Protein 6QS0 (pdb70)

Nearest PDB structures (foldseek):
  6qs0-assembly1_A  TM=9.811E-01  e=1.314E-14  Borreliella burgdorferi B31
  6qs0-assembly1_A  TM=9.758E-01  e=7.975E-15  Borreliella burgdorferi B31
  7dgw-assembly1_A  TM=3.700E-01  e=9.547E+00  Escherichia coli 'BL21-Gold(DE3)pLysS AG'
  6qs0-assembly1_A  TM=9.822E-01  e=1.998E-14  Borreliella burgdorferi B31
  7dgw-assembly1_A  TM=3.605E-01  e=8.571E+00  Escherichia coli 'BL21-Gold(DE3)pLysS AG'

Foldseek 3Di:
DDDDQPLVVVVVVLVDDPLLVVLVVLLLVLLVVQLLDCVQLVLCVVQPNDSVLSSVLVSVLVVQDDSVLSCVLSVLSSVQCVVQVVDPVSNNQLSSQLNSLSSVVSVVDHSVSSSVSNSVRD

Secondary structure (DSSP, 8-state):
-----THHHHHHHH---HHHHHHHHHHHHHHHHHTTSTTT-HHHHHHT--HHHHHHHHHHHHHTS-HHHHHHHHHHHHHHHHHHTTSHHHHHHHHHHHHHHHGGGGGT--HHHHHHHHHT--

Organism: Borreliella burgdorferi (strain ATCC 35210 / DSM 4680 / CIP 102532 / B31) (NCBI:txid224326)

Structure (mmCIF, N/CA/C/O backbone):
data_6QS0
#
_entry.id   6QS0
#
_cell.length_a   1.000
_cell.length_b   1.000
_cell.length_c   1.000
_cell.angle_alpha   90.00
_cell.angle_beta   90.00
_cell.angle_gamma   90.00
#
_symmetry.space_group_name_H-M   'P 1'
#
loop_
_atom_site.group_PDB
_atom_site.id
_atom_site.type_symbol
_atom_site.label_atom_id
_atom_site.label_alt_id
_atom_site.label_comp_id
_atom_site.label_asym_id
_atom_site.label_entity_id
_atom_site.label_seq_id
_atom_site.pdbx_PDB_ins_code
_atom_site.Cartn_x
_atom_site.Cartn_y
_atom_site.Cartn_z
_atom_site.occupancy
_atom_site.B_iso_or_equiv
_atom_site.auth_seq_id
_atom_site.auth_comp_id
_atom_site.auth_asym_id
_atom_site.auth_atom_id
_atom_site.pdbx_PDB_model_num
ATOM 1 N N . GLY A 1 1 ? 0.560 -2.237 5.087 1.00 0.00 1 GLY A N 1
ATOM 2 C CA . GLY A 1 1 ? 0.794 -3.504 4.356 1.00 0.00 1 GLY A CA 1
ATOM 3 C C . GLY A 1 1 ? 0.960 -3.279 2.872 1.00 0.00 1 GLY A C 1
ATOM 4 O O . GLY A 1 1 ? 0.591 -2.226 2.351 1.00 0.00 1 GLY A O 1
ATOM 7 N N . ALA A 1 2 ? 1.520 -4.265 2.192 1.00 0.00 2 ALA A N 1
ATOM 8 C CA . ALA A 1 2 ? 1.738 -4.181 0.760 1.00 0.00 2 ALA A CA 1
ATOM 9 C C . ALA A 1 2 ? 0.562 -4.791 0.015 1.00 0.00 2 ALA A C 1
ATOM 10 O O . ALA A 1 2 ? 0.199 -5.947 0.251 1.00 0.00 2 ALA A O 1
ATOM 17 N N . MET A 1 3 ? -0.026 -4.016 -0.884 1.00 0.00 3 MET A N 1
ATOM 18 C CA . MET A 1 3 ? -1.196 -4.453 -1.633 1.00 0.00 3 MET A CA 1
ATOM 19 C C . MET A 1 3 ? -1.564 -3.420 -2.688 1.00 0.00 3 MET A C 1
ATOM 20 O O . MET A 1 3 ? -1.487 -2.215 -2.442 1.00 0.00 3 MET A O 1
ATOM 34 N N . GLY A 1 4 ? -1.968 -3.899 -3.859 1.00 0.00 4 GLY A N 1
ATOM 35 C CA . GLY A 1 4 ? -2.370 -3.009 -4.933 1.00 0.00 4 GLY A CA 1
ATOM 36 C C . GLY A 1 4 ? -3.669 -3.453 -5.574 1.00 0.00 4 GLY A C 1
ATOM 37 O O . GLY A 1 4 ? -3.843 -3.318 -6.785 1.00 0.00 4 GLY A O 1
ATOM 41 N N . THR A 1 5 ? -4.569 -3.985 -4.741 1.00 0.00 5 THR A N 1
ATOM 42 C CA . THR A 1 5 ? -5.871 -4.505 -5.178 1.00 0.00 5 THR A CA 1
ATOM 43 C C . THR A 1 5 ? -5.774 -5.340 -6.461 1.00 0.00 5 THR A C 1
ATOM 44 O O . THR A 1 5 ? -6.105 -4.875 -7.554 1.00 0.00 5 THR A O 1
ATOM 55 N N . PRO A 1 6 ? -5.334 -6.603 -6.339 1.00 0.00 6 PRO A N 1
ATOM 56 C CA . PRO A 1 6 ? -5.108 -7.478 -7.488 1.00 0.00 6 PRO A CA 1
ATOM 57 C C . PRO A 1 6 ? -6.409 -8.018 -8.069 1.00 0.00 6 PRO A C 1
ATOM 58 O O . PRO A 1 6 ? -6.439 -8.524 -9.191 1.00 0.00 6 PRO A O 1
ATOM 69 N N . LEU A 1 7 ? -7.483 -7.899 -7.300 1.00 0.00 7 LEU A N 1
ATOM 70 C CA . LEU A 1 7 ? -8.783 -8.403 -7.721 1.00 0.00 7 LEU A CA 1
ATOM 71 C C . LEU A 1 7 ? -9.295 -7.637 -8.939 1.00 0.00 7 LEU A C 1
ATOM 72 O O . LEU A 1 7 ? -10.032 -8.181 -9.752 1.00 0.00 7 LEU A O 1
ATOM 88 N N . GLU A 1 8 ? -8.864 -6.390 -9.087 1.00 0.00 8 GLU A N 1
ATOM 89 C CA . GLU A 1 8 ? -9.346 -5.537 -10.169 1.00 0.00 8 GLU A CA 1
ATOM 90 C C . GLU A 1 8 ? -8.917 -6.071 -11.540 1.00 0.00 8 GLU A C 1
ATOM 91 O O . GLU A 1 8 ? -9.489 -5.702 -12.566 1.00 0.00 8 GLU A O 1
ATOM 103 N N . LYS A 1 9 ? -7.934 -6.968 -11.554 1.00 0.00 9 LYS A N 1
ATOM 104 C CA . LYS A 1 9 ? -7.441 -7.530 -12.803 1.00 0.00 9 LYS A CA 1
ATOM 105 C C . LYS A 1 9 ? -8.397 -8.599 -13.312 1.00 0.00 9 LYS A C 1
ATOM 106 O O . LYS A 1 9 ? -8.591 -8.757 -14.516 1.00 0.00 9 LYS A O 1
ATOM 125 N N . LEU A 1 10 ? -9.002 -9.326 -12.384 1.00 0.00 10 LEU A N 1
ATOM 126 C CA . LEU A 1 10 ? -9.960 -10.358 -12.736 1.00 0.00 10 LEU A CA 1
ATOM 127 C C . LEU A 1 10 ? -11.363 -9.788 -12.794 1.00 0.00 10 LEU A C 1
ATOM 128 O O . LEU A 1 10 ? -12.223 -10.291 -13.506 1.00 0.00 10 LEU A O 1
ATOM 144 N N . VAL A 1 11 ? -11.585 -8.730 -12.042 1.00 0.00 11 VAL A N 1
ATOM 145 C CA . VAL A 1 11 ? -12.848 -8.009 -12.104 1.00 0.00 11 VAL A CA 1
ATOM 146 C C . VAL A 1 11 ? -13.112 -7.524 -13.532 1.00 0.00 11 VAL A C 1
ATOM 147 O O . VAL A 1 11 ? -14.252 -7.514 -14.004 1.00 0.00 11 VAL A O 1
ATOM 160 N N . SER A 1 12 ? -12.035 -7.174 -14.229 1.00 0.00 12 SER A N 1
ATOM 161 C CA . SER A 1 12 ? -12.128 -6.663 -15.588 1.00 0.00 12 SER A CA 1
ATOM 162 C C . SER A 1 12 ? -12.634 -7.739 -16.549 1.00 0.00 12 SER A C 1
ATOM 163 O O . SER A 1 12 ? -13.392 -7.447 -17.472 1.00 0.00 12 SER A O 1
ATOM 171 N N . ARG A 1 13 ? -12.247 -8.988 -16.306 1.00 0.00 13 ARG A N 1
ATOM 172 C CA . ARG A 1 13 ? -12.636 -10.087 -17.185 1.00 0.00 13 ARG A CA 1
ATOM 173 C C . ARG A 1 13 ? -14.055 -10.556 -16.875 1.00 0.00 13 ARG A C 1
ATOM 174 O O . ARG A 1 13 ? -14.661 -11.306 -17.642 1.00 0.00 13 ARG A O 1
ATOM 195 N N . LEU A 1 14 ? -14.575 -10.114 -15.738 1.00 0.00 14 LEU A N 1
ATOM 196 C CA . LEU A 1 14 ? -15.934 -10.443 -15.335 1.00 0.00 14 LEU A CA 1
ATOM 197 C C . LEU A 1 14 ? -16.917 -9.500 -16.012 1.00 0.00 14 LEU A C 1
ATOM 198 O O . LEU A 1 14 ? -18.123 -9.756 -16.044 1.00 0.00 14 LEU A O 1
ATOM 214 N N . ASN A 1 15 ? -16.370 -8.402 -16.532 1.00 0.00 15 ASN A N 1
ATOM 215 C CA . ASN A 1 15 ? -17.136 -7.384 -17.249 1.00 0.00 15 ASN A CA 1
ATOM 216 C C . ASN A 1 15 ? -18.269 -6.848 -16.388 1.00 0.00 15 ASN A C 1
ATOM 217 O O . ASN A 1 15 ? -19.430 -7.214 -16.568 1.00 0.00 15 ASN A O 1
ATOM 228 N N . LEU A 1 16 ? -17.924 -6.010 -15.426 1.00 0.00 16 LEU A N 1
ATOM 229 C CA . LEU A 1 16 ? -18.912 -5.423 -14.545 1.00 0.00 16 LEU A CA 1
ATOM 230 C C . LEU A 1 16 ? -19.202 -3.987 -14.938 1.00 0.00 16 LEU A C 1
ATOM 231 O O . LEU A 1 16 ? -18.297 -3.244 -15.310 1.00 0.00 16 LEU A O 1
ATOM 247 N N . ASN A 1 17 ? -20.456 -3.595 -14.830 1.00 0.00 17 ASN A N 1
ATOM 248 C CA . ASN A 1 17 ? -20.861 -2.245 -15.200 1.00 0.00 17 ASN A CA 1
ATOM 249 C C . ASN A 1 17 ? -20.952 -1.372 -13.958 1.00 0.00 17 ASN A C 1
ATOM 250 O O . ASN A 1 17 ? -20.667 -1.834 -12.852 1.00 0.00 17 ASN A O 1
ATOM 261 N N . ASN A 1 18 ? -21.331 -0.112 -14.147 1.00 0.00 18 ASN A N 1
ATOM 262 C CA . ASN A 1 18 ? -21.410 0.855 -13.051 1.00 0.00 18 ASN A CA 1
ATOM 263 C C . ASN A 1 18 ? -22.296 0.348 -11.924 1.00 0.00 18 ASN A C 1
ATOM 264 O O . ASN A 1 18 ? -22.025 0.596 -10.751 1.00 0.00 18 ASN A O 1
ATOM 275 N N . THR A 1 19 ? -23.326 -0.392 -12.287 1.00 0.00 19 THR A N 1
ATOM 276 C CA . THR A 1 19 ? -24.278 -0.908 -11.316 1.00 0.00 19 THR A CA 1
ATOM 277 C C . THR A 1 19 ? -23.630 -1.999 -10.462 1.00 0.00 19 THR A C 1
ATOM 278 O O . THR A 1 19 ? -23.856 -2.082 -9.254 1.00 0.00 19 THR A O 1
ATOM 289 N N . GLU A 1 20 ? -22.791 -2.805 -11.096 1.00 0.00 20 GLU A N 1
ATOM 290 C CA . GLU A 1 20 ? -22.121 -3.903 -10.416 1.00 0.00 20 GLU A CA 1
ATOM 291 C C . GLU A 1 20 ? -20.933 -3.389 -9.609 1.00 0.00 20 GLU A C 1
ATOM 292 O O . GLU A 1 20 ? -20.753 -3.750 -8.444 1.00 0.00 20 GLU A O 1
ATOM 304 N N . LYS A 1 21 ? -20.126 -2.537 -10.236 1.00 0.00 21 LYS A N 1
ATOM 305 C CA . LYS A 1 21 ? -18.912 -2.030 -9.606 1.00 0.00 21 LYS A CA 1
ATOM 306 C C . LYS A 1 21 ? -19.219 -1.240 -8.341 1.00 0.00 21 LYS A C 1
ATOM 307 O O . LYS A 1 21 ? -18.509 -1.367 -7.345 1.00 0.00 21 LYS A O 1
ATOM 326 N N . GLU A 1 22 ? -20.272 -0.431 -8.379 1.00 0.00 22 GLU A N 1
ATOM 327 C CA . GLU A 1 22 ? -20.657 0.368 -7.221 1.00 0.00 22 GLU A CA 1
ATOM 328 C C . GLU A 1 22 ? -21.019 -0.525 -6.043 1.00 0.00 22 GLU A C 1
ATOM 329 O O . GLU A 1 22 ? -20.636 -0.252 -4.906 1.00 0.00 22 GLU A O 1
ATOM 341 N N . THR A 1 23 ? -21.739 -1.602 -6.323 1.00 0.00 23 THR A N 1
ATOM 342 C CA . THR A 1 23 ? -22.102 -2.562 -5.297 1.00 0.00 23 THR A CA 1
ATOM 343 C C . THR A 1 23 ? -20.862 -3.273 -4.753 1.00 0.00 23 THR A C 1
ATOM 344 O O . THR A 1 23 ? -20.735 -3.482 -3.547 1.00 0.00 23 THR A O 1
ATOM 355 N N . LEU A 1 24 ? -19.942 -3.624 -5.645 1.00 0.00 24 LEU A N 1
ATOM 356 C CA . LEU A 1 24 ? -18.707 -4.288 -5.246 1.00 0.00 24 LEU A CA 1
ATOM 357 C C . LEU A 1 24 ? -17.850 -3.343 -4.402 1.00 0.00 24 LEU A C 1
ATOM 358 O O . LEU A 1 24 ? -17.254 -3.750 -3.402 1.00 0.00 24 LEU A O 1
ATOM 374 N N . THR A 1 25 ? -17.804 -2.078 -4.802 1.00 0.00 25 THR A N 1
ATOM 375 C CA . THR A 1 25 ? -17.080 -1.066 -4.047 1.00 0.00 25 THR A CA 1
ATOM 376 C C . THR A 1 25 ? -17.714 -0.897 -2.669 1.00 0.00 25 THR A C 1
ATOM 377 O O . THR A 1 25 ? -17.022 -0.884 -1.650 1.00 0.00 25 THR A O 1
ATOM 388 N N . PHE A 1 26 ? -19.039 -0.791 -2.660 1.00 0.00 26 PHE A N 1
ATOM 389 C CA . PHE A 1 26 ? -19.814 -0.704 -1.431 1.00 0.00 26 PHE A CA 1
ATOM 390 C C . PHE A 1 26 ? -19.494 -1.877 -0.503 1.00 0.00 26 PHE A C 1
ATOM 391 O O . PHE A 1 26 ? -19.222 -1.687 0.683 1.00 0.00 26 PHE A O 1
ATOM 408 N N . LEU A 1 27 ? -19.521 -3.082 -1.065 1.00 0.00 27 LEU A N 1
ATOM 409 C CA . LEU A 1 27 ? -19.225 -4.300 -0.321 1.00 0.00 27 LEU A CA 1
ATOM 410 C C . LEU A 1 27 ? -17.847 -4.203 0.333 1.00 0.00 27 LEU A C 1
ATOM 411 O O . LEU A 1 27 ? -17.716 -4.284 1.552 1.00 0.00 27 LEU A O 1
ATOM 427 N N . THR A 1 28 ? -16.829 -4.001 -0.492 1.00 0.00 28 THR A N 1
ATOM 428 C CA . THR A 1 28 ? -15.456 -3.953 -0.033 1.00 0.00 28 THR A CA 1
ATOM 429 C C . THR A 1 28 ? -15.233 -2.843 1.001 1.00 0.00 28 THR A C 1
ATOM 430 O O . THR A 1 28 ? -14.486 -3.021 1.965 1.00 0.00 28 THR A O 1
ATOM 441 N N . ASN A 1 29 ? -15.895 -1.708 0.810 1.00 0.00 29 ASN A N 1
ATOM 442 C CA . ASN A 1 29 ? -15.708 -0.561 1.691 1.00 0.00 29 ASN A CA 1
ATOM 443 C C . ASN A 1 29 ? -16.413 -0.753 3.028 1.00 0.00 29 ASN A C 1
ATOM 444 O O . ASN A 1 29 ? -15.947 -0.252 4.052 1.00 0.00 29 ASN A O 1
ATOM 455 N N . LEU A 1 30 ? -17.528 -1.480 3.033 1.00 0.00 30 LEU A N 1
ATOM 456 C CA . LEU A 1 30 ? -18.242 -1.736 4.279 1.00 0.00 30 LEU A CA 1
ATOM 457 C C . LEU A 1 30 ? -17.476 -2.766 5.109 1.00 0.00 30 LEU A C 1
ATOM 458 O O . LEU A 1 30 ? -17.455 -2.700 6.335 1.00 0.00 30 LEU A O 1
ATOM 474 N N . LEU A 1 31 ? -16.858 -3.727 4.431 1.00 0.00 31 LEU A N 1
ATOM 475 C CA . LEU A 1 31 ? -15.946 -4.656 5.059 1.00 0.00 31 LEU A CA 1
ATOM 476 C C . LEU A 1 31 ? -14.814 -3.931 5.788 1.00 0.00 31 LEU A C 1
ATOM 477 O O . LEU A 1 31 ? -14.557 -4.203 6.958 1.00 0.00 31 LEU A O 1
ATOM 493 N N . LYS A 1 32 ? -14.165 -2.983 5.114 1.00 0.00 32 LYS A N 1
ATOM 494 C CA . LYS A 1 32 ? -13.087 -2.205 5.738 1.00 0.00 32 LYS A CA 1
ATOM 495 C C . LYS A 1 32 ? -13.640 -1.244 6.794 1.00 0.00 32 LYS A C 1
ATOM 496 O O . LYS A 1 32 ? -12.888 -0.523 7.452 1.00 0.00 32 LYS A O 1
ATOM 515 N N . GLU A 1 33 ? -14.956 -1.245 6.946 1.00 0.00 33 GLU A N 1
ATOM 516 C CA . GLU A 1 33 ? -15.636 -0.372 7.886 1.00 0.00 33 GLU A CA 1
ATOM 517 C C . GLU A 1 33 ? -16.055 -1.144 9.135 1.00 0.00 33 GLU A C 1
ATOM 518 O O . GLU A 1 33 ? -15.842 -0.696 10.259 1.00 0.00 33 GLU A O 1
ATOM 530 N N . LYS A 1 34 ? -16.653 -2.309 8.924 1.00 0.00 34 LYS A N 1
ATOM 531 C CA . LYS A 1 34 ? -17.229 -3.083 10.007 1.00 0.00 34 LYS A CA 1
ATOM 532 C C . LYS A 1 34 ? -16.323 -4.218 10.491 1.00 0.00 34 LYS A C 1
ATOM 533 O O . LYS A 1 34 ? -16.351 -4.563 11.669 1.00 0.00 34 LYS A O 1
ATOM 552 N N . LEU A 1 35 ? -15.512 -4.793 9.603 1.00 0.00 35 LEU A N 1
ATOM 553 C CA . LEU A 1 35 ? -14.689 -5.949 9.979 1.00 0.00 35 LEU A CA 1
ATOM 554 C C . LEU A 1 35 ? -13.590 -5.566 10.964 1.00 0.00 35 LEU A C 1
ATOM 555 O O . LEU A 1 35 ? -12.973 -6.431 11.580 1.00 0.00 35 LEU A O 1
ATOM 571 N N . VAL A 1 36 ? -13.352 -4.269 11.120 1.00 0.00 36 VAL A N 1
ATOM 572 C CA . VAL A 1 36 ? -12.357 -3.790 12.072 1.00 0.00 36 VAL A CA 1
ATOM 573 C C . VAL A 1 36 ? -12.881 -3.915 13.501 1.00 0.00 36 VAL A C 1
ATOM 574 O O . VAL A 1 36 ? -12.147 -3.706 14.469 1.00 0.00 36 VAL A O 1
ATOM 587 N N . ASP A 1 37 ? -14.159 -4.253 13.613 1.00 0.00 37 ASP A N 1
ATOM 588 C CA . ASP A 1 37 ? -14.781 -4.510 14.900 1.00 0.00 37 ASP A CA 1
ATOM 589 C C . ASP A 1 37 ? -14.728 -6.003 15.187 1.00 0.00 37 ASP A C 1
ATOM 590 O O . ASP A 1 37 ? -15.194 -6.802 14.380 1.00 0.00 37 ASP A O 1
ATOM 599 N N . PRO A 1 38 ? -14.167 -6.403 16.333 1.00 0.00 38 PRO A N 1
ATOM 600 C CA . PRO A 1 38 ? -14.029 -7.822 16.698 1.00 0.00 38 PRO A CA 1
ATOM 601 C C . PRO A 1 38 ? -15.371 -8.551 16.832 1.00 0.00 38 PRO A C 1
ATOM 602 O O . PRO A 1 38 ? -15.408 -9.780 16.909 1.00 0.00 38 PRO A O 1
ATOM 613 N N . ASN A 1 39 ? -16.470 -7.801 16.865 1.00 0.00 39 ASN A N 1
ATOM 614 C CA . ASN A 1 39 ? -17.797 -8.403 16.942 1.00 0.00 39 ASN A CA 1
ATOM 615 C C . ASN A 1 39 ? -18.275 -8.776 15.551 1.00 0.00 39 ASN A C 1
ATOM 616 O O . ASN A 1 39 ? -19.137 -9.639 15.381 1.00 0.00 39 ASN A O 1
ATOM 627 N N . ILE A 1 40 ? -17.707 -8.110 14.562 1.00 0.00 40 ILE A N 1
ATOM 628 C CA . ILE A 1 40 ? -18.124 -8.274 13.183 1.00 0.00 40 ILE A CA 1
ATOM 629 C C . ILE A 1 40 ? -17.073 -9.051 12.399 1.00 0.00 40 ILE A C 1
ATOM 630 O O . ILE A 1 40 ? -17.399 -9.947 11.623 1.00 0.00 40 ILE A O 1
ATOM 646 N N . GLY A 1 41 ? -15.813 -8.709 12.630 1.00 0.00 41 GLY A N 1
ATOM 647 C CA . GLY A 1 41 ? -14.713 -9.407 12.002 1.00 0.00 41 GLY A CA 1
ATOM 648 C C . GLY A 1 41 ? -14.005 -10.310 12.986 1.00 0.00 41 GLY A C 1
ATOM 649 O O . GLY A 1 41 ? -12.806 -10.161 13.236 1.00 0.00 41 GLY A O 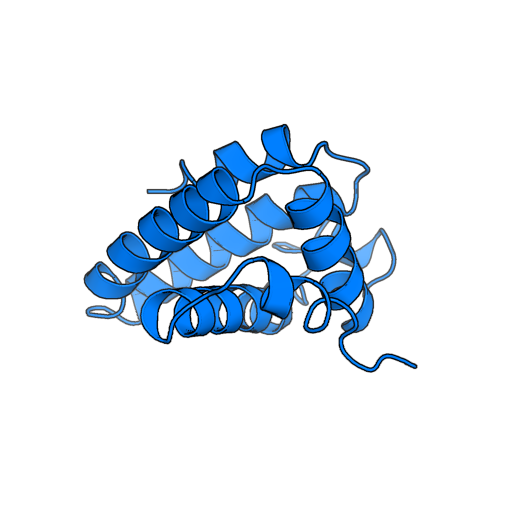1
ATOM 653 N N . LEU A 1 42 ? -14.758 -11.245 13.552 1.00 0.00 42 LEU A N 1
ATOM 654 C CA . LEU A 1 42 ? -14.233 -12.167 14.543 1.00 0.00 42 LEU A CA 1
ATOM 655 C C . LEU A 1 42 ? -13.181 -13.060 13.908 1.00 0.00 42 LEU A C 1
ATOM 656 O O . LEU A 1 42 ? -12.115 -13.296 14.483 1.00 0.00 42 LEU A O 1
ATOM 672 N N . HIS A 1 43 ? -13.467 -13.532 12.710 1.00 0.00 43 HIS A N 1
ATOM 673 C CA . HIS A 1 43 ? -12.527 -14.378 11.999 1.00 0.00 43 HIS A CA 1
ATOM 674 C C . HIS A 1 43 ? -11.441 -13.513 11.386 1.00 0.00 43 HIS A C 1
ATOM 675 O O . HIS A 1 43 ? -10.275 -13.886 11.380 1.00 0.00 43 HIS A O 1
ATOM 689 N N . PHE A 1 44 ? -11.843 -12.349 10.891 1.00 0.00 44 PHE A N 1
ATOM 690 C CA . PHE A 1 44 ? -10.926 -11.381 10.297 1.00 0.00 44 PHE A CA 1
ATOM 691 C C . PHE A 1 44 ? -9.784 -11.036 11.247 1.00 0.00 44 PHE A C 1
ATOM 692 O O . PHE A 1 44 ? -8.610 -11.211 10.907 1.00 0.00 44 PHE A O 1
ATOM 709 N N . LYS A 1 45 ? -10.132 -10.556 12.436 1.00 0.00 45 LYS A N 1
ATOM 710 C CA . LYS A 1 45 ? -9.138 -10.142 13.418 1.00 0.00 45 LYS A CA 1
ATOM 711 C C . LYS A 1 45 ? -8.224 -11.295 13.801 1.00 0.00 45 LYS A C 1
ATOM 712 O O . LYS A 1 45 ? -7.011 -11.127 13.916 1.00 0.00 45 LYS A O 1
ATOM 731 N N . ASN A 1 46 ? -8.801 -12.471 13.962 1.00 0.00 46 ASN A N 1
ATOM 732 C CA . ASN A 1 46 ? -8.048 -13.612 14.453 1.00 0.00 46 ASN A CA 1
ATOM 733 C C . ASN A 1 46 ? -7.343 -14.361 13.325 1.00 0.00 46 ASN A C 1
ATOM 734 O O . ASN A 1 46 ? -6.561 -15.279 13.574 1.00 0.00 46 ASN A O 1
ATOM 745 N N . SER A 1 47 ? -7.614 -13.969 12.088 1.00 0.00 47 SER A N 1
ATOM 746 C CA . SER A 1 47 ? -6.949 -14.566 10.937 1.00 0.00 47 SER A CA 1
ATOM 747 C C . SER A 1 47 ? -5.795 -13.673 10.486 1.00 0.00 47 SER A C 1
ATOM 748 O O . SER A 1 47 ? -4.900 -14.105 9.758 1.00 0.00 47 SER A O 1
ATOM 756 N N . GLY A 1 48 ? -5.822 -12.423 10.931 1.00 0.00 48 GLY A N 1
ATOM 757 C CA . GLY A 1 48 ? -4.777 -11.486 10.575 1.00 0.00 48 GLY A CA 1
ATOM 758 C C . GLY A 1 48 ? -5.079 -10.084 11.061 1.00 0.00 48 GLY A C 1
ATOM 759 O O . GLY A 1 48 ? -4.278 -9.483 11.775 1.00 0.00 48 GLY A O 1
ATOM 763 N N . GLY A 1 49 ? -6.248 -9.574 10.692 1.00 0.00 49 GLY A N 1
ATOM 764 C CA . GLY A 1 49 ? -6.631 -8.232 11.087 1.00 0.00 49 GLY A CA 1
ATOM 765 C C . GLY A 1 49 ? -5.962 -7.163 10.246 1.00 0.00 49 GLY A C 1
ATOM 766 O O . GLY A 1 49 ? -5.611 -6.097 10.753 1.00 0.00 49 GLY A O 1
ATOM 770 N N . ASP A 1 50 ? -5.798 -7.441 8.956 1.00 0.00 50 ASP A N 1
ATOM 771 C CA . ASP A 1 50 ? -5.165 -6.491 8.045 1.00 0.00 50 ASP A CA 1
ATOM 772 C C . ASP A 1 50 ? -6.161 -6.082 6.976 1.00 0.00 50 ASP A C 1
ATOM 773 O O . ASP A 1 50 ? -6.923 -6.919 6.492 1.00 0.00 50 ASP A O 1
ATOM 782 N N . GLU A 1 51 ? -6.150 -4.812 6.595 1.00 0.00 51 GLU A N 1
ATOM 783 C CA . GLU A 1 51 ? -7.040 -4.317 5.546 1.00 0.00 51 GLU A CA 1
ATOM 784 C C . GLU A 1 51 ? -6.862 -5.111 4.252 1.00 0.00 51 GLU A C 1
ATOM 785 O O . GLU A 1 51 ? -7.829 -5.376 3.537 1.00 0.00 51 GLU A O 1
ATOM 797 N N . SER A 1 52 ? -5.630 -5.513 3.975 1.00 0.00 52 SER A N 1
ATOM 798 C CA . SER A 1 52 ? -5.320 -6.243 2.754 1.00 0.00 52 SER A CA 1
ATOM 799 C C . SER A 1 52 ? -5.821 -7.688 2.815 1.00 0.00 52 SER A C 1
ATOM 800 O O . SER A 1 52 ? -5.957 -8.344 1.784 1.00 0.00 52 SER A O 1
ATOM 808 N N . LYS A 1 53 ? -6.125 -8.177 4.017 1.00 0.00 53 LYS A N 1
ATOM 809 C CA . LYS A 1 53 ? -6.703 -9.506 4.167 1.00 0.00 53 LYS A CA 1
ATOM 810 C C . LYS A 1 53 ? -8.089 -9.537 3.542 1.00 0.00 53 LYS A C 1
ATOM 811 O O . LYS A 1 53 ? -8.543 -10.569 3.045 1.00 0.00 53 LYS A O 1
ATOM 830 N N . ILE A 1 54 ? -8.746 -8.387 3.557 1.00 0.00 54 ILE A N 1
ATOM 831 C CA . ILE A 1 54 ? -10.047 -8.229 2.928 1.00 0.00 54 ILE A CA 1
ATOM 832 C C . ILE A 1 54 ? -9.884 -8.210 1.414 1.00 0.00 54 ILE A C 1
ATOM 833 O O . ILE A 1 54 ? -10.654 -8.822 0.677 1.00 0.00 54 ILE A O 1
ATOM 849 N N . GLU A 1 55 ? -8.843 -7.524 0.970 1.00 0.00 55 GLU A N 1
ATOM 850 C CA . GLU A 1 55 ? -8.561 -7.372 -0.449 1.00 0.00 55 GLU A CA 1
ATOM 851 C C . GLU A 1 55 ? -8.128 -8.706 -1.064 1.00 0.00 55 GLU A C 1
ATOM 852 O O . GLU A 1 55 ? -8.273 -8.923 -2.269 1.00 0.00 55 GLU A O 1
ATOM 864 N N . GLU A 1 56 ? -7.603 -9.596 -0.229 1.00 0.00 56 GLU A N 1
ATOM 865 C CA . GLU A 1 56 ? -7.265 -10.953 -0.656 1.00 0.00 56 GLU A CA 1
ATOM 866 C C . GLU A 1 56 ? -8.499 -11.851 -0.632 1.00 0.00 56 GLU A C 1
ATOM 867 O O . GLU A 1 56 ? -8.729 -12.634 -1.555 1.00 0.00 56 GLU A O 1
ATOM 879 N N . SER A 1 57 ? -9.285 -11.739 0.433 1.00 0.00 57 SER A N 1
ATOM 880 C CA . SER A 1 57 ? -10.412 -12.636 0.653 1.00 0.00 57 SER A CA 1
ATOM 881 C C . SER A 1 57 ? -11.492 -12.457 -0.409 1.00 0.00 57 SER A C 1
ATOM 882 O O . SER A 1 57 ? -11.941 -13.437 -0.993 1.00 0.00 57 SER A O 1
ATOM 890 N N . VAL A 1 58 ? -11.892 -11.211 -0.665 1.00 0.00 58 VAL A N 1
ATOM 891 C CA . VAL A 1 58 ? -12.885 -10.919 -1.704 1.00 0.00 58 VAL A CA 1
ATOM 892 C C . VAL A 1 58 ? -12.453 -11.520 -3.041 1.00 0.00 58 VAL A C 1
ATOM 893 O O . VAL A 1 58 ? -13.265 -12.082 -3.777 1.00 0.00 58 VAL A O 1
ATOM 906 N N . GLN A 1 59 ? -11.161 -11.428 -3.321 1.00 0.00 59 GLN A N 1
ATOM 907 C CA . GLN A 1 59 ? -10.602 -11.951 -4.556 1.00 0.00 59 GLN A CA 1
ATOM 908 C C . GLN A 1 59 ? -10.744 -13.473 -4.620 1.00 0.00 59 GLN A C 1
ATOM 909 O O . GLN A 1 59 ? -11.296 -14.011 -5.579 1.00 0.00 59 GLN A O 1
ATOM 923 N N . LYS A 1 60 ? -10.254 -14.157 -3.588 1.00 0.00 60 LYS A N 1
ATOM 924 C CA . LYS A 1 60 ? -10.283 -15.618 -3.544 1.00 0.00 60 LYS A CA 1
ATOM 925 C C . LYS A 1 60 ? -11.719 -16.129 -3.463 1.00 0.00 60 LYS A C 1
ATOM 926 O O . LYS A 1 60 ? -12.046 -17.194 -3.991 1.00 0.00 60 LYS A O 1
ATOM 945 N N . PHE A 1 61 ? -12.566 -15.349 -2.810 1.00 0.00 61 PHE A N 1
ATOM 946 C CA . PHE A 1 61 ? -13.983 -15.655 -2.686 1.00 0.00 61 PHE A CA 1
ATOM 947 C C . PHE A 1 61 ? -14.630 -15.735 -4.064 1.00 0.00 61 PHE A C 1
ATOM 948 O O . PHE A 1 61 ? -15.169 -16.771 -4.452 1.00 0.00 61 PHE A O 1
ATOM 965 N N . LEU A 1 62 ? -14.550 -14.636 -4.799 1.00 0.00 62 LEU A N 1
ATOM 966 C CA . LEU A 1 62 ? -15.223 -14.516 -6.087 1.00 0.00 62 LEU A CA 1
ATOM 967 C C . LEU A 1 62 ? -14.571 -15.396 -7.148 1.00 0.00 62 LEU A C 1
ATOM 968 O O . LEU A 1 62 ? -15.225 -15.820 -8.099 1.00 0.00 62 LEU A O 1
ATOM 984 N N . SER A 1 63 ? -13.285 -15.679 -6.967 1.00 0.00 63 SER A N 1
ATOM 985 C CA . SER A 1 63 ? -12.523 -16.475 -7.924 1.00 0.00 63 SER A CA 1
ATOM 986 C C . SER A 1 63 ? -13.077 -17.899 -8.030 1.00 0.00 63 SER A C 1
ATOM 987 O O . SER A 1 63 ? -13.054 -18.505 -9.103 1.00 0.00 63 SER A O 1
ATOM 995 N N . GLU A 1 64 ? -13.585 -18.429 -6.921 1.00 0.00 64 GLU A N 1
ATOM 996 C CA . GLU A 1 64 ? -14.108 -19.784 -6.893 1.00 0.00 64 GLU A CA 1
ATOM 997 C C . GLU A 1 64 ? -15.591 -19.834 -7.252 1.00 0.00 64 GLU A C 1
ATOM 998 O O . GLU A 1 64 ? -16.229 -20.884 -7.141 1.00 0.00 64 GLU A O 1
ATOM 1010 N N . LEU A 1 65 ? -16.134 -18.710 -7.687 1.00 0.00 65 LEU A N 1
ATOM 1011 C CA . LEU A 1 65 ? -17.545 -18.633 -8.034 1.00 0.00 65 LEU A CA 1
ATOM 1012 C C . LEU A 1 65 ? -17.732 -18.599 -9.542 1.00 0.00 65 LEU A C 1
ATOM 1013 O O . LEU A 1 65 ? -16.770 -18.682 -10.307 1.00 0.00 65 LEU A O 1
ATOM 1029 N N . LYS A 1 66 ? -18.982 -18.478 -9.958 1.00 0.00 66 LYS A N 1
ATOM 1030 C CA . LYS A 1 66 ? -19.308 -18.276 -11.356 1.00 0.00 66 LYS A CA 1
ATOM 1031 C C . LYS A 1 66 ? -19.458 -16.793 -11.631 1.00 0.00 66 LYS A C 1
ATOM 1032 O O . LYS A 1 66 ? -19.851 -16.032 -10.747 1.00 0.00 66 LYS A O 1
ATOM 1051 N N . GLU A 1 67 ? -19.160 -16.395 -12.856 1.00 0.00 67 GLU A N 1
ATOM 1052 C CA . GLU A 1 67 ? -19.255 -14.995 -13.249 1.00 0.00 67 GLU A CA 1
ATOM 1053 C C . GLU A 1 67 ? -20.690 -14.498 -13.074 1.00 0.00 67 GLU A C 1
ATOM 1054 O O . GLU A 1 67 ? -20.927 -13.389 -12.586 1.00 0.00 67 GLU A O 1
ATOM 1066 N N . ASP A 1 68 ? -21.642 -15.353 -13.431 1.00 0.00 68 ASP A N 1
ATOM 1067 C CA . ASP A 1 68 ? -23.055 -15.036 -13.322 1.00 0.00 68 ASP A CA 1
ATOM 1068 C C . ASP A 1 68 ? -23.524 -15.071 -11.868 1.00 0.00 68 ASP A C 1
ATOM 1069 O O . ASP A 1 68 ? -24.531 -14.456 -11.526 1.00 0.00 68 ASP A O 1
ATOM 1078 N N . GLU A 1 69 ? -22.797 -15.785 -11.012 1.00 0.00 69 GLU A N 1
ATOM 1079 C CA . GLU A 1 69 ? -23.117 -15.802 -9.590 1.00 0.00 69 GLU A CA 1
ATOM 1080 C C . GLU A 1 69 ? -22.613 -14.537 -8.916 1.00 0.00 69 GLU A C 1
ATOM 1081 O O . GLU A 1 69 ? -23.182 -14.079 -7.928 1.00 0.00 69 GLU A O 1
ATOM 1093 N N . ILE A 1 70 ? -21.535 -13.982 -9.451 1.00 0.00 70 ILE A N 1
ATOM 1094 C CA . ILE A 1 70 ? -21.040 -12.695 -8.995 1.00 0.00 70 ILE A CA 1
ATOM 1095 C C . ILE A 1 70 ? -22.069 -11.613 -9.312 1.00 0.00 70 ILE A C 1
ATOM 1096 O O . ILE A 1 70 ? -22.405 -10.793 -8.454 1.00 0.00 70 ILE A O 1
ATOM 1112 N N . LYS A 1 71 ? -22.571 -11.623 -10.549 1.00 0.00 71 LYS A N 1
ATOM 1113 C CA . LYS A 1 71 ? -23.700 -10.782 -10.930 1.00 0.00 71 LYS A CA 1
ATOM 1114 C C . LYS A 1 71 ? -24.883 -10.998 -9.987 1.00 0.00 71 LYS A C 1
ATOM 1115 O O . LYS A 1 71 ? -25.477 -10.041 -9.490 1.00 0.00 71 LYS A O 1
ATOM 1134 N N . ASP A 1 72 ? -25.219 -12.264 -9.765 1.00 0.00 72 ASP A N 1
ATOM 1135 C CA . ASP A 1 72 ? -26.326 -12.647 -8.889 1.00 0.00 72 ASP A CA 1
ATOM 1136 C C . ASP A 1 72 ? -26.166 -12.035 -7.500 1.00 0.00 72 ASP A C 1
ATOM 1137 O O . ASP A 1 72 ? -27.093 -11.417 -6.971 1.00 0.00 72 ASP A O 1
ATOM 1146 N N . LEU A 1 73 ? -24.977 -12.190 -6.932 1.00 0.00 73 LEU A N 1
ATOM 1147 C CA . LEU A 1 73 ? -24.668 -11.646 -5.622 1.00 0.00 73 LEU A CA 1
ATOM 1148 C C . LEU A 1 73 ? -24.847 -10.133 -5.594 1.00 0.00 73 LEU A C 1
ATOM 1149 O O . LEU A 1 73 ? -25.622 -9.604 -4.797 1.00 0.00 73 LEU A O 1
ATOM 1165 N N . LEU A 1 74 ? -24.125 -9.447 -6.470 1.00 0.00 74 LEU A N 1
ATOM 1166 C CA . LEU A 1 74 ? -24.131 -7.991 -6.504 1.00 0.00 74 LEU A CA 1
ATOM 1167 C C . LEU A 1 74 ? -25.536 -7.438 -6.723 1.00 0.00 74 LEU A C 1
ATOM 1168 O O . LEU A 1 74 ? -25.919 -6.459 -6.092 1.00 0.00 74 LEU A O 1
ATOM 1184 N N . ALA A 1 75 ? -26.305 -8.076 -7.599 1.00 0.00 75 ALA A N 1
ATOM 1185 C CA . ALA A 1 75 ? -27.675 -7.647 -7.868 1.00 0.00 75 ALA A CA 1
ATOM 1186 C C . ALA A 1 75 ? -28.522 -7.726 -6.603 1.00 0.00 75 ALA A C 1
ATOM 1187 O O . ALA A 1 75 ? -29.313 -6.826 -6.309 1.00 0.00 75 ALA A O 1
ATOM 1194 N N . LYS A 1 76 ? -28.337 -8.805 -5.856 1.00 0.00 76 LYS A N 1
ATOM 1195 C CA . LYS A 1 76 ? -29.041 -9.007 -4.598 1.00 0.00 76 LYS A CA 1
ATOM 1196 C C . LYS A 1 76 ? -28.656 -7.923 -3.590 1.00 0.00 76 LYS A C 1
ATOM 1197 O O . LYS A 1 76 ? -29.519 -7.243 -3.032 1.00 0.00 76 LYS A O 1
ATOM 1216 N N . ILE A 1 77 ? -27.349 -7.760 -3.379 1.00 0.00 77 ILE A N 1
ATOM 1217 C CA . ILE A 1 77 ? -26.833 -6.758 -2.447 1.00 0.00 77 ILE A CA 1
ATOM 1218 C C . ILE A 1 77 ? -27.301 -5.369 -2.848 1.00 0.00 77 ILE A C 1
ATOM 1219 O O . ILE A 1 77 ? -27.725 -4.577 -2.010 1.00 0.00 77 ILE A O 1
ATOM 1235 N N . LYS A 1 78 ? -27.227 -5.104 -4.145 1.00 0.00 78 LYS A N 1
ATOM 1236 C CA . LYS A 1 78 ? -27.587 -3.812 -4.713 1.00 0.00 78 LYS A CA 1
ATOM 1237 C C . LYS A 1 78 ? -29.001 -3.421 -4.323 1.00 0.00 78 LYS A C 1
ATOM 1238 O O . LYS A 1 78 ? -29.215 -2.402 -3.678 1.00 0.00 78 LYS A O 1
ATOM 1257 N N . GLU A 1 79 ? -29.957 -4.250 -4.716 1.00 0.00 79 GLU A N 1
ATOM 1258 C CA . GLU A 1 79 ? -31.369 -3.951 -4.501 1.00 0.00 79 GLU A CA 1
ATOM 1259 C C . GLU A 1 79 ? -31.678 -3.767 -3.017 1.00 0.00 79 GLU A C 1
ATOM 1260 O O . GLU A 1 79 ? -32.434 -2.869 -2.638 1.00 0.00 79 GLU A O 1
ATOM 1272 N N . ASN A 1 80 ? -31.082 -4.609 -2.181 1.00 0.00 80 ASN A N 1
ATOM 1273 C CA . ASN A 1 80 ? -31.238 -4.492 -0.734 1.00 0.00 80 ASN A CA 1
ATOM 1274 C C . ASN A 1 80 ? -30.645 -3.185 -0.238 1.00 0.00 80 ASN A C 1
ATOM 1275 O O . ASN A 1 80 ? -31.265 -2.458 0.533 1.00 0.00 80 ASN A O 1
ATOM 1286 N N . LYS A 1 81 ? -29.431 -2.908 -0.684 1.00 0.00 81 LYS A N 1
ATOM 1287 C CA . LYS A 1 81 ? -28.748 -1.661 -0.377 1.00 0.00 81 LYS A CA 1
ATOM 1288 C C . LYS A 1 81 ? -29.605 -0.467 -0.771 1.00 0.00 81 LYS A C 1
ATOM 1289 O O . LYS A 1 81 ? -29.909 0.390 0.051 1.00 0.00 81 LYS A O 1
ATOM 1308 N N . ASP A 1 82 ? -30.012 -0.452 -2.028 1.00 0.00 82 ASP A N 1
ATOM 1309 C CA . ASP A 1 82 ? -30.741 0.671 -2.607 1.00 0.00 82 ASP A CA 1
ATOM 1310 C C . ASP A 1 82 ? -32.068 0.934 -1.906 1.00 0.00 82 ASP A C 1
ATOM 1311 O O . ASP A 1 82 ? -32.553 2.064 -1.897 1.00 0.00 82 ASP A O 1
ATOM 1320 N N . LYS A 1 83 ? -32.665 -0.096 -1.327 1.00 0.00 83 LYS A N 1
ATOM 1321 C CA . LYS A 1 83 ? -33.934 0.082 -0.637 1.00 0.00 83 LYS A CA 1
ATOM 1322 C C . LYS A 1 83 ? -33.715 0.424 0.834 1.00 0.00 83 LYS A C 1
ATOM 1323 O O . LYS A 1 83 ? -34.600 0.973 1.490 1.00 0.00 83 LYS A O 1
ATOM 1342 N N . LYS A 1 84 ? -32.530 0.114 1.350 1.00 0.00 84 LYS A N 1
ATOM 1343 C CA . LYS A 1 84 ? -32.233 0.357 2.751 1.00 0.00 84 LYS A CA 1
ATOM 1344 C C . LYS A 1 84 ? -31.413 1.620 2.949 1.00 0.00 84 LYS A C 1
ATOM 1345 O O . LYS A 1 84 ? -31.397 2.179 4.036 1.00 0.00 84 LYS A O 1
ATOM 1364 N N . GLU A 1 85 ? -30.746 2.079 1.898 1.00 0.00 85 GLU A N 1
ATOM 1365 C CA . GLU A 1 85 ? -29.964 3.309 1.972 1.00 0.00 85 GLU A CA 1
ATOM 1366 C C . GLU A 1 85 ? -30.889 4.511 2.108 1.00 0.00 85 GLU A C 1
ATOM 1367 O O . GLU A 1 85 ? -30.448 5.627 2.387 1.00 0.00 85 GLU A O 1
ATOM 1379 N N . LYS A 1 86 ? -32.178 4.260 1.900 1.00 0.00 86 LYS A N 1
ATOM 1380 C CA . LYS A 1 86 ? -33.220 5.245 2.147 1.00 0.00 86 LYS A CA 1
ATOM 1381 C C . LYS A 1 86 ? -33.264 5.578 3.639 1.00 0.00 86 LYS A C 1
ATOM 1382 O O . LYS A 1 86 ? -33.679 6.665 4.043 1.00 0.00 86 LYS A O 1
ATOM 1401 N N . ASP A 1 87 ? -32.823 4.621 4.447 1.00 0.00 87 ASP A N 1
ATOM 1402 C CA . ASP A 1 87 ? -32.744 4.782 5.886 1.00 0.00 87 ASP A CA 1
ATOM 1403 C C . ASP A 1 87 ? -31.339 4.434 6.369 1.00 0.00 87 ASP A C 1
ATOM 1404 O O . ASP A 1 87 ? -30.984 3.259 6.465 1.00 0.00 87 ASP A O 1
ATOM 1413 N N . PRO A 1 88 ? -30.524 5.454 6.679 1.00 0.00 88 PRO A N 1
ATOM 1414 C CA . PRO A 1 88 ? -29.105 5.282 7.022 1.00 0.00 88 PRO A CA 1
ATOM 1415 C C . PRO A 1 88 ? -28.863 4.229 8.104 1.00 0.00 88 PRO A C 1
ATOM 1416 O O . PRO A 1 88 ? -27.909 3.456 8.024 1.00 0.00 88 PRO A O 1
ATOM 1427 N N . GLU A 1 89 ? -29.736 4.188 9.100 1.00 0.00 89 GLU A N 1
ATOM 1428 C CA . GLU A 1 89 ? -29.577 3.263 10.215 1.00 0.00 89 GLU A CA 1
ATOM 1429 C C . GLU A 1 89 ? -29.896 1.834 9.786 1.00 0.00 89 GLU A C 1
ATOM 1430 O O . GLU A 1 89 ? -29.220 0.889 10.191 1.00 0.00 89 GLU A O 1
ATOM 1442 N N . GLU A 1 90 ? -30.916 1.690 8.950 1.00 0.00 90 GLU A N 1
ATOM 1443 C CA . GLU A 1 90 ? -31.322 0.397 8.444 1.00 0.00 90 GLU A CA 1
ATOM 1444 C C . GLU A 1 90 ? -30.233 -0.171 7.538 1.00 0.00 90 GLU A C 1
ATOM 1445 O O . GLU A 1 90 ? -29.880 -1.350 7.628 1.00 0.00 90 GLU A O 1
ATOM 1457 N N . LEU A 1 91 ? -29.681 0.686 6.686 1.00 0.00 91 LEU A N 1
ATOM 1458 C CA . LEU A 1 91 ? -28.570 0.303 5.825 1.00 0.00 91 LEU A CA 1
ATOM 1459 C C . LEU A 1 91 ? -27.354 -0.084 6.663 1.00 0.00 91 LEU A C 1
ATOM 1460 O O . LEU A 1 91 ? -26.637 -1.025 6.332 1.00 0.00 91 LEU A O 1
ATOM 1476 N N . ASN A 1 92 ? -27.139 0.645 7.753 1.00 0.00 92 ASN A N 1
ATOM 1477 C CA . ASN A 1 92 ? -26.010 0.395 8.647 1.00 0.00 92 ASN A CA 1
ATOM 1478 C C . ASN A 1 92 ? -26.056 -1.028 9.195 1.00 0.00 92 ASN A C 1
ATOM 1479 O O . ASN A 1 92 ? -25.045 -1.733 9.205 1.00 0.00 92 ASN A O 1
ATOM 1490 N N . THR A 1 93 ? -27.237 -1.450 9.636 1.00 0.00 93 THR A N 1
ATOM 1491 C CA . THR A 1 93 ? -27.425 -2.801 10.131 1.00 0.00 93 THR A CA 1
ATOM 1492 C C . THR A 1 93 ? -27.155 -3.817 9.024 1.00 0.00 93 THR A C 1
ATOM 1493 O O . THR A 1 93 ? -26.493 -4.830 9.247 1.00 0.00 93 THR A O 1
ATOM 1504 N N . TYR A 1 94 ? -27.640 -3.515 7.824 1.00 0.00 94 TYR A N 1
ATOM 1505 C CA . TYR A 1 94 ? -27.443 -4.383 6.668 1.00 0.00 94 TYR A CA 1
ATOM 1506 C C . TYR A 1 94 ? -25.956 -4.564 6.372 1.00 0.00 94 TYR A C 1
ATOM 1507 O O . TYR A 1 94 ? -25.478 -5.689 6.217 1.00 0.00 94 TYR A O 1
ATOM 1525 N N . LYS A 1 95 ? -25.237 -3.448 6.294 1.00 0.00 95 LYS A N 1
ATOM 1526 C CA . LYS A 1 95 ? -23.789 -3.465 6.088 1.00 0.00 95 LYS A CA 1
ATOM 1527 C C . LYS A 1 95 ? -23.101 -4.307 7.157 1.00 0.00 95 LYS A C 1
ATOM 1528 O O . LYS A 1 95 ? -22.169 -5.058 6.873 1.00 0.00 95 LYS A O 1
ATOM 1547 N N . SER A 1 96 ? -23.583 -4.185 8.384 1.00 0.00 96 SER A N 1
ATOM 1548 C CA . SER A 1 96 ? -23.017 -4.920 9.506 1.00 0.00 96 SER A CA 1
ATOM 1549 C C . SER A 1 96 ? -23.188 -6.426 9.295 1.00 0.00 96 SER A C 1
ATOM 1550 O O . SER A 1 96 ? -22.239 -7.201 9.441 1.00 0.00 96 SER A O 1
ATOM 1558 N N . ILE A 1 97 ? -24.398 -6.825 8.923 1.00 0.00 97 ILE A N 1
ATOM 1559 C CA . ILE A 1 97 ? -24.712 -8.229 8.691 1.00 0.00 97 ILE A CA 1
ATOM 1560 C C . ILE A 1 97 ? -23.881 -8.790 7.540 1.00 0.00 97 ILE A C 1
ATOM 1561 O O . ILE A 1 97 ? -23.328 -9.889 7.642 1.00 0.00 97 ILE A O 1
ATOM 1577 N N . LEU A 1 98 ? -23.790 -8.025 6.453 1.00 0.00 98 LEU A N 1
ATOM 1578 C CA . LEU A 1 98 ? -22.992 -8.417 5.295 1.00 0.00 98 LEU A CA 1
ATOM 1579 C C . LEU A 1 98 ? -21.561 -8.749 5.699 1.00 0.00 98 LEU A C 1
ATOM 1580 O O . LEU A 1 98 ? -21.042 -9.817 5.373 1.00 0.00 98 LEU A O 1
ATOM 1596 N N . ALA A 1 99 ? -20.930 -7.841 6.428 1.00 0.00 99 ALA A N 1
ATOM 1597 C CA . ALA A 1 99 ? -19.545 -8.027 6.829 1.00 0.00 99 ALA A CA 1
ATOM 1598 C C . ALA A 1 99 ? -19.394 -9.208 7.776 1.00 0.00 99 ALA A C 1
ATOM 1599 O O . ALA A 1 99 ? -18.480 -10.014 7.617 1.00 0.00 99 ALA A O 1
ATOM 1606 N N . SER A 1 100 ? -20.305 -9.332 8.736 1.00 0.00 100 SER A N 1
ATOM 1607 C CA . SER A 1 100 ? -20.241 -10.423 9.695 1.00 0.00 100 SER A CA 1
ATOM 1608 C C . SER A 1 100 ? -20.433 -11.771 9.000 1.00 0.00 100 SER A C 1
ATOM 1609 O O . SER A 1 100 ? -20.021 -12.812 9.516 1.00 0.00 100 SER A O 1
ATOM 1617 N N . GLY A 1 101 ? -21.054 -11.744 7.823 1.00 0.00 101 GLY A N 1
ATOM 1618 C CA . GLY A 1 101 ? -21.236 -12.959 7.058 1.00 0.00 101 GLY A CA 1
ATOM 1619 C C . GLY A 1 101 ? -20.044 -13.252 6.177 1.00 0.00 101 GLY A C 1
ATOM 1620 O O . GLY A 1 101 ? -19.651 -14.408 6.034 1.00 0.00 101 GLY A O 1
ATOM 1624 N N . PHE A 1 102 ? -19.452 -12.207 5.589 1.00 0.00 102 PHE A N 1
ATOM 1625 C CA . PHE A 1 102 ? -18.270 -12.389 4.760 1.00 0.00 102 PHE A CA 1
ATOM 1626 C C . PHE A 1 102 ? -17.091 -12.816 5.626 1.00 0.00 102 PHE A C 1
ATOM 1627 O O . PHE A 1 102 ? -16.220 -13.556 5.180 1.00 0.00 102 PHE A O 1
ATOM 1644 N N . ASP A 1 103 ? -17.101 -12.355 6.872 1.00 0.00 103 ASP A N 1
ATOM 1645 C CA . ASP A 1 103 ? -16.051 -12.654 7.852 1.00 0.00 103 ASP A CA 1
ATOM 1646 C C . ASP A 1 103 ? -15.734 -14.150 7.930 1.00 0.00 103 ASP A C 1
ATOM 1647 O O . ASP A 1 103 ? -14.612 -14.543 8.258 1.00 0.00 103 ASP A O 1
ATOM 1656 N N . GLY A 1 104 ? -16.717 -14.983 7.600 1.00 0.00 104 GLY A N 1
ATOM 1657 C CA . GLY A 1 104 ? -16.524 -16.421 7.634 1.00 0.00 104 GLY A CA 1
ATOM 1658 C C . GLY A 1 104 ? -15.372 -16.890 6.753 1.00 0.00 104 GLY A C 1
ATOM 1659 O O . GLY A 1 104 ? -14.702 -17.872 7.075 1.00 0.00 104 GLY A O 1
ATOM 1663 N N . ILE A 1 105 ? -15.121 -16.166 5.661 1.00 0.00 105 ILE A N 1
ATOM 1664 C CA . ILE A 1 105 ? -14.086 -16.543 4.690 1.00 0.00 105 ILE A CA 1
ATOM 1665 C C . ILE A 1 105 ? -12.704 -16.624 5.353 1.00 0.00 105 ILE A C 1
ATOM 1666 O O . ILE A 1 105 ? -11.855 -17.422 4.952 1.00 0.00 105 ILE A O 1
ATOM 1682 N N . PHE A 1 106 ? -12.498 -15.818 6.393 1.00 0.00 106 PHE A N 1
ATOM 1683 C CA . PHE A 1 106 ? -11.211 -15.758 7.080 1.00 0.00 106 PHE A CA 1
ATOM 1684 C C . PHE A 1 106 ? -11.020 -16.970 7.986 1.00 0.00 106 PHE A C 1
ATOM 1685 O O . PHE A 1 106 ? -9.971 -17.140 8.606 1.00 0.00 106 PHE A O 1
ATOM 1702 N N . ASN A 1 107 ? -12.043 -17.812 8.047 1.00 0.00 107 ASN A N 1
ATOM 1703 C CA . ASN A 1 107 ? -12.016 -19.003 8.879 1.00 0.00 107 ASN A CA 1
ATOM 1704 C C . ASN A 1 107 ? -12.108 -20.238 7.998 1.00 0.00 107 ASN A C 1
ATOM 1705 O O . ASN A 1 107 ? -12.685 -21.258 8.383 1.00 0.00 107 ASN A O 1
ATOM 1716 N N . GLN A 1 108 ? -11.527 -20.127 6.808 1.00 0.00 108 GLN A N 1
ATOM 1717 C CA . GLN A 1 108 ? -11.432 -21.242 5.875 1.00 0.00 108 GLN A CA 1
ATOM 1718 C C . GLN A 1 108 ? -12.814 -21.731 5.486 1.00 0.00 108 GLN A C 1
ATOM 1719 O O . GLN A 1 108 ? -13.068 -22.929 5.368 1.00 0.00 108 GLN A O 1
ATOM 1733 N N . ALA A 1 109 ? -13.703 -20.778 5.286 1.00 0.00 109 ALA A N 1
ATOM 1734 C CA . ALA A 1 109 ? -15.053 -21.077 4.846 1.00 0.00 109 ALA A CA 1
ATOM 1735 C C . ALA A 1 109 ? -15.132 -21.050 3.327 1.00 0.00 109 ALA A C 1
ATOM 1736 O O . ALA A 1 109 ? -14.454 -20.256 2.673 1.00 0.00 109 ALA A O 1
ATOM 1743 N N . ASP A 1 110 ? -15.959 -21.924 2.777 1.00 0.00 110 ASP A N 1
ATOM 1744 C CA . ASP A 1 110 ? -16.122 -22.029 1.333 1.00 0.00 110 ASP A CA 1
ATOM 1745 C C . ASP A 1 110 ? -16.768 -20.775 0.769 1.00 0.00 110 ASP A C 1
ATOM 1746 O O . ASP A 1 110 ? -17.585 -20.129 1.429 1.00 0.00 110 ASP A O 1
ATOM 1755 N N . SER A 1 111 ? -16.410 -20.455 -0.458 1.00 0.00 111 SER A N 1
ATOM 1756 C CA . SER A 1 111 ? -16.835 -19.215 -1.085 1.00 0.00 111 SER A CA 1
ATOM 1757 C C . SER A 1 111 ? -18.334 -19.225 -1.357 1.00 0.00 111 SER A C 1
ATOM 1758 O O . SER A 1 111 ? -19.000 -18.211 -1.197 1.00 0.00 111 SER A O 1
ATOM 1766 N N . LYS A 1 112 ? -18.870 -20.379 -1.732 1.00 0.00 112 LYS A N 1
ATOM 1767 C CA . LYS A 1 112 ? -20.294 -20.495 -2.010 1.00 0.00 112 LYS A CA 1
ATOM 1768 C C . LYS A 1 112 ? -21.073 -20.542 -0.701 1.00 0.00 112 LYS A C 1
ATOM 1769 O O . LYS A 1 112 ? -22.145 -19.948 -0.577 1.00 0.00 112 LYS A O 1
ATOM 1788 N N . THR A 1 113 ? -20.502 -21.220 0.286 1.00 0.00 113 THR A N 1
ATOM 1789 C CA . THR A 1 113 ? -21.105 -21.311 1.611 1.00 0.00 113 THR A CA 1
ATOM 1790 C C . THR A 1 113 ? -21.175 -19.935 2.280 1.00 0.00 113 THR A C 1
ATOM 1791 O O . THR A 1 113 ? -22.057 -19.664 3.099 1.00 0.00 113 THR A O 1
ATOM 1802 N N . THR A 1 114 ? -20.238 -19.069 1.929 1.00 0.00 114 THR A N 1
ATOM 1803 C CA . THR A 1 114 ? -20.223 -17.712 2.446 1.00 0.00 114 THR A CA 1
ATOM 1804 C C . THR A 1 114 ? -21.035 -16.789 1.530 1.00 0.00 114 THR A C 1
ATOM 1805 O O . THR A 1 114 ? -21.607 -15.791 1.973 1.00 0.00 114 THR A O 1
ATOM 1816 N N . LEU A 1 115 ? -21.107 -17.157 0.255 1.00 0.00 115 LEU A N 1
ATOM 1817 C CA . LEU A 1 115 ? -21.855 -16.400 -0.731 1.00 0.00 115 LEU A CA 1
ATOM 1818 C C . LEU A 1 115 ? -23.335 -16.424 -0.423 1.00 0.00 115 LEU A C 1
ATOM 1819 O O . LEU A 1 115 ? -24.006 -15.393 -0.464 1.00 0.00 115 LEU A O 1
ATOM 1835 N N . ASN A 1 116 ? -23.837 -17.609 -0.126 1.00 0.00 116 ASN A N 1
ATOM 1836 C CA . ASN A 1 116 ? -25.250 -17.784 0.175 1.00 0.00 116 ASN A CA 1
ATOM 1837 C C . ASN A 1 116 ? -25.666 -16.904 1.343 1.00 0.00 116 ASN A C 1
ATOM 1838 O O . ASN A 1 116 ? -26.787 -16.429 1.385 1.00 0.00 116 ASN A O 1
ATOM 1849 N N . LYS A 1 117 ? -24.754 -16.673 2.276 1.00 0.00 117 LYS A N 1
ATOM 1850 C CA . LYS A 1 117 ? -25.026 -15.790 3.404 1.00 0.00 117 LYS A CA 1
ATOM 1851 C C . LYS A 1 117 ? -25.297 -14.372 2.920 1.00 0.00 117 LYS A C 1
ATOM 1852 O O . LYS A 1 117 ? -26.264 -13.732 3.339 1.00 0.00 117 LYS A O 1
ATOM 1871 N N . LEU A 1 118 ? -24.433 -13.896 2.035 1.00 0.00 118 LEU A N 1
ATOM 1872 C CA . LEU A 1 118 ? -24.528 -12.541 1.509 1.00 0.00 118 LEU A CA 1
ATOM 1873 C C . LEU A 1 118 ? -25.728 -12.401 0.580 1.00 0.00 118 LEU A C 1
ATOM 1874 O O . LEU A 1 118 ? -26.438 -11.395 0.610 1.00 0.00 118 LEU A O 1
ATOM 1890 N N . LYS A 1 119 ? -25.965 -13.420 -0.233 1.00 0.00 119 LYS A N 1
ATOM 1891 C CA . LYS A 1 119 ? -27.053 -13.377 -1.196 1.00 0.00 119 LYS A CA 1
ATOM 1892 C C . LYS A 1 119 ? -28.383 -13.675 -0.517 1.00 0.00 119 LYS A C 1
ATOM 1893 O O . LYS A 1 119 ? -29.446 -13.437 -1.080 1.00 0.00 119 LYS A O 1
ATOM 1912 N N . ASP A 1 120 ? -28.312 -14.201 0.693 1.00 0.00 120 ASP A N 1
ATOM 1913 C CA . ASP A 1 120 ? -29.520 -14.507 1.462 1.00 0.00 120 ASP A CA 1
ATOM 1914 C C . ASP A 1 120 ? -29.589 -13.674 2.737 1.00 0.00 120 ASP A C 1
ATOM 1915 O O . ASP A 1 120 ? -30.193 -14.091 3.727 1.00 0.00 120 ASP A O 1
ATOM 1924 N N . THR A 1 121 ? -28.967 -12.501 2.727 1.00 0.00 121 THR A N 1
ATOM 1925 C CA . THR A 1 121 ? -29.039 -11.617 3.876 1.00 0.00 121 THR A CA 1
ATOM 1926 C C . THR A 1 121 ? -30.460 -11.080 4.015 1.00 0.00 121 THR A C 1
ATOM 1927 O O . THR A 1 121 ? -31.173 -11.421 4.960 1.00 0.00 121 THR A O 1
ATOM 1938 N N . ILE A 1 122 ? -30.870 -10.243 3.072 1.00 0.00 122 ILE A N 1
ATOM 1939 C CA . ILE A 1 122 ? -32.247 -9.812 2.995 1.00 0.00 122 ILE A CA 1
ATOM 1940 C C . ILE A 1 122 ? -32.927 -10.448 1.791 1.00 0.00 122 ILE A C 1
ATOM 1941 O O . ILE A 1 122 ? -33.599 -11.487 1.962 1.00 0.00 122 ILE A O 1
ATOM 1957 N N . GLY A 1 1 ? -2.723 -7.291 -0.501 1.00 0.00 1 GLY A N 2
ATOM 1958 C CA . GLY A 1 1 ? -2.042 -5.988 -0.694 1.00 0.00 1 GLY A CA 2
ATOM 1959 C C . GLY A 1 1 ? -0.739 -6.134 -1.451 1.00 0.00 1 GLY A C 2
ATOM 1960 O O . GLY A 1 1 ? -0.698 -5.949 -2.672 1.00 0.00 1 GLY A O 2
ATOM 1963 N N . ALA A 1 2 ? 0.330 -6.468 -0.726 1.00 0.00 2 ALA A N 2
ATOM 1964 C CA . ALA A 1 2 ? 1.637 -6.693 -1.332 1.00 0.00 2 ALA A CA 2
ATOM 1965 C C . ALA A 1 2 ? 1.586 -7.904 -2.257 1.00 0.00 2 ALA A C 2
ATOM 1966 O O . ALA A 1 2 ? 1.648 -9.049 -1.806 1.00 0.00 2 ALA A O 2
ATOM 1973 N N . MET A 1 3 ? 1.466 -7.627 -3.548 1.00 0.00 3 MET A N 2
ATOM 1974 C CA . MET A 1 3 ? 1.229 -8.654 -4.559 1.00 0.00 3 MET A CA 2
ATOM 1975 C C . MET A 1 3 ? 1.033 -7.989 -5.913 1.00 0.00 3 MET A C 2
ATOM 1976 O O . MET A 1 3 ? 1.411 -8.527 -6.954 1.00 0.00 3 MET A O 2
ATOM 1990 N N . GLY A 1 4 ? 0.455 -6.798 -5.883 1.00 0.00 4 GLY A N 2
ATOM 1991 C CA . GLY A 1 4 ? 0.164 -6.082 -7.107 1.00 0.00 4 GLY A CA 2
ATOM 1992 C C . GLY A 1 4 ? -1.325 -5.996 -7.352 1.00 0.00 4 GLY A C 2
ATOM 1993 O O . GLY A 1 4 ? -1.764 -5.739 -8.473 1.00 0.00 4 GLY A O 2
ATOM 1997 N N . THR A 1 5 ? -2.090 -6.206 -6.279 1.00 0.00 5 THR A N 2
ATOM 1998 C CA . THR A 1 5 ? -3.546 -6.195 -6.319 1.00 0.00 5 THR A CA 2
ATOM 1999 C C . THR A 1 5 ? -4.087 -7.114 -7.414 1.00 0.00 5 THR A C 2
ATOM 2000 O O . THR A 1 5 ? -4.455 -6.666 -8.501 1.00 0.00 5 THR A O 2
ATOM 2011 N N . PRO A 1 6 ? -4.148 -8.424 -7.132 1.00 0.00 6 PRO A N 2
ATOM 2012 C CA . PRO A 1 6 ? -4.566 -9.422 -8.116 1.00 0.00 6 PRO A CA 2
ATOM 2013 C C . PRO A 1 6 ? -6.075 -9.407 -8.356 1.00 0.00 6 PRO A C 2
ATOM 2014 O O . PRO A 1 6 ? -6.595 -10.184 -9.156 1.00 0.00 6 PRO A O 2
ATOM 2025 N N . LEU A 1 7 ? -6.769 -8.513 -7.663 1.00 0.00 7 LEU A N 2
ATOM 2026 C CA . LEU A 1 7 ? -8.213 -8.374 -7.806 1.00 0.00 7 LEU A CA 2
ATOM 2027 C C . LEU A 1 7 ? -8.573 -7.995 -9.237 1.00 0.00 7 LEU A C 2
ATOM 2028 O O . LEU A 1 7 ? -9.462 -8.585 -9.845 1.00 0.00 7 LEU A O 2
ATOM 2044 N N . GLU A 1 8 ? -7.847 -7.029 -9.785 1.00 0.00 8 GLU A N 2
ATOM 2045 C CA . GLU A 1 8 ? -8.140 -6.507 -11.116 1.00 0.00 8 GLU A CA 2
ATOM 2046 C C . GLU A 1 8 ? -7.910 -7.560 -12.198 1.00 0.00 8 GLU A C 2
ATOM 2047 O O . GLU A 1 8 ? -8.408 -7.429 -13.315 1.00 0.00 8 GLU A O 2
ATOM 2059 N N . LYS A 1 9 ? -7.182 -8.615 -11.857 1.00 0.00 9 LYS A N 2
ATOM 2060 C CA . LYS A 1 9 ? -6.789 -9.613 -12.839 1.00 0.00 9 LYS A CA 2
ATOM 2061 C C . LYS A 1 9 ? -7.958 -10.530 -13.162 1.00 0.00 9 LYS A C 2
ATOM 2062 O O . LYS A 1 9 ? -7.974 -11.202 -14.191 1.00 0.00 9 LYS A O 2
ATOM 2081 N N . LEU A 1 10 ? -8.934 -10.563 -12.270 1.00 0.00 10 LEU A N 2
ATOM 2082 C CA . LEU A 1 10 ? -10.143 -11.317 -12.507 1.00 0.00 10 LEU A CA 2
ATOM 2083 C C . LEU A 1 10 ? -11.310 -10.399 -12.827 1.00 0.00 10 LEU A C 2
ATOM 2084 O O . LEU A 1 10 ? -12.206 -10.763 -13.579 1.00 0.00 10 LEU A O 2
ATOM 2100 N N . VAL A 1 11 ? -11.286 -9.204 -12.271 1.00 0.00 11 VAL A N 2
ATOM 2101 C CA . VAL A 1 11 ? -12.314 -8.212 -12.568 1.00 0.00 11 VAL A CA 2
ATOM 2102 C C . VAL A 1 11 ? -12.361 -7.916 -14.069 1.00 0.00 11 VAL A C 2
ATOM 2103 O O . VAL A 1 11 ? -13.434 -7.770 -14.657 1.00 0.00 11 VAL A O 2
ATOM 2116 N N . SER A 1 12 ? -11.187 -7.873 -14.685 1.00 0.00 12 SER A N 2
ATOM 2117 C CA . SER A 1 12 ? -11.070 -7.582 -16.107 1.00 0.00 12 SER A CA 2
ATOM 2118 C C . SER A 1 12 ? -11.647 -8.710 -16.967 1.00 0.00 12 SER A C 2
ATOM 2119 O O . SER A 1 12 ? -12.154 -8.468 -18.062 1.00 0.00 12 SER A O 2
ATOM 2127 N N . ARG A 1 13 ? -11.583 -9.938 -16.463 1.00 0.00 13 ARG A N 2
ATOM 2128 C CA . ARG A 1 13 ? -12.084 -11.089 -17.209 1.00 0.00 13 ARG A CA 2
ATOM 2129 C C . ARG A 1 13 ? -13.588 -11.251 -16.988 1.00 0.00 13 ARG A C 2
ATOM 2130 O O . ARG A 1 13 ? -14.270 -11.939 -17.746 1.00 0.00 13 ARG A O 2
ATOM 2151 N N . LEU A 1 14 ? -14.094 -10.604 -15.944 1.00 0.00 14 LEU A N 2
ATOM 2152 C CA . LEU A 1 14 ? -15.521 -10.615 -15.647 1.00 0.00 14 LEU A CA 2
ATOM 2153 C C . LEU A 1 14 ? -16.233 -9.541 -16.456 1.00 0.00 14 LEU A C 2
ATOM 2154 O O . LEU A 1 14 ? -17.395 -9.702 -16.831 1.00 0.00 14 LEU A O 2
ATOM 2170 N N . ASN A 1 15 ? -15.511 -8.448 -16.723 1.00 0.00 15 ASN A N 2
ATOM 2171 C CA . ASN A 1 15 ? -16.054 -7.303 -17.456 1.00 0.00 15 ASN A CA 2
ATOM 2172 C C . ASN A 1 15 ? -17.256 -6.732 -16.726 1.00 0.00 15 ASN A C 2
ATOM 2173 O O . ASN A 1 15 ? -18.391 -6.842 -17.186 1.00 0.00 15 ASN A O 2
ATOM 2184 N N . LEU A 1 16 ? -16.998 -6.135 -15.576 1.00 0.00 16 LEU A N 2
ATOM 2185 C CA . LEU A 1 16 ? -18.059 -5.648 -14.716 1.00 0.00 16 LEU A CA 2
ATOM 2186 C C . LEU A 1 16 ? -18.574 -4.293 -15.175 1.00 0.00 16 LEU A C 2
ATOM 2187 O O . LEU A 1 16 ? -17.815 -3.446 -15.642 1.00 0.00 16 LEU A O 2
ATOM 2203 N N . ASN A 1 17 ? -19.868 -4.098 -15.010 1.00 0.00 17 ASN A N 2
ATOM 2204 C CA . ASN A 1 17 ? -20.536 -2.880 -15.450 1.00 0.00 17 ASN A CA 2
ATOM 2205 C C . ASN A 1 17 ? -20.958 -2.045 -14.250 1.00 0.00 17 ASN A C 2
ATOM 2206 O O . ASN A 1 17 ? -20.794 -2.478 -13.109 1.00 0.00 17 ASN A O 2
ATOM 2217 N N . ASN A 1 18 ? -21.470 -0.843 -14.515 1.00 0.00 18 ASN A N 2
ATOM 2218 C CA . ASN A 1 18 ? -21.799 0.134 -13.466 1.00 0.00 18 ASN A CA 2
ATOM 2219 C C . ASN A 1 18 ? -22.606 -0.483 -12.331 1.00 0.00 18 ASN A C 2
ATOM 2220 O O . ASN A 1 18 ? -22.393 -0.166 -11.162 1.00 0.00 18 ASN A O 2
ATOM 2231 N N . THR A 1 19 ? -23.500 -1.388 -12.678 1.00 0.00 19 THR A N 2
ATOM 2232 C CA . THR A 1 19 ? -24.415 -1.960 -11.698 1.00 0.00 19 THR A CA 2
ATOM 2233 C C . THR A 1 19 ? -23.692 -2.951 -10.784 1.00 0.00 19 THR A C 2
ATOM 2234 O O . THR A 1 19 ? -24.074 -3.144 -9.629 1.00 0.00 19 THR A O 2
ATOM 2245 N N . GLU A 1 20 ? -22.623 -3.536 -11.297 1.00 0.00 20 GLU A N 2
ATOM 2246 C CA . GLU A 1 20 ? -21.869 -4.537 -10.555 1.00 0.00 20 GLU A CA 2
ATOM 2247 C C . GLU A 1 20 ? -20.784 -3.859 -9.724 1.00 0.00 20 GLU A C 2
ATOM 2248 O O . GLU A 1 20 ? -20.598 -4.154 -8.542 1.00 0.00 20 GLU A O 2
ATOM 2260 N N . LYS A 1 21 ? -20.088 -2.927 -10.359 1.00 0.00 21 LYS A N 2
ATOM 2261 C CA . LYS A 1 21 ? -18.926 -2.281 -9.762 1.00 0.00 21 LYS A CA 2
ATOM 2262 C C . LYS A 1 21 ? -19.294 -1.427 -8.554 1.00 0.00 21 LYS A C 2
ATOM 2263 O O . LYS A 1 21 ? -18.617 -1.479 -7.528 1.00 0.00 21 LYS A O 2
ATOM 2282 N N . GLU A 1 22 ? -20.358 -0.647 -8.670 1.00 0.00 22 GLU A N 2
ATOM 2283 C CA . GLU A 1 22 ? -20.758 0.252 -7.590 1.00 0.00 22 GLU A CA 2
ATOM 2284 C C . GLU A 1 22 ? -21.182 -0.532 -6.353 1.00 0.00 22 GLU A C 2
ATOM 2285 O O . GLU A 1 22 ? -20.907 -0.130 -5.219 1.00 0.00 22 GLU A O 2
ATOM 2297 N N . THR A 1 23 ? -21.836 -1.659 -6.578 1.00 0.00 23 THR A N 2
ATOM 2298 C CA . THR A 1 23 ? -22.219 -2.547 -5.496 1.00 0.00 23 THR A CA 2
ATOM 2299 C C . THR A 1 23 ? -20.983 -3.177 -4.859 1.00 0.00 23 THR A C 2
ATOM 2300 O O . THR A 1 23 ? -20.864 -3.239 -3.634 1.00 0.00 23 THR A O 2
ATOM 2311 N N . LEU A 1 24 ? -20.058 -3.628 -5.699 1.00 0.00 24 LEU A N 2
ATOM 2312 C CA . LEU A 1 24 ? -18.817 -4.230 -5.224 1.00 0.00 24 LEU A CA 2
ATOM 2313 C C . LEU A 1 24 ? -18.023 -3.206 -4.411 1.00 0.00 24 LEU A C 2
ATOM 2314 O O . LEU A 1 24 ? -17.430 -3.532 -3.381 1.00 0.00 24 LEU A O 2
ATOM 2330 N N . THR A 1 25 ? -18.035 -1.962 -4.879 1.00 0.00 25 THR A N 2
ATOM 2331 C CA . THR A 1 25 ? -17.398 -0.864 -4.165 1.00 0.00 25 THR A CA 2
ATOM 2332 C C . THR A 1 25 ? -18.010 -0.716 -2.773 1.00 0.00 25 THR A C 2
ATOM 2333 O O . THR A 1 25 ? -17.295 -0.602 -1.777 1.00 0.00 25 THR A O 2
ATOM 2344 N N . PHE A 1 26 ? -19.337 -0.742 -2.721 1.00 0.00 26 PHE A N 2
ATOM 2345 C CA . PHE A 1 26 ? -20.072 -0.620 -1.472 1.00 0.00 26 PHE A CA 2
ATOM 2346 C C . PHE A 1 26 ? -19.680 -1.728 -0.492 1.00 0.00 26 PHE A C 2
ATOM 2347 O O . PHE A 1 26 ? -19.389 -1.459 0.675 1.00 0.00 26 PHE A O 2
ATOM 2364 N N . LEU A 1 27 ? -19.654 -2.965 -0.981 1.00 0.00 27 LEU A N 2
ATOM 2365 C CA . LEU A 1 27 ? -19.339 -4.122 -0.153 1.00 0.00 27 LEU A CA 2
ATOM 2366 C C . LEU A 1 27 ? -17.934 -3.995 0.437 1.00 0.00 27 LEU A C 2
ATOM 2367 O O . LEU A 1 27 ? -17.756 -4.047 1.652 1.00 0.00 27 LEU A O 2
ATOM 2383 N N . THR A 1 28 ? -16.948 -3.808 -0.429 1.00 0.00 28 THR A N 2
ATOM 2384 C CA . THR A 1 28 ? -15.561 -3.733 -0.008 1.00 0.00 28 THR A CA 2
ATOM 2385 C C . THR A 1 28 ? -15.339 -2.603 1.005 1.00 0.00 28 THR A C 2
ATOM 2386 O O . THR A 1 28 ? -14.525 -2.731 1.923 1.00 0.00 28 THR A O 2
ATOM 2397 N N . ASN A 1 29 ? -16.078 -1.507 0.849 1.00 0.00 29 ASN A N 2
ATOM 2398 C CA . ASN A 1 29 ? -15.947 -0.367 1.754 1.00 0.00 29 ASN A CA 2
ATOM 2399 C C . ASN A 1 29 ? -16.528 -0.678 3.127 1.00 0.00 29 ASN A C 2
ATOM 2400 O O . ASN A 1 29 ? -15.923 -0.351 4.146 1.00 0.00 29 ASN A O 2
ATOM 2411 N N . LEU A 1 30 ? -17.689 -1.331 3.160 1.00 0.00 30 LEU A N 2
ATOM 2412 C CA . LEU A 1 30 ? -18.339 -1.645 4.429 1.00 0.00 30 LEU A CA 2
ATOM 2413 C C . LEU A 1 30 ? -17.554 -2.712 5.187 1.00 0.00 30 LEU A C 2
ATOM 2414 O O . LEU A 1 30 ? -17.656 -2.824 6.409 1.00 0.00 30 LEU A O 2
ATOM 2430 N N . LEU A 1 31 ? -16.762 -3.490 4.461 1.00 0.00 31 LEU A N 2
ATOM 2431 C CA . LEU A 1 31 ? -15.921 -4.500 5.082 1.00 0.00 31 LEU A CA 2
ATOM 2432 C C . LEU A 1 31 ? -14.804 -3.837 5.885 1.00 0.00 31 LEU A C 2
ATOM 2433 O O . LEU A 1 31 ? -14.543 -4.219 7.022 1.00 0.00 31 LEU A O 2
ATOM 2449 N N . LYS A 1 32 ? -14.176 -2.816 5.311 1.00 0.00 32 LYS A N 2
ATOM 2450 C CA . LYS A 1 32 ? -13.147 -2.055 6.024 1.00 0.00 32 LYS A CA 2
ATOM 2451 C C . LYS A 1 32 ? -13.783 -1.118 7.052 1.00 0.00 32 LYS A C 2
ATOM 2452 O O . LYS A 1 32 ? -13.089 -0.407 7.778 1.00 0.00 32 LYS A O 2
ATOM 2471 N N . GLU A 1 33 ? -15.104 -1.138 7.105 1.00 0.00 33 GLU A N 2
ATOM 2472 C CA . GLU A 1 33 ? -15.863 -0.281 7.996 1.00 0.00 33 GLU A CA 2
ATOM 2473 C C . GLU A 1 33 ? -16.281 -1.054 9.245 1.00 0.00 33 GLU A C 2
ATOM 2474 O O . GLU A 1 33 ? -16.106 -0.589 10.372 1.00 0.00 33 GLU A O 2
ATOM 2486 N N . LYS A 1 34 ? -16.831 -2.242 9.032 1.00 0.00 34 LYS A N 2
ATOM 2487 C CA . LYS A 1 34 ? -17.380 -3.040 10.110 1.00 0.00 34 LYS A CA 2
ATOM 2488 C C . LYS A 1 34 ? -16.400 -4.080 10.658 1.00 0.00 34 LYS A C 2
ATOM 2489 O O . LYS A 1 34 ? -16.387 -4.339 11.858 1.00 0.00 34 LYS A O 2
ATOM 2508 N N . LEU A 1 35 ? -15.568 -4.668 9.798 1.00 0.00 35 LEU A N 2
ATOM 2509 C CA . LEU A 1 35 ? -14.697 -5.769 10.226 1.00 0.00 35 LEU A CA 2
ATOM 2510 C C . LEU A 1 35 ? -13.623 -5.306 11.210 1.00 0.00 35 LEU A C 2
ATOM 2511 O O . LEU A 1 35 ? -12.983 -6.123 11.870 1.00 0.00 35 LEU A O 2
ATOM 2527 N N . VAL A 1 36 ? -13.439 -3.997 11.327 1.00 0.00 36 VAL A N 2
ATOM 2528 C CA . VAL A 1 36 ? -12.470 -3.450 12.273 1.00 0.00 36 VAL A CA 2
ATOM 2529 C C . VAL A 1 36 ? -12.964 -3.604 13.711 1.00 0.00 36 VAL A C 2
ATOM 2530 O O . VAL A 1 36 ? -12.254 -3.279 14.665 1.00 0.00 36 VAL A O 2
ATOM 2543 N N . ASP A 1 37 ? -14.187 -4.098 13.858 1.00 0.00 37 ASP A N 2
ATOM 2544 C CA . ASP A 1 37 ? -14.738 -4.419 15.167 1.00 0.00 37 ASP A CA 2
ATOM 2545 C C . ASP A 1 37 ? -14.514 -5.899 15.457 1.00 0.00 37 ASP A C 2
ATOM 2546 O O . ASP A 1 37 ? -14.826 -6.746 14.623 1.00 0.00 37 ASP A O 2
ATOM 2555 N N . PRO A 1 38 ? -13.980 -6.232 16.639 1.00 0.00 38 PRO A N 2
ATOM 2556 C CA . PRO A 1 38 ? -13.647 -7.618 17.002 1.00 0.00 38 PRO A CA 2
ATOM 2557 C C . PRO A 1 38 ? -14.871 -8.530 17.107 1.00 0.00 38 PRO A C 2
ATOM 2558 O O . PRO A 1 38 ? -14.732 -9.752 17.162 1.00 0.00 38 PRO A O 2
ATOM 2569 N N . ASN A 1 39 ? -16.063 -7.943 17.139 1.00 0.00 39 ASN A N 2
ATOM 2570 C CA . ASN A 1 39 ? -17.289 -8.721 17.248 1.00 0.00 39 ASN A CA 2
ATOM 2571 C C . ASN A 1 39 ? -17.863 -8.995 15.868 1.00 0.00 39 ASN A C 2
ATOM 2572 O O . ASN A 1 39 ? -18.626 -9.943 15.672 1.00 0.00 39 ASN A O 2
ATOM 2583 N N . ILE A 1 40 ? -17.484 -8.161 14.914 1.00 0.00 40 ILE A N 2
ATOM 2584 C CA . ILE A 1 40 ? -17.955 -8.302 13.550 1.00 0.00 40 ILE A CA 2
ATOM 2585 C C . ILE A 1 40 ? -16.925 -9.057 12.727 1.00 0.00 40 ILE A C 2
ATOM 2586 O O . ILE A 1 40 ? -17.259 -9.980 11.991 1.00 0.00 40 ILE A O 2
ATOM 2602 N N . GLY A 1 41 ? -15.668 -8.668 12.883 1.00 0.00 41 GLY A N 2
ATOM 2603 C CA . GLY A 1 41 ? -14.586 -9.372 12.240 1.00 0.00 41 GLY A CA 2
ATOM 2604 C C . GLY A 1 41 ? -13.979 -10.387 13.175 1.00 0.00 41 GLY A C 2
ATOM 2605 O O . GLY A 1 41 ? -12.803 -10.297 13.533 1.00 0.00 41 GLY A O 2
ATOM 2609 N N . LEU A 1 42 ? -14.795 -11.348 13.586 1.00 0.00 42 LEU A N 2
ATOM 2610 C CA . LEU A 1 42 ? -14.367 -12.374 14.523 1.00 0.00 42 LEU A CA 2
ATOM 2611 C C . LEU A 1 42 ? -13.276 -13.214 13.881 1.00 0.00 42 LEU A C 2
ATOM 2612 O O . LEU A 1 42 ? -12.256 -13.515 14.498 1.00 0.00 42 LEU A O 2
ATOM 2628 N N . HIS A 1 43 ? -13.479 -13.549 12.622 1.00 0.00 43 HIS A N 2
ATOM 2629 C CA . HIS A 1 43 ? -12.533 -14.383 11.905 1.00 0.00 43 HIS A CA 2
ATOM 2630 C C . HIS A 1 43 ? -11.490 -13.505 11.231 1.00 0.00 43 HIS A C 2
ATOM 2631 O O . HIS A 1 43 ? -10.334 -13.894 11.100 1.00 0.00 43 HIS A O 2
ATOM 2645 N N . PHE A 1 44 ? -11.915 -12.318 10.817 1.00 0.00 44 PHE A N 2
ATOM 2646 C CA . PHE A 1 44 ? -11.027 -11.326 10.224 1.00 0.00 44 PHE A CA 2
ATOM 2647 C C . PHE A 1 44 ? -9.869 -10.998 11.159 1.00 0.00 44 PHE A C 2
ATOM 2648 O O . PHE A 1 44 ? -8.699 -11.098 10.776 1.00 0.00 44 PHE A O 2
ATOM 2665 N N . LYS A 1 45 ? -10.198 -10.617 12.385 1.00 0.00 45 LYS A N 2
ATOM 2666 C CA . LYS A 1 45 ? -9.189 -10.275 13.375 1.00 0.00 45 LYS A CA 2
ATOM 2667 C C . LYS A 1 45 ? -8.340 -11.488 13.724 1.00 0.00 45 LYS A C 2
ATOM 2668 O O . LYS A 1 45 ? -7.148 -11.363 14.011 1.00 0.00 45 LYS A O 2
ATOM 2687 N N . ASN A 1 46 ? -8.939 -12.662 13.654 1.00 0.00 46 ASN A N 2
ATOM 2688 C CA . ASN A 1 46 ? -8.229 -13.888 13.976 1.00 0.00 46 ASN A CA 2
ATOM 2689 C C . ASN A 1 46 ? -7.542 -14.464 12.741 1.00 0.00 46 ASN A C 2
ATOM 2690 O O . ASN A 1 46 ? -7.027 -15.580 12.766 1.00 0.00 46 ASN A O 2
ATOM 2701 N N . SER A 1 47 ? -7.541 -13.692 11.664 1.00 0.00 47 SER A N 2
ATOM 2702 C CA . SER A 1 47 ? -6.841 -14.074 10.449 1.00 0.00 47 SER A CA 2
ATOM 2703 C C . SER A 1 47 ? -5.762 -13.039 10.136 1.00 0.00 47 SER A C 2
ATOM 2704 O O . SER A 1 47 ? -5.154 -13.051 9.068 1.00 0.00 47 SER A O 2
ATOM 2712 N N . GLY A 1 48 ? -5.540 -12.132 11.077 1.00 0.00 48 GLY A N 2
ATOM 2713 C CA . GLY A 1 48 ? -4.526 -11.116 10.906 1.00 0.00 48 GLY A CA 2
ATOM 2714 C C . GLY A 1 48 ? -5.029 -9.749 11.303 1.00 0.00 48 GLY A C 2
ATOM 2715 O O . GLY A 1 48 ? -4.264 -8.913 11.784 1.00 0.00 48 GLY A O 2
ATOM 2719 N N . GLY A 1 49 ? -6.328 -9.528 11.114 1.00 0.00 49 GLY A N 2
ATOM 2720 C CA . GLY A 1 49 ? -6.926 -8.252 11.450 1.00 0.00 49 GLY A CA 2
ATOM 2721 C C . GLY A 1 49 ? -6.302 -7.111 10.681 1.00 0.00 49 GLY A C 2
ATOM 2722 O O . GLY A 1 49 ? -5.962 -6.080 11.260 1.00 0.00 49 GLY A O 2
ATOM 2726 N N . ASP A 1 50 ? -6.138 -7.298 9.378 1.00 0.00 50 ASP A N 2
ATOM 2727 C CA . ASP A 1 50 ? -5.526 -6.282 8.529 1.00 0.00 50 ASP A CA 2
ATOM 2728 C C . ASP A 1 50 ? -6.354 -6.081 7.271 1.00 0.00 50 ASP A C 2
ATOM 2729 O O . ASP A 1 50 ? -6.917 -7.033 6.729 1.00 0.00 50 ASP A O 2
ATOM 2738 N N . GLU A 1 51 ? -6.401 -4.843 6.801 1.00 0.00 51 GLU A N 2
ATOM 2739 C CA . GLU A 1 51 ? -7.220 -4.477 5.648 1.00 0.00 51 GLU A CA 2
ATOM 2740 C C . GLU A 1 51 ? -6.758 -5.195 4.384 1.00 0.00 51 GLU A C 2
ATOM 2741 O O . GLU A 1 51 ? -7.555 -5.449 3.477 1.00 0.00 51 GLU A O 2
ATOM 2753 N N . SER A 1 52 ? -5.477 -5.533 4.335 1.00 0.00 52 SER A N 2
ATOM 2754 C CA . SER A 1 52 ? -4.909 -6.223 3.190 1.00 0.00 52 SER A CA 2
ATOM 2755 C C . SER A 1 52 ? -5.567 -7.591 3.022 1.00 0.00 52 SER A C 2
ATOM 2756 O O . SER A 1 52 ? -5.791 -8.055 1.904 1.00 0.00 52 SER A O 2
ATOM 2764 N N . LYS A 1 53 ? -5.909 -8.212 4.149 1.00 0.00 53 LYS A N 2
ATOM 2765 C CA . LYS A 1 53 ? -6.530 -9.525 4.152 1.00 0.00 53 LYS A CA 2
ATOM 2766 C C . LYS A 1 53 ? -7.945 -9.465 3.590 1.00 0.00 53 LYS A C 2
ATOM 2767 O O . LYS A 1 53 ? -8.467 -10.457 3.091 1.00 0.00 53 LYS A O 2
ATOM 2786 N N . ILE A 1 54 ? -8.548 -8.290 3.658 1.00 0.00 54 ILE A N 2
ATOM 2787 C CA . ILE A 1 54 ? -9.916 -8.100 3.196 1.00 0.00 54 ILE A CA 2
ATOM 2788 C C . ILE A 1 54 ? -9.995 -8.208 1.680 1.00 0.00 54 ILE A C 2
ATOM 2789 O O . ILE A 1 54 ? -10.706 -9.057 1.144 1.00 0.00 54 ILE A O 2
ATOM 2805 N N . GLU A 1 55 ? -9.236 -7.358 0.999 1.00 0.00 55 GLU A N 2
ATOM 2806 C CA . GLU A 1 55 ? -9.265 -7.296 -0.458 1.00 0.00 55 GLU A CA 2
ATOM 2807 C C . GLU A 1 55 ? -8.806 -8.611 -1.082 1.00 0.00 55 GLU A C 2
ATOM 2808 O O . GLU A 1 55 ? -9.328 -9.032 -2.115 1.00 0.00 55 GLU A O 2
ATOM 2820 N N . GLU A 1 56 ? -7.856 -9.276 -0.437 1.00 0.00 56 GLU A N 2
ATOM 2821 C CA . GLU A 1 56 ? -7.352 -10.548 -0.947 1.00 0.00 56 GLU A CA 2
ATOM 2822 C C . GLU A 1 56 ? -8.389 -11.655 -0.756 1.00 0.00 56 GLU A C 2
ATOM 2823 O O . GLU A 1 56 ? -8.461 -12.594 -1.554 1.00 0.00 56 GLU A O 2
ATOM 2835 N N . SER A 1 57 ? -9.204 -11.537 0.289 1.00 0.00 57 SER A N 2
ATOM 2836 C CA . SER A 1 57 ? -10.264 -12.506 0.532 1.00 0.00 57 SER A CA 2
ATOM 2837 C C . SER A 1 57 ? -11.417 -12.294 -0.442 1.00 0.00 57 SER A C 2
ATOM 2838 O O . SER A 1 57 ? -11.977 -13.259 -0.961 1.00 0.00 57 SER A O 2
ATOM 2846 N N . VAL A 1 58 ? -11.757 -11.031 -0.700 1.00 0.00 58 VAL A N 2
ATOM 2847 C CA . VAL A 1 58 ? -12.751 -10.697 -1.719 1.00 0.00 58 VAL A CA 2
ATOM 2848 C C . VAL A 1 58 ? -12.317 -11.270 -3.062 1.00 0.00 58 VAL A C 2
ATOM 2849 O O . VAL A 1 58 ? -13.133 -11.767 -3.839 1.00 0.00 58 VAL A O 2
ATOM 2862 N N . GLN A 1 59 ? -11.015 -11.223 -3.306 1.00 0.00 59 GLN A N 2
ATOM 2863 C CA . GLN A 1 59 ? -10.445 -11.758 -4.528 1.00 0.00 59 GLN A CA 2
ATOM 2864 C C . GLN A 1 59 ? -10.673 -13.268 -4.606 1.00 0.00 59 GLN A C 2
ATOM 2865 O O . GLN A 1 59 ? -11.246 -13.756 -5.577 1.00 0.00 59 GLN A O 2
ATOM 2879 N N . LYS A 1 60 ? -10.242 -13.998 -3.573 1.00 0.00 60 LYS A N 2
ATOM 2880 C CA . LYS A 1 60 ? -10.421 -15.454 -3.522 1.00 0.00 60 LYS A CA 2
ATOM 2881 C C . LYS A 1 60 ? -11.902 -15.803 -3.638 1.00 0.00 60 LYS A C 2
ATOM 2882 O O . LYS A 1 60 ? -12.279 -16.762 -4.315 1.00 0.00 60 LYS A O 2
ATOM 2901 N N . PHE A 1 61 ? -12.724 -15.003 -2.974 1.00 0.00 61 PHE A N 2
ATOM 2902 C CA . PHE A 1 61 ? -14.172 -15.173 -2.982 1.00 0.00 61 PHE A CA 2
ATOM 2903 C C . PHE A 1 61 ? -14.698 -15.187 -4.412 1.00 0.00 61 PHE A C 2
ATOM 2904 O O . PHE A 1 61 ? -15.312 -16.156 -4.849 1.00 0.00 61 PHE A O 2
ATOM 2921 N N . LEU A 1 62 ? -14.422 -14.115 -5.136 1.00 0.00 62 LEU A N 2
ATOM 2922 C CA . LEU A 1 62 ? -14.954 -13.933 -6.480 1.00 0.00 62 LEU A CA 2
ATOM 2923 C C . LEU A 1 62 ? -14.236 -14.824 -7.492 1.00 0.00 62 LEU A C 2
ATOM 2924 O O . LEU A 1 62 ? -14.811 -15.208 -8.509 1.00 0.00 62 LEU A O 2
ATOM 2940 N N . SER A 1 63 ? -12.986 -15.157 -7.199 1.00 0.00 63 SER A N 2
ATOM 2941 C CA . SER A 1 63 ? -12.159 -15.932 -8.116 1.00 0.00 63 SER A CA 2
ATOM 2942 C C . SER A 1 63 ? -12.706 -17.340 -8.321 1.00 0.00 63 SER A C 2
ATOM 2943 O O . SER A 1 63 ? -12.722 -17.846 -9.442 1.00 0.00 63 SER A O 2
ATOM 2951 N N . GLU A 1 64 ? -13.150 -17.978 -7.248 1.00 0.00 64 GLU A N 2
ATOM 2952 C CA . GLU A 1 64 ? -13.573 -19.360 -7.324 1.00 0.00 64 GLU A CA 2
ATOM 2953 C C . GLU A 1 64 ? -15.046 -19.471 -7.713 1.00 0.00 64 GLU A C 2
ATOM 2954 O O . GLU A 1 64 ? -15.580 -20.569 -7.904 1.00 0.00 64 GLU A O 2
ATOM 2966 N N . LEU A 1 65 ? -15.685 -18.324 -7.851 1.00 0.00 65 LEU A N 2
ATOM 2967 C CA . LEU A 1 65 ? -17.071 -18.258 -8.298 1.00 0.00 65 LEU A CA 2
ATOM 2968 C C . LEU A 1 65 ? -17.146 -18.226 -9.822 1.00 0.00 65 LEU A C 2
ATOM 2969 O O . LEU A 1 65 ? -16.151 -18.449 -10.513 1.00 0.00 65 LEU A O 2
ATOM 2985 N N . LYS A 1 66 ? -18.338 -17.961 -10.333 1.00 0.00 66 LYS A N 2
ATOM 2986 C CA . LYS A 1 66 ? -18.542 -17.761 -11.758 1.00 0.00 66 LYS A CA 2
ATOM 2987 C C . LYS A 1 66 ? -18.965 -16.331 -12.021 1.00 0.00 66 LYS A C 2
ATOM 2988 O O . LYS A 1 66 ? -19.426 -15.637 -11.114 1.00 0.00 66 LYS A O 2
ATOM 3007 N N . GLU A 1 67 ? -18.822 -15.911 -13.266 1.00 0.00 67 GLU A N 2
ATOM 3008 C CA . GLU A 1 67 ? -19.220 -14.572 -13.682 1.00 0.00 67 GLU A CA 2
ATOM 3009 C C . GLU A 1 67 ? -20.694 -14.348 -13.364 1.00 0.00 67 GLU A C 2
ATOM 3010 O O . GLU A 1 67 ? -21.074 -13.315 -12.812 1.00 0.00 67 GLU A O 2
ATOM 3022 N N . ASP A 1 68 ? -21.509 -15.354 -13.656 1.00 0.00 68 ASP A N 2
ATOM 3023 C CA . ASP A 1 68 ? -22.946 -15.261 -13.472 1.00 0.00 68 ASP A CA 2
ATOM 3024 C C . ASP A 1 68 ? -23.321 -15.333 -11.989 1.00 0.00 68 ASP A C 2
ATOM 3025 O O . ASP A 1 68 ? -24.367 -14.825 -11.580 1.00 0.00 68 ASP A O 2
ATOM 3034 N N . GLU A 1 69 ? -22.459 -15.954 -11.189 1.00 0.00 69 GLU A N 2
ATOM 3035 C CA . GLU A 1 69 ? -22.681 -16.062 -9.751 1.00 0.00 69 GLU A CA 2
ATOM 3036 C C . GLU A 1 69 ? -22.489 -14.709 -9.081 1.00 0.00 69 GLU A C 2
ATOM 3037 O O . GLU A 1 69 ? -23.280 -14.296 -8.232 1.00 0.00 69 GLU A O 2
ATOM 3049 N N . ILE A 1 70 ? -21.423 -14.033 -9.478 1.00 0.00 70 ILE A N 2
ATOM 3050 C CA . ILE A 1 70 ? -21.069 -12.739 -8.919 1.00 0.00 70 ILE A CA 2
ATOM 3051 C C . ILE A 1 70 ? -22.159 -11.705 -9.201 1.00 0.00 70 ILE A C 2
ATOM 3052 O O . ILE A 1 70 ? -22.492 -10.888 -8.343 1.00 0.00 70 ILE A O 2
ATOM 3068 N N . LYS A 1 71 ? -22.720 -11.761 -10.403 1.00 0.00 71 LYS A N 2
ATOM 3069 C CA . LYS A 1 71 ? -23.793 -10.848 -10.791 1.00 0.00 71 LYS A CA 2
ATOM 3070 C C . LYS A 1 71 ? -25.039 -11.075 -9.945 1.00 0.00 71 LYS A C 2
ATOM 3071 O O . LYS A 1 71 ? -25.661 -10.122 -9.476 1.00 0.00 71 LYS A O 2
ATOM 3090 N N . ASP A 1 72 ? -25.392 -12.343 -9.759 1.00 0.00 72 ASP A N 2
ATOM 3091 C CA . ASP A 1 72 ? -26.536 -12.720 -8.929 1.00 0.00 72 ASP A CA 2
ATOM 3092 C C . ASP A 1 72 ? -26.367 -12.149 -7.525 1.00 0.00 72 ASP A C 2
ATOM 3093 O O . ASP A 1 72 ? -27.302 -11.605 -6.934 1.00 0.00 72 ASP A O 2
ATOM 3102 N N . LEU A 1 73 ? -25.145 -12.259 -7.021 1.00 0.00 73 LEU A N 2
ATOM 3103 C CA . LEU A 1 73 ? -24.783 -11.747 -5.712 1.00 0.00 73 LEU A CA 2
ATOM 3104 C C . LEU A 1 73 ? -24.945 -10.228 -5.641 1.00 0.00 73 LEU A C 2
ATOM 3105 O O . LEU A 1 73 ? -25.724 -9.713 -4.836 1.00 0.00 73 LEU A O 2
ATOM 3121 N N . LEU A 1 74 ? -24.211 -9.523 -6.492 1.00 0.00 74 LEU A N 2
ATOM 3122 C CA . LEU A 1 74 ? -24.162 -8.065 -6.453 1.00 0.00 74 LEU A CA 2
ATOM 3123 C C . LEU A 1 74 ? -25.535 -7.437 -6.685 1.00 0.00 74 LEU A C 2
ATOM 3124 O O . LEU A 1 74 ? -25.888 -6.457 -6.030 1.00 0.00 74 LEU A O 2
ATOM 3140 N N . ALA A 1 75 ? -26.312 -8.007 -7.599 1.00 0.00 75 ALA A N 2
ATOM 3141 C CA . ALA A 1 75 ? -27.635 -7.474 -7.903 1.00 0.00 75 ALA A CA 2
ATOM 3142 C C . ALA A 1 75 ? -28.552 -7.571 -6.688 1.00 0.00 75 ALA A C 2
ATOM 3143 O O . ALA A 1 75 ? -29.390 -6.696 -6.454 1.00 0.00 75 ALA A O 2
ATOM 3150 N N . LYS A 1 76 ? -28.377 -8.633 -5.907 1.00 0.00 76 LYS A N 2
ATOM 3151 C CA . LYS A 1 76 ? -29.165 -8.830 -4.703 1.00 0.00 76 LYS A CA 2
ATOM 3152 C C . LYS A 1 76 ? -28.739 -7.839 -3.628 1.00 0.00 76 LYS A C 2
ATOM 3153 O O . LYS A 1 76 ? -29.577 -7.191 -2.999 1.00 0.00 76 LYS A O 2
ATOM 3172 N N . ILE A 1 77 ? -27.430 -7.721 -3.433 1.00 0.00 77 ILE A N 2
ATOM 3173 C CA . ILE A 1 77 ? -26.880 -6.798 -2.448 1.00 0.00 77 ILE A CA 2
ATOM 3174 C C . ILE A 1 77 ? -27.316 -5.372 -2.751 1.00 0.00 77 ILE A C 2
ATOM 3175 O O . ILE A 1 77 ? -27.709 -4.630 -1.853 1.00 0.00 77 ILE A O 2
ATOM 3191 N N . LYS A 1 78 ? -27.253 -5.003 -4.026 1.00 0.00 78 LYS A N 2
ATOM 3192 C CA . LYS A 1 78 ? -27.627 -3.663 -4.455 1.00 0.00 78 LYS A CA 2
ATOM 3193 C C . LYS A 1 78 ? -29.087 -3.381 -4.136 1.00 0.00 78 LYS A C 2
ATOM 3194 O O . LYS A 1 78 ? -29.407 -2.378 -3.506 1.00 0.00 78 LYS A O 2
ATOM 3213 N N . GLU A 1 79 ? -29.960 -4.277 -4.580 1.00 0.00 79 GLU A N 2
ATOM 3214 C CA . GLU A 1 79 ? -31.397 -4.126 -4.374 1.00 0.00 79 GLU A CA 2
ATOM 3215 C C . GLU A 1 79 ? -31.721 -3.965 -2.892 1.00 0.00 79 GLU A C 2
ATOM 3216 O O . GLU A 1 79 ? -32.506 -3.097 -2.509 1.00 0.00 79 GLU A O 2
ATOM 3228 N N . ASN A 1 80 ? -31.098 -4.799 -2.070 1.00 0.00 80 ASN A N 2
ATOM 3229 C CA . ASN A 1 80 ? -31.287 -4.748 -0.624 1.00 0.00 80 ASN A CA 2
ATOM 3230 C C . ASN A 1 80 ? -30.743 -3.446 -0.054 1.00 0.00 80 ASN A C 2
ATOM 3231 O O . ASN A 1 80 ? -31.364 -2.827 0.810 1.00 0.00 80 ASN A O 2
ATOM 3242 N N . LYS A 1 81 ? -29.577 -3.041 -0.541 1.00 0.00 81 LYS A N 2
ATOM 3243 C CA . LYS A 1 81 ? -28.987 -1.758 -0.181 1.00 0.00 81 LYS A CA 2
ATOM 3244 C C . LYS A 1 81 ? -29.952 -0.626 -0.489 1.00 0.00 81 LYS A C 2
ATOM 3245 O O . LYS A 1 81 ? -30.273 0.186 0.374 1.00 0.00 81 LYS A O 2
ATOM 3264 N N . ASP A 1 82 ? -30.416 -0.604 -1.728 1.00 0.00 82 ASP A N 2
ATOM 3265 C CA . ASP A 1 82 ? -31.334 0.425 -2.205 1.00 0.00 82 ASP A CA 2
ATOM 3266 C C . ASP A 1 82 ? -32.640 0.430 -1.413 1.00 0.00 82 ASP A C 2
ATOM 3267 O O . ASP A 1 82 ? -33.340 1.441 -1.369 1.00 0.00 82 ASP A O 2
ATOM 3276 N N . LYS A 1 83 ? -32.962 -0.699 -0.791 1.00 0.00 83 LYS A N 2
ATOM 3277 C CA . LYS A 1 83 ? -34.142 -0.799 0.064 1.00 0.00 83 LYS A CA 2
ATOM 3278 C C . LYS A 1 83 ? -33.870 -0.205 1.443 1.00 0.00 83 LYS A C 2
ATOM 3279 O O . LYS A 1 83 ? -34.675 0.562 1.973 1.00 0.00 83 LYS A O 2
ATOM 3298 N N . LYS A 1 84 ? -32.724 -0.554 2.011 1.00 0.00 84 LYS A N 2
ATOM 3299 C CA . LYS A 1 84 ? -32.432 -0.228 3.400 1.00 0.00 84 LYS A CA 2
ATOM 3300 C C . LYS A 1 84 ? -31.803 1.149 3.545 1.00 0.00 84 LYS A C 2
ATOM 3301 O O . LYS A 1 84 ? -31.766 1.698 4.642 1.00 0.00 84 LYS A O 2
ATOM 3320 N N . GLU A 1 85 ? -31.322 1.718 2.446 1.00 0.00 85 GLU A N 2
ATOM 3321 C CA . GLU A 1 85 ? -30.661 3.018 2.504 1.00 0.00 85 GLU A CA 2
ATOM 3322 C C . GLU A 1 85 ? -31.676 4.138 2.728 1.00 0.00 85 GLU A C 2
ATOM 3323 O O . GLU A 1 85 ? -31.310 5.309 2.864 1.00 0.00 85 GLU A O 2
ATOM 3335 N N . LYS A 1 86 ? -32.952 3.769 2.761 1.00 0.00 86 LYS A N 2
ATOM 3336 C CA . LYS A 1 86 ? -34.007 4.691 3.153 1.00 0.00 86 LYS A CA 2
ATOM 3337 C C . LYS A 1 86 ? -33.785 5.137 4.595 1.00 0.00 86 LYS A C 2
ATOM 3338 O O . LYS A 1 86 ? -33.871 6.323 4.922 1.00 0.00 86 LYS A O 2
ATOM 3357 N N . ASP A 1 87 ? -33.488 4.165 5.446 1.00 0.00 87 ASP A N 2
ATOM 3358 C CA . ASP A 1 87 ? -33.221 4.407 6.845 1.00 0.00 87 ASP A CA 2
ATOM 3359 C C . ASP A 1 87 ? -31.744 4.163 7.138 1.00 0.00 87 ASP A C 2
ATOM 3360 O O . ASP A 1 87 ? -31.262 3.039 7.023 1.00 0.00 87 ASP A O 2
ATOM 3369 N N . PRO A 1 88 ? -31.008 5.217 7.514 1.00 0.00 88 PRO A N 2
ATOM 3370 C CA . PRO A 1 88 ? -29.558 5.142 7.747 1.00 0.00 88 PRO A CA 2
ATOM 3371 C C . PRO A 1 88 ? -29.154 3.982 8.660 1.00 0.00 88 PRO A C 2
ATOM 3372 O O . PRO A 1 88 ? -28.199 3.263 8.373 1.00 0.00 88 PRO A O 2
ATOM 3383 N N . GLU A 1 89 ? -29.898 3.796 9.745 1.00 0.00 89 GLU A N 2
ATOM 3384 C CA . GLU A 1 89 ? -29.597 2.741 10.711 1.00 0.00 89 GLU A CA 2
ATOM 3385 C C . GLU A 1 89 ? -29.887 1.353 10.135 1.00 0.00 89 GLU A C 2
ATOM 3386 O O . GLU A 1 89 ? -29.229 0.377 10.496 1.00 0.00 89 GLU A O 2
ATOM 3398 N N . GLU A 1 90 ? -30.853 1.277 9.227 1.00 0.00 90 GLU A N 2
ATOM 3399 C CA . GLU A 1 90 ? -31.182 0.022 8.556 1.00 0.00 90 GLU A CA 2
ATOM 3400 C C . GLU A 1 90 ? -30.024 -0.401 7.657 1.00 0.00 90 GLU A C 2
ATOM 3401 O O . GLU A 1 90 ? -29.543 -1.533 7.733 1.00 0.00 90 GLU A O 2
ATOM 3413 N N . LEU A 1 91 ? -29.562 0.530 6.829 1.00 0.00 91 LEU A N 2
ATOM 3414 C CA . LEU A 1 91 ? -28.433 0.278 5.942 1.00 0.00 91 LEU A CA 2
ATOM 3415 C C . LEU A 1 91 ? -27.159 0.021 6.747 1.00 0.00 91 LEU A C 2
ATOM 3416 O O . LEU A 1 91 ? -26.335 -0.818 6.377 1.00 0.00 91 LEU A O 2
ATOM 3432 N N . ASN A 1 92 ? -27.015 0.745 7.854 1.00 0.00 92 ASN A N 2
ATOM 3433 C CA . ASN A 1 92 ? -25.857 0.600 8.732 1.00 0.00 92 ASN A CA 2
ATOM 3434 C C . ASN A 1 92 ? -25.791 -0.814 9.299 1.00 0.00 92 ASN A C 2
ATOM 3435 O O . ASN A 1 92 ? -24.720 -1.423 9.361 1.00 0.00 92 ASN A O 2
ATOM 3446 N N . THR A 1 93 ? -26.944 -1.340 9.693 1.00 0.00 93 THR A N 2
ATOM 3447 C CA . THR A 1 93 ? -27.025 -2.688 10.225 1.00 0.00 93 THR A CA 2
ATOM 3448 C C . THR A 1 93 ? -26.790 -3.714 9.118 1.00 0.00 93 THR A C 2
ATOM 3449 O O . THR A 1 93 ? -26.121 -4.725 9.329 1.00 0.00 93 THR A O 2
ATOM 3460 N N . TYR A 1 94 ? -27.325 -3.430 7.932 1.00 0.00 94 TYR A N 2
ATOM 3461 C CA . TYR A 1 94 ? -27.149 -4.301 6.774 1.00 0.00 94 TYR A CA 2
ATOM 3462 C C . TYR A 1 94 ? -25.669 -4.530 6.499 1.00 0.00 94 TYR A C 2
ATOM 3463 O O . TYR A 1 94 ? -25.222 -5.670 6.378 1.00 0.00 94 TYR A O 2
ATOM 3481 N N . LYS A 1 95 ? -24.925 -3.432 6.399 1.00 0.00 95 LYS A N 2
ATOM 3482 C CA . LYS A 1 95 ? -23.465 -3.476 6.285 1.00 0.00 95 LYS A CA 2
ATOM 3483 C C . LYS A 1 95 ? -22.854 -4.421 7.315 1.00 0.00 95 LYS A C 2
ATOM 3484 O O . LYS A 1 95 ? -21.972 -5.219 7.000 1.00 0.00 95 LYS A O 2
ATOM 3503 N N . SER A 1 96 ? -23.332 -4.320 8.547 1.00 0.00 96 SER A N 2
ATOM 3504 C CA . SER A 1 96 ? -22.777 -5.088 9.650 1.00 0.00 96 SER A CA 2
ATOM 3505 C C . SER A 1 96 ? -23.047 -6.575 9.460 1.00 0.00 96 SER A C 2
ATOM 3506 O O . SER A 1 96 ? -22.164 -7.406 9.680 1.00 0.00 96 SER A O 2
ATOM 3514 N N . ILE A 1 97 ? -24.265 -6.901 9.047 1.00 0.00 97 ILE A N 2
ATOM 3515 C CA . ILE A 1 97 ? -24.646 -8.285 8.811 1.00 0.00 97 ILE A CA 2
ATOM 3516 C C . ILE A 1 97 ? -23.864 -8.851 7.631 1.00 0.00 97 ILE A C 2
ATOM 3517 O O . ILE A 1 97 ? -23.368 -9.977 7.685 1.00 0.00 97 ILE A O 2
ATOM 3533 N N . LEU A 1 98 ? -23.751 -8.053 6.572 1.00 0.00 98 LEU A N 2
ATOM 3534 C CA . LEU A 1 98 ? -22.975 -8.433 5.398 1.00 0.00 98 LEU A CA 2
ATOM 3535 C C . LEU A 1 98 ? -21.541 -8.762 5.783 1.00 0.00 98 LEU A C 2
ATOM 3536 O O . LEU A 1 98 ? -21.019 -9.821 5.432 1.00 0.00 98 LEU A O 2
ATOM 3552 N N . ALA A 1 99 ? -20.908 -7.855 6.513 1.00 0.00 99 ALA A N 2
ATOM 3553 C CA . ALA A 1 99 ? -19.526 -8.041 6.918 1.00 0.00 99 ALA A CA 2
ATOM 3554 C C . ALA A 1 99 ? -19.378 -9.244 7.834 1.00 0.00 99 ALA A C 2
ATOM 3555 O O . ALA A 1 99 ? -18.426 -10.005 7.704 1.00 0.00 99 ALA A O 2
ATOM 3562 N N . SER A 1 100 ? -20.330 -9.431 8.738 1.00 0.00 100 SER A N 2
ATOM 3563 C CA . SER A 1 100 ? -20.305 -10.576 9.636 1.00 0.00 100 SER A CA 2
ATOM 3564 C C . SER A 1 100 ? -20.498 -11.872 8.851 1.00 0.00 100 SER A C 2
ATOM 3565 O O . SER A 1 100 ? -20.035 -12.936 9.260 1.00 0.00 100 SER A O 2
ATOM 3573 N N . GLY A 1 101 ? -21.185 -11.774 7.720 1.00 0.00 101 GLY A N 2
ATOM 3574 C CA . GLY A 1 101 ? -21.368 -12.926 6.867 1.00 0.00 101 GLY A CA 2
ATOM 3575 C C . GLY A 1 101 ? -20.133 -13.212 6.044 1.00 0.00 101 GLY A C 2
ATOM 3576 O O . GLY A 1 101 ? -19.747 -14.371 5.878 1.00 0.00 101 GLY A O 2
ATOM 3580 N N . PHE A 1 102 ? -19.508 -12.154 5.538 1.00 0.00 102 PHE A N 2
ATOM 3581 C CA . PHE A 1 102 ? -18.298 -12.289 4.743 1.00 0.00 102 PHE A CA 2
ATOM 3582 C C . PHE A 1 102 ? -17.140 -12.747 5.620 1.00 0.00 102 PHE A C 2
ATOM 3583 O O . PHE A 1 102 ? -16.345 -13.586 5.214 1.00 0.00 102 PHE A O 2
ATOM 3600 N N . ASP A 1 103 ? -17.082 -12.190 6.825 1.00 0.00 103 ASP A N 2
ATOM 3601 C CA . ASP A 1 103 ? -16.050 -12.507 7.823 1.00 0.00 103 ASP A CA 2
ATOM 3602 C C . ASP A 1 103 ? -15.793 -14.009 7.947 1.00 0.00 103 ASP A C 2
ATOM 3603 O O . ASP A 1 103 ? -14.667 -14.435 8.218 1.00 0.00 103 ASP A O 2
ATOM 3612 N N . GLY A 1 104 ? -16.831 -14.809 7.728 1.00 0.00 104 GLY A N 2
ATOM 3613 C CA . GLY A 1 104 ? -16.694 -16.253 7.799 1.00 0.00 104 GLY A CA 2
ATOM 3614 C C . GLY A 1 104 ? -15.613 -16.790 6.874 1.00 0.00 104 GLY A C 2
ATOM 3615 O O . GLY A 1 104 ? -14.978 -17.800 7.179 1.00 0.00 104 GLY A O 2
ATOM 3619 N N . ILE A 1 105 ? -15.380 -16.098 5.760 1.00 0.00 105 ILE A N 2
ATOM 3620 C CA . ILE A 1 105 ? -14.404 -16.530 4.766 1.00 0.00 105 ILE A CA 2
ATOM 3621 C C . ILE A 1 105 ? -12.990 -16.571 5.349 1.00 0.00 105 ILE A C 2
ATOM 3622 O O . ILE A 1 105 ? -12.153 -17.366 4.917 1.00 0.00 105 ILE A O 2
ATOM 3638 N N . PHE A 1 106 ? -12.740 -15.737 6.357 1.00 0.00 106 PHE A N 2
ATOM 3639 C CA . PHE A 1 106 ? -11.428 -15.667 6.988 1.00 0.00 106 PHE A CA 2
ATOM 3640 C C . PHE A 1 106 ? -11.177 -16.904 7.841 1.00 0.00 106 PHE A C 2
ATOM 3641 O O . PHE A 1 106 ? -10.050 -17.168 8.256 1.00 0.00 106 PHE A O 2
ATOM 3658 N N . ASN A 1 107 ? -12.238 -17.668 8.081 1.00 0.00 107 ASN A N 2
ATOM 3659 C CA . ASN A 1 107 ? -12.136 -18.901 8.850 1.00 0.00 107 ASN A CA 2
ATOM 3660 C C . ASN A 1 107 ? -12.048 -20.094 7.902 1.00 0.00 107 ASN A C 2
ATOM 3661 O O . ASN A 1 107 ? -12.367 -21.223 8.273 1.00 0.00 107 ASN A O 2
ATOM 3672 N N . GLN A 1 108 ? -11.611 -19.812 6.668 1.00 0.00 108 GLN A N 2
ATOM 3673 C CA . GLN A 1 108 ? -11.412 -20.830 5.628 1.00 0.00 108 GLN A CA 2
ATOM 3674 C C . GLN A 1 108 ? -12.746 -21.319 5.072 1.00 0.00 108 GLN A C 2
ATOM 3675 O O . GLN A 1 108 ? -12.872 -22.465 4.641 1.00 0.00 108 GLN A O 2
ATOM 3689 N N . ALA A 1 109 ? -13.729 -20.431 5.051 1.00 0.00 109 ALA A N 2
ATOM 3690 C CA . ALA A 1 109 ? -15.050 -20.777 4.544 1.00 0.00 109 ALA A CA 2
ATOM 3691 C C . ALA A 1 109 ? -15.111 -20.703 3.025 1.00 0.00 109 ALA A C 2
ATOM 3692 O O . ALA A 1 109 ? -14.382 -19.934 2.386 1.00 0.00 109 ALA A O 2
ATOM 3699 N N . ASP A 1 110 ? -15.998 -21.512 2.469 1.00 0.00 110 ASP A N 2
ATOM 3700 C CA . ASP A 1 110 ? -16.272 -21.525 1.040 1.00 0.00 110 ASP A CA 2
ATOM 3701 C C . ASP A 1 110 ? -16.901 -20.206 0.592 1.00 0.00 110 ASP A C 2
ATOM 3702 O O . ASP A 1 110 ? -17.541 -19.507 1.380 1.00 0.00 110 ASP A O 2
ATOM 3711 N N . SER A 1 111 ? -16.726 -19.875 -0.674 1.00 0.00 111 SER A N 2
ATOM 3712 C CA . SER A 1 111 ? -17.190 -18.594 -1.195 1.00 0.00 111 SER A CA 2
ATOM 3713 C C . SER A 1 111 ? -18.620 -18.698 -1.721 1.00 0.00 111 SER A C 2
ATOM 3714 O O . SER A 1 111 ? -19.348 -17.710 -1.757 1.00 0.00 111 SER A O 2
ATOM 3722 N N . LYS A 1 112 ? -19.025 -19.905 -2.101 1.00 0.00 112 LYS A N 2
ATOM 3723 C CA . LYS A 1 112 ? -20.364 -20.139 -2.630 1.00 0.00 112 LYS A CA 2
ATOM 3724 C C . LYS A 1 112 ? -21.391 -20.010 -1.503 1.00 0.00 112 LYS A C 2
ATOM 3725 O O . LYS A 1 112 ? -22.464 -19.428 -1.683 1.00 0.00 112 LYS A O 2
ATOM 3744 N N . THR A 1 113 ? -21.049 -20.545 -0.336 1.00 0.00 113 THR A N 2
ATOM 3745 C CA . THR A 1 113 ? -21.933 -20.477 0.816 1.00 0.00 113 THR A CA 2
ATOM 3746 C C . THR A 1 113 ? -21.999 -19.050 1.362 1.00 0.00 113 THR A C 2
ATOM 3747 O O . THR A 1 113 ? -23.061 -18.578 1.773 1.00 0.00 113 THR A O 2
ATOM 3758 N N . THR A 1 114 ? -20.867 -18.353 1.340 1.00 0.00 114 THR A N 2
ATOM 3759 C CA . THR A 1 114 ? -20.819 -16.972 1.792 1.00 0.00 114 THR A CA 2
ATOM 3760 C C . THR A 1 114 ? -21.541 -16.061 0.795 1.00 0.00 114 THR A C 2
ATOM 3761 O O . THR A 1 114 ? -22.115 -15.038 1.174 1.00 0.00 114 THR A O 2
ATOM 3772 N N . LEU A 1 115 ? -21.522 -16.460 -0.478 1.00 0.00 115 LEU A N 2
ATOM 3773 C CA . LEU A 1 115 ? -22.276 -15.777 -1.522 1.00 0.00 115 LEU A CA 2
ATOM 3774 C C . LEU A 1 115 ? -23.750 -15.729 -1.128 1.00 0.00 115 LEU A C 2
ATOM 3775 O O . LEU A 1 115 ? -24.393 -14.680 -1.180 1.00 0.00 115 LEU A O 2
ATOM 3791 N N . ASN A 1 116 ? -24.267 -16.876 -0.705 1.00 0.00 116 ASN A N 2
ATOM 3792 C CA . ASN A 1 116 ? -25.663 -16.991 -0.305 1.00 0.00 116 ASN A CA 2
ATOM 3793 C C . ASN A 1 116 ? -25.965 -16.123 0.904 1.00 0.00 116 ASN A C 2
ATOM 3794 O O . ASN A 1 116 ? -27.019 -15.505 0.971 1.00 0.00 116 ASN A O 2
ATOM 3805 N N . LYS A 1 117 ? -25.037 -16.061 1.851 1.00 0.00 117 LYS A N 2
ATOM 3806 C CA . LYS A 1 117 ? -25.218 -15.229 3.038 1.00 0.00 117 LYS A CA 2
ATOM 3807 C C . LYS A 1 117 ? -25.509 -13.783 2.655 1.00 0.00 117 LYS A C 2
ATOM 3808 O O . LYS A 1 117 ? -26.482 -13.189 3.123 1.00 0.00 117 LYS A O 2
ATOM 3827 N N . LEU A 1 118 ? -24.672 -13.237 1.783 1.00 0.00 118 LEU A N 2
ATOM 3828 C CA . LEU A 1 118 ? -24.768 -11.837 1.391 1.00 0.00 118 LEU A CA 2
ATOM 3829 C C . LEU A 1 118 ? -26.034 -11.567 0.577 1.00 0.00 118 LEU A C 2
ATOM 3830 O O . LEU A 1 118 ? -26.572 -10.460 0.593 1.00 0.00 118 LEU A O 2
ATOM 3846 N N . LYS A 1 119 ? -26.514 -12.584 -0.128 1.00 0.00 119 LYS A N 2
ATOM 3847 C CA . LYS A 1 119 ? -27.695 -12.429 -0.966 1.00 0.00 119 LYS A CA 2
ATOM 3848 C C . LYS A 1 119 ? -28.968 -12.658 -0.151 1.00 0.00 119 LYS A C 2
ATOM 3849 O O . LYS A 1 119 ? -30.022 -12.089 -0.438 1.00 0.00 119 LYS A O 2
ATOM 3868 N N . ASP A 1 120 ? -28.860 -13.485 0.874 1.00 0.00 120 ASP A N 2
ATOM 3869 C CA . ASP A 1 120 ? -30.028 -13.949 1.608 1.00 0.00 120 ASP A CA 2
ATOM 3870 C C . ASP A 1 120 ? -30.124 -13.278 2.973 1.00 0.00 120 ASP A C 2
ATOM 3871 O O . ASP A 1 120 ? -30.820 -13.760 3.866 1.00 0.00 120 ASP A O 2
ATOM 3880 N N . THR A 1 121 ? -29.424 -12.163 3.123 1.00 0.00 121 THR A N 2
ATOM 3881 C CA . THR A 1 121 ? -29.448 -11.409 4.367 1.00 0.00 121 THR A CA 2
ATOM 3882 C C . THR A 1 121 ? -30.855 -10.882 4.662 1.00 0.00 121 THR A C 2
ATOM 3883 O O . THR A 1 121 ? -31.482 -11.301 5.636 1.00 0.00 121 THR A O 2
ATOM 3894 N N . ILE A 1 122 ? -31.343 -10.000 3.773 1.00 0.00 122 ILE A N 2
ATOM 3895 C CA . ILE A 1 122 ? -32.639 -9.325 3.907 1.00 0.00 122 ILE A CA 2
ATOM 3896 C C . ILE A 1 122 ? -33.035 -9.067 5.365 1.00 0.00 122 ILE A C 2
ATOM 3897 O O . ILE A 1 122 ? -32.349 -8.262 6.031 1.00 0.00 122 ILE A O 2
ATOM 3913 N N . GLY A 1 1 ? -1.247 2.922 -2.572 1.00 0.00 1 GLY A N 3
ATOM 3914 C CA . GLY A 1 1 ? 0.209 3.004 -2.298 1.00 0.00 1 GLY A CA 3
ATOM 3915 C C . GLY A 1 1 ? 1.002 2.053 -3.170 1.00 0.00 1 GLY A C 3
ATOM 3916 O O . GLY A 1 1 ? 0.692 1.887 -4.352 1.00 0.00 1 GLY A O 3
ATOM 3919 N N . ALA A 1 2 ? 2.013 1.410 -2.595 1.00 0.00 2 ALA A N 3
ATOM 3920 C CA . ALA A 1 2 ? 2.865 0.492 -3.345 1.00 0.00 2 ALA A CA 3
ATOM 3921 C C . ALA A 1 2 ? 2.207 -0.878 -3.498 1.00 0.00 2 ALA A C 3
ATOM 3922 O O . ALA A 1 2 ? 2.770 -1.903 -3.110 1.00 0.00 2 ALA A O 3
ATOM 3929 N N . MET A 1 3 ? 1.016 -0.893 -4.077 1.00 0.00 3 MET A N 3
ATOM 3930 C CA . MET A 1 3 ? 0.275 -2.127 -4.270 1.00 0.00 3 MET A CA 3
ATOM 3931 C C . MET A 1 3 ? -0.466 -2.078 -5.601 1.00 0.00 3 MET A C 3
ATOM 3932 O O . MET A 1 3 ? -1.514 -1.444 -5.713 1.00 0.00 3 MET A O 3
ATOM 3946 N N . GLY A 1 4 ? 0.109 -2.706 -6.615 1.00 0.00 4 GLY A N 3
ATOM 3947 C CA . GLY A 1 4 ? -0.577 -2.844 -7.882 1.00 0.00 4 GLY A CA 3
ATOM 3948 C C . GLY A 1 4 ? -1.671 -3.886 -7.799 1.00 0.00 4 GLY A C 3
ATOM 3949 O O . GLY A 1 4 ? -1.402 -5.080 -7.939 1.00 0.00 4 GLY A O 3
ATOM 3953 N N . THR A 1 5 ? -2.895 -3.428 -7.557 1.00 0.00 5 THR A N 3
ATOM 3954 C CA . THR A 1 5 ? -4.031 -4.305 -7.308 1.00 0.00 5 THR A CA 3
ATOM 3955 C C . THR A 1 5 ? -4.236 -5.343 -8.415 1.00 0.00 5 THR A C 3
ATOM 3956 O O . THR A 1 5 ? -4.634 -5.014 -9.535 1.00 0.00 5 THR A O 3
ATOM 3967 N N . PRO A 1 6 ? -3.970 -6.622 -8.100 1.00 0.00 6 PRO A N 3
ATOM 3968 C CA . PRO A 1 6 ? -4.130 -7.723 -9.047 1.00 0.00 6 PRO A CA 3
ATOM 3969 C C . PRO A 1 6 ? -5.576 -8.200 -9.140 1.00 0.00 6 PRO A C 3
ATOM 3970 O O . PRO A 1 6 ? -5.915 -9.037 -9.974 1.00 0.00 6 PRO A O 3
ATOM 3981 N N . LEU A 1 7 ? -6.426 -7.660 -8.272 1.00 0.00 7 LEU A N 3
ATOM 3982 C CA . LEU A 1 7 ? -7.840 -8.015 -8.257 1.00 0.00 7 LEU A CA 3
ATOM 3983 C C . LEU A 1 7 ? -8.494 -7.622 -9.576 1.00 0.00 7 LEU A C 3
ATOM 3984 O O . LEU A 1 7 ? -9.290 -8.369 -10.139 1.00 0.00 7 LEU A O 3
ATOM 4000 N N . GLU A 1 8 ? -8.108 -6.458 -10.084 1.00 0.00 8 GLU A N 3
ATOM 4001 C CA . GLU A 1 8 ? -8.702 -5.900 -11.295 1.00 0.00 8 GLU A CA 3
ATOM 4002 C C . GLU A 1 8 ? -8.376 -6.748 -12.526 1.00 0.00 8 GLU A C 3
ATOM 4003 O O . GLU A 1 8 ? -9.004 -6.601 -13.576 1.00 0.00 8 GLU A O 3
ATOM 4015 N N . LYS A 1 9 ? -7.417 -7.656 -12.384 1.00 0.00 9 LYS A N 3
ATOM 4016 C CA . LYS A 1 9 ? -6.987 -8.491 -13.496 1.00 0.00 9 LYS A CA 3
ATOM 4017 C C . LYS A 1 9 ? -8.014 -9.578 -13.763 1.00 0.00 9 LYS A C 3
ATOM 4018 O O . LYS A 1 9 ? -8.218 -9.999 -14.900 1.00 0.00 9 LYS A O 3
ATOM 4037 N N . LEU A 1 10 ? -8.669 -10.019 -12.701 1.00 0.00 10 LEU A N 3
ATOM 4038 C CA . LEU A 1 10 ? -9.695 -11.035 -12.815 1.00 0.00 10 LEU A CA 3
ATOM 4039 C C . LEU A 1 10 ? -11.065 -10.397 -12.925 1.00 0.00 10 LEU A C 3
ATOM 4040 O O . LEU A 1 10 ? -11.972 -10.951 -13.530 1.00 0.00 10 LEU A O 3
ATOM 4056 N N . VAL A 1 11 ? -11.214 -9.222 -12.349 1.00 0.00 11 VAL A N 3
ATOM 4057 C CA . VAL A 1 11 ? -12.452 -8.465 -12.504 1.00 0.00 11 VAL A CA 3
ATOM 4058 C C . VAL A 1 11 ? -12.740 -8.243 -13.995 1.00 0.00 11 VAL A C 3
ATOM 4059 O O . VAL A 1 11 ? -13.896 -8.203 -14.428 1.00 0.00 11 VAL A O 3
ATOM 4072 N N . SER A 1 12 ? -11.671 -8.160 -14.778 1.00 0.00 12 SER A N 3
ATOM 4073 C CA . SER A 1 12 ? -11.773 -7.916 -16.208 1.00 0.00 12 SER A CA 3
ATOM 4074 C C . SER A 1 12 ? -12.106 -9.194 -16.995 1.00 0.00 12 SER A C 3
ATOM 4075 O O . SER A 1 12 ? -12.428 -9.125 -18.178 1.00 0.00 12 SER A O 3
ATOM 4083 N N . ARG A 1 13 ? -12.030 -10.359 -16.351 1.00 0.00 13 ARG A N 3
ATOM 4084 C CA . ARG A 1 13 ? -12.414 -11.605 -17.019 1.00 0.00 13 ARG A CA 3
ATOM 4085 C C . ARG A 1 13 ? -13.866 -11.942 -16.690 1.00 0.00 13 ARG A C 3
ATOM 4086 O O . ARG A 1 13 ? -14.540 -12.647 -17.442 1.00 0.00 13 ARG A O 3
ATOM 4107 N N . LEU A 1 14 ? -14.347 -11.426 -15.563 1.00 0.00 14 LEU A N 3
ATOM 4108 C CA . LEU A 1 14 ? -15.760 -11.529 -15.217 1.00 0.00 14 LEU A CA 3
ATOM 4109 C C . LEU A 1 14 ? -16.548 -10.469 -15.979 1.00 0.00 14 LEU A C 3
ATOM 4110 O O . LEU A 1 14 ? -17.697 -10.682 -16.363 1.00 0.00 14 LEU A O 3
ATOM 4126 N N . ASN A 1 15 ? -15.893 -9.333 -16.210 1.00 0.00 15 ASN A N 3
ATOM 4127 C CA . ASN A 1 15 ? -16.477 -8.216 -16.952 1.00 0.00 15 ASN A CA 3
ATOM 4128 C C . ASN A 1 15 ? -17.669 -7.621 -16.220 1.00 0.00 15 ASN A C 3
ATOM 4129 O O . ASN A 1 15 ? -18.820 -7.787 -16.625 1.00 0.00 15 ASN A O 3
ATOM 4140 N N . LEU A 1 16 ? -17.379 -6.936 -15.131 1.00 0.00 16 LEU A N 3
ATOM 4141 C CA . LEU A 1 16 ? -18.409 -6.271 -14.355 1.00 0.00 16 LEU A CA 3
ATOM 4142 C C . LEU A 1 16 ? -18.646 -4.869 -14.897 1.00 0.00 16 LEU A C 3
ATOM 4143 O O . LEU A 1 16 ? -17.755 -4.274 -15.504 1.00 0.00 16 LEU A O 3
ATOM 4159 N N . ASN A 1 17 ? -19.837 -4.344 -14.679 1.00 0.00 17 ASN A N 3
ATOM 4160 C CA . ASN A 1 17 ? -20.147 -2.985 -15.118 1.00 0.00 17 ASN A CA 3
ATOM 4161 C C . ASN A 1 17 ? -20.372 -2.108 -13.901 1.00 0.00 17 ASN A C 3
ATOM 4162 O O . ASN A 1 17 ? -20.232 -2.585 -12.773 1.00 0.00 17 ASN A O 3
ATOM 4173 N N . ASN A 1 18 ? -20.698 -0.835 -14.117 1.00 0.00 18 ASN A N 3
ATOM 4174 C CA . ASN A 1 18 ? -20.891 0.110 -13.013 1.00 0.00 18 ASN A CA 3
ATOM 4175 C C . ASN A 1 18 ? -21.874 -0.441 -11.985 1.00 0.00 18 ASN A C 3
ATOM 4176 O O . ASN A 1 18 ? -21.740 -0.192 -10.791 1.00 0.00 18 ASN A O 3
ATOM 4187 N N . THR A 1 19 ? -22.830 -1.222 -12.455 1.00 0.00 19 THR A N 3
ATOM 4188 C CA . THR A 1 19 ? -23.840 -1.811 -11.582 1.00 0.00 19 THR A CA 3
ATOM 4189 C C . THR A 1 19 ? -23.196 -2.751 -10.560 1.00 0.00 19 THR A C 3
ATOM 4190 O O . THR A 1 19 ? -23.542 -2.742 -9.378 1.00 0.00 19 THR A O 3
ATOM 4201 N N . GLU A 1 20 ? -22.241 -3.545 -11.022 1.00 0.00 20 GLU A N 3
ATOM 4202 C CA . GLU A 1 20 ? -21.539 -4.480 -10.157 1.00 0.00 20 GLU A CA 3
ATOM 4203 C C . GLU A 1 20 ? -20.422 -3.783 -9.387 1.00 0.00 20 GLU A C 3
ATOM 4204 O O . GLU A 1 20 ? -20.260 -3.984 -8.185 1.00 0.00 20 GLU A O 3
ATOM 4216 N N . LYS A 1 21 ? -19.662 -2.955 -10.091 1.00 0.00 21 LYS A N 3
ATOM 4217 C CA . LYS A 1 21 ? -18.469 -2.333 -9.527 1.00 0.00 21 LYS A CA 3
ATOM 4218 C C . LYS A 1 21 ? -18.803 -1.387 -8.374 1.00 0.00 21 LYS A C 3
ATOM 4219 O O . LYS A 1 21 ? -18.084 -1.351 -7.374 1.00 0.00 21 LYS A O 3
ATOM 4238 N N . GLU A 1 22 ? -19.889 -0.630 -8.502 1.00 0.00 22 GLU A N 3
ATOM 4239 C CA . GLU A 1 22 ? -20.306 0.275 -7.435 1.00 0.00 22 GLU A CA 3
ATOM 4240 C C . GLU A 1 22 ? -20.671 -0.513 -6.186 1.00 0.00 22 GLU A C 3
ATOM 4241 O O . GLU A 1 22 ? -20.322 -0.129 -5.067 1.00 0.00 22 GLU A O 3
ATOM 4253 N N . THR A 1 23 ? -21.355 -1.627 -6.391 1.00 0.00 23 THR A N 3
ATOM 4254 C CA . THR A 1 23 ? -21.733 -2.504 -5.301 1.00 0.00 23 THR A CA 3
ATOM 4255 C C . THR A 1 23 ? -20.502 -3.167 -4.686 1.00 0.00 23 THR A C 3
ATOM 4256 O O . THR A 1 23 ? -20.398 -3.293 -3.467 1.00 0.00 23 THR A O 3
ATOM 4267 N N . LEU A 1 24 ? -19.567 -3.577 -5.538 1.00 0.00 24 LEU A N 3
ATOM 4268 C CA . LEU A 1 24 ? -18.314 -4.161 -5.077 1.00 0.00 24 LEU A CA 3
ATOM 4269 C C . LEU A 1 24 ? -17.544 -3.144 -4.241 1.00 0.00 24 LEU A C 3
ATOM 4270 O O . LEU A 1 24 ? -16.956 -3.485 -3.212 1.00 0.00 24 LEU A O 3
ATOM 4286 N N . THR A 1 25 ? -17.570 -1.893 -4.686 1.00 0.00 25 THR A N 3
ATOM 4287 C CA . THR A 1 25 ? -16.960 -0.801 -3.947 1.00 0.00 25 THR A CA 3
ATOM 4288 C C . THR A 1 25 ? -17.608 -0.672 -2.571 1.00 0.00 25 THR A C 3
ATOM 4289 O O . THR A 1 25 ? -16.918 -0.603 -1.552 1.00 0.00 25 THR A O 3
ATOM 4300 N N . PHE A 1 26 ? -18.937 -0.667 -2.552 1.00 0.00 26 PHE A N 3
ATOM 4301 C CA . PHE A 1 26 ? -19.698 -0.584 -1.312 1.00 0.00 26 PHE A CA 3
ATOM 4302 C C . PHE A 1 26 ? -19.360 -1.746 -0.382 1.00 0.00 26 PHE A C 3
ATOM 4303 O O . PHE A 1 26 ? -19.090 -1.549 0.801 1.00 0.00 26 PHE A O 3
ATOM 4320 N N . LEU A 1 27 ? -19.370 -2.951 -0.936 1.00 0.00 27 LEU A N 3
ATOM 4321 C CA . LEU A 1 27 ? -19.087 -4.161 -0.175 1.00 0.00 27 LEU A CA 3
ATOM 4322 C C . LEU A 1 27 ? -17.707 -4.096 0.473 1.00 0.00 27 LEU A C 3
ATOM 4323 O O . LEU A 1 27 ? -17.582 -4.206 1.691 1.00 0.00 27 LEU A O 3
ATOM 4339 N N . THR A 1 28 ? -16.683 -3.886 -0.341 1.00 0.00 28 THR A N 3
ATOM 4340 C CA . THR A 1 28 ? -15.316 -3.836 0.138 1.00 0.00 28 THR A CA 3
ATOM 4341 C C . THR A 1 28 ? -15.140 -2.762 1.218 1.00 0.00 28 THR A C 3
ATOM 4342 O O . THR A 1 28 ? -14.406 -2.956 2.189 1.00 0.00 28 THR A O 3
ATOM 4353 N N . ASN A 1 29 ? -15.840 -1.642 1.062 1.00 0.00 29 ASN A N 3
ATOM 4354 C CA . ASN A 1 29 ? -15.733 -0.543 2.014 1.00 0.00 29 ASN A CA 3
ATOM 4355 C C . ASN A 1 29 ? -16.523 -0.818 3.290 1.00 0.00 29 ASN A C 3
ATOM 4356 O O . ASN A 1 29 ? -16.118 -0.390 4.368 1.00 0.00 29 ASN A O 3
ATOM 4367 N N . LEU A 1 30 ? -17.642 -1.532 3.181 1.00 0.00 30 LEU A N 3
ATOM 4368 C CA . LEU A 1 30 ? -18.437 -1.854 4.362 1.00 0.00 30 LEU A CA 3
ATOM 4369 C C . LEU A 1 30 ? -17.704 -2.899 5.198 1.00 0.00 30 LEU A C 3
ATOM 4370 O O . LEU A 1 30 ? -17.731 -2.857 6.427 1.00 0.00 30 LEU A O 3
ATOM 4386 N N . LEU A 1 31 ? -17.056 -3.844 4.522 1.00 0.00 31 LEU A N 3
ATOM 4387 C CA . LEU A 1 31 ? -16.148 -4.769 5.161 1.00 0.00 31 LEU A CA 3
ATOM 4388 C C . LEU A 1 31 ? -15.082 -4.024 5.962 1.00 0.00 31 LEU A C 3
ATOM 4389 O O . LEU A 1 31 ? -14.867 -4.315 7.135 1.00 0.00 31 LEU A O 3
ATOM 4405 N N . LYS A 1 32 ? -14.444 -3.038 5.340 1.00 0.00 32 LYS A N 3
ATOM 4406 C CA . LYS A 1 32 ? -13.432 -2.234 6.024 1.00 0.00 32 LYS A CA 3
ATOM 4407 C C . LYS A 1 32 ? -14.061 -1.278 7.041 1.00 0.00 32 LYS A C 3
ATOM 4408 O O . LYS A 1 32 ? -13.354 -0.561 7.749 1.00 0.00 32 LYS A O 3
ATOM 4427 N N . GLU A 1 33 ? -15.385 -1.271 7.114 1.00 0.00 33 GLU A N 3
ATOM 4428 C CA . GLU A 1 33 ? -16.097 -0.421 8.054 1.00 0.00 33 GLU A CA 3
ATOM 4429 C C . GLU A 1 33 ? -16.488 -1.219 9.292 1.00 0.00 33 GLU A C 3
ATOM 4430 O O . GLU A 1 33 ? -16.394 -0.734 10.417 1.00 0.00 33 GLU A O 3
ATOM 4442 N N . LYS A 1 34 ? -16.921 -2.455 9.075 1.00 0.00 34 LYS A N 3
ATOM 4443 C CA . LYS A 1 34 ? -17.442 -3.275 10.158 1.00 0.00 34 LYS A CA 3
ATOM 4444 C C . LYS A 1 34 ? -16.395 -4.233 10.716 1.00 0.00 34 LYS A C 3
ATOM 4445 O O . LYS A 1 34 ? -16.297 -4.408 11.927 1.00 0.00 34 LYS A O 3
ATOM 4464 N N . LEU A 1 35 ? -15.607 -4.849 9.840 1.00 0.00 35 LEU A N 3
ATOM 4465 C CA . LEU A 1 35 ? -14.691 -5.911 10.260 1.00 0.00 35 LEU A CA 3
ATOM 4466 C C . LEU A 1 35 ? -13.560 -5.376 11.132 1.00 0.00 35 LEU A C 3
ATOM 4467 O O . LEU A 1 35 ? -12.874 -6.144 11.804 1.00 0.00 35 LEU A O 3
ATOM 4483 N N . VAL A 1 36 ? -13.375 -4.062 11.132 1.00 0.00 36 VAL A N 3
ATOM 4484 C CA . VAL A 1 36 ? -12.366 -3.436 11.979 1.00 0.00 36 VAL A CA 3
ATOM 4485 C C . VAL A 1 36 ? -12.820 -3.434 13.438 1.00 0.00 36 VAL A C 3
ATOM 4486 O O . VAL A 1 36 ? -12.092 -2.993 14.330 1.00 0.00 36 VAL A O 3
ATOM 4499 N N . ASP A 1 37 ? -14.029 -3.928 13.666 1.00 0.00 37 ASP A N 3
ATOM 4500 C CA . ASP A 1 37 ? -14.560 -4.088 15.006 1.00 0.00 37 ASP A CA 3
ATOM 4501 C C . ASP A 1 37 ? -14.368 -5.533 15.455 1.00 0.00 37 ASP A C 3
ATOM 4502 O O . ASP A 1 37 ? -14.738 -6.458 14.731 1.00 0.00 37 ASP A O 3
ATOM 4511 N N . PRO A 1 38 ? -13.807 -5.751 16.652 1.00 0.00 38 PRO A N 3
ATOM 4512 C CA . PRO A 1 38 ? -13.511 -7.099 17.160 1.00 0.00 38 PRO A CA 3
ATOM 4513 C C . PRO A 1 38 ? -14.762 -7.947 17.404 1.00 0.00 38 PRO A C 3
ATOM 4514 O O . PRO A 1 38 ? -14.664 -9.159 17.604 1.00 0.00 38 PRO A O 3
ATOM 4525 N N . ASN A 1 39 ? -15.930 -7.316 17.386 1.00 0.00 39 ASN A N 3
ATOM 4526 C CA . ASN A 1 39 ? -17.178 -8.025 17.632 1.00 0.00 39 ASN A CA 3
ATOM 4527 C C . ASN A 1 39 ? -17.778 -8.486 16.316 1.00 0.00 39 ASN A C 3
ATOM 4528 O O . ASN A 1 39 ? -18.602 -9.399 16.277 1.00 0.00 39 ASN A O 3
ATOM 4539 N N . ILE A 1 40 ? -17.358 -7.836 15.239 1.00 0.00 40 ILE A N 3
ATOM 4540 C CA . ILE A 1 40 ? -17.867 -8.143 13.914 1.00 0.00 40 ILE A CA 3
ATOM 4541 C C . ILE A 1 40 ? -16.853 -8.971 13.140 1.00 0.00 40 ILE A C 3
ATOM 4542 O O . ILE A 1 40 ? -17.185 -10.018 12.582 1.00 0.00 40 ILE A O 3
ATOM 4558 N N . GLY A 1 41 ? -15.612 -8.506 13.132 1.00 0.00 41 GLY A N 3
ATOM 4559 C CA . GLY A 1 41 ? -14.552 -9.214 12.452 1.00 0.00 41 GLY A CA 3
ATOM 4560 C C . GLY A 1 41 ? -13.892 -10.220 13.368 1.00 0.00 41 GLY A C 3
ATOM 4561 O O . GLY A 1 41 ? -12.690 -10.152 13.621 1.00 0.00 41 GLY A O 3
ATOM 4565 N N . LEU A 1 42 ? -14.692 -11.150 13.868 1.00 0.00 42 LEU A N 3
ATOM 4566 C CA . LEU A 1 42 ? -14.229 -12.150 14.819 1.00 0.00 42 LEU A CA 3
ATOM 4567 C C . LEU A 1 42 ? -13.181 -13.036 14.166 1.00 0.00 42 LEU A C 3
ATOM 4568 O O . LEU A 1 42 ? -12.195 -13.422 14.791 1.00 0.00 42 LEU A O 3
ATOM 4584 N N . HIS A 1 43 ? -13.382 -13.339 12.900 1.00 0.00 43 HIS A N 3
ATOM 4585 C CA . HIS A 1 43 ? -12.428 -14.156 12.179 1.00 0.00 43 HIS A CA 3
ATOM 4586 C C . HIS A 1 43 ? -11.393 -13.261 11.524 1.00 0.00 43 HIS A C 3
ATOM 4587 O O . HIS A 1 43 ? -10.216 -13.601 11.465 1.00 0.00 43 HIS A O 3
ATOM 4601 N N . PHE A 1 44 ? -11.841 -12.108 11.051 1.00 0.00 44 PHE A N 3
ATOM 4602 C CA . PHE A 1 44 ? -10.961 -11.146 10.404 1.00 0.00 44 PHE A CA 3
ATOM 4603 C C . PHE A 1 44 ? -9.812 -10.735 11.315 1.00 0.00 44 PHE A C 3
ATOM 4604 O O . PHE A 1 44 ? -8.645 -10.862 10.943 1.00 0.00 44 PHE A O 3
ATOM 4621 N N . LYS A 1 45 ? -10.144 -10.266 12.513 1.00 0.00 45 LYS A N 3
ATOM 4622 C CA . LYS A 1 45 ? -9.149 -9.725 13.428 1.00 0.00 45 LYS A CA 3
ATOM 4623 C C . LYS A 1 45 ? -8.145 -10.785 13.844 1.00 0.00 45 LYS A C 3
ATOM 4624 O O . LYS A 1 45 ? -6.958 -10.509 14.015 1.00 0.00 45 LYS A O 3
ATOM 4643 N N . ASN A 1 46 ? -8.623 -12.002 13.970 1.00 0.00 46 ASN A N 3
ATOM 4644 C CA . ASN A 1 46 ? -7.832 -13.055 14.573 1.00 0.00 46 ASN A CA 3
ATOM 4645 C C . ASN A 1 46 ? -7.157 -13.935 13.524 1.00 0.00 46 ASN A C 3
ATOM 4646 O O . ASN A 1 46 ? -6.388 -14.834 13.861 1.00 0.00 46 ASN A O 3
ATOM 4657 N N . SER A 1 47 ? -7.432 -13.667 12.254 1.00 0.00 47 SER A N 3
ATOM 4658 C CA . SER A 1 47 ? -6.829 -14.432 11.167 1.00 0.00 47 SER A CA 3
ATOM 4659 C C . SER A 1 47 ? -6.005 -13.517 10.254 1.00 0.00 47 SER A C 3
ATOM 4660 O O . SER A 1 47 ? -5.417 -13.964 9.267 1.00 0.00 47 SER A O 3
ATOM 4668 N N . GLY A 1 48 ? -5.955 -12.233 10.593 1.00 0.00 48 GLY A N 3
ATOM 4669 C CA . GLY A 1 48 ? -5.197 -11.285 9.797 1.00 0.00 48 GLY A CA 3
ATOM 4670 C C . GLY A 1 48 ? -5.239 -9.889 10.382 1.00 0.00 48 GLY A C 3
ATOM 4671 O O . GLY A 1 48 ? -4.204 -9.313 10.708 1.00 0.00 48 GLY A O 3
ATOM 4675 N N . GLY A 1 49 ? -6.444 -9.352 10.522 1.00 0.00 49 GLY A N 3
ATOM 4676 C CA . GLY A 1 49 ? -6.619 -8.031 11.098 1.00 0.00 49 GLY A CA 3
ATOM 4677 C C . GLY A 1 49 ? -5.986 -6.932 10.266 1.00 0.00 49 GLY A C 3
ATOM 4678 O O . GLY A 1 49 ? -5.504 -5.937 10.812 1.00 0.00 49 GLY A O 3
ATOM 4682 N N . ASP A 1 50 ? -5.994 -7.101 8.951 1.00 0.00 50 ASP A N 3
ATOM 4683 C CA . ASP A 1 50 ? -5.405 -6.110 8.054 1.00 0.00 50 ASP A CA 3
ATOM 4684 C C . ASP A 1 50 ? -6.289 -5.912 6.837 1.00 0.00 50 ASP A C 3
ATOM 4685 O O . ASP A 1 50 ? -6.945 -6.850 6.381 1.00 0.00 50 ASP A O 3
ATOM 4694 N N . GLU A 1 51 ? -6.288 -4.698 6.310 1.00 0.00 51 GLU A N 3
ATOM 4695 C CA . GLU A 1 51 ? -7.101 -4.354 5.145 1.00 0.00 51 GLU A CA 3
ATOM 4696 C C . GLU A 1 51 ? -6.833 -5.291 3.975 1.00 0.00 51 GLU A C 3
ATOM 4697 O O . GLU A 1 51 ? -7.764 -5.741 3.303 1.00 0.00 51 GLU A O 3
ATOM 4709 N N . SER A 1 52 ? -5.559 -5.589 3.746 1.00 0.00 52 SER A N 3
ATOM 4710 C CA . SER A 1 52 ? -5.155 -6.413 2.615 1.00 0.00 52 SER A CA 3
ATOM 4711 C C . SER A 1 52 ? -5.760 -7.807 2.714 1.00 0.00 52 SER A C 3
ATOM 4712 O O . SER A 1 52 ? -6.031 -8.448 1.704 1.00 0.00 52 SER A O 3
ATOM 4720 N N . LYS A 1 53 ? -6.006 -8.256 3.938 1.00 0.00 53 LYS A N 3
ATOM 4721 C CA . LYS A 1 53 ? -6.580 -9.569 4.162 1.00 0.00 53 LYS A CA 3
ATOM 4722 C C . LYS A 1 53 ? -8.037 -9.604 3.729 1.00 0.00 53 LYS A C 3
ATOM 4723 O O . LYS A 1 53 ? -8.549 -10.648 3.331 1.00 0.00 53 LYS A O 3
ATOM 4742 N N . ILE A 1 54 ? -8.687 -8.451 3.767 1.00 0.00 54 ILE A N 3
ATOM 4743 C CA . ILE A 1 54 ? -10.047 -8.329 3.266 1.00 0.00 54 ILE A CA 3
ATOM 4744 C C . ILE A 1 54 ? -10.021 -8.402 1.751 1.00 0.00 54 ILE A C 3
ATOM 4745 O O . ILE A 1 54 ? -10.771 -9.155 1.134 1.00 0.00 54 ILE A O 3
ATOM 4761 N N . GLU A 1 55 ? -9.115 -7.632 1.171 1.00 0.00 55 GLU A N 3
ATOM 4762 C CA . GLU A 1 55 ? -8.991 -7.523 -0.271 1.00 0.00 55 GLU A CA 3
ATOM 4763 C C . GLU A 1 55 ? -8.508 -8.837 -0.891 1.00 0.00 55 GLU A C 3
ATOM 4764 O O . GLU A 1 55 ? -8.898 -9.178 -2.006 1.00 0.00 55 GLU A O 3
ATOM 4776 N N . GLU A 1 56 ? -7.686 -9.589 -0.156 1.00 0.00 56 GLU A N 3
ATOM 4777 C CA . GLU A 1 56 ? -7.294 -10.927 -0.601 1.00 0.00 56 GLU A CA 3
ATOM 4778 C C . GLU A 1 56 ? -8.499 -11.859 -0.571 1.00 0.00 56 GLU A C 3
ATOM 4779 O O . GLU A 1 56 ? -8.702 -12.661 -1.481 1.00 0.00 56 GLU A O 3
ATOM 4791 N N . SER A 1 57 ? -9.303 -11.735 0.479 1.00 0.00 57 SER A N 3
ATOM 4792 C CA . SER A 1 57 ? -10.476 -12.578 0.644 1.00 0.00 57 SER A CA 3
ATOM 4793 C C . SER A 1 57 ? -11.523 -12.288 -0.429 1.00 0.00 57 SER A C 3
ATOM 4794 O O . SER A 1 57 ? -12.089 -13.212 -1.002 1.00 0.00 57 SER A O 3
ATOM 4802 N N . VAL A 1 58 ? -11.766 -11.009 -0.706 1.00 0.00 58 VAL A N 3
ATOM 4803 C CA . VAL A 1 58 ? -12.698 -10.618 -1.764 1.00 0.00 58 VAL A CA 3
ATOM 4804 C C . VAL A 1 58 ? -12.260 -11.216 -3.099 1.00 0.00 58 VAL A C 3
ATOM 4805 O O . VAL A 1 58 ? -13.074 -11.746 -3.859 1.00 0.00 58 VAL A O 3
ATOM 4818 N N . GLN A 1 59 ? -10.960 -11.151 -3.354 1.00 0.00 59 GLN A N 3
ATOM 4819 C CA . GLN A 1 59 ? -10.383 -11.688 -4.576 1.00 0.00 59 GLN A CA 3
ATOM 4820 C C . GLN A 1 59 ? -10.564 -13.207 -4.634 1.00 0.00 59 GLN A C 3
ATOM 4821 O O . GLN A 1 59 ? -10.989 -13.754 -5.651 1.00 0.00 59 GLN A O 3
ATOM 4835 N N . LYS A 1 60 ? -10.252 -13.870 -3.525 1.00 0.00 60 LYS A N 3
ATOM 4836 C CA . LYS A 1 60 ? -10.354 -15.323 -3.419 1.00 0.00 60 LYS A CA 3
ATOM 4837 C C . LYS A 1 60 ? -11.808 -15.774 -3.551 1.00 0.00 60 LYS A C 3
ATOM 4838 O O . LYS A 1 60 ? -12.113 -16.735 -4.255 1.00 0.00 60 LYS A O 3
ATOM 4857 N N . PHE A 1 61 ? -12.689 -15.045 -2.885 1.00 0.00 61 PHE A N 3
ATOM 4858 C CA . PHE A 1 61 ? -14.110 -15.356 -2.838 1.00 0.00 61 PHE A CA 3
ATOM 4859 C C . PHE A 1 61 ? -14.719 -15.343 -4.235 1.00 0.00 61 PHE A C 3
ATOM 4860 O O . PHE A 1 61 ? -15.259 -16.347 -4.703 1.00 0.00 61 PHE A O 3
ATOM 4877 N N . LEU A 1 62 ? -14.609 -14.202 -4.900 1.00 0.00 62 LEU A N 3
ATOM 4878 C CA . LEU A 1 62 ? -15.271 -13.991 -6.181 1.00 0.00 62 LEU A CA 3
ATOM 4879 C C . LEU A 1 62 ? -14.621 -14.796 -7.301 1.00 0.00 62 LEU A C 3
ATOM 4880 O O . LEU A 1 62 ? -15.263 -15.106 -8.305 1.00 0.00 62 LEU A O 3
ATOM 4896 N N . SER A 1 63 ? -13.355 -15.151 -7.126 1.00 0.00 63 SER A N 3
ATOM 4897 C CA . SER A 1 63 ? -12.633 -15.880 -8.158 1.00 0.00 63 SER A CA 3
ATOM 4898 C C . SER A 1 63 ? -13.185 -17.299 -8.307 1.00 0.00 63 SER A C 3
ATOM 4899 O O . SER A 1 63 ? -13.190 -17.863 -9.403 1.00 0.00 63 SER A O 3
ATOM 4907 N N . GLU A 1 64 ? -13.678 -17.861 -7.210 1.00 0.00 64 GLU A N 3
ATOM 4908 C CA . GLU A 1 64 ? -14.148 -19.233 -7.199 1.00 0.00 64 GLU A CA 3
ATOM 4909 C C . GLU A 1 64 ? -15.650 -19.324 -7.453 1.00 0.00 64 GLU A C 3
ATOM 4910 O O . GLU A 1 64 ? -16.254 -20.388 -7.294 1.00 0.00 64 GLU A O 3
ATOM 4922 N N . LEU A 1 65 ? -16.251 -18.215 -7.851 1.00 0.00 65 LEU A N 3
ATOM 4923 C CA . LEU A 1 65 ? -17.678 -18.189 -8.148 1.00 0.00 65 LEU A CA 3
ATOM 4924 C C . LEU A 1 65 ? -17.924 -18.074 -9.643 1.00 0.00 65 LEU A C 3
ATOM 4925 O O . LEU A 1 65 ? -16.989 -17.870 -10.423 1.00 0.00 65 LEU A O 3
ATOM 4941 N N . LYS A 1 66 ? -19.183 -18.205 -10.036 1.00 0.00 66 LYS A N 3
ATOM 4942 C CA . LYS A 1 66 ? -19.564 -18.029 -11.425 1.00 0.00 66 LYS A CA 3
ATOM 4943 C C . LYS A 1 66 ? -19.939 -16.588 -11.697 1.00 0.00 66 LYS A C 3
ATOM 4944 O O . LYS A 1 66 ? -20.325 -15.853 -10.787 1.00 0.00 66 LYS A O 3
ATOM 4963 N N . GLU A 1 67 ? -19.836 -16.206 -12.955 1.00 0.00 67 GLU A N 3
ATOM 4964 C CA . GLU A 1 67 ? -20.154 -14.849 -13.381 1.00 0.00 67 GLU A CA 3
ATOM 4965 C C . GLU A 1 67 ? -21.604 -14.526 -13.032 1.00 0.00 67 GLU A C 3
ATOM 4966 O O . GLU A 1 67 ? -21.911 -13.458 -12.502 1.00 0.00 67 GLU A O 3
ATOM 4978 N N . ASP A 1 68 ? -22.481 -15.486 -13.300 1.00 0.00 68 ASP A N 3
ATOM 4979 C CA . ASP A 1 68 ? -23.911 -15.334 -13.025 1.00 0.00 68 ASP A CA 3
ATOM 4980 C C . ASP A 1 68 ? -24.168 -15.124 -11.535 1.00 0.00 68 ASP A C 3
ATOM 4981 O O . ASP A 1 68 ? -25.026 -14.330 -11.141 1.00 0.00 68 ASP A O 3
ATOM 4990 N N . GLU A 1 69 ? -23.394 -15.819 -10.714 1.00 0.00 69 GLU A N 3
ATOM 4991 C CA . GLU A 1 69 ? -23.559 -15.768 -9.271 1.00 0.00 69 GLU A CA 3
ATOM 4992 C C . GLU A 1 69 ? -23.103 -14.421 -8.726 1.00 0.00 69 GLU A C 3
ATOM 4993 O O . GLU A 1 69 ? -23.708 -13.876 -7.802 1.00 0.00 69 GLU A O 3
ATOM 5005 N N . ILE A 1 70 ? -22.038 -13.888 -9.309 1.00 0.00 70 ILE A N 3
ATOM 5006 C CA . ILE A 1 70 ? -21.548 -12.571 -8.938 1.00 0.00 70 ILE A CA 3
ATOM 5007 C C . ILE A 1 70 ? -22.579 -11.506 -9.309 1.00 0.00 70 ILE A C 3
ATOM 5008 O O . ILE A 1 70 ? -22.855 -10.597 -8.522 1.00 0.00 70 ILE A O 3
ATOM 5024 N N . LYS A 1 71 ? -23.152 -11.634 -10.509 1.00 0.00 71 LYS A N 3
ATOM 5025 C CA . LYS A 1 71 ? -24.227 -10.759 -10.949 1.00 0.00 71 LYS A CA 3
ATOM 5026 C C . LYS A 1 71 ? -25.365 -10.712 -9.934 1.00 0.00 71 LYS A C 3
ATOM 5027 O O . LYS A 1 71 ? -25.705 -9.638 -9.442 1.00 0.00 71 LYS A O 3
ATOM 5046 N N . ASP A 1 72 ? -25.937 -11.873 -9.615 1.00 0.00 72 ASP A N 3
ATOM 5047 C CA . ASP A 1 72 ? -27.078 -11.938 -8.694 1.00 0.00 72 ASP A CA 3
ATOM 5048 C C . ASP A 1 72 ? -26.708 -11.349 -7.342 1.00 0.00 72 ASP A C 3
ATOM 5049 O O . ASP A 1 72 ? -27.473 -10.576 -6.760 1.00 0.00 72 ASP A O 3
ATOM 5058 N N . LEU A 1 73 ? -25.523 -11.708 -6.863 1.00 0.00 73 LEU A N 3
ATOM 5059 C CA . LEU A 1 73 ? -25.016 -11.222 -5.593 1.00 0.00 73 LEU A CA 3
ATOM 5060 C C . LEU A 1 73 ? -25.012 -9.697 -5.552 1.00 0.00 73 LEU A C 3
ATOM 5061 O O . LEU A 1 73 ? -25.743 -9.082 -4.775 1.00 0.00 73 LEU A O 3
ATOM 5077 N N . LEU A 1 74 ? -24.208 -9.093 -6.418 1.00 0.00 74 LEU A N 3
ATOM 5078 C CA . LEU A 1 74 ? -24.001 -7.653 -6.394 1.00 0.00 74 LEU A CA 3
ATOM 5079 C C . LEU A 1 74 ? -25.258 -6.894 -6.805 1.00 0.00 74 LEU A C 3
ATOM 5080 O O . LEU A 1 74 ? -25.468 -5.762 -6.375 1.00 0.00 74 LEU A O 3
ATOM 5096 N N . ALA A 1 75 ? -26.098 -7.516 -7.624 1.00 0.00 75 ALA A N 3
ATOM 5097 C CA . ALA A 1 75 ? -27.350 -6.893 -8.030 1.00 0.00 75 ALA A CA 3
ATOM 5098 C C . ALA A 1 75 ? -28.271 -6.752 -6.831 1.00 0.00 75 ALA A C 3
ATOM 5099 O O . ALA A 1 75 ? -28.887 -5.707 -6.617 1.00 0.00 75 ALA A O 3
ATOM 5106 N N . LYS A 1 76 ? -28.341 -7.813 -6.043 1.00 0.00 76 LYS A N 3
ATOM 5107 C CA . LYS A 1 76 ? -29.175 -7.826 -4.861 1.00 0.00 76 LYS A CA 3
ATOM 5108 C C . LYS A 1 76 ? -28.615 -6.928 -3.777 1.00 0.00 76 LYS A C 3
ATOM 5109 O O . LYS A 1 76 ? -29.365 -6.202 -3.136 1.00 0.00 76 LYS A O 3
ATOM 5128 N N . ILE A 1 77 ? -27.305 -6.967 -3.576 1.00 0.00 77 ILE A N 3
ATOM 5129 C CA . ILE A 1 77 ? -26.670 -6.097 -2.592 1.00 0.00 77 ILE A CA 3
ATOM 5130 C C . ILE A 1 77 ? -26.944 -4.639 -2.935 1.00 0.00 77 ILE A C 3
ATOM 5131 O O . ILE A 1 77 ? -27.296 -3.846 -2.067 1.00 0.00 77 ILE A O 3
ATOM 5147 N N . LYS A 1 78 ? -26.808 -4.306 -4.213 1.00 0.00 78 LYS A N 3
ATOM 5148 C CA . LYS A 1 78 ? -27.126 -2.973 -4.703 1.00 0.00 78 LYS A CA 3
ATOM 5149 C C . LYS A 1 78 ? -28.573 -2.604 -4.391 1.00 0.00 78 LYS A C 3
ATOM 5150 O O . LYS A 1 78 ? -28.852 -1.580 -3.763 1.00 0.00 78 LYS A O 3
ATOM 5169 N N . GLU A 1 79 ? -29.487 -3.450 -4.838 1.00 0.00 79 GLU A N 3
ATOM 5170 C CA . GLU A 1 79 ? -30.906 -3.155 -4.760 1.00 0.00 79 GLU A CA 3
ATOM 5171 C C . GLU A 1 79 ? -31.398 -3.151 -3.315 1.00 0.00 79 GLU A C 3
ATOM 5172 O O . GLU A 1 79 ? -32.194 -2.294 -2.932 1.00 0.00 79 GLU A O 3
ATOM 5184 N N . ASN A 1 80 ? -30.910 -4.089 -2.510 1.00 0.00 80 ASN A N 3
ATOM 5185 C CA . ASN A 1 80 ? -31.290 -4.146 -1.101 1.00 0.00 80 ASN A CA 3
ATOM 5186 C C . ASN A 1 80 ? -30.700 -2.958 -0.351 1.00 0.00 80 ASN A C 3
ATOM 5187 O O . ASN A 1 80 ? -31.333 -2.406 0.545 1.00 0.00 80 ASN A O 3
ATOM 5198 N N . LYS A 1 81 ? -29.486 -2.567 -0.732 1.00 0.00 81 LYS A N 3
ATOM 5199 C CA . LYS A 1 81 ? -28.857 -1.356 -0.204 1.00 0.00 81 LYS A CA 3
ATOM 5200 C C . LYS A 1 81 ? -29.759 -0.151 -0.425 1.00 0.00 81 LYS A C 3
ATOM 5201 O O . LYS A 1 81 ? -30.092 0.571 0.510 1.00 0.00 81 LYS A O 3
ATOM 5220 N N . ASP A 1 82 ? -30.154 0.037 -1.674 1.00 0.00 82 ASP A N 3
ATOM 5221 C CA . ASP A 1 82 ? -31.000 1.165 -2.068 1.00 0.00 82 ASP A CA 3
ATOM 5222 C C . ASP A 1 82 ? -32.324 1.159 -1.306 1.00 0.00 82 ASP A C 3
ATOM 5223 O O . ASP A 1 82 ? -32.886 2.209 -0.998 1.00 0.00 82 ASP A O 3
ATOM 5232 N N . LYS A 1 83 ? -32.819 -0.033 -1.010 1.00 0.00 83 LYS A N 3
ATOM 5233 C CA . LYS A 1 83 ? -34.061 -0.178 -0.257 1.00 0.00 83 LYS A CA 3
ATOM 5234 C C . LYS A 1 83 ? -33.856 0.152 1.222 1.00 0.00 83 LYS A C 3
ATOM 5235 O O . LYS A 1 83 ? -34.740 0.712 1.870 1.00 0.00 83 LYS A O 3
ATOM 5254 N N . LYS A 1 84 ? -32.684 -0.178 1.749 1.00 0.00 84 LYS A N 3
ATOM 5255 C CA . LYS A 1 84 ? -32.431 -0.036 3.174 1.00 0.00 84 LYS A CA 3
ATOM 5256 C C . LYS A 1 84 ? -31.846 1.321 3.512 1.00 0.00 84 LYS A C 3
ATOM 5257 O O . LYS A 1 84 ? -31.949 1.771 4.644 1.00 0.00 84 LYS A O 3
ATOM 5276 N N . GLU A 1 85 ? -31.249 1.982 2.527 1.00 0.00 85 GLU A N 3
ATOM 5277 C CA . GLU A 1 85 ? -30.667 3.302 2.744 1.00 0.00 85 GLU A CA 3
ATOM 5278 C C . GLU A 1 85 ? -31.766 4.351 2.898 1.00 0.00 85 GLU A C 3
ATOM 5279 O O . GLU A 1 85 ? -31.500 5.529 3.143 1.00 0.00 85 GLU A O 3
ATOM 5291 N N . LYS A 1 86 ? -33.002 3.900 2.744 1.00 0.00 86 LYS A N 3
ATOM 5292 C CA . LYS A 1 86 ? -34.175 4.699 3.062 1.00 0.00 86 LYS A CA 3
ATOM 5293 C C . LYS A 1 86 ? -34.268 4.869 4.580 1.00 0.00 86 LYS A C 3
ATOM 5294 O O . LYS A 1 86 ? -34.959 5.753 5.090 1.00 0.00 86 LYS A O 3
ATOM 5313 N N . ASP A 1 87 ? -33.540 4.014 5.288 1.00 0.00 87 ASP A N 3
ATOM 5314 C CA . ASP A 1 87 ? -33.459 4.057 6.737 1.00 0.00 87 ASP A CA 3
ATOM 5315 C C . ASP A 1 87 ? -31.993 4.101 7.156 1.00 0.00 87 ASP A C 3
ATOM 5316 O O . ASP A 1 87 ? -31.150 3.437 6.558 1.00 0.00 87 ASP A O 3
ATOM 5325 N N . PRO A 1 88 ? -31.665 4.907 8.160 1.00 0.00 88 PRO A N 3
ATOM 5326 C CA . PRO A 1 88 ? -30.300 5.010 8.672 1.00 0.00 88 PRO A CA 3
ATOM 5327 C C . PRO A 1 88 ? -29.745 3.680 9.173 1.00 0.00 88 PRO A C 3
ATOM 5328 O O . PRO A 1 88 ? -28.760 3.166 8.635 1.00 0.00 88 PRO A O 3
ATOM 5339 N N . GLU A 1 89 ? -30.388 3.105 10.181 1.00 0.00 89 GLU A N 3
ATOM 5340 C CA . GLU A 1 89 ? -29.825 1.948 10.851 1.00 0.00 89 GLU A CA 3
ATOM 5341 C C . GLU A 1 89 ? -30.259 0.641 10.202 1.00 0.00 89 GLU A C 3
ATOM 5342 O O . GLU A 1 89 ? -29.662 -0.402 10.462 1.00 0.00 89 GLU A O 3
ATOM 5354 N N . GLU A 1 90 ? -31.284 0.677 9.360 1.00 0.00 90 GLU A N 3
ATOM 5355 C CA . GLU A 1 90 ? -31.632 -0.501 8.578 1.00 0.00 90 GLU A CA 3
ATOM 5356 C C . GLU A 1 90 ? -30.546 -0.742 7.533 1.00 0.00 90 GLU A C 3
ATOM 5357 O O . GLU A 1 90 ? -30.208 -1.882 7.219 1.00 0.00 90 GLU A O 3
ATOM 5369 N N . LEU A 1 91 ? -29.970 0.347 7.028 1.00 0.00 91 LEU A N 3
ATOM 5370 C CA . LEU A 1 91 ? -28.817 0.254 6.143 1.00 0.00 91 LEU A CA 3
ATOM 5371 C C . LEU A 1 91 ? -27.571 -0.105 6.948 1.00 0.00 91 LEU A C 3
ATOM 5372 O O . LEU A 1 91 ? -26.719 -0.875 6.498 1.00 0.00 91 LEU A O 3
ATOM 5388 N N . ASN A 1 92 ? -27.487 0.452 8.149 1.00 0.00 92 ASN A N 3
ATOM 5389 C CA . ASN A 1 92 ? -26.342 0.234 9.026 1.00 0.00 92 ASN A CA 3
ATOM 5390 C C . ASN A 1 92 ? -26.241 -1.238 9.427 1.00 0.00 92 ASN A C 3
ATOM 5391 O O . ASN A 1 92 ? -25.157 -1.822 9.417 1.00 0.00 92 ASN A O 3
ATOM 5402 N N . THR A 1 93 ? -27.384 -1.838 9.750 1.00 0.00 93 THR A N 3
ATOM 5403 C CA . THR A 1 93 ? -27.441 -3.247 10.113 1.00 0.00 93 THR A CA 3
ATOM 5404 C C . THR A 1 93 ? -27.100 -4.122 8.907 1.00 0.00 93 THR A C 3
ATOM 5405 O O . THR A 1 93 ? -26.451 -5.157 9.039 1.00 0.00 93 THR A O 3
ATOM 5416 N N . TYR A 1 94 ? -27.520 -3.674 7.728 1.00 0.00 94 TYR A N 3
ATOM 5417 C CA . TYR A 1 94 ? -27.290 -4.408 6.488 1.00 0.00 94 TYR A CA 3
ATOM 5418 C C . TYR A 1 94 ? -25.804 -4.677 6.278 1.00 0.00 94 TYR A C 3
ATOM 5419 O O . TYR A 1 94 ? -25.398 -5.823 6.077 1.00 0.00 94 TYR A O 3
ATOM 5437 N N . LYS A 1 95 ? -25.000 -3.618 6.338 1.00 0.00 95 LYS A N 3
ATOM 5438 C CA . LYS A 1 95 ? -23.547 -3.742 6.239 1.00 0.00 95 LYS A CA 3
ATOM 5439 C C . LYS A 1 95 ? -23.022 -4.755 7.248 1.00 0.00 95 LYS A C 3
ATOM 5440 O O . LYS A 1 95 ? -22.175 -5.586 6.930 1.00 0.00 95 LYS A O 3
ATOM 5459 N N . SER A 1 96 ? -23.544 -4.679 8.461 1.00 0.00 96 SER A N 3
ATOM 5460 C CA . SER A 1 96 ? -23.072 -5.512 9.557 1.00 0.00 96 SER A CA 3
ATOM 5461 C C . SER A 1 96 ? -23.323 -6.987 9.257 1.00 0.00 96 SER A C 3
ATOM 5462 O O . SER A 1 96 ? -22.456 -7.833 9.487 1.00 0.00 96 SER A O 3
ATOM 5470 N N . ILE A 1 97 ? -24.501 -7.284 8.717 1.00 0.00 97 ILE A N 3
ATOM 5471 C CA . ILE A 1 97 ? -24.856 -8.649 8.359 1.00 0.00 97 ILE A CA 3
ATOM 5472 C C . ILE A 1 97 ? -23.904 -9.187 7.296 1.00 0.00 97 ILE A C 3
ATOM 5473 O O . ILE A 1 97 ? -23.280 -10.229 7.484 1.00 0.00 97 ILE A O 3
ATOM 5489 N N . LEU A 1 98 ? -23.797 -8.474 6.179 1.00 0.00 98 LEU A N 3
ATOM 5490 C CA . LEU A 1 98 ? -22.869 -8.833 5.122 1.00 0.00 98 LEU A CA 3
ATOM 5491 C C . LEU A 1 98 ? -21.434 -8.964 5.621 1.00 0.00 98 LEU A C 3
ATOM 5492 O O . LEU A 1 98 ? -20.710 -9.866 5.205 1.00 0.00 98 LEU A O 3
ATOM 5508 N N . ALA A 1 99 ? -21.020 -8.079 6.508 1.00 0.00 99 ALA A N 3
ATOM 5509 C CA . ALA A 1 99 ? -19.669 -8.130 7.032 1.00 0.00 99 ALA A CA 3
ATOM 5510 C C . ALA A 1 99 ? -19.468 -9.349 7.913 1.00 0.00 99 ALA A C 3
ATOM 5511 O O . ALA A 1 99 ? -18.459 -10.035 7.792 1.00 0.00 99 ALA A O 3
ATOM 5518 N N . SER A 1 100 ? -20.431 -9.636 8.784 1.00 0.00 100 SER A N 3
ATOM 5519 C CA . SER A 1 100 ? -20.346 -10.820 9.626 1.00 0.00 100 SER A CA 3
ATOM 5520 C C . SER A 1 100 ? -20.467 -12.069 8.761 1.00 0.00 100 SER A C 3
ATOM 5521 O O . SER A 1 100 ? -19.946 -13.134 9.099 1.00 0.00 100 SER A O 3
ATOM 5529 N N . GLY A 1 101 ? -21.140 -11.919 7.629 1.00 0.00 101 GLY A N 3
ATOM 5530 C CA . GLY A 1 101 ? -21.282 -13.011 6.703 1.00 0.00 101 GLY A CA 3
ATOM 5531 C C . GLY A 1 101 ? -19.992 -13.268 5.968 1.00 0.00 101 GLY A C 3
ATOM 5532 O O . GLY A 1 101 ? -19.572 -14.417 5.828 1.00 0.00 101 GLY A O 3
ATOM 5536 N N . PHE A 1 102 ? -19.347 -12.195 5.516 1.00 0.00 102 PHE A N 3
ATOM 5537 C CA . PHE A 1 102 ? -18.103 -12.312 4.787 1.00 0.00 102 PHE A CA 3
ATOM 5538 C C . PHE A 1 102 ? -16.971 -12.729 5.716 1.00 0.00 102 PHE A C 3
ATOM 5539 O O . PHE A 1 102 ? -16.097 -13.486 5.323 1.00 0.00 102 PHE A O 3
ATOM 5556 N N . ASP A 1 103 ? -17.018 -12.237 6.953 1.00 0.00 103 ASP A N 3
ATOM 5557 C CA . ASP A 1 103 ? -15.998 -12.520 7.975 1.00 0.00 103 ASP A CA 3
ATOM 5558 C C . ASP A 1 103 ? -15.679 -14.017 8.078 1.00 0.00 103 ASP A C 3
ATOM 5559 O O . ASP A 1 103 ? -14.566 -14.402 8.439 1.00 0.00 103 ASP A O 3
ATOM 5568 N N . GLY A 1 104 ? -16.650 -14.854 7.729 1.00 0.00 104 GLY A N 3
ATOM 5569 C CA . GLY A 1 104 ? -16.448 -16.292 7.756 1.00 0.00 104 GLY A CA 3
ATOM 5570 C C . GLY A 1 104 ? -15.320 -16.757 6.845 1.00 0.00 104 GLY A C 3
ATOM 5571 O O . GLY A 1 104 ? -14.654 -17.753 7.139 1.00 0.00 104 GLY A O 3
ATOM 5575 N N . ILE A 1 105 ? -15.084 -16.023 5.756 1.00 0.00 105 ILE A N 3
ATOM 5576 C CA . ILE A 1 105 ? -14.062 -16.387 4.769 1.00 0.00 105 ILE A CA 3
ATOM 5577 C C . ILE A 1 105 ? -12.679 -16.486 5.424 1.00 0.00 105 ILE A C 3
ATOM 5578 O O . ILE A 1 105 ? -11.845 -17.306 5.030 1.00 0.00 105 ILE A O 3
ATOM 5594 N N . PHE A 1 106 ? -12.463 -15.678 6.459 1.00 0.00 106 PHE A N 3
ATOM 5595 C CA . PHE A 1 106 ? -11.174 -15.619 7.138 1.00 0.00 106 PHE A CA 3
ATOM 5596 C C . PHE A 1 106 ? -10.946 -16.868 7.983 1.00 0.00 106 PHE A C 3
ATOM 5597 O O . PHE A 1 106 ? -9.828 -17.140 8.422 1.00 0.00 106 PHE A O 3
ATOM 5614 N N . ASN A 1 107 ? -12.010 -17.631 8.196 1.00 0.00 107 ASN A N 3
ATOM 5615 C CA . ASN A 1 107 ? -11.922 -18.864 8.963 1.00 0.00 107 ASN A CA 3
ATOM 5616 C C . ASN A 1 107 ? -11.988 -20.065 8.020 1.00 0.00 107 ASN A C 3
ATOM 5617 O O . ASN A 1 107 ? -12.389 -21.161 8.417 1.00 0.00 107 ASN A O 3
ATOM 5628 N N . GLN A 1 108 ? -11.605 -19.829 6.762 1.00 0.00 108 GLN A N 3
ATOM 5629 C CA . GLN A 1 108 ? -11.531 -20.878 5.737 1.00 0.00 108 GLN A CA 3
ATOM 5630 C C . GLN A 1 108 ? -12.915 -21.344 5.305 1.00 0.00 108 GLN A C 3
ATOM 5631 O O . GLN A 1 108 ? -13.093 -22.495 4.903 1.00 0.00 108 GLN A O 3
ATOM 5645 N N . ALA A 1 109 ? -13.890 -20.451 5.376 1.00 0.00 109 ALA A N 3
ATOM 5646 C CA . ALA A 1 109 ? -15.227 -20.757 4.885 1.00 0.00 109 ALA A CA 3
ATOM 5647 C C . ALA A 1 109 ? -15.237 -20.760 3.364 1.00 0.00 109 ALA A C 3
ATOM 5648 O O . ALA A 1 109 ? -14.496 -20.013 2.726 1.00 0.00 109 ALA A O 3
ATOM 5655 N N . ASP A 1 110 ? -16.071 -21.610 2.794 1.00 0.00 110 ASP A N 3
ATOM 5656 C CA . ASP A 1 110 ? -16.181 -21.728 1.349 1.00 0.00 110 ASP A CA 3
ATOM 5657 C C . ASP A 1 110 ? -16.846 -20.499 0.750 1.00 0.00 110 ASP A C 3
ATOM 5658 O O . ASP A 1 110 ? -17.711 -19.874 1.372 1.00 0.00 110 ASP A O 3
ATOM 5667 N N . SER A 1 111 ? -16.453 -20.180 -0.468 1.00 0.00 111 SER A N 3
ATOM 5668 C CA . SER A 1 111 ? -16.902 -18.963 -1.129 1.00 0.00 111 SER A CA 3
ATOM 5669 C C . SER A 1 111 ? -18.349 -19.104 -1.588 1.00 0.00 111 SER A C 3
ATOM 5670 O O . SER A 1 111 ? -19.105 -18.137 -1.577 1.00 0.00 111 SER A O 3
ATOM 5678 N N . LYS A 1 112 ? -18.740 -20.320 -1.956 1.00 0.00 112 LYS A N 3
ATOM 5679 C CA . LYS A 1 112 ? -20.116 -20.592 -2.363 1.00 0.00 112 LYS A CA 3
ATOM 5680 C C . LYS A 1 112 ? -21.019 -20.547 -1.137 1.00 0.00 112 LYS A C 3
ATOM 5681 O O . LYS A 1 112 ? -22.088 -19.941 -1.152 1.00 0.00 112 LYS A O 3
ATOM 5700 N N . THR A 1 113 ? -20.553 -21.189 -0.076 1.00 0.00 113 THR A N 3
ATOM 5701 C CA . THR A 1 113 ? -21.258 -21.235 1.192 1.00 0.00 113 THR A CA 3
ATOM 5702 C C . THR A 1 113 ? -21.457 -19.831 1.764 1.00 0.00 113 THR A C 3
ATOM 5703 O O . THR A 1 113 ? -22.550 -19.476 2.207 1.00 0.00 113 THR A O 3
ATOM 5714 N N . THR A 1 114 ? -20.400 -19.030 1.731 1.00 0.00 114 THR A N 3
ATOM 5715 C CA . THR A 1 114 ? -20.464 -17.669 2.231 1.00 0.00 114 THR A CA 3
ATOM 5716 C C . THR A 1 114 ? -21.317 -16.795 1.308 1.00 0.00 114 THR A C 3
ATOM 5717 O O . THR A 1 114 ? -22.024 -15.895 1.767 1.00 0.00 114 THR A O 3
ATOM 5728 N N . LEU A 1 115 ? -21.271 -17.092 0.011 1.00 0.00 115 LEU A N 3
ATOM 5729 C CA . LEU A 1 115 ? -22.049 -16.367 -0.979 1.00 0.00 115 LEU A CA 3
ATOM 5730 C C . LEU A 1 115 ? -23.533 -16.454 -0.677 1.00 0.00 115 LEU A C 3
ATOM 5731 O O . LEU A 1 115 ? -24.236 -15.451 -0.690 1.00 0.00 115 LEU A O 3
ATOM 5747 N N . ASN A 1 116 ? -23.990 -17.667 -0.411 1.00 0.00 116 ASN A N 3
ATOM 5748 C CA . ASN A 1 116 ? -25.402 -17.930 -0.150 1.00 0.00 116 ASN A CA 3
ATOM 5749 C C . ASN A 1 116 ? -25.950 -17.034 0.953 1.00 0.00 116 ASN A C 3
ATOM 5750 O O . ASN A 1 116 ? -27.106 -16.629 0.911 1.00 0.00 116 ASN A O 3
ATOM 5761 N N . LYS A 1 117 ? -25.118 -16.711 1.933 1.00 0.00 117 LYS A N 3
ATOM 5762 C CA . LYS A 1 117 ? -25.532 -15.835 3.017 1.00 0.00 117 LYS A CA 3
ATOM 5763 C C . LYS A 1 117 ? -25.625 -14.378 2.557 1.00 0.00 117 LYS A C 3
ATOM 5764 O O . LYS A 1 117 ? -26.563 -13.666 2.913 1.00 0.00 117 LYS A O 3
ATOM 5783 N N . LEU A 1 118 ? -24.660 -13.952 1.750 1.00 0.00 118 LEU A N 3
ATOM 5784 C CA . LEU A 1 118 ? -24.582 -12.564 1.295 1.00 0.00 118 LEU A CA 3
ATOM 5785 C C . LEU A 1 118 ? -25.590 -12.286 0.183 1.00 0.00 118 LEU A C 3
ATOM 5786 O O . LEU A 1 118 ? -26.195 -11.217 0.122 1.00 0.00 118 LEU A O 3
ATOM 5802 N N . LYS A 1 119 ? -25.769 -13.265 -0.692 1.00 0.00 119 LYS A N 3
ATOM 5803 C CA . LYS A 1 119 ? -26.630 -13.128 -1.845 1.00 0.00 119 LYS A CA 3
ATOM 5804 C C . LYS A 1 119 ? -28.095 -13.204 -1.428 1.00 0.00 119 LYS A C 3
ATOM 5805 O O . LYS A 1 119 ? -28.979 -12.640 -2.080 1.00 0.00 119 LYS A O 3
ATOM 5824 N N . ASP A 1 120 ? -28.340 -13.896 -0.329 1.00 0.00 120 ASP A N 3
ATOM 5825 C CA . ASP A 1 120 ? -29.691 -14.126 0.144 1.00 0.00 120 ASP A CA 3
ATOM 5826 C C . ASP A 1 120 ? -29.928 -13.400 1.461 1.00 0.00 120 ASP A C 3
ATOM 5827 O O . ASP A 1 120 ? -30.741 -13.826 2.281 1.00 0.00 120 ASP A O 3
ATOM 5836 N N . THR A 1 121 ? -29.220 -12.289 1.655 1.00 0.00 121 THR A N 3
ATOM 5837 C CA . THR A 1 121 ? -29.349 -11.514 2.882 1.00 0.00 121 THR A CA 3
ATOM 5838 C C . THR A 1 121 ? -30.722 -10.859 2.953 1.00 0.00 121 THR A C 3
ATOM 5839 O O . THR A 1 121 ? -31.437 -11.013 3.946 1.00 0.00 121 THR A O 3
ATOM 5850 N N . ILE A 1 122 ? -31.083 -10.156 1.882 1.00 0.00 122 ILE A N 3
ATOM 5851 C CA . ILE A 1 122 ? -32.360 -9.458 1.797 1.00 0.00 122 ILE A CA 3
ATOM 5852 C C . ILE A 1 122 ? -32.486 -8.455 2.943 1.00 0.00 122 ILE A C 3
ATOM 5853 O O . ILE A 1 122 ? -33.223 -8.730 3.918 1.00 0.00 122 ILE A O 3
ATOM 5869 N N . GLY A 1 1 ? -2.654 -0.469 -6.303 1.00 0.00 1 GLY A N 4
ATOM 5870 C CA . GLY A 1 1 ? -1.475 0.408 -6.504 1.00 0.00 1 GLY A CA 4
ATOM 5871 C C . GLY A 1 1 ? -0.244 -0.109 -5.785 1.00 0.00 1 GLY A C 4
ATOM 5872 O O . GLY A 1 1 ? 0.455 -0.990 -6.289 1.00 0.00 1 GLY A O 4
ATOM 5875 N N . ALA A 1 2 ? 0.005 0.428 -4.592 1.00 0.00 2 ALA A N 4
ATOM 5876 C CA . ALA A 1 2 ? 1.171 0.061 -3.793 1.00 0.00 2 ALA A CA 4
ATOM 5877 C C . ALA A 1 2 ? 1.202 -1.432 -3.495 1.00 0.00 2 ALA A C 4
ATOM 5878 O O . ALA A 1 2 ? 2.247 -2.071 -3.595 1.00 0.00 2 ALA A O 4
ATOM 5885 N N . MET A 1 3 ? 0.050 -1.985 -3.138 1.00 0.00 3 MET A N 4
ATOM 5886 C CA . MET A 1 3 ? -0.039 -3.396 -2.782 1.00 0.00 3 MET A CA 4
ATOM 5887 C C . MET A 1 3 ? -0.336 -4.238 -4.021 1.00 0.00 3 MET A C 4
ATOM 5888 O O . MET A 1 3 ? -0.634 -5.428 -3.926 1.00 0.00 3 MET A O 4
ATOM 5902 N N . GLY A 1 4 ? -0.264 -3.608 -5.188 1.00 0.00 4 GLY A N 4
ATOM 5903 C CA . GLY A 1 4 ? -0.545 -4.302 -6.432 1.00 0.00 4 GLY A CA 4
ATOM 5904 C C . GLY A 1 4 ? -2.032 -4.424 -6.706 1.00 0.00 4 GLY A C 4
ATOM 5905 O O . GLY A 1 4 ? -2.465 -4.275 -7.848 1.00 0.00 4 GLY A O 4
ATOM 5909 N N . THR A 1 5 ? -2.797 -4.687 -5.644 1.00 0.00 5 THR A N 4
ATOM 5910 C CA . THR A 1 5 ? -4.246 -4.879 -5.712 1.00 0.00 5 THR A CA 4
ATOM 5911 C C . THR A 1 5 ? -4.653 -5.762 -6.892 1.00 0.00 5 THR A C 4
ATOM 5912 O O . THR A 1 5 ? -5.158 -5.280 -7.911 1.00 0.00 5 THR A O 4
ATOM 5923 N N . PRO A 1 6 ? -4.427 -7.081 -6.763 1.00 0.00 6 PRO A N 4
ATOM 5924 C CA . PRO A 1 6 ? -4.698 -8.037 -7.838 1.00 0.00 6 PRO A CA 4
ATOM 5925 C C . PRO A 1 6 ? -6.192 -8.255 -8.059 1.00 0.00 6 PRO A C 4
ATOM 5926 O O . PRO A 1 6 ? -6.611 -8.708 -9.124 1.00 0.00 6 PRO A O 4
ATOM 5937 N N . LEU A 1 7 ? -6.994 -7.919 -7.053 1.00 0.00 7 LEU A N 4
ATOM 5938 C CA . LEU A 1 7 ? -8.441 -8.037 -7.161 1.00 0.00 7 LEU A CA 4
ATOM 5939 C C . LEU A 1 7 ? -8.962 -7.141 -8.285 1.00 0.00 7 LEU A C 4
ATOM 5940 O O . LEU A 1 7 ? -9.748 -7.579 -9.120 1.00 0.00 7 LEU A O 4
ATOM 5956 N N . GLU A 1 8 ? -8.470 -5.905 -8.334 1.00 0.00 8 GLU A N 4
ATOM 5957 C CA . GLU A 1 8 ? -8.916 -4.934 -9.334 1.00 0.00 8 GLU A CA 4
ATOM 5958 C C . GLU A 1 8 ? -8.502 -5.363 -10.738 1.00 0.00 8 GLU A C 4
ATOM 5959 O O . GLU A 1 8 ? -9.049 -4.888 -11.731 1.00 0.00 8 GLU A O 4
ATOM 5971 N N . LYS A 1 9 ? -7.535 -6.266 -10.809 1.00 0.00 9 LYS A N 4
ATOM 5972 C CA . LYS A 1 9 ? -6.955 -6.663 -12.078 1.00 0.00 9 LYS A CA 4
ATOM 5973 C C . LYS A 1 9 ? -7.789 -7.759 -12.734 1.00 0.00 9 LYS A C 4
ATOM 5974 O O . LYS A 1 9 ? -7.750 -7.945 -13.949 1.00 0.00 9 LYS A O 4
ATOM 5993 N N . LEU A 1 10 ? -8.550 -8.484 -11.925 1.00 0.00 10 LEU A N 4
ATOM 5994 C CA . LEU A 1 10 ? -9.401 -9.539 -12.441 1.00 0.00 10 LEU A CA 4
ATOM 5995 C C . LEU A 1 10 ? -10.853 -9.105 -12.504 1.00 0.00 10 LEU A C 4
ATOM 5996 O O . LEU A 1 10 ? -11.618 -9.594 -13.327 1.00 0.00 10 LEU A O 4
ATOM 6012 N N . VAL A 1 11 ? -11.226 -8.192 -11.635 1.00 0.00 11 VAL A N 4
ATOM 6013 C CA . VAL A 1 11 ? -12.580 -7.644 -11.642 1.00 0.00 11 VAL A CA 4
ATOM 6014 C C . VAL A 1 11 ? -12.929 -7.083 -13.020 1.00 0.00 11 VAL A C 4
ATOM 6015 O O . VAL A 1 11 ? -14.057 -7.229 -13.499 1.00 0.00 11 VAL A O 4
ATOM 6028 N N . SER A 1 12 ? -11.949 -6.477 -13.670 1.00 0.00 12 SER A N 4
ATOM 6029 C CA . SER A 1 12 ? -12.151 -5.919 -14.992 1.00 0.00 12 SER A CA 4
ATOM 6030 C C . SER A 1 12 ? -12.354 -7.023 -16.030 1.00 0.00 12 SER A C 4
ATOM 6031 O O . SER A 1 12 ? -13.100 -6.844 -16.989 1.00 0.00 12 SER A O 4
ATOM 6039 N N . ARG A 1 13 ? -11.721 -8.177 -15.810 1.00 0.00 13 ARG A N 4
ATOM 6040 C CA . ARG A 1 13 ? -11.770 -9.271 -16.781 1.00 0.00 13 ARG A CA 4
ATOM 6041 C C . ARG A 1 13 ? -13.076 -10.057 -16.663 1.00 0.00 13 ARG A C 4
ATOM 6042 O O . ARG A 1 13 ? -13.454 -10.788 -17.578 1.00 0.00 13 ARG A O 4
ATOM 6063 N N . LEU A 1 14 ? -13.763 -9.908 -15.534 1.00 0.00 14 LEU A N 4
ATOM 6064 C CA . LEU A 1 14 ? -15.093 -10.490 -15.369 1.00 0.00 14 LEU A CA 4
ATOM 6065 C C . LEU A 1 14 ? -16.106 -9.693 -16.181 1.00 0.00 14 LEU A C 4
ATOM 6066 O O . LEU A 1 14 ? -17.204 -10.169 -16.470 1.00 0.00 14 LEU A O 4
ATOM 6082 N N . ASN A 1 15 ? -15.702 -8.478 -16.550 1.00 0.00 15 ASN A N 4
ATOM 6083 C CA . ASN A 1 15 ? -16.513 -7.580 -17.366 1.00 0.00 15 ASN A CA 4
ATOM 6084 C C . ASN A 1 15 ? -17.833 -7.269 -16.677 1.00 0.00 15 ASN A C 4
ATOM 6085 O O . ASN A 1 15 ? -18.900 -7.715 -17.101 1.00 0.00 15 ASN A O 4
ATOM 6096 N N . LEU A 1 16 ? -17.746 -6.517 -15.594 1.00 0.00 16 LEU A N 4
ATOM 6097 C CA . LEU A 1 16 ? -18.918 -6.162 -14.815 1.00 0.00 16 LEU A CA 4
ATOM 6098 C C . LEU A 1 16 ? -19.468 -4.819 -15.266 1.00 0.00 16 LEU A C 4
ATOM 6099 O O . LEU A 1 16 ? -18.741 -3.995 -15.819 1.00 0.00 16 LEU A O 4
ATOM 6115 N N . ASN A 1 17 ? -20.745 -4.599 -15.014 1.00 0.00 17 ASN A N 4
ATOM 6116 C CA . ASN A 1 17 ? -21.385 -3.343 -15.377 1.00 0.00 17 ASN A CA 4
ATOM 6117 C C . ASN A 1 17 ? -21.514 -2.452 -14.155 1.00 0.00 17 ASN A C 4
ATOM 6118 O O . ASN A 1 17 ? -21.231 -2.882 -13.035 1.00 0.00 17 ASN A O 4
ATOM 6129 N N . ASN A 1 18 ? -21.924 -1.212 -14.381 1.00 0.00 18 ASN A N 4
ATOM 6130 C CA . ASN A 1 18 ? -21.993 -0.205 -13.321 1.00 0.00 18 ASN A CA 4
ATOM 6131 C C . ASN A 1 18 ? -22.831 -0.680 -12.140 1.00 0.00 18 ASN A C 4
ATOM 6132 O O . ASN A 1 18 ? -22.547 -0.342 -10.993 1.00 0.00 18 ASN A O 4
ATOM 6143 N N . THR A 1 19 ? -23.842 -1.477 -12.431 1.00 0.00 19 THR A N 4
ATOM 6144 C CA . THR A 1 19 ? -24.723 -2.007 -11.394 1.00 0.00 19 THR A CA 4
ATOM 6145 C C . THR A 1 19 ? -23.960 -2.969 -10.480 1.00 0.00 19 THR A C 4
ATOM 6146 O O . THR A 1 19 ? -24.126 -2.955 -9.258 1.00 0.00 19 THR A O 4
ATOM 6157 N N . GLU A 1 20 ? -23.096 -3.779 -11.082 1.00 0.00 20 GLU A N 4
ATOM 6158 C CA . GLU A 1 20 ? -22.334 -4.782 -10.351 1.00 0.00 20 GLU A CA 4
ATOM 6159 C C . GLU A 1 20 ? -21.228 -4.108 -9.545 1.00 0.00 20 GLU A C 4
ATOM 6160 O O . GLU A 1 20 ? -21.014 -4.412 -8.369 1.00 0.00 20 GLU A O 4
ATOM 6172 N N . LYS A 1 21 ? -20.541 -3.171 -10.190 1.00 0.00 21 LYS A N 4
ATOM 6173 C CA . LYS A 1 21 ? -19.409 -2.481 -9.583 1.00 0.00 21 LYS A CA 4
ATOM 6174 C C . LYS A 1 21 ? -19.864 -1.532 -8.475 1.00 0.00 21 LYS A C 4
ATOM 6175 O O . LYS A 1 21 ? -19.105 -1.247 -7.542 1.00 0.00 21 LYS A O 4
ATOM 6194 N N . GLU A 1 22 ? -21.098 -1.041 -8.587 1.00 0.00 22 GLU A N 4
ATOM 6195 C CA . GLU A 1 22 ? -21.733 -0.271 -7.528 1.00 0.00 22 GLU A CA 4
ATOM 6196 C C . GLU A 1 22 ? -21.657 -1.044 -6.218 1.00 0.00 22 GLU A C 4
ATOM 6197 O O . GLU A 1 22 ? -21.211 -0.528 -5.190 1.00 0.00 22 GLU A O 4
ATOM 6209 N N . THR A 1 23 ? -22.060 -2.299 -6.285 1.00 0.00 23 THR A N 4
ATOM 6210 C CA . THR A 1 23 ? -22.102 -3.156 -5.121 1.00 0.00 23 THR A CA 4
ATOM 6211 C C . THR A 1 23 ? -20.705 -3.556 -4.661 1.00 0.00 23 THR A C 4
ATOM 6212 O O . THR A 1 23 ? -20.427 -3.587 -3.463 1.00 0.00 23 THR A O 4
ATOM 6223 N N . LEU A 1 24 ? -19.829 -3.857 -5.612 1.00 0.00 24 LEU A N 4
ATOM 6224 C CA . LEU A 1 24 ? -18.464 -4.260 -5.292 1.00 0.00 24 LEU A CA 4
ATOM 6225 C C . LEU A 1 24 ? -17.766 -3.149 -4.507 1.00 0.00 24 LEU A C 4
ATOM 6226 O O . LEU A 1 24 ? -17.035 -3.410 -3.549 1.00 0.00 24 LEU A O 4
ATOM 6242 N N . THR A 1 25 ? -18.022 -1.911 -4.910 1.00 0.00 25 THR A N 4
ATOM 6243 C CA . THR A 1 25 ? -17.512 -0.750 -4.196 1.00 0.00 25 THR A CA 4
ATOM 6244 C C . THR A 1 25 ? -18.027 -0.742 -2.757 1.00 0.00 25 THR A C 4
ATOM 6245 O O . THR A 1 25 ? -17.250 -0.637 -1.805 1.00 0.00 25 THR A O 4
ATOM 6256 N N . PHE A 1 26 ? -19.337 -0.888 -2.614 1.00 0.00 26 PHE A N 4
ATOM 6257 C CA . PHE A 1 26 ? -19.986 -0.870 -1.313 1.00 0.00 26 PHE A CA 4
ATOM 6258 C C . PHE A 1 26 ? -19.471 -1.995 -0.421 1.00 0.00 26 PHE A C 4
ATOM 6259 O O . PHE A 1 26 ? -19.079 -1.759 0.723 1.00 0.00 26 PHE A O 4
ATOM 6276 N N . LEU A 1 27 ? -19.468 -3.209 -0.962 1.00 0.00 27 LEU A N 4
ATOM 6277 C CA . LEU A 1 27 ? -19.045 -4.397 -0.227 1.00 0.00 27 LEU A CA 4
ATOM 6278 C C . LEU A 1 27 ? -17.653 -4.216 0.375 1.00 0.00 27 LEU A C 4
ATOM 6279 O O . LEU A 1 27 ? -17.469 -4.340 1.586 1.00 0.00 27 LEU A O 4
ATOM 6295 N N . THR A 1 28 ? -16.683 -3.897 -0.472 1.00 0.00 28 THR A N 4
ATOM 6296 C CA . THR A 1 28 ? -15.302 -3.766 -0.050 1.00 0.00 28 THR A CA 4
ATOM 6297 C C . THR A 1 28 ? -15.131 -2.685 1.024 1.00 0.00 28 THR A C 4
ATOM 6298 O O . THR A 1 28 ? -14.374 -2.860 1.982 1.00 0.00 28 THR A O 4
ATOM 6309 N N . ASN A 1 29 ? -15.857 -1.582 0.879 1.00 0.00 29 ASN A N 4
ATOM 6310 C CA . ASN A 1 29 ? -15.731 -0.468 1.808 1.00 0.00 29 ASN A CA 4
ATOM 6311 C C . ASN A 1 29 ? -16.433 -0.758 3.132 1.00 0.00 29 ASN A C 4
ATOM 6312 O O . ASN A 1 29 ? -15.962 -0.341 4.190 1.00 0.00 29 ASN A O 4
ATOM 6323 N N . LEU A 1 30 ? -17.550 -1.485 3.083 1.00 0.00 30 LEU A N 4
ATOM 6324 C CA . LEU A 1 30 ? -18.302 -1.781 4.298 1.00 0.00 30 LEU A CA 4
ATOM 6325 C C . LEU A 1 30 ? -17.537 -2.787 5.155 1.00 0.00 30 LEU A C 4
ATOM 6326 O O . LEU A 1 30 ? -17.554 -2.708 6.381 1.00 0.00 30 LEU A O 4
ATOM 6342 N N . LEU A 1 31 ? -16.880 -3.744 4.507 1.00 0.00 31 LEU A N 4
ATOM 6343 C CA . LEU A 1 31 ? -15.996 -4.661 5.183 1.00 0.00 31 LEU A CA 4
ATOM 6344 C C . LEU A 1 31 ? -14.901 -3.928 5.954 1.00 0.00 31 LEU A C 4
ATOM 6345 O O . LEU A 1 31 ? -14.673 -4.212 7.126 1.00 0.00 31 LEU A O 4
ATOM 6361 N N . LYS A 1 32 ? -14.243 -2.965 5.313 1.00 0.00 32 LYS A N 4
ATOM 6362 C CA . LYS A 1 32 ? -13.205 -2.182 5.983 1.00 0.00 32 LYS A CA 4
ATOM 6363 C C . LYS A 1 32 ? -13.801 -1.270 7.054 1.00 0.00 32 LYS A C 4
ATOM 6364 O O . LYS A 1 32 ? -13.076 -0.638 7.821 1.00 0.00 32 LYS A O 4
ATOM 6383 N N . GLU A 1 33 ? -15.122 -1.214 7.100 1.00 0.00 33 GLU A N 4
ATOM 6384 C CA . GLU A 1 33 ? -15.820 -0.379 8.057 1.00 0.00 33 GLU A CA 4
ATOM 6385 C C . GLU A 1 33 ? -16.270 -1.208 9.259 1.00 0.00 33 GLU A C 4
ATOM 6386 O O . GLU A 1 33 ? -16.191 -0.760 10.401 1.00 0.00 33 GLU A O 4
ATOM 6398 N N . LYS A 1 34 ? -16.733 -2.429 8.997 1.00 0.00 34 LYS A N 4
ATOM 6399 C CA . LYS A 1 34 ? -17.333 -3.245 10.044 1.00 0.00 34 LYS A CA 4
ATOM 6400 C C . LYS A 1 34 ? -16.403 -4.349 10.545 1.00 0.00 34 LYS A C 4
ATOM 6401 O O . LYS A 1 34 ? -16.456 -4.711 11.716 1.00 0.00 34 LYS A O 4
ATOM 6420 N N . LEU A 1 35 ? -15.550 -4.883 9.678 1.00 0.00 35 LEU A N 4
ATOM 6421 C CA . LEU A 1 35 ? -14.710 -6.022 10.059 1.00 0.00 35 LEU A CA 4
ATOM 6422 C C . LEU A 1 35 ? -13.630 -5.619 11.059 1.00 0.00 35 LEU A C 4
ATOM 6423 O O . LEU A 1 35 ? -13.028 -6.472 11.705 1.00 0.00 35 LEU A O 4
ATOM 6439 N N . VAL A 1 36 ? -13.395 -4.318 11.192 1.00 0.00 36 VAL A N 4
ATOM 6440 C CA . VAL A 1 36 ? -12.446 -3.818 12.179 1.00 0.00 36 VAL A CA 4
ATOM 6441 C C . VAL A 1 36 ? -13.053 -3.884 13.582 1.00 0.00 36 VAL A C 4
ATOM 6442 O O . VAL A 1 36 ? -12.407 -3.556 14.578 1.00 0.00 36 VAL A O 4
ATOM 6455 N N . ASP A 1 37 ? -14.308 -4.308 13.641 1.00 0.00 37 ASP A N 4
ATOM 6456 C CA . ASP A 1 37 ? -14.984 -4.568 14.902 1.00 0.00 37 ASP A CA 4
ATOM 6457 C C . ASP A 1 37 ? -14.775 -6.027 15.283 1.00 0.00 37 ASP A C 4
ATOM 6458 O O . ASP A 1 37 ? -15.052 -6.922 14.484 1.00 0.00 37 ASP A O 4
ATOM 6467 N N . PRO A 1 38 ? -14.299 -6.292 16.507 1.00 0.00 38 PRO A N 4
ATOM 6468 C CA . PRO A 1 38 ? -13.950 -7.649 16.952 1.00 0.00 38 PRO A CA 4
ATOM 6469 C C . PRO A 1 38 ? -15.160 -8.571 17.092 1.00 0.00 38 PRO A C 4
ATOM 6470 O O . PRO A 1 38 ? -15.013 -9.767 17.340 1.00 0.00 38 PRO A O 4
ATOM 6481 N N . ASN A 1 39 ? -16.351 -8.014 16.951 1.00 0.00 39 ASN A N 4
ATOM 6482 C CA . ASN A 1 39 ? -17.571 -8.801 17.033 1.00 0.00 39 ASN A CA 4
ATOM 6483 C C . ASN A 1 39 ? -18.082 -9.122 15.639 1.00 0.00 39 ASN A C 4
ATOM 6484 O O . ASN A 1 39 ? -18.802 -10.099 15.441 1.00 0.00 39 ASN A O 4
ATOM 6495 N N . ILE A 1 40 ? -17.705 -8.292 14.676 1.00 0.00 40 ILE A N 4
ATOM 6496 C CA . ILE A 1 40 ? -18.149 -8.475 13.303 1.00 0.00 40 ILE A CA 4
ATOM 6497 C C . ILE A 1 40 ? -17.099 -9.233 12.509 1.00 0.00 40 ILE A C 4
ATOM 6498 O O . ILE A 1 40 ? -17.415 -10.185 11.797 1.00 0.00 40 ILE A O 4
ATOM 6514 N N . GLY A 1 41 ? -15.850 -8.814 12.651 1.00 0.00 41 GLY A N 4
ATOM 6515 C CA . GLY A 1 41 ? -14.760 -9.475 11.974 1.00 0.00 41 GLY A CA 4
ATOM 6516 C C . GLY A 1 41 ? -14.007 -10.387 12.911 1.00 0.00 41 GLY A C 4
ATOM 6517 O O . GLY A 1 41 ? -12.805 -10.227 13.116 1.00 0.00 41 GLY A O 4
ATOM 6521 N N . LEU A 1 42 ? -14.725 -11.340 13.490 1.00 0.00 42 LEU A N 4
ATOM 6522 C CA . LEU A 1 42 ? -14.144 -12.269 14.447 1.00 0.00 42 LEU A CA 4
ATOM 6523 C C . LEU A 1 42 ? -13.102 -13.131 13.753 1.00 0.00 42 LEU A C 4
ATOM 6524 O O . LEU A 1 42 ? -12.006 -13.345 14.276 1.00 0.00 42 LEU A O 4
ATOM 6540 N N . HIS A 1 43 ? -13.435 -13.600 12.563 1.00 0.00 43 HIS A N 4
ATOM 6541 C CA . HIS A 1 43 ? -12.511 -14.419 11.802 1.00 0.00 43 HIS A CA 4
ATOM 6542 C C . HIS A 1 43 ? -11.437 -13.528 11.204 1.00 0.00 43 HIS A C 4
ATOM 6543 O O . HIS A 1 43 ? -10.264 -13.887 11.174 1.00 0.00 43 HIS A O 4
ATOM 6557 N N . PHE A 1 44 ? -11.858 -12.353 10.751 1.00 0.00 44 PHE A N 4
ATOM 6558 C CA . PHE A 1 44 ? -10.958 -11.362 10.169 1.00 0.00 44 PHE A CA 4
ATOM 6559 C C . PHE A 1 44 ? -9.840 -10.986 11.137 1.00 0.00 44 PHE A C 4
ATOM 6560 O O . PHE A 1 44 ? -8.654 -11.097 10.805 1.00 0.00 44 PHE A O 4
ATOM 6577 N N . LYS A 1 45 ? -10.225 -10.547 12.329 1.00 0.00 45 LYS A N 4
ATOM 6578 C CA . LYS A 1 45 ? -9.272 -10.125 13.349 1.00 0.00 45 LYS A CA 4
ATOM 6579 C C . LYS A 1 45 ? -8.310 -11.245 13.700 1.00 0.00 45 LYS A C 4
ATOM 6580 O O . LYS A 1 45 ? -7.101 -11.033 13.794 1.00 0.00 45 LYS A O 4
ATOM 6599 N N . ASN A 1 46 ? -8.845 -12.442 13.856 1.00 0.00 46 ASN A N 4
ATOM 6600 C CA . ASN A 1 46 ? -8.038 -13.568 14.293 1.00 0.00 46 ASN A CA 4
ATOM 6601 C C . ASN A 1 46 ? -7.271 -14.189 13.128 1.00 0.00 46 ASN A C 4
ATOM 6602 O O . ASN A 1 46 ? -6.412 -15.048 13.328 1.00 0.00 46 ASN A O 4
ATOM 6613 N N . SER A 1 47 ? -7.582 -13.762 11.913 1.00 0.00 47 SER A N 4
ATOM 6614 C CA . SER A 1 47 ? -6.824 -14.188 10.748 1.00 0.00 47 SER A CA 4
ATOM 6615 C C . SER A 1 47 ? -5.643 -13.250 10.529 1.00 0.00 47 SER A C 4
ATOM 6616 O O . SER A 1 47 ? -4.555 -13.683 10.144 1.00 0.00 47 SER A O 4
ATOM 6624 N N . GLY A 1 48 ? -5.853 -11.970 10.803 1.00 0.00 48 GLY A N 4
ATOM 6625 C CA . GLY A 1 48 ? -4.799 -10.993 10.627 1.00 0.00 48 GLY A CA 4
ATOM 6626 C C . GLY A 1 48 ? -5.239 -9.597 11.003 1.00 0.00 48 GLY A C 4
ATOM 6627 O O . GLY A 1 48 ? -4.470 -8.830 11.576 1.00 0.00 48 GLY A O 4
ATOM 6631 N N . GLY A 1 49 ? -6.486 -9.270 10.693 1.00 0.00 49 GLY A N 4
ATOM 6632 C CA . GLY A 1 49 ? -6.999 -7.948 10.994 1.00 0.00 49 GLY A CA 4
ATOM 6633 C C . GLY A 1 49 ? -6.387 -6.878 10.111 1.00 0.00 49 GLY A C 4
ATOM 6634 O O . GLY A 1 49 ? -6.190 -5.742 10.541 1.00 0.00 49 GLY A O 4
ATOM 6638 N N . ASP A 1 50 ? -6.105 -7.235 8.864 1.00 0.00 50 ASP A N 4
ATOM 6639 C CA . ASP A 1 50 ? -5.449 -6.315 7.945 1.00 0.00 50 ASP A CA 4
ATOM 6640 C C . ASP A 1 50 ? -6.326 -6.066 6.734 1.00 0.00 50 ASP A C 4
ATOM 6641 O O . ASP A 1 50 ? -7.035 -6.964 6.276 1.00 0.00 50 ASP A O 4
ATOM 6650 N N . GLU A 1 51 ? -6.266 -4.850 6.222 1.00 0.00 51 GLU A N 4
ATOM 6651 C CA . GLU A 1 51 ? -7.029 -4.465 5.038 1.00 0.00 51 GLU A CA 4
ATOM 6652 C C . GLU A 1 51 ? -6.721 -5.379 3.863 1.00 0.00 51 GLU A C 4
ATOM 6653 O O . GLU A 1 51 ? -7.611 -5.718 3.080 1.00 0.00 51 GLU A O 4
ATOM 6665 N N . SER A 1 52 ? -5.458 -5.778 3.750 1.00 0.00 52 SER A N 4
ATOM 6666 C CA . SER A 1 52 ? -5.018 -6.647 2.669 1.00 0.00 52 SER A CA 4
ATOM 6667 C C . SER A 1 52 ? -5.778 -7.967 2.709 1.00 0.00 52 SER A C 4
ATOM 6668 O O . SER A 1 52 ? -6.030 -8.572 1.676 1.00 0.00 52 SER A O 4
ATOM 6676 N N . LYS A 1 53 ? -6.173 -8.384 3.906 1.00 0.00 53 LYS A N 4
ATOM 6677 C CA . LYS A 1 53 ? -6.915 -9.624 4.081 1.00 0.00 53 LYS A CA 4
ATOM 6678 C C . LYS A 1 53 ? -8.333 -9.493 3.536 1.00 0.00 53 LYS A C 4
ATOM 6679 O O . LYS A 1 53 ? -8.918 -10.469 3.067 1.00 0.00 53 LYS A O 4
ATOM 6698 N N . ILE A 1 54 ? -8.873 -8.283 3.574 1.00 0.00 54 ILE A N 4
ATOM 6699 C CA . ILE A 1 54 ? -10.187 -8.015 3.003 1.00 0.00 54 ILE A CA 4
ATOM 6700 C C . ILE A 1 54 ? -10.099 -7.999 1.482 1.00 0.00 54 ILE A C 4
ATOM 6701 O O . ILE A 1 54 ? -10.938 -8.572 0.788 1.00 0.00 54 ILE A O 4
ATOM 6717 N N . GLU A 1 55 ? -9.062 -7.360 0.972 1.00 0.00 55 GLU A N 4
ATOM 6718 C CA . GLU A 1 55 ? -8.849 -7.281 -0.462 1.00 0.00 55 GLU A CA 4
ATOM 6719 C C . GLU A 1 55 ? -8.421 -8.642 -1.020 1.00 0.00 55 GLU A C 4
ATOM 6720 O O . GLU A 1 55 ? -8.597 -8.923 -2.206 1.00 0.00 55 GLU A O 4
ATOM 6732 N N . GLU A 1 56 ? -7.864 -9.484 -0.151 1.00 0.00 56 GLU A N 4
ATOM 6733 C CA . GLU A 1 56 ? -7.589 -10.876 -0.494 1.00 0.00 56 GLU A CA 4
ATOM 6734 C C . GLU A 1 56 ? -8.879 -11.684 -0.553 1.00 0.00 56 GLU A C 4
ATOM 6735 O O . GLU A 1 56 ? -9.133 -12.407 -1.517 1.00 0.00 56 GLU A O 4
ATOM 6747 N N . SER A 1 57 ? -9.679 -11.563 0.498 1.00 0.00 57 SER A N 4
ATOM 6748 C CA . SER A 1 57 ? -10.862 -12.390 0.663 1.00 0.00 57 SER A CA 4
ATOM 6749 C C . SER A 1 57 ? -11.880 -12.155 -0.447 1.00 0.00 57 SER A C 4
ATOM 6750 O O . SER A 1 57 ? -12.343 -13.110 -1.061 1.00 0.00 57 SER A O 4
ATOM 6758 N N . VAL A 1 58 ? -12.213 -10.893 -0.713 1.00 0.00 58 VAL A N 4
ATOM 6759 C CA . VAL A 1 58 ? -13.148 -10.557 -1.790 1.00 0.00 58 VAL A CA 4
ATOM 6760 C C . VAL A 1 58 ? -12.668 -11.145 -3.116 1.00 0.00 58 VAL A C 4
ATOM 6761 O O . VAL A 1 58 ? -13.455 -11.694 -3.888 1.00 0.00 58 VAL A O 4
ATOM 6774 N N . GLN A 1 59 ? -11.365 -11.055 -3.347 1.00 0.00 59 GLN A N 4
ATOM 6775 C CA . GLN A 1 59 ? -10.758 -11.588 -4.558 1.00 0.00 59 GLN A CA 4
ATOM 6776 C C . GLN A 1 59 ? -10.926 -13.105 -4.632 1.00 0.00 59 GLN A C 4
ATOM 6777 O O . GLN A 1 59 ? -11.487 -13.634 -5.593 1.00 0.00 59 GLN A O 4
ATOM 6791 N N . LYS A 1 60 ? -10.447 -13.795 -3.603 1.00 0.00 60 LYS A N 4
ATOM 6792 C CA . LYS A 1 60 ? -10.445 -15.254 -3.583 1.00 0.00 60 LYS A CA 4
ATOM 6793 C C . LYS A 1 60 ? -11.860 -15.820 -3.509 1.00 0.00 60 LYS A C 4
ATOM 6794 O O . LYS A 1 60 ? -12.122 -16.916 -4.006 1.00 0.00 60 LYS A O 4
ATOM 6813 N N . PHE A 1 61 ? -12.759 -15.063 -2.896 1.00 0.00 61 PHE A N 4
ATOM 6814 C CA . PHE A 1 61 ? -14.164 -15.431 -2.806 1.00 0.00 61 PHE A CA 4
ATOM 6815 C C . PHE A 1 61 ? -14.776 -15.529 -4.200 1.00 0.00 61 PHE A C 4
ATOM 6816 O O . PHE A 1 61 ? -15.267 -16.580 -4.607 1.00 0.00 61 PHE A O 4
ATOM 6833 N N . LEU A 1 62 ? -14.717 -14.426 -4.931 1.00 0.00 62 LEU A N 4
ATOM 6834 C CA . LEU A 1 62 ? -15.367 -14.329 -6.230 1.00 0.00 62 LEU A CA 4
ATOM 6835 C C . LEU A 1 62 ? -14.629 -15.148 -7.283 1.00 0.00 62 LEU A C 4
ATOM 6836 O O . LEU A 1 62 ? -15.220 -15.578 -8.272 1.00 0.00 62 LEU A O 4
ATOM 6852 N N . SER A 1 63 ? -13.344 -15.382 -7.052 1.00 0.00 63 SER A N 4
ATOM 6853 C CA . SER A 1 63 ? -12.512 -16.109 -8.002 1.00 0.00 63 SER A CA 4
ATOM 6854 C C . SER A 1 63 ? -12.975 -17.560 -8.164 1.00 0.00 63 SER A C 4
ATOM 6855 O O . SER A 1 63 ? -12.758 -18.170 -9.211 1.00 0.00 63 SER A O 4
ATOM 6863 N N . GLU A 1 64 ? -13.615 -18.110 -7.135 1.00 0.00 64 GLU A N 4
ATOM 6864 C CA . GLU A 1 64 ? -14.063 -19.491 -7.170 1.00 0.00 64 GLU A CA 4
ATOM 6865 C C . GLU A 1 64 ? -15.501 -19.603 -7.660 1.00 0.00 64 GLU A C 4
ATOM 6866 O O . GLU A 1 64 ? -16.019 -20.704 -7.835 1.00 0.00 64 GLU A O 4
ATOM 6878 N N . LEU A 1 65 ? -16.140 -18.468 -7.881 1.00 0.00 65 LEU A N 4
ATOM 6879 C CA . LEU A 1 65 ? -17.548 -18.451 -8.251 1.00 0.00 65 LEU A CA 4
ATOM 6880 C C . LEU A 1 65 ? -17.715 -18.381 -9.758 1.00 0.00 65 LEU A C 4
ATOM 6881 O O . LEU A 1 65 ? -16.760 -18.104 -10.491 1.00 0.00 65 LEU A O 4
ATOM 6897 N N . LYS A 1 66 ? -18.931 -18.635 -10.219 1.00 0.00 66 LYS A N 4
ATOM 6898 C CA . LYS A 1 66 ? -19.259 -18.453 -11.621 1.00 0.00 66 LYS A CA 4
ATOM 6899 C C . LYS A 1 66 ? -19.547 -16.992 -11.896 1.00 0.00 66 LYS A C 4
ATOM 6900 O O . LYS A 1 66 ? -20.009 -16.272 -11.009 1.00 0.00 66 LYS A O 4
ATOM 6919 N N . GLU A 1 67 ? -19.263 -16.562 -13.119 1.00 0.00 67 GLU A N 4
ATOM 6920 C CA . GLU A 1 67 ? -19.503 -15.186 -13.527 1.00 0.00 67 GLU A CA 4
ATOM 6921 C C . GLU A 1 67 ? -20.937 -14.797 -13.191 1.00 0.00 67 GLU A C 4
ATOM 6922 O O . GLU A 1 67 ? -21.179 -13.763 -12.577 1.00 0.00 67 GLU A O 4
ATOM 6934 N N . ASP A 1 68 ? -21.869 -15.674 -13.543 1.00 0.00 68 ASP A N 4
ATOM 6935 C CA . ASP A 1 68 ? -23.293 -15.435 -13.314 1.00 0.00 68 ASP A CA 4
ATOM 6936 C C . ASP A 1 68 ? -23.612 -15.302 -11.828 1.00 0.00 68 ASP A C 4
ATOM 6937 O O . ASP A 1 68 ? -24.403 -14.448 -11.426 1.00 0.00 68 ASP A O 4
ATOM 6946 N N . GLU A 1 69 ? -22.976 -16.137 -11.019 1.00 0.00 69 GLU A N 4
ATOM 6947 C CA . GLU A 1 69 ? -23.240 -16.176 -9.589 1.00 0.00 69 GLU A CA 4
ATOM 6948 C C . GLU A 1 69 ? -22.736 -14.907 -8.915 1.00 0.00 69 GLU A C 4
ATOM 6949 O O . GLU A 1 69 ? -23.343 -14.418 -7.961 1.00 0.00 69 GLU A O 4
ATOM 6961 N N . ILE A 1 70 ? -21.630 -14.382 -9.422 1.00 0.00 70 ILE A N 4
ATOM 6962 C CA . ILE A 1 70 ? -21.090 -13.119 -8.942 1.00 0.00 70 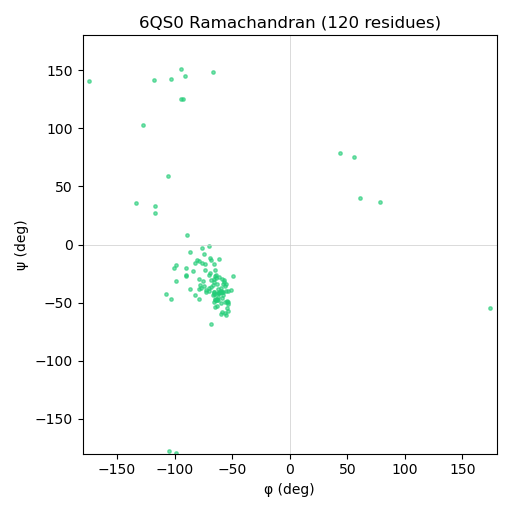ILE A CA 4
ATOM 6963 C C . ILE A 1 70 ? -22.069 -11.985 -9.236 1.00 0.00 70 ILE A C 4
ATOM 6964 O O . ILE A 1 70 ? -22.311 -11.122 -8.391 1.00 0.00 70 ILE A O 4
ATOM 6980 N N . LYS A 1 71 ? -22.640 -12.017 -10.437 1.00 0.00 71 LYS A N 4
ATOM 6981 C CA . LYS A 1 71 ? -23.610 -11.015 -10.866 1.00 0.00 71 LYS A CA 4
ATOM 6982 C C . LYS A 1 71 ? -24.814 -10.994 -9.930 1.00 0.00 71 LYS A C 4
ATOM 6983 O O . LYS A 1 71 ? -25.183 -9.945 -9.404 1.00 0.00 71 LYS A O 4
ATOM 7002 N N . ASP A 1 72 ? -25.421 -12.161 -9.728 1.00 0.00 72 ASP A N 4
ATOM 7003 C CA . ASP A 1 72 ? -26.608 -12.274 -8.881 1.00 0.00 72 ASP A CA 4
ATOM 7004 C C . ASP A 1 72 ? -26.310 -11.813 -7.464 1.00 0.00 72 ASP A C 4
ATOM 7005 O O . ASP A 1 72 ? -27.102 -11.090 -6.857 1.00 0.00 72 ASP A O 4
ATOM 7014 N N . LEU A 1 73 ? -25.158 -12.238 -6.957 1.00 0.00 73 LEU A N 4
ATOM 7015 C CA . LEU A 1 73 ? -24.721 -11.889 -5.614 1.00 0.00 73 LEU A CA 4
ATOM 7016 C C . LEU A 1 73 ? -24.754 -10.374 -5.434 1.00 0.00 73 LEU A C 4
ATOM 7017 O O . LEU A 1 73 ? -25.499 -9.850 -4.605 1.00 0.00 73 LEU A O 4
ATOM 7033 N N . LEU A 1 74 ? -23.964 -9.684 -6.244 1.00 0.00 74 LEU A N 4
ATOM 7034 C CA . LEU A 1 74 ? -23.846 -8.238 -6.162 1.00 0.00 74 LEU A CA 4
ATOM 7035 C C . LEU A 1 74 ? -25.179 -7.550 -6.439 1.00 0.00 74 LEU A C 4
ATOM 7036 O O . LEU A 1 74 ? -25.554 -6.621 -5.732 1.00 0.00 74 LEU A O 4
ATOM 7052 N N . ALA A 1 75 ? -25.902 -8.013 -7.455 1.00 0.00 75 ALA A N 4
ATOM 7053 C CA . ALA A 1 75 ? -27.178 -7.408 -7.820 1.00 0.00 75 ALA A CA 4
ATOM 7054 C C . ALA A 1 75 ? -28.160 -7.470 -6.656 1.00 0.00 75 ALA A C 4
ATOM 7055 O O . ALA A 1 75 ? -28.861 -6.504 -6.372 1.00 0.00 75 ALA A O 4
ATOM 7062 N N . LYS A 1 76 ? -28.182 -8.608 -5.974 1.00 0.00 76 LYS A N 4
ATOM 7063 C CA . LYS A 1 76 ? -29.064 -8.804 -4.838 1.00 0.00 76 LYS A CA 4
ATOM 7064 C C . LYS A 1 76 ? -28.688 -7.866 -3.695 1.00 0.00 76 LYS A C 4
ATOM 7065 O O . LYS A 1 76 ? -29.554 -7.241 -3.083 1.00 0.00 76 LYS A O 4
ATOM 7084 N N . ILE A 1 77 ? -27.393 -7.761 -3.420 1.00 0.00 77 ILE A N 4
ATOM 7085 C CA . ILE A 1 77 ? -26.899 -6.848 -2.393 1.00 0.00 77 ILE A CA 4
ATOM 7086 C C . ILE A 1 77 ? -27.221 -5.410 -2.777 1.00 0.00 77 ILE A C 4
ATOM 7087 O O . ILE A 1 77 ? -27.574 -4.589 -1.931 1.00 0.00 77 ILE A O 4
ATOM 7103 N N . LYS A 1 78 ? -27.102 -5.128 -4.065 1.00 0.00 78 LYS A N 4
ATOM 7104 C CA . LYS A 1 78 ? -27.354 -3.800 -4.609 1.00 0.00 78 LYS A CA 4
ATOM 7105 C C . LYS A 1 78 ? -28.788 -3.380 -4.337 1.00 0.00 78 LYS A C 4
ATOM 7106 O O . LYS A 1 78 ? -29.037 -2.284 -3.836 1.00 0.00 78 LYS A O 4
ATOM 7125 N N . GLU A 1 79 ? -29.717 -4.254 -4.691 1.00 0.00 79 GLU A N 4
ATOM 7126 C CA . GLU A 1 79 ? -31.137 -4.018 -4.455 1.00 0.00 79 GLU A CA 4
ATOM 7127 C C . GLU A 1 79 ? -31.391 -3.658 -2.997 1.00 0.00 79 GLU A C 4
ATOM 7128 O O . GLU A 1 79 ? -31.973 -2.618 -2.698 1.00 0.00 79 GLU A O 4
ATOM 7140 N N . ASN A 1 80 ? -30.926 -4.516 -2.100 1.00 0.00 80 ASN A N 4
ATOM 7141 C CA . ASN A 1 80 ? -31.109 -4.312 -0.668 1.00 0.00 80 ASN A CA 4
ATOM 7142 C C . ASN A 1 80 ? -30.436 -3.023 -0.215 1.00 0.00 80 ASN A C 4
ATOM 7143 O O . ASN A 1 80 ? -31.006 -2.250 0.556 1.00 0.00 80 ASN A O 4
ATOM 7154 N N . LYS A 1 81 ? -29.224 -2.804 -0.703 1.00 0.00 81 LYS A N 4
ATOM 7155 C CA . LYS A 1 81 ? -28.472 -1.588 -0.417 1.00 0.00 81 LYS A CA 4
ATOM 7156 C C . LYS A 1 81 ? -29.269 -0.354 -0.811 1.00 0.00 81 LYS A C 4
ATOM 7157 O O . LYS A 1 81 ? -29.524 0.525 0.009 1.00 0.00 81 LYS A O 4
ATOM 7176 N N . ASP A 1 82 ? -29.682 -0.326 -2.067 1.00 0.00 82 ASP A N 4
ATOM 7177 C CA . ASP A 1 82 ? -30.345 0.839 -2.650 1.00 0.00 82 ASP A CA 4
ATOM 7178 C C . ASP A 1 82 ? -31.679 1.120 -1.963 1.00 0.00 82 ASP A C 4
ATOM 7179 O O . ASP A 1 82 ? -32.192 2.239 -2.005 1.00 0.00 82 ASP A O 4
ATOM 7188 N N . LYS A 1 83 ? -32.242 0.098 -1.338 1.00 0.00 83 LYS A N 4
ATOM 7189 C CA . LYS A 1 83 ? -33.488 0.248 -0.598 1.00 0.00 83 LYS A CA 4
ATOM 7190 C C . LYS A 1 83 ? -33.229 0.730 0.828 1.00 0.00 83 LYS A C 4
ATOM 7191 O O . LYS A 1 83 ? -33.997 1.523 1.372 1.00 0.00 83 LYS A O 4
ATOM 7210 N N . LYS A 1 84 ? -32.135 0.270 1.426 1.00 0.00 84 LYS A N 4
ATOM 7211 C CA . LYS A 1 84 ? -31.867 0.554 2.829 1.00 0.00 84 LYS A CA 4
ATOM 7212 C C . LYS A 1 84 ? -31.071 1.835 3.007 1.00 0.00 84 LYS A C 4
ATOM 7213 O O . LYS A 1 84 ? -31.089 2.428 4.078 1.00 0.00 84 LYS A O 4
ATOM 7232 N N . GLU A 1 85 ? -30.385 2.267 1.954 1.00 0.00 85 GLU A N 4
ATOM 7233 C CA . GLU A 1 85 ? -29.605 3.502 1.999 1.00 0.00 85 GLU A CA 4
ATOM 7234 C C . GLU A 1 85 ? -30.511 4.732 2.088 1.00 0.00 85 GLU A C 4
ATOM 7235 O O . GLU A 1 85 ? -30.035 5.866 2.150 1.00 0.00 85 GLU A O 4
ATOM 7247 N N . LYS A 1 86 ? -31.816 4.490 2.065 1.00 0.00 86 LYS A N 4
ATOM 7248 C CA . LYS A 1 86 ? -32.805 5.515 2.365 1.00 0.00 86 LYS A CA 4
ATOM 7249 C C . LYS A 1 86 ? -32.642 5.972 3.810 1.00 0.00 86 LYS A C 4
ATOM 7250 O O . LYS A 1 86 ? -32.562 7.167 4.100 1.00 0.00 86 LYS A O 4
ATOM 7269 N N . ASP A 1 87 ? -32.586 4.995 4.704 1.00 0.00 87 ASP A N 4
ATOM 7270 C CA . ASP A 1 87 ? -32.382 5.244 6.116 1.00 0.00 87 ASP A CA 4
ATOM 7271 C C . ASP A 1 87 ? -30.952 4.886 6.494 1.00 0.00 87 ASP A C 4
ATOM 7272 O O . ASP A 1 87 ? -30.554 3.725 6.397 1.00 0.00 87 ASP A O 4
ATOM 7281 N N . PRO A 1 88 ? -30.163 5.878 6.934 1.00 0.00 88 PRO A N 4
ATOM 7282 C CA . PRO A 1 88 ? -28.738 5.699 7.233 1.00 0.00 88 PRO A CA 4
ATOM 7283 C C . PRO A 1 88 ? -28.461 4.505 8.144 1.00 0.00 88 PRO A C 4
ATOM 7284 O O . PRO A 1 88 ? -27.553 3.717 7.880 1.00 0.00 88 PRO A O 4
ATOM 7295 N N . GLU A 1 89 ? -29.258 4.355 9.197 1.00 0.00 89 GLU A N 4
ATOM 7296 C CA . GLU A 1 89 ? -29.034 3.293 10.165 1.00 0.00 89 GLU A CA 4
ATOM 7297 C C . GLU A 1 89 ? -29.492 1.941 9.623 1.00 0.00 89 GLU A C 4
ATOM 7298 O O . GLU A 1 89 ? -28.925 0.909 9.970 1.00 0.00 89 GLU A O 4
ATOM 7310 N N . GLU A 1 90 ? -30.506 1.948 8.763 1.00 0.00 90 GLU A N 4
ATOM 7311 C CA . GLU A 1 90 ? -30.948 0.721 8.098 1.00 0.00 90 GLU A CA 4
ATOM 7312 C C . GLU A 1 90 ? -29.842 0.183 7.203 1.00 0.00 90 GLU A C 4
ATOM 7313 O O . GLU A 1 90 ? -29.512 -1.004 7.238 1.00 0.00 90 GLU A O 4
ATOM 7325 N N . LEU A 1 91 ? -29.277 1.076 6.412 1.00 0.00 91 LEU A N 4
ATOM 7326 C CA . LEU A 1 91 ? -28.167 0.749 5.531 1.00 0.00 91 LEU A CA 4
ATOM 7327 C C . LEU A 1 91 ? -26.964 0.304 6.361 1.00 0.00 91 LEU A C 4
ATOM 7328 O O . LEU A 1 91 ? -26.311 -0.700 6.056 1.00 0.00 91 LEU A O 4
ATOM 7344 N N . ASN A 1 92 ? -26.689 1.068 7.408 1.00 0.00 92 ASN A N 4
ATOM 7345 C CA . ASN A 1 92 ? -25.646 0.738 8.383 1.00 0.00 92 ASN A CA 4
ATOM 7346 C C . ASN A 1 92 ? -25.820 -0.680 8.937 1.00 0.00 92 ASN A C 4
ATOM 7347 O O . ASN A 1 92 ? -24.855 -1.447 9.027 1.00 0.00 92 ASN A O 4
ATOM 7358 N N . THR A 1 93 ? -27.052 -1.033 9.297 1.00 0.00 93 THR A N 4
ATOM 7359 C CA . THR A 1 93 ? -27.341 -2.360 9.826 1.00 0.00 93 THR A CA 4
ATOM 7360 C C . THR A 1 93 ? -27.017 -3.423 8.779 1.00 0.00 93 THR A C 4
ATOM 7361 O O . THR A 1 93 ? -26.418 -4.454 9.087 1.00 0.00 93 THR A O 4
ATOM 7372 N N . TYR A 1 94 ? -27.386 -3.135 7.537 1.00 0.00 94 TYR A N 4
ATOM 7373 C CA . TYR A 1 94 ? -27.171 -4.052 6.429 1.00 0.00 94 TYR A CA 4
ATOM 7374 C C . TYR A 1 94 ? -25.690 -4.396 6.280 1.00 0.00 94 TYR A C 4
ATOM 7375 O O . TYR A 1 94 ? -25.329 -5.573 6.216 1.00 0.00 94 TYR A O 4
ATOM 7393 N N . LYS A 1 95 ? -24.850 -3.362 6.219 1.00 0.00 95 LYS A N 4
ATOM 7394 C CA . LYS A 1 95 ? -23.391 -3.530 6.212 1.00 0.00 95 LYS A CA 4
ATOM 7395 C C . LYS A 1 95 ? -22.944 -4.533 7.269 1.00 0.00 95 LYS A C 4
ATOM 7396 O O . LYS A 1 95 ? -22.176 -5.453 6.994 1.00 0.00 95 LYS A O 4
ATOM 7415 N N . SER A 1 96 ? -23.446 -4.337 8.477 1.00 0.00 96 SER A N 4
ATOM 7416 C CA . SER A 1 96 ? -22.991 -5.094 9.635 1.00 0.00 96 SER A CA 4
ATOM 7417 C C . SER A 1 96 ? -23.337 -6.573 9.486 1.00 0.00 96 SER A C 4
ATOM 7418 O O . SER A 1 96 ? -22.574 -7.449 9.901 1.00 0.00 96 SER A O 4
ATOM 7426 N N . ILE A 1 97 ? -24.475 -6.838 8.866 1.00 0.00 97 ILE A N 4
ATOM 7427 C CA . ILE A 1 97 ? -24.906 -8.204 8.613 1.00 0.00 97 ILE A CA 4
ATOM 7428 C C . ILE A 1 97 ? -24.072 -8.821 7.495 1.00 0.00 97 ILE A C 4
ATOM 7429 O O . ILE A 1 97 ? -23.592 -9.948 7.614 1.00 0.00 97 ILE A O 4
ATOM 7445 N N . LEU A 1 98 ? -23.886 -8.057 6.425 1.00 0.00 98 LEU A N 4
ATOM 7446 C CA . LEU A 1 98 ? -23.070 -8.487 5.292 1.00 0.00 98 LEU A CA 4
ATOM 7447 C C . LEU A 1 98 ? -21.665 -8.869 5.739 1.00 0.00 98 LEU A C 4
ATOM 7448 O O . LEU A 1 98 ? -21.171 -9.951 5.424 1.00 0.00 98 LEU A O 4
ATOM 7464 N N . ALA A 1 99 ? -21.036 -7.979 6.488 1.00 0.00 99 ALA A N 4
ATOM 7465 C CA . ALA A 1 99 ? -19.663 -8.182 6.917 1.00 0.00 99 ALA A CA 4
ATOM 7466 C C . ALA A 1 99 ? -19.543 -9.361 7.868 1.00 0.00 99 ALA A C 4
ATOM 7467 O O . ALA A 1 99 ? -18.584 -10.121 7.790 1.00 0.00 99 ALA A O 4
ATOM 7474 N N . SER A 1 100 ? -20.525 -9.533 8.748 1.00 0.00 100 SER A N 4
ATOM 7475 C CA . SER A 1 100 ? -20.496 -10.643 9.690 1.00 0.00 100 SER A CA 4
ATOM 7476 C C . SER A 1 100 ? -20.676 -11.969 8.951 1.00 0.00 100 SER A C 4
ATOM 7477 O O . SER A 1 100 ? -20.265 -13.025 9.437 1.00 0.00 100 SER A O 4
ATOM 7485 N N . GLY A 1 101 ? -21.278 -11.905 7.768 1.00 0.00 101 GLY A N 4
ATOM 7486 C CA . GLY A 1 101 ? -21.445 -13.092 6.961 1.00 0.00 101 GLY A CA 4
ATOM 7487 C C . GLY A 1 101 ? -20.235 -13.354 6.094 1.00 0.00 101 GLY A C 4
ATOM 7488 O O . GLY A 1 101 ? -19.809 -14.500 5.953 1.00 0.00 101 GLY A O 4
ATOM 7492 N N . PHE A 1 102 ? -19.658 -12.295 5.522 1.00 0.00 102 PHE A N 4
ATOM 7493 C CA . PHE A 1 102 ? -18.488 -12.452 4.676 1.00 0.00 102 PHE A CA 4
ATOM 7494 C C . PHE A 1 102 ? -17.281 -12.861 5.518 1.00 0.00 102 PHE A C 4
ATOM 7495 O O . PHE A 1 102 ? -16.388 -13.551 5.041 1.00 0.00 102 PHE A O 4
ATOM 7512 N N . ASP A 1 103 ? -17.291 -12.447 6.783 1.00 0.00 103 ASP A N 4
ATOM 7513 C CA . ASP A 1 103 ? -16.200 -12.721 7.724 1.00 0.00 103 ASP A CA 4
ATOM 7514 C C . ASP A 1 103 ? -15.856 -14.214 7.791 1.00 0.00 103 ASP A C 4
ATOM 7515 O O . ASP A 1 103 ? -14.730 -14.588 8.116 1.00 0.00 103 ASP A O 4
ATOM 7524 N N . GLY A 1 104 ? -16.823 -15.061 7.457 1.00 0.00 104 GLY A N 4
ATOM 7525 C CA . GLY A 1 104 ? -16.603 -16.498 7.463 1.00 0.00 104 GLY A CA 4
ATOM 7526 C C . GLY A 1 104 ? -15.465 -16.930 6.551 1.00 0.00 104 GLY A C 4
ATOM 7527 O O . GLY A 1 104 ? -14.789 -17.921 6.826 1.00 0.00 104 GLY A O 4
ATOM 7531 N N . ILE A 1 105 ? -15.238 -16.172 5.481 1.00 0.00 105 ILE A N 4
ATOM 7532 C CA . ILE A 1 105 ? -14.211 -16.507 4.488 1.00 0.00 105 ILE A CA 4
ATOM 7533 C C . ILE A 1 105 ? -12.817 -16.576 5.129 1.00 0.00 105 ILE A C 4
ATOM 7534 O O . ILE A 1 105 ? -11.959 -17.346 4.695 1.00 0.00 105 ILE A O 4
ATOM 7550 N N . PHE A 1 106 ? -12.614 -15.788 6.187 1.00 0.00 106 PHE A N 4
ATOM 7551 C CA . PHE A 1 106 ? -11.320 -15.718 6.865 1.00 0.00 106 PHE A CA 4
ATOM 7552 C C . PHE A 1 106 ? -11.106 -16.949 7.734 1.00 0.00 106 PHE A C 4
ATOM 7553 O O . PHE A 1 106 ? -10.041 -17.140 8.317 1.00 0.00 106 PHE A O 4
ATOM 7570 N N . ASN A 1 107 ? -12.133 -17.777 7.813 1.00 0.00 107 ASN A N 4
ATOM 7571 C CA . ASN A 1 107 ? -12.075 -19.002 8.590 1.00 0.00 107 ASN A CA 4
ATOM 7572 C C . ASN A 1 107 ? -12.026 -20.189 7.641 1.00 0.00 107 ASN A C 4
ATOM 7573 O O . ASN A 1 107 ? -12.496 -21.281 7.956 1.00 0.00 107 ASN A O 4
ATOM 7584 N N . GLN A 1 108 ? -11.453 -19.937 6.462 1.00 0.00 108 GLN A N 4
ATOM 7585 C CA . GLN A 1 108 ? -11.197 -20.976 5.467 1.00 0.00 108 GLN A CA 4
ATOM 7586 C C . GLN A 1 108 ? -12.496 -21.596 4.976 1.00 0.00 108 GLN A C 4
ATOM 7587 O O . GLN A 1 108 ? -12.531 -22.736 4.509 1.00 0.00 108 GLN A O 4
ATOM 7601 N N . ALA A 1 109 ? -13.549 -20.802 5.055 1.00 0.00 109 ALA A N 4
ATOM 7602 C CA . ALA A 1 109 ? -14.872 -21.215 4.614 1.00 0.00 109 ALA A CA 4
ATOM 7603 C C . ALA A 1 109 ? -14.970 -21.178 3.096 1.00 0.00 109 ALA A C 4
ATOM 7604 O O . ALA A 1 109 ? -14.178 -20.510 2.427 1.00 0.00 109 ALA A O 4
ATOM 7611 N N . ASP A 1 110 ? -15.946 -21.888 2.558 1.00 0.00 110 ASP A N 4
ATOM 7612 C CA . ASP A 1 110 ? -16.144 -21.941 1.119 1.00 0.00 110 ASP A CA 4
ATOM 7613 C C . ASP A 1 110 ? -16.816 -20.672 0.617 1.00 0.00 110 ASP A C 4
ATOM 7614 O O . ASP A 1 110 ? -17.607 -20.042 1.324 1.00 0.00 110 ASP A O 4
ATOM 7623 N N . SER A 1 111 ? -16.505 -20.319 -0.612 1.00 0.00 111 SER A N 4
ATOM 7624 C CA . SER A 1 111 ? -16.977 -19.081 -1.206 1.00 0.00 111 SER A CA 4
ATOM 7625 C C . SER A 1 111 ? -18.462 -19.161 -1.556 1.00 0.00 111 SER A C 4
ATOM 7626 O O . SER A 1 111 ? -19.191 -18.183 -1.413 1.00 0.00 111 SER A O 4
ATOM 7634 N N . LYS A 1 112 ? -18.919 -20.333 -1.978 1.00 0.00 112 LYS A N 4
ATOM 7635 C CA . LYS A 1 112 ? -20.321 -20.518 -2.327 1.00 0.00 112 LYS A CA 4
ATOM 7636 C C . LYS A 1 112 ? -21.161 -20.616 -1.059 1.00 0.00 112 LYS A C 4
ATOM 7637 O O . LYS A 1 112 ? -22.264 -20.074 -0.992 1.00 0.00 112 LYS A O 4
ATOM 7656 N N . THR A 1 113 ? -20.620 -21.288 -0.049 1.00 0.00 113 THR A N 4
ATOM 7657 C CA . THR A 1 113 ? -21.263 -21.354 1.256 1.00 0.00 113 THR A CA 4
ATOM 7658 C C . THR A 1 113 ? -21.495 -19.948 1.805 1.00 0.00 113 THR A C 4
ATOM 7659 O O . THR A 1 113 ? -22.546 -19.646 2.368 1.00 0.00 113 THR A O 4
ATOM 7670 N N . THR A 1 114 ? -20.504 -19.090 1.622 1.00 0.00 114 THR A N 4
ATOM 7671 C CA . THR A 1 114 ? -20.581 -17.724 2.106 1.00 0.00 114 THR A CA 4
ATOM 7672 C C . THR A 1 114 ? -21.418 -16.854 1.158 1.00 0.00 114 THR A C 4
ATOM 7673 O O . THR A 1 114 ? -22.040 -15.880 1.584 1.00 0.00 114 THR A O 4
ATOM 7684 N N . LEU A 1 115 ? -21.439 -17.223 -0.123 1.00 0.00 115 LEU A N 4
ATOM 7685 C CA . LEU A 1 115 ? -22.298 -16.571 -1.106 1.00 0.00 115 LEU A CA 4
ATOM 7686 C C . LEU A 1 115 ? -23.746 -16.651 -0.646 1.00 0.00 115 LEU A C 4
ATOM 7687 O O . LEU A 1 115 ? -24.465 -15.651 -0.627 1.00 0.00 115 LEU A O 4
ATOM 7703 N N . ASN A 1 116 ? -24.154 -17.854 -0.264 1.00 0.00 116 ASN A N 4
ATOM 7704 C CA . ASN A 1 116 ? -25.520 -18.110 0.168 1.00 0.00 116 ASN A CA 4
ATOM 7705 C C . ASN A 1 116 ? -25.866 -17.290 1.406 1.00 0.00 116 ASN A C 4
ATOM 7706 O O . ASN A 1 116 ? -27.021 -16.922 1.610 1.00 0.00 116 ASN A O 4
ATOM 7717 N N . LYS A 1 117 ? -24.859 -16.994 2.224 1.00 0.00 117 LYS A N 4
ATOM 7718 C CA . LYS A 1 117 ? -25.048 -16.128 3.384 1.00 0.00 117 LYS A CA 4
ATOM 7719 C C . LYS A 1 117 ? -25.430 -14.722 2.938 1.00 0.00 117 LYS A C 4
ATOM 7720 O O . LYS A 1 117 ? -26.424 -14.159 3.396 1.00 0.00 117 LYS A O 4
ATOM 7739 N N . LEU A 1 118 ? -24.629 -14.167 2.036 1.00 0.00 118 LEU A N 4
ATOM 7740 C CA . LEU A 1 118 ? -24.828 -12.806 1.559 1.00 0.00 118 LEU A CA 4
ATOM 7741 C C . LEU A 1 118 ? -26.133 -12.686 0.781 1.00 0.00 118 LEU A C 4
ATOM 7742 O O . LEU A 1 118 ? -26.848 -11.688 0.896 1.00 0.00 118 LEU A O 4
ATOM 7758 N N . LYS A 1 119 ? -26.441 -13.712 -0.003 1.00 0.00 119 LYS A N 4
ATOM 7759 C CA . LYS A 1 119 ? -27.662 -13.779 -0.749 1.00 0.00 119 LYS A CA 4
ATOM 7760 C C . LYS A 1 119 ? -28.868 -13.762 0.186 1.00 0.00 119 LYS A C 4
ATOM 7761 O O . LYS A 1 119 ? -29.855 -13.074 -0.067 1.00 0.00 119 LYS A O 4
ATOM 7780 N N . ASP A 1 120 ? -28.760 -14.503 1.283 1.00 0.00 120 ASP A N 4
ATOM 7781 C CA . ASP A 1 120 ? -29.877 -14.682 2.201 1.00 0.00 120 ASP A CA 4
ATOM 7782 C C . ASP A 1 120 ? -29.787 -13.706 3.372 1.00 0.00 120 ASP A C 4
ATOM 7783 O O . ASP A 1 120 ? -30.268 -13.992 4.468 1.00 0.00 120 ASP A O 4
ATOM 7792 N N . THR A 1 121 ? -29.169 -12.555 3.144 1.00 0.00 121 THR A N 4
ATOM 7793 C CA . THR A 1 121 ? -29.097 -11.524 4.169 1.00 0.00 121 THR A CA 4
ATOM 7794 C C . THR A 1 121 ? -30.495 -11.000 4.493 1.00 0.00 121 THR A C 4
ATOM 7795 O O . THR A 1 121 ? -30.820 -10.713 5.648 1.00 0.00 121 THR A O 4
ATOM 7806 N N . ILE A 1 122 ? -31.307 -10.880 3.456 1.00 0.00 122 ILE A N 4
ATOM 7807 C CA . ILE A 1 122 ? -32.705 -10.494 3.595 1.00 0.00 122 ILE A CA 4
ATOM 7808 C C . ILE A 1 122 ? -33.447 -11.421 4.558 1.00 0.00 122 ILE A C 4
ATOM 7809 O O . ILE A 1 122 ? -33.852 -10.949 5.640 1.00 0.00 122 ILE A O 4
ATOM 7825 N N . GLY A 1 1 ? 2.118 2.105 -2.249 1.00 0.00 1 GLY A N 5
ATOM 7826 C CA . GLY A 1 1 ? 1.208 0.993 -2.617 1.00 0.00 1 GLY A CA 5
ATOM 7827 C C . GLY A 1 1 ? 1.947 -0.169 -3.242 1.00 0.00 1 GLY A C 5
ATOM 7828 O O . GLY A 1 1 ? 1.909 -0.359 -4.459 1.00 0.00 1 GLY A O 5
ATOM 7831 N N . ALA A 1 2 ? 2.627 -0.945 -2.409 1.00 0.00 2 ALA A N 5
ATOM 7832 C CA . ALA A 1 2 ? 3.363 -2.112 -2.872 1.00 0.00 2 ALA A CA 5
ATOM 7833 C C . ALA A 1 2 ? 2.414 -3.281 -3.101 1.00 0.00 2 ALA A C 5
ATOM 7834 O O . ALA A 1 2 ? 2.720 -4.215 -3.842 1.00 0.00 2 ALA A O 5
ATOM 7841 N N . MET A 1 3 ? 1.257 -3.219 -2.458 1.00 0.00 3 MET A N 5
ATOM 7842 C CA . MET A 1 3 ? 0.237 -4.236 -2.631 1.00 0.00 3 MET A CA 5
ATOM 7843 C C . MET A 1 3 ? -0.529 -4.020 -3.926 1.00 0.00 3 MET A C 5
ATOM 7844 O O . MET A 1 3 ? -1.354 -3.107 -4.034 1.00 0.00 3 MET A O 5
ATOM 7858 N N . GLY A 1 4 ? -0.231 -4.848 -4.913 1.00 0.00 4 GLY A N 5
ATOM 7859 C CA . GLY A 1 4 ? -1.020 -4.859 -6.117 1.00 0.00 4 GLY A CA 5
ATOM 7860 C C . GLY A 1 4 ? -2.289 -5.647 -5.905 1.00 0.00 4 GLY A C 5
ATOM 7861 O O . GLY A 1 4 ? -2.327 -6.848 -6.183 1.00 0.00 4 GLY A O 5
ATOM 7865 N N . THR A 1 5 ? -3.298 -4.964 -5.369 1.00 0.00 5 THR A N 5
ATOM 7866 C CA . THR A 1 5 ? -4.587 -5.554 -5.020 1.00 0.00 5 THR A CA 5
ATOM 7867 C C . THR A 1 5 ? -5.058 -6.577 -6.063 1.00 0.00 5 THR A C 5
ATOM 7868 O O . THR A 1 5 ? -5.463 -6.220 -7.171 1.00 0.00 5 THR A O 5
ATOM 7879 N N . PRO A 1 6 ? -5.015 -7.870 -5.692 1.00 0.00 6 PRO A N 5
ATOM 7880 C CA . PRO A 1 6 ? -5.219 -8.992 -6.622 1.00 0.00 6 PRO A CA 5
ATOM 7881 C C . PRO A 1 6 ? -6.586 -8.994 -7.302 1.00 0.00 6 PRO A C 5
ATOM 7882 O O . PRO A 1 6 ? -6.704 -9.390 -8.463 1.00 0.00 6 PRO A O 5
ATOM 7893 N N . LEU A 1 7 ? -7.617 -8.560 -6.586 1.00 0.00 7 LEU A N 5
ATOM 7894 C CA . LEU A 1 7 ? -8.972 -8.582 -7.129 1.00 0.00 7 LEU A CA 5
ATOM 7895 C C . LEU A 1 7 ? -9.089 -7.665 -8.343 1.00 0.00 7 LEU A C 5
ATOM 7896 O O . LEU A 1 7 ? -9.760 -8.001 -9.315 1.00 0.00 7 LEU A O 5
ATOM 7912 N N . GLU A 1 8 ? -8.383 -6.539 -8.304 1.00 0.00 8 GLU A N 5
ATOM 7913 C CA . GLU A 1 8 ? -8.454 -5.540 -9.369 1.00 0.00 8 GLU A CA 5
ATOM 7914 C C . GLU A 1 8 ? -7.912 -6.084 -10.687 1.00 0.00 8 GLU A C 5
ATOM 7915 O O . GLU A 1 8 ? -8.121 -5.494 -11.747 1.00 0.00 8 GLU A O 5
ATOM 7927 N N . LYS A 1 9 ? -7.222 -7.213 -10.620 1.00 0.00 9 LYS A N 5
ATOM 7928 C CA . LYS A 1 9 ? -6.636 -7.818 -11.803 1.00 0.00 9 LYS A CA 5
ATOM 7929 C C . LYS A 1 9 ? -7.659 -8.676 -12.538 1.00 0.00 9 LYS A C 5
ATOM 7930 O O . LYS A 1 9 ? -7.567 -8.869 -13.748 1.00 0.00 9 LYS A O 5
ATOM 7949 N N . LEU A 1 10 ? -8.635 -9.191 -11.802 1.00 0.00 10 LEU A N 5
ATOM 7950 C CA . LEU A 1 10 ? -9.595 -10.119 -12.365 1.00 0.00 10 LEU A CA 5
ATOM 7951 C C . LEU A 1 10 ? -11.011 -9.563 -12.388 1.00 0.00 10 LEU A C 5
ATOM 7952 O O . LEU A 1 10 ? -11.827 -9.981 -13.197 1.00 0.00 10 LEU A O 5
ATOM 7968 N N . VAL A 1 11 ? -11.300 -8.638 -11.493 1.00 0.00 11 VAL A N 5
ATOM 7969 C CA . VAL A 1 11 ? -12.610 -7.977 -11.460 1.00 0.00 11 VAL A CA 5
ATOM 7970 C C . VAL A 1 11 ? -13.001 -7.451 -12.848 1.00 0.00 11 VAL A C 5
ATOM 7971 O O . VAL A 1 11 ? -14.174 -7.457 -13.224 1.00 0.00 11 VAL A O 5
ATOM 7984 N N . SER A 1 12 ? -11.996 -7.054 -13.620 1.00 0.00 12 SER A N 5
ATOM 7985 C CA . SER A 1 12 ? -12.202 -6.522 -14.958 1.00 0.00 12 SER A CA 5
ATOM 7986 C C . SER A 1 12 ? -12.748 -7.583 -15.923 1.00 0.00 12 SER A C 5
ATOM 7987 O O . SER A 1 12 ? -13.563 -7.276 -16.795 1.00 0.00 12 SER A O 5
ATOM 7995 N N . ARG A 1 13 ? -12.326 -8.835 -15.746 1.00 0.00 13 ARG A N 5
ATOM 7996 C CA . ARG A 1 13 ? -12.705 -9.905 -16.670 1.00 0.00 13 ARG A CA 5
ATOM 7997 C C . ARG A 1 13 ? -14.134 -10.373 -16.407 1.00 0.00 13 ARG A C 5
ATOM 7998 O O . ARG A 1 13 ? -14.744 -11.033 -17.244 1.00 0.00 13 ARG A O 5
ATOM 8019 N N . LEU A 1 14 ? -14.663 -10.017 -15.243 1.00 0.00 14 LEU A N 5
ATOM 8020 C CA . LEU A 1 14 ? -16.043 -10.349 -14.897 1.00 0.00 14 LEU A CA 5
ATOM 8021 C C . LEU A 1 14 ? -17.009 -9.352 -15.525 1.00 0.00 14 LEU A C 5
ATOM 8022 O O . LEU A 1 14 ? -18.225 -9.487 -15.376 1.00 0.00 14 LEU A O 5
ATOM 8038 N N . ASN A 1 15 ? -16.438 -8.364 -16.231 1.00 0.00 15 ASN A N 5
ATOM 8039 C CA . ASN A 1 15 ? -17.192 -7.349 -16.986 1.00 0.00 15 ASN A CA 5
ATOM 8040 C C . ASN A 1 15 ? -18.417 -6.852 -16.220 1.00 0.00 15 ASN A C 5
ATOM 8041 O O . ASN A 1 15 ? -19.547 -7.283 -16.445 1.00 0.00 15 ASN A O 5
ATOM 8052 N N . LEU A 1 16 ? -18.165 -5.950 -15.290 1.00 0.00 16 LEU A N 5
ATOM 8053 C CA . LEU A 1 16 ? -19.197 -5.447 -14.405 1.00 0.00 16 LEU A CA 5
ATOM 8054 C C . LEU A 1 16 ? -19.843 -4.181 -14.958 1.00 0.00 16 LEU A C 5
ATOM 8055 O O . LEU A 1 16 ? -19.202 -3.398 -15.656 1.00 0.00 16 LEU A O 5
ATOM 8071 N N . ASN A 1 17 ? -21.115 -3.985 -14.629 1.00 0.00 17 ASN A N 5
ATOM 8072 C CA . ASN A 1 17 ? -21.848 -2.801 -15.066 1.00 0.00 17 ASN A CA 5
ATOM 8073 C C . ASN A 1 17 ? -22.078 -1.859 -13.895 1.00 0.00 17 ASN A C 5
ATOM 8074 O O . ASN A 1 17 ? -21.600 -2.115 -12.789 1.00 0.00 17 ASN A O 5
ATOM 8085 N N . ASN A 1 18 ? -22.800 -0.772 -14.148 1.00 0.00 18 ASN A N 5
ATOM 8086 C CA . ASN A 1 18 ? -23.094 0.241 -13.128 1.00 0.00 18 ASN A CA 5
ATOM 8087 C C . ASN A 1 18 ? -23.695 -0.382 -11.872 1.00 0.00 18 ASN A C 5
ATOM 8088 O O . ASN A 1 18 ? -23.424 0.056 -10.756 1.00 0.00 18 ASN A O 5
ATOM 8099 N N . THR A 1 19 ? -24.478 -1.424 -12.069 1.00 0.00 19 THR A N 5
ATOM 8100 C CA . THR A 1 19 ? -25.179 -2.086 -10.977 1.00 0.00 19 THR A CA 5
ATOM 8101 C C . THR A 1 19 ? -24.216 -2.934 -10.150 1.00 0.00 19 THR A C 5
ATOM 8102 O O . THR A 1 19 ? -24.382 -3.097 -8.939 1.00 0.00 19 THR A O 5
ATOM 8113 N N . GLU A 1 20 ? -23.181 -3.429 -10.804 1.00 0.00 20 GLU A N 5
ATOM 8114 C CA . GLU A 1 20 ? -22.238 -4.336 -10.171 1.00 0.00 20 GLU A CA 5
ATOM 8115 C C . GLU A 1 20 ? -21.098 -3.557 -9.516 1.00 0.00 20 GLU A C 5
ATOM 8116 O O . GLU A 1 20 ? -20.725 -3.827 -8.374 1.00 0.00 20 GLU A O 5
ATOM 8128 N N . LYS A 1 21 ? -20.551 -2.586 -10.249 1.00 0.00 21 LYS A N 5
ATOM 8129 C CA . LYS A 1 21 ? -19.406 -1.810 -9.774 1.00 0.00 21 LYS A CA 5
ATOM 8130 C C . LYS A 1 21 ? -19.722 -1.068 -8.483 1.00 0.00 21 LYS A C 5
ATOM 8131 O O . LYS A 1 21 ? -19.000 -1.202 -7.494 1.00 0.00 21 LYS A O 5
ATOM 8150 N N . GLU A 1 22 ? -20.805 -0.298 -8.499 1.00 0.00 22 GLU A N 5
ATOM 8151 C CA . GLU A 1 22 ? -21.208 0.491 -7.337 1.00 0.00 22 GLU A CA 5
ATOM 8152 C C . GLU A 1 22 ? -21.383 -0.396 -6.110 1.00 0.00 22 GLU A C 5
ATOM 8153 O O . GLU A 1 22 ? -21.048 -0.004 -4.988 1.00 0.00 22 GLU A O 5
ATOM 8165 N N . THR A 1 23 ? -21.887 -1.596 -6.342 1.00 0.00 23 THR A N 5
ATOM 8166 C CA . THR A 1 23 ? -22.126 -2.555 -5.283 1.00 0.00 23 THR A CA 5
ATOM 8167 C C . THR A 1 23 ? -20.825 -3.158 -4.759 1.00 0.00 23 THR A C 5
ATOM 8168 O O . THR A 1 23 ? -20.602 -3.209 -3.549 1.00 0.00 23 THR A O 5
ATOM 8179 N N . LEU A 1 24 ? -19.964 -3.610 -5.668 1.00 0.00 24 LEU A N 5
ATOM 8180 C CA . LEU A 1 24 ? -18.708 -4.239 -5.279 1.00 0.00 24 LEU A CA 5
ATOM 8181 C C . LEU A 1 24 ? -17.845 -3.255 -4.490 1.00 0.00 24 LEU A C 5
ATOM 8182 O O . LEU A 1 24 ? -17.267 -3.609 -3.458 1.00 0.00 24 LEU A O 5
ATOM 8198 N N . THR A 1 25 ? -17.772 -2.020 -4.968 1.00 0.00 25 THR A N 5
ATOM 8199 C CA . THR A 1 25 ? -17.033 -0.982 -4.270 1.00 0.00 25 THR A CA 5
ATOM 8200 C C . THR A 1 25 ? -17.626 -0.757 -2.878 1.00 0.00 25 THR A C 5
ATOM 8201 O O . THR A 1 25 ? -16.902 -0.663 -1.887 1.00 0.00 25 THR A O 5
ATOM 8212 N N . PHE A 1 26 ? -18.951 -0.711 -2.815 1.00 0.00 26 PHE A N 5
ATOM 8213 C CA . PHE A 1 26 ? -19.668 -0.520 -1.561 1.00 0.00 26 PHE A CA 5
ATOM 8214 C C . PHE A 1 26 ? -19.369 -1.649 -0.576 1.00 0.00 26 PHE A C 5
ATOM 8215 O O . PHE A 1 26 ? -19.097 -1.400 0.600 1.00 0.00 26 PHE A O 5
ATOM 8232 N N . LEU A 1 27 ? -19.411 -2.882 -1.068 1.00 0.00 27 LEU A N 5
ATOM 8233 C CA . LEU A 1 27 ? -19.170 -4.056 -0.243 1.00 0.00 27 LEU A CA 5
ATOM 8234 C C . LEU A 1 27 ? -17.780 -3.986 0.380 1.00 0.00 27 LEU A C 5
ATOM 8235 O O . LEU A 1 27 ? -17.633 -4.036 1.600 1.00 0.00 27 LEU A O 5
ATOM 8251 N N . THR A 1 28 ? -16.770 -3.851 -0.467 1.00 0.00 28 THR A N 5
ATOM 8252 C CA . THR A 1 28 ? -15.391 -3.806 -0.021 1.00 0.00 28 THR A CA 5
ATOM 8253 C C . THR A 1 28 ? -15.168 -2.678 0.992 1.00 0.00 28 THR A C 5
ATOM 8254 O O . THR A 1 28 ? -14.431 -2.840 1.968 1.00 0.00 28 THR A O 5
ATOM 8265 N N . ASN A 1 29 ? -15.833 -1.548 0.778 1.00 0.00 29 ASN A N 5
ATOM 8266 C CA . ASN A 1 29 ? -15.689 -0.401 1.668 1.00 0.00 29 ASN A CA 5
ATOM 8267 C C . ASN A 1 29 ? -16.351 -0.647 3.019 1.00 0.00 29 ASN A C 5
ATOM 8268 O O . ASN A 1 29 ? -15.803 -0.269 4.056 1.00 0.00 29 ASN A O 5
ATOM 8279 N N . LEU A 1 30 ? -17.517 -1.287 3.021 1.00 0.00 30 LEU A N 5
ATOM 8280 C CA . LEU A 1 30 ? -18.217 -1.557 4.270 1.00 0.00 30 LEU A CA 5
ATOM 8281 C C . LEU A 1 30 ? -17.481 -2.628 5.068 1.00 0.00 30 LEU A C 5
ATOM 8282 O O . LEU A 1 30 ? -17.563 -2.670 6.296 1.00 0.00 30 LEU A O 5
ATOM 8298 N N . LEU A 1 31 ? -16.746 -3.486 4.367 1.00 0.00 31 LEU A N 5
ATOM 8299 C CA . LEU A 1 31 ? -15.960 -4.518 5.025 1.00 0.00 31 LEU A CA 5
ATOM 8300 C C . LEU A 1 31 ? -14.815 -3.883 5.806 1.00 0.00 31 LEU A C 5
ATOM 8301 O O . LEU A 1 31 ? -14.535 -4.276 6.934 1.00 0.00 31 LEU A O 5
ATOM 8317 N N . LYS A 1 32 ? -14.183 -2.871 5.219 1.00 0.00 32 LYS A N 5
ATOM 8318 C CA . LYS A 1 32 ? -13.115 -2.142 5.899 1.00 0.00 32 LYS A CA 5
ATOM 8319 C C . LYS A 1 32 ? -13.680 -1.215 6.972 1.00 0.00 32 LYS A C 5
ATOM 8320 O O . LYS A 1 32 ? -12.936 -0.570 7.708 1.00 0.00 32 LYS A O 5
ATOM 8339 N N . GLU A 1 33 ? -14.998 -1.143 7.046 1.00 0.00 33 GLU A N 5
ATOM 8340 C CA . GLU A 1 33 ? -15.664 -0.315 8.033 1.00 0.00 33 GLU A CA 5
ATOM 8341 C C . GLU A 1 33 ? -16.081 -1.162 9.227 1.00 0.00 33 GLU A C 5
ATOM 8342 O O . GLU A 1 33 ? -15.966 -0.737 10.373 1.00 0.00 33 GLU A O 5
ATOM 8354 N N . LYS A 1 34 ? -16.546 -2.370 8.946 1.00 0.00 34 LYS A N 5
ATOM 8355 C CA . LYS A 1 34 ? -17.115 -3.224 9.973 1.00 0.00 34 LYS A CA 5
ATOM 8356 C C . LYS A 1 34 ? -16.135 -4.290 10.473 1.00 0.00 34 LYS A C 5
ATOM 8357 O O . LYS A 1 34 ? -16.044 -4.530 11.674 1.00 0.00 34 LYS A O 5
ATOM 8376 N N . LEU A 1 35 ? -15.391 -4.916 9.562 1.00 0.00 35 LEU A N 5
ATOM 8377 C CA . LEU A 1 35 ? -14.548 -6.065 9.921 1.00 0.00 35 LEU A CA 5
ATOM 8378 C C . LEU A 1 35 ? -13.396 -5.673 10.842 1.00 0.00 35 LEU A C 5
ATOM 8379 O O . LEU A 1 35 ? -12.807 -6.524 11.504 1.00 0.00 35 LEU A O 5
ATOM 8395 N N . VAL A 1 36 ? -13.086 -4.384 10.896 1.00 0.00 36 VAL A N 5
ATOM 8396 C CA . VAL A 1 36 ? -12.025 -3.894 11.771 1.00 0.00 36 VAL A CA 5
ATOM 8397 C C . VAL A 1 36 ? -12.448 -3.988 13.237 1.00 0.00 36 VAL A C 5
ATOM 8398 O O . VAL A 1 36 ? -11.642 -3.785 14.147 1.00 0.00 36 VAL A O 5
ATOM 8411 N N . ASP A 1 37 ? -13.719 -4.295 13.448 1.00 0.00 37 ASP A N 5
ATOM 8412 C CA . ASP A 1 37 ? -14.251 -4.527 14.778 1.00 0.00 37 ASP A CA 5
ATOM 8413 C C . ASP A 1 37 ? -14.195 -6.019 15.083 1.00 0.00 37 ASP A C 5
ATOM 8414 O O . ASP A 1 37 ? -14.704 -6.825 14.312 1.00 0.00 37 ASP A O 5
ATOM 8423 N N . PRO A 1 38 ? -13.586 -6.412 16.211 1.00 0.00 38 PRO A N 5
ATOM 8424 C CA . PRO A 1 38 ? -13.408 -7.829 16.566 1.00 0.00 38 PRO A CA 5
ATOM 8425 C C . PRO A 1 38 ? -14.728 -8.545 16.863 1.00 0.00 38 PRO A C 5
ATOM 8426 O O . PRO A 1 38 ? -14.755 -9.764 17.052 1.00 0.00 38 PRO A O 5
ATOM 8437 N N . ASN A 1 39 ? -15.815 -7.786 16.918 1.00 0.00 39 ASN A N 5
ATOM 8438 C CA . ASN A 1 39 ? -17.131 -8.357 17.153 1.00 0.00 39 ASN A CA 5
ATOM 8439 C C . ASN A 1 39 ? -17.849 -8.568 15.830 1.00 0.00 39 ASN A C 5
ATOM 8440 O O . ASN A 1 39 ? -18.924 -9.163 15.780 1.00 0.00 39 ASN A O 5
ATOM 8451 N N . ILE A 1 40 ? -17.254 -8.053 14.763 1.00 0.00 40 ILE A N 5
ATOM 8452 C CA . ILE A 1 40 ? -17.804 -8.217 13.426 1.00 0.00 40 ILE A CA 5
ATOM 8453 C C . ILE A 1 40 ? -16.850 -9.042 12.576 1.00 0.00 40 ILE A C 5
ATOM 8454 O O . ILE A 1 40 ? -17.258 -9.983 11.899 1.00 0.00 40 ILE A O 5
ATOM 8470 N N . GLY A 1 41 ? -15.579 -8.679 12.633 1.00 0.00 41 GLY A N 5
ATOM 8471 C CA . GLY A 1 41 ? -14.552 -9.427 11.953 1.00 0.00 41 GLY A CA 5
ATOM 8472 C C . GLY A 1 41 ? -13.821 -10.321 12.924 1.00 0.00 41 GLY A C 5
ATOM 8473 O O . GLY A 1 41 ? -12.616 -10.172 13.145 1.00 0.00 41 GLY A O 5
ATOM 8477 N N . LEU A 1 42 ? -14.566 -11.241 13.522 1.00 0.00 42 LEU A N 5
ATOM 8478 C CA . LEU A 1 42 ? -14.030 -12.133 14.529 1.00 0.00 42 LEU A CA 5
ATOM 8479 C C . LEU A 1 42 ? -12.989 -13.040 13.900 1.00 0.00 42 LEU A C 5
ATOM 8480 O O . LEU A 1 42 ? -11.914 -13.252 14.456 1.00 0.00 42 LEU A O 5
ATOM 8496 N N . HIS A 1 43 ? -13.301 -13.546 12.725 1.00 0.00 43 HIS A N 5
ATOM 8497 C CA . HIS A 1 43 ? -12.384 -14.429 12.024 1.00 0.00 43 HIS A CA 5
ATOM 8498 C C . HIS A 1 43 ? -11.307 -13.601 11.344 1.00 0.00 43 HIS A C 5
ATOM 8499 O O . HIS A 1 43 ? -10.145 -13.999 11.280 1.00 0.00 43 HIS A O 5
ATOM 8513 N N . PHE A 1 44 ? -11.710 -12.437 10.856 1.00 0.00 44 PHE A N 5
ATOM 8514 C CA . PHE A 1 44 ? -10.806 -11.502 10.202 1.00 0.00 44 PHE A CA 5
ATOM 8515 C C . PHE A 1 44 ? -9.651 -11.097 11.115 1.00 0.00 44 PHE A C 5
ATOM 8516 O O . PHE A 1 44 ? -8.480 -11.236 10.748 1.00 0.00 44 PHE A O 5
ATOM 8533 N N . LYS A 1 45 ? -9.976 -10.595 12.302 1.00 0.00 45 LYS A N 5
ATOM 8534 C CA . LYS A 1 45 ? -8.947 -10.138 13.228 1.00 0.00 45 LYS A CA 5
ATOM 8535 C C . LYS A 1 45 ? -8.108 -11.298 13.725 1.00 0.00 45 LYS A C 5
ATOM 8536 O O . LYS A 1 45 ? -6.907 -11.153 13.947 1.00 0.00 45 LYS A O 5
ATOM 8555 N N . ASN A 1 46 ? -8.722 -12.460 13.866 1.00 0.00 46 ASN A N 5
ATOM 8556 C CA . ASN A 1 46 ? -7.992 -13.625 14.339 1.00 0.00 46 ASN A CA 5
ATOM 8557 C C . ASN A 1 46 ? -7.181 -14.263 13.212 1.00 0.00 46 ASN A C 5
ATOM 8558 O O . ASN A 1 46 ? -6.441 -15.222 13.432 1.00 0.00 46 ASN A O 5
ATOM 8569 N N . SER A 1 47 ? -7.330 -13.726 12.006 1.00 0.00 47 SER A N 5
ATOM 8570 C CA . SER A 1 47 ? -6.515 -14.140 10.872 1.00 0.00 47 SER A CA 5
ATOM 8571 C C . SER A 1 47 ? -5.359 -13.159 10.677 1.00 0.00 47 SER A C 5
ATOM 8572 O O . SER A 1 47 ? -4.381 -13.458 9.992 1.00 0.00 47 SER A O 5
ATOM 8580 N N . GLY A 1 48 ? -5.481 -11.987 11.286 1.00 0.00 48 GLY A N 5
ATOM 8581 C CA . GLY A 1 48 ? -4.452 -10.975 11.158 1.00 0.00 48 GLY A CA 5
ATOM 8582 C C . GLY A 1 48 ? -4.991 -9.582 11.389 1.00 0.00 48 GLY A C 5
ATOM 8583 O O . GLY A 1 48 ? -4.350 -8.763 12.043 1.00 0.00 48 GLY A O 5
ATOM 8587 N N . GLY A 1 49 ? -6.181 -9.320 10.865 1.00 0.00 49 GLY A N 5
ATOM 8588 C CA . GLY A 1 49 ? -6.800 -8.023 11.043 1.00 0.00 49 GLY A CA 5
ATOM 8589 C C . GLY A 1 49 ? -6.136 -6.940 10.216 1.00 0.00 49 GLY A C 5
ATOM 8590 O O . GLY A 1 49 ? -5.864 -5.851 10.717 1.00 0.00 49 GLY A O 5
ATOM 8594 N N . ASP A 1 50 ? -5.886 -7.232 8.945 1.00 0.00 50 ASP A N 5
ATOM 8595 C CA . ASP A 1 50 ? -5.262 -6.265 8.043 1.00 0.00 50 ASP A CA 5
ATOM 8596 C C . ASP A 1 50 ? -6.095 -6.098 6.780 1.00 0.00 50 ASP A C 5
ATOM 8597 O O . ASP A 1 50 ? -6.743 -7.041 6.327 1.00 0.00 50 ASP A O 5
ATOM 8606 N N . GLU A 1 51 ? -6.054 -4.903 6.207 1.00 0.00 51 GLU A N 5
ATOM 8607 C CA . GLU A 1 51 ? -6.853 -4.572 5.027 1.00 0.00 51 GLU A CA 5
ATOM 8608 C C . GLU A 1 51 ? -6.544 -5.498 3.856 1.00 0.00 51 GLU A C 5
ATOM 8609 O O . GLU A 1 51 ? -7.444 -5.873 3.100 1.00 0.00 51 GLU A O 5
ATOM 8621 N N . SER A 1 52 ? -5.278 -5.883 3.717 1.00 0.00 52 SER A N 5
ATOM 8622 C CA . SER A 1 52 ? -4.861 -6.744 2.617 1.00 0.00 52 SER A CA 5
ATOM 8623 C C . SER A 1 52 ? -5.525 -8.112 2.725 1.00 0.00 52 SER A C 5
ATOM 8624 O O . SER A 1 52 ? -5.725 -8.792 1.722 1.00 0.00 52 SER A O 5
ATOM 8632 N N . LYS A 1 53 ? -5.890 -8.497 3.942 1.00 0.00 53 LYS A N 5
ATOM 8633 C CA . LYS A 1 53 ? -6.575 -9.763 4.168 1.00 0.00 53 LYS A CA 5
ATOM 8634 C C . LYS A 1 53 ? -8.004 -9.704 3.648 1.00 0.00 53 LYS A C 5
ATOM 8635 O O . LYS A 1 53 ? -8.548 -10.708 3.197 1.00 0.00 53 LYS A O 5
ATOM 8654 N N . ILE A 1 54 ? -8.597 -8.520 3.692 1.00 0.00 54 ILE A N 5
ATOM 8655 C CA . ILE A 1 54 ? -9.963 -8.330 3.213 1.00 0.00 54 ILE A CA 5
ATOM 8656 C C . ILE A 1 54 ? -10.005 -8.441 1.700 1.00 0.00 54 ILE A C 5
ATOM 8657 O O . ILE A 1 54 ? -10.676 -9.308 1.145 1.00 0.00 54 ILE A O 5
ATOM 8673 N N . GLU A 1 55 ? -9.247 -7.574 1.046 1.00 0.00 55 GLU A N 5
ATOM 8674 C CA . GLU A 1 55 ? -9.282 -7.445 -0.402 1.00 0.00 55 GLU A CA 5
ATOM 8675 C C . GLU A 1 55 ? -8.731 -8.695 -1.094 1.00 0.00 55 GLU A C 5
ATOM 8676 O O . GLU A 1 55 ? -9.083 -8.986 -2.237 1.00 0.00 55 GLU A O 5
ATOM 8688 N N . GLU A 1 56 ? -7.884 -9.442 -0.396 1.00 0.00 56 GLU A N 5
ATOM 8689 C CA . GLU A 1 56 ? -7.377 -10.692 -0.911 1.00 0.00 56 GLU A CA 5
ATOM 8690 C C . GLU A 1 56 ? -8.427 -11.796 -0.764 1.00 0.00 56 GLU A C 5
ATOM 8691 O O . GLU A 1 56 ? -8.559 -12.659 -1.633 1.00 0.00 56 GLU A O 5
ATOM 8703 N N . SER A 1 57 ? -9.187 -11.754 0.326 1.00 0.00 57 SER A N 5
ATOM 8704 C CA . SER A 1 57 ? -10.255 -12.719 0.534 1.00 0.00 57 SER A CA 5
ATOM 8705 C C . SER A 1 57 ? -11.413 -12.449 -0.422 1.00 0.00 57 SER A C 5
ATOM 8706 O O . SER A 1 57 ? -12.032 -13.382 -0.924 1.00 0.00 57 SER A O 5
ATOM 8714 N N . VAL A 1 58 ? -11.693 -11.172 -0.678 1.00 0.00 58 VAL A N 5
ATOM 8715 C CA . VAL A 1 58 ? -12.671 -10.789 -1.695 1.00 0.00 58 VAL A CA 5
ATOM 8716 C C . VAL A 1 58 ? -12.245 -11.352 -3.045 1.00 0.00 58 VAL A C 5
ATOM 8717 O O . VAL A 1 58 ? -13.068 -11.844 -3.818 1.00 0.00 58 VAL A O 5
ATOM 8730 N N . GLN A 1 59 ? -10.943 -11.295 -3.301 1.00 0.00 59 GLN A N 5
ATOM 8731 C CA . GLN A 1 59 ? -10.376 -11.848 -4.517 1.00 0.00 59 GLN A CA 5
ATOM 8732 C C . GLN A 1 59 ? -10.657 -13.343 -4.589 1.00 0.00 59 GLN A C 5
ATOM 8733 O O . GLN A 1 59 ? -11.262 -13.815 -5.548 1.00 0.00 59 GLN A O 5
ATOM 8747 N N . LYS A 1 60 ? -10.232 -14.077 -3.562 1.00 0.00 60 LYS A N 5
ATOM 8748 C CA . LYS A 1 60 ? -10.444 -15.522 -3.503 1.00 0.00 60 LYS A CA 5
ATOM 8749 C C . LYS A 1 60 ? -11.923 -15.860 -3.594 1.00 0.00 60 LYS A C 5
ATOM 8750 O O . LYS A 1 60 ? -12.315 -16.812 -4.263 1.00 0.00 60 LYS A O 5
ATOM 8769 N N . PHE A 1 61 ? -12.728 -15.055 -2.931 1.00 0.00 61 PHE A N 5
ATOM 8770 C CA . PHE A 1 61 ? -14.162 -15.251 -2.892 1.00 0.00 61 PHE A CA 5
ATOM 8771 C C . PHE A 1 61 ? -14.726 -15.236 -4.306 1.00 0.00 61 PHE A C 5
ATOM 8772 O O . PHE A 1 61 ? -15.310 -16.214 -4.761 1.00 0.00 61 PHE A O 5
ATOM 8789 N N . LEU A 1 62 ? -14.497 -14.137 -5.006 1.00 0.00 62 LEU A N 5
ATOM 8790 C CA . LEU A 1 62 ? -15.093 -13.919 -6.313 1.00 0.00 62 LEU A CA 5
ATOM 8791 C C . LEU A 1 62 ? -14.401 -14.734 -7.404 1.00 0.00 62 LEU A C 5
ATOM 8792 O O . LEU A 1 62 ? -15.036 -15.133 -8.380 1.00 0.00 62 LEU A O 5
ATOM 8808 N N . SER A 1 63 ? -13.110 -14.999 -7.239 1.00 0.00 63 SER A N 5
ATOM 8809 C CA . SER A 1 63 ? -12.355 -15.721 -8.264 1.00 0.00 63 SER A CA 5
ATOM 8810 C C . SER A 1 63 ? -12.738 -17.197 -8.290 1.00 0.00 63 SER A C 5
ATOM 8811 O O . SER A 1 63 ? -12.618 -17.864 -9.319 1.00 0.00 63 SER A O 5
ATOM 8819 N N . GLU A 1 64 ? -13.204 -17.702 -7.156 1.00 0.00 64 GLU A N 5
ATOM 8820 C CA . GLU A 1 64 ? -13.601 -19.090 -7.037 1.00 0.00 64 GLU A CA 5
ATOM 8821 C C . GLU A 1 64 ? -15.098 -19.262 -7.282 1.00 0.00 64 GLU A C 5
ATOM 8822 O O . GLU A 1 64 ? -15.654 -20.336 -7.062 1.00 0.00 64 GLU A O 5
ATOM 8834 N N . LEU A 1 65 ? -15.738 -18.201 -7.751 1.00 0.00 65 LEU A N 5
ATOM 8835 C CA . LEU A 1 65 ? -17.162 -18.244 -8.063 1.00 0.00 65 LEU A CA 5
ATOM 8836 C C . LEU A 1 65 ? -17.384 -18.285 -9.563 1.00 0.00 65 LEU A C 5
ATOM 8837 O O . LEU A 1 65 ? -16.443 -18.142 -10.346 1.00 0.00 65 LEU A O 5
ATOM 8853 N N . LYS A 1 66 ? -18.633 -18.468 -9.960 1.00 0.00 66 LYS A N 5
ATOM 8854 C CA . LYS A 1 66 ? -18.994 -18.444 -11.365 1.00 0.00 66 LYS A CA 5
ATOM 8855 C C . LYS A 1 66 ? -19.446 -17.044 -11.737 1.00 0.00 66 LYS A C 5
ATOM 8856 O O . LYS A 1 66 ? -19.880 -16.280 -10.873 1.00 0.00 66 LYS A O 5
ATOM 8875 N N . GLU A 1 67 ? -19.364 -16.715 -13.016 1.00 0.00 67 GLU A N 5
ATOM 8876 C CA . GLU A 1 67 ? -19.826 -15.422 -13.497 1.00 0.00 67 GLU A CA 5
ATOM 8877 C C . GLU A 1 67 ? -21.317 -15.286 -13.197 1.00 0.00 67 GLU A C 5
ATOM 8878 O O . GLU A 1 67 ? -21.788 -14.229 -12.780 1.00 0.00 67 GLU A O 5
ATOM 8890 N N . ASP A 1 68 ? -22.031 -16.400 -13.344 1.00 0.00 68 ASP A N 5
ATOM 8891 C CA . ASP A 1 68 ? -23.474 -16.446 -13.119 1.00 0.00 68 ASP A CA 5
ATOM 8892 C C . ASP A 1 68 ? -23.825 -16.125 -11.664 1.00 0.00 68 ASP A C 5
ATOM 8893 O O . ASP A 1 68 ? -24.868 -15.536 -11.381 1.00 0.00 68 ASP A O 5
ATOM 8902 N N . GLU A 1 69 ? -22.943 -16.505 -10.746 1.00 0.00 69 GLU A N 5
ATOM 8903 C CA . GLU A 1 69 ? -23.168 -16.272 -9.326 1.00 0.00 69 GLU A CA 5
ATOM 8904 C C . GLU A 1 69 ? -22.815 -14.838 -8.931 1.00 0.00 69 GLU A C 5
ATOM 8905 O O . GLU A 1 69 ? -23.525 -14.211 -8.150 1.00 0.00 69 GLU A O 5
ATOM 8917 N N . ILE A 1 70 ? -21.719 -14.323 -9.478 1.00 0.00 70 ILE A N 5
ATOM 8918 C CA . ILE A 1 70 ? -21.234 -12.993 -9.118 1.00 0.00 70 ILE A CA 5
ATOM 8919 C C . ILE A 1 70 ? -22.220 -11.905 -9.544 1.00 0.00 70 ILE A C 5
ATOM 8920 O O . ILE A 1 70 ? -22.553 -11.014 -8.759 1.00 0.00 70 ILE A O 5
ATOM 8936 N N . LYS A 1 71 ? -22.698 -12.001 -10.782 1.00 0.00 71 LYS A N 5
ATOM 8937 C CA . LYS A 1 71 ? -23.608 -11.004 -11.340 1.00 0.00 71 LYS A CA 5
ATOM 8938 C C . LYS A 1 71 ? -24.993 -11.090 -10.694 1.00 0.00 71 LYS A C 5
ATOM 8939 O O . LYS A 1 71 ? -25.862 -10.254 -10.942 1.00 0.00 71 LYS A O 5
ATOM 8958 N N . ASP A 1 72 ? -25.196 -12.118 -9.881 1.00 0.00 72 ASP A N 5
ATOM 8959 C CA . ASP A 1 72 ? -26.423 -12.256 -9.106 1.00 0.00 72 ASP A CA 5
ATOM 8960 C C . ASP A 1 72 ? -26.209 -11.686 -7.710 1.00 0.00 72 ASP A C 5
ATOM 8961 O O . ASP A 1 72 ? -27.075 -11.009 -7.160 1.00 0.00 72 ASP A O 5
ATOM 8970 N N . LEU A 1 73 ? -25.028 -11.961 -7.162 1.00 0.00 73 LEU A N 5
ATOM 8971 C CA . LEU A 1 73 ? -24.658 -11.518 -5.824 1.00 0.00 73 LEU A CA 5
ATOM 8972 C C . LEU A 1 73 ? -24.719 -9.995 -5.724 1.00 0.00 73 LEU A C 5
ATOM 8973 O O . LEU A 1 73 ? -25.442 -9.446 -4.893 1.00 0.00 73 LEU A O 5
ATOM 8989 N N . LEU A 1 74 ? -23.960 -9.324 -6.581 1.00 0.00 74 LEU A N 5
ATOM 8990 C CA . LEU A 1 74 ? -23.857 -7.870 -6.547 1.00 0.00 74 LEU A CA 5
ATOM 8991 C C . LEU A 1 74 ? -25.208 -7.213 -6.808 1.00 0.00 74 LEU A C 5
ATOM 8992 O O . LEU A 1 74 ? -25.603 -6.293 -6.093 1.00 0.00 74 LEU A O 5
ATOM 9008 N N . ALA A 1 75 ? -25.922 -7.699 -7.813 1.00 0.00 75 ALA A N 5
ATOM 9009 C CA . ALA A 1 75 ? -27.243 -7.171 -8.133 1.00 0.00 75 ALA A CA 5
ATOM 9010 C C . ALA A 1 75 ? -28.186 -7.317 -6.940 1.00 0.00 75 ALA A C 5
ATOM 9011 O O . ALA A 1 75 ? -29.024 -6.450 -6.689 1.00 0.00 75 ALA A O 5
ATOM 9018 N N . LYS A 1 76 ? -28.030 -8.412 -6.200 1.00 0.00 76 LYS A N 5
ATOM 9019 C CA . LYS A 1 76 ? -28.824 -8.654 -5.004 1.00 0.00 76 LYS A CA 5
ATOM 9020 C C . LYS A 1 76 ? -28.526 -7.592 -3.955 1.00 0.00 76 LYS A C 5
ATOM 9021 O O . LYS A 1 76 ? -29.434 -6.960 -3.419 1.00 0.00 76 LYS A O 5
ATOM 9040 N N . ILE A 1 77 ? -27.240 -7.401 -3.682 1.00 0.00 77 ILE A N 5
ATOM 9041 C CA . ILE A 1 77 ? -26.796 -6.412 -2.709 1.00 0.00 77 ILE A CA 5
ATOM 9042 C C . ILE A 1 77 ? -27.261 -5.024 -3.124 1.00 0.00 77 ILE A C 5
ATOM 9043 O O . ILE A 1 77 ? -27.677 -4.224 -2.292 1.00 0.00 77 ILE A O 5
ATOM 9059 N N . LYS A 1 78 ? -27.194 -4.758 -4.423 1.00 0.00 78 LYS A N 5
ATOM 9060 C CA . LYS A 1 78 ? -27.628 -3.487 -4.981 1.00 0.00 78 LYS A CA 5
ATOM 9061 C C . LYS A 1 78 ? -29.090 -3.234 -4.632 1.00 0.00 78 LYS A C 5
ATOM 9062 O O . LYS A 1 78 ? -29.419 -2.234 -4.001 1.00 0.00 78 LYS A O 5
ATOM 9081 N N . GLU A 1 79 ? -29.955 -4.149 -5.048 1.00 0.00 79 GLU A N 5
ATOM 9082 C CA . GLU A 1 79 ? -31.393 -4.028 -4.800 1.00 0.00 79 GLU A CA 5
ATOM 9083 C C . GLU A 1 79 ? -31.697 -3.940 -3.304 1.00 0.00 79 GLU A C 5
ATOM 9084 O O . GLU A 1 79 ? -32.622 -3.237 -2.892 1.00 0.00 79 GLU A O 5
ATOM 9096 N N . ASN A 1 80 ? -30.921 -4.646 -2.495 1.00 0.00 80 ASN A N 5
ATOM 9097 C CA . ASN A 1 80 ? -31.083 -4.596 -1.047 1.00 0.00 80 ASN A CA 5
ATOM 9098 C C . ASN A 1 80 ? -30.642 -3.241 -0.502 1.00 0.00 80 ASN A C 5
ATOM 9099 O O . ASN A 1 80 ? -31.355 -2.616 0.278 1.00 0.00 80 ASN A O 5
ATOM 9110 N N . LYS A 1 81 ? -29.473 -2.786 -0.930 1.00 0.00 81 LYS A N 5
ATOM 9111 C CA . LYS A 1 81 ? -28.955 -1.473 -0.549 1.00 0.00 81 LYS A CA 5
ATOM 9112 C C . LYS A 1 81 ? -29.921 -0.376 -0.968 1.00 0.00 81 LYS A C 5
ATOM 9113 O O . LYS A 1 81 ? -30.211 0.548 -0.209 1.00 0.00 81 LYS A O 5
ATOM 9132 N N . ASP A 1 82 ? -30.416 -0.519 -2.181 1.00 0.00 82 ASP A N 5
ATOM 9133 C CA . ASP A 1 82 ? -31.278 0.472 -2.822 1.00 0.00 82 ASP A CA 5
ATOM 9134 C C . ASP A 1 82 ? -32.517 0.784 -1.986 1.00 0.00 82 ASP A C 5
ATOM 9135 O O . ASP A 1 82 ? -32.978 1.925 -1.956 1.00 0.00 82 ASP A O 5
ATOM 9144 N N . LYS A 1 83 ? -33.054 -0.221 -1.305 1.00 0.00 83 LYS A N 5
ATOM 9145 C CA . LYS A 1 83 ? -34.237 -0.014 -0.469 1.00 0.00 83 LYS A CA 5
ATOM 9146 C C . LYS A 1 83 ? -33.864 0.290 0.985 1.00 0.00 83 LYS A C 5
ATOM 9147 O O . LYS A 1 83 ? -34.739 0.477 1.833 1.00 0.00 83 LYS A O 5
ATOM 9166 N N . LYS A 1 84 ? -32.571 0.345 1.275 1.00 0.00 84 LYS A N 5
ATOM 9167 C CA . LYS A 1 84 ? -32.121 0.593 2.636 1.00 0.00 84 LYS A CA 5
ATOM 9168 C C . LYS A 1 84 ? -31.467 1.953 2.800 1.00 0.00 84 LYS A C 5
ATOM 9169 O O . LYS A 1 84 ? -31.630 2.590 3.830 1.00 0.00 84 LYS A O 5
ATOM 9188 N N . GLU A 1 85 ? -30.748 2.396 1.782 1.00 0.00 85 GLU A N 5
ATOM 9189 C CA . GLU A 1 85 ? -29.876 3.563 1.912 1.00 0.00 85 GLU A CA 5
ATOM 9190 C C . GLU A 1 85 ? -30.640 4.856 2.215 1.00 0.00 85 GLU A C 5
ATOM 9191 O O . GLU A 1 85 ? -30.038 5.848 2.624 1.00 0.00 85 GLU A O 5
ATOM 9203 N N . LYS A 1 86 ? -31.950 4.853 2.009 1.00 0.00 86 LYS A N 5
ATOM 9204 C CA . LYS A 1 86 ? -32.787 5.985 2.403 1.00 0.00 86 LYS A CA 5
ATOM 9205 C C . LYS A 1 86 ? -32.812 6.122 3.927 1.00 0.00 86 LYS A C 5
ATOM 9206 O O . LYS A 1 86 ? -32.919 7.225 4.467 1.00 0.00 86 LYS A O 5
ATOM 9225 N N . ASP A 1 87 ? -32.673 4.994 4.610 1.00 0.00 87 ASP A N 5
ATOM 9226 C CA . ASP A 1 87 ? -32.696 4.959 6.060 1.00 0.00 87 ASP A CA 5
ATOM 9227 C C . ASP A 1 87 ? -31.319 4.570 6.588 1.00 0.00 87 ASP A C 5
ATOM 9228 O O . ASP A 1 87 ? -30.772 3.531 6.217 1.00 0.00 87 ASP A O 5
ATOM 9237 N N . PRO A 1 88 ? -30.753 5.401 7.470 1.00 0.00 88 PRO A N 5
ATOM 9238 C CA . PRO A 1 88 ? -29.377 5.246 7.956 1.00 0.00 88 PRO A CA 5
ATOM 9239 C C . PRO A 1 88 ? -29.072 3.854 8.506 1.00 0.00 88 PRO A C 5
ATOM 9240 O O . PRO A 1 88 ? -28.164 3.175 8.025 1.00 0.00 88 PRO A O 5
ATOM 9251 N N . GLU A 1 89 ? -29.838 3.417 9.498 1.00 0.00 89 GLU A N 5
ATOM 9252 C CA . GLU A 1 89 ? -29.523 2.176 10.192 1.00 0.00 89 GLU A CA 5
ATOM 9253 C C . GLU A 1 89 ? -30.116 0.952 9.492 1.00 0.00 89 GLU A C 5
ATOM 9254 O O . GLU A 1 89 ? -29.730 -0.178 9.791 1.00 0.00 89 GLU A O 5
ATOM 9266 N N . GLU A 1 90 ? -31.034 1.168 8.550 1.00 0.00 90 GLU A N 5
ATOM 9267 C CA . GLU A 1 90 ? -31.498 0.079 7.691 1.00 0.00 90 GLU A CA 5
ATOM 9268 C C . GLU A 1 90 ? -30.333 -0.384 6.826 1.00 0.00 90 GLU A C 5
ATOM 9269 O O . GLU A 1 90 ? -30.112 -1.579 6.629 1.00 0.00 90 GLU A O 5
ATOM 9281 N N . LEU A 1 91 ? -29.582 0.587 6.327 1.00 0.00 91 LEU A N 5
ATOM 9282 C CA . LEU A 1 91 ? -28.388 0.314 5.547 1.00 0.00 91 LEU A CA 5
ATOM 9283 C C . LEU A 1 91 ? -27.246 -0.135 6.457 1.00 0.00 91 LEU A C 5
ATOM 9284 O O . LEU A 1 91 ? -26.516 -1.074 6.138 1.00 0.00 91 LEU A O 5
ATOM 9300 N N . ASN A 1 92 ? -27.108 0.544 7.594 1.00 0.00 92 ASN A N 5
ATOM 9301 C CA . ASN A 1 92 ? -26.030 0.271 8.544 1.00 0.00 92 ASN A CA 5
ATOM 9302 C C . ASN A 1 92 ? -26.054 -1.181 9.012 1.00 0.00 92 ASN A C 5
ATOM 9303 O O . ASN A 1 92 ? -25.036 -1.873 8.971 1.00 0.00 92 ASN A O 5
ATOM 9314 N N . THR A 1 93 ? -27.223 -1.635 9.450 1.00 0.00 93 THR A N 5
ATOM 9315 C CA . THR A 1 93 ? -27.377 -2.995 9.941 1.00 0.00 93 THR A CA 5
ATOM 9316 C C . THR A 1 93 ? -27.074 -3.998 8.831 1.00 0.00 93 THR A C 5
ATOM 9317 O O . THR A 1 93 ? -26.420 -5.012 9.060 1.00 0.00 93 THR A O 5
ATOM 9328 N N . TYR A 1 94 ? -27.529 -3.686 7.624 1.00 0.00 94 TYR A N 5
ATOM 9329 C CA . TYR A 1 94 ? -27.277 -4.526 6.460 1.00 0.00 94 TYR A CA 5
ATOM 9330 C C . TYR A 1 94 ? -25.778 -4.700 6.236 1.00 0.00 94 TYR A C 5
ATOM 9331 O O . TYR A 1 94 ? -25.286 -5.818 6.090 1.00 0.00 94 TYR A O 5
ATOM 9349 N N . LYS A 1 95 ? -25.065 -3.580 6.218 1.00 0.00 95 LYS A N 5
ATOM 9350 C CA . LYS A 1 95 ? -23.611 -3.577 6.084 1.00 0.00 95 LYS A CA 5
ATOM 9351 C C . LYS A 1 95 ? -22.960 -4.443 7.159 1.00 0.00 95 LYS A C 5
ATOM 9352 O O . LYS A 1 95 ? -21.999 -5.164 6.895 1.00 0.00 95 LYS A O 5
ATOM 9371 N N . SER A 1 96 ? -23.502 -4.371 8.366 1.00 0.00 96 SER A N 5
ATOM 9372 C CA . SER A 1 96 ? -22.993 -5.150 9.489 1.00 0.00 96 SER A CA 5
ATOM 9373 C C . SER A 1 96 ? -23.195 -6.643 9.233 1.00 0.00 96 SER A C 5
ATOM 9374 O O . SER A 1 96 ? -22.275 -7.446 9.413 1.00 0.00 96 SER A O 5
ATOM 9382 N N . ILE A 1 97 ? -24.396 -7.001 8.794 1.00 0.00 97 ILE A N 5
ATOM 9383 C CA . ILE A 1 97 ? -24.732 -8.392 8.509 1.00 0.00 97 ILE A CA 5
ATOM 9384 C C . ILE A 1 97 ? -23.870 -8.934 7.372 1.00 0.00 97 ILE A C 5
ATOM 9385 O O . ILE A 1 97 ? -23.386 -10.063 7.435 1.00 0.00 97 ILE A O 5
ATOM 9401 N N . LEU A 1 98 ? -23.672 -8.115 6.342 1.00 0.00 98 LEU A N 5
ATOM 9402 C CA . LEU A 1 98 ? -22.831 -8.494 5.212 1.00 0.00 98 LEU A CA 5
ATOM 9403 C C . LEU A 1 98 ? -21.422 -8.830 5.677 1.00 0.00 98 LEU A C 5
ATOM 9404 O O . LEU A 1 98 ? -20.869 -9.873 5.323 1.00 0.00 98 LEU A O 5
ATOM 9420 N N . ALA A 1 99 ? -20.850 -7.951 6.486 1.00 0.00 99 ALA A N 5
ATOM 9421 C CA . ALA A 1 99 ? -19.498 -8.147 6.980 1.00 0.00 99 ALA A CA 5
ATOM 9422 C C . ALA A 1 99 ? -19.421 -9.366 7.887 1.00 0.00 99 ALA A C 5
ATOM 9423 O O . ALA A 1 99 ? -18.494 -10.163 7.781 1.00 0.00 99 ALA A O 5
ATOM 9430 N N . SER A 1 100 ? -20.414 -9.522 8.758 1.00 0.00 100 SER A N 5
ATOM 9431 C CA . SER A 1 100 ? -20.472 -10.674 9.646 1.00 0.00 100 SER A CA 5
ATOM 9432 C C . SER A 1 100 ? -20.676 -11.962 8.842 1.00 0.00 100 SER A C 5
ATOM 9433 O O . SER A 1 100 ? -20.346 -13.055 9.301 1.00 0.00 100 SER A O 5
ATOM 9441 N N . GLY A 1 101 ? -21.223 -11.823 7.641 1.00 0.00 101 GLY A N 5
ATOM 9442 C CA . GLY A 1 101 ? -21.400 -12.963 6.769 1.00 0.00 101 GLY A CA 5
ATOM 9443 C C . GLY A 1 101 ? -20.132 -13.289 6.012 1.00 0.00 101 GLY A C 5
ATOM 9444 O O . GLY A 1 101 ? -19.792 -14.458 5.835 1.00 0.00 101 GLY A O 5
ATOM 9448 N N . PHE A 1 102 ? -19.425 -12.251 5.572 1.00 0.00 102 PHE A N 5
ATOM 9449 C CA . PHE A 1 102 ? -18.185 -12.430 4.830 1.00 0.00 102 PHE A CA 5
ATOM 9450 C C . PHE A 1 102 ? -17.076 -12.937 5.741 1.00 0.00 102 PHE A C 5
ATOM 9451 O O . PHE A 1 102 ? -16.302 -13.807 5.354 1.00 0.00 102 PHE A O 5
ATOM 9468 N N . ASP A 1 103 ? -17.025 -12.391 6.953 1.00 0.00 103 ASP A N 5
ATOM 9469 C CA . ASP A 1 103 ? -15.998 -12.725 7.951 1.00 0.00 103 ASP A CA 5
ATOM 9470 C C . ASP A 1 103 ? -15.770 -14.233 8.087 1.00 0.00 103 ASP A C 5
ATOM 9471 O O . ASP A 1 103 ? -14.658 -14.677 8.373 1.00 0.00 103 ASP A O 5
ATOM 9480 N N . GLY A 1 104 ? -16.818 -15.017 7.854 1.00 0.00 104 GLY A N 5
ATOM 9481 C CA . GLY A 1 104 ? -16.709 -16.460 7.964 1.00 0.00 104 GLY A CA 5
ATOM 9482 C C . GLY A 1 104 ? -15.648 -17.050 7.046 1.00 0.00 104 GLY A C 5
ATOM 9483 O O . GLY A 1 104 ? -15.120 -18.126 7.317 1.00 0.00 104 GLY A O 5
ATOM 9487 N N . ILE A 1 105 ? -15.322 -16.339 5.971 1.00 0.00 105 ILE A N 5
ATOM 9488 C CA . ILE A 1 105 ? -14.345 -16.816 4.998 1.00 0.00 105 ILE A CA 5
ATOM 9489 C C . ILE A 1 105 ? -12.954 -16.937 5.625 1.00 0.00 105 ILE A C 5
ATOM 9490 O O . ILE A 1 105 ? -12.122 -17.723 5.171 1.00 0.00 105 ILE A O 5
ATOM 9506 N N . PHE A 1 106 ? -12.725 -16.185 6.696 1.00 0.00 106 PHE A N 5
ATOM 9507 C CA . PHE A 1 106 ? -11.450 -16.228 7.408 1.00 0.00 106 PHE A CA 5
ATOM 9508 C C . PHE A 1 106 ? -11.421 -17.402 8.388 1.00 0.00 106 PHE A C 5
ATOM 9509 O O . PHE A 1 106 ? -10.518 -17.522 9.213 1.00 0.00 106 PHE A O 5
ATOM 9526 N N . ASN A 1 107 ? -12.421 -18.263 8.290 1.00 0.00 107 ASN A N 5
ATOM 9527 C CA . ASN A 1 107 ? -12.500 -19.456 9.115 1.00 0.00 107 ASN A CA 5
ATOM 9528 C C . ASN A 1 107 ? -12.391 -20.685 8.219 1.00 0.00 107 ASN A C 5
ATOM 9529 O O . ASN A 1 107 ? -13.038 -21.708 8.450 1.00 0.00 107 ASN A O 5
ATOM 9540 N N . GLN A 1 108 ? -11.559 -20.560 7.183 1.00 0.00 108 GLN A N 5
ATOM 9541 C CA . GLN A 1 108 ? -11.301 -21.641 6.226 1.00 0.00 108 GLN A CA 5
ATOM 9542 C C . GLN A 1 108 ? -12.586 -22.051 5.510 1.00 0.00 108 GLN A C 5
ATOM 9543 O O . GLN A 1 108 ? -12.704 -23.167 5.001 1.00 0.00 108 GLN A O 5
ATOM 9557 N N . ALA A 1 109 ? -13.533 -21.124 5.454 1.00 0.00 109 ALA A N 5
ATOM 9558 C CA . ALA A 1 109 ? -14.823 -21.374 4.824 1.00 0.00 109 ALA A CA 5
ATOM 9559 C C . ALA A 1 109 ? -14.733 -21.242 3.311 1.00 0.00 109 ALA A C 5
ATOM 9560 O O . ALA A 1 109 ? -13.799 -20.638 2.781 1.00 0.00 109 ALA A O 5
ATOM 9567 N N . ASP A 1 110 ? -15.717 -21.801 2.623 1.00 0.00 110 ASP A N 5
ATOM 9568 C CA . ASP A 1 110 ? -15.766 -21.748 1.168 1.00 0.00 110 ASP A CA 5
ATOM 9569 C C . ASP A 1 110 ? -16.474 -20.479 0.703 1.00 0.00 110 ASP A C 5
ATOM 9570 O O . ASP A 1 110 ? -17.275 -19.895 1.439 1.00 0.00 110 ASP A O 5
ATOM 9579 N N . SER A 1 111 ? -16.188 -20.066 -0.520 1.00 0.00 111 SER A N 5
ATOM 9580 C CA . SER A 1 111 ? -16.727 -18.825 -1.057 1.00 0.00 111 SER A CA 5
ATOM 9581 C C . SER A 1 111 ? -18.217 -18.958 -1.374 1.00 0.00 111 SER A C 5
ATOM 9582 O O . SER A 1 111 ? -18.978 -18.010 -1.198 1.00 0.00 111 SER A O 5
ATOM 9590 N N . LYS A 1 112 ? -18.637 -20.146 -1.805 1.00 0.00 112 LYS A N 5
ATOM 9591 C CA . LYS A 1 112 ? -20.019 -20.364 -2.226 1.00 0.00 112 LYS A CA 5
ATOM 9592 C C . LYS A 1 112 ? -20.981 -20.298 -1.042 1.00 0.00 112 LYS A C 5
ATOM 9593 O O . LYS A 1 112 ? -22.024 -19.652 -1.128 1.00 0.00 112 LYS A O 5
ATOM 9612 N N . THR A 1 113 ? -20.633 -20.941 0.066 1.00 0.00 113 THR A N 5
ATOM 9613 C CA . THR A 1 113 ? -21.499 -20.919 1.238 1.00 0.00 113 THR A CA 5
ATOM 9614 C C . THR A 1 113 ? -21.590 -19.502 1.807 1.00 0.00 113 THR A C 5
ATOM 9615 O O . THR A 1 113 ? -22.635 -19.087 2.311 1.00 0.00 113 THR A O 5
ATOM 9626 N N . THR A 1 114 ? -20.501 -18.749 1.686 1.00 0.00 114 THR A N 5
ATOM 9627 C CA . THR A 1 114 ? -20.477 -17.373 2.143 1.00 0.00 114 THR A CA 5
ATOM 9628 C C . THR A 1 114 ? -21.308 -16.496 1.207 1.00 0.00 114 THR A C 5
ATOM 9629 O O . THR A 1 114 ? -21.994 -15.572 1.646 1.00 0.00 114 THR A O 5
ATOM 9640 N N . LEU A 1 115 ? -21.249 -16.820 -0.085 1.00 0.00 115 LEU A N 5
ATOM 9641 C CA . LEU A 1 115 ? -22.040 -16.145 -1.107 1.00 0.00 115 LEU A CA 5
ATOM 9642 C C . LEU A 1 115 ? -23.517 -16.205 -0.743 1.00 0.00 115 LEU A C 5
ATOM 9643 O O . LEU A 1 115 ? -24.217 -15.193 -0.760 1.00 0.00 115 LEU A O 5
ATOM 9659 N N . ASN A 1 116 ? -23.976 -17.403 -0.408 1.00 0.00 116 ASN A N 5
ATOM 9660 C CA . ASN A 1 116 ? -25.386 -17.636 -0.124 1.00 0.00 116 ASN A CA 5
ATOM 9661 C C . ASN A 1 116 ? -25.855 -16.767 1.028 1.00 0.00 116 ASN A C 5
ATOM 9662 O O . ASN A 1 116 ? -26.940 -16.200 0.978 1.00 0.00 116 ASN A O 5
ATOM 9673 N N . LYS A 1 117 ? -25.033 -16.656 2.061 1.00 0.00 117 LYS A N 5
ATOM 9674 C CA . LYS A 1 117 ? -25.370 -15.837 3.214 1.00 0.00 117 LYS A CA 5
ATOM 9675 C C . LYS A 1 117 ? -25.552 -14.377 2.812 1.00 0.00 117 LYS A C 5
ATOM 9676 O O . LYS A 1 117 ? -26.448 -13.694 3.310 1.00 0.00 117 LYS A O 5
ATOM 9695 N N . LEU A 1 118 ? -24.713 -13.919 1.891 1.00 0.00 118 LEU A N 5
ATOM 9696 C CA . LEU A 1 118 ? -24.773 -12.544 1.409 1.00 0.00 118 LEU A CA 5
ATOM 9697 C C . LEU A 1 118 ? -25.992 -12.334 0.512 1.00 0.00 118 LEU A C 5
ATOM 9698 O O . LEU A 1 118 ? -26.692 -11.329 0.622 1.00 0.00 118 LEU A O 5
ATOM 9714 N N . LYS A 1 119 ? -26.254 -13.296 -0.369 1.00 0.00 119 LYS A N 5
ATOM 9715 C CA . LYS A 1 119 ? -27.364 -13.176 -1.309 1.00 0.00 119 LYS A CA 5
ATOM 9716 C C . LYS A 1 119 ? -28.701 -13.311 -0.582 1.00 0.00 119 LYS A C 5
ATOM 9717 O O . LYS A 1 119 ? -29.710 -12.740 -0.996 1.00 0.00 119 LYS A O 5
ATOM 9736 N N . ASP A 1 120 ? -28.690 -14.057 0.515 1.00 0.00 120 ASP A N 5
ATOM 9737 C CA . ASP A 1 120 ? -29.911 -14.363 1.252 1.00 0.00 120 ASP A CA 5
ATOM 9738 C C . ASP A 1 120 ? -30.084 -13.433 2.452 1.00 0.00 120 ASP A C 5
ATOM 9739 O O . ASP A 1 120 ? -30.944 -13.654 3.304 1.00 0.00 120 ASP A O 5
ATOM 9748 N N . THR A 1 121 ? -29.264 -12.389 2.522 1.00 0.00 121 THR A N 5
ATOM 9749 C CA . THR A 1 121 ? -29.387 -11.415 3.597 1.00 0.00 121 THR A CA 5
ATOM 9750 C C . THR A 1 121 ? -30.725 -10.681 3.489 1.00 0.00 121 THR A C 5
ATOM 9751 O O . THR A 1 121 ? -31.603 -10.861 4.333 1.00 0.00 121 THR A O 5
ATOM 9762 N N . ILE A 1 122 ? -30.866 -9.879 2.434 1.00 0.00 122 ILE A N 5
ATOM 9763 C CA . ILE A 1 122 ? -32.111 -9.167 2.137 1.00 0.00 122 ILE A CA 5
ATOM 9764 C C . ILE A 1 122 ? -32.495 -8.201 3.261 1.00 0.00 122 ILE A C 5
ATOM 9765 O O . ILE A 1 122 ? -33.193 -8.615 4.209 1.00 0.00 122 ILE A O 5
ATOM 9781 N N . GLY A 1 1 ? -0.273 -5.201 5.111 1.00 0.00 1 GLY A N 6
ATOM 9782 C CA . GLY A 1 1 ? -0.726 -4.046 4.297 1.00 0.00 1 GLY A CA 6
ATOM 9783 C C . GLY A 1 1 ? 0.023 -3.944 2.983 1.00 0.00 1 GLY A C 6
ATOM 9784 O O . GLY A 1 1 ? 0.422 -4.966 2.422 1.00 0.00 1 GLY A O 6
ATOM 9787 N N . ALA A 1 2 ? 0.227 -2.714 2.504 1.00 0.00 2 ALA A N 6
ATOM 9788 C CA . ALA A 1 2 ? 0.872 -2.470 1.209 1.00 0.00 2 ALA A CA 6
ATOM 9789 C C . ALA A 1 2 ? 0.138 -3.218 0.105 1.00 0.00 2 ALA A C 6
ATOM 9790 O O . ALA A 1 2 ? 0.750 -3.917 -0.706 1.00 0.00 2 ALA A O 6
ATOM 9797 N N . MET A 1 3 ? -1.177 -3.052 0.079 1.00 0.00 3 MET A N 6
ATOM 9798 C CA . MET A 1 3 ? -2.037 -3.843 -0.787 1.00 0.00 3 MET A CA 6
ATOM 9799 C C . MET A 1 3 ? -1.768 -3.573 -2.264 1.00 0.00 3 MET A C 6
ATOM 9800 O O . MET A 1 3 ? -2.120 -2.517 -2.794 1.00 0.00 3 MET A O 6
ATOM 9814 N N . GLY A 1 4 ? -1.116 -4.528 -2.908 1.00 0.00 4 GLY A N 6
ATOM 9815 C CA . GLY A 1 4 ? -1.002 -4.505 -4.347 1.00 0.00 4 GLY A CA 6
ATOM 9816 C C . GLY A 1 4 ? -2.137 -5.288 -4.963 1.00 0.00 4 GLY A C 6
ATOM 9817 O O . GLY A 1 4 ? -2.001 -6.489 -5.194 1.00 0.00 4 GLY A O 6
ATOM 9821 N N . THR A 1 5 ? -3.253 -4.596 -5.203 1.00 0.00 5 THR A N 6
ATOM 9822 C CA . THR A 1 5 ? -4.522 -5.217 -5.583 1.00 0.00 5 THR A CA 6
ATOM 9823 C C . THR A 1 5 ? -4.372 -6.328 -6.622 1.00 0.00 5 THR A C 6
ATOM 9824 O O . THR A 1 5 ? -4.180 -6.073 -7.806 1.00 0.00 5 THR A O 6
ATOM 9835 N N . PRO A 1 6 ? -4.467 -7.585 -6.177 1.00 0.00 6 PRO A N 6
ATOM 9836 C CA . PRO A 1 6 ? -4.338 -8.741 -7.053 1.00 0.00 6 PRO A CA 6
ATOM 9837 C C . PRO A 1 6 ? -5.664 -9.118 -7.704 1.00 0.00 6 PRO A C 6
ATOM 9838 O O . PRO A 1 6 ? -5.703 -9.804 -8.726 1.00 0.00 6 PRO A O 6
ATOM 9849 N N . LEU A 1 7 ? -6.754 -8.645 -7.114 1.00 0.00 7 LEU A N 6
ATOM 9850 C CA . LEU A 1 7 ? -8.086 -8.965 -7.596 1.00 0.00 7 LEU A CA 6
ATOM 9851 C C . LEU A 1 7 ? -8.433 -8.159 -8.844 1.00 0.00 7 LEU A C 6
ATOM 9852 O O . LEU A 1 7 ? -9.210 -8.612 -9.676 1.00 0.00 7 LEU A O 6
ATOM 9868 N N . GLU A 1 8 ? -7.815 -6.989 -8.988 1.00 0.00 8 GLU A N 6
ATOM 9869 C CA . GLU A 1 8 ? -8.195 -6.032 -10.029 1.00 0.00 8 GLU A CA 6
ATOM 9870 C C . GLU A 1 8 ? -8.076 -6.632 -11.432 1.00 0.00 8 GLU A C 6
ATOM 9871 O O . GLU A 1 8 ? -8.825 -6.266 -12.339 1.00 0.00 8 GLU A O 6
ATOM 9883 N N . LYS A 1 9 ? -7.157 -7.570 -11.598 1.00 0.00 9 LYS A N 6
ATOM 9884 C CA . LYS A 1 9 ? -6.871 -8.122 -12.911 1.00 0.00 9 LYS A CA 6
ATOM 9885 C C . LYS A 1 9 ? -7.887 -9.190 -13.282 1.00 0.00 9 LYS A C 6
ATOM 9886 O O . LYS A 1 9 ? -8.327 -9.277 -14.427 1.00 0.00 9 LYS A O 6
ATOM 9905 N N . LEU A 1 10 ? -8.285 -9.980 -12.301 1.00 0.00 10 LEU A N 6
ATOM 9906 C CA . LEU A 1 10 ? -9.258 -11.029 -12.537 1.00 0.00 10 LEU A CA 6
ATOM 9907 C C . LEU A 1 10 ? -10.673 -10.472 -12.500 1.00 0.00 10 LEU A C 6
ATOM 9908 O O . LEU A 1 10 ? -11.530 -10.890 -13.265 1.00 0.00 10 LEU A O 6
ATOM 9924 N N . VAL A 1 11 ? -10.906 -9.507 -11.630 1.00 0.00 11 VAL A N 6
ATOM 9925 C CA . VAL A 1 11 ? -12.213 -8.866 -11.550 1.00 0.00 11 VAL A CA 6
ATOM 9926 C C . VAL A 1 11 ? -12.540 -8.168 -12.872 1.00 0.00 11 VAL A C 6
ATOM 9927 O O . VAL A 1 11 ? -13.697 -8.104 -13.288 1.00 0.00 11 VAL A O 6
ATOM 9940 N N . SER A 1 12 ? -11.504 -7.686 -13.549 1.00 0.00 12 SER A N 6
ATOM 9941 C CA . SER A 1 12 ? -11.672 -7.020 -14.832 1.00 0.00 12 SER A CA 6
ATOM 9942 C C . SER A 1 12 ? -12.095 -8.019 -15.907 1.00 0.00 12 SER A C 6
ATOM 9943 O O . SER A 1 12 ? -12.893 -7.695 -16.786 1.00 0.00 12 SER A O 6
ATOM 9951 N N . ARG A 1 13 ? -11.577 -9.242 -15.820 1.00 0.00 13 ARG A N 6
ATOM 9952 C CA . ARG A 1 13 ? -11.848 -10.261 -16.833 1.00 0.00 13 ARG A CA 6
ATOM 9953 C C . ARG A 1 13 ? -13.175 -10.969 -16.561 1.00 0.00 13 ARG A C 6
ATOM 9954 O O . ARG A 1 13 ? -13.649 -11.749 -17.383 1.00 0.00 13 ARG A O 6
ATOM 9975 N N . LEU A 1 14 ? -13.768 -10.696 -15.402 1.00 0.00 14 LEU A N 6
ATOM 9976 C CA . LEU A 1 14 ? -15.103 -11.196 -15.092 1.00 0.00 14 LEU A CA 6
ATOM 9977 C C . LEU A 1 14 ? -16.152 -10.330 -15.782 1.00 0.00 14 LEU A C 6
ATOM 9978 O O . LEU A 1 14 ? -17.290 -10.756 -15.979 1.00 0.00 14 LEU A O 6
ATOM 9994 N N . ASN A 1 15 ? -15.739 -9.112 -16.142 1.00 0.00 15 ASN A N 6
ATOM 9995 C CA . ASN A 1 15 ? -16.578 -8.163 -16.877 1.00 0.00 15 ASN A CA 6
ATOM 9996 C C . ASN A 1 15 ? -17.804 -7.754 -16.070 1.00 0.00 15 ASN A C 6
ATOM 9997 O O . ASN A 1 15 ? -18.827 -8.442 -16.057 1.00 0.00 15 ASN A O 6
ATOM 10008 N N . LEU A 1 16 ? -17.680 -6.637 -15.372 1.00 0.00 16 LEU A N 6
ATOM 10009 C CA . LEU A 1 16 ? -18.770 -6.107 -14.579 1.00 0.00 16 LEU A CA 6
ATOM 10010 C C . LEU A 1 16 ? -19.332 -4.841 -15.209 1.00 0.00 16 LEU A C 6
ATOM 10011 O O . LEU A 1 16 ? -18.669 -4.195 -16.021 1.00 0.00 16 LEU A O 6
ATOM 10027 N N . ASN A 1 17 ? -20.553 -4.494 -14.826 1.00 0.00 17 ASN A N 6
ATOM 10028 C CA . ASN A 1 17 ? -21.188 -3.262 -15.289 1.00 0.00 17 ASN A CA 6
ATOM 10029 C C . ASN A 1 17 ? -21.470 -2.359 -14.098 1.00 0.00 17 ASN A C 6
ATOM 10030 O O . ASN A 1 17 ? -21.115 -2.705 -12.971 1.00 0.00 17 ASN A O 6
ATOM 10041 N N . ASN A 1 18 ? -22.103 -1.216 -14.343 1.00 0.00 18 ASN A N 6
ATOM 10042 C CA . ASN A 1 18 ? -22.363 -0.233 -13.287 1.00 0.00 18 ASN A CA 6
ATOM 10043 C C . ASN A 1 18 ? -23.121 -0.853 -12.119 1.00 0.00 18 ASN A C 6
ATOM 10044 O O . ASN A 1 18 ? -22.917 -0.481 -10.964 1.00 0.00 18 ASN A O 6
ATOM 10055 N N . THR A 1 19 ? -23.971 -1.814 -12.432 1.00 0.00 19 THR A N 6
ATOM 10056 C CA . THR A 1 19 ? -24.817 -2.451 -11.428 1.00 0.00 19 THR A CA 6
ATOM 10057 C C . THR A 1 19 ? -23.980 -3.306 -10.487 1.00 0.00 19 THR A C 6
ATOM 10058 O O . THR A 1 19 ? -24.259 -3.402 -9.292 1.00 0.00 19 THR A O 6
ATOM 10069 N N . GLU A 1 20 ? -22.934 -3.901 -11.034 1.00 0.00 20 GLU A N 6
ATOM 10070 C CA . GLU A 1 20 ? -22.059 -4.765 -10.264 1.00 0.00 20 GLU A CA 6
ATOM 10071 C C . GLU A 1 20 ? -20.971 -3.936 -9.590 1.00 0.00 20 GLU A C 6
ATOM 10072 O O . GLU A 1 20 ? -20.644 -4.138 -8.420 1.00 0.00 20 GLU A O 6
ATOM 10084 N N . LYS A 1 21 ? -20.426 -2.992 -10.353 1.00 0.00 21 LYS A N 6
ATOM 10085 C CA . LYS A 1 21 ? -19.303 -2.174 -9.914 1.00 0.00 21 LYS A CA 6
ATOM 10086 C C . LYS A 1 21 ? -19.643 -1.341 -8.686 1.00 0.00 21 LYS A C 6
ATOM 10087 O O . LYS A 1 21 ? -18.903 -1.351 -7.703 1.00 0.00 21 LYS A O 6
ATOM 10106 N N . GLU A 1 22 ? -20.756 -0.623 -8.746 1.00 0.00 22 GLU A N 6
ATOM 10107 C CA . GLU A 1 22 ? -21.167 0.231 -7.639 1.00 0.00 22 GLU A CA 6
ATOM 10108 C C . GLU A 1 22 ? -21.386 -0.591 -6.375 1.00 0.00 22 GLU A C 6
ATOM 10109 O O . GLU A 1 22 ? -21.040 -0.166 -5.272 1.00 0.00 22 GLU A O 6
ATOM 10121 N N . THR A 1 23 ? -21.944 -1.776 -6.551 1.00 0.00 23 THR A N 6
ATOM 10122 C CA . THR A 1 23 ? -22.210 -2.672 -5.442 1.00 0.00 23 THR A CA 6
ATOM 10123 C C . THR A 1 23 ? -20.916 -3.221 -4.838 1.00 0.00 23 THR A C 6
ATOM 10124 O O . THR A 1 23 ? -20.752 -3.244 -3.617 1.00 0.00 23 THR A O 6
ATOM 10135 N N . LEU A 1 24 ? -19.997 -3.651 -5.696 1.00 0.00 24 LEU A N 6
ATOM 10136 C CA . LEU A 1 24 ? -18.736 -4.229 -5.244 1.00 0.00 24 LEU A CA 6
ATOM 10137 C C . LEU A 1 24 ? -17.935 -3.203 -4.442 1.00 0.00 24 LEU A C 6
ATOM 10138 O O . LEU A 1 24 ? -17.393 -3.515 -3.379 1.00 0.00 24 LEU A O 6
ATOM 10154 N N . THR A 1 25 ? -17.872 -1.979 -4.953 1.00 0.00 25 THR A N 6
ATOM 10155 C CA . THR A 1 25 ? -17.185 -0.896 -4.262 1.00 0.00 25 THR A CA 6
ATOM 10156 C C . THR A 1 25 ? -17.819 -0.636 -2.893 1.00 0.00 25 THR A C 6
ATOM 10157 O O . THR A 1 25 ? -17.117 -0.396 -1.905 1.00 0.00 25 THR A O 6
ATOM 10168 N N . PHE A 1 26 ? -19.145 -0.715 -2.839 1.00 0.00 26 PHE A N 6
ATOM 10169 C CA . PHE A 1 26 ? -19.883 -0.537 -1.597 1.00 0.00 26 PHE A CA 6
ATOM 10170 C C . PHE A 1 26 ? -19.529 -1.632 -0.592 1.00 0.00 26 PHE A C 6
ATOM 10171 O O . PHE A 1 26 ? -19.226 -1.348 0.569 1.00 0.00 26 PHE A O 6
ATOM 10188 N N . LEU A 1 27 ? -19.553 -2.878 -1.054 1.00 0.00 27 LEU A N 6
ATOM 10189 C CA . LEU A 1 27 ? -19.275 -4.023 -0.202 1.00 0.00 27 LEU A CA 6
ATOM 10190 C C . LEU A 1 27 ? -17.874 -3.916 0.400 1.00 0.00 27 LEU A C 6
ATOM 10191 O O . LEU A 1 27 ? -17.707 -3.969 1.617 1.00 0.00 27 LEU A O 6
ATOM 10207 N N . THR A 1 28 ? -16.876 -3.739 -0.458 1.00 0.00 28 THR A N 6
ATOM 10208 C CA . THR A 1 28 ? -15.492 -3.655 -0.025 1.00 0.00 28 THR A CA 6
ATOM 10209 C C . THR A 1 28 ? -15.287 -2.511 0.976 1.00 0.00 28 THR A C 6
ATOM 10210 O O . THR A 1 28 ? -14.475 -2.614 1.897 1.00 0.00 28 THR A O 6
ATOM 10221 N N . ASN A 1 29 ? -16.043 -1.430 0.805 1.00 0.00 29 ASN A N 6
ATOM 10222 C CA . ASN A 1 29 ? -15.948 -0.280 1.700 1.00 0.00 29 ASN A CA 6
ATOM 10223 C C . ASN A 1 29 ? -16.509 -0.601 3.079 1.00 0.00 29 ASN A C 6
ATOM 10224 O O . ASN A 1 29 ? -15.897 -0.271 4.093 1.00 0.00 29 ASN A O 6
ATOM 10235 N N . LEU A 1 30 ? -17.666 -1.258 3.122 1.00 0.00 30 LEU A N 6
ATOM 10236 C CA . LEU A 1 30 ? -18.309 -1.564 4.394 1.00 0.00 30 LEU A CA 6
ATOM 10237 C C . LEU A 1 30 ? -17.532 -2.636 5.154 1.00 0.00 30 LEU A C 6
ATOM 10238 O O . LEU A 1 30 ? -17.630 -2.741 6.378 1.00 0.00 30 LEU A O 6
ATOM 10254 N N . LEU A 1 31 ? -16.755 -3.425 4.426 1.00 0.00 31 LEU A N 6
ATOM 10255 C CA . LEU A 1 31 ? -15.916 -4.433 5.048 1.00 0.00 31 LEU A CA 6
ATOM 10256 C C . LEU A 1 31 ? -14.793 -3.766 5.829 1.00 0.00 31 LEU A C 6
ATOM 10257 O O . LEU A 1 31 ? -14.467 -4.178 6.938 1.00 0.00 31 LEU A O 6
ATOM 10273 N N . LYS A 1 32 ? -14.237 -2.695 5.270 1.00 0.00 32 LYS A N 6
ATOM 10274 C CA . LYS A 1 32 ? -13.212 -1.919 5.962 1.00 0.00 32 LYS A CA 6
ATOM 10275 C C . LYS A 1 32 ? -13.855 -0.957 6.957 1.00 0.00 32 LYS A C 6
ATOM 10276 O O . LYS A 1 32 ? -13.186 -0.113 7.553 1.00 0.00 32 LYS A O 6
ATOM 10295 N N . GLU A 1 33 ? -15.159 -1.090 7.117 1.00 0.00 33 GLU A N 6
ATOM 10296 C CA . GLU A 1 33 ? -15.913 -0.275 8.049 1.00 0.00 33 GLU A CA 6
ATOM 10297 C C . GLU A 1 33 ? -16.270 -1.092 9.289 1.00 0.00 33 GLU A C 6
ATOM 10298 O O . GLU A 1 33 ? -16.106 -0.634 10.419 1.00 0.00 33 GLU A O 6
ATOM 10310 N N . LYS A 1 34 ? -16.746 -2.311 9.070 1.00 0.00 34 LYS A N 6
ATOM 10311 C CA . LYS A 1 34 ? -17.273 -3.124 10.155 1.00 0.00 34 LYS A CA 6
ATOM 10312 C C . LYS A 1 34 ? -16.299 -4.205 10.625 1.00 0.00 34 LYS A C 6
ATOM 10313 O O . LYS A 1 34 ? -16.270 -4.530 11.808 1.00 0.00 34 LYS A O 6
ATOM 10332 N N . LEU A 1 35 ? -15.496 -4.754 9.718 1.00 0.00 35 LEU A N 6
ATOM 10333 C CA . LEU A 1 35 ? -14.635 -5.890 10.064 1.00 0.00 35 LEU A CA 6
ATOM 10334 C C . LEU A 1 35 ? -13.530 -5.497 11.039 1.00 0.00 35 LEU A C 6
ATOM 10335 O O . LEU A 1 35 ? -12.906 -6.358 11.656 1.00 0.00 35 LEU A O 6
ATOM 10351 N N . VAL A 1 36 ? -13.298 -4.200 11.195 1.00 0.00 36 VAL A N 6
ATOM 10352 C CA . VAL A 1 36 ? -12.294 -3.722 12.136 1.00 0.00 36 VAL A CA 6
ATOM 10353 C C . VAL A 1 36 ? -12.808 -3.813 13.573 1.00 0.00 36 VAL A C 6
ATOM 10354 O O . VAL A 1 36 ? -12.098 -3.483 14.525 1.00 0.00 36 VAL A O 6
ATOM 10367 N N . ASP A 1 37 ? -14.051 -4.260 13.714 1.00 0.00 37 ASP A N 6
ATOM 10368 C CA . ASP A 1 37 ? -14.648 -4.507 15.020 1.00 0.00 37 ASP A CA 6
ATOM 10369 C C . ASP A 1 37 ? -14.496 -5.983 15.370 1.00 0.00 37 ASP A C 6
ATOM 10370 O O . ASP A 1 37 ? -14.833 -6.845 14.561 1.00 0.00 37 ASP A O 6
ATOM 10379 N N . PRO A 1 38 ? -14.003 -6.296 16.577 1.00 0.00 38 PRO A N 6
ATOM 10380 C CA . PRO A 1 38 ? -13.712 -7.680 16.988 1.00 0.00 38 PRO A CA 6
ATOM 10381 C C . PRO A 1 38 ? -14.953 -8.571 17.070 1.00 0.00 38 PRO A C 6
ATOM 10382 O O . PRO A 1 38 ? -14.838 -9.793 17.173 1.00 0.00 38 PRO A O 6
ATOM 10393 N N . ASN A 1 39 ? -16.135 -7.967 17.025 1.00 0.00 39 ASN A N 6
ATOM 10394 C CA . ASN A 1 39 ? -17.374 -8.722 17.110 1.00 0.00 39 ASN A CA 6
ATOM 10395 C C . ASN A 1 39 ? -17.895 -9.019 15.715 1.00 0.00 39 ASN A C 6
ATOM 10396 O O . ASN A 1 39 ? -18.653 -9.966 15.507 1.00 0.00 39 ASN A O 6
ATOM 10407 N N . ILE A 1 40 ? -17.477 -8.200 14.758 1.00 0.00 40 ILE A N 6
ATOM 10408 C CA . ILE A 1 40 ? -17.929 -8.342 13.387 1.00 0.00 40 ILE A CA 6
ATOM 10409 C C . ILE A 1 40 ? -16.890 -9.093 12.571 1.00 0.00 40 ILE A C 6
ATOM 10410 O O . ILE A 1 40 ? -17.207 -10.070 11.896 1.00 0.00 40 ILE A O 6
ATOM 10426 N N . GLY A 1 41 ? -15.648 -8.643 12.668 1.00 0.00 41 GLY A N 6
ATOM 10427 C CA . GLY A 1 41 ? -14.560 -9.296 11.980 1.00 0.00 41 GLY A CA 6
ATOM 10428 C C . GLY A 1 41 ? -13.848 -10.251 12.904 1.00 0.00 41 GLY A C 6
ATOM 10429 O O . GLY A 1 41 ? -12.634 -10.166 13.093 1.00 0.00 41 GLY A O 6
ATOM 10433 N N . LEU A 1 42 ? -14.624 -11.153 13.489 1.00 0.00 42 LEU A N 6
ATOM 10434 C CA . LEU A 1 42 ? -14.123 -12.100 14.465 1.00 0.00 42 LEU A CA 6
ATOM 10435 C C . LEU A 1 42 ? -13.038 -12.964 13.844 1.00 0.00 42 LEU A C 6
ATOM 10436 O O . LEU A 1 42 ? -11.979 -13.178 14.435 1.00 0.00 42 LEU A O 6
ATOM 10452 N N . HIS A 1 43 ? -13.293 -13.436 12.638 1.00 0.00 43 HIS A N 6
ATOM 10453 C CA . HIS A 1 43 ? -12.339 -14.291 11.956 1.00 0.00 43 HIS A CA 6
ATOM 10454 C C . HIS A 1 43 ? -11.277 -13.432 11.295 1.00 0.00 43 HIS A C 6
ATOM 10455 O O . HIS A 1 43 ? -10.111 -13.811 11.232 1.00 0.00 43 HIS A O 6
ATOM 10469 N N . PHE A 1 44 ? -11.698 -12.269 10.813 1.00 0.00 44 PHE A N 6
ATOM 10470 C CA . PHE A 1 44 ? -10.797 -11.310 10.189 1.00 0.00 44 PHE A CA 6
ATOM 10471 C C . PHE A 1 44 ? -9.663 -10.915 11.127 1.00 0.00 44 PHE A C 6
ATOM 10472 O O . PHE A 1 44 ? -8.484 -11.051 10.789 1.00 0.00 44 PHE A O 6
ATOM 10489 N N . LYS A 1 45 ? -10.021 -10.437 12.308 1.00 0.00 45 LYS A N 6
ATOM 10490 C CA . LYS A 1 45 ? -9.042 -9.946 13.258 1.00 0.00 45 LYS A CA 6
ATOM 10491 C C . LYS A 1 45 ? -8.172 -11.078 13.782 1.00 0.00 45 LYS A C 6
ATOM 10492 O O . LYS A 1 45 ? -7.005 -10.875 14.104 1.00 0.00 45 LYS A O 6
ATOM 10511 N N . ASN A 1 46 ? -8.726 -12.278 13.827 1.00 0.00 46 ASN A N 6
ATOM 10512 C CA . ASN A 1 46 ? -7.977 -13.427 14.319 1.00 0.00 46 ASN A CA 6
ATOM 10513 C C . ASN A 1 46 ? -7.168 -14.082 13.203 1.00 0.00 46 ASN A C 6
ATOM 10514 O O . ASN A 1 46 ? -6.428 -15.039 13.439 1.00 0.00 46 ASN A O 6
ATOM 10525 N N . SER A 1 47 ? -7.316 -13.567 11.989 1.00 0.00 47 SER A N 6
ATOM 10526 C CA . SER A 1 47 ? -6.559 -14.064 10.849 1.00 0.00 47 SER A CA 6
ATOM 10527 C C . SER A 1 47 ? -5.526 -13.031 10.401 1.00 0.00 47 SER A C 6
ATOM 10528 O O . SER A 1 47 ? -4.841 -13.211 9.392 1.00 0.00 47 SER A O 6
ATOM 10536 N N . GLY A 1 48 ? -5.421 -11.943 11.148 1.00 0.00 48 GLY A N 6
ATOM 10537 C CA . GLY A 1 48 ? -4.454 -10.917 10.832 1.00 0.00 48 GLY A CA 6
ATOM 10538 C C . GLY A 1 48 ? -4.986 -9.536 11.129 1.00 0.00 48 GLY A C 6
ATOM 10539 O O . GLY A 1 48 ? -4.266 -8.682 11.639 1.00 0.00 48 GLY A O 6
ATOM 10543 N N . GLY A 1 49 ? -6.260 -9.327 10.820 1.00 0.00 49 GLY A N 6
ATOM 10544 C CA . GLY A 1 49 ? -6.881 -8.039 11.051 1.00 0.00 49 GLY A CA 6
ATOM 10545 C C . GLY A 1 49 ? -6.237 -6.935 10.236 1.00 0.00 49 GLY A C 6
ATOM 10546 O O . GLY A 1 49 ? -6.039 -5.827 10.730 1.00 0.00 49 GLY A O 6
ATOM 10550 N N . ASP A 1 50 ? -5.922 -7.232 8.984 1.00 0.00 50 ASP A N 6
ATOM 10551 C CA . ASP A 1 50 ? -5.232 -6.272 8.128 1.00 0.00 50 ASP A CA 6
ATOM 10552 C C . ASP A 1 50 ? -6.057 -5.967 6.890 1.00 0.00 50 ASP A C 6
ATOM 10553 O O . ASP A 1 50 ? -6.746 -6.845 6.367 1.00 0.00 50 ASP A O 6
ATOM 10562 N N . GLU A 1 51 ? -5.973 -4.729 6.426 1.00 0.00 51 GLU A N 6
ATOM 10563 C CA . GLU A 1 51 ? -6.703 -4.284 5.240 1.00 0.00 51 GLU A CA 6
ATOM 10564 C C . GLU A 1 51 ? -6.456 -5.198 4.048 1.00 0.00 51 GLU A C 6
ATOM 10565 O O . GLU A 1 51 ? -7.382 -5.525 3.302 1.00 0.00 51 GLU A O 6
ATOM 10577 N N . SER A 1 52 ? -5.203 -5.606 3.879 1.00 0.00 52 SER A N 6
ATOM 10578 C CA . SER A 1 52 ? -4.820 -6.449 2.758 1.00 0.00 52 SER A CA 6
ATOM 10579 C C . SER A 1 52 ? -5.615 -7.745 2.784 1.00 0.00 52 SER A C 6
ATOM 10580 O O . SER A 1 52 ? -6.068 -8.231 1.750 1.00 0.00 52 SER A O 6
ATOM 10588 N N . LYS A 1 53 ? -5.838 -8.255 3.985 1.00 0.00 53 LYS A N 6
ATOM 10589 C CA . LYS A 1 53 ? -6.493 -9.534 4.168 1.00 0.00 53 LYS A CA 6
ATOM 10590 C C . LYS A 1 53 ? -7.970 -9.450 3.807 1.00 0.00 53 LYS A C 6
ATOM 10591 O O . LYS A 1 53 ? -8.595 -10.457 3.483 1.00 0.00 53 LYS A O 6
ATOM 10610 N N . ILE A 1 54 ? -8.513 -8.241 3.835 1.00 0.00 54 ILE A N 6
ATOM 10611 C CA . ILE A 1 54 ? -9.876 -8.008 3.381 1.00 0.00 54 ILE A CA 6
ATOM 10612 C C . ILE A 1 54 ? -9.947 -8.183 1.871 1.00 0.00 54 ILE A C 6
ATOM 10613 O O . ILE A 1 54 ? -10.720 -8.989 1.357 1.00 0.00 54 ILE A O 6
ATOM 10629 N N . GLU A 1 55 ? -9.094 -7.445 1.177 1.00 0.00 55 GLU A N 6
ATOM 10630 C CA . GLU A 1 55 ? -9.083 -7.434 -0.278 1.00 0.00 55 GLU A CA 6
ATOM 10631 C C . GLU A 1 55 ? -8.581 -8.767 -0.836 1.00 0.00 55 GLU A C 6
ATOM 10632 O O . GLU A 1 55 ? -9.003 -9.199 -1.912 1.00 0.00 55 GLU A O 6
ATOM 10644 N N . GLU A 1 56 ? -7.693 -9.430 -0.100 1.00 0.00 56 GLU A N 6
ATOM 10645 C CA . GLU A 1 56 ? -7.245 -10.771 -0.468 1.00 0.00 56 GLU A CA 6
ATOM 10646 C C . GLU A 1 56 ? -8.415 -11.751 -0.433 1.00 0.00 56 GLU A C 6
ATOM 10647 O O . GLU A 1 56 ? -8.556 -12.600 -1.313 1.00 0.00 56 GLU A O 6
ATOM 10659 N N . SER A 1 57 ? -9.267 -11.614 0.577 1.00 0.00 57 SER A N 6
ATOM 10660 C CA . SER A 1 57 ? -10.415 -12.493 0.725 1.00 0.00 57 SER A CA 6
ATOM 10661 C C . SER A 1 57 ? -11.473 -12.193 -0.334 1.00 0.00 57 SER A C 6
ATOM 10662 O O . SER A 1 57 ? -12.152 -13.102 -0.808 1.00 0.00 57 SER A O 6
ATOM 10670 N N . VAL A 1 58 ? -11.603 -10.921 -0.709 1.00 0.00 58 VAL A N 6
ATOM 10671 C CA . VAL A 1 58 ? -12.485 -10.537 -1.808 1.00 0.00 58 VAL A CA 6
ATOM 10672 C C . VAL A 1 58 ? -12.042 -11.238 -3.089 1.00 0.00 58 VAL A C 6
ATOM 10673 O O . VAL A 1 58 ? -12.865 -11.732 -3.863 1.00 0.00 58 VAL A O 6
ATOM 10686 N N . GLN A 1 59 ? -10.728 -11.305 -3.282 1.00 0.00 59 GLN A N 6
ATOM 10687 C CA . GLN A 1 59 ? -10.153 -12.012 -4.418 1.00 0.00 59 GLN A CA 6
ATOM 10688 C C . GLN A 1 59 ? -10.492 -13.501 -4.348 1.00 0.00 59 GLN A C 6
ATOM 10689 O O . GLN A 1 59 ? -11.043 -14.062 -5.291 1.00 0.00 59 GLN A O 6
ATOM 10703 N N . LYS A 1 60 ? -10.156 -14.123 -3.218 1.00 0.00 60 LYS A N 6
ATOM 10704 C CA . LYS A 1 60 ? -10.420 -15.546 -2.986 1.00 0.00 60 LYS A CA 6
ATOM 10705 C C . LYS A 1 60 ? -11.888 -15.884 -3.224 1.00 0.00 60 LYS A C 6
ATOM 10706 O O . LYS A 1 60 ? -12.217 -16.881 -3.869 1.00 0.00 60 LYS A O 6
ATOM 10725 N N . PHE A 1 61 ? -12.755 -15.028 -2.707 1.00 0.00 61 PHE A N 6
ATOM 10726 C CA . PHE A 1 61 ? -14.194 -15.216 -2.786 1.00 0.00 61 PHE A CA 6
ATOM 10727 C C . PHE A 1 61 ? -14.656 -15.293 -4.240 1.00 0.00 61 PHE A C 6
ATOM 10728 O O . PHE A 1 61 ? -15.239 -16.288 -4.668 1.00 0.00 61 PHE A O 6
ATOM 10745 N N . LEU A 1 62 ? -14.360 -14.248 -4.996 1.00 0.00 62 LEU A N 6
ATOM 10746 C CA . LEU A 1 62 ? -14.865 -14.107 -6.355 1.00 0.00 62 LEU A CA 6
ATOM 10747 C C . LEU A 1 62 ? -14.117 -15.011 -7.330 1.00 0.00 62 LEU A C 6
ATOM 10748 O O . LEU A 1 62 ? -14.643 -15.376 -8.380 1.00 0.00 62 LEU A O 6
ATOM 10764 N N . SER A 1 63 ? -12.897 -15.387 -6.968 1.00 0.00 63 SER A N 6
ATOM 10765 C CA . SER A 1 63 ? -12.055 -16.196 -7.838 1.00 0.00 63 SER A CA 6
ATOM 10766 C C . SER A 1 63 ? -12.624 -17.602 -8.028 1.00 0.00 63 SER A C 6
ATOM 10767 O O . SER A 1 63 ? -12.446 -18.211 -9.083 1.00 0.00 63 SER A O 6
ATOM 10775 N N . GLU A 1 64 ? -13.301 -18.118 -7.011 1.00 0.00 64 GLU A N 6
ATOM 10776 C CA . GLU A 1 64 ? -13.819 -19.470 -7.057 1.00 0.00 64 GLU A CA 6
ATOM 10777 C C . GLU A 1 64 ? -15.320 -19.497 -7.332 1.00 0.00 64 GLU A C 6
ATOM 10778 O O . GLU A 1 64 ? -15.990 -20.498 -7.073 1.00 0.00 64 GLU A O 6
ATOM 10790 N N . LEU A 1 65 ? -15.839 -18.408 -7.869 1.00 0.00 65 LEU A N 6
ATOM 10791 C CA . LEU A 1 65 ? -17.256 -18.324 -8.198 1.00 0.00 65 LEU A CA 6
ATOM 10792 C C . LEU A 1 65 ? -17.488 -18.473 -9.698 1.00 0.00 65 LEU A C 6
ATOM 10793 O O . LEU A 1 65 ? -16.566 -18.762 -10.464 1.00 0.00 65 LEU A O 6
ATOM 10809 N N . LYS A 1 66 ? -18.740 -18.293 -10.096 1.00 0.00 66 LYS A N 6
ATOM 10810 C CA . LYS A 1 66 ? -19.108 -18.229 -11.501 1.00 0.00 66 LYS A CA 6
ATOM 10811 C C . LYS A 1 66 ? -19.495 -16.802 -11.852 1.00 0.00 66 LYS A C 6
ATOM 10812 O O . LYS A 1 66 ? -20.005 -16.071 -10.999 1.00 0.00 66 LYS A O 6
ATOM 10831 N N . GLU A 1 67 ? -19.255 -16.416 -13.098 1.00 0.00 67 GLU A N 6
ATOM 10832 C CA . GLU A 1 67 ? -19.556 -15.069 -13.563 1.00 0.00 67 GLU A CA 6
ATOM 10833 C C . GLU A 1 67 ? -21.027 -14.739 -13.317 1.00 0.00 67 GLU A C 6
ATOM 10834 O O . GLU A 1 67 ? -21.357 -13.661 -12.827 1.00 0.00 67 GLU A O 6
ATOM 10846 N N . ASP A 1 68 ? -21.894 -15.702 -13.604 1.00 0.00 68 ASP A N 6
ATOM 10847 C CA . ASP A 1 68 ? -23.336 -15.505 -13.490 1.00 0.00 68 ASP A CA 6
ATOM 10848 C C . ASP A 1 68 ? -23.769 -15.327 -12.031 1.00 0.00 68 ASP A C 6
ATOM 10849 O O . ASP A 1 68 ? -24.679 -14.548 -11.738 1.00 0.00 68 ASP A O 6
ATOM 10858 N N . GLU A 1 69 ? -23.103 -16.030 -11.119 1.00 0.00 69 GLU A N 6
ATOM 10859 C CA . GLU A 1 69 ? -23.428 -15.936 -9.696 1.00 0.00 69 GLU A CA 6
ATOM 10860 C C . GLU A 1 69 ? -23.025 -14.583 -9.136 1.00 0.00 69 GLU A C 6
ATOM 10861 O O . GLU A 1 69 ? -23.742 -14.001 -8.325 1.00 0.00 69 GLU A O 6
ATOM 10873 N N . ILE A 1 70 ? -21.875 -14.089 -9.575 1.00 0.00 70 ILE A N 6
ATOM 10874 C CA . ILE A 1 70 ? -21.378 -12.797 -9.125 1.00 0.00 70 ILE A CA 6
ATOM 10875 C C . ILE A 1 70 ? -22.370 -11.693 -9.480 1.00 0.00 70 ILE A C 6
ATOM 10876 O O . ILE A 1 70 ? -22.706 -10.853 -8.643 1.00 0.00 70 ILE A O 6
ATOM 10892 N N . LYS A 1 71 ? -22.847 -11.722 -10.718 1.00 0.00 71 LYS A N 6
ATOM 10893 C CA . LYS A 1 71 ? -23.802 -10.736 -11.204 1.00 0.00 71 LYS A CA 6
ATOM 10894 C C . LYS A 1 71 ? -25.101 -10.779 -10.399 1.00 0.00 71 LYS A C 6
ATOM 10895 O O . LYS A 1 71 ? -25.656 -9.741 -10.046 1.00 0.00 71 LYS A O 6
ATOM 10914 N N . ASP A 1 72 ? -25.582 -11.982 -10.103 1.00 0.00 72 ASP A N 6
ATOM 10915 C CA . ASP A 1 72 ? -26.821 -12.139 -9.340 1.00 0.00 72 ASP A CA 6
ATOM 10916 C C . ASP A 1 72 ? -26.625 -11.689 -7.899 1.00 0.00 72 ASP A C 6
ATOM 10917 O O . ASP A 1 72 ? -27.511 -11.076 -7.300 1.00 0.00 72 ASP A O 6
ATOM 10926 N N . LEU A 1 73 ? -25.449 -11.984 -7.359 1.00 0.00 73 LEU A N 6
ATOM 10927 C CA . LEU A 1 73 ? -25.098 -11.598 -6.004 1.00 0.00 73 LEU A CA 6
ATOM 10928 C C . LEU A 1 73 ? -25.112 -10.083 -5.854 1.00 0.00 73 LEU A C 6
ATOM 10929 O O . LEU A 1 73 ? -25.802 -9.541 -4.994 1.00 0.00 73 LEU A O 6
ATOM 10945 N N . LEU A 1 74 ? -24.354 -9.407 -6.705 1.00 0.00 74 LEU A N 6
ATOM 10946 C CA . LEU A 1 74 ? -24.234 -7.957 -6.639 1.00 0.00 74 LEU A CA 6
ATOM 10947 C C . LEU A 1 74 ? -25.556 -7.274 -6.991 1.00 0.00 74 LEU A C 6
ATOM 10948 O O . LEU A 1 74 ? -25.884 -6.227 -6.430 1.00 0.00 74 LEU A O 6
ATOM 10964 N N . ALA A 1 75 ? -26.318 -7.865 -7.907 1.00 0.00 75 ALA A N 6
ATOM 10965 C CA . ALA A 1 75 ? -27.654 -7.364 -8.224 1.00 0.00 75 ALA A CA 6
ATOM 10966 C C . ALA A 1 75 ? -28.545 -7.402 -6.988 1.00 0.00 75 ALA A C 6
ATOM 10967 O O . ALA A 1 75 ? -29.328 -6.480 -6.744 1.00 0.00 75 ALA A O 6
ATOM 10974 N N . LYS A 1 76 ? -28.420 -8.482 -6.218 1.00 0.00 76 LYS A N 6
ATOM 10975 C CA . LYS A 1 76 ? -29.118 -8.610 -4.945 1.00 0.00 76 LYS A CA 6
ATOM 10976 C C . LYS A 1 76 ? -28.703 -7.495 -4.010 1.00 0.00 76 LYS A C 6
ATOM 10977 O O . LYS A 1 76 ? -29.533 -6.697 -3.584 1.00 0.00 76 LYS A O 6
ATOM 10996 N N . ILE A 1 77 ? -27.403 -7.436 -3.736 1.00 0.00 77 ILE A N 6
ATOM 10997 C CA . ILE A 1 77 ? -26.846 -6.505 -2.759 1.00 0.00 77 ILE A CA 6
ATOM 10998 C C . ILE A 1 77 ? -27.135 -5.054 -3.139 1.00 0.00 77 ILE A C 6
ATOM 10999 O O . ILE A 1 77 ? -27.141 -4.177 -2.290 1.00 0.00 77 ILE A O 6
ATOM 11015 N N . LYS A 1 78 ? -27.368 -4.799 -4.409 1.00 0.00 78 LYS A N 6
ATOM 11016 C CA . LYS A 1 78 ? -27.788 -3.478 -4.827 1.00 0.00 78 LYS A CA 6
ATOM 11017 C C . LYS A 1 78 ? -29.225 -3.221 -4.382 1.00 0.00 78 LYS A C 6
ATOM 11018 O O . LYS A 1 78 ? -29.513 -2.237 -3.711 1.00 0.00 78 LYS A O 6
ATOM 11037 N N . GLU A 1 79 ? -30.109 -4.133 -4.753 1.00 0.00 79 GLU A N 6
ATOM 11038 C CA . GLU A 1 79 ? -31.538 -3.999 -4.479 1.00 0.00 79 GLU A CA 6
ATOM 11039 C C . GLU A 1 79 ? -31.813 -3.868 -2.974 1.00 0.00 79 GLU A C 6
ATOM 11040 O O . GLU A 1 79 ? -32.513 -2.949 -2.541 1.00 0.00 79 GLU A O 6
ATOM 11052 N N . ASN A 1 80 ? -31.240 -4.769 -2.183 1.00 0.00 80 ASN A N 6
ATOM 11053 C CA . ASN A 1 80 ? -31.484 -4.793 -0.737 1.00 0.00 80 ASN A CA 6
ATOM 11054 C C . ASN A 1 80 ? -30.822 -3.605 -0.043 1.00 0.00 80 ASN A C 6
ATOM 11055 O O . ASN A 1 80 ? -31.384 -3.025 0.888 1.00 0.00 80 ASN A O 6
ATOM 11066 N N . LYS A 1 81 ? -29.632 -3.247 -0.500 1.00 0.00 81 LYS A N 6
ATOM 11067 C CA . LYS A 1 81 ? -28.965 -2.023 -0.053 1.00 0.00 81 LYS A CA 6
ATOM 11068 C C . LYS A 1 81 ? -29.846 -0.814 -0.306 1.00 0.00 81 LYS A C 6
ATOM 11069 O O . LYS A 1 81 ? -30.134 -0.035 0.600 1.00 0.00 81 LYS A O 6
ATOM 11088 N N . ASP A 1 82 ? -30.260 -0.675 -1.553 1.00 0.00 82 ASP A N 6
ATOM 11089 C CA . ASP A 1 82 ? -31.097 0.443 -1.986 1.00 0.00 82 ASP A CA 6
ATOM 11090 C C . ASP A 1 82 ? -32.403 0.520 -1.192 1.00 0.00 82 ASP A C 6
ATOM 11091 O O . ASP A 1 82 ? -32.987 1.596 -1.050 1.00 0.00 82 ASP A O 6
ATOM 11100 N N . LYS A 1 83 ? -32.858 -0.614 -0.665 1.00 0.00 83 LYS A N 6
ATOM 11101 C CA . LYS A 1 83 ? -34.011 -0.631 0.236 1.00 0.00 83 LYS A CA 6
ATOM 11102 C C . LYS A 1 83 ? -33.684 0.054 1.562 1.00 0.00 83 LYS A C 6
ATOM 11103 O O . LYS A 1 83 ? -34.461 0.868 2.071 1.00 0.00 83 LYS A O 6
ATOM 11122 N N . LYS A 1 84 ? -32.522 -0.275 2.109 1.00 0.00 84 LYS A N 6
ATOM 11123 C CA . LYS A 1 84 ? -32.185 0.085 3.482 1.00 0.00 84 LYS A CA 6
ATOM 11124 C C . LYS A 1 84 ? -31.376 1.374 3.571 1.00 0.00 84 LYS A C 6
ATOM 11125 O O . LYS A 1 84 ? -31.269 1.956 4.643 1.00 0.00 84 LYS A O 6
ATOM 11144 N N . GLU A 1 85 ? -30.817 1.820 2.453 1.00 0.00 85 GLU A N 6
ATOM 11145 C CA . GLU A 1 85 ? -29.943 2.994 2.447 1.00 0.00 85 GLU A CA 6
ATOM 11146 C C . GLU A 1 85 ? -30.687 4.260 2.871 1.00 0.00 85 GLU A C 6
ATOM 11147 O O . GLU A 1 85 ? -30.073 5.236 3.299 1.00 0.00 85 GLU A O 6
ATOM 11159 N N . LYS A 1 86 ? -32.005 4.241 2.735 1.00 0.00 86 LYS A N 6
ATOM 11160 C CA . LYS A 1 86 ? -32.837 5.347 3.180 1.00 0.00 86 LYS A CA 6
ATOM 11161 C C . LYS A 1 86 ? -32.730 5.524 4.690 1.00 0.00 86 LYS A C 6
ATOM 11162 O O . LYS A 1 86 ? -32.523 6.633 5.188 1.00 0.00 86 LYS A O 6
ATOM 11181 N N . ASP A 1 87 ? -32.861 4.422 5.405 1.00 0.00 87 ASP A N 6
ATOM 11182 C CA . ASP A 1 87 ? -32.837 4.435 6.848 1.00 0.00 87 ASP A CA 6
ATOM 11183 C C . ASP A 1 87 ? -31.427 4.129 7.345 1.00 0.00 87 ASP A C 6
ATOM 11184 O O . ASP A 1 87 ? -30.891 3.051 7.092 1.00 0.00 87 ASP A O 6
ATOM 11193 N N . PRO A 1 88 ? -30.812 5.079 8.058 1.00 0.00 88 PRO A N 6
ATOM 11194 C CA . PRO A 1 88 ? -29.404 4.994 8.462 1.00 0.00 88 PRO A CA 6
ATOM 11195 C C . PRO A 1 88 ? -29.069 3.707 9.209 1.00 0.00 88 PRO A C 6
ATOM 11196 O O . PRO A 1 88 ? -28.119 3.011 8.855 1.00 0.00 88 PRO A O 6
ATOM 11207 N N . GLU A 1 89 ? -29.861 3.379 10.224 1.00 0.00 89 GLU A N 6
ATOM 11208 C CA . GLU A 1 89 ? -29.591 2.201 11.032 1.00 0.00 89 GLU A CA 6
ATOM 11209 C C . GLU A 1 89 ? -29.936 0.912 10.283 1.00 0.00 89 GLU A C 6
ATOM 11210 O O . GLU A 1 89 ? -29.396 -0.149 10.592 1.00 0.00 89 GLU A O 6
ATOM 11222 N N . GLU A 1 90 ? -30.815 1.008 9.290 1.00 0.00 90 GLU A N 6
ATOM 11223 C CA . GLU A 1 90 ? -31.111 -0.133 8.426 1.00 0.00 90 GLU A CA 6
ATOM 11224 C C . GLU A 1 90 ? -29.905 -0.473 7.564 1.00 0.00 90 GLU A C 6
ATOM 11225 O O . GLU A 1 90 ? -29.457 -1.620 7.532 1.00 0.00 90 GLU A O 6
ATOM 11237 N N . LEU A 1 91 ? -29.373 0.528 6.872 1.00 0.00 91 LEU A N 6
ATOM 11238 C CA . LEU A 1 91 ? -28.187 0.335 6.049 1.00 0.00 91 LEU A CA 6
ATOM 11239 C C . LEU A 1 91 ? -27.000 -0.044 6.924 1.00 0.00 91 LEU A C 6
ATOM 11240 O O . LEU A 1 91 ? -26.159 -0.855 6.535 1.00 0.00 91 LEU A O 6
ATOM 11256 N N . ASN A 1 92 ? -26.953 0.540 8.115 1.00 0.00 92 ASN A N 6
ATOM 11257 C CA . ASN A 1 92 ? -25.917 0.230 9.091 1.00 0.00 92 ASN A CA 6
ATOM 11258 C C . ASN A 1 92 ? -25.980 -1.242 9.484 1.00 0.00 92 ASN A C 6
ATOM 11259 O O . ASN A 1 92 ? -24.962 -1.936 9.504 1.00 0.00 92 ASN A O 6
ATOM 11270 N N . THR A 1 93 ? -27.188 -1.715 9.778 1.00 0.00 93 THR A N 6
ATOM 11271 C CA . THR A 1 93 ? -27.403 -3.114 10.104 1.00 0.00 93 THR A CA 6
ATOM 11272 C C . THR A 1 93 ? -27.043 -3.994 8.913 1.00 0.00 93 THR A C 6
ATOM 11273 O O . THR A 1 93 ? -26.394 -5.026 9.069 1.00 0.00 93 THR A O 6
ATOM 11284 N N . TYR A 1 94 ? -27.442 -3.559 7.722 1.00 0.00 94 TYR A N 6
ATOM 11285 C CA . TYR A 1 94 ? -27.171 -4.304 6.503 1.00 0.00 94 TYR A CA 6
ATOM 11286 C C . TYR A 1 94 ? -25.667 -4.500 6.304 1.00 0.00 94 TYR A C 6
ATOM 11287 O O . TYR A 1 94 ? -25.207 -5.617 6.065 1.00 0.00 94 TYR A O 6
ATOM 11305 N N . LYS A 1 95 ? -24.909 -3.413 6.414 1.00 0.00 95 LYS A N 6
ATOM 11306 C CA . LYS A 1 95 ? -23.451 -3.477 6.333 1.00 0.00 95 LYS A CA 6
ATOM 11307 C C . LYS A 1 95 ? -22.896 -4.450 7.364 1.00 0.00 95 LYS A C 6
ATOM 11308 O O . LYS A 1 95 ? -21.981 -5.224 7.080 1.00 0.00 95 LYS A O 6
ATOM 11327 N N . SER A 1 96 ? -23.464 -4.404 8.559 1.00 0.00 96 SER A N 6
ATOM 11328 C CA . SER A 1 96 ? -23.017 -5.247 9.655 1.00 0.00 96 SER A CA 6
ATOM 11329 C C . SER A 1 96 ? -23.254 -6.719 9.322 1.00 0.00 96 SER A C 6
ATOM 11330 O O . SER A 1 96 ? -22.385 -7.564 9.543 1.00 0.00 96 SER A O 6
ATOM 11338 N N . ILE A 1 97 ? -24.423 -7.012 8.765 1.00 0.00 97 ILE A N 6
ATOM 11339 C CA . ILE A 1 97 ? -24.769 -8.372 8.378 1.00 0.00 97 ILE A CA 6
ATOM 11340 C C . ILE A 1 97 ? -23.861 -8.856 7.252 1.00 0.00 97 ILE A C 6
ATOM 11341 O O . ILE A 1 97 ? -23.350 -9.976 7.299 1.00 0.00 97 ILE A O 6
ATOM 11357 N N . LEU A 1 98 ? -23.656 -8.005 6.251 1.00 0.00 98 LEU A N 6
ATOM 11358 C CA . LEU A 1 98 ? -22.777 -8.338 5.134 1.00 0.00 98 LEU A CA 6
ATOM 11359 C C . LEU A 1 98 ? -21.377 -8.668 5.626 1.00 0.00 98 LEU A C 6
ATOM 11360 O O . LEU A 1 98 ? -20.804 -9.692 5.263 1.00 0.00 98 LEU A O 6
ATOM 11376 N N . ALA A 1 99 ? -20.836 -7.797 6.465 1.00 0.00 99 ALA A N 6
ATOM 11377 C CA . ALA A 1 99 ? -19.485 -7.971 6.967 1.00 0.00 99 ALA A CA 6
ATOM 11378 C C . ALA A 1 99 ? -19.382 -9.189 7.873 1.00 0.00 99 ALA A C 6
ATOM 11379 O O . ALA A 1 99 ? -18.440 -9.964 7.756 1.00 0.00 99 ALA A O 6
ATOM 11386 N N . SER A 1 100 ? -20.359 -9.373 8.753 1.00 0.00 100 SER A N 6
ATOM 11387 C CA . SER A 1 100 ? -20.340 -10.510 9.667 1.00 0.00 100 SER A CA 6
ATOM 11388 C C . SER A 1 100 ? -20.568 -11.809 8.894 1.00 0.00 100 SER A C 6
ATOM 11389 O O . SER A 1 100 ? -20.216 -12.896 9.356 1.00 0.00 100 SER A O 6
ATOM 11397 N N . GLY A 1 101 ? -21.164 -11.689 7.714 1.00 0.00 101 GLY A N 6
ATOM 11398 C CA . GLY A 1 101 ? -21.331 -12.834 6.848 1.00 0.00 101 GLY A CA 6
ATOM 11399 C C . GLY A 1 101 ? -20.085 -13.105 6.037 1.00 0.00 101 GLY A C 6
ATOM 11400 O O . GLY A 1 101 ? -19.681 -14.255 5.875 1.00 0.00 101 GLY A O 6
ATOM 11404 N N . PHE A 1 102 ? -19.464 -12.038 5.539 1.00 0.00 102 PHE A N 6
ATOM 11405 C CA . PHE A 1 102 ? -18.257 -12.161 4.734 1.00 0.00 102 PHE A CA 6
ATOM 11406 C C . PHE A 1 102 ? -17.088 -12.624 5.592 1.00 0.00 102 PHE A C 6
ATOM 11407 O O . PHE A 1 102 ? -16.244 -13.383 5.137 1.00 0.00 102 PHE A O 6
ATOM 11424 N N . ASP A 1 103 ? -17.067 -12.163 6.838 1.00 0.00 103 ASP A N 6
ATOM 11425 C CA . ASP A 1 103 ? -16.035 -12.534 7.819 1.00 0.00 103 ASP A CA 6
ATOM 11426 C C . ASP A 1 103 ? -15.805 -14.048 7.882 1.00 0.00 103 ASP A C 6
ATOM 11427 O O . ASP A 1 103 ? -14.724 -14.506 8.258 1.00 0.00 103 ASP A O 6
ATOM 11436 N N . GLY A 1 104 ? -16.813 -14.823 7.498 1.00 0.00 104 GLY A N 6
ATOM 11437 C CA . GLY A 1 104 ? -16.669 -16.265 7.456 1.00 0.00 104 GLY A CA 6
ATOM 11438 C C . GLY A 1 104 ? -15.521 -16.708 6.559 1.00 0.00 104 GLY A C 6
ATOM 11439 O O . GLY A 1 104 ? -14.855 -17.706 6.841 1.00 0.00 104 GLY A O 6
ATOM 11443 N N . ILE A 1 105 ? -15.267 -15.941 5.499 1.00 0.00 105 ILE A N 6
ATOM 11444 C CA . ILE A 1 105 ? -14.226 -16.271 4.523 1.00 0.00 105 ILE A CA 6
ATOM 11445 C C . ILE A 1 105 ? -12.844 -16.281 5.184 1.00 0.00 105 ILE A C 6
ATOM 11446 O O . ILE A 1 105 ? -11.937 -16.989 4.746 1.00 0.00 105 ILE A O 6
ATOM 11462 N N . PHE A 1 106 ? -12.701 -15.515 6.262 1.00 0.00 106 PHE A N 6
ATOM 11463 C CA . PHE A 1 106 ? -11.430 -15.410 6.965 1.00 0.00 106 PHE A CA 6
ATOM 11464 C C . PHE A 1 106 ? -11.181 -16.651 7.816 1.00 0.00 106 PHE A C 6
ATOM 11465 O O . PHE A 1 106 ? -10.074 -16.880 8.295 1.00 0.00 106 PHE A O 6
ATOM 11482 N N . ASN A 1 107 ? -12.219 -17.460 7.984 1.00 0.00 107 ASN A N 6
ATOM 11483 C CA . ASN A 1 107 ? -12.087 -18.735 8.677 1.00 0.00 107 ASN A CA 6
ATOM 11484 C C . ASN A 1 107 ? -12.024 -19.857 7.641 1.00 0.00 107 ASN A C 6
ATOM 11485 O O . ASN A 1 107 ? -12.279 -21.024 7.943 1.00 0.00 107 ASN A O 6
ATOM 11496 N N . GLN A 1 108 ? -11.690 -19.466 6.407 1.00 0.00 108 GLN A N 6
ATOM 11497 C CA . GLN A 1 108 ? -11.512 -20.397 5.290 1.00 0.00 108 GLN A CA 6
ATOM 11498 C C . GLN A 1 108 ? -12.834 -21.042 4.892 1.00 0.00 108 GLN A C 6
ATOM 11499 O O . GLN A 1 108 ? -12.886 -22.209 4.499 1.00 0.00 108 GLN A O 6
ATOM 11513 N N . ALA A 1 109 ? -13.899 -20.259 4.978 1.00 0.00 109 ALA A N 6
ATOM 11514 C CA . ALA A 1 109 ? -15.210 -20.705 4.534 1.00 0.00 109 ALA A CA 6
ATOM 11515 C C . ALA A 1 109 ? -15.288 -20.683 3.017 1.00 0.00 109 ALA A C 6
ATOM 11516 O O . ALA A 1 109 ? -14.524 -19.980 2.354 1.00 0.00 109 ALA A O 6
ATOM 11523 N N . ASP A 1 110 ? -16.200 -21.467 2.479 1.00 0.00 110 ASP A N 6
ATOM 11524 C CA . ASP A 1 110 ? -16.416 -21.533 1.043 1.00 0.00 110 ASP A CA 6
ATOM 11525 C C . ASP A 1 110 ? -17.033 -20.238 0.529 1.00 0.00 110 ASP A C 6
ATOM 11526 O O . ASP A 1 110 ? -17.752 -19.543 1.249 1.00 0.00 110 ASP A O 6
ATOM 11535 N N . SER A 1 111 ? -16.758 -19.930 -0.720 1.00 0.00 111 SER A N 6
ATOM 11536 C CA . SER A 1 111 ? -17.196 -18.677 -1.312 1.00 0.00 111 SER A CA 6
ATOM 11537 C C . SER A 1 111 ? -18.659 -18.751 -1.736 1.00 0.00 111 SER A C 6
ATOM 11538 O O . SER A 1 111 ? -19.381 -17.760 -1.666 1.00 0.00 111 SER A O 6
ATOM 11546 N N . LYS A 1 112 ? -19.098 -19.933 -2.145 1.00 0.00 112 LYS A N 6
ATOM 11547 C CA . LYS A 1 112 ? -20.475 -20.124 -2.590 1.00 0.00 112 LYS A CA 6
ATOM 11548 C C . LYS A 1 112 ? -21.437 -20.031 -1.410 1.00 0.00 112 LYS A C 6
ATOM 11549 O O . LYS A 1 112 ? -22.477 -19.376 -1.495 1.00 0.00 112 LYS A O 6
ATOM 11568 N N . THR A 1 113 ? -21.085 -20.682 -0.307 1.00 0.00 113 THR A N 6
ATOM 11569 C CA . THR A 1 113 ? -21.927 -20.671 0.882 1.00 0.00 113 THR A CA 6
ATOM 11570 C C . THR A 1 113 ? -21.999 -19.266 1.486 1.00 0.00 113 THR A C 6
ATOM 11571 O O . THR A 1 113 ? -23.031 -18.860 2.023 1.00 0.00 113 THR A O 6
ATOM 11582 N N . THR A 1 114 ? -20.912 -18.514 1.372 1.00 0.00 114 THR A N 6
ATOM 11583 C CA . THR A 1 114 ? -20.890 -17.146 1.857 1.00 0.00 114 THR A CA 6
ATOM 11584 C C . THR A 1 114 ? -21.649 -16.232 0.892 1.00 0.00 114 THR A C 6
ATOM 11585 O O . THR A 1 114 ? -22.331 -15.297 1.315 1.00 0.00 114 THR A O 6
ATOM 11596 N N . LEU A 1 115 ? -21.541 -16.528 -0.406 1.00 0.00 115 LEU A N 6
ATOM 11597 C CA . LEU A 1 115 ? -22.309 -15.834 -1.429 1.00 0.00 115 LEU A CA 6
ATOM 11598 C C . LEU A 1 115 ? -23.789 -15.905 -1.090 1.00 0.00 115 LEU A C 6
ATOM 11599 O O . LEU A 1 115 ? -24.489 -14.892 -1.078 1.00 0.00 115 LEU A O 6
ATOM 11615 N N . ASN A 1 116 ? -24.252 -17.110 -0.794 1.00 0.00 116 ASN A N 6
ATOM 11616 C CA . ASN A 1 116 ? -25.654 -17.335 -0.481 1.00 0.00 116 ASN A CA 6
ATOM 11617 C C . ASN A 1 116 ? -26.081 -16.554 0.750 1.00 0.00 116 ASN A C 6
ATOM 11618 O O . ASN A 1 116 ? -27.174 -16.006 0.780 1.00 0.00 116 ASN A O 6
ATOM 11629 N N . LYS A 1 117 ? -25.217 -16.486 1.758 1.00 0.00 117 LYS A N 6
ATOM 11630 C CA . LYS A 1 117 ? -25.528 -15.728 2.967 1.00 0.00 117 LYS A CA 6
ATOM 11631 C C . LYS A 1 117 ? -25.781 -14.263 2.637 1.00 0.00 117 LYS A C 6
ATOM 11632 O O . LYS A 1 117 ? -26.740 -13.659 3.125 1.00 0.00 117 LYS A O 6
ATOM 11651 N N . LEU A 1 118 ? -24.924 -13.710 1.788 1.00 0.00 118 LEU A N 6
ATOM 11652 C CA . LEU A 1 118 ? -25.021 -12.311 1.392 1.00 0.00 118 LEU A CA 6
ATOM 11653 C C . LEU A 1 118 ? -26.236 -12.078 0.499 1.00 0.00 118 LEU A C 6
ATOM 11654 O O . LEU A 1 118 ? -26.961 -11.097 0.659 1.00 0.00 118 LEU A O 6
ATOM 11670 N N . LYS A 1 119 ? -26.466 -12.997 -0.431 1.00 0.00 119 LYS A N 6
ATOM 11671 C CA . LYS A 1 119 ? -27.552 -12.852 -1.391 1.00 0.00 119 LYS A CA 6
ATOM 11672 C C . LYS A 1 119 ? -28.901 -13.087 -0.718 1.00 0.00 119 LYS A C 6
ATOM 11673 O O . LYS A 1 119 ? -29.933 -12.592 -1.169 1.00 0.00 119 LYS A O 6
ATOM 11692 N N . ASP A 1 120 ? -28.873 -13.835 0.376 1.00 0.00 120 ASP A N 6
ATOM 11693 C CA . ASP A 1 120 ? -30.078 -14.172 1.122 1.00 0.00 120 ASP A CA 6
ATOM 11694 C C . ASP A 1 120 ? -30.364 -13.137 2.210 1.00 0.00 120 ASP A C 6
ATOM 11695 O O . ASP A 1 120 ? -31.409 -13.181 2.857 1.00 0.00 120 ASP A O 6
ATOM 11704 N N . THR A 1 121 ? -29.444 -12.190 2.399 1.00 0.00 121 THR A N 6
ATOM 11705 C CA . THR A 1 121 ? -29.604 -11.187 3.444 1.00 0.00 121 THR A CA 6
ATOM 11706 C C . THR A 1 121 ? -30.891 -10.388 3.229 1.00 0.00 121 THR A C 6
ATOM 11707 O O . THR A 1 121 ? -31.755 -10.362 4.106 1.00 0.00 121 THR A O 6
ATOM 11718 N N . ILE A 1 122 ? -31.002 -9.772 2.050 1.00 0.00 122 ILE A N 6
ATOM 11719 C CA . ILE A 1 122 ? -32.198 -9.029 1.642 1.00 0.00 122 ILE A CA 6
ATOM 11720 C C . ILE A 1 122 ? -32.747 -8.172 2.785 1.00 0.00 122 ILE A C 6
ATOM 11721 O O . ILE A 1 122 ? -33.776 -8.551 3.387 1.00 0.00 122 ILE A O 6
ATOM 11737 N N . GLY A 1 1 ? -6.038 -0.069 1.526 1.00 0.00 1 GLY A N 7
ATOM 11738 C CA . GLY A 1 1 ? -4.756 0.283 2.182 1.00 0.00 1 GLY A CA 7
ATOM 11739 C C . GLY A 1 1 ? -3.577 0.073 1.262 1.00 0.00 1 GLY A C 7
ATOM 11740 O O . GLY A 1 1 ? -3.725 0.123 0.038 1.00 0.00 1 GLY A O 7
ATOM 11743 N N . ALA A 1 2 ? -2.407 -0.158 1.844 1.00 0.00 2 ALA A N 7
ATOM 11744 C CA . ALA A 1 2 ? -1.210 -0.439 1.069 1.00 0.00 2 ALA A CA 7
ATOM 11745 C C . ALA A 1 2 ? -1.290 -1.839 0.474 1.00 0.00 2 ALA A C 7
ATOM 11746 O O . ALA A 1 2 ? -0.909 -2.823 1.111 1.00 0.00 2 ALA A O 7
ATOM 11753 N N . MET A 1 3 ? -1.821 -1.920 -0.737 1.00 0.00 3 MET A N 7
ATOM 11754 C CA . MET A 1 3 ? -2.045 -3.199 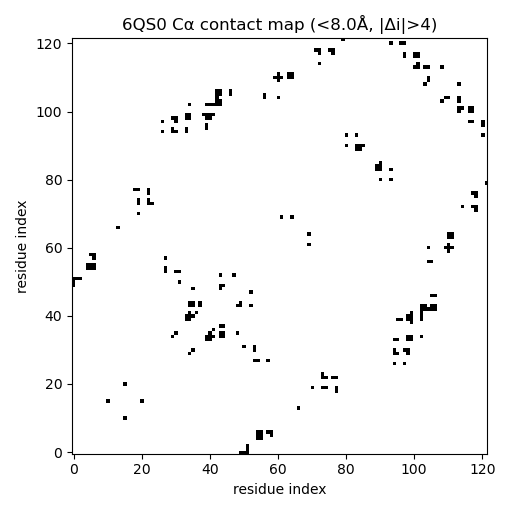-1.389 1.00 0.00 3 MET A CA 7
ATOM 11755 C C . MET A 1 3 ? -2.268 -3.005 -2.880 1.00 0.00 3 MET A C 7
ATOM 11756 O O . MET A 1 3 ? -3.127 -2.223 -3.292 1.00 0.00 3 MET A O 7
ATOM 11770 N N . GLY A 1 4 ? -1.476 -3.698 -3.682 1.00 0.00 4 GLY A N 7
ATOM 11771 C CA . GLY A 1 4 ? -1.701 -3.700 -5.110 1.00 0.00 4 GLY A CA 7
ATOM 11772 C C . GLY A 1 4 ? -2.910 -4.537 -5.457 1.00 0.00 4 GLY A C 7
ATOM 11773 O O . GLY A 1 4 ? -2.828 -5.766 -5.464 1.00 0.00 4 GLY A O 7
ATOM 11777 N N . THR A 1 5 ? -4.025 -3.865 -5.724 1.00 0.00 5 THR A N 7
ATOM 11778 C CA . THR A 1 5 ? -5.318 -4.509 -5.935 1.00 0.00 5 THR A CA 7
ATOM 11779 C C . THR A 1 5 ? -5.251 -5.668 -6.932 1.00 0.00 5 THR A C 7
ATOM 11780 O O . THR A 1 5 ? -5.107 -5.467 -8.136 1.00 0.00 5 THR A O 7
ATOM 11791 N N . PRO A 1 6 ? -5.353 -6.907 -6.427 1.00 0.00 6 PRO A N 7
ATOM 11792 C CA . PRO A 1 6 ? -5.270 -8.104 -7.256 1.00 0.00 6 PRO A CA 7
ATOM 11793 C C . PRO A 1 6 ? -6.618 -8.495 -7.859 1.00 0.00 6 PRO A C 7
ATOM 11794 O O . PRO A 1 6 ? -6.683 -9.133 -8.909 1.00 0.00 6 PRO A O 7
ATOM 11805 N N . LEU A 1 7 ? -7.692 -8.087 -7.198 1.00 0.00 7 LEU A N 7
ATOM 11806 C CA . LEU A 1 7 ? -9.037 -8.471 -7.604 1.00 0.00 7 LEU A CA 7
ATOM 11807 C C . LEU A 1 7 ? -9.439 -7.827 -8.930 1.00 0.00 7 LEU A C 7
ATOM 11808 O O . LEU A 1 7 ? -10.213 -8.399 -9.690 1.00 0.00 7 LEU A O 7
ATOM 11824 N N . GLU A 1 8 ? -8.876 -6.663 -9.230 1.00 0.00 8 GLU A N 7
ATOM 11825 C CA . GLU A 1 8 ? -9.258 -5.924 -10.431 1.00 0.00 8 GLU A CA 7
ATOM 11826 C C . GLU A 1 8 ? -8.819 -6.665 -11.693 1.00 0.00 8 GLU A C 7
ATOM 11827 O O . GLU A 1 8 ? -9.366 -6.450 -12.772 1.00 0.00 8 GLU A O 7
ATOM 11839 N N . LYS A 1 9 ? -7.856 -7.567 -11.542 1.00 0.00 9 LYS A N 7
ATOM 11840 C CA . LYS A 1 9 ? -7.265 -8.242 -12.685 1.00 0.00 9 LYS A CA 7
ATOM 11841 C C . LYS A 1 9 ? -8.235 -9.278 -13.226 1.00 0.00 9 LYS A C 7
ATOM 11842 O O . LYS A 1 9 ? -8.305 -9.522 -14.430 1.00 0.00 9 LYS A O 7
ATOM 11861 N N . LEU A 1 10 ? -9.000 -9.872 -12.322 1.00 0.00 10 LEU A N 7
ATOM 11862 C CA . LEU A 1 10 ? -9.997 -10.850 -12.702 1.00 0.00 10 LEU A CA 7
ATOM 11863 C C . LEU A 1 10 ? -11.348 -10.194 -12.902 1.00 0.00 10 LEU A C 7
ATOM 11864 O O . LEU A 1 10 ? -12.158 -10.649 -13.702 1.00 0.00 10 LEU A O 7
ATOM 11880 N N . VAL A 1 11 ? -11.583 -9.119 -12.175 1.00 0.00 11 VAL A N 7
ATOM 11881 C CA . VAL A 1 11 ? -12.790 -8.330 -12.375 1.00 0.00 11 VAL A CA 7
ATOM 11882 C C . VAL A 1 11 ? -12.843 -7.824 -13.817 1.00 0.00 11 VAL A C 7
ATOM 11883 O O . VAL A 1 11 ? -13.904 -7.804 -14.446 1.00 0.00 11 VAL A O 7
ATOM 11896 N N . SER A 1 12 ? -11.679 -7.464 -14.348 1.00 0.00 12 SER A N 7
ATOM 11897 C CA . SER A 1 12 ? -11.576 -6.963 -15.706 1.00 0.00 12 SER A CA 7
ATOM 11898 C C . SER A 1 12 ? -11.991 -8.037 -16.709 1.00 0.00 12 SER A C 7
ATOM 11899 O O . SER A 1 12 ? -12.721 -7.761 -17.656 1.00 0.00 12 SER A O 7
ATOM 11907 N N . ARG A 1 13 ? -11.551 -9.270 -16.478 1.00 0.00 13 ARG A N 7
ATOM 11908 C CA . ARG A 1 13 ? -11.835 -10.365 -17.400 1.00 0.00 13 ARG A CA 7
ATOM 11909 C C . ARG A 1 13 ? -13.299 -10.789 -17.311 1.00 0.00 13 ARG A C 7
ATOM 11910 O O . ARG A 1 13 ? -13.837 -11.401 -18.235 1.00 0.00 13 ARG A O 7
ATOM 11931 N N . LEU A 1 14 ? -13.937 -10.459 -16.196 1.00 0.00 14 LEU A N 7
ATOM 11932 C CA . LEU A 1 14 ? -15.351 -10.754 -16.009 1.00 0.00 14 LEU A CA 7
ATOM 11933 C C . LEU A 1 14 ? -16.211 -9.727 -16.738 1.00 0.00 14 LEU A C 7
ATOM 11934 O O . LEU A 1 14 ? -17.291 -10.054 -17.232 1.00 0.00 14 LEU A O 7
ATOM 11950 N N . ASN A 1 15 ? -15.708 -8.493 -16.810 1.00 0.00 15 ASN A N 7
ATOM 11951 C CA . ASN A 1 15 ? -16.426 -7.381 -17.436 1.00 0.00 15 ASN A CA 7
ATOM 11952 C C . ASN A 1 15 ? -17.729 -7.090 -16.700 1.00 0.00 15 ASN A C 7
ATOM 11953 O O . ASN A 1 15 ? -18.806 -7.515 -17.119 1.00 0.00 15 ASN A O 7
ATOM 11964 N N . LEU A 1 16 ? -17.619 -6.387 -15.585 1.00 0.00 16 LEU A N 7
ATOM 11965 C CA . LEU A 1 16 ? -18.784 -6.015 -14.799 1.00 0.00 16 LEU A CA 7
ATOM 11966 C C . LEU A 1 16 ? -19.220 -4.601 -15.146 1.00 0.00 16 LEU A C 7
ATOM 11967 O O . LEU A 1 16 ? -18.414 -3.792 -15.611 1.00 0.00 16 LEU A O 7
ATOM 11983 N N . ASN A 1 17 ? -20.486 -4.303 -14.911 1.00 0.00 17 ASN A N 7
ATOM 11984 C CA . ASN A 1 17 ? -21.019 -2.980 -15.205 1.00 0.00 17 ASN A CA 7
ATOM 11985 C C . ASN A 1 17 ? -21.087 -2.157 -13.933 1.00 0.00 17 ASN A C 7
ATOM 11986 O O . ASN A 1 17 ? -20.860 -2.686 -12.841 1.00 0.00 17 ASN A O 7
ATOM 11997 N N . ASN A 1 18 ? -21.366 -0.866 -14.079 1.00 0.00 18 ASN A N 7
ATOM 11998 C CA . ASN A 1 18 ? -21.384 0.067 -12.950 1.00 0.00 18 ASN A CA 7
ATOM 11999 C C . ASN A 1 18 ? -22.229 -0.464 -11.798 1.00 0.00 18 ASN A C 7
ATOM 12000 O O . ASN A 1 18 ? -21.853 -0.348 -10.635 1.00 0.00 18 ASN A O 7
ATOM 12011 N N . THR A 1 19 ? -23.335 -1.095 -12.141 1.00 0.00 19 THR A N 7
ATOM 12012 C CA . THR A 1 19 ? -24.291 -1.570 -11.149 1.00 0.00 19 THR A CA 7
ATOM 12013 C C . THR A 1 19 ? -23.699 -2.706 -10.316 1.00 0.00 19 THR A C 7
ATOM 12014 O O . THR A 1 19 ? -24.050 -2.893 -9.149 1.00 0.00 19 THR A O 7
ATOM 12025 N N . GLU A 1 20 ? -22.785 -3.447 -10.922 1.00 0.00 20 GLU A N 7
ATOM 12026 C CA . GLU A 1 20 ? -22.131 -4.560 -10.258 1.00 0.00 20 GLU A CA 7
ATOM 12027 C C . GLU A 1 20 ? -20.911 -4.059 -9.488 1.00 0.00 20 GLU A C 7
ATOM 12028 O O . GLU A 1 20 ? -20.779 -4.264 -8.280 1.00 0.00 20 GLU A O 7
ATOM 12040 N N . LYS A 1 21 ? -20.032 -3.384 -10.217 1.00 0.00 21 LYS A N 7
ATOM 12041 C CA . LYS A 1 21 ? -18.749 -2.962 -9.734 1.00 0.00 21 LYS A CA 7
ATOM 12042 C C . LYS A 1 21 ? -18.837 -1.989 -8.555 1.00 0.00 21 LYS A C 7
ATOM 12043 O O . LYS A 1 21 ? -18.049 -2.082 -7.611 1.00 0.00 21 LYS A O 7
ATOM 12062 N N . GLU A 1 22 ? -19.790 -1.063 -8.598 1.00 0.00 22 GLU A N 7
ATOM 12063 C CA . GLU A 1 22 ? -19.947 -0.091 -7.517 1.00 0.00 22 GLU A CA 7
ATOM 12064 C C . GLU A 1 22 ? -20.418 -0.781 -6.243 1.00 0.00 22 GLU A C 7
ATOM 12065 O O . GLU A 1 22 ? -19.988 -0.437 -5.141 1.00 0.00 22 GLU A O 7
ATOM 12077 N N . THR A 1 23 ? -21.288 -1.765 -6.406 1.00 0.00 23 THR A N 7
ATOM 12078 C CA . THR A 1 23 ? -21.755 -2.568 -5.289 1.00 0.00 23 THR A CA 7
ATOM 12079 C C . THR A 1 23 ? -20.600 -3.355 -4.676 1.00 0.00 23 THR A C 7
ATOM 12080 O O . THR A 1 23 ? -20.513 -3.506 -3.455 1.00 0.00 23 THR A O 7
ATOM 12091 N N . LEU A 1 24 ? -19.697 -3.830 -5.528 1.00 0.00 24 LEU A N 7
ATOM 12092 C CA . LEU A 1 24 ? -18.503 -4.515 -5.072 1.00 0.00 24 LEU A CA 7
ATOM 12093 C C . LEU A 1 24 ? -17.631 -3.567 -4.257 1.00 0.00 24 LEU A C 7
ATOM 12094 O O . LEU A 1 24 ? -17.012 -3.968 -3.270 1.00 0.00 24 LEU A O 7
ATOM 12110 N N . THR A 1 25 ? -17.602 -2.305 -4.667 1.00 0.00 25 THR A N 7
ATOM 12111 C CA . THR A 1 25 ? -16.882 -1.281 -3.928 1.00 0.00 25 THR A CA 7
ATOM 12112 C C . THR A 1 25 ? -17.523 -1.090 -2.556 1.00 0.00 25 THR A C 7
ATOM 12113 O O . THR A 1 25 ? -16.843 -1.125 -1.530 1.00 0.00 25 THR A O 7
ATOM 12124 N N . PHE A 1 26 ? -18.842 -0.918 -2.557 1.00 0.00 26 PHE A N 7
ATOM 12125 C CA . PHE A 1 26 ? -19.610 -0.729 -1.332 1.00 0.00 26 PHE A CA 7
ATOM 12126 C C . PHE A 1 26 ? -19.364 -1.866 -0.345 1.00 0.00 26 PHE A C 7
ATOM 12127 O O . PHE A 1 26 ? -19.105 -1.630 0.834 1.00 0.00 26 PHE A O 7
ATOM 12144 N N . LEU A 1 27 ? -19.440 -3.096 -0.839 1.00 0.00 27 LEU A N 7
ATOM 12145 C CA . LEU A 1 27 ? -19.241 -4.271 -0.006 1.00 0.00 27 LEU A CA 7
ATOM 12146 C C . LEU A 1 27 ? -17.844 -4.274 0.606 1.00 0.00 27 LEU A C 7
ATOM 12147 O O . LEU A 1 27 ? -17.692 -4.379 1.822 1.00 0.00 27 LEU A O 7
ATOM 12163 N N . THR A 1 28 ? -16.831 -4.129 -0.239 1.00 0.00 28 THR A N 7
ATOM 12164 C CA . THR A 1 28 ? -15.450 -4.111 0.205 1.00 0.00 28 THR A CA 7
ATOM 12165 C C . THR A 1 28 ? -15.201 -3.000 1.233 1.00 0.00 28 THR A C 7
ATOM 12166 O O . THR A 1 28 ? -14.395 -3.157 2.150 1.00 0.00 28 THR A O 7
ATOM 12177 N N . ASN A 1 29 ? -15.907 -1.884 1.083 1.00 0.00 29 ASN A N 7
ATOM 12178 C CA . ASN A 1 29 ? -15.738 -0.751 1.982 1.00 0.00 29 ASN A CA 7
ATOM 12179 C C . ASN A 1 29 ? -16.429 -0.993 3.318 1.00 0.00 29 ASN A C 7
ATOM 12180 O O . ASN A 1 29 ? -15.857 -0.714 4.372 1.00 0.00 29 ASN A O 7
ATOM 12191 N N . LEU A 1 30 ? -17.648 -1.526 3.284 1.00 0.00 30 LEU A N 7
ATOM 12192 C CA . LEU A 1 30 ? -18.393 -1.778 4.515 1.00 0.00 30 LEU A CA 7
ATOM 12193 C C . LEU A 1 30 ? -17.701 -2.852 5.345 1.00 0.00 30 LEU A C 7
ATOM 12194 O O . LEU A 1 30 ? -17.808 -2.874 6.571 1.00 0.00 30 LEU A O 7
ATOM 12210 N N . LEU A 1 31 ? -16.983 -3.739 4.672 1.00 0.00 31 LEU A N 7
ATOM 12211 C CA . LEU A 1 31 ? -16.219 -4.769 5.352 1.00 0.00 31 LEU A CA 7
ATOM 12212 C C . LEU A 1 31 ? -15.082 -4.137 6.146 1.00 0.00 31 LEU A C 7
ATOM 12213 O O . LEU A 1 31 ? -14.774 -4.567 7.252 1.00 0.00 31 LEU A O 7
ATOM 12229 N N . LYS A 1 32 ? -14.494 -3.081 5.592 1.00 0.00 32 LYS A N 7
ATOM 12230 C CA . LYS A 1 32 ? -13.429 -2.353 6.278 1.00 0.00 32 LYS A CA 7
ATOM 12231 C C . LYS A 1 32 ? -14.006 -1.499 7.400 1.00 0.00 32 LYS A C 7
ATOM 12232 O O . LYS A 1 32 ? -13.279 -0.990 8.251 1.00 0.00 32 LYS A O 7
ATOM 12251 N N . GLU A 1 33 ? -15.321 -1.349 7.388 1.00 0.00 33 GLU A N 7
ATOM 12252 C CA . GLU A 1 33 ? -16.009 -0.535 8.370 1.00 0.00 33 GLU A CA 7
ATOM 12253 C C . GLU A 1 33 ? -16.467 -1.397 9.539 1.00 0.00 33 GLU A C 7
ATOM 12254 O O . GLU A 1 33 ? -16.447 -0.964 10.693 1.00 0.00 33 GLU A O 7
ATOM 12266 N N . LYS A 1 34 ? -16.860 -2.629 9.234 1.00 0.00 34 LYS A N 7
ATOM 12267 C CA . LYS A 1 34 ? -17.468 -3.496 10.230 1.00 0.00 34 LYS A CA 7
ATOM 12268 C C . LYS A 1 34 ? -16.523 -4.584 10.734 1.00 0.00 34 LYS A C 7
ATOM 12269 O O . LYS A 1 34 ? -16.475 -4.847 11.930 1.00 0.00 34 LYS A O 7
ATOM 12288 N N . LEU A 1 35 ? -15.760 -5.205 9.837 1.00 0.00 35 LEU A N 7
ATOM 12289 C CA . LEU A 1 35 ? -14.933 -6.355 10.212 1.00 0.00 35 LEU A CA 7
ATOM 12290 C C . LEU A 1 35 ? -13.802 -5.953 11.153 1.00 0.00 35 LEU A C 7
ATOM 12291 O O . LEU A 1 35 ? -13.204 -6.800 11.813 1.00 0.00 35 LEU A O 7
ATOM 12307 N N . VAL A 1 36 ? -13.513 -4.658 11.219 1.00 0.00 36 VAL A N 7
ATOM 12308 C CA . VAL A 1 36 ? -12.490 -4.153 12.126 1.00 0.00 36 VAL A CA 7
ATOM 12309 C C . VAL A 1 36 ? -12.973 -4.219 13.574 1.00 0.00 36 VAL A C 7
ATOM 12310 O O . VAL A 1 36 ? -12.192 -4.061 14.514 1.00 0.00 36 VAL A O 7
ATOM 12323 N N . ASP A 1 37 ? -14.265 -4.463 13.738 1.00 0.00 37 ASP A N 7
ATOM 12324 C CA . ASP A 1 37 ? -14.855 -4.632 15.054 1.00 0.00 37 ASP A CA 7
ATOM 12325 C C . ASP A 1 37 ? -14.766 -6.097 15.458 1.00 0.00 37 ASP A C 7
ATOM 12326 O O . ASP A 1 37 ? -15.148 -6.976 14.686 1.00 0.00 37 ASP A O 7
ATOM 12335 N N . PRO A 1 38 ? -14.273 -6.382 16.671 1.00 0.00 38 PRO A N 7
ATOM 12336 C CA . PRO A 1 38 ? -14.077 -7.756 17.149 1.00 0.00 38 PRO A CA 7
ATOM 12337 C C . PRO A 1 38 ? -15.387 -8.523 17.326 1.00 0.00 38 PRO A C 7
ATOM 12338 O O . PRO A 1 38 ? -15.379 -9.724 17.587 1.00 0.00 38 PRO A O 7
ATOM 12349 N N . ASN A 1 39 ? -16.509 -7.830 17.199 1.00 0.00 39 ASN A N 7
ATOM 12350 C CA . ASN A 1 39 ? -17.814 -8.465 17.319 1.00 0.00 39 ASN A CA 7
ATOM 12351 C C . ASN A 1 39 ? -18.344 -8.851 15.948 1.00 0.00 39 ASN A C 7
ATOM 12352 O O . ASN A 1 39 ? -19.262 -9.664 15.828 1.00 0.00 39 ASN A O 7
ATOM 12363 N N . ILE A 1 40 ? -17.761 -8.262 14.916 1.00 0.00 40 ILE A N 7
ATOM 12364 C CA . ILE A 1 40 ? -18.226 -8.479 13.558 1.00 0.00 40 ILE A CA 7
ATOM 12365 C C . ILE A 1 40 ? -17.195 -9.266 12.757 1.00 0.00 40 ILE A C 7
ATOM 12366 O O . ILE A 1 40 ? -17.534 -10.230 12.074 1.00 0.00 40 ILE A O 7
ATOM 12382 N N . GLY A 1 41 ? -15.939 -8.862 12.867 1.00 0.00 41 GLY A N 7
ATOM 12383 C CA . GLY A 1 41 ? -14.873 -9.543 12.171 1.00 0.00 41 GLY A CA 7
ATOM 12384 C C . GLY A 1 41 ? -14.079 -10.408 13.115 1.00 0.00 41 GLY A C 7
ATOM 12385 O O . GLY A 1 41 ? -12.892 -10.164 13.351 1.00 0.00 41 GLY A O 7
ATOM 12389 N N . LEU A 1 42 ? -14.743 -11.412 13.669 1.00 0.00 42 LEU A N 7
ATOM 12390 C CA . LEU A 1 42 ? -14.126 -12.302 14.637 1.00 0.00 42 LEU A CA 7
ATOM 12391 C C . LEU A 1 42 ? -12.965 -13.036 13.985 1.00 0.00 42 LEU A C 7
ATOM 12392 O O . LEU A 1 42 ? -11.880 -13.155 14.561 1.00 0.00 42 LEU A O 7
ATOM 12408 N N . HIS A 1 43 ? -13.186 -13.501 12.768 1.00 0.00 43 HIS A N 7
ATOM 12409 C CA . HIS A 1 43 ? -12.167 -14.251 12.056 1.00 0.00 43 HIS A CA 7
ATOM 12410 C C . HIS A 1 43 ? -11.172 -13.290 11.429 1.00 0.00 43 HIS A C 7
ATOM 12411 O O . HIS A 1 43 ? -9.969 -13.553 11.408 1.00 0.00 43 HIS A O 7
ATOM 12425 N N . PHE A 1 44 ? -11.686 -12.173 10.930 1.00 0.00 44 PHE A N 7
ATOM 12426 C CA . PHE A 1 44 ? -10.862 -11.154 10.297 1.00 0.00 44 PHE A CA 7
ATOM 12427 C C . PHE A 1 44 ? -9.808 -10.622 11.258 1.00 0.00 44 PHE A C 7
ATOM 12428 O O . PHE A 1 44 ? -8.612 -10.648 10.957 1.00 0.00 44 PHE A O 7
ATOM 12445 N N . LYS A 1 45 ? -10.258 -10.147 12.413 1.00 0.00 45 LYS A N 7
ATOM 12446 C CA . LYS A 1 45 ? -9.372 -9.561 13.401 1.00 0.00 45 LYS A CA 7
ATOM 12447 C C . LYS A 1 45 ? -8.350 -10.567 13.876 1.00 0.00 45 LYS A C 7
ATOM 12448 O O . LYS A 1 45 ? -7.166 -10.256 14.017 1.00 0.00 45 LYS A O 7
ATOM 12467 N N . ASN A 1 46 ? -8.804 -11.786 14.106 1.00 0.00 46 ASN A N 7
ATOM 12468 C CA . ASN A 1 46 ? -7.937 -12.803 14.665 1.00 0.00 46 ASN A CA 7
ATOM 12469 C C . ASN A 1 46 ? -6.975 -13.349 13.610 1.00 0.00 46 ASN A C 7
ATOM 12470 O O . ASN A 1 46 ? -6.082 -14.136 13.918 1.00 0.00 46 ASN A O 7
ATOM 12481 N N . SER A 1 47 ? -7.173 -12.938 12.365 1.00 0.00 47 SER A N 7
ATOM 12482 C CA . SER A 1 47 ? -6.287 -13.338 11.282 1.00 0.00 47 SER A CA 7
ATOM 12483 C C . SER A 1 47 ? -5.441 -12.156 10.815 1.00 0.00 47 SER A C 7
ATOM 12484 O O . SER A 1 47 ? -4.777 -12.227 9.779 1.00 0.00 47 SER A O 7
ATOM 12492 N N . GLY A 1 48 ? -5.484 -11.068 11.574 1.00 0.00 48 GLY A N 7
ATOM 12493 C CA . GLY A 1 48 ? -4.635 -9.931 11.296 1.00 0.00 48 GLY A CA 7
ATOM 12494 C C . GLY A 1 48 ? -5.357 -8.615 11.480 1.00 0.00 48 GLY A C 7
ATOM 12495 O O . GLY A 1 48 ? -4.891 -7.736 12.204 1.00 0.00 48 GLY A O 7
ATOM 12499 N N . GLY A 1 49 ? -6.515 -8.495 10.850 1.00 0.00 49 GLY A N 7
ATOM 12500 C CA . GLY A 1 49 ? -7.241 -7.246 10.882 1.00 0.00 49 GLY A CA 7
ATOM 12501 C C . GLY A 1 49 ? -6.678 -6.247 9.892 1.00 0.00 49 GLY A C 7
ATOM 12502 O O . GLY A 1 49 ? -6.702 -5.041 10.134 1.00 0.00 49 GLY A O 7
ATOM 12506 N N . ASP A 1 50 ? -6.185 -6.752 8.766 1.00 0.00 50 ASP A N 7
ATOM 12507 C CA . ASP A 1 50 ? -5.540 -5.904 7.765 1.00 0.00 50 ASP A CA 7
ATOM 12508 C C . ASP A 1 50 ? -6.492 -5.642 6.610 1.00 0.00 50 ASP A C 7
ATOM 12509 O O . ASP A 1 50 ? -7.251 -6.526 6.223 1.00 0.00 50 ASP A O 7
ATOM 12518 N N . GLU A 1 51 ? -6.441 -4.442 6.045 1.00 0.00 51 GLU A N 7
ATOM 12519 C CA . GLU A 1 51 ? -7.238 -4.126 4.863 1.00 0.00 51 GLU A CA 7
ATOM 12520 C C . GLU A 1 51 ? -6.952 -5.104 3.732 1.00 0.00 51 GLU A C 7
ATOM 12521 O O . GLU A 1 51 ? -7.860 -5.525 3.017 1.00 0.00 51 GLU A O 7
ATOM 12533 N N . SER A 1 52 ? -5.683 -5.467 3.588 1.00 0.00 52 SER A N 7
ATOM 12534 C CA . SER A 1 52 ? -5.251 -6.364 2.528 1.00 0.00 52 SER A CA 7
ATOM 12535 C C . SER A 1 52 ? -5.912 -7.731 2.676 1.00 0.00 52 SER A C 7
ATOM 12536 O O . SER A 1 52 ? -6.162 -8.419 1.692 1.00 0.00 52 SER A O 7
ATOM 12544 N N . LYS A 1 53 ? -6.225 -8.096 3.915 1.00 0.00 53 LYS A N 7
ATOM 12545 C CA . LYS A 1 53 ? -6.882 -9.359 4.202 1.00 0.00 53 LYS A CA 7
ATOM 12546 C C . LYS A 1 53 ? -8.262 -9.379 3.559 1.00 0.00 53 LYS A C 7
ATOM 12547 O O . LYS A 1 53 ? -8.715 -10.406 3.061 1.00 0.00 53 LYS A O 7
ATOM 12566 N N . ILE A 1 54 ? -8.907 -8.221 3.542 1.00 0.00 54 ILE A N 7
ATOM 12567 C CA . ILE A 1 54 ? -10.207 -8.070 2.908 1.00 0.00 54 ILE A CA 7
ATOM 12568 C C . ILE A 1 54 ? -10.042 -8.020 1.398 1.00 0.00 54 ILE A C 7
ATOM 12569 O O . ILE A 1 54 ? -10.698 -8.759 0.662 1.00 0.00 54 ILE A O 7
ATOM 12585 N N . GLU A 1 55 ? -9.131 -7.163 0.954 1.00 0.00 55 GLU A N 7
ATOM 12586 C CA . GLU A 1 55 ? -8.893 -6.940 -0.465 1.00 0.00 55 GLU A CA 7
ATOM 12587 C C . GLU A 1 55 ? -8.462 -8.229 -1.171 1.00 0.00 55 GLU A C 7
ATOM 12588 O O . GLU A 1 55 ? -8.699 -8.401 -2.368 1.00 0.00 55 GLU A O 7
ATOM 12600 N N . GLU A 1 56 ? -7.845 -9.139 -0.427 1.00 0.00 56 GLU A N 7
ATOM 12601 C CA . GLU A 1 56 ? -7.471 -10.440 -0.974 1.00 0.00 56 GLU A CA 7
ATOM 12602 C C . GLU A 1 56 ? -8.621 -11.440 -0.862 1.00 0.00 56 GLU A C 7
ATOM 12603 O O . GLU A 1 56 ? -8.849 -12.226 -1.780 1.00 0.00 56 GLU A O 7
ATOM 12615 N N . SER A 1 57 ? -9.352 -11.411 0.249 1.00 0.00 57 SER A N 7
ATOM 12616 C CA . SER A 1 57 ? -10.429 -12.374 0.473 1.00 0.00 57 SER A CA 7
ATOM 12617 C C . SER A 1 57 ? -11.589 -12.169 -0.497 1.00 0.00 57 SER A C 7
ATOM 12618 O O . SER A 1 57 ? -12.190 -13.140 -0.952 1.00 0.00 57 SER A O 7
ATOM 12626 N N . VAL A 1 58 ? -11.895 -10.916 -0.819 1.00 0.00 58 VAL A N 7
ATOM 12627 C CA . VAL A 1 58 ? -12.906 -10.618 -1.832 1.00 0.00 58 VAL A CA 7
ATOM 12628 C C . VAL A 1 58 ? -12.526 -11.292 -3.148 1.00 0.00 58 VAL A C 7
ATOM 12629 O O . VAL A 1 58 ? -13.374 -11.842 -3.851 1.00 0.00 58 VAL A O 7
ATOM 12642 N N . GLN A 1 59 ? -11.234 -11.277 -3.445 1.00 0.00 59 GLN A N 7
ATOM 12643 C CA . GLN A 1 59 ? -10.717 -11.922 -4.639 1.00 0.00 59 GLN A CA 7
ATOM 12644 C C . GLN A 1 59 ? -10.886 -13.439 -4.547 1.00 0.00 59 GLN A C 7
ATOM 12645 O O . GLN A 1 59 ? -11.423 -14.064 -5.459 1.00 0.00 59 GLN A O 7
ATOM 12659 N N . LYS A 1 60 ? -10.429 -14.022 -3.435 1.00 0.00 60 LYS A N 7
ATOM 12660 C CA . LYS A 1 60 ? -10.532 -15.470 -3.212 1.00 0.00 60 LYS A CA 7
ATOM 12661 C C . LYS A 1 60 ? -11.982 -15.923 -3.327 1.00 0.00 60 LYS A C 7
ATOM 12662 O O . LYS A 1 60 ? -12.278 -17.008 -3.825 1.00 0.00 60 LYS A O 7
ATOM 12681 N N . PHE A 1 61 ? -12.868 -15.065 -2.860 1.00 0.00 61 PHE A N 7
ATOM 12682 C CA . PHE A 1 61 ? -14.296 -15.322 -2.853 1.00 0.00 61 PHE A CA 7
ATOM 12683 C C . PHE A 1 61 ? -14.839 -15.396 -4.279 1.00 0.00 61 PHE A C 7
ATOM 12684 O O . PHE A 1 61 ? -15.404 -16.408 -4.694 1.00 0.00 61 PHE A O 7
ATOM 12701 N N . LEU A 1 62 ? -14.639 -14.323 -5.027 1.00 0.00 62 LEU A N 7
ATOM 12702 C CA . LEU A 1 62 ? -15.247 -14.175 -6.345 1.00 0.00 62 LEU A CA 7
ATOM 12703 C C . LEU A 1 62 ? -14.562 -15.037 -7.406 1.00 0.00 62 LEU A C 7
ATOM 12704 O O . LEU A 1 62 ? -15.178 -15.399 -8.408 1.00 0.00 62 LEU A O 7
ATOM 12720 N N . SER A 1 63 ? -13.298 -15.378 -7.181 1.00 0.00 63 SER A N 7
ATOM 12721 C CA . SER A 1 63 ? -12.511 -16.088 -8.188 1.00 0.00 63 SER A CA 7
ATOM 12722 C C . SER A 1 63 ? -13.007 -17.518 -8.418 1.00 0.00 63 SER A C 7
ATOM 12723 O O . SER A 1 63 ? -12.829 -18.068 -9.506 1.00 0.00 63 SER A O 7
ATOM 12731 N N . GLU A 1 64 ? -13.628 -18.122 -7.411 1.00 0.00 64 GLU A N 7
ATOM 12732 C CA . GLU A 1 64 ? -14.100 -19.488 -7.533 1.00 0.00 64 GLU A CA 7
ATOM 12733 C C . GLU A 1 64 ? -15.590 -19.551 -7.848 1.00 0.00 64 GLU A C 7
ATOM 12734 O O . GLU A 1 64 ? -16.156 -20.637 -7.991 1.00 0.00 64 GLU A O 7
ATOM 12746 N N . LEU A 1 65 ? -16.221 -18.398 -7.971 1.00 0.00 65 LEU A N 7
ATOM 12747 C CA . LEU A 1 65 ? -17.647 -18.349 -8.242 1.00 0.00 65 LEU A CA 7
ATOM 12748 C C . LEU A 1 65 ? -17.916 -18.220 -9.728 1.00 0.00 65 LEU A C 7
ATOM 12749 O O . LEU A 1 65 ? -17.000 -17.989 -10.522 1.00 0.00 65 LEU A O 7
ATOM 12765 N N . LYS A 1 66 ? -19.171 -18.380 -10.101 1.00 0.00 66 LYS A N 7
ATOM 12766 C CA . LYS A 1 66 ? -19.582 -18.170 -11.472 1.00 0.00 66 LYS A CA 7
ATOM 12767 C C . LYS A 1 66 ? -19.927 -16.712 -11.688 1.00 0.00 66 LYS A C 7
ATOM 12768 O O . LYS A 1 66 ? -20.304 -16.011 -10.747 1.00 0.00 66 LYS A O 7
ATOM 12787 N N . GLU A 1 67 ? -19.802 -16.264 -12.924 1.00 0.00 67 GLU A N 7
ATOM 12788 C CA . GLU A 1 67 ? -20.122 -14.888 -13.276 1.00 0.00 67 GLU A CA 7
ATOM 12789 C C . GLU A 1 67 ? -21.591 -14.622 -12.950 1.00 0.00 67 GLU A C 7
ATOM 12790 O O . GLU A 1 67 ? -21.936 -13.593 -12.376 1.00 0.00 67 GLU A O 7
ATOM 12802 N N . ASP A 1 68 ? -22.428 -15.605 -13.269 1.00 0.00 68 ASP A N 7
ATOM 12803 C CA . ASP A 1 68 ? -23.862 -15.558 -12.976 1.00 0.00 68 ASP A CA 7
ATOM 12804 C C . ASP A 1 68 ? -24.121 -15.353 -11.482 1.00 0.00 68 ASP A C 7
ATOM 12805 O O . ASP A 1 68 ? -24.964 -14.542 -11.092 1.00 0.00 68 ASP A O 7
ATOM 12814 N N . GLU A 1 69 ? -23.369 -16.075 -10.656 1.00 0.00 69 GLU A N 7
ATOM 12815 C CA . GLU A 1 69 ? -23.539 -16.026 -9.209 1.00 0.00 69 GLU A CA 7
ATOM 12816 C C . GLU A 1 69 ? -23.166 -14.656 -8.666 1.00 0.00 69 GLU A C 7
ATOM 12817 O O . GLU A 1 69 ? -23.840 -14.118 -7.786 1.00 0.00 69 GLU A O 7
ATOM 12829 N N . ILE A 1 70 ? -22.089 -14.105 -9.198 1.00 0.00 70 ILE A N 7
ATOM 12830 C CA . ILE A 1 70 ? -21.609 -12.798 -8.784 1.00 0.00 70 ILE A CA 7
ATOM 12831 C C . ILE A 1 70 ? -22.659 -11.726 -9.057 1.00 0.00 70 ILE A C 7
ATOM 12832 O O . ILE A 1 70 ? -22.895 -10.849 -8.226 1.00 0.00 70 ILE A O 7
ATOM 12848 N N . LYS A 1 71 ? -23.296 -11.814 -10.220 1.00 0.00 71 LYS A N 7
ATOM 12849 C CA . LYS A 1 71 ? -24.330 -10.862 -10.601 1.00 0.00 71 LYS A CA 7
ATOM 12850 C C . LYS A 1 71 ? -25.522 -10.930 -9.652 1.00 0.00 71 LYS A C 7
ATOM 12851 O O . LYS A 1 71 ? -25.992 -9.898 -9.180 1.00 0.00 71 LYS A O 7
ATOM 12870 N N . ASP A 1 72 ? -26.003 -12.142 -9.370 1.00 0.00 72 ASP A N 7
ATOM 12871 C CA . ASP A 1 72 ? -27.118 -12.325 -8.435 1.00 0.00 72 ASP A CA 7
ATOM 12872 C C . ASP A 1 72 ? -26.761 -11.745 -7.075 1.00 0.00 72 ASP A C 7
ATOM 12873 O O . ASP A 1 72 ? -27.569 -11.065 -6.439 1.00 0.00 72 ASP A O 7
ATOM 12882 N N . LEU A 1 73 ? -25.531 -12.010 -6.654 1.00 0.00 73 LEU A N 7
ATOM 12883 C CA . LEU A 1 73 ? -25.002 -11.494 -5.406 1.00 0.00 73 LEU A CA 7
ATOM 12884 C C . LEU A 1 73 ? -25.048 -9.969 -5.381 1.00 0.00 73 LEU A C 7
ATOM 12885 O O . LEU A 1 73 ? -25.735 -9.370 -4.554 1.00 0.00 73 LEU A O 7
ATOM 12901 N N . LEU A 1 74 ? -24.321 -9.355 -6.302 1.00 0.00 74 LEU A N 7
ATOM 12902 C CA . LEU A 1 74 ? -24.182 -7.909 -6.338 1.00 0.00 74 LEU A CA 7
ATOM 12903 C C . LEU A 1 74 ? -25.520 -7.218 -6.574 1.00 0.00 74 LEU A C 7
ATOM 12904 O O . LEU A 1 74 ? -25.790 -6.182 -5.978 1.00 0.00 74 LEU A O 7
ATOM 12920 N N . ALA A 1 75 ? -26.356 -7.795 -7.432 1.00 0.00 75 ALA A N 7
ATOM 12921 C CA . ALA A 1 75 ? -27.679 -7.237 -7.691 1.00 0.00 75 ALA A CA 7
ATOM 12922 C C . ALA A 1 75 ? -28.514 -7.244 -6.418 1.00 0.00 75 ALA A C 7
ATOM 12923 O O . ALA A 1 75 ? -29.223 -6.282 -6.125 1.00 0.00 75 ALA A O 7
ATOM 12930 N N . LYS A 1 76 ? -28.407 -8.330 -5.658 1.00 0.00 76 LYS A N 7
ATOM 12931 C CA . LYS A 1 76 ? -29.117 -8.455 -4.393 1.00 0.00 76 LYS A CA 7
ATOM 12932 C C . LYS A 1 76 ? -28.656 -7.369 -3.429 1.00 0.00 76 LYS A C 7
ATOM 12933 O O . LYS A 1 76 ? -29.465 -6.611 -2.896 1.00 0.00 76 LYS A O 7
ATOM 12952 N N . ILE A 1 77 ? -27.343 -7.299 -3.229 1.00 0.00 77 ILE A N 7
ATOM 12953 C CA . ILE A 1 77 ? -26.740 -6.315 -2.335 1.00 0.00 77 ILE A CA 7
ATOM 12954 C C . ILE A 1 77 ? -27.086 -4.896 -2.781 1.00 0.00 77 ILE A C 7
ATOM 12955 O O . ILE A 1 77 ? -27.448 -4.054 -1.966 1.00 0.00 77 ILE A O 7
ATOM 12971 N N . LYS A 1 78 ? -26.980 -4.660 -4.081 1.00 0.00 78 LYS A N 7
ATOM 12972 C CA . LYS A 1 78 ? -27.222 -3.343 -4.668 1.00 0.00 78 LYS A CA 7
ATOM 12973 C C . LYS A 1 78 ? -28.642 -2.886 -4.380 1.00 0.00 78 LYS A C 7
ATOM 12974 O O . LYS A 1 78 ? -28.861 -1.830 -3.792 1.00 0.00 78 LYS A O 7
ATOM 12993 N N . GLU A 1 79 ? -29.593 -3.703 -4.795 1.00 0.00 79 GLU A N 7
ATOM 12994 C CA . GLU A 1 79 ? -31.008 -3.391 -4.651 1.00 0.00 79 GLU A CA 7
ATOM 12995 C C . GLU A 1 79 ? -31.367 -3.175 -3.181 1.00 0.00 79 GLU A C 7
ATOM 12996 O O . GLU A 1 79 ? -32.051 -2.214 -2.834 1.00 0.00 79 GLU A O 7
ATOM 13008 N N . ASN A 1 80 ? -30.883 -4.062 -2.321 1.00 0.00 80 ASN A N 7
ATOM 13009 C CA . ASN A 1 80 ? -31.104 -3.941 -0.882 1.00 0.00 80 ASN A CA 7
ATOM 13010 C C . ASN A 1 80 ? -30.493 -2.654 -0.342 1.00 0.00 80 ASN A C 7
ATOM 13011 O O . ASN A 1 80 ? -31.142 -1.906 0.389 1.00 0.00 80 ASN A O 7
ATOM 13022 N N . LYS A 1 81 ? -29.242 -2.416 -0.708 1.00 0.00 81 LYS A N 7
ATOM 13023 C CA . LYS A 1 81 ? -28.515 -1.215 -0.313 1.00 0.00 81 LYS A CA 7
ATOM 13024 C C . LYS A 1 81 ? -29.272 0.038 -0.715 1.00 0.00 81 LYS A C 7
ATOM 13025 O O . LYS A 1 81 ? -29.599 0.877 0.123 1.00 0.00 81 LYS A O 7
ATOM 13044 N N . ASP A 1 82 ? -29.560 0.133 -2.000 1.00 0.00 82 ASP A N 7
ATOM 13045 C CA . ASP A 1 82 ? -30.193 1.316 -2.578 1.00 0.00 82 ASP A CA 7
ATOM 13046 C C . ASP A 1 82 ? -31.557 1.607 -1.952 1.00 0.00 82 ASP A C 7
ATOM 13047 O O . ASP A 1 82 ? -31.979 2.762 -1.885 1.00 0.00 82 ASP A O 7
ATOM 13056 N N . LYS A 1 83 ? -32.239 0.571 -1.483 1.00 0.00 83 LYS A N 7
ATOM 13057 C CA . LYS A 1 83 ? -33.527 0.751 -0.821 1.00 0.00 83 LYS A CA 7
ATOM 13058 C C . LYS A 1 83 ? -33.350 1.130 0.647 1.00 0.00 83 LYS A C 7
ATOM 13059 O O . LYS A 1 83 ? -34.157 1.871 1.206 1.00 0.00 83 LYS A O 7
ATOM 13078 N N . LYS A 1 84 ? -32.287 0.634 1.267 1.00 0.00 84 LYS A N 7
ATOM 13079 C CA . LYS A 1 84 ? -32.109 0.783 2.709 1.00 0.00 84 LYS A CA 7
ATOM 13080 C C . LYS A 1 84 ? -31.279 2.010 3.064 1.00 0.00 84 LYS A C 7
ATOM 13081 O O . LYS A 1 84 ? -31.324 2.478 4.198 1.00 0.00 84 LYS A O 7
ATOM 13100 N N . GLU A 1 85 ? -30.531 2.532 2.099 1.00 0.00 85 GLU A N 7
ATOM 13101 C CA . GLU A 1 85 ? -29.663 3.686 2.335 1.00 0.00 85 GLU A CA 7
ATOM 13102 C C . GLU A 1 85 ? -30.464 4.950 2.652 1.00 0.00 85 GLU A C 7
ATOM 13103 O O . GLU A 1 85 ? -29.894 5.973 3.035 1.00 0.00 85 GLU A O 7
ATOM 13115 N N . LYS A 1 86 ? -31.782 4.877 2.483 1.00 0.00 86 LYS A N 7
ATOM 13116 C CA . LYS A 1 86 ? -32.673 5.942 2.921 1.00 0.00 86 LYS A CA 7
ATOM 13117 C C . LYS A 1 86 ? -32.522 6.154 4.424 1.00 0.00 86 LYS A C 7
ATOM 13118 O O . LYS A 1 86 ? -32.228 7.257 4.888 1.00 0.00 86 LYS A O 7
ATOM 13137 N N . ASP A 1 87 ? -32.718 5.079 5.172 1.00 0.00 87 ASP A N 7
ATOM 13138 C CA . ASP A 1 87 ? -32.569 5.095 6.610 1.00 0.00 87 ASP A CA 7
ATOM 13139 C C . ASP A 1 87 ? -31.163 4.636 6.983 1.00 0.00 87 ASP A C 7
ATOM 13140 O O . ASP A 1 87 ? -30.806 3.477 6.773 1.00 0.00 87 ASP A O 7
ATOM 13149 N N . PRO A 1 88 ? -30.353 5.539 7.553 1.00 0.00 88 PRO A N 7
ATOM 13150 C CA . PRO A 1 88 ? -28.930 5.294 7.818 1.00 0.00 88 PRO A CA 7
ATOM 13151 C C . PRO A 1 88 ? -28.673 3.999 8.585 1.00 0.00 88 PRO A C 7
ATOM 13152 O O . PRO A 1 88 ? -27.869 3.175 8.160 1.00 0.00 88 PRO A O 7
ATOM 13163 N N . GLU A 1 89 ? -29.378 3.808 9.693 1.00 0.00 89 GLU A N 7
ATOM 13164 C CA . GLU A 1 89 ? -29.133 2.661 10.560 1.00 0.00 89 GLU A CA 7
ATOM 13165 C C . GLU A 1 89 ? -29.655 1.362 9.949 1.00 0.00 89 GLU A C 7
ATOM 13166 O O . GLU A 1 89 ? -29.143 0.288 10.246 1.00 0.00 89 GLU A O 7
ATOM 13178 N N . GLU A 1 90 ? -30.658 1.462 9.087 1.00 0.00 90 GLU A N 7
ATOM 13179 C CA . GLU A 1 90 ? -31.179 0.289 8.387 1.00 0.00 90 GLU A CA 7
ATOM 13180 C C . GLU A 1 90 ? -30.134 -0.222 7.405 1.00 0.00 90 GLU A C 7
ATOM 13181 O O . GLU A 1 90 ? -29.879 -1.423 7.301 1.00 0.00 90 GLU A O 7
ATOM 13193 N N . LEU A 1 91 ? -29.524 0.717 6.702 1.00 0.00 91 LEU A N 7
ATOM 13194 C CA . LEU A 1 91 ? -28.441 0.423 5.782 1.00 0.00 91 LEU A CA 7
ATOM 13195 C C . LEU A 1 91 ? -27.207 -0.023 6.568 1.00 0.00 91 LEU A C 7
ATOM 13196 O O . LEU A 1 91 ? -26.540 -0.997 6.215 1.00 0.00 91 LEU A O 7
ATOM 13212 N N . ASN A 1 92 ? -26.922 0.712 7.631 1.00 0.00 92 ASN A N 7
ATOM 13213 C CA . ASN A 1 92 ? -25.821 0.399 8.542 1.00 0.00 92 ASN A CA 7
ATOM 13214 C C . ASN A 1 92 ? -25.915 -1.037 9.072 1.00 0.00 92 ASN A C 7
ATOM 13215 O O . ASN A 1 92 ? -24.924 -1.774 9.079 1.00 0.00 92 ASN A O 7
ATOM 13226 N N . THR A 1 93 ? -27.105 -1.435 9.509 1.00 0.00 93 THR A N 7
ATOM 13227 C CA . THR A 1 93 ? -27.315 -2.780 10.021 1.00 0.00 93 THR A CA 7
ATOM 13228 C C . THR A 1 93 ? -27.142 -3.806 8.902 1.00 0.00 93 THR A C 7
ATOM 13229 O O . THR A 1 93 ? -26.615 -4.895 9.123 1.00 0.00 93 THR A O 7
ATOM 13240 N N . TYR A 1 94 ? -27.553 -3.431 7.694 1.00 0.00 94 TYR A N 7
ATOM 13241 C CA . TYR A 1 94 ? -27.402 -4.292 6.527 1.00 0.00 94 TYR A CA 7
ATOM 13242 C C . TYR A 1 94 ? -25.928 -4.619 6.293 1.00 0.00 94 TYR A C 7
ATOM 13243 O O . TYR A 1 94 ? -25.566 -5.781 6.107 1.00 0.00 94 TYR A O 7
ATOM 13261 N N . LYS A 1 95 ? -25.091 -3.581 6.307 1.00 0.00 95 LYS A N 7
ATOM 13262 C CA . LYS A 1 95 ? -23.634 -3.747 6.255 1.00 0.00 95 LYS A CA 7
ATOM 13263 C C . LYS A 1 95 ? -23.168 -4.780 7.275 1.00 0.00 95 LYS A C 7
ATOM 13264 O O . LYS A 1 95 ? -22.333 -5.634 6.979 1.00 0.00 95 LYS A O 7
ATOM 13283 N N . SER A 1 96 ? -23.722 -4.688 8.473 1.00 0.00 96 SER A N 7
ATOM 13284 C CA . SER A 1 96 ? -23.293 -5.523 9.584 1.00 0.00 96 SER A CA 7
ATOM 13285 C C . SER A 1 96 ? -23.668 -6.982 9.346 1.00 0.00 96 SER A C 7
ATOM 13286 O O . SER A 1 96 ? -22.877 -7.887 9.612 1.00 0.00 96 SER A O 7
ATOM 13294 N N . ILE A 1 97 ? -24.871 -7.201 8.831 1.00 0.00 97 ILE A N 7
ATOM 13295 C CA . ILE A 1 97 ? -25.335 -8.544 8.513 1.00 0.00 97 ILE A CA 7
ATOM 13296 C C . ILE A 1 97 ? -24.470 -9.151 7.410 1.00 0.00 97 ILE A C 7
ATOM 13297 O O . ILE A 1 97 ? -24.080 -10.317 7.476 1.00 0.00 97 ILE A O 7
ATOM 13313 N N . LEU A 1 98 ? -24.153 -8.333 6.411 1.00 0.00 98 LEU A N 7
ATOM 13314 C CA . LEU A 1 98 ? -23.277 -8.742 5.319 1.00 0.00 98 LEU A CA 7
ATOM 13315 C C . LEU A 1 98 ? -21.909 -9.170 5.847 1.00 0.00 98 LEU A C 7
ATOM 13316 O O . LEU A 1 98 ? -21.417 -10.255 5.533 1.00 0.00 98 LEU A O 7
ATOM 13332 N N . ALA A 1 99 ? -21.311 -8.313 6.666 1.00 0.00 99 ALA A N 7
ATOM 13333 C CA . ALA A 1 99 ? -19.983 -8.567 7.202 1.00 0.00 99 ALA A CA 7
ATOM 13334 C C . ALA A 1 99 ? -19.962 -9.810 8.085 1.00 0.00 99 ALA A C 7
ATOM 13335 O O . ALA A 1 99 ? -18.991 -10.563 8.077 1.00 0.00 99 ALA A O 7
ATOM 13342 N N . SER A 1 100 ? -21.046 -10.037 8.826 1.00 0.00 100 SER A N 7
ATOM 13343 C CA . SER A 1 100 ? -21.140 -11.196 9.707 1.00 0.00 100 SER A CA 7
ATOM 13344 C C . SER A 1 100 ? -21.063 -12.497 8.907 1.00 0.00 100 SER A C 7
ATOM 13345 O O . SER A 1 100 ? -20.607 -13.524 9.414 1.00 0.00 100 SER A O 7
ATOM 13353 N N . GLY A 1 101 ? -21.515 -12.450 7.661 1.00 0.00 101 GLY A N 7
ATOM 13354 C CA . GLY A 1 101 ? -21.451 -13.620 6.812 1.00 0.00 101 GLY A CA 7
ATOM 13355 C C . GLY A 1 101 ? -20.125 -13.732 6.092 1.00 0.00 101 GLY A C 7
ATOM 13356 O O . GLY A 1 101 ? -19.587 -14.830 5.948 1.00 0.00 101 GLY A O 7
ATOM 13360 N N . PHE A 1 102 ? -19.582 -12.597 5.658 1.00 0.00 102 PHE A N 7
ATOM 13361 C CA . PHE A 1 102 ? -18.347 -12.596 4.885 1.00 0.00 102 PHE A CA 7
ATOM 13362 C C . PHE A 1 102 ? -17.147 -12.963 5.752 1.00 0.00 102 PHE A C 7
ATOM 13363 O O . PHE A 1 102 ? -16.235 -13.636 5.286 1.00 0.00 102 PHE A O 7
ATOM 13380 N N . ASP A 1 103 ? -17.163 -12.528 7.011 1.00 0.00 103 ASP A N 7
ATOM 13381 C CA . ASP A 1 103 ? -16.065 -12.792 7.957 1.00 0.00 103 ASP A CA 7
ATOM 13382 C C . ASP A 1 103 ? -15.668 -14.272 7.987 1.00 0.00 103 ASP A C 7
ATOM 13383 O O . ASP A 1 103 ? -14.527 -14.616 8.303 1.00 0.00 103 ASP A O 7
ATOM 13392 N N . GLY A 1 104 ? -16.607 -15.144 7.633 1.00 0.00 104 GLY A N 7
ATOM 13393 C CA . GLY A 1 104 ? -16.330 -16.567 7.593 1.00 0.00 104 GLY A CA 7
ATOM 13394 C C . GLY A 1 104 ? -15.186 -16.923 6.656 1.00 0.00 104 GLY A C 7
ATOM 13395 O O . GLY A 1 104 ? -14.464 -17.891 6.898 1.00 0.00 104 GLY A O 7
ATOM 13399 N N . ILE A 1 105 ? -14.998 -16.122 5.606 1.00 0.00 105 ILE A N 7
ATOM 13400 C CA . ILE A 1 105 ? -13.966 -16.387 4.598 1.00 0.00 105 ILE A CA 7
ATOM 13401 C C . ILE A 1 105 ? -12.571 -16.407 5.233 1.00 0.00 105 ILE A C 7
ATOM 13402 O O . ILE A 1 105 ? -11.690 -17.153 4.806 1.00 0.00 105 ILE A O 7
ATOM 13418 N N . PHE A 1 106 ? -12.394 -15.614 6.288 1.00 0.00 106 PHE A N 7
ATOM 13419 C CA . PHE A 1 106 ? -11.103 -15.501 6.959 1.00 0.00 106 PHE A CA 7
ATOM 13420 C C . PHE A 1 106 ? -10.854 -16.709 7.848 1.00 0.00 106 PHE A C 7
ATOM 13421 O O . PHE A 1 106 ? -9.807 -16.828 8.484 1.00 0.00 106 PHE A O 7
ATOM 13438 N N . ASN A 1 107 ? -11.819 -17.607 7.884 1.00 0.00 107 ASN A N 7
ATOM 13439 C CA . ASN A 1 107 ? -11.698 -18.826 8.648 1.00 0.00 107 ASN A CA 7
ATOM 13440 C C . ASN A 1 107 ? -11.768 -20.000 7.690 1.00 0.00 107 ASN A C 7
ATOM 13441 O O . ASN A 1 107 ? -12.586 -20.897 7.853 1.00 0.00 107 ASN A O 7
ATOM 13452 N N . GLN A 1 108 ? -10.928 -19.923 6.649 1.00 0.00 108 GLN A N 7
ATOM 13453 C CA . GLN A 1 108 ? -10.771 -20.965 5.618 1.00 0.00 108 GLN A CA 7
ATOM 13454 C C . GLN A 1 108 ? -12.102 -21.491 5.074 1.00 0.00 108 GLN A C 7
ATOM 13455 O O . GLN A 1 108 ? -12.199 -22.644 4.651 1.00 0.00 108 GLN A O 7
ATOM 13469 N N . ALA A 1 109 ? -13.108 -20.628 5.032 1.00 0.00 109 ALA A N 7
ATOM 13470 C CA . ALA A 1 109 ? -14.421 -21.022 4.551 1.00 0.00 109 ALA A CA 7
ATOM 13471 C C . ALA A 1 109 ? -14.489 -20.956 3.033 1.00 0.00 109 ALA A C 7
ATOM 13472 O O . ALA A 1 109 ? -13.766 -20.191 2.398 1.00 0.00 109 ALA A O 7
ATOM 13479 N N . ASP A 1 110 ? -15.361 -21.769 2.468 1.00 0.00 110 ASP A N 7
ATOM 13480 C CA . ASP A 1 110 ? -15.570 -21.798 1.030 1.00 0.00 110 ASP A CA 7
ATOM 13481 C C . ASP A 1 110 ? -16.387 -20.595 0.576 1.00 0.00 110 ASP A C 7
ATOM 13482 O O . ASP A 1 110 ? -17.218 -20.069 1.321 1.00 0.00 110 ASP A O 7
ATOM 13491 N N . SER A 1 111 ? -16.155 -20.183 -0.653 1.00 0.00 111 SER A N 7
ATOM 13492 C CA . SER A 1 111 ? -16.755 -18.972 -1.189 1.00 0.00 111 SER A CA 7
ATOM 13493 C C . SER A 1 111 ? -18.200 -19.214 -1.599 1.00 0.00 111 SER A C 7
ATOM 13494 O O . SER A 1 111 ? -19.032 -18.315 -1.508 1.00 0.00 111 SER A O 7
ATOM 13502 N N . LYS A 1 112 ? -18.498 -20.436 -2.026 1.00 0.00 112 LYS A N 7
ATOM 13503 C CA . LYS A 1 112 ? -19.859 -20.806 -2.398 1.00 0.00 112 LYS A CA 7
ATOM 13504 C C . LYS A 1 112 ? -20.747 -20.756 -1.162 1.00 0.00 112 LYS A C 7
ATOM 13505 O O . LYS A 1 112 ? -21.852 -20.212 -1.188 1.00 0.00 112 LYS A O 7
ATOM 13524 N N . THR A 1 113 ? -20.230 -21.320 -0.080 1.00 0.00 113 THR A N 7
ATOM 13525 C CA . THR A 1 113 ? -20.899 -21.299 1.209 1.00 0.00 113 THR A CA 7
ATOM 13526 C C . THR A 1 113 ? -21.148 -19.864 1.667 1.00 0.00 113 THR A C 7
ATOM 13527 O O . THR A 1 113 ? -22.281 -19.487 1.963 1.00 0.00 113 THR A O 7
ATOM 13538 N N . THR A 1 114 ? -20.086 -19.066 1.694 1.00 0.00 114 THR A N 7
ATOM 13539 C CA . THR A 1 114 ? -20.171 -17.682 2.145 1.00 0.00 114 THR A CA 7
ATOM 13540 C C . THR A 1 114 ? -21.082 -16.856 1.226 1.00 0.00 114 THR A C 7
ATOM 13541 O O . THR A 1 114 ? -21.778 -15.941 1.678 1.00 0.00 114 THR A O 7
ATOM 13552 N N . LEU A 1 115 ? -21.092 -17.205 -0.057 1.00 0.00 115 LEU A N 7
ATOM 13553 C CA . LEU A 1 115 ? -21.935 -16.546 -1.035 1.00 0.00 115 LEU A CA 7
ATOM 13554 C C . LEU A 1 115 ? -23.396 -16.680 -0.671 1.00 0.00 115 LEU A C 7
ATOM 13555 O O . LEU A 1 115 ? -24.152 -15.716 -0.727 1.00 0.00 115 LEU A O 7
ATOM 13571 N N . ASN A 1 116 ? -23.777 -17.880 -0.283 1.00 0.00 116 ASN A N 7
ATOM 13572 C CA . ASN A 1 116 ? -25.171 -18.191 0.001 1.00 0.00 116 ASN A CA 7
ATOM 13573 C C . ASN A 1 116 ? -25.726 -17.366 1.163 1.00 0.00 116 ASN A C 7
ATOM 13574 O O . ASN A 1 116 ? -26.938 -17.263 1.318 1.00 0.00 116 ASN A O 7
ATOM 13585 N N . LYS A 1 117 ? -24.853 -16.781 1.981 1.00 0.00 117 LYS A N 7
ATOM 13586 C CA . LYS A 1 117 ? -25.303 -15.857 3.017 1.00 0.00 117 LYS A CA 7
ATOM 13587 C C . LYS A 1 117 ? -25.547 -14.477 2.423 1.00 0.00 117 LYS A C 7
ATOM 13588 O O . LYS A 1 117 ? -26.592 -13.866 2.639 1.00 0.00 117 LYS A O 7
ATOM 13607 N N . LEU A 1 118 ? -24.571 -13.998 1.666 1.00 0.00 118 LEU A N 7
ATOM 13608 C CA . LEU A 1 118 ? -24.614 -12.653 1.106 1.00 0.00 118 LEU A CA 7
ATOM 13609 C C . LEU A 1 118 ? -25.647 -12.555 -0.013 1.00 0.00 118 LEU A C 7
ATOM 13610 O O . LEU A 1 118 ? -26.275 -11.515 -0.209 1.00 0.00 118 LEU A O 7
ATOM 13626 N N . LYS A 1 119 ? -25.822 -13.650 -0.736 1.00 0.00 119 LYS A N 7
ATOM 13627 C CA . LYS A 1 119 ? -26.757 -13.697 -1.850 1.00 0.00 119 LYS A CA 7
ATOM 13628 C C . LYS A 1 119 ? -28.184 -13.856 -1.338 1.00 0.00 119 LYS A C 7
ATOM 13629 O O . LYS A 1 119 ? -29.149 -13.643 -2.065 1.00 0.00 119 LYS A O 7
ATOM 13648 N N . ASP A 1 120 ? -28.300 -14.245 -0.080 1.00 0.00 120 ASP A N 7
ATOM 13649 C CA . ASP A 1 120 ? -29.597 -14.534 0.518 1.00 0.00 120 ASP A CA 7
ATOM 13650 C C . ASP A 1 120 ? -29.755 -13.794 1.843 1.00 0.00 120 ASP A C 7
ATOM 13651 O O . ASP A 1 120 ? -30.414 -14.279 2.760 1.00 0.00 120 ASP A O 7
ATOM 13660 N N . THR A 1 121 ? -29.154 -12.613 1.931 1.00 0.00 121 THR A N 7
ATOM 13661 C CA . THR A 1 121 ? -29.157 -11.846 3.170 1.00 0.00 121 THR A CA 7
ATOM 13662 C C . THR A 1 121 ? -30.557 -11.348 3.520 1.00 0.00 121 THR A C 7
ATOM 13663 O O . THR A 1 121 ? -31.049 -11.587 4.621 1.00 0.00 121 THR A O 7
ATOM 13674 N N . ILE A 1 122 ? -31.185 -10.642 2.590 1.00 0.00 122 ILE A N 7
ATOM 13675 C CA . ILE A 1 122 ? -32.521 -10.124 2.811 1.00 0.00 122 ILE A CA 7
ATOM 13676 C C . ILE A 1 122 ? -33.573 -11.055 2.223 1.00 0.00 122 ILE A C 7
ATOM 13677 O O . ILE A 1 122 ? -33.780 -11.019 0.994 1.00 0.00 122 ILE A O 7
ATOM 13693 N N . GLY A 1 1 ? -1.780 -10.594 0.729 1.00 0.00 1 GLY A N 8
ATOM 13694 C CA . GLY A 1 1 ? -1.767 -9.333 -0.055 1.00 0.00 1 GLY A CA 8
ATOM 13695 C C . GLY A 1 1 ? -0.721 -9.349 -1.152 1.00 0.00 1 GLY A C 8
ATOM 13696 O O . GLY A 1 1 ? -1.004 -9.783 -2.268 1.00 0.00 1 GLY A O 8
ATOM 13699 N N . ALA A 1 2 ? 0.480 -8.853 -0.833 1.00 0.00 2 ALA A N 8
ATOM 13700 C CA . ALA A 1 2 ? 1.628 -8.892 -1.751 1.00 0.00 2 ALA A CA 8
ATOM 13701 C C . ALA A 1 2 ? 1.378 -8.059 -3.010 1.00 0.00 2 ALA A C 8
ATOM 13702 O O . ALA A 1 2 ? 1.872 -8.385 -4.091 1.00 0.00 2 ALA A O 8
ATOM 13709 N N . MET A 1 3 ? 0.641 -6.961 -2.856 1.00 0.00 3 MET A N 8
ATOM 13710 C CA . MET A 1 3 ? 0.286 -6.106 -3.988 1.00 0.00 3 MET A CA 8
ATOM 13711 C C . MET A 1 3 ? -0.335 -4.806 -3.504 1.00 0.00 3 MET A C 8
ATOM 13712 O O . MET A 1 3 ? 0.159 -3.715 -3.783 1.00 0.00 3 MET A O 8
ATOM 13726 N N . GLY A 1 4 ? -1.421 -4.944 -2.766 1.00 0.00 4 GLY A N 8
ATOM 13727 C CA . GLY A 1 4 ? -2.202 -3.802 -2.351 1.00 0.00 4 GLY A CA 8
ATOM 13728 C C . GLY A 1 4 ? -3.661 -4.008 -2.689 1.00 0.00 4 GLY A C 8
ATOM 13729 O O . GLY A 1 4 ? -4.485 -4.217 -1.803 1.00 0.00 4 GLY A O 8
ATOM 13733 N N . THR A 1 5 ? -3.970 -3.972 -3.979 1.00 0.00 5 THR A N 8
ATOM 13734 C CA . THR A 1 5 ? -5.310 -4.285 -4.459 1.00 0.00 5 THR A CA 8
ATOM 13735 C C . THR A 1 5 ? -5.230 -5.203 -5.683 1.00 0.00 5 THR A C 8
ATOM 13736 O O . THR A 1 5 ? -5.358 -4.758 -6.823 1.00 0.00 5 THR A O 8
ATOM 13747 N N . PRO A 1 6 ? -4.984 -6.505 -5.462 1.00 0.00 6 PRO A N 8
ATOM 13748 C CA . PRO A 1 6 ? -4.780 -7.464 -6.551 1.00 0.00 6 PRO A CA 8
ATOM 13749 C C . PRO A 1 6 ? -6.086 -7.927 -7.191 1.00 0.00 6 PRO A C 8
ATOM 13750 O O . PRO A 1 6 ? -6.099 -8.388 -8.332 1.00 0.00 6 PRO A O 8
ATOM 13761 N N . LEU A 1 7 ? -7.183 -7.775 -6.460 1.00 0.00 7 LEU A N 8
ATOM 13762 C CA . LEU A 1 7 ? -8.481 -8.294 -6.887 1.00 0.00 7 LEU A CA 8
ATOM 13763 C C . LEU A 1 7 ? -9.027 -7.551 -8.109 1.00 0.00 7 LEU A C 8
ATOM 13764 O O . LEU A 1 7 ? -9.824 -8.100 -8.868 1.00 0.00 7 LEU A O 8
ATOM 13780 N N . GLU A 1 8 ? -8.561 -6.323 -8.319 1.00 0.00 8 GLU A N 8
ATOM 13781 C CA . GLU A 1 8 ? -9.096 -5.460 -9.376 1.00 0.00 8 GLU A CA 8
ATOM 13782 C C . GLU A 1 8 ? -8.851 -6.026 -10.773 1.00 0.00 8 GLU A C 8
ATOM 13783 O O . GLU A 1 8 ? -9.509 -5.622 -11.731 1.00 0.00 8 GLU A O 8
ATOM 13795 N N . LYS A 1 9 ? -7.928 -6.969 -10.888 1.00 0.00 9 LYS A N 8
ATOM 13796 C CA . LYS A 1 9 ? -7.543 -7.480 -12.195 1.00 0.00 9 LYS A CA 8
ATOM 13797 C C . LYS A 1 9 ? -8.512 -8.553 -12.662 1.00 0.00 9 LYS A C 8
ATOM 13798 O O . LYS A 1 9 ? -8.846 -8.635 -13.842 1.00 0.00 9 LYS A O 8
ATOM 13817 N N . LEU A 1 10 ? -8.978 -9.366 -11.728 1.00 0.00 10 LEU A N 8
ATOM 13818 C CA . LEU A 1 10 ? -9.901 -10.431 -12.057 1.00 0.00 10 LEU A CA 8
ATOM 13819 C C . LEU A 1 10 ? -11.331 -9.957 -11.945 1.00 0.00 10 LEU A C 8
ATOM 13820 O O . LEU A 1 10 ? -12.220 -10.490 -12.589 1.00 0.00 10 LEU A O 8
ATOM 13836 N N . VAL A 1 11 ? -11.545 -8.952 -11.129 1.00 0.00 11 VAL A N 8
ATOM 13837 C CA . VAL A 1 11 ? -12.854 -8.315 -11.034 1.00 0.00 11 VAL A CA 8
ATOM 13838 C C . VAL A 1 11 ? -13.384 -7.974 -12.428 1.00 0.00 11 VAL A C 8
ATOM 13839 O O . VAL A 1 11 ? -14.579 -8.102 -12.709 1.00 0.00 11 VAL A O 8
ATOM 13852 N N . SER A 1 12 ? -12.477 -7.593 -13.312 1.00 0.00 12 SER A N 8
ATOM 13853 C CA . SER A 1 12 ? -12.846 -7.254 -14.677 1.00 0.00 12 SER A CA 8
ATOM 13854 C C . SER A 1 12 ? -13.100 -8.501 -15.540 1.00 0.00 12 SER A C 8
ATOM 13855 O O . SER A 1 12 ? -13.850 -8.437 -16.510 1.00 0.00 12 SER A O 8
ATOM 13863 N N . ARG A 1 13 ? -12.508 -9.642 -15.176 1.00 0.00 13 ARG A N 8
ATOM 13864 C CA . ARG A 1 13 ? -12.713 -10.875 -15.945 1.00 0.00 13 ARG A CA 8
ATOM 13865 C C . ARG A 1 13 ? -14.056 -11.510 -15.576 1.00 0.00 13 ARG A C 8
ATOM 13866 O O . ARG A 1 13 ? -14.519 -12.448 -16.229 1.00 0.00 13 ARG A O 8
ATOM 13887 N N . LEU A 1 14 ? -14.669 -10.993 -14.515 1.00 0.00 14 LEU A N 8
ATOM 13888 C CA . LEU A 1 14 ? -16.016 -11.400 -14.134 1.00 0.00 14 LEU A CA 8
ATOM 13889 C C . LEU A 1 14 ? -17.047 -10.554 -14.876 1.00 0.00 14 LEU A C 8
ATOM 13890 O O . LEU A 1 14 ? -18.235 -10.872 -14.878 1.00 0.00 14 LEU A O 8
ATOM 13906 N N . ASN A 1 15 ? -16.565 -9.479 -15.508 1.00 0.00 15 ASN A N 8
ATOM 13907 C CA . ASN A 1 15 ? -17.401 -8.577 -16.307 1.00 0.00 15 ASN A CA 8
ATOM 13908 C C . ASN A 1 15 ? -18.477 -7.898 -15.466 1.00 0.00 15 ASN A C 8
ATOM 13909 O O . ASN A 1 15 ? -19.642 -8.293 -15.478 1.00 0.00 15 ASN A O 8
ATOM 13920 N N . LEU A 1 16 ? -18.074 -6.882 -14.721 1.00 0.00 16 LEU A N 8
ATOM 13921 C CA . LEU A 1 16 ? -19.006 -6.116 -13.914 1.00 0.00 16 LEU A CA 8
ATOM 13922 C C . LEU A 1 16 ? -19.268 -4.755 -14.544 1.00 0.00 16 LEU A C 8
ATOM 13923 O O . LEU A 1 16 ? -18.419 -4.217 -15.260 1.00 0.00 16 LEU A O 8
ATOM 13939 N N . ASN A 1 17 ? -20.439 -4.204 -14.266 1.00 0.00 17 ASN A N 8
ATOM 13940 C CA . ASN A 1 17 ? -20.855 -2.927 -14.841 1.00 0.00 17 ASN A CA 8
ATOM 13941 C C . ASN A 1 17 ? -21.099 -1.903 -13.752 1.00 0.00 17 ASN A C 8
ATOM 13942 O O . ASN A 1 17 ? -21.102 -2.249 -12.573 1.00 0.00 17 ASN A O 8
ATOM 13953 N N . ASN A 1 18 ? -21.297 -0.654 -14.163 1.00 0.00 18 ASN A N 8
ATOM 13954 C CA . ASN A 1 18 ? -21.472 0.486 -13.253 1.00 0.00 18 ASN A CA 8
ATOM 13955 C C . ASN A 1 18 ? -22.367 0.160 -12.059 1.00 0.00 18 ASN A C 8
ATOM 13956 O O . ASN A 1 18 ? -22.084 0.560 -10.932 1.00 0.00 18 ASN A O 8
ATOM 13967 N N . THR A 1 19 ? -23.424 -0.587 -12.310 1.00 0.00 19 THR A N 8
ATOM 13968 C CA . THR A 1 19 ? -24.405 -0.885 -11.277 1.00 0.00 19 THR A CA 8
ATOM 13969 C C . THR A 1 19 ? -23.861 -1.912 -10.288 1.00 0.00 19 THR A C 8
ATOM 13970 O O . THR A 1 19 ? -23.988 -1.752 -9.072 1.00 0.00 19 THR A O 8
ATOM 13981 N N . GLU A 1 20 ? -23.227 -2.947 -10.813 1.00 0.00 20 GLU A N 8
ATOM 13982 C CA . GLU A 1 20 ? -22.680 -4.005 -9.985 1.00 0.00 20 GLU A CA 8
ATOM 13983 C C . GLU A 1 20 ? -21.380 -3.566 -9.315 1.00 0.00 20 GLU A C 8
ATOM 13984 O O . GLU A 1 20 ? -21.053 -4.012 -8.214 1.00 0.00 20 GLU A O 8
ATOM 13996 N N . LYS A 1 21 ? -20.642 -2.680 -9.974 1.00 0.00 21 LYS A N 8
ATOM 13997 C CA . LYS A 1 21 ? -19.394 -2.177 -9.420 1.00 0.00 21 LYS A CA 8
ATOM 13998 C C . LYS A 1 21 ? -19.664 -1.171 -8.308 1.00 0.00 21 LYS A C 8
ATOM 13999 O O . LYS A 1 21 ? -18.844 -1.012 -7.402 1.00 0.00 21 LYS A O 8
ATOM 14018 N N . GLU A 1 22 ? -20.812 -0.494 -8.371 1.00 0.00 22 GLU A N 8
ATOM 14019 C CA . GLU A 1 22 ? -21.261 0.331 -7.278 1.00 0.00 22 GLU A CA 8
ATOM 14020 C C . GLU A 1 22 ? -21.364 -0.519 -6.021 1.00 0.00 22 GLU A C 8
ATOM 14021 O O . GLU A 1 22 ? -20.898 -0.134 -4.950 1.00 0.00 22 GLU A O 8
ATOM 14033 N N . THR A 1 23 ? -21.953 -1.695 -6.187 1.00 0.00 23 THR A N 8
ATOM 14034 C CA . THR A 1 23 ? -22.115 -2.644 -5.103 1.00 0.00 23 THR A CA 8
ATOM 14035 C C . THR A 1 23 ? -20.764 -3.160 -4.613 1.00 0.00 23 THR A C 8
ATOM 14036 O O . THR A 1 23 ? -20.539 -3.281 -3.411 1.00 0.00 23 THR A O 8
ATOM 14047 N N . LEU A 1 24 ? -19.868 -3.463 -5.545 1.00 0.00 24 LEU A N 8
ATOM 14048 C CA . LEU A 1 24 ? -18.541 -3.958 -5.191 1.00 0.00 24 LEU A CA 8
ATOM 14049 C C . LEU A 1 24 ? -17.798 -2.915 -4.360 1.00 0.00 24 LEU A C 8
ATOM 14050 O O . LEU A 1 24 ? -17.224 -3.228 -3.316 1.00 0.00 24 LEU A O 8
ATOM 14066 N N . THR A 1 25 ? -17.826 -1.674 -4.830 1.00 0.00 25 THR A N 8
ATOM 14067 C CA . THR A 1 25 ? -17.198 -0.569 -4.120 1.00 0.00 25 THR A CA 8
ATOM 14068 C C . THR A 1 25 ? -17.849 -0.385 -2.749 1.00 0.00 25 THR A C 8
ATOM 14069 O O . THR A 1 25 ? -17.168 -0.184 -1.741 1.00 0.00 25 THR A O 8
ATOM 14080 N N . PHE A 1 26 ? -19.173 -0.481 -2.737 1.00 0.00 26 PHE A N 8
ATOM 14081 C CA . PHE A 1 26 ? -19.967 -0.382 -1.520 1.00 0.00 26 PHE A CA 8
ATOM 14082 C C . PHE A 1 26 ? -19.567 -1.462 -0.514 1.00 0.00 26 PHE A C 8
ATOM 14083 O O . PHE A 1 26 ? -19.222 -1.164 0.630 1.00 0.00 26 PHE A O 8
ATOM 14100 N N . LEU A 1 27 ? -19.595 -2.712 -0.961 1.00 0.00 27 LEU A N 8
ATOM 14101 C CA . LEU A 1 27 ? -19.328 -3.857 -0.103 1.00 0.00 27 LEU A CA 8
ATOM 14102 C C . LEU A 1 27 ? -17.910 -3.825 0.460 1.00 0.00 27 LEU A C 8
ATOM 14103 O O . LEU A 1 27 ? -17.719 -3.832 1.675 1.00 0.00 27 LEU A O 8
ATOM 14119 N N . THR A 1 28 ? -16.921 -3.775 -0.423 1.00 0.00 28 THR A N 8
ATOM 14120 C CA . THR A 1 28 ? -15.526 -3.843 -0.022 1.00 0.00 28 THR A CA 8
ATOM 14121 C C . THR A 1 28 ? -15.159 -2.723 0.959 1.00 0.00 28 THR A C 8
ATOM 14122 O O . THR A 1 28 ? -14.362 -2.927 1.877 1.00 0.00 28 THR A O 8
ATOM 14133 N N . ASN A 1 29 ? -15.763 -1.553 0.785 1.00 0.00 29 ASN A N 8
ATOM 14134 C CA . ASN A 1 29 ? -15.487 -0.425 1.664 1.00 0.00 29 ASN A CA 8
ATOM 14135 C C . ASN A 1 29 ? -16.138 -0.605 3.028 1.00 0.00 29 ASN A C 8
ATOM 14136 O O . ASN A 1 29 ? -15.527 -0.303 4.055 1.00 0.00 29 ASN A O 8
ATOM 14147 N N . LEU A 1 30 ? -17.366 -1.117 3.051 1.00 0.00 30 LEU A N 8
ATOM 14148 C CA . LEU A 1 30 ? -18.065 -1.317 4.315 1.00 0.00 30 LEU A CA 8
ATOM 14149 C C . LEU A 1 30 ? -17.457 -2.488 5.079 1.00 0.00 30 LEU A C 8
ATOM 14150 O O . LEU A 1 30 ? -17.553 -2.555 6.303 1.00 0.00 30 LEU A O 8
ATOM 14166 N N . LEU A 1 31 ? -16.827 -3.410 4.357 1.00 0.00 31 LEU A N 8
ATOM 14167 C CA . LEU A 1 31 ? -16.115 -4.507 4.994 1.00 0.00 31 LEU A CA 8
ATOM 14168 C C . LEU A 1 31 ? -14.953 -3.961 5.811 1.00 0.00 31 LEU A C 8
ATOM 14169 O O . LEU A 1 31 ? -14.695 -4.411 6.922 1.00 0.00 31 LEU A O 8
ATOM 14185 N N . LYS A 1 32 ? -14.282 -2.954 5.269 1.00 0.00 32 LYS A N 8
ATOM 14186 C CA . LYS A 1 32 ? -13.167 -2.313 5.959 1.00 0.00 32 LYS A CA 8
ATOM 14187 C C . LYS A 1 32 ? -13.675 -1.400 7.072 1.00 0.00 32 LYS A C 8
ATOM 14188 O O . LYS A 1 32 ? -12.897 -0.887 7.874 1.00 0.00 32 LYS A O 8
ATOM 14207 N N . GLU A 1 33 ? -14.985 -1.216 7.115 1.00 0.00 33 GLU A N 8
ATOM 14208 C CA . GLU A 1 33 ? -15.613 -0.358 8.103 1.00 0.00 33 GLU A CA 8
ATOM 14209 C C . GLU A 1 33 ? -16.107 -1.190 9.282 1.00 0.00 33 GLU A C 8
ATOM 14210 O O . GLU A 1 33 ? -16.037 -0.765 10.436 1.00 0.00 33 GLU A O 8
ATOM 14222 N N . LYS A 1 34 ? -16.602 -2.387 8.983 1.00 0.00 34 LYS A N 8
ATOM 14223 C CA . LYS A 1 34 ? -17.221 -3.226 10.000 1.00 0.00 34 LYS A CA 8
ATOM 14224 C C . LYS A 1 34 ? -16.277 -4.322 10.498 1.00 0.00 34 LYS A C 8
ATOM 14225 O O . LYS A 1 34 ? -16.197 -4.571 11.699 1.00 0.00 34 LYS A O 8
ATOM 14244 N N . LEU A 1 35 ? -15.550 -4.963 9.584 1.00 0.00 35 LEU A N 8
ATOM 14245 C CA . LEU A 1 35 ? -14.741 -6.136 9.932 1.00 0.00 35 LEU A CA 8
ATOM 14246 C C . LEU A 1 35 ? -13.593 -5.795 10.875 1.00 0.00 35 LEU A C 8
ATOM 14247 O O . LEU A 1 35 ? -13.028 -6.683 11.509 1.00 0.00 35 LEU A O 8
ATOM 14263 N N . VAL A 1 36 ? -13.248 -4.517 10.970 1.00 0.00 36 VAL A N 8
ATOM 14264 C CA . VAL A 1 36 ? -12.182 -4.088 11.869 1.00 0.00 36 VAL A CA 8
ATOM 14265 C C . VAL A 1 36 ? -12.622 -4.204 13.328 1.00 0.00 36 VAL A C 8
ATOM 14266 O O . VAL A 1 36 ? -11.802 -4.136 14.245 1.00 0.00 36 VAL A O 8
ATOM 14279 N N . ASP A 1 37 ? -13.924 -4.384 13.531 1.00 0.00 37 ASP A N 8
ATOM 14280 C CA . ASP A 1 37 ? -14.465 -4.614 14.863 1.00 0.00 37 ASP A CA 8
ATOM 14281 C C . ASP A 1 37 ? -14.339 -6.092 15.211 1.00 0.00 37 ASP A C 8
ATOM 14282 O O . ASP A 1 37 ? -14.740 -6.952 14.426 1.00 0.00 37 ASP A O 8
ATOM 14291 N N . PRO A 1 38 ? -13.786 -6.410 16.390 1.00 0.00 38 PRO A N 8
ATOM 14292 C CA . PRO A 1 38 ? -13.540 -7.797 16.807 1.00 0.00 38 PRO A CA 8
ATOM 14293 C C . PRO A 1 38 ? -14.815 -8.626 16.944 1.00 0.00 38 PRO A C 8
ATOM 14294 O O . PRO A 1 38 ? -14.755 -9.849 17.048 1.00 0.00 38 PRO A O 8
ATOM 14305 N N . ASN A 1 39 ? -15.965 -7.963 16.940 1.00 0.00 39 ASN A N 8
ATOM 14306 C CA . ASN A 1 39 ? -17.238 -8.651 17.086 1.00 0.00 39 ASN A CA 8
ATOM 14307 C C . ASN A 1 39 ? -17.817 -8.971 15.720 1.00 0.00 39 ASN A C 8
ATOM 14308 O O . ASN A 1 39 ? -18.608 -9.899 15.569 1.00 0.00 39 ASN A O 8
ATOM 14319 N N . ILE A 1 40 ? -17.414 -8.193 14.728 1.00 0.00 40 ILE A N 8
ATOM 14320 C CA . ILE A 1 40 ? -17.923 -8.361 13.375 1.00 0.00 40 ILE A CA 8
ATOM 14321 C C . ILE A 1 40 ? -16.933 -9.159 12.541 1.00 0.00 40 ILE A C 8
ATOM 14322 O O . ILE A 1 40 ? -17.290 -10.131 11.880 1.00 0.00 40 ILE A O 8
ATOM 14338 N N . GLY A 1 41 ? -15.677 -8.757 12.606 1.00 0.00 41 GLY A N 8
ATOM 14339 C CA . GLY A 1 41 ? -14.641 -9.447 11.882 1.00 0.00 41 GLY A CA 8
ATOM 14340 C C . GLY A 1 41 ? -13.885 -10.393 12.778 1.00 0.00 41 GLY A C 8
ATOM 14341 O O . GLY A 1 41 ? -12.659 -10.363 12.827 1.00 0.00 41 GLY A O 8
ATOM 14345 N N . LEU A 1 42 ? -14.622 -11.232 13.493 1.00 0.00 42 LEU A N 8
ATOM 14346 C CA . LEU A 1 42 ? -14.025 -12.195 14.409 1.00 0.00 42 LEU A CA 8
ATOM 14347 C C . LEU A 1 42 ? -13.036 -13.077 13.661 1.00 0.00 42 LEU A C 8
ATOM 14348 O O . LEU A 1 42 ? -11.901 -13.261 14.096 1.00 0.00 42 LEU A O 8
ATOM 14364 N N . HIS A 1 43 ? -13.459 -13.586 12.513 1.00 0.00 43 HIS A N 8
ATOM 14365 C CA . HIS A 1 43 ? -12.594 -14.442 11.712 1.00 0.00 43 HIS A CA 8
ATOM 14366 C C . HIS A 1 43 ? -11.511 -13.600 11.064 1.00 0.00 43 HIS A C 8
ATOM 14367 O O . HIS A 1 43 ? -10.370 -14.027 10.942 1.00 0.00 43 HIS A O 8
ATOM 14381 N N . PHE A 1 44 ? -11.889 -12.396 10.655 1.00 0.00 44 PHE A N 8
ATOM 14382 C CA . PHE A 1 44 ? -10.953 -11.454 10.047 1.00 0.00 44 PHE A CA 8
ATOM 14383 C C . PHE A 1 44 ? -9.785 -11.153 10.983 1.00 0.00 44 PHE A C 8
ATOM 14384 O O . PHE A 1 44 ? -8.619 -11.273 10.596 1.00 0.00 44 PHE A O 8
ATOM 14401 N N . LYS A 1 45 ? -10.109 -10.759 12.208 1.00 0.00 45 LYS A N 8
ATOM 14402 C CA . LYS A 1 45 ? -9.113 -10.469 13.223 1.00 0.00 45 LYS A CA 8
ATOM 14403 C C . LYS A 1 45 ? -8.232 -11.673 13.462 1.00 0.00 45 LYS A C 8
ATOM 14404 O O . LYS A 1 45 ? -7.006 -11.573 13.481 1.00 0.00 45 LYS A O 8
ATOM 14423 N N . ASN A 1 46 ? -8.869 -12.816 13.616 1.00 0.00 46 ASN A N 8
ATOM 14424 C CA . ASN A 1 46 ? -8.157 -14.034 13.942 1.00 0.00 46 ASN A CA 8
ATOM 14425 C C . ASN A 1 46 ? -7.367 -14.558 12.743 1.00 0.00 46 ASN A C 8
ATOM 14426 O O . ASN A 1 46 ? -6.575 -15.491 12.866 1.00 0.00 46 ASN A O 8
ATOM 14437 N N . SER A 1 47 ? -7.586 -13.947 11.586 1.00 0.00 47 SER A N 8
ATOM 14438 C CA . SER A 1 47 ? -6.881 -14.323 10.371 1.00 0.00 47 SER A CA 8
ATOM 14439 C C . SER A 1 47 ? -5.742 -13.339 10.095 1.00 0.00 47 SER A C 8
ATOM 14440 O O . SER A 1 47 ? -5.021 -13.465 9.107 1.00 0.00 47 SER A O 8
ATOM 14448 N N . GLY A 1 48 ? -5.595 -12.343 10.962 1.00 0.00 48 GLY A N 8
ATOM 14449 C CA . GLY A 1 48 ? -4.520 -11.385 10.809 1.00 0.00 48 GLY A CA 8
ATOM 14450 C C . GLY A 1 48 ? -4.954 -9.979 11.156 1.00 0.00 48 GLY A C 8
ATOM 14451 O O . GLY A 1 48 ? -4.177 -9.203 11.712 1.00 0.00 48 GLY A O 8
ATOM 14455 N N . GLY A 1 49 ? -6.202 -9.657 10.842 1.00 0.00 49 GLY A N 8
ATOM 14456 C CA . GLY A 1 49 ? -6.720 -8.331 11.115 1.00 0.00 49 GLY A CA 8
ATOM 14457 C C . GLY A 1 49 ? -6.017 -7.258 10.307 1.00 0.00 49 GLY A C 8
ATOM 14458 O O . GLY A 1 49 ? -5.677 -6.201 10.833 1.00 0.00 49 GLY A O 8
ATOM 14462 N N . ASP A 1 50 ? -5.800 -7.526 9.024 1.00 0.00 50 ASP A N 8
ATOM 14463 C CA . ASP A 1 50 ? -5.113 -6.575 8.157 1.00 0.00 50 ASP A CA 8
ATOM 14464 C C . ASP A 1 50 ? -5.955 -6.273 6.930 1.00 0.00 50 ASP A C 8
ATOM 14465 O O . ASP A 1 50 ? -6.679 -7.137 6.439 1.00 0.00 50 ASP A O 8
ATOM 14474 N N . GLU A 1 51 ? -5.839 -5.050 6.433 1.00 0.00 51 GLU A N 8
ATOM 14475 C CA . GLU A 1 51 ? -6.644 -4.586 5.301 1.00 0.00 51 GLU A CA 8
ATOM 14476 C C . GLU A 1 51 ? -6.440 -5.449 4.061 1.00 0.00 51 GLU A C 8
ATOM 14477 O O . GLU A 1 51 ? -7.396 -5.749 3.345 1.00 0.00 51 GLU A O 8
ATOM 14489 N N . SER A 1 52 ? -5.201 -5.863 3.822 1.00 0.00 52 SER A N 8
ATOM 14490 C CA . SER A 1 52 ? -4.884 -6.647 2.636 1.00 0.00 52 SER A CA 8
ATOM 14491 C C . SER A 1 52 ? -5.597 -7.988 2.690 1.00 0.00 52 SER A C 8
ATOM 14492 O O . SER A 1 52 ? -5.973 -8.545 1.660 1.00 0.00 52 SER A O 8
ATOM 14500 N N . LYS A 1 53 ? -5.826 -8.469 3.910 1.00 0.00 53 LYS A N 8
ATOM 14501 C CA . LYS A 1 53 ? -6.444 -9.766 4.128 1.00 0.00 53 LYS A CA 8
ATOM 14502 C C . LYS A 1 53 ? -7.895 -9.751 3.670 1.00 0.00 53 LYS A C 8
ATOM 14503 O O . LYS A 1 53 ? -8.453 -10.784 3.316 1.00 0.00 53 LYS A O 8
ATOM 14522 N N . ILE A 1 54 ? -8.491 -8.565 3.658 1.00 0.00 54 ILE A N 8
ATOM 14523 C CA . ILE A 1 54 ? -9.868 -8.404 3.217 1.00 0.00 54 ILE A CA 8
ATOM 14524 C C . ILE A 1 54 ? -9.970 -8.605 1.714 1.00 0.00 54 ILE A C 8
ATOM 14525 O O . ILE A 1 54 ? -10.653 -9.512 1.241 1.00 0.00 54 ILE A O 8
ATOM 14541 N N . GLU A 1 55 ? -9.258 -7.768 0.972 1.00 0.00 55 GLU A N 8
ATOM 14542 C CA . GLU A 1 55 ? -9.351 -7.764 -0.480 1.00 0.00 55 GLU A CA 8
ATOM 14543 C C . GLU A 1 55 ? -8.731 -9.016 -1.095 1.00 0.00 55 GLU A C 8
ATOM 14544 O O . GLU A 1 55 ? -9.121 -9.433 -2.185 1.00 0.00 55 GLU A O 8
ATOM 14556 N N . GLU A 1 56 ? -7.778 -9.629 -0.400 1.00 0.00 56 GLU A N 8
ATOM 14557 C CA . GLU A 1 56 ? -7.194 -10.873 -0.888 1.00 0.00 56 GLU A CA 8
ATOM 14558 C C . GLU A 1 56 ? -8.180 -12.026 -0.707 1.00 0.00 56 GLU A C 8
ATOM 14559 O O . GLU A 1 56 ? -8.154 -13.002 -1.462 1.00 0.00 56 GLU A O 8
ATOM 14571 N N . SER A 1 57 ? -9.071 -11.898 0.275 1.00 0.00 57 SER A N 8
ATOM 14572 C CA . SER A 1 57 ? -10.119 -12.884 0.470 1.00 0.00 57 SER A CA 8
ATOM 14573 C C . SER A 1 57 ? -11.227 -12.672 -0.551 1.00 0.00 57 SER A C 8
ATOM 14574 O O . SER A 1 57 ? -11.780 -13.634 -1.075 1.00 0.00 57 SER A O 8
ATOM 14582 N N . VAL A 1 58 ? -11.533 -11.405 -0.841 1.00 0.00 58 VAL A N 8
ATOM 14583 C CA . VAL A 1 58 ? -12.472 -11.069 -1.909 1.00 0.00 58 VAL A CA 8
ATOM 14584 C C . VAL A 1 58 ? -11.978 -11.652 -3.228 1.00 0.00 58 VAL A C 8
ATOM 14585 O O . VAL A 1 58 ? -12.753 -12.195 -4.014 1.00 0.00 58 VAL A O 8
ATOM 14598 N N . GLN A 1 59 ? -10.671 -11.549 -3.444 1.00 0.00 59 GLN A N 8
ATOM 14599 C CA . GLN A 1 59 ? -10.042 -12.078 -4.644 1.00 0.00 59 GLN A CA 8
ATOM 14600 C C . GLN A 1 59 ? -10.277 -13.585 -4.766 1.00 0.00 59 GLN A C 8
ATOM 14601 O O . GLN A 1 59 ? -10.704 -14.070 -5.814 1.00 0.00 59 GLN A O 8
ATOM 14615 N N . LYS A 1 60 ? -10.011 -14.317 -3.685 1.00 0.00 60 LYS A N 8
ATOM 14616 C CA . LYS A 1 60 ? -10.203 -15.765 -3.669 1.00 0.00 60 LYS A CA 8
ATOM 14617 C C . LYS A 1 60 ? -11.686 -16.100 -3.802 1.00 0.00 60 LYS A C 8
ATOM 14618 O O . LYS A 1 60 ? -12.067 -17.005 -4.542 1.00 0.00 60 LYS A O 8
ATOM 14637 N N . PHE A 1 61 ? -12.502 -15.335 -3.089 1.00 0.00 61 PHE A N 8
ATOM 14638 C CA . PHE A 1 61 ? -13.952 -15.492 -3.086 1.00 0.00 61 PHE A CA 8
ATOM 14639 C C . PHE A 1 61 ? -14.506 -15.502 -4.509 1.00 0.00 61 PHE A C 8
ATOM 14640 O O . PHE A 1 61 ? -15.200 -16.434 -4.918 1.00 0.00 61 PHE A O 8
ATOM 14657 N N . LEU A 1 62 ? -14.165 -14.475 -5.263 1.00 0.00 62 LEU A N 8
ATOM 14658 C CA . LEU A 1 62 ? -14.692 -14.296 -6.608 1.00 0.00 62 LEU A CA 8
ATOM 14659 C C . LEU A 1 62 ? -14.050 -15.269 -7.593 1.00 0.00 62 LEU A C 8
ATOM 14660 O O . LEU A 1 62 ? -14.540 -15.465 -8.704 1.00 0.00 62 LEU A O 8
ATOM 14676 N N . SER A 1 63 ? -12.959 -15.884 -7.175 1.00 0.00 63 SER A N 8
ATOM 14677 C CA . SER A 1 63 ? -12.263 -16.844 -8.013 1.00 0.00 63 SER A CA 8
ATOM 14678 C C . SER A 1 63 ? -12.935 -18.212 -7.954 1.00 0.00 63 SER A C 8
ATOM 14679 O O . SER A 1 63 ? -12.810 -19.015 -8.877 1.00 0.00 63 SER A O 8
ATOM 14687 N N . GLU A 1 64 ? -13.668 -18.466 -6.879 1.00 0.00 64 GLU A N 8
ATOM 14688 C CA . GLU A 1 64 ? -14.294 -19.757 -6.668 1.00 0.00 64 GLU A CA 8
ATOM 14689 C C . GLU A 1 64 ? -15.753 -19.757 -7.112 1.00 0.00 64 GLU A C 8
ATOM 14690 O O . GLU A 1 64 ? -16.484 -20.724 -6.883 1.00 0.00 64 GLU A O 8
ATOM 14702 N N . LEU A 1 65 ? -16.174 -18.680 -7.756 1.00 0.00 65 LEU A N 8
ATOM 14703 C CA . LEU A 1 65 ? -17.561 -18.544 -8.178 1.00 0.00 65 LEU A CA 8
ATOM 14704 C C . LEU A 1 65 ? -17.674 -18.401 -9.688 1.00 0.00 65 LEU A C 8
ATOM 14705 O O . LEU A 1 65 ? -16.676 -18.220 -10.384 1.00 0.00 65 LEU A O 8
ATOM 14721 N N . LYS A 1 66 ? -18.901 -18.491 -10.184 1.00 0.00 66 LYS A N 8
ATOM 14722 C CA . LYS A 1 66 ? -19.185 -18.266 -11.594 1.00 0.00 66 LYS A CA 8
ATOM 14723 C C . LYS A 1 66 ? -19.402 -16.781 -11.828 1.00 0.00 66 LYS A C 8
ATOM 14724 O O . LYS A 1 66 ? -19.747 -16.050 -10.900 1.00 0.00 66 LYS A O 8
ATOM 14743 N N . GLU A 1 67 ? -19.228 -16.348 -13.065 1.00 0.00 67 GLU A N 8
ATOM 14744 C CA . GLU A 1 67 ? -19.478 -14.960 -13.431 1.00 0.00 67 GLU A CA 8
ATOM 14745 C C . GLU A 1 67 ? -20.930 -14.613 -13.142 1.00 0.00 67 GLU A C 8
ATOM 14746 O O . GLU A 1 67 ? -21.238 -13.541 -12.626 1.00 0.00 67 GLU A O 8
ATOM 14758 N N . ASP A 1 68 ? -21.806 -15.568 -13.434 1.00 0.00 68 ASP A N 8
ATOM 14759 C CA . ASP A 1 68 ? -23.243 -15.376 -13.290 1.00 0.00 68 ASP A CA 8
ATOM 14760 C C . ASP A 1 68 ? -23.613 -15.198 -11.825 1.00 0.00 68 ASP A C 8
ATOM 14761 O O . ASP A 1 68 ? -24.406 -14.327 -11.471 1.00 0.00 68 ASP A O 8
ATOM 14770 N N . GLU A 1 69 ? -23.001 -16.011 -10.972 1.00 0.00 69 GLU A N 8
ATOM 14771 C CA . GLU A 1 69 ? -23.300 -15.991 -9.549 1.00 0.00 69 GLU A CA 8
ATOM 14772 C C . GLU A 1 69 ? -22.788 -14.722 -8.891 1.00 0.00 69 GLU A C 8
ATOM 14773 O O . GLU A 1 69 ? -23.376 -14.237 -7.928 1.00 0.00 69 GLU A O 8
ATOM 14785 N N . ILE A 1 70 ? -21.701 -14.183 -9.417 1.00 0.00 70 ILE A N 8
ATOM 14786 C CA . ILE A 1 70 ? -21.151 -12.943 -8.897 1.00 0.00 70 ILE A CA 8
ATOM 14787 C C . ILE A 1 70 ? -22.001 -11.759 -9.341 1.00 0.00 70 ILE A C 8
ATOM 14788 O O . ILE A 1 70 ? -22.300 -10.868 -8.541 1.00 0.00 70 ILE A O 8
ATOM 14804 N N . LYS A 1 71 ? -22.395 -11.754 -10.614 1.00 0.00 71 LYS A N 8
ATOM 14805 C CA . LYS A 1 71 ? -23.328 -10.747 -11.112 1.00 0.00 71 LYS A CA 8
ATOM 14806 C C . LYS A 1 71 ? -24.597 -10.732 -10.267 1.00 0.00 71 LYS A C 8
ATOM 14807 O O . LYS A 1 71 ? -24.991 -9.691 -9.746 1.00 0.00 71 LYS A O 8
ATOM 14826 N N . ASP A 1 72 ? -25.217 -11.902 -10.121 1.00 0.00 72 ASP A N 8
ATOM 14827 C CA . ASP A 1 72 ? -26.450 -12.034 -9.348 1.00 0.00 72 ASP A CA 8
ATOM 14828 C C . ASP A 1 72 ? -26.230 -11.624 -7.893 1.00 0.00 72 ASP A C 8
ATOM 14829 O O . ASP A 1 72 ? -27.079 -10.968 -7.289 1.00 0.00 72 ASP A O 8
ATOM 14838 N N . LEU A 1 73 ? -25.082 -12.003 -7.343 1.00 0.00 73 LEU A N 8
ATOM 14839 C CA . LEU A 1 73 ? -24.731 -11.656 -5.970 1.00 0.00 73 LEU A CA 8
ATOM 14840 C C . LEU A 1 73 ? -24.760 -10.138 -5.776 1.00 0.00 73 LEU A C 8
ATOM 14841 O O . LEU A 1 73 ? -25.552 -9.616 -4.990 1.00 0.00 73 LEU A O 8
ATOM 14857 N N . LEU A 1 74 ? -23.904 -9.443 -6.516 1.00 0.00 74 LEU A N 8
ATOM 14858 C CA . LEU A 1 74 ? -23.776 -7.994 -6.396 1.00 0.00 74 LEU A CA 8
ATOM 14859 C C . LEU A 1 74 ? -25.073 -7.280 -6.763 1.00 0.00 74 LEU A C 8
ATOM 14860 O O . LEU A 1 74 ? -25.419 -6.268 -6.159 1.00 0.00 74 LEU A O 8
ATOM 14876 N N . ALA A 1 75 ? -25.789 -7.804 -7.748 1.00 0.00 75 ALA A N 8
ATOM 14877 C CA . ALA A 1 75 ? -27.066 -7.224 -8.145 1.00 0.00 75 ALA A CA 8
ATOM 14878 C C . ALA A 1 75 ? -28.079 -7.331 -7.008 1.00 0.00 75 ALA A C 8
ATOM 14879 O O . ALA A 1 75 ? -28.857 -6.412 -6.767 1.00 0.00 75 ALA A O 8
ATOM 14886 N N . LYS A 1 76 ? -28.047 -8.449 -6.298 1.00 0.00 76 LYS A N 8
ATOM 14887 C CA . LYS A 1 76 ? -28.938 -8.661 -5.168 1.00 0.00 76 LYS A CA 8
ATOM 14888 C C . LYS A 1 76 ? -28.594 -7.704 -4.031 1.00 0.00 76 LYS A C 8
ATOM 14889 O O . LYS A 1 76 ? -29.477 -7.057 -3.463 1.00 0.00 76 LYS A O 8
ATOM 14908 N N . ILE A 1 77 ? -27.304 -7.619 -3.706 1.00 0.00 77 ILE A N 8
ATOM 14909 C CA . ILE A 1 77 ? -26.827 -6.688 -2.686 1.00 0.00 77 ILE A CA 8
ATOM 14910 C C . ILE A 1 77 ? -27.211 -5.264 -3.068 1.00 0.00 77 ILE A C 8
ATOM 14911 O O . ILE A 1 77 ? -27.566 -4.454 -2.216 1.00 0.00 77 ILE A O 8
ATOM 14927 N N . LYS A 1 78 ? -27.147 -4.987 -4.364 1.00 0.00 78 LYS A N 8
ATOM 14928 C CA . LYS A 1 78 ? -27.524 -3.691 -4.911 1.00 0.00 78 LYS A CA 8
ATOM 14929 C C . LYS A 1 78 ? -28.956 -3.350 -4.538 1.00 0.00 78 LYS A C 8
ATOM 14930 O O . LYS A 1 78 ? -29.224 -2.316 -3.932 1.00 0.00 78 LYS A O 8
ATOM 14949 N N . GLU A 1 79 ? -29.859 -4.239 -4.918 1.00 0.00 79 GLU A N 8
ATOM 14950 C CA . GLU A 1 79 ? -31.281 -4.076 -4.640 1.00 0.00 79 GLU A CA 8
ATOM 14951 C C . GLU A 1 79 ? -31.534 -3.854 -3.156 1.00 0.00 79 GLU A C 8
ATOM 14952 O O . GLU A 1 79 ? -32.244 -2.928 -2.773 1.00 0.00 79 GLU A O 8
ATOM 14964 N N . ASN A 1 80 ? -30.941 -4.704 -2.328 1.00 0.00 80 ASN A N 8
ATOM 14965 C CA . ASN A 1 80 ? -31.129 -4.625 -0.881 1.00 0.00 80 ASN A CA 8
ATOM 14966 C C . ASN A 1 80 ? -30.537 -3.329 -0.332 1.00 0.00 80 ASN A C 8
ATOM 14967 O O . ASN A 1 80 ? -31.117 -2.696 0.550 1.00 0.00 80 ASN A O 8
ATOM 14978 N N . LYS A 1 81 ? -29.375 -2.952 -0.852 1.00 0.00 81 LYS A N 8
ATOM 14979 C CA . LYS A 1 81 ? -28.738 -1.687 -0.504 1.00 0.00 81 LYS A CA 8
ATOM 14980 C C . LYS A 1 81 ? -29.664 -0.525 -0.826 1.00 0.00 81 LYS A C 8
ATOM 14981 O O . LYS A 1 81 ? -30.012 0.269 0.043 1.00 0.00 81 LYS A O 8
ATOM 15000 N N . ASP A 1 82 ? -30.061 -0.455 -2.087 1.00 0.00 82 ASP A N 8
ATOM 15001 C CA . ASP A 1 82 ? -30.926 0.610 -2.581 1.00 0.00 82 ASP A CA 8
ATOM 15002 C C . ASP A 1 82 ? -32.256 0.636 -1.839 1.00 0.00 82 ASP A C 8
ATOM 15003 O O . ASP A 1 82 ? -32.857 1.693 -1.653 1.00 0.00 82 ASP A O 8
ATOM 15012 N N . LYS A 1 83 ? -32.714 -0.532 -1.423 1.00 0.00 83 LYS A N 8
ATOM 15013 C CA . LYS A 1 83 ? -33.908 -0.668 -0.657 1.00 0.00 83 LYS A CA 8
ATOM 15014 C C . LYS A 1 83 ? -33.747 -0.074 0.743 1.00 0.00 83 LYS A C 8
ATOM 15015 O O . LYS A 1 83 ? -34.625 0.642 1.228 1.00 0.00 83 LYS A O 8
ATOM 15034 N N . LYS A 1 84 ? -32.611 -0.345 1.373 1.00 0.00 84 LYS A N 8
ATOM 15035 C CA . LYS A 1 84 ? -32.414 0.003 2.776 1.00 0.00 84 LYS A CA 8
ATOM 15036 C C . LYS A 1 84 ? -31.720 1.345 2.951 1.00 0.00 84 LYS A C 8
ATOM 15037 O O . LYS A 1 84 ? -31.690 1.884 4.051 1.00 0.00 84 LYS A O 8
ATOM 15056 N N . GLU A 1 85 ? -31.179 1.896 1.872 1.00 0.00 85 GLU A N 8
ATOM 15057 C CA . GLU A 1 85 ? -30.542 3.210 1.934 1.00 0.00 85 GLU A CA 8
ATOM 15058 C C . GLU A 1 85 ? -31.591 4.300 2.147 1.00 0.00 85 GLU A C 8
ATOM 15059 O O . GLU A 1 85 ? -31.264 5.477 2.306 1.00 0.00 85 GLU A O 8
ATOM 15071 N N . LYS A 1 86 ? -32.853 3.885 2.132 1.00 0.00 86 LYS A N 8
ATOM 15072 C CA . LYS A 1 86 ? -33.968 4.741 2.501 1.00 0.00 86 LYS A CA 8
ATOM 15073 C C . LYS A 1 86 ? -33.781 5.258 3.924 1.00 0.00 86 LYS A C 8
ATOM 15074 O O . LYS A 1 86 ? -33.868 6.459 4.180 1.00 0.00 86 LYS A O 8
ATOM 15093 N N . ASP A 1 87 ? -33.512 4.333 4.835 1.00 0.00 87 ASP A N 8
ATOM 15094 C CA . ASP A 1 87 ? -33.315 4.656 6.231 1.00 0.00 87 ASP A CA 8
ATOM 15095 C C . ASP A 1 87 ? -31.856 4.458 6.618 1.00 0.00 87 ASP A C 8
ATOM 15096 O O . ASP A 1 87 ? -31.253 3.438 6.286 1.00 0.00 87 ASP A O 8
ATOM 15105 N N . PRO A 1 88 ? -31.272 5.424 7.337 1.00 0.00 88 PRO A N 8
ATOM 15106 C CA . PRO A 1 88 ? -29.863 5.374 7.739 1.00 0.00 88 PRO A CA 8
ATOM 15107 C C . PRO A 1 88 ? -29.512 4.092 8.492 1.00 0.00 88 PRO A C 8
ATOM 15108 O O . PRO A 1 88 ? -28.574 3.382 8.126 1.00 0.00 88 PRO A O 8
ATOM 15119 N N . GLU A 1 89 ? -30.289 3.783 9.525 1.00 0.00 89 GLU A N 8
ATOM 15120 C CA . GLU A 1 89 ? -30.017 2.618 10.358 1.00 0.00 89 GLU A CA 8
ATOM 15121 C C . GLU A 1 89 ? -30.326 1.322 9.619 1.00 0.00 89 GLU A C 8
ATOM 15122 O O . GLU A 1 89 ? -29.743 0.280 9.917 1.00 0.00 89 GLU A O 8
ATOM 15134 N N . GLU A 1 90 ? -31.235 1.390 8.650 1.00 0.00 90 GLU A N 8
ATOM 15135 C CA . GLU A 1 90 ? -31.526 0.241 7.797 1.00 0.00 90 GLU A CA 8
ATOM 15136 C C . GLU A 1 90 ? -30.284 -0.150 7.009 1.00 0.00 90 GLU A C 8
ATOM 15137 O O . GLU A 1 90 ? -29.877 -1.312 6.994 1.00 0.00 90 GLU A O 8
ATOM 15149 N N . LEU A 1 91 ? -29.679 0.840 6.368 1.00 0.00 91 LEU A N 8
ATOM 15150 C CA . LEU A 1 91 ? -28.473 0.619 5.591 1.00 0.00 91 LEU A CA 8
ATOM 15151 C C . LEU A 1 91 ? -27.304 0.246 6.498 1.00 0.00 91 LEU A C 8
ATOM 15152 O O . LEU A 1 91 ? -26.564 -0.692 6.208 1.00 0.00 91 LEU A O 8
ATOM 15168 N N . ASN A 1 92 ? -27.153 0.972 7.602 1.00 0.00 92 ASN A N 8
ATOM 15169 C CA . ASN A 1 92 ? -26.045 0.740 8.530 1.00 0.00 92 ASN A CA 8
ATOM 15170 C C . ASN A 1 92 ? -26.065 -0.689 9.065 1.00 0.00 92 ASN A C 8
ATOM 15171 O O . ASN A 1 92 ? -25.033 -1.366 9.100 1.00 0.00 92 ASN A O 8
ATOM 15182 N N . THR A 1 93 ? -27.240 -1.149 9.471 1.00 0.00 93 THR A N 8
ATOM 15183 C CA . THR A 1 93 ? -27.392 -2.509 9.954 1.00 0.00 93 THR A CA 8
ATOM 15184 C C . THR A 1 93 ? -27.083 -3.503 8.838 1.00 0.00 93 THR A C 8
ATOM 15185 O O . THR A 1 93 ? -26.364 -4.477 9.045 1.00 0.00 93 THR A O 8
ATOM 15196 N N . TYR A 1 94 ? -27.593 -3.218 7.646 1.00 0.00 94 TYR A N 8
ATOM 15197 C CA . TYR A 1 94 ? -27.363 -4.065 6.484 1.00 0.00 94 TYR A CA 8
ATOM 15198 C C . TYR A 1 94 ? -25.870 -4.201 6.193 1.00 0.00 94 TYR A C 8
ATOM 15199 O O . TYR A 1 94 ? -25.365 -5.309 6.016 1.00 0.00 94 TYR A O 8
ATOM 15217 N N . LYS A 1 95 ? -25.178 -3.066 6.148 1.00 0.00 95 LYS A N 8
ATOM 15218 C CA . LYS A 1 95 ? -23.726 -3.038 5.962 1.00 0.00 95 LYS A CA 8
ATOM 15219 C C . LYS A 1 95 ? -23.031 -3.935 6.982 1.00 0.00 95 LYS A C 8
ATOM 15220 O O . LYS A 1 95 ? -22.082 -4.650 6.660 1.00 0.00 95 LYS A O 8
ATOM 15239 N N . SER A 1 96 ? -23.522 -3.901 8.209 1.00 0.00 96 SER A N 8
ATOM 15240 C CA . SER A 1 96 ? -22.935 -4.674 9.293 1.00 0.00 96 SER A CA 8
ATOM 15241 C C . SER A 1 96 ? -23.190 -6.168 9.095 1.00 0.00 96 SER A C 8
ATOM 15242 O O . SER A 1 96 ? -22.299 -6.995 9.305 1.00 0.00 96 SER A O 8
ATOM 15250 N N . ILE A 1 97 ? -24.403 -6.506 8.672 1.00 0.00 97 ILE A N 8
ATOM 15251 C CA . ILE A 1 97 ? -24.770 -7.895 8.439 1.00 0.00 97 ILE A CA 8
ATOM 15252 C C . ILE A 1 97 ? -24.026 -8.454 7.227 1.00 0.00 97 ILE A C 8
ATOM 15253 O O . ILE A 1 97 ? -23.623 -9.615 7.221 1.00 0.00 97 ILE A O 8
ATOM 15269 N N . LEU A 1 98 ? -23.849 -7.619 6.206 1.00 0.00 98 LEU A N 8
ATOM 15270 C CA . LEU A 1 98 ? -23.050 -7.981 5.034 1.00 0.00 98 LEU A CA 8
ATOM 15271 C C . LEU A 1 98 ? -21.658 -8.443 5.444 1.00 0.00 98 LEU A C 8
ATOM 15272 O O . LEU A 1 98 ? -21.192 -9.496 5.019 1.00 0.00 98 LEU A O 8
ATOM 15288 N N . ALA A 1 99 ? -20.999 -7.651 6.279 1.00 0.00 99 ALA A N 8
ATOM 15289 C CA . ALA A 1 99 ? -19.670 -8.001 6.762 1.00 0.00 99 ALA A CA 8
ATOM 15290 C C . ALA A 1 99 ? -19.728 -9.253 7.622 1.00 0.00 99 ALA A C 8
ATOM 15291 O O . ALA A 1 99 ? -18.819 -10.079 7.591 1.00 0.00 99 ALA A O 8
ATOM 15298 N N . SER A 1 100 ? -20.825 -9.407 8.353 1.00 0.00 100 SER A N 8
ATOM 15299 C CA . SER A 1 100 ? -21.048 -10.584 9.174 1.00 0.00 100 SER A CA 8
ATOM 15300 C C . SER A 1 100 ? -21.500 -11.765 8.309 1.00 0.00 100 SER A C 8
ATOM 15301 O O . SER A 1 100 ? -21.856 -12.831 8.820 1.00 0.00 100 SER A O 8
ATOM 15309 N N . GLY A 1 101 ? -21.504 -11.558 6.999 1.00 0.00 101 GLY A N 8
ATOM 15310 C CA . GLY A 1 101 ? -21.821 -12.619 6.073 1.00 0.00 101 GLY A CA 8
ATOM 15311 C C . GLY A 1 101 ? -20.639 -12.960 5.186 1.00 0.00 101 GLY A C 8
ATOM 15312 O O . GLY A 1 101 ? -20.606 -14.021 4.573 1.00 0.00 101 GLY A O 8
ATOM 15316 N N . PHE A 1 102 ? -19.671 -12.052 5.117 1.00 0.00 102 PHE A N 8
ATOM 15317 C CA . PHE A 1 102 ? -18.435 -12.290 4.377 1.00 0.00 102 PHE A CA 8
ATOM 15318 C C . PHE A 1 102 ? -17.378 -12.870 5.312 1.00 0.00 102 PHE A C 8
ATOM 15319 O O . PHE A 1 102 ? -16.493 -13.614 4.896 1.00 0.00 102 PHE A O 8
ATOM 15336 N N . ASP A 1 103 ? -17.523 -12.521 6.581 1.00 0.00 103 ASP A N 8
ATOM 15337 C CA . ASP A 1 103 ? -16.611 -12.902 7.667 1.00 0.00 103 ASP A CA 8
ATOM 15338 C C . ASP A 1 103 ? -16.085 -14.329 7.568 1.00 0.00 103 ASP A C 8
ATOM 15339 O O . ASP A 1 103 ? -14.903 -14.579 7.822 1.00 0.00 103 ASP A O 8
ATOM 15348 N N . GLY A 1 104 ? -16.961 -15.258 7.222 1.00 0.00 104 GLY A N 8
ATOM 15349 C CA . GLY A 1 104 ? -16.622 -16.662 7.257 1.00 0.00 104 GLY A CA 8
ATOM 15350 C C . GLY A 1 104 ? -15.435 -17.017 6.386 1.00 0.00 104 GLY A C 8
ATOM 15351 O O . GLY A 1 104 ? -14.700 -17.956 6.692 1.00 0.00 104 GLY A O 8
ATOM 15355 N N . ILE A 1 105 ? -15.224 -16.246 5.327 1.00 0.00 105 ILE A N 8
ATOM 15356 C CA . ILE A 1 105 ? -14.160 -16.528 4.367 1.00 0.00 105 ILE A CA 8
ATOM 15357 C C . ILE A 1 105 ? -12.785 -16.535 5.049 1.00 0.00 105 ILE A C 8
ATOM 15358 O O . ILE A 1 105 ? -11.890 -17.287 4.663 1.00 0.00 105 ILE A O 8
ATOM 15374 N N . PHE A 1 106 ? -12.642 -15.726 6.098 1.00 0.00 106 PHE A N 8
ATOM 15375 C CA . PHE A 1 106 ? -11.368 -15.593 6.799 1.00 0.00 106 PHE A CA 8
ATOM 15376 C C . PHE A 1 106 ? -11.092 -16.810 7.673 1.00 0.00 106 PHE A C 8
ATOM 15377 O O . PHE A 1 106 ? -9.978 -17.002 8.162 1.00 0.00 106 PHE A O 8
ATOM 15394 N N . ASN A 1 107 ? -12.109 -17.637 7.853 1.00 0.00 107 ASN A N 8
ATOM 15395 C CA . ASN A 1 107 ? -11.976 -18.864 8.626 1.00 0.00 107 ASN A CA 8
ATOM 15396 C C . ASN A 1 107 ? -11.732 -20.035 7.675 1.00 0.00 107 ASN A C 8
ATOM 15397 O O . ASN A 1 107 ? -11.957 -21.196 8.015 1.00 0.00 107 ASN A O 8
ATOM 15408 N N . GLN A 1 108 ? -11.264 -19.697 6.470 1.00 0.00 108 GLN A N 8
ATOM 15409 C CA . GLN A 1 108 ? -10.937 -20.680 5.432 1.00 0.00 108 GLN A CA 8
ATOM 15410 C C . GLN A 1 108 ? -12.199 -21.358 4.912 1.00 0.00 108 GLN A C 8
ATOM 15411 O O . GLN A 1 108 ? -12.156 -22.484 4.413 1.00 0.00 108 GLN A O 8
ATOM 15425 N N . ALA A 1 109 ? -13.314 -20.650 5.019 1.00 0.00 109 ALA A N 8
ATOM 15426 C CA . ALA A 1 109 ? -14.594 -21.144 4.531 1.00 0.00 109 ALA A CA 8
ATOM 15427 C C . ALA A 1 109 ? -14.662 -21.068 3.014 1.00 0.00 109 ALA A C 8
ATOM 15428 O O . ALA A 1 109 ? -13.853 -20.390 2.374 1.00 0.00 109 ALA A O 8
ATOM 15435 N N . ASP A 1 110 ? -15.627 -21.772 2.452 1.00 0.00 110 ASP A N 8
ATOM 15436 C CA . ASP A 1 110 ? -15.859 -21.763 1.016 1.00 0.00 110 ASP A CA 8
ATOM 15437 C C . ASP A 1 110 ? -16.567 -20.481 0.595 1.00 0.00 110 ASP A C 8
ATOM 15438 O O . ASP A 1 110 ? -17.348 -19.902 1.356 1.00 0.00 110 ASP A O 8
ATOM 15447 N N . SER A 1 111 ? -16.302 -20.058 -0.623 1.00 0.00 111 SER A N 8
ATOM 15448 C CA . SER A 1 111 ? -16.778 -18.771 -1.112 1.00 0.00 111 SER A CA 8
ATOM 15449 C C . SER A 1 111 ? -18.231 -18.854 -1.558 1.00 0.00 111 SER A C 8
ATOM 15450 O O . SER A 1 111 ? -18.959 -17.867 -1.505 1.00 0.00 111 SER A O 8
ATOM 15458 N N . LYS A 1 112 ? -18.655 -20.036 -1.973 1.00 0.00 112 LYS A N 8
ATOM 15459 C CA . LYS A 1 112 ? -20.028 -20.247 -2.401 1.00 0.00 112 LYS A CA 8
ATOM 15460 C C . LYS A 1 112 ? -20.932 -20.301 -1.171 1.00 0.00 112 LYS A C 8
ATOM 15461 O O . LYS A 1 112 ? -22.043 -19.764 -1.169 1.00 0.00 112 LYS A O 8
ATOM 15480 N N . THR A 1 113 ? -20.429 -20.939 -0.124 1.00 0.00 113 THR A N 8
ATOM 15481 C CA . THR A 1 113 ? -21.086 -20.966 1.174 1.00 0.00 113 THR A CA 8
ATOM 15482 C C . THR A 1 113 ? -21.244 -19.545 1.718 1.00 0.00 113 THR A C 8
ATOM 15483 O O . THR A 1 113 ? -22.302 -19.167 2.229 1.00 0.00 113 THR A O 8
ATOM 15494 N N . THR A 1 114 ? -20.186 -18.760 1.586 1.00 0.00 114 THR A N 8
ATOM 15495 C CA . THR A 1 114 ? -20.192 -17.378 2.034 1.00 0.00 114 THR A CA 8
ATOM 15496 C C . THR A 1 114 ? -21.097 -16.521 1.138 1.00 0.00 114 THR A C 8
ATOM 15497 O O . THR A 1 114 ? -21.778 -15.611 1.615 1.00 0.00 114 THR A O 8
ATOM 15508 N N . LEU A 1 115 ? -21.117 -16.844 -0.157 1.00 0.00 115 LEU A N 8
ATOM 15509 C CA . LEU A 1 115 ? -22.007 -16.211 -1.117 1.00 0.00 115 LEU A CA 8
ATOM 15510 C C . LEU A 1 115 ? -23.447 -16.237 -0.631 1.00 0.00 115 LEU A C 8
ATOM 15511 O O . LEU A 1 115 ? -24.174 -15.250 -0.746 1.00 0.00 115 LEU A O 8
ATOM 15527 N N . ASN A 1 116 ? -23.843 -17.382 -0.100 1.00 0.00 116 ASN A N 8
ATOM 15528 C CA . ASN A 1 116 ? -25.204 -17.581 0.393 1.00 0.00 116 ASN A CA 8
ATOM 15529 C C . ASN A 1 116 ? -25.597 -16.517 1.408 1.00 0.00 116 ASN A C 8
ATOM 15530 O O . ASN A 1 116 ? -26.673 -15.932 1.305 1.00 0.00 116 ASN A O 8
ATOM 15541 N N . LYS A 1 117 ? -24.723 -16.248 2.371 1.00 0.00 117 LYS A N 8
ATOM 15542 C CA . LYS A 1 117 ? -25.027 -15.272 3.409 1.00 0.00 117 LYS A CA 8
ATOM 15543 C C . LYS A 1 117 ? -25.073 -13.854 2.836 1.00 0.00 117 LYS A C 8
ATOM 15544 O O . LYS A 1 117 ? -25.780 -12.989 3.359 1.00 0.00 117 LYS A O 8
ATOM 15563 N N . LEU A 1 118 ? -24.324 -13.622 1.763 1.00 0.00 118 LEU A N 8
ATOM 15564 C CA . LEU A 1 118 ? -24.274 -12.304 1.137 1.00 0.00 118 LEU A CA 8
ATOM 15565 C C . LEU A 1 118 ? -25.507 -12.060 0.270 1.00 0.00 118 LEU A C 8
ATOM 15566 O O . LEU A 1 118 ? -25.983 -10.932 0.154 1.00 0.00 118 LEU A O 8
ATOM 15582 N N . LYS A 1 119 ? -26.019 -13.116 -0.346 1.00 0.00 119 LYS A N 8
ATOM 15583 C CA . LYS A 1 119 ? -27.256 -13.013 -1.107 1.00 0.00 119 LYS A CA 8
ATOM 15584 C C . LYS A 1 119 ? -28.450 -12.965 -0.165 1.00 0.00 119 LYS A C 8
ATOM 15585 O O . LYS A 1 119 ? -29.391 -12.196 -0.369 1.00 0.00 119 LYS A O 8
ATOM 15604 N N . ASP A 1 120 ? -28.406 -13.791 0.871 1.00 0.00 120 ASP A N 8
ATOM 15605 C CA . ASP A 1 120 ? -29.518 -13.903 1.802 1.00 0.00 120 ASP A CA 8
ATOM 15606 C C . ASP A 1 120 ? -29.245 -13.089 3.057 1.00 0.00 120 ASP A C 8
ATOM 15607 O O . ASP A 1 120 ? -29.304 -13.597 4.174 1.00 0.00 120 ASP A O 8
ATOM 15616 N N . THR A 1 121 ? -28.914 -11.828 2.869 1.00 0.00 121 THR A N 8
ATOM 15617 C CA . THR A 1 121 ? -28.712 -10.935 3.996 1.00 0.00 121 THR A CA 8
ATOM 15618 C C . THR A 1 121 ? -30.049 -10.378 4.475 1.00 0.00 121 THR A C 8
ATOM 15619 O O . THR A 1 121 ? -30.486 -10.697 5.579 1.00 0.00 121 THR A O 8
ATOM 15630 N N . ILE A 1 122 ? -30.689 -9.584 3.601 1.00 0.00 122 ILE A N 8
ATOM 15631 C CA . ILE A 1 122 ? -31.994 -8.954 3.845 1.00 0.00 122 ILE A CA 8
ATOM 15632 C C . ILE A 1 122 ? -32.287 -8.690 5.324 1.00 0.00 122 ILE A C 8
ATOM 15633 O O . ILE A 1 122 ? -33.022 -9.483 5.945 1.00 0.00 122 ILE A O 8
ATOM 15649 N N . GLY A 1 1 ? -4.705 0.017 6.396 1.00 0.00 1 GLY A N 9
ATOM 15650 C CA . GLY A 1 1 ? -4.081 -1.021 5.542 1.00 0.00 1 GLY A CA 9
ATOM 15651 C C . GLY A 1 1 ? -4.434 -0.844 4.083 1.00 0.00 1 GLY A C 9
ATOM 15652 O O . GLY A 1 1 ? -5.461 -0.245 3.757 1.00 0.00 1 GLY A O 9
ATOM 15655 N N . ALA A 1 2 ? -3.593 -1.365 3.201 1.00 0.00 2 ALA A N 9
ATOM 15656 C CA . ALA A 1 2 ? -3.821 -1.241 1.770 1.00 0.00 2 ALA A CA 9
ATOM 15657 C C . ALA A 1 2 ? -3.110 -2.343 0.996 1.00 0.00 2 ALA A C 9
ATOM 15658 O O . ALA A 1 2 ? -1.879 -2.362 0.909 1.00 0.00 2 ALA A O 9
ATOM 15665 N N . MET A 1 3 ? -3.885 -3.261 0.436 1.00 0.00 3 MET A N 9
ATOM 15666 C CA . MET A 1 3 ? -3.337 -4.299 -0.420 1.00 0.00 3 MET A CA 9
ATOM 15667 C C . MET A 1 3 ? -3.323 -3.803 -1.853 1.00 0.00 3 MET A C 9
ATOM 15668 O O . MET A 1 3 ? -2.373 -4.039 -2.600 1.00 0.00 3 MET A O 9
ATOM 15682 N N . GLY A 1 4 ? -4.377 -3.101 -2.219 1.00 0.00 4 GLY A N 9
ATOM 15683 C CA . GLY A 1 4 ? -4.464 -2.525 -3.538 1.00 0.00 4 GLY A CA 9
ATOM 15684 C C . GLY A 1 4 ? -5.610 -3.114 -4.316 1.00 0.00 4 GLY A C 9
ATOM 15685 O O . GLY A 1 4 ? -6.702 -3.298 -3.780 1.00 0.00 4 GLY A O 9
ATOM 15689 N N . THR A 1 5 ? -5.378 -3.429 -5.576 1.00 0.00 5 THR A N 9
ATOM 15690 C CA . THR A 1 5 ? -6.413 -4.036 -6.388 1.00 0.00 5 THR A CA 9
ATOM 15691 C C . THR A 1 5 ? -5.894 -5.254 -7.144 1.00 0.00 5 THR A C 9
ATOM 15692 O O . THR A 1 5 ? -5.663 -5.196 -8.353 1.00 0.00 5 THR A O 9
ATOM 15703 N N . PRO A 1 6 ? -5.679 -6.376 -6.441 1.00 0.00 6 PRO A N 9
ATOM 15704 C CA . PRO A 1 6 ? -5.296 -7.633 -7.078 1.00 0.00 6 PRO A CA 9
ATOM 15705 C C . PRO A 1 6 ? -6.489 -8.253 -7.790 1.00 0.00 6 PRO A C 9
ATOM 15706 O O . PRO A 1 6 ? -6.351 -8.943 -8.800 1.00 0.00 6 PRO A O 9
ATOM 15717 N N . LEU A 1 7 ? -7.671 -7.957 -7.265 1.00 0.00 7 LEU A N 9
ATOM 15718 C CA . LEU A 1 7 ? -8.908 -8.510 -7.787 1.00 0.00 7 LEU A CA 9
ATOM 15719 C C . LEU A 1 7 ? -9.239 -7.902 -9.145 1.00 0.00 7 LEU A C 9
ATOM 15720 O O . LEU A 1 7 ? -9.787 -8.574 -10.011 1.00 0.00 7 LEU A O 9
ATOM 15736 N N . GLU A 1 8 ? -8.857 -6.646 -9.340 1.00 0.00 8 GLU A N 9
ATOM 15737 C CA . GLU A 1 8 ? -9.148 -5.924 -10.581 1.00 0.00 8 GLU A CA 9
ATOM 15738 C C . GLU A 1 8 ? -8.538 -6.614 -11.798 1.00 0.00 8 GLU A C 9
ATOM 15739 O O . GLU A 1 8 ? -8.961 -6.386 -12.930 1.00 0.00 8 GLU A O 9
ATOM 15751 N N . LYS A 1 9 ? -7.560 -7.474 -11.559 1.00 0.00 9 LYS A N 9
ATOM 15752 C CA . LYS A 1 9 ? -6.876 -8.157 -12.642 1.00 0.00 9 LYS A CA 9
ATOM 15753 C C . LYS A 1 9 ? -7.720 -9.312 -13.161 1.00 0.00 9 LYS A C 9
ATOM 15754 O O . LYS A 1 9 ? -7.623 -9.693 -14.326 1.00 0.00 9 LYS A O 9
ATOM 15773 N N . LEU A 1 10 ? -8.565 -9.854 -12.294 1.00 0.00 10 LEU A N 9
ATOM 15774 C CA . LEU A 1 10 ? -9.455 -10.934 -12.672 1.00 0.00 10 LEU A CA 9
ATOM 15775 C C . LEU A 1 10 ? -10.880 -10.436 -12.840 1.00 0.00 10 LEU A C 9
ATOM 15776 O O . LEU A 1 10 ? -11.665 -11.007 -13.588 1.00 0.00 10 LEU A O 9
ATOM 15792 N N . VAL A 1 11 ? -11.203 -9.363 -12.146 1.00 0.00 11 VAL A N 9
ATOM 15793 C CA . VAL A 1 11 ? -12.504 -8.719 -12.291 1.00 0.00 11 VAL A CA 9
ATOM 15794 C C . VAL A 1 11 ? -12.738 -8.303 -13.741 1.00 0.00 11 VAL A C 9
ATOM 15795 O O . VAL A 1 11 ? -13.842 -8.441 -14.270 1.00 0.00 11 VAL A O 9
ATOM 15808 N N . SER A 1 12 ? -11.681 -7.834 -14.393 1.00 0.00 12 SER A N 9
ATOM 15809 C CA . SER A 1 12 ? -11.766 -7.422 -15.784 1.00 0.00 12 SER A CA 9
ATOM 15810 C C . SER A 1 12 ? -11.936 -8.637 -16.705 1.00 0.00 12 SER A C 9
ATOM 15811 O O . SER A 1 12 ? -12.270 -8.491 -17.876 1.00 0.00 12 SER A O 9
ATOM 15819 N N . ARG A 1 13 ? -11.720 -9.837 -16.173 1.00 0.00 13 ARG A N 9
ATOM 15820 C CA . ARG A 1 13 ? -11.926 -11.060 -16.943 1.00 0.00 13 ARG A CA 9
ATOM 15821 C C . ARG A 1 13 ? -13.365 -11.539 -16.769 1.00 0.00 13 ARG A C 9
ATOM 15822 O O . ARG A 1 13 ? -13.923 -12.228 -17.623 1.00 0.00 13 ARG A O 9
ATOM 15843 N N . LEU A 1 14 ? -13.962 -11.146 -15.650 1.00 0.00 14 LEU A N 9
ATOM 15844 C CA . LEU A 1 14 ? -15.338 -11.500 -15.337 1.00 0.00 14 LEU A CA 9
ATOM 15845 C C . LEU A 1 14 ? -16.282 -10.561 -16.071 1.00 0.00 14 LEU A C 9
ATOM 15846 O O . LEU A 1 14 ? -17.455 -10.872 -16.290 1.00 0.00 14 LEU A O 9
ATOM 15862 N N . ASN A 1 15 ? -15.735 -9.405 -16.443 1.00 0.00 15 ASN A N 9
ATOM 15863 C CA . ASN A 1 15 ? -16.444 -8.400 -17.228 1.00 0.00 15 ASN A CA 9
ATOM 15864 C C . ASN A 1 15 ? -17.617 -7.829 -16.452 1.00 0.00 15 ASN A C 9
ATOM 15865 O O . ASN A 1 15 ? -18.776 -8.027 -16.811 1.00 0.00 15 ASN A O 9
ATOM 15876 N N . LEU A 1 16 ? -17.304 -7.134 -15.373 1.00 0.00 16 LEU A N 9
ATOM 15877 C CA . LEU A 1 16 ? -18.318 -6.494 -14.561 1.00 0.00 16 LEU A CA 9
ATOM 15878 C C . LEU A 1 16 ? -18.478 -5.046 -14.984 1.00 0.00 16 LEU A C 9
ATOM 15879 O O . LEU A 1 16 ? -17.534 -4.431 -15.478 1.00 0.00 16 LEU A O 9
ATOM 15895 N N . ASN A 1 17 ? -19.667 -4.503 -14.790 1.00 0.00 17 ASN A N 9
ATOM 15896 C CA . ASN A 1 17 ? -19.948 -3.138 -15.211 1.00 0.00 17 ASN A CA 9
ATOM 15897 C C . ASN A 1 17 ? -20.069 -2.220 -14.005 1.00 0.00 17 ASN A C 9
ATOM 15898 O O . ASN A 1 17 ? -19.939 -2.669 -12.864 1.00 0.00 17 ASN A O 9
ATOM 15909 N N . ASN A 1 18 ? -20.308 -0.941 -14.269 1.00 0.00 18 ASN A N 9
ATOM 15910 C CA . ASN A 1 18 ? -20.408 0.080 -13.224 1.00 0.00 18 ASN A CA 9
ATOM 15911 C C . ASN A 1 18 ? -21.439 -0.292 -12.168 1.00 0.00 18 ASN A C 9
ATOM 15912 O O . ASN A 1 18 ? -21.283 0.025 -10.994 1.00 0.00 18 ASN A O 9
ATOM 15923 N N . THR A 1 19 ? -22.479 -0.983 -12.592 1.00 0.00 19 THR A N 9
ATOM 15924 C CA . THR A 1 19 ? -23.549 -1.385 -11.689 1.00 0.00 19 THR A CA 9
ATOM 15925 C C . THR A 1 19 ? -23.056 -2.447 -10.705 1.00 0.00 19 THR A C 9
ATOM 15926 O O . THR A 1 19 ? -23.437 -2.451 -9.533 1.00 0.00 19 THR A O 9
ATOM 15937 N N . GLU A 1 20 ? -22.175 -3.314 -11.185 1.00 0.00 20 GLU A N 9
ATOM 15938 C CA . GLU A 1 20 ? -21.657 -4.415 -10.386 1.00 0.00 20 GLU A CA 9
ATOM 15939 C C . GLU A 1 20 ? -20.514 -3.942 -9.498 1.00 0.00 20 GLU A C 9
ATOM 15940 O O . GLU A 1 20 ? -20.494 -4.195 -8.291 1.00 0.00 20 GLU A O 9
ATOM 15952 N N . LYS A 1 21 ? -19.566 -3.246 -10.110 1.00 0.00 21 LYS A N 9
ATOM 15953 C CA . LYS A 1 21 ? -18.357 -2.831 -9.422 1.00 0.00 21 LYS A CA 9
ATOM 15954 C C . LYS A 1 21 ? -18.646 -1.869 -8.279 1.00 0.00 21 LYS A C 9
ATOM 15955 O O . LYS A 1 21 ? -17.970 -1.909 -7.259 1.00 0.00 21 LYS A O 9
ATOM 15974 N N . GLU A 1 22 ? -19.654 -1.020 -8.434 1.00 0.00 22 GLU A N 9
ATOM 15975 C CA . GLU A 1 22 ? -19.993 -0.068 -7.385 1.00 0.00 22 GLU A CA 9
ATOM 15976 C C . GLU A 1 22 ? -20.608 -0.768 -6.183 1.00 0.00 22 GLU A C 9
ATOM 15977 O O . GLU A 1 22 ? -20.412 -0.348 -5.041 1.00 0.00 22 GLU A O 9
ATOM 15989 N N . THR A 1 23 ? -21.335 -1.846 -6.439 1.00 0.00 23 THR A N 9
ATOM 15990 C CA . THR A 1 23 ? -21.826 -2.695 -5.369 1.00 0.00 23 THR A CA 9
ATOM 15991 C C . THR A 1 23 ? -20.645 -3.308 -4.626 1.00 0.00 23 THR A C 9
ATOM 15992 O O . THR A 1 23 ? -20.635 -3.400 -3.398 1.00 0.00 23 THR A O 9
ATOM 16003 N N . LEU A 1 24 ? -19.643 -3.708 -5.394 1.00 0.00 24 LEU A N 9
ATOM 16004 C CA . LEU A 1 24 ? -18.433 -4.289 -4.854 1.00 0.00 24 LEU A CA 9
ATOM 16005 C C . LEU A 1 24 ? -17.621 -3.243 -4.091 1.00 0.00 24 LEU A C 9
ATOM 16006 O O . LEU A 1 24 ? -17.044 -3.540 -3.044 1.00 0.00 24 LEU A O 9
ATOM 16022 N N . THR A 1 25 ? -17.578 -2.025 -4.624 1.00 0.00 25 THR A N 9
ATOM 16023 C CA . THR A 1 25 ? -16.950 -0.902 -3.940 1.00 0.00 25 THR A CA 9
ATOM 16024 C C . THR A 1 25 ? -17.598 -0.704 -2.572 1.00 0.00 25 THR A C 9
ATOM 16025 O O . THR A 1 25 ? -16.914 -0.596 -1.552 1.00 0.00 25 THR A O 9
ATOM 16036 N N . PHE A 1 26 ? -18.926 -0.682 -2.569 1.00 0.00 26 PHE A N 9
ATOM 16037 C CA . PHE A 1 26 ? -19.707 -0.570 -1.345 1.00 0.00 26 PHE A CA 9
ATOM 16038 C C . PHE A 1 26 ? -19.365 -1.699 -0.376 1.00 0.00 26 PHE A C 9
ATOM 16039 O O . PHE A 1 26 ? -19.098 -1.462 0.803 1.00 0.00 26 PHE A O 9
ATOM 16056 N N . LEU A 1 27 ? -19.366 -2.920 -0.896 1.00 0.00 27 LEU A N 9
ATOM 16057 C CA . LEU A 1 27 ? -19.104 -4.110 -0.100 1.00 0.00 27 LEU A CA 9
ATOM 16058 C C . LEU A 1 27 ? -17.719 -4.036 0.546 1.00 0.00 27 LEU A C 9
ATOM 16059 O O . LEU A 1 27 ? -17.589 -4.109 1.767 1.00 0.00 27 LEU A O 9
ATOM 16075 N N . THR A 1 28 ? -16.695 -3.864 -0.278 1.00 0.00 28 THR A N 9
ATOM 16076 C CA . THR A 1 28 ? -15.320 -3.872 0.183 1.00 0.00 28 THR A CA 9
ATOM 16077 C C . THR A 1 28 ? -15.065 -2.808 1.258 1.00 0.00 28 THR A C 9
ATOM 16078 O O . THR A 1 28 ? -14.297 -3.031 2.196 1.00 0.00 28 THR A O 9
ATOM 16089 N N . ASN A 1 29 ? -15.726 -1.661 1.138 1.00 0.00 29 ASN A N 9
ATOM 16090 C CA . ASN A 1 29 ? -15.499 -0.561 2.067 1.00 0.00 29 ASN A CA 9
ATOM 16091 C C . ASN A 1 29 ? -16.276 -0.737 3.367 1.00 0.00 29 ASN A C 9
ATOM 16092 O O . ASN A 1 29 ? -15.822 -0.297 4.421 1.00 0.00 29 ASN A O 9
ATOM 16103 N N . LEU A 1 30 ? -17.433 -1.389 3.307 1.00 0.00 30 LEU A N 9
ATOM 16104 C CA . LEU A 1 30 ? -18.230 -1.596 4.512 1.00 0.00 30 LEU A CA 9
ATOM 16105 C C . LEU A 1 30 ? -17.529 -2.601 5.424 1.00 0.00 30 LEU A C 9
ATOM 16106 O O . LEU A 1 30 ? -17.566 -2.475 6.648 1.00 0.00 30 LEU A O 9
ATOM 16122 N N . LEU A 1 31 ? -16.898 -3.599 4.815 1.00 0.00 31 LEU A N 9
ATOM 16123 C CA . LEU A 1 31 ? -16.033 -4.514 5.524 1.00 0.00 31 LEU A CA 9
ATOM 16124 C C . LEU A 1 31 ? -14.940 -3.766 6.278 1.00 0.00 31 LEU A C 9
ATOM 16125 O O . LEU A 1 31 ? -14.673 -4.054 7.441 1.00 0.00 31 LEU A O 9
ATOM 16141 N N . LYS A 1 32 ? -14.336 -2.784 5.618 1.00 0.00 32 LYS A N 9
ATOM 16142 C CA . LYS A 1 32 ? -13.260 -2.002 6.222 1.00 0.00 32 LYS A CA 9
ATOM 16143 C C . LYS A 1 32 ? -13.783 -1.135 7.368 1.00 0.00 32 LYS A C 9
ATOM 16144 O O . LYS A 1 32 ? -13.007 -0.570 8.137 1.00 0.00 32 LYS A O 9
ATOM 16163 N N . GLU A 1 33 ? -15.102 -1.048 7.485 1.00 0.00 33 GLU A N 9
ATOM 16164 C CA . GLU A 1 33 ? -15.734 -0.249 8.523 1.00 0.00 33 GLU A CA 9
ATOM 16165 C C . GLU A 1 33 ? -16.181 -1.134 9.685 1.00 0.00 33 GLU A C 9
ATOM 16166 O O . GLU A 1 33 ? -16.033 -0.770 10.851 1.00 0.00 33 GLU A O 9
ATOM 16178 N N . LYS A 1 34 ? -16.718 -2.306 9.360 1.00 0.00 34 LYS A N 9
ATOM 16179 C CA . LYS A 1 34 ? -17.337 -3.162 10.361 1.00 0.00 34 LYS A CA 9
ATOM 16180 C C . LYS A 1 34 ? -16.421 -4.288 10.847 1.00 0.00 34 LYS A C 9
ATOM 16181 O O . LYS A 1 34 ? -16.427 -4.615 12.032 1.00 0.00 34 LYS A O 9
ATOM 16200 N N . LEU A 1 35 ? -15.627 -4.870 9.949 1.00 0.00 35 LEU A N 9
ATOM 16201 C CA . LEU A 1 35 ? -14.815 -6.047 10.293 1.00 0.00 35 LEU A CA 9
ATOM 16202 C C . LEU A 1 35 ? -13.768 -5.733 11.357 1.00 0.00 35 LEU A C 9
ATOM 16203 O O . LEU A 1 35 ? -13.195 -6.640 11.954 1.00 0.00 35 LEU A O 9
ATOM 16219 N N . VAL A 1 36 ? -13.523 -4.452 11.600 1.00 0.00 36 VAL A N 9
ATOM 16220 C CA . VAL A 1 36 ? -12.554 -4.041 12.609 1.00 0.00 36 VAL A CA 9
ATOM 16221 C C . VAL A 1 36 ? -13.072 -4.338 14.020 1.00 0.00 36 VAL A C 9
ATOM 16222 O O . VAL A 1 36 ? -12.342 -4.213 15.003 1.00 0.00 36 VAL A O 9
ATOM 16235 N N . ASP A 1 37 ? -14.340 -4.722 14.108 1.00 0.00 37 ASP A N 9
ATOM 16236 C CA . ASP A 1 37 ? -14.937 -5.126 15.372 1.00 0.00 37 ASP A CA 9
ATOM 16237 C C . ASP A 1 37 ? -14.801 -6.633 15.541 1.00 0.00 37 ASP A C 9
ATOM 16238 O O . ASP A 1 37 ? -15.156 -7.390 14.640 1.00 0.00 37 ASP A O 9
ATOM 16247 N N . PRO A 1 38 ? -14.297 -7.090 16.698 1.00 0.00 38 PRO A N 9
ATOM 16248 C CA . PRO A 1 38 ? -14.074 -8.520 16.968 1.00 0.00 38 PRO A CA 9
ATOM 16249 C C . PRO A 1 38 ? -15.360 -9.351 16.962 1.00 0.00 38 PRO A C 9
ATOM 16250 O O . PRO A 1 38 ? -15.310 -10.581 16.974 1.00 0.00 38 PRO A O 9
ATOM 16261 N N . ASN A 1 39 ? -16.510 -8.687 16.958 1.00 0.00 39 ASN A N 9
ATOM 16262 C CA . ASN A 1 39 ? -17.790 -9.381 16.936 1.00 0.00 39 ASN A CA 9
ATOM 16263 C C . ASN A 1 39 ? -18.274 -9.538 15.507 1.00 0.00 39 ASN A C 9
ATOM 16264 O O . ASN A 1 39 ? -19.105 -10.394 15.206 1.00 0.00 39 ASN A O 9
ATOM 16275 N N . ILE A 1 40 ? -17.747 -8.696 14.636 1.00 0.00 40 ILE A N 9
ATOM 16276 C CA . ILE A 1 40 ? -18.135 -8.698 13.241 1.00 0.00 40 ILE A CA 9
ATOM 16277 C C . ILE A 1 40 ? -17.077 -9.405 12.407 1.00 0.00 40 ILE A C 9
ATOM 16278 O O . ILE A 1 40 ? -17.391 -10.269 11.593 1.00 0.00 40 ILE A O 9
ATOM 16294 N N . GLY A 1 41 ? -15.821 -9.042 12.637 1.00 0.00 41 GLY A N 9
ATOM 16295 C CA . GLY A 1 41 ? -14.723 -9.658 11.928 1.00 0.00 41 GLY A CA 9
ATOM 16296 C C . GLY A 1 41 ? -13.886 -10.522 12.842 1.00 0.00 41 GLY A C 9
ATOM 16297 O O . GLY A 1 41 ? -12.700 -10.264 13.044 1.00 0.00 41 GLY A O 9
ATOM 16301 N N . LEU A 1 42 ? -14.510 -11.547 13.404 1.00 0.00 42 LEU A N 9
ATOM 16302 C CA . LEU A 1 42 ? -13.835 -12.452 14.323 1.00 0.00 42 LEU A CA 9
ATOM 16303 C C . LEU A 1 42 ? -12.735 -13.206 13.591 1.00 0.00 42 LEU A C 9
ATOM 16304 O O . LEU A 1 42 ? -11.612 -13.337 14.086 1.00 0.00 42 LEU A O 9
ATOM 16320 N N . HIS A 1 43 ? -13.053 -13.675 12.397 1.00 0.00 43 HIS A N 9
ATOM 16321 C CA . HIS A 1 43 ? -12.093 -14.428 11.607 1.00 0.00 43 HIS A CA 9
ATOM 16322 C C . HIS A 1 43 ? -11.116 -13.466 10.956 1.00 0.00 43 HIS A C 9
ATOM 16323 O O . HIS A 1 43 ? -9.925 -13.750 10.843 1.00 0.00 43 HIS A O 9
ATOM 16337 N N . PHE A 1 44 ? -11.640 -12.323 10.543 1.00 0.00 44 PHE A N 9
ATOM 16338 C CA . PHE A 1 44 ? -10.845 -11.268 9.932 1.00 0.00 44 PHE A CA 9
ATOM 16339 C C . PHE A 1 44 ? -9.746 -10.797 10.877 1.00 0.00 44 PHE A C 9
ATOM 16340 O O . PHE A 1 44 ? -8.568 -10.755 10.509 1.00 0.00 44 PHE A O 9
ATOM 16357 N N . LYS A 1 45 ? -10.143 -10.456 12.093 1.00 0.00 45 LYS A N 9
ATOM 16358 C CA . LYS A 1 45 ? -9.219 -9.953 13.097 1.00 0.00 45 LYS A CA 9
ATOM 16359 C C . LYS A 1 45 ? -8.168 -10.992 13.447 1.00 0.00 45 LYS A C 9
ATOM 16360 O O . LYS A 1 45 ? -6.993 -10.668 13.622 1.00 0.00 45 LYS A O 9
ATOM 16379 N N . ASN A 1 46 ? -8.580 -12.244 13.509 1.00 0.00 46 ASN A N 9
ATOM 16380 C CA . ASN A 1 46 ? -7.666 -13.304 13.887 1.00 0.00 46 ASN A CA 9
ATOM 16381 C C . ASN A 1 46 ? -6.833 -13.779 12.699 1.00 0.00 46 ASN A C 9
ATOM 16382 O O . ASN A 1 46 ? -5.910 -14.578 12.859 1.00 0.00 46 ASN A O 9
ATOM 16393 N N . SER A 1 47 ? -7.159 -13.286 11.511 1.00 0.00 47 SER A N 9
ATOM 16394 C CA . SER A 1 47 ? -6.402 -13.623 10.314 1.00 0.00 47 SER A CA 9
ATOM 16395 C C . SER A 1 47 ? -5.384 -12.524 10.013 1.00 0.00 47 SER A C 9
ATOM 16396 O O . SER A 1 47 ? -4.576 -12.637 9.092 1.00 0.00 47 SER A O 9
ATOM 16404 N N . GLY A 1 48 ? -5.428 -11.459 10.802 1.00 0.00 48 GLY A N 9
ATOM 16405 C CA . GLY A 1 48 ? -4.504 -10.360 10.624 1.00 0.00 48 GLY A CA 9
ATOM 16406 C C . GLY A 1 48 ? -5.101 -9.047 11.069 1.00 0.00 48 GLY A C 9
ATOM 16407 O O . GLY A 1 48 ? -4.412 -8.211 11.654 1.00 0.00 48 GLY A O 9
ATOM 16411 N N . GLY A 1 49 ? -6.390 -8.871 10.804 1.00 0.00 49 GLY A N 9
ATOM 16412 C CA . GLY A 1 49 ? -7.067 -7.648 11.180 1.00 0.00 49 GLY A CA 9
ATOM 16413 C C . GLY A 1 49 ? -6.556 -6.445 10.418 1.00 0.00 49 GLY A C 9
ATOM 16414 O O . GLY A 1 49 ? -6.260 -5.407 11.010 1.00 0.00 49 GLY A O 9
ATOM 16418 N N . ASP A 1 50 ? -6.442 -6.578 9.103 1.00 0.00 50 ASP A N 9
ATOM 16419 C CA . ASP A 1 50 ? -5.985 -5.471 8.274 1.00 0.00 50 ASP A CA 9
ATOM 16420 C C . ASP A 1 50 ? -6.779 -5.397 6.982 1.00 0.00 50 ASP A C 9
ATOM 16421 O O . ASP A 1 50 ? -7.226 -6.419 6.461 1.00 0.00 50 ASP A O 9
ATOM 16430 N N . GLU A 1 51 ? -6.915 -4.185 6.458 1.00 0.00 51 GLU A N 9
ATOM 16431 C CA . GLU A 1 51 ? -7.725 -3.927 5.270 1.00 0.00 51 GLU A CA 9
ATOM 16432 C C . GLU A 1 51 ? -7.228 -4.712 4.060 1.00 0.00 51 GLU A C 9
ATOM 16433 O O . GLU A 1 51 ? -8.014 -5.050 3.174 1.00 0.00 51 GLU A O 9
ATOM 16445 N N . SER A 1 52 ? -5.930 -5.001 4.030 1.00 0.00 52 SER A N 9
ATOM 16446 C CA . SER A 1 52 ? -5.341 -5.756 2.932 1.00 0.00 52 SER A CA 9
ATOM 16447 C C . SER A 1 52 ? -5.999 -7.127 2.814 1.00 0.00 52 SER A C 9
ATOM 16448 O O . SER A 1 52 ? -6.320 -7.583 1.718 1.00 0.00 52 SER A O 9
ATOM 16456 N N . LYS A 1 53 ? -6.236 -7.749 3.963 1.00 0.00 53 LYS A N 9
ATOM 16457 C CA . LYS A 1 53 ? -6.794 -9.090 4.018 1.00 0.00 53 LYS A CA 9
ATOM 16458 C C . LYS A 1 53 ? -8.220 -9.117 3.478 1.00 0.00 53 LYS A C 9
ATOM 16459 O O . LYS A 1 53 ? -8.696 -10.148 3.001 1.00 0.00 53 LYS A O 9
ATOM 16478 N N . ILE A 1 54 ? -8.887 -7.977 3.539 1.00 0.00 54 ILE A N 9
ATOM 16479 C CA . ILE A 1 54 ? -10.225 -7.840 2.989 1.00 0.00 54 ILE A CA 9
ATOM 16480 C C . ILE A 1 54 ? -10.170 -7.902 1.467 1.00 0.00 54 ILE A C 9
ATOM 16481 O O . ILE A 1 54 ? -10.903 -8.662 0.833 1.00 0.00 54 ILE A O 9
ATOM 16497 N N . GLU A 1 55 ? -9.259 -7.125 0.898 1.00 0.00 55 GLU A N 9
ATOM 16498 C CA . GLU A 1 55 ? -9.122 -7.019 -0.547 1.00 0.00 55 GLU A CA 9
ATOM 16499 C C . GLU A 1 55 ? -8.609 -8.333 -1.151 1.00 0.00 55 GLU A C 9
ATOM 16500 O O . GLU A 1 55 ? -8.879 -8.641 -2.315 1.00 0.00 55 GLU A O 9
ATOM 16512 N N . GLU A 1 56 ? -7.892 -9.111 -0.344 1.00 0.00 56 GLU A N 9
ATOM 16513 C CA . GLU A 1 56 ? -7.430 -10.437 -0.752 1.00 0.00 56 GLU A CA 9
ATOM 16514 C C . GLU A 1 56 ? -8.583 -11.441 -0.724 1.00 0.00 56 GLU A C 9
ATOM 16515 O O . GLU A 1 56 ? -8.726 -12.269 -1.627 1.00 0.00 56 GLU A O 9
ATOM 16527 N N . SER A 1 57 ? -9.415 -11.354 0.307 1.00 0.00 57 SER A N 9
ATOM 16528 C CA . SER A 1 57 ? -10.509 -12.299 0.483 1.00 0.00 57 SER A CA 9
ATOM 16529 C C . SER A 1 57 ? -11.609 -12.084 -0.554 1.00 0.00 57 SER A C 9
ATOM 16530 O O . SER A 1 57 ? -12.185 -13.047 -1.058 1.00 0.00 57 SER A O 9
ATOM 16538 N N . VAL A 1 58 ? -11.893 -10.823 -0.878 1.00 0.00 58 VAL A N 9
ATOM 16539 C CA . VAL A 1 58 ? -12.854 -10.507 -1.933 1.00 0.00 58 VAL A CA 9
ATOM 16540 C C . VAL A 1 58 ? -12.392 -11.110 -3.255 1.00 0.00 58 VAL A C 9
ATOM 16541 O O . VAL A 1 58 ? -13.195 -11.622 -4.037 1.00 0.00 58 VAL A O 9
ATOM 16554 N N . GLN A 1 59 ? -11.085 -11.071 -3.479 1.00 0.00 59 GLN A N 9
ATOM 16555 C CA . GLN A 1 59 ? -10.491 -11.661 -4.664 1.00 0.00 59 GLN A CA 9
ATOM 16556 C C . GLN A 1 59 ? -10.730 -13.169 -4.690 1.00 0.00 59 GLN A C 9
ATOM 16557 O O . GLN A 1 59 ? -11.238 -13.707 -5.673 1.00 0.00 59 GLN A O 9
ATOM 16571 N N . LYS A 1 60 ? -10.365 -13.838 -3.597 1.00 0.00 60 LYS A N 9
ATOM 16572 C CA . LYS A 1 60 ? -10.594 -15.279 -3.453 1.00 0.00 60 LYS A CA 9
ATOM 16573 C C . LYS A 1 60 ? -12.065 -15.620 -3.683 1.00 0.00 60 LYS A C 9
ATOM 16574 O O . LYS A 1 60 ? -12.397 -16.539 -4.435 1.00 0.00 60 LYS A O 9
ATOM 16593 N N . PHE A 1 61 ? -12.925 -14.849 -3.037 1.00 0.00 61 PHE A N 9
ATOM 16594 C CA . PHE A 1 61 ? -14.364 -15.072 -3.049 1.00 0.00 61 PHE A CA 9
ATOM 16595 C C . PHE A 1 61 ? -14.910 -15.084 -4.473 1.00 0.00 61 PHE A C 9
ATOM 16596 O O . PHE A 1 61 ? -15.524 -16.058 -4.909 1.00 0.00 61 PHE A O 9
ATOM 16613 N N . LEU A 1 62 ? -14.668 -14.002 -5.193 1.00 0.00 62 LEU A N 9
ATOM 16614 C CA . LEU A 1 62 ? -15.249 -13.818 -6.514 1.00 0.00 62 LEU A CA 9
ATOM 16615 C C . LEU A 1 62 ? -14.564 -14.690 -7.560 1.00 0.00 62 LEU A C 9
ATOM 16616 O O . LEU A 1 62 ? -15.141 -14.983 -8.608 1.00 0.00 62 LEU A O 9
ATOM 16632 N N . SER A 1 63 ? -13.345 -15.123 -7.272 1.00 0.00 63 SER A N 9
ATOM 16633 C CA . SER A 1 63 ? -12.599 -15.936 -8.222 1.00 0.00 63 SER A CA 9
ATOM 16634 C C . SER A 1 63 ? -13.091 -17.380 -8.214 1.00 0.00 63 SER A C 9
ATOM 16635 O O . SER A 1 63 ? -12.918 -18.106 -9.192 1.00 0.00 63 SER A O 9
ATOM 16643 N N . GLU A 1 64 ? -13.695 -17.800 -7.111 1.00 0.00 64 GLU A N 9
ATOM 16644 C CA . GLU A 1 64 ? -14.199 -19.152 -6.992 1.00 0.00 64 GLU A CA 9
ATOM 16645 C C . GLU A 1 64 ? -15.682 -19.219 -7.339 1.00 0.00 64 GLU A C 9
ATOM 16646 O O . GLU A 1 64 ? -16.328 -20.254 -7.166 1.00 0.00 64 GLU A O 9
ATOM 16658 N N . LEU A 1 65 ? -16.215 -18.117 -7.838 1.00 0.00 65 LEU A N 9
ATOM 16659 C CA . LEU A 1 65 ? -17.609 -18.061 -8.246 1.00 0.00 65 LEU A CA 9
ATOM 16660 C C . LEU A 1 65 ? -17.716 -18.040 -9.761 1.00 0.00 65 LEU A C 9
ATOM 16661 O O . LEU A 1 65 ? -16.723 -17.850 -10.466 1.00 0.00 65 LEU A O 9
ATOM 16677 N N . LYS A 1 66 ? -18.923 -18.252 -10.255 1.00 0.00 66 LYS A N 9
ATOM 16678 C CA . LYS A 1 66 ? -19.203 -18.095 -11.667 1.00 0.00 66 LYS A CA 9
ATOM 16679 C C . LYS A 1 66 ? -19.505 -16.635 -11.931 1.00 0.00 66 LYS A C 9
ATOM 16680 O O . LYS A 1 66 ? -19.872 -15.906 -11.010 1.00 0.00 66 LYS A O 9
ATOM 16699 N N . GLU A 1 67 ? -19.376 -16.214 -13.171 1.00 0.00 67 GLU A N 9
ATOM 16700 C CA . GLU A 1 67 ? -19.728 -14.854 -13.543 1.00 0.00 67 GLU A CA 9
ATOM 16701 C C . GLU A 1 67 ? -21.207 -14.638 -13.254 1.00 0.00 67 GLU A C 9
ATOM 16702 O O . GLU A 1 67 ? -21.616 -13.585 -12.769 1.00 0.00 67 GLU A O 9
ATOM 16714 N N . ASP A 1 68 ? -21.988 -15.684 -13.509 1.00 0.00 68 ASP A N 9
ATOM 16715 C CA . ASP A 1 68 ? -23.428 -15.673 -13.262 1.00 0.00 68 ASP A CA 9
ATOM 16716 C C . ASP A 1 68 ? -23.720 -15.552 -11.766 1.00 0.00 68 ASP A C 9
ATOM 16717 O O . ASP A 1 68 ? -24.655 -14.863 -11.359 1.00 0.00 68 ASP A O 9
ATOM 16726 N N . GLU A 1 69 ? -22.890 -16.200 -10.951 1.00 0.00 69 GLU A N 9
ATOM 16727 C CA . GLU A 1 69 ? -23.034 -16.154 -9.499 1.00 0.00 69 GLU A CA 9
ATOM 16728 C C . GLU A 1 69 ? -22.794 -14.742 -8.990 1.00 0.00 69 GLU A C 9
ATOM 16729 O O . GLU A 1 69 ? -23.505 -14.250 -8.115 1.00 0.00 69 GLU A O 9
ATOM 16741 N N . ILE A 1 70 ? -21.782 -14.101 -9.557 1.00 0.00 70 ILE A N 9
ATOM 16742 C CA . ILE A 1 70 ? -21.413 -12.748 -9.179 1.00 0.00 70 ILE A CA 9
ATOM 16743 C C . ILE A 1 70 ? -22.532 -11.769 -9.519 1.00 0.00 70 ILE A C 9
ATOM 16744 O O . ILE A 1 70 ? -22.921 -10.951 -8.684 1.00 0.00 70 ILE A O 9
ATOM 16760 N N . LYS A 1 71 ? -23.056 -11.870 -10.741 1.00 0.00 71 LYS A N 9
ATOM 16761 C CA . LYS A 1 71 ? -24.182 -11.051 -11.166 1.00 0.00 71 LYS A CA 9
ATOM 16762 C C . LYS A 1 71 ? -25.369 -11.211 -10.221 1.00 0.00 71 LYS A C 9
ATOM 16763 O O . LYS A 1 71 ? -26.029 -10.233 -9.874 1.00 0.00 71 LYS A O 9
ATOM 16782 N N . ASP A 1 72 ? -25.635 -12.446 -9.811 1.00 0.00 72 ASP A N 9
ATOM 16783 C CA . ASP A 1 72 ? -26.765 -12.731 -8.936 1.00 0.00 72 ASP A CA 9
ATOM 16784 C C . ASP A 1 72 ? -26.536 -12.162 -7.540 1.00 0.00 72 ASP A C 9
ATOM 16785 O O . ASP A 1 72 ? -27.415 -11.511 -6.971 1.00 0.00 72 ASP A O 9
ATOM 16794 N N . LEU A 1 73 ? -25.343 -12.392 -7.008 1.00 0.00 73 LEU A N 9
ATOM 16795 C CA . LEU A 1 73 ? -24.990 -11.932 -5.677 1.00 0.00 73 LEU A CA 9
ATOM 16796 C C . LEU A 1 73 ? -25.020 -10.409 -5.592 1.00 0.00 73 LEU A C 9
ATOM 16797 O O . LEU A 1 73 ? -25.705 -9.838 -4.741 1.00 0.00 73 LEU A O 9
ATOM 16813 N N . LEU A 1 74 ? -24.282 -9.760 -6.483 1.00 0.00 74 LEU A N 9
ATOM 16814 C CA . LEU A 1 74 ? -24.169 -8.307 -6.473 1.00 0.00 74 LEU A CA 9
ATOM 16815 C C . LEU A 1 74 ? -25.516 -7.641 -6.726 1.00 0.00 74 LEU A C 9
ATOM 16816 O O . LEU A 1 74 ? -25.773 -6.549 -6.222 1.00 0.00 74 LEU A O 9
ATOM 16832 N N . ALA A 1 75 ? -26.372 -8.299 -7.498 1.00 0.00 75 ALA A N 9
ATOM 16833 C CA . ALA A 1 75 ? -27.720 -7.798 -7.737 1.00 0.00 75 ALA A CA 9
ATOM 16834 C C . ALA A 1 75 ? -28.498 -7.720 -6.431 1.00 0.00 75 ALA A C 9
ATOM 16835 O O . ALA A 1 75 ? -29.129 -6.705 -6.131 1.00 0.00 75 ALA A O 9
ATOM 16842 N N . LYS A 1 76 ? -28.432 -8.795 -5.649 1.00 0.00 76 LYS A N 9
ATOM 16843 C CA . LYS A 1 76 ? -29.072 -8.836 -4.340 1.00 0.00 76 LYS A CA 9
ATOM 16844 C C . LYS A 1 76 ? -28.523 -7.736 -3.443 1.00 0.00 76 LYS A C 9
ATOM 16845 O O . LYS A 1 76 ? -29.281 -6.934 -2.902 1.00 0.00 76 LYS A O 9
ATOM 16864 N N . ILE A 1 77 ? -27.203 -7.695 -3.302 1.00 0.00 77 ILE A N 9
ATOM 16865 C CA . ILE A 1 77 ? -26.555 -6.710 -2.441 1.00 0.00 77 ILE A CA 9
ATOM 16866 C C . ILE A 1 77 ? -26.915 -5.291 -2.872 1.00 0.00 77 ILE A C 9
ATOM 16867 O O . ILE A 1 77 ? -27.227 -4.445 -2.038 1.00 0.00 77 ILE A O 9
ATOM 16883 N N . LYS A 1 78 ? -26.889 -5.046 -4.178 1.00 0.00 78 LYS A N 9
ATOM 16884 C CA . LYS A 1 78 ? -27.229 -3.736 -4.715 1.00 0.00 78 LYS A CA 9
ATOM 16885 C C . LYS A 1 78 ? -28.641 -3.330 -4.324 1.00 0.00 78 LYS A C 9
ATOM 16886 O O . LYS A 1 78 ? -28.842 -2.291 -3.704 1.00 0.00 78 LYS A O 9
ATOM 16905 N N . GLU A 1 79 ? -29.615 -4.145 -4.712 1.00 0.00 79 GLU A N 9
ATOM 16906 C CA . GLU A 1 79 ? -31.015 -3.857 -4.403 1.00 0.00 79 GLU A CA 9
ATOM 16907 C C . GLU A 1 79 ? -31.227 -3.664 -2.907 1.00 0.00 79 GLU A C 9
ATOM 16908 O O . GLU A 1 79 ? -31.849 -2.692 -2.489 1.00 0.00 79 GLU A O 9
ATOM 16920 N N . ASN A 1 80 ? -30.700 -4.580 -2.106 1.00 0.00 80 ASN A N 9
ATOM 16921 C CA . ASN A 1 80 ? -30.828 -4.482 -0.657 1.00 0.00 80 ASN A CA 9
ATOM 16922 C C . ASN A 1 80 ? -30.221 -3.176 -0.155 1.00 0.00 80 ASN A C 9
ATOM 16923 O O . ASN A 1 80 ? -30.802 -2.494 0.686 1.00 0.00 80 ASN A O 9
ATOM 16934 N N . LYS A 1 81 ? -29.057 -2.832 -0.687 1.00 0.00 81 LYS A N 9
ATOM 16935 C CA . LYS A 1 81 ? -28.405 -1.565 -0.384 1.00 0.00 81 LYS A CA 9
ATOM 16936 C C . LYS A 1 81 ? -29.293 -0.391 -0.774 1.00 0.00 81 LYS A C 9
ATOM 16937 O O . LYS A 1 81 ? -29.653 0.437 0.060 1.00 0.00 81 LYS A O 9
ATOM 16956 N N . ASP A 1 82 ? -29.658 -0.358 -2.047 1.00 0.00 82 ASP A N 9
ATOM 16957 C CA . ASP A 1 82 ? -30.382 0.765 -2.633 1.00 0.00 82 ASP A CA 9
ATOM 16958 C C . ASP A 1 82 ? -31.784 0.918 -2.056 1.00 0.00 82 ASP A C 9
ATOM 16959 O O . ASP A 1 82 ? -32.415 1.963 -2.209 1.00 0.00 82 ASP A O 9
ATOM 16968 N N . LYS A 1 83 ? -32.280 -0.120 -1.405 1.00 0.00 83 LYS A N 9
ATOM 16969 C CA . LYS A 1 83 ? -33.574 -0.045 -0.739 1.00 0.00 83 LYS A CA 9
ATOM 16970 C C . LYS A 1 83 ? -33.424 0.371 0.725 1.00 0.00 83 LYS A C 9
ATOM 16971 O O . LYS A 1 83 ? -34.272 1.083 1.264 1.00 0.00 83 LYS A O 9
ATOM 16990 N N . LYS A 1 84 ? -32.339 -0.055 1.365 1.00 0.00 84 LYS A N 9
ATOM 16991 C CA . LYS A 1 84 ? -32.145 0.212 2.784 1.00 0.00 84 LYS A CA 9
ATOM 16992 C C . LYS A 1 84 ? -31.450 1.546 3.008 1.00 0.00 84 LYS A C 9
ATOM 16993 O O . LYS A 1 84 ? -31.467 2.081 4.111 1.00 0.00 84 LYS A O 9
ATOM 17012 N N . GLU A 1 85 ? -30.854 2.085 1.951 1.00 0.00 85 GLU A N 9
ATOM 17013 C CA . GLU A 1 85 ? -30.149 3.364 2.023 1.00 0.00 85 GLU A CA 9
ATOM 17014 C C . GLU A 1 85 ? -31.091 4.504 2.405 1.00 0.00 85 GLU A C 9
ATOM 17015 O O . GLU A 1 85 ? -30.654 5.589 2.796 1.00 0.00 85 GLU A O 9
ATOM 17027 N N . LYS A 1 86 ? -32.387 4.239 2.288 1.00 0.00 86 LYS A N 9
ATOM 17028 C CA . LYS A 1 86 ? -33.418 5.174 2.713 1.00 0.00 86 LYS A CA 9
ATOM 17029 C C . LYS A 1 86 ? -33.380 5.378 4.229 1.00 0.00 86 LYS A C 9
ATOM 17030 O O . LYS A 1 86 ? -33.782 6.427 4.741 1.00 0.00 86 LYS A O 9
ATOM 17049 N N . ASP A 1 87 ? -32.882 4.385 4.948 1.00 0.00 87 ASP A N 9
ATOM 17050 C CA . ASP A 1 87 ? -32.859 4.449 6.399 1.00 0.00 87 ASP A CA 9
ATOM 17051 C C . ASP A 1 87 ? -31.466 4.137 6.921 1.00 0.00 87 ASP A C 9
ATOM 17052 O O . ASP A 1 87 ? -30.898 3.096 6.600 1.00 0.00 87 ASP A O 9
ATOM 17061 N N . PRO A 1 88 ? -30.900 5.035 7.735 1.00 0.00 88 PRO A N 9
ATOM 17062 C CA . PRO A 1 88 ? -29.561 4.861 8.298 1.00 0.00 88 PRO A CA 9
ATOM 17063 C C . PRO A 1 88 ? -29.413 3.543 9.055 1.00 0.00 88 PRO A C 9
ATOM 17064 O O . PRO A 1 88 ? -28.397 2.866 8.933 1.00 0.00 88 PRO A O 9
ATOM 17075 N N . GLU A 1 89 ? -30.439 3.173 9.816 1.00 0.00 89 GLU A N 9
ATOM 17076 C CA . GLU A 1 89 ? -30.396 1.951 10.607 1.00 0.00 89 GLU A CA 9
ATOM 17077 C C . GLU A 1 89 ? -30.500 0.709 9.729 1.00 0.00 89 GLU A C 9
ATOM 17078 O O . GLU A 1 89 ? -29.821 -0.288 9.979 1.00 0.00 89 GLU A O 9
ATOM 17090 N N . GLU A 1 90 ? -31.346 0.768 8.708 1.00 0.00 90 GLU A N 9
ATOM 17091 C CA . GLU A 1 90 ? -31.466 -0.333 7.755 1.00 0.00 90 GLU A CA 9
ATOM 17092 C C . GLU A 1 90 ? -30.142 -0.562 7.046 1.00 0.00 90 GLU A C 9
ATOM 17093 O O . GLU A 1 90 ? -29.628 -1.683 7.009 1.00 0.00 90 GLU A O 9
ATOM 17105 N N . LEU A 1 91 ? -29.589 0.510 6.494 1.00 0.00 91 LEU A N 9
ATOM 17106 C CA . LEU A 1 91 ? -28.303 0.443 5.812 1.00 0.00 91 LEU A CA 9
ATOM 17107 C C . LEU A 1 91 ? -27.206 -0.023 6.766 1.00 0.00 91 LEU A C 9
ATOM 17108 O O . LEU A 1 91 ? -26.426 -0.915 6.433 1.00 0.00 91 LEU A O 9
ATOM 17124 N N . ASN A 1 92 ? -27.162 0.573 7.955 1.00 0.00 92 ASN A N 9
ATOM 17125 C CA . ASN A 1 92 ? -26.133 0.249 8.940 1.00 0.00 92 ASN A CA 9
ATOM 17126 C C . ASN A 1 92 ? -26.178 -1.224 9.319 1.00 0.00 92 ASN A C 9
ATOM 17127 O O . ASN A 1 92 ? -25.158 -1.915 9.282 1.00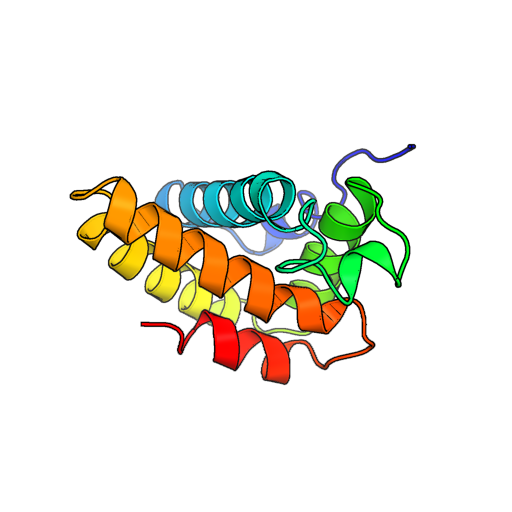 0.00 92 ASN A O 9
ATOM 17138 N N . THR A 1 93 ? -27.361 -1.698 9.681 1.00 0.00 93 THR A N 9
ATOM 17139 C CA . THR A 1 93 ? -27.533 -3.081 10.079 1.00 0.00 93 THR A CA 9
ATOM 17140 C C . THR A 1 93 ? -27.140 -4.011 8.936 1.00 0.00 93 THR A C 9
ATOM 17141 O O . THR A 1 93 ? -26.452 -5.007 9.147 1.00 0.00 93 THR A O 9
ATOM 17152 N N . TYR A 1 94 ? -27.542 -3.649 7.721 1.00 0.00 94 TYR A N 9
ATOM 17153 C CA . TYR A 1 94 ? -27.226 -4.436 6.535 1.00 0.00 94 TYR A CA 9
ATOM 17154 C C . TYR A 1 94 ? -25.719 -4.571 6.354 1.00 0.00 94 TYR A C 9
ATOM 17155 O O . TYR A 1 94 ? -25.201 -5.679 6.223 1.00 0.00 94 TYR A O 9
ATOM 17173 N N . LYS A 1 95 ? -25.026 -3.435 6.350 1.00 0.00 95 LYS A N 9
ATOM 17174 C CA . LYS A 1 95 ? -23.569 -3.415 6.255 1.00 0.00 95 LYS A CA 9
ATOM 17175 C C . LYS A 1 95 ? -22.946 -4.291 7.339 1.00 0.00 95 LYS A C 9
ATOM 17176 O O . LYS A 1 95 ? -21.988 -5.021 7.093 1.00 0.00 95 LYS A O 9
ATOM 17195 N N . SER A 1 96 ? -23.512 -4.222 8.533 1.00 0.00 96 SER A N 9
ATOM 17196 C CA . SER A 1 96 ? -23.012 -4.992 9.663 1.00 0.00 96 SER A CA 9
ATOM 17197 C C . SER A 1 96 ? -23.183 -6.490 9.409 1.00 0.00 96 SER A C 9
ATOM 17198 O O . SER A 1 96 ? -22.278 -7.284 9.675 1.00 0.00 96 SER A O 9
ATOM 17206 N N . ILE A 1 97 ? -24.336 -6.865 8.870 1.00 0.00 97 ILE A N 9
ATOM 17207 C CA . ILE A 1 97 ? -24.627 -8.263 8.570 1.00 0.00 97 ILE A CA 9
ATOM 17208 C C . ILE A 1 97 ? -23.744 -8.763 7.431 1.00 0.00 97 ILE A C 9
ATOM 17209 O O . ILE A 1 97 ? -23.212 -9.870 7.494 1.00 0.00 97 ILE A O 9
ATOM 17225 N N . LEU A 1 98 ? -23.583 -7.938 6.400 1.00 0.00 98 LEU A N 9
ATOM 17226 C CA . LEU A 1 98 ? -22.749 -8.292 5.253 1.00 0.00 98 LEU A CA 9
ATOM 17227 C C . LEU A 1 98 ? -21.334 -8.632 5.691 1.00 0.00 98 LEU A C 9
ATOM 17228 O O . LEU A 1 98 ? -20.789 -9.666 5.311 1.00 0.00 98 LEU A O 9
ATOM 17244 N N . ALA A 1 99 ? -20.745 -7.766 6.499 1.00 0.00 99 ALA A N 9
ATOM 17245 C CA . ALA A 1 99 ? -19.387 -7.977 6.967 1.00 0.00 99 ALA A CA 9
ATOM 17246 C C . ALA A 1 99 ? -19.311 -9.197 7.872 1.00 0.00 99 ALA A C 9
ATOM 17247 O O . ALA A 1 99 ? -18.415 -10.022 7.727 1.00 0.00 99 ALA A O 9
ATOM 17254 N N . SER A 1 100 ? -20.269 -9.326 8.781 1.00 0.00 100 SER A N 9
ATOM 17255 C CA . SER A 1 100 ? -20.309 -10.468 9.685 1.00 0.00 100 SER A CA 9
ATOM 17256 C C . SER A 1 100 ? -20.554 -11.758 8.902 1.00 0.00 100 SER A C 9
ATOM 17257 O O . SER A 1 100 ? -20.232 -12.852 9.364 1.00 0.00 100 SER A O 9
ATOM 17265 N N . GLY A 1 101 ? -21.128 -11.618 7.716 1.00 0.00 101 GLY A N 9
ATOM 17266 C CA . GLY A 1 101 ? -21.340 -12.754 6.852 1.00 0.00 101 GLY A CA 9
ATOM 17267 C C . GLY A 1 101 ? -20.102 -13.085 6.047 1.00 0.00 101 GLY A C 9
ATOM 17268 O O . GLY A 1 101 ? -19.728 -14.255 5.934 1.00 0.00 101 GLY A O 9
ATOM 17272 N N . PHE A 1 102 ? -19.452 -12.056 5.507 1.00 0.00 102 PHE A N 9
ATOM 17273 C CA . PHE A 1 102 ? -18.274 -12.247 4.674 1.00 0.00 102 PHE A CA 9
ATOM 17274 C C . PHE A 1 102 ? -17.091 -12.723 5.514 1.00 0.00 102 PHE A C 9
ATOM 17275 O O . PHE A 1 102 ? -16.231 -13.442 5.024 1.00 0.00 102 PHE A O 9
ATOM 17292 N N . ASP A 1 103 ? -17.084 -12.337 6.789 1.00 0.00 103 ASP A N 9
ATOM 17293 C CA . ASP A 1 103 ? -16.001 -12.680 7.725 1.00 0.00 103 ASP A CA 9
ATOM 17294 C C . ASP A 1 103 ? -15.681 -14.178 7.725 1.00 0.00 103 ASP A C 9
ATOM 17295 O O . ASP A 1 103 ? -14.553 -14.584 8.009 1.00 0.00 103 ASP A O 9
ATOM 17304 N N . GLY A 1 104 ? -16.669 -14.994 7.385 1.00 0.00 104 GLY A N 9
ATOM 17305 C CA . GLY A 1 104 ? -16.467 -16.431 7.334 1.00 0.00 104 GLY A CA 9
ATOM 17306 C C . GLY A 1 104 ? -15.367 -16.839 6.366 1.00 0.00 104 GLY A C 9
ATOM 17307 O O . GLY A 1 104 ? -14.682 -17.837 6.588 1.00 0.00 104 GLY A O 9
ATOM 17311 N N . ILE A 1 105 ? -15.175 -16.046 5.313 1.00 0.00 105 ILE A N 9
ATOM 17312 C CA . ILE A 1 105 ? -14.201 -16.361 4.265 1.00 0.00 105 ILE A CA 9
ATOM 17313 C C . ILE A 1 105 ? -12.783 -16.480 4.839 1.00 0.00 105 ILE A C 9
ATOM 17314 O O . ILE A 1 105 ? -11.971 -17.272 4.355 1.00 0.00 105 ILE A O 9
ATOM 17330 N N . PHE A 1 106 ? -12.504 -15.717 5.898 1.00 0.00 106 PHE A N 9
ATOM 17331 C CA . PHE A 1 106 ? -11.181 -15.701 6.517 1.00 0.00 106 PHE A CA 9
ATOM 17332 C C . PHE A 1 106 ? -10.930 -16.994 7.285 1.00 0.00 106 PHE A C 9
ATOM 17333 O O . PHE A 1 106 ? -9.814 -17.267 7.723 1.00 0.00 106 PHE A O 9
ATOM 17350 N N . ASN A 1 107 ? -11.976 -17.792 7.433 1.00 0.00 107 ASN A N 9
ATOM 17351 C CA . ASN A 1 107 ? -11.888 -19.051 8.151 1.00 0.00 107 ASN A CA 9
ATOM 17352 C C . ASN A 1 107 ? -11.962 -20.207 7.163 1.00 0.00 107 ASN A C 9
ATOM 17353 O O . ASN A 1 107 ? -12.413 -21.307 7.494 1.00 0.00 107 ASN A O 9
ATOM 17364 N N . GLN A 1 108 ? -11.503 -19.931 5.941 1.00 0.00 108 GLN A N 9
ATOM 17365 C CA . GLN A 1 108 ? -11.426 -20.925 4.870 1.00 0.00 108 GLN A CA 9
ATOM 17366 C C . GLN A 1 108 ? -12.807 -21.436 4.509 1.00 0.00 108 GLN A C 9
ATOM 17367 O O . GLN A 1 108 ? -12.978 -22.576 4.079 1.00 0.00 108 GLN A O 9
ATOM 17381 N N . ALA A 1 109 ? -13.788 -20.568 4.678 1.00 0.00 109 ALA A N 9
ATOM 17382 C CA . ALA A 1 109 ? -15.151 -20.873 4.282 1.00 0.00 109 ALA A CA 9
ATOM 17383 C C . ALA A 1 109 ? -15.302 -20.751 2.775 1.00 0.00 109 ALA A C 9
ATOM 17384 O O . ALA A 1 109 ? -14.616 -19.952 2.134 1.00 0.00 109 ALA A O 9
ATOM 17391 N N . ASP A 1 110 ? -16.198 -21.549 2.220 1.00 0.00 110 ASP A N 9
ATOM 17392 C CA . ASP A 1 110 ? -16.444 -21.551 0.786 1.00 0.00 110 ASP A CA 9
ATOM 17393 C C . ASP A 1 110 ? -17.160 -20.277 0.347 1.00 0.00 110 ASP A C 9
ATOM 17394 O O . ASP A 1 110 ? -17.928 -19.679 1.108 1.00 0.00 110 ASP A O 9
ATOM 17403 N N . SER A 1 111 ? -16.910 -19.889 -0.887 1.00 0.00 111 SER A N 9
ATOM 17404 C CA . SER A 1 111 ? -17.411 -18.633 -1.424 1.00 0.00 111 SER A CA 9
ATOM 17405 C C . SER A 1 111 ? -18.895 -18.730 -1.768 1.00 0.00 111 SER A C 9
ATOM 17406 O O . SER A 1 111 ? -19.632 -17.765 -1.609 1.00 0.00 111 SER A O 9
ATOM 17414 N N . LYS A 1 112 ? -19.339 -19.905 -2.209 1.00 0.00 112 LYS A N 9
ATOM 17415 C CA . LYS A 1 112 ? -20.751 -20.117 -2.521 1.00 0.00 112 LYS A CA 9
ATOM 17416 C C . LYS A 1 112 ? -21.551 -20.169 -1.221 1.00 0.00 112 LYS A C 9
ATOM 17417 O O . LYS A 1 112 ? -22.674 -19.663 -1.136 1.00 0.00 112 LYS A O 9
ATOM 17436 N N . THR A 1 113 ? -20.948 -20.779 -0.213 1.00 0.00 113 THR A N 9
ATOM 17437 C CA . THR A 1 113 ? -21.508 -20.811 1.126 1.00 0.00 113 THR A CA 9
ATOM 17438 C C . THR A 1 113 ? -21.705 -19.394 1.660 1.00 0.00 113 THR A C 9
ATOM 17439 O O . THR A 1 113 ? -22.791 -19.028 2.114 1.00 0.00 113 THR A O 9
ATOM 17450 N N . THR A 1 114 ? -20.653 -18.596 1.571 1.00 0.00 114 THR A N 9
ATOM 17451 C CA . THR A 1 114 ? -20.685 -17.227 2.050 1.00 0.00 114 THR A CA 9
ATOM 17452 C C . THR A 1 114 ? -21.565 -16.349 1.152 1.00 0.00 114 THR A C 9
ATOM 17453 O O . THR A 1 114 ? -22.172 -15.386 1.618 1.00 0.00 114 THR A O 9
ATOM 17464 N N . LEU A 1 115 ? -21.640 -16.702 -0.133 1.00 0.00 115 LEU A N 9
ATOM 17465 C CA . LEU A 1 115 ? -22.525 -16.032 -1.077 1.00 0.00 115 LEU A CA 9
ATOM 17466 C C . LEU A 1 115 ? -23.953 -16.042 -0.542 1.00 0.00 115 LEU A C 9
ATOM 17467 O O . LEU A 1 115 ? -24.637 -15.019 -0.528 1.00 0.00 115 LEU A O 9
ATOM 17483 N N . ASN A 1 116 ? -24.387 -17.211 -0.087 1.00 0.00 116 ASN A N 9
ATOM 17484 C CA . ASN A 1 116 ? -25.726 -17.372 0.466 1.00 0.00 116 ASN A CA 9
ATOM 17485 C C . ASN A 1 116 ? -25.920 -16.492 1.688 1.00 0.00 116 ASN A C 9
ATOM 17486 O O . ASN A 1 116 ? -26.968 -15.885 1.851 1.00 0.00 116 ASN A O 9
ATOM 17497 N N . LYS A 1 117 ? -24.898 -16.412 2.529 1.00 0.00 117 LYS A N 9
ATOM 17498 C CA . LYS A 1 117 ? -24.965 -15.607 3.744 1.00 0.00 117 LYS A CA 9
ATOM 17499 C C . LYS A 1 117 ? -25.256 -14.146 3.417 1.00 0.00 117 LYS A C 9
ATOM 17500 O O . LYS A 1 117 ? -26.005 -13.473 4.127 1.00 0.00 117 LYS A O 9
ATOM 17519 N N . LEU A 1 118 ? -24.676 -13.673 2.324 1.00 0.00 118 LEU A N 9
ATOM 17520 C CA . LEU A 1 118 ? -24.833 -12.287 1.904 1.00 0.00 118 LEU A CA 9
ATOM 17521 C C . LEU A 1 118 ? -26.183 -12.063 1.226 1.00 0.00 118 LEU A C 9
ATOM 17522 O O . LEU A 1 118 ? -26.766 -10.983 1.317 1.00 0.00 118 LEU A O 9
ATOM 17538 N N . LYS A 1 119 ? -26.679 -13.089 0.550 1.00 0.00 119 LYS A N 9
ATOM 17539 C CA . LYS A 1 119 ? -27.909 -12.962 -0.220 1.00 0.00 119 LYS A CA 9
ATOM 17540 C C . LYS A 1 119 ? -29.130 -13.243 0.653 1.00 0.00 119 LYS A C 9
ATOM 17541 O O . LYS A 1 119 ? -30.228 -12.766 0.373 1.00 0.00 119 LYS A O 9
ATOM 17560 N N . ASP A 1 120 ? -28.920 -13.997 1.722 1.00 0.00 120 ASP A N 9
ATOM 17561 C CA . ASP A 1 120 ? -30.006 -14.417 2.607 1.00 0.00 120 ASP A CA 9
ATOM 17562 C C . ASP A 1 120 ? -30.251 -13.376 3.698 1.00 0.00 120 ASP A C 9
ATOM 17563 O O . ASP A 1 120 ? -30.941 -13.637 4.683 1.00 0.00 120 ASP A O 9
ATOM 17572 N N . THR A 1 121 ? -29.693 -12.189 3.518 1.00 0.00 121 THR A N 9
ATOM 17573 C CA . THR A 1 121 ? -29.849 -11.135 4.503 1.00 0.00 121 THR A CA 9
ATOM 17574 C C . THR A 1 121 ? -31.242 -10.509 4.401 1.00 0.00 121 THR A C 9
ATOM 17575 O O . THR A 1 121 ? -32.148 -10.898 5.133 1.00 0.00 121 THR A O 9
ATOM 17586 N N . ILE A 1 122 ? -31.395 -9.571 3.463 1.00 0.00 122 ILE A N 9
ATOM 17587 C CA . ILE A 1 122 ? -32.662 -8.876 3.216 1.00 0.00 122 ILE A CA 9
ATOM 17588 C C . ILE A 1 122 ? -33.302 -8.381 4.519 1.00 0.00 122 ILE A C 9
ATOM 17589 O O . ILE A 1 122 ? -34.305 -8.975 4.971 1.00 0.00 122 ILE A O 9
ATOM 17605 N N . GLY A 1 1 ? -4.266 -4.674 -1.099 1.00 0.00 1 GLY A N 10
ATOM 17606 C CA . GLY A 1 1 ? -3.896 -5.985 -0.517 1.00 0.00 1 GLY A CA 10
ATOM 17607 C C . GLY A 1 1 ? -2.427 -6.029 -0.175 1.00 0.00 1 GLY A C 10
ATOM 17608 O O . GLY A 1 1 ? -1.795 -4.978 -0.032 1.00 0.00 1 GLY A O 10
ATOM 17611 N N . ALA A 1 2 ? -1.879 -7.230 -0.031 1.00 0.00 2 ALA A N 10
ATOM 17612 C CA . ALA A 1 2 ? -0.442 -7.400 0.163 1.00 0.00 2 ALA A CA 10
ATOM 17613 C C . ALA A 1 2 ? 0.320 -6.839 -1.035 1.00 0.00 2 ALA A C 10
ATOM 17614 O O . ALA A 1 2 ? 1.450 -6.366 -0.910 1.00 0.00 2 ALA A O 10
ATOM 17621 N N . MET A 1 3 ? -0.320 -6.900 -2.194 1.00 0.00 3 MET A N 10
ATOM 17622 C CA . MET A 1 3 ? 0.206 -6.299 -3.409 1.00 0.00 3 MET A CA 10
ATOM 17623 C C . MET A 1 3 ? -0.773 -5.245 -3.908 1.00 0.00 3 MET A C 10
ATOM 17624 O O . MET A 1 3 ? -1.776 -4.964 -3.241 1.00 0.00 3 MET A O 10
ATOM 17638 N N . GLY A 1 4 ? -0.480 -4.648 -5.057 1.00 0.00 4 GLY A N 10
ATOM 17639 C CA . GLY A 1 4 ? -1.436 -3.760 -5.691 1.00 0.00 4 GLY A CA 10
ATOM 17640 C C . GLY A 1 4 ? -2.742 -4.479 -5.937 1.00 0.00 4 GLY A C 10
ATOM 17641 O O . GLY A 1 4 ? -2.722 -5.673 -6.227 1.00 0.00 4 GLY A O 10
ATOM 17645 N N . THR A 1 5 ? -3.857 -3.759 -5.809 1.00 0.00 5 THR A N 10
ATOM 17646 C CA . THR A 1 5 ? -5.200 -4.345 -5.866 1.00 0.00 5 THR A CA 10
ATOM 17647 C C . THR A 1 5 ? -5.333 -5.413 -6.955 1.00 0.00 5 THR A C 10
ATOM 17648 O O . THR A 1 5 ? -5.498 -5.106 -8.133 1.00 0.00 5 THR A O 10
ATOM 17659 N N . PRO A 1 6 ? -5.265 -6.694 -6.557 1.00 0.00 6 PRO A N 10
ATOM 17660 C CA . PRO A 1 6 ? -5.231 -7.813 -7.497 1.00 0.00 6 PRO A CA 10
ATOM 17661 C C . PRO A 1 6 ? -6.612 -8.198 -8.010 1.00 0.00 6 PRO A C 10
ATOM 17662 O O . PRO A 1 6 ? -6.742 -8.932 -8.994 1.00 0.00 6 PRO A O 10
ATOM 17673 N N . LEU A 1 7 ? -7.637 -7.684 -7.351 1.00 0.00 7 LEU A N 10
ATOM 17674 C CA . LEU A 1 7 ? -9.013 -8.022 -7.679 1.00 0.00 7 LEU A CA 10
ATOM 17675 C C . LEU A 1 7 ? -9.375 -7.516 -9.070 1.00 0.00 7 LEU A C 10
ATOM 17676 O O . LEU A 1 7 ? -10.012 -8.216 -9.851 1.00 0.00 7 LEU A O 10
ATOM 17692 N N . GLU A 1 8 ? -8.922 -6.311 -9.385 1.00 0.00 8 GLU A N 10
ATOM 17693 C CA . GLU A 1 8 ? -9.327 -5.621 -10.608 1.00 0.00 8 GLU A CA 10
ATOM 17694 C C . GLU A 1 8 ? -8.886 -6.358 -11.873 1.00 0.00 8 GLU A C 10
ATOM 17695 O O . GLU A 1 8 ? -9.450 -6.144 -12.946 1.00 0.00 8 GLU A O 10
ATOM 17707 N N . LYS A 1 9 ? -7.908 -7.248 -11.746 1.00 0.00 9 LYS A N 10
ATOM 17708 C CA . LYS A 1 9 ? -7.367 -7.940 -12.907 1.00 0.00 9 LYS A CA 10
ATOM 17709 C C . LYS A 1 9 ? -8.361 -8.977 -13.398 1.00 0.00 9 LYS A C 10
ATOM 17710 O O . LYS A 1 9 ? -8.595 -9.128 -14.598 1.00 0.00 9 LYS A O 10
ATOM 17729 N N . LEU A 1 10 ? -8.969 -9.673 -12.454 1.00 0.00 10 LEU A N 10
ATOM 17730 C CA . LEU A 1 10 ? -9.961 -10.678 -12.776 1.00 0.00 10 LEU A CA 10
ATOM 17731 C C . LEU A 1 10 ? -11.324 -10.031 -12.946 1.00 0.00 10 LEU A C 10
ATOM 17732 O O . LEU A 1 10 ? -12.156 -10.502 -13.708 1.00 0.00 10 LEU A O 10
ATOM 17748 N N . VAL A 1 11 ? -11.533 -8.932 -12.246 1.00 0.00 11 VAL A N 10
ATOM 17749 C CA . VAL A 1 11 ? -12.745 -8.138 -12.415 1.00 0.00 11 VAL A CA 10
ATOM 17750 C C . VAL A 1 11 ? -12.897 -7.708 -13.877 1.00 0.00 11 VAL A C 10
ATOM 17751 O O . VAL A 1 11 ? -14.010 -7.588 -14.389 1.00 0.00 11 VAL A O 10
ATOM 17764 N N . SER A 1 12 ? -11.767 -7.529 -14.557 1.00 0.00 12 SER A N 10
ATOM 17765 C CA . SER A 1 12 ? -11.770 -7.128 -15.957 1.00 0.00 12 SER A CA 10
ATOM 17766 C C . SER A 1 12 ? -12.390 -8.217 -16.837 1.00 0.00 12 SER A C 10
ATOM 17767 O O . SER A 1 12 ? -13.054 -7.924 -17.829 1.00 0.00 12 SER A O 10
ATOM 17775 N N . ARG A 1 13 ? -12.195 -9.476 -16.452 1.00 0.00 13 ARG A N 10
ATOM 17776 C CA . ARG A 1 13 ? -12.727 -10.594 -17.224 1.00 0.00 13 ARG A CA 10
ATOM 17777 C C . ARG A 1 13 ? -14.177 -10.859 -16.844 1.00 0.00 13 ARG A C 10
ATOM 17778 O O . ARG A 1 13 ? -14.910 -11.520 -17.577 1.00 0.00 13 ARG A O 10
ATOM 17799 N N . LEU A 1 14 ? -14.579 -10.332 -15.693 1.00 0.00 14 LEU A N 10
ATOM 17800 C CA . LEU A 1 14 ? -15.946 -10.478 -15.205 1.00 0.00 14 LEU A CA 10
ATOM 17801 C C . LEU A 1 14 ? -16.914 -9.684 -16.069 1.00 0.00 14 LEU A C 10
ATOM 17802 O O . LEU A 1 14 ? -18.087 -10.043 -16.188 1.00 0.00 14 L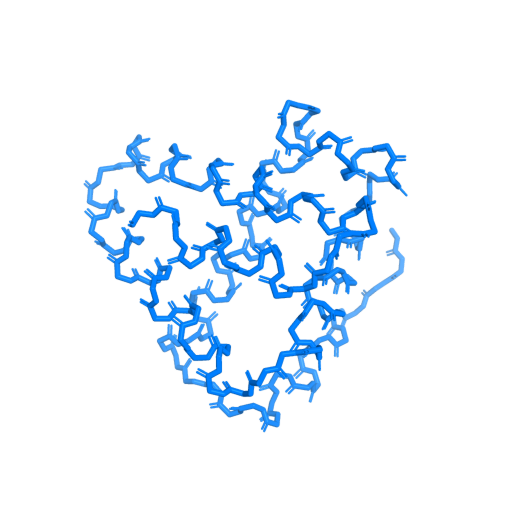EU A O 10
ATOM 17818 N N . ASN A 1 15 ? -16.404 -8.606 -16.665 1.00 0.00 15 ASN A N 10
ATOM 17819 C CA . ASN A 1 15 ? -17.212 -7.704 -17.486 1.00 0.00 15 ASN A CA 10
ATOM 17820 C C . ASN A 1 15 ? -18.397 -7.192 -16.688 1.00 0.00 15 ASN A C 10
ATOM 17821 O O . ASN A 1 15 ? -19.532 -7.651 -16.854 1.00 0.00 15 ASN A O 10
ATOM 17832 N N . LEU A 1 16 ? -18.122 -6.266 -15.787 1.00 0.00 16 LEU A N 10
ATOM 17833 C CA . LEU A 1 16 ? -19.140 -5.763 -14.893 1.00 0.00 16 LEU A CA 10
ATOM 17834 C C . LEU A 1 16 ? -19.869 -4.574 -15.493 1.00 0.00 16 LEU A C 10
ATOM 17835 O O . LEU A 1 16 ? -19.468 -4.019 -16.516 1.00 0.00 16 LEU A O 10
ATOM 17851 N N . ASN A 1 17 ? -20.946 -4.202 -14.834 1.00 0.00 17 ASN A N 10
ATOM 17852 C CA . ASN A 1 17 ? -21.756 -3.062 -15.219 1.00 0.00 17 ASN A CA 10
ATOM 17853 C C . ASN A 1 17 ? -21.893 -2.128 -14.025 1.00 0.00 17 ASN A C 10
ATOM 17854 O O . ASN A 1 17 ? -21.397 -2.445 -12.942 1.00 0.00 17 ASN A O 10
ATOM 17865 N N . ASN A 1 18 ? -22.545 -0.981 -14.213 1.00 0.00 18 ASN A N 10
ATOM 17866 C CA . ASN A 1 18 ? -22.635 0.028 -13.154 1.00 0.00 18 ASN A CA 10
ATOM 17867 C C . ASN A 1 18 ? -23.319 -0.549 -11.923 1.00 0.00 18 ASN A C 10
ATOM 17868 O O . ASN A 1 18 ? -23.040 -0.146 -10.796 1.00 0.00 18 ASN A O 10
ATOM 17879 N N . THR A 1 19 ? -24.188 -1.518 -12.150 1.00 0.00 19 THR A N 10
ATOM 17880 C CA . THR A 1 19 ? -24.905 -2.179 -11.069 1.00 0.00 19 THR A CA 10
ATOM 17881 C C . THR A 1 19 ? -23.943 -2.975 -10.184 1.00 0.00 19 THR A C 10
ATOM 17882 O O . THR A 1 19 ? -24.130 -3.078 -8.971 1.00 0.00 19 THR A O 10
ATOM 17893 N N . GLU A 1 20 ? -22.895 -3.506 -10.797 1.00 0.00 20 GLU A N 10
ATOM 17894 C CA . GLU A 1 20 ? -21.949 -4.360 -10.092 1.00 0.00 20 GLU A CA 10
ATOM 17895 C C . GLU A 1 20 ? -20.881 -3.528 -9.399 1.00 0.00 20 GLU A C 10
ATOM 17896 O O . GLU A 1 20 ? -20.602 -3.713 -8.217 1.00 0.00 20 GLU A O 10
ATOM 17908 N N . LYS A 1 21 ? -20.289 -2.606 -10.147 1.00 0.00 21 LYS A N 10
ATOM 17909 C CA . LYS A 1 21 ? -19.137 -1.850 -9.667 1.00 0.00 21 LYS A CA 10
ATOM 17910 C C . LYS A 1 21 ? -19.514 -0.888 -8.545 1.00 0.00 21 LYS A C 10
ATOM 17911 O O . LYS A 1 21 ? -18.700 -0.607 -7.663 1.00 0.00 21 LYS A O 10
ATOM 17930 N N . GLU A 1 22 ? -20.747 -0.396 -8.568 1.00 0.00 22 GLU A N 10
ATOM 17931 C CA . GLU A 1 22 ? -21.264 0.390 -7.454 1.00 0.00 22 GLU A CA 10
ATOM 17932 C C . GLU A 1 22 ? -21.347 -0.476 -6.201 1.00 0.00 22 GLU A C 10
ATOM 17933 O O . GLU A 1 22 ? -20.949 -0.062 -5.110 1.00 0.00 22 GLU A O 10
ATOM 17945 N N . THR A 1 23 ? -21.847 -1.691 -6.378 1.00 0.00 23 THR A N 10
ATOM 17946 C CA . THR A 1 23 ? -21.982 -2.635 -5.283 1.00 0.00 23 THR A CA 10
ATOM 17947 C C . THR A 1 23 ? -20.617 -3.090 -4.770 1.00 0.00 23 THR A C 10
ATOM 17948 O O . THR A 1 23 ? -20.410 -3.208 -3.565 1.00 0.00 23 THR A O 10
ATOM 17959 N N . LEU A 1 24 ? -19.686 -3.334 -5.686 1.00 0.00 24 LEU A N 10
ATOM 17960 C CA . LEU A 1 24 ? -18.335 -3.729 -5.322 1.00 0.00 24 LEU A CA 10
ATOM 17961 C C . LEU A 1 24 ? -17.671 -2.656 -4.468 1.00 0.00 24 LEU A C 10
ATOM 17962 O O . LEU A 1 24 ? -16.947 -2.960 -3.518 1.00 0.00 24 LEU A O 10
ATOM 17978 N N . THR A 1 25 ? -17.929 -1.402 -4.807 1.00 0.00 25 THR A N 10
ATOM 17979 C CA . THR A 1 25 ? -17.412 -0.285 -4.038 1.00 0.00 25 THR A CA 10
ATOM 17980 C C . THR A 1 25 ? -18.025 -0.286 -2.638 1.00 0.00 25 THR A C 10
ATOM 17981 O O . THR A 1 25 ? -17.322 -0.123 -1.640 1.00 0.00 25 THR A O 10
ATOM 17992 N N . PHE A 1 26 ? -19.332 -0.508 -2.579 1.00 0.00 26 PHE A N 10
ATOM 17993 C CA . PHE A 1 26 ? -20.058 -0.559 -1.319 1.00 0.00 26 PHE A CA 10
ATOM 17994 C C . PHE A 1 26 ? -19.570 -1.720 -0.451 1.00 0.00 26 PHE A C 10
ATOM 17995 O O . PHE A 1 26 ? -19.257 -1.540 0.724 1.00 0.00 26 PHE A O 10
ATOM 18012 N N . LEU A 1 27 ? -19.506 -2.902 -1.055 1.00 0.00 27 LEU A N 10
ATOM 18013 C CA . LEU A 1 27 ? -19.138 -4.129 -0.354 1.00 0.00 27 LEU A CA 10
ATOM 18014 C C . LEU A 1 27 ? -17.764 -4.008 0.306 1.00 0.00 27 LEU A C 10
ATOM 18015 O O . LEU A 1 27 ? -17.639 -4.128 1.526 1.00 0.00 27 LEU A O 10
ATOM 18031 N N . THR A 1 28 ? -16.742 -3.761 -0.503 1.00 0.00 28 THR A N 10
ATOM 18032 C CA . THR A 1 28 ? -15.374 -3.710 -0.024 1.00 0.00 28 THR A CA 10
ATOM 18033 C C . THR A 1 28 ? -15.188 -2.635 1.050 1.00 0.00 28 THR A C 10
ATOM 18034 O O . THR A 1 28 ? -14.404 -2.809 1.984 1.00 0.00 28 THR A O 10
ATOM 18045 N N . ASN A 1 29 ? -15.927 -1.536 0.929 1.00 0.00 29 ASN A N 10
ATOM 18046 C CA . ASN A 1 29 ? -15.807 -0.436 1.879 1.00 0.00 29 ASN A CA 10
ATOM 18047 C C . ASN A 1 29 ? -16.473 -0.766 3.207 1.00 0.00 29 ASN A C 10
ATOM 18048 O O . ASN A 1 29 ? -15.966 -0.391 4.258 1.00 0.00 29 ASN A O 10
ATOM 18059 N N . LEU A 1 30 ? -17.599 -1.477 3.169 1.00 0.00 30 LEU A N 10
ATOM 18060 C CA . LEU A 1 30 ? -18.304 -1.824 4.400 1.00 0.00 30 LEU A CA 10
ATOM 18061 C C . LEU A 1 30 ? -17.507 -2.866 5.183 1.00 0.00 30 LEU A C 10
ATOM 18062 O O . LEU A 1 30 ? -17.486 -2.853 6.411 1.00 0.00 30 LEU A O 10
ATOM 18078 N N . LEU A 1 31 ? -16.862 -3.780 4.465 1.00 0.00 31 LEU A N 10
ATOM 18079 C CA . LEU A 1 31 ? -15.919 -4.698 5.057 1.00 0.00 31 LEU A CA 10
ATOM 18080 C C . LEU A 1 31 ? -14.800 -3.951 5.783 1.00 0.00 31 LEU A C 10
ATOM 18081 O O . LEU A 1 31 ? -14.442 -4.297 6.904 1.00 0.00 31 LEU A O 10
ATOM 18097 N N . LYS A 1 32 ? -14.276 -2.906 5.158 1.00 0.00 32 LYS A N 10
ATOM 18098 C CA . LYS A 1 32 ? -13.216 -2.109 5.770 1.00 0.00 32 LYS A CA 10
ATOM 18099 C C . LYS A 1 32 ? -13.785 -1.137 6.804 1.00 0.00 32 LYS A C 10
ATOM 18100 O O . LYS A 1 32 ? -13.054 -0.354 7.409 1.00 0.00 32 LYS A O 10
ATOM 18119 N N . GLU A 1 33 ? -15.090 -1.204 6.998 1.00 0.00 33 GLU A N 10
ATOM 18120 C CA . GLU A 1 33 ? -15.787 -0.332 7.927 1.00 0.00 33 GLU A CA 10
ATOM 18121 C C . GLU A 1 33 ? -16.196 -1.112 9.176 1.00 0.00 33 GLU A C 10
ATOM 18122 O O . GLU A 1 33 ? -15.963 -0.681 10.302 1.00 0.00 33 GLU A O 10
ATOM 18134 N N . LYS A 1 34 ? -16.803 -2.271 8.960 1.00 0.00 34 LYS A N 10
ATOM 18135 C CA . LYS A 1 34 ? -17.341 -3.076 10.039 1.00 0.00 34 LYS A CA 10
ATOM 18136 C C . LYS A 1 34 ? -16.359 -4.135 10.546 1.00 0.00 34 LYS A C 10
ATOM 18137 O O . LYS A 1 34 ? -16.281 -4.379 11.748 1.00 0.00 34 LYS A O 10
ATOM 18156 N N . LEU A 1 35 ? -15.600 -4.759 9.644 1.00 0.00 35 LEU A N 10
ATOM 18157 C CA . LEU A 1 35 ? -14.735 -5.884 10.025 1.00 0.00 35 LEU A CA 10
ATOM 18158 C C . LEU A 1 35 ? -13.562 -5.448 10.898 1.00 0.00 35 LEU A C 10
ATOM 18159 O O . LEU A 1 35 ? -12.858 -6.286 11.457 1.00 0.00 35 LEU A O 10
ATOM 18175 N N . VAL A 1 36 ? -13.353 -4.143 11.023 1.00 0.00 36 VAL A N 10
ATOM 18176 C CA . VAL A 1 36 ? -12.282 -3.627 11.867 1.00 0.00 36 VAL A CA 10
ATOM 18177 C C . VAL A 1 36 ? -12.644 -3.782 13.343 1.00 0.00 36 VAL A C 10
ATOM 18178 O O . VAL A 1 36 ? -11.811 -3.574 14.230 1.00 0.00 36 VAL A O 10
ATOM 18191 N N . ASP A 1 37 ? -13.894 -4.151 13.592 1.00 0.00 37 ASP A N 10
ATOM 18192 C CA . ASP A 1 37 ? -14.380 -4.381 14.943 1.00 0.00 37 ASP A CA 10
ATOM 18193 C C . ASP A 1 37 ? -14.243 -5.855 15.298 1.00 0.00 37 ASP A C 10
ATOM 18194 O O . ASP A 1 37 ? -14.650 -6.718 14.524 1.00 0.00 37 ASP A O 10
ATOM 18203 N N . PRO A 1 38 ? -13.678 -6.167 16.475 1.00 0.00 38 PRO A N 10
ATOM 18204 C CA . PRO A 1 38 ? -13.436 -7.552 16.902 1.00 0.00 38 PRO A CA 10
ATOM 18205 C C . PRO A 1 38 ? -14.714 -8.380 17.064 1.00 0.00 38 PRO A C 10
ATOM 18206 O O . PRO A 1 38 ? -14.656 -9.607 17.140 1.00 0.00 38 PRO A O 10
ATOM 18217 N N . ASN A 1 39 ? -15.864 -7.716 17.116 1.00 0.00 39 ASN A N 10
ATOM 18218 C CA . ASN A 1 39 ? -17.131 -8.410 17.291 1.00 0.00 39 ASN A CA 10
ATOM 18219 C C . ASN A 1 39 ? -17.741 -8.735 15.938 1.00 0.00 39 ASN A C 10
ATOM 18220 O O . ASN A 1 39 ? -18.568 -9.642 15.813 1.00 0.00 39 ASN A O 10
ATOM 18231 N N . ILE A 1 40 ? -17.327 -7.987 14.926 1.00 0.00 40 ILE A N 10
ATOM 18232 C CA . ILE A 1 40 ? -17.858 -8.154 13.586 1.00 0.00 40 ILE A CA 10
ATOM 18233 C C . ILE A 1 40 ? -16.881 -8.943 12.724 1.00 0.00 40 ILE A C 10
ATOM 18234 O O . ILE A 1 40 ? -17.270 -9.869 12.017 1.00 0.00 40 ILE A O 10
ATOM 18250 N N . GLY A 1 41 ? -15.611 -8.579 12.814 1.00 0.00 41 GLY A N 10
ATOM 18251 C CA . GLY A 1 41 ? -14.573 -9.301 12.119 1.00 0.00 41 GLY A CA 10
ATOM 18252 C C . GLY A 1 41 ? -13.873 -10.245 13.060 1.00 0.00 41 GLY A C 10
ATOM 18253 O O . GLY A 1 41 ? -12.669 -10.133 13.298 1.00 0.00 41 GLY A O 10
ATOM 18257 N N . LEU A 1 42 ? -14.646 -11.168 13.609 1.00 0.00 42 LEU A N 10
ATOM 18258 C CA . LEU A 1 42 ? -14.158 -12.092 14.613 1.00 0.00 42 LEU A CA 10
ATOM 18259 C C . LEU A 1 42 ? -13.102 -13.005 14.011 1.00 0.00 42 LEU A C 10
ATOM 18260 O O . LEU A 1 42 ? -12.062 -13.261 14.621 1.00 0.00 42 LEU A O 10
ATOM 18276 N N . HIS A 1 43 ? -13.362 -13.476 12.803 1.00 0.00 43 HIS A N 10
ATOM 18277 C CA . HIS A 1 43 ? -12.407 -14.321 12.107 1.00 0.00 43 HIS A CA 10
ATOM 18278 C C . HIS A 1 43 ? -11.342 -13.447 11.472 1.00 0.00 43 HIS A C 10
ATOM 18279 O O . HIS A 1 43 ? -10.163 -13.791 11.470 1.00 0.00 43 HIS A O 10
ATOM 18293 N N . PHE A 1 44 ? -11.769 -12.303 10.950 1.00 0.00 44 PHE A N 10
ATOM 18294 C CA . PHE A 1 44 ? -10.860 -11.361 10.314 1.00 0.00 44 PHE A CA 10
ATOM 18295 C C . PHE A 1 44 ? -9.714 -10.980 11.240 1.00 0.00 44 PHE A C 10
ATOM 18296 O O . PHE A 1 44 ? -8.547 -11.149 10.895 1.00 0.00 44 PHE A O 10
ATOM 18313 N N . LYS A 1 45 ? -10.059 -10.473 12.413 1.00 0.00 45 LYS A N 10
ATOM 18314 C CA . LYS A 1 45 ? -9.073 -9.929 13.332 1.00 0.00 45 LYS A CA 10
ATOM 18315 C C . LYS A 1 45 ? -8.163 -11.010 13.882 1.00 0.00 45 LYS A C 10
ATOM 18316 O O . LYS A 1 45 ? -6.983 -10.771 14.126 1.00 0.00 45 LYS A O 10
ATOM 18335 N N . ASN A 1 46 ? -8.695 -12.203 14.051 1.00 0.00 46 ASN A N 10
ATOM 18336 C CA . ASN A 1 46 ? -7.925 -13.265 14.665 1.00 0.00 46 ASN A CA 10
ATOM 18337 C C . ASN A 1 46 ? -7.049 -13.998 13.651 1.00 0.00 46 ASN A C 10
ATOM 18338 O O . ASN A 1 46 ? -5.931 -14.401 13.968 1.00 0.00 46 ASN A O 10
ATOM 18349 N N . SER A 1 47 ? -7.543 -14.156 12.433 1.00 0.00 47 SER A N 10
ATOM 18350 C CA . SER A 1 47 ? -6.829 -14.934 11.427 1.00 0.00 47 SER A CA 10
ATOM 18351 C C . SER A 1 47 ? -5.976 -14.037 10.528 1.00 0.00 47 SER A C 10
ATOM 18352 O O . SER A 1 47 ? -4.842 -14.382 10.187 1.00 0.00 47 SER A O 10
ATOM 18360 N N . GLY A 1 48 ? -6.513 -12.881 10.160 1.00 0.00 48 GLY A N 10
ATOM 18361 C CA . GLY A 1 48 ? -5.787 -11.970 9.296 1.00 0.00 48 GLY A CA 10
ATOM 18362 C C . GLY A 1 48 ? -5.252 -10.777 10.056 1.00 0.00 48 GLY A C 10
ATOM 18363 O O . GLY A 1 48 ? -4.056 -10.688 10.322 1.00 0.00 48 GLY A O 10
ATOM 18367 N N . GLY A 1 49 ? -6.148 -9.872 10.424 1.00 0.00 49 GLY A N 10
ATOM 18368 C CA . GLY A 1 49 ? -5.763 -8.714 11.207 1.00 0.00 49 GLY A CA 10
ATOM 18369 C C . GLY A 1 49 ? -5.271 -7.542 10.372 1.00 0.00 49 GLY A C 10
ATOM 18370 O O . GLY A 1 49 ? -4.742 -6.576 10.920 1.00 0.00 49 GLY A O 10
ATOM 18374 N N . ASP A 1 50 ? -5.462 -7.597 9.057 1.00 0.00 50 ASP A N 10
ATOM 18375 C CA . ASP A 1 50 ? -4.984 -6.517 8.184 1.00 0.00 50 ASP A CA 10
ATOM 18376 C C . ASP A 1 50 ? -6.027 -6.196 7.133 1.00 0.00 50 ASP A C 10
ATOM 18377 O O . ASP A 1 50 ? -6.704 -7.094 6.641 1.00 0.00 50 ASP A O 10
ATOM 18386 N N . GLU A 1 51 ? -6.138 -4.923 6.773 1.00 0.00 51 GLU A N 10
ATOM 18387 C CA . GLU A 1 51 ? -7.044 -4.483 5.749 1.00 0.00 51 GLU A CA 10
ATOM 18388 C C . GLU A 1 51 ? -6.742 -5.177 4.424 1.00 0.00 51 GLU A C 10
ATOM 18389 O O . GLU A 1 51 ? -7.641 -5.439 3.621 1.00 0.00 51 GLU A O 10
ATOM 18401 N N . SER A 1 52 ? -5.468 -5.478 4.212 1.00 0.00 52 SER A N 10
ATOM 18402 C CA . SER A 1 52 ? -5.023 -6.188 3.024 1.00 0.00 52 SER A CA 10
ATOM 18403 C C . SER A 1 52 ? -5.643 -7.582 2.957 1.00 0.00 52 SER A C 10
ATOM 18404 O O . SER A 1 52 ? -5.989 -8.076 1.884 1.00 0.00 52 SER A O 10
ATOM 18412 N N . LYS A 1 53 ? -5.828 -8.183 4.126 1.00 0.00 53 LYS A N 10
ATOM 18413 C CA . LYS A 1 53 ? -6.354 -9.534 4.235 1.00 0.00 53 LYS A CA 10
ATOM 18414 C C . LYS A 1 53 ? -7.820 -9.572 3.819 1.00 0.00 53 LYS A C 10
ATOM 18415 O O . LYS A 1 53 ? -8.371 -10.635 3.542 1.00 0.00 53 LYS A O 10
ATOM 18434 N N . ILE A 1 54 ? -8.436 -8.399 3.755 1.00 0.00 54 ILE A N 10
ATOM 18435 C CA . ILE A 1 54 ? -9.816 -8.276 3.318 1.00 0.00 54 ILE A CA 10
ATOM 18436 C C . ILE A 1 54 ? -9.883 -8.422 1.808 1.00 0.00 54 ILE A C 10
ATOM 18437 O O . ILE A 1 54 ? -10.631 -9.245 1.284 1.00 0.00 54 ILE A O 10
ATOM 18453 N N . GLU A 1 55 ? -9.063 -7.634 1.125 1.00 0.00 55 GLU A N 10
ATOM 18454 C CA . GLU A 1 55 ? -9.036 -7.615 -0.331 1.00 0.00 55 GLU A CA 10
ATOM 18455 C C . GLU A 1 55 ? -8.663 -8.981 -0.897 1.00 0.00 55 GLU A C 10
ATOM 18456 O O . GLU A 1 55 ? -9.261 -9.437 -1.873 1.00 0.00 55 GLU A O 10
ATOM 18468 N N . GLU A 1 56 ? -7.686 -9.635 -0.276 1.00 0.00 56 GLU A N 10
ATOM 18469 C CA . GLU A 1 56 ? -7.292 -10.977 -0.692 1.00 0.00 56 GLU A CA 10
ATOM 18470 C C . GLU A 1 56 ? -8.454 -11.951 -0.549 1.00 0.00 56 GLU A C 10
ATOM 18471 O O . GLU A 1 56 ? -8.671 -12.810 -1.408 1.00 0.00 56 GLU A O 10
ATOM 18483 N N . SER A 1 57 ? -9.205 -11.804 0.534 1.00 0.00 57 SER A N 10
ATOM 18484 C CA . SER A 1 57 ? -10.357 -12.656 0.790 1.00 0.00 57 SER A CA 10
ATOM 18485 C C . SER A 1 57 ? -11.490 -12.368 -0.192 1.00 0.00 57 SER A C 10
ATOM 18486 O O . SER A 1 57 ? -12.126 -13.294 -0.686 1.00 0.00 57 SER A O 10
ATOM 18494 N N . VAL A 1 58 ? -11.737 -11.088 -0.479 1.00 0.00 58 VAL A N 10
ATOM 18495 C CA . VAL A 1 58 ? -12.737 -10.713 -1.478 1.00 0.00 58 VAL A CA 10
ATOM 18496 C C . VAL A 1 58 ? -12.365 -11.304 -2.829 1.00 0.00 58 VAL A C 10
ATOM 18497 O O . VAL A 1 58 ? -13.221 -11.796 -3.562 1.00 0.00 58 VAL A O 10
ATOM 18510 N N . GLN A 1 59 ? -11.077 -11.286 -3.139 1.00 0.00 59 GLN A N 10
ATOM 18511 C CA . GLN A 1 59 ? -10.591 -11.858 -4.381 1.00 0.00 59 GLN A CA 10
ATOM 18512 C C . GLN A 1 59 ? -10.781 -13.374 -4.387 1.00 0.00 59 GLN A C 10
ATOM 18513 O O . GLN A 1 59 ? -11.272 -13.937 -5.362 1.00 0.00 59 GLN A O 10
ATOM 18527 N N . LYS A 1 60 ? -10.393 -14.027 -3.290 1.00 0.00 60 LYS A N 10
ATOM 18528 C CA . LYS A 1 60 ? -10.563 -15.472 -3.145 1.00 0.00 60 LYS A CA 10
ATOM 18529 C C . LYS A 1 60 ? -12.031 -15.841 -3.289 1.00 0.00 60 LYS A C 10
ATOM 18530 O O . LYS A 1 60 ? -12.385 -16.795 -3.982 1.00 0.00 60 LYS A O 10
ATOM 18549 N N . PHE A 1 61 ? -12.868 -15.050 -2.638 1.00 0.00 61 PHE A N 10
ATOM 18550 C CA . PHE A 1 61 ? -14.308 -15.226 -2.669 1.00 0.00 61 PHE A CA 10
ATOM 18551 C C . PHE A 1 61 ? -14.808 -15.284 -4.107 1.00 0.00 61 PHE A C 10
ATOM 18552 O O . PHE A 1 61 ? -15.429 -16.258 -4.526 1.00 0.00 61 PHE A O 10
ATOM 18569 N N . LEU A 1 62 ? -14.498 -14.246 -4.861 1.00 0.00 62 LEU A N 10
ATOM 18570 C CA . LEU A 1 62 ? -14.990 -14.110 -6.222 1.00 0.00 62 LEU A CA 10
ATOM 18571 C C . LEU A 1 62 ? -14.285 -15.078 -7.169 1.00 0.00 62 LEU A C 10
ATOM 18572 O O . LEU A 1 62 ? -14.837 -15.466 -8.196 1.00 0.00 62 LEU A O 10
ATOM 18588 N N . SER A 1 63 ? -13.075 -15.484 -6.810 1.00 0.00 63 SER A N 10
ATOM 18589 C CA . SER A 1 63 ? -12.283 -16.359 -7.664 1.00 0.00 63 SER A CA 10
ATOM 18590 C C . SER A 1 63 ? -12.792 -17.799 -7.607 1.00 0.00 63 SER A C 10
ATOM 18591 O O . SER A 1 63 ? -12.601 -18.570 -8.551 1.00 0.00 63 SER A O 10
ATOM 18599 N N . GLU A 1 64 ? -13.434 -18.164 -6.504 1.00 0.00 64 GLU A N 10
ATOM 18600 C CA . GLU A 1 64 ? -13.945 -19.512 -6.333 1.00 0.00 64 GLU A CA 10
ATOM 18601 C C . GLU A 1 64 ? -15.362 -19.645 -6.881 1.00 0.00 64 GLU A C 10
ATOM 18602 O O . GLU A 1 64 ? -15.940 -20.731 -6.873 1.00 0.00 64 GLU A O 10
ATOM 18614 N N . LEU A 1 65 ? -15.911 -18.542 -7.364 1.00 0.00 65 LEU A N 10
ATOM 18615 C CA . LEU A 1 65 ? -17.264 -18.532 -7.902 1.00 0.00 65 LEU A CA 10
ATOM 18616 C C . LEU A 1 65 ? -17.236 -18.577 -9.421 1.00 0.00 65 LEU A C 10
ATOM 18617 O O . LEU A 1 65 ? -16.171 -18.482 -10.033 1.00 0.00 65 LEU A O 10
ATOM 18633 N N . LYS A 1 66 ? -18.403 -18.733 -10.023 1.00 0.00 66 LYS A N 10
ATOM 18634 C CA . LYS A 1 66 ? -18.533 -18.577 -11.459 1.00 0.00 66 LYS A CA 10
ATOM 18635 C C . LYS A 1 66 ? -18.838 -17.121 -11.774 1.00 0.00 66 LYS A C 10
ATOM 18636 O O . LYS A 1 66 ? -19.423 -16.413 -10.950 1.00 0.00 66 LYS A O 10
ATOM 18655 N N . GLU A 1 67 ? -18.445 -16.685 -12.960 1.00 0.00 67 GLU A N 10
ATOM 18656 C CA . GLU A 1 67 ? -18.623 -15.301 -13.379 1.00 0.00 67 GLU A CA 10
ATOM 18657 C C . GLU A 1 67 ? -20.083 -14.882 -13.245 1.00 0.00 67 GLU A C 10
ATOM 18658 O O . GLU A 1 67 ? -20.391 -13.778 -12.795 1.00 0.00 67 GLU A O 10
ATOM 18670 N N . ASP A 1 68 ? -20.976 -15.789 -13.614 1.00 0.00 68 ASP A N 10
ATOM 18671 C CA . ASP A 1 68 ? -22.411 -15.530 -13.560 1.00 0.00 68 ASP A CA 10
ATOM 18672 C C . ASP A 1 68 ? -22.880 -15.351 -12.119 1.00 0.00 68 ASP A C 10
ATOM 18673 O O . ASP A 1 68 ? -23.713 -14.494 -11.821 1.00 0.00 68 ASP A O 10
ATOM 18682 N N . GLU A 1 69 ? -22.313 -16.150 -11.229 1.00 0.00 69 GLU A N 10
ATOM 18683 C CA . GLU A 1 69 ? -22.708 -16.157 -9.832 1.00 0.00 69 GLU A CA 10
ATOM 18684 C C . GLU A 1 69 ? -22.282 -14.862 -9.153 1.00 0.00 69 GLU A C 10
ATOM 18685 O O . GLU A 1 69 ? -22.969 -14.354 -8.267 1.00 0.00 69 GLU A O 10
ATOM 18697 N N . ILE A 1 70 ? -21.150 -14.327 -9.589 1.00 0.00 70 ILE A N 10
ATOM 18698 C CA . ILE A 1 70 ? -20.659 -13.053 -9.087 1.00 0.00 70 ILE A CA 10
ATOM 18699 C C . ILE A 1 70 ? -21.623 -11.930 -9.460 1.00 0.00 70 ILE A C 10
ATOM 18700 O O . ILE A 1 70 ? -21.945 -11.071 -8.637 1.00 0.00 70 ILE A O 10
ATOM 18716 N N . LYS A 1 71 ? -22.092 -11.963 -10.706 1.00 0.00 71 LYS A N 10
ATOM 18717 C CA . LYS A 1 71 ? -23.030 -10.964 -11.206 1.00 0.00 71 LYS A CA 10
ATOM 18718 C C . LYS A 1 71 ? -24.333 -10.984 -10.412 1.00 0.00 71 LYS A C 10
ATOM 18719 O O . LYS A 1 71 ? -24.923 -9.939 -10.147 1.00 0.00 71 LYS A O 10
ATOM 18738 N N . ASP A 1 72 ? -24.778 -12.175 -10.032 1.00 0.00 72 ASP A N 10
ATOM 18739 C CA . ASP A 1 72 ? -26.025 -12.305 -9.283 1.00 0.00 72 ASP A CA 10
ATOM 18740 C C . ASP A 1 72 ? -25.854 -11.779 -7.870 1.00 0.00 72 ASP A C 10
ATOM 18741 O O . ASP A 1 72 ? -26.758 -11.150 -7.318 1.00 0.00 72 ASP A O 10
ATOM 18750 N N . LEU A 1 73 ? -24.689 -12.047 -7.294 1.00 0.00 73 LEU A N 10
ATOM 18751 C CA . LEU A 1 73 ? -24.373 -11.608 -5.951 1.00 0.00 73 LEU A CA 10
ATOM 18752 C C . LEU A 1 73 ? -24.450 -10.088 -5.851 1.00 0.00 73 LEU A C 10
ATOM 18753 O O . LEU A 1 73 ? -25.244 -9.550 -5.082 1.00 0.00 73 LEU A O 10
ATOM 18769 N N . LEU A 1 74 ? -23.640 -9.410 -6.652 1.00 0.00 74 LEU A N 10
ATOM 18770 C CA . LEU A 1 74 ? -23.545 -7.956 -6.607 1.00 0.00 74 LEU A CA 10
ATOM 18771 C C . LEU A 1 74 ? -24.879 -7.292 -6.928 1.00 0.00 74 LEU A C 10
ATOM 18772 O O . LEU A 1 74 ? -25.303 -6.380 -6.222 1.00 0.00 74 LEU A O 10
ATOM 18788 N N . ALA A 1 75 ? -25.547 -7.751 -7.982 1.00 0.00 75 ALA A N 10
ATOM 18789 C CA . ALA A 1 75 ? -26.840 -7.186 -8.366 1.00 0.00 75 ALA A CA 10
ATOM 18790 C C . ALA A 1 75 ? -27.871 -7.370 -7.255 1.00 0.00 75 ALA A C 10
ATOM 18791 O O . ALA A 1 75 ? -28.757 -6.532 -7.064 1.00 0.00 75 ALA A O 10
ATOM 18798 N N . LYS A 1 76 ? -27.744 -8.470 -6.521 1.00 0.00 76 LYS A N 10
ATOM 18799 C CA . LYS A 1 76 ? -28.634 -8.754 -5.408 1.00 0.00 76 LYS A CA 10
ATOM 18800 C C . LYS A 1 76 ? -28.333 -7.813 -4.244 1.00 0.00 76 LYS A C 10
ATOM 18801 O O . LYS A 1 76 ? -29.243 -7.217 -3.663 1.00 0.00 76 LYS A O 10
ATOM 18820 N N . ILE A 1 77 ? -27.047 -7.672 -3.922 1.00 0.00 77 ILE A N 10
ATOM 18821 C CA . ILE A 1 77 ? -26.611 -6.770 -2.856 1.00 0.00 77 ILE A CA 10
ATOM 18822 C C . ILE A 1 77 ? -27.014 -5.341 -3.192 1.00 0.00 77 ILE A C 10
ATOM 18823 O O . ILE A 1 77 ? -27.423 -4.583 -2.325 1.00 0.00 77 ILE A O 10
ATOM 18839 N N . LYS A 1 78 ? -26.906 -5.005 -4.469 1.00 0.00 78 LYS A N 10
ATOM 18840 C CA . LYS A 1 78 ? -27.275 -3.687 -4.976 1.00 0.00 78 LYS A CA 10
ATOM 18841 C C . LYS A 1 78 ? -28.697 -3.328 -4.571 1.00 0.00 78 LYS A C 10
ATOM 18842 O O . LYS A 1 78 ? -28.935 -2.308 -3.927 1.00 0.00 78 LYS A O 10
ATOM 18861 N N . GLU A 1 79 ? -29.626 -4.184 -4.951 1.00 0.00 79 GLU A N 10
ATOM 18862 C CA . GLU A 1 79 ? -31.038 -3.990 -4.642 1.00 0.00 79 GLU A CA 10
ATOM 18863 C C . GLU A 1 79 ? -31.259 -3.914 -3.130 1.00 0.00 79 GLU A C 10
ATOM 18864 O O . GLU A 1 79 ? -31.956 -3.029 -2.634 1.00 0.00 79 GLU A O 10
ATOM 18876 N N . ASN A 1 80 ? -30.643 -4.844 -2.405 1.00 0.00 80 ASN A N 10
ATOM 18877 C CA . ASN A 1 80 ? -30.795 -4.927 -0.950 1.00 0.00 80 ASN A CA 10
ATOM 18878 C C . ASN A 1 80 ? -30.164 -3.719 -0.258 1.00 0.00 80 ASN A C 10
ATOM 18879 O O . ASN A 1 80 ? -30.620 -3.283 0.795 1.00 0.00 80 ASN A O 10
ATOM 18890 N N . LYS A 1 81 ? -29.105 -3.204 -0.851 1.00 0.00 81 LYS A N 10
ATOM 18891 C CA . LYS A 1 81 ? -28.464 -1.980 -0.389 1.00 0.00 81 LYS A CA 10
ATOM 18892 C C . LYS A 1 81 ? -29.389 -0.791 -0.593 1.00 0.00 81 LYS A C 10
ATOM 18893 O O . LYS A 1 81 ? -29.707 -0.060 0.348 1.00 0.00 81 LYS A O 10
ATOM 18912 N N . ASP A 1 82 ? -29.821 -0.631 -1.835 1.00 0.00 82 ASP A N 10
ATOM 18913 C CA . ASP A 1 82 ? -30.648 0.495 -2.251 1.00 0.00 82 ASP A CA 10
ATOM 18914 C C . ASP A 1 82 ? -31.908 0.630 -1.404 1.00 0.00 82 ASP A C 10
ATOM 18915 O O . ASP A 1 82 ? -32.276 1.731 -0.996 1.00 0.00 82 ASP A O 10
ATOM 18924 N N . LYS A 1 83 ? -32.562 -0.490 -1.135 1.00 0.00 83 LYS A N 10
ATOM 18925 C CA . LYS A 1 83 ? -33.805 -0.485 -0.370 1.00 0.00 83 LYS A CA 10
ATOM 18926 C C . LYS A 1 83 ? -33.575 -0.068 1.085 1.00 0.00 83 LYS A C 10
ATOM 18927 O O . LYS A 1 83 ? -34.475 0.478 1.728 1.00 0.00 83 LYS A O 10
ATOM 18946 N N . LYS A 1 84 ? -32.375 -0.311 1.604 1.00 0.00 84 LYS A N 10
ATOM 18947 C CA . LYS A 1 84 ? -32.108 -0.080 3.013 1.00 0.00 84 LYS A CA 10
ATOM 18948 C C . LYS A 1 84 ? -31.471 1.273 3.261 1.00 0.00 84 LYS A C 10
ATOM 18949 O O . LYS A 1 84 ? -31.673 1.860 4.318 1.00 0.00 84 LYS A O 10
ATOM 18968 N N . GLU A 1 85 ? -30.714 1.772 2.292 1.00 0.00 85 GLU A N 10
ATOM 18969 C CA . GLU A 1 85 ? -30.016 3.049 2.440 1.00 0.00 85 GLU A CA 10
ATOM 18970 C C . GLU A 1 85 ? -30.984 4.226 2.562 1.00 0.00 85 GLU A C 10
ATOM 18971 O O . GLU A 1 85 ? -30.566 5.363 2.785 1.00 0.00 85 GLU A O 10
ATOM 18983 N N . LYS A 1 86 ? -32.274 3.952 2.403 1.00 0.00 86 LYS A N 10
ATOM 18984 C CA . LYS A 1 86 ? -33.309 4.936 2.691 1.00 0.00 86 LYS A CA 10
ATOM 18985 C C . LYS A 1 86 ? -33.373 5.182 4.200 1.00 0.00 86 LYS A C 10
ATOM 18986 O O . LYS A 1 86 ? -33.822 6.233 4.664 1.00 0.00 86 LYS A O 10
ATOM 19005 N N . ASP A 1 87 ? -32.895 4.202 4.953 1.00 0.00 87 ASP A N 10
ATOM 19006 C CA . ASP A 1 87 ? -32.884 4.261 6.405 1.00 0.00 87 ASP A CA 10
ATOM 19007 C C . ASP A 1 87 ? -31.455 4.114 6.912 1.00 0.00 87 ASP A C 10
ATOM 19008 O O . ASP A 1 87 ? -30.759 3.165 6.549 1.00 0.00 87 ASP A O 10
ATOM 19017 N N . PRO A 1 88 ? -31.000 5.041 7.763 1.00 0.00 88 PRO A N 10
ATOM 19018 C CA . PRO A 1 88 ? -29.623 5.044 8.271 1.00 0.00 88 PRO A CA 10
ATOM 19019 C C . PRO A 1 88 ? -29.263 3.770 9.028 1.00 0.00 88 PRO A C 10
ATOM 19020 O O . PRO A 1 88 ? -28.124 3.309 8.972 1.00 0.00 88 PRO A O 10
ATOM 19031 N N . GLU A 1 89 ? -30.238 3.196 9.718 1.00 0.00 89 GLU A N 10
ATOM 19032 C CA . GLU A 1 89 ? -29.989 2.044 10.570 1.00 0.00 89 GLU A CA 10
ATOM 19033 C C . GLU A 1 89 ? -30.180 0.734 9.816 1.00 0.00 89 GLU A C 10
ATOM 19034 O O . GLU A 1 89 ? -29.403 -0.203 9.997 1.00 0.00 89 GLU A O 10
ATOM 19046 N N . GLU A 1 90 ? -31.207 0.666 8.976 1.00 0.00 90 GLU A N 10
ATOM 19047 C CA . GLU A 1 90 ? -31.434 -0.518 8.145 1.00 0.00 90 GLU A CA 10
ATOM 19048 C C . GLU A 1 90 ? -30.224 -0.756 7.248 1.00 0.00 90 GLU A C 10
ATOM 19049 O O . GLU A 1 90 ? -29.768 -1.885 7.076 1.00 0.00 90 GLU A O 10
ATOM 19061 N N . LEU A 1 91 ? -29.699 0.331 6.704 1.00 0.00 91 LEU A N 10
ATOM 19062 C CA . LEU A 1 91 ? -28.510 0.279 5.867 1.00 0.00 91 LEU A CA 10
ATOM 19063 C C . LEU A 1 91 ? -27.280 -0.072 6.704 1.00 0.00 91 LEU A C 10
ATOM 19064 O O . LEU A 1 91 ? -26.505 -0.961 6.345 1.00 0.00 91 LEU A O 10
ATOM 19080 N N . ASN A 1 92 ? -27.106 0.639 7.810 1.00 0.00 92 ASN A N 10
ATOM 19081 C CA . ASN A 1 92 ? -25.981 0.401 8.719 1.00 0.00 92 ASN A CA 10
ATOM 19082 C C . ASN A 1 92 ? -25.933 -1.055 9.178 1.00 0.00 92 ASN A C 10
ATOM 19083 O O . ASN A 1 92 ? -24.882 -1.699 9.131 1.00 0.00 92 ASN A O 10
ATOM 19094 N N . THR A 1 93 ? -27.078 -1.572 9.610 1.00 0.00 93 THR A N 10
ATOM 19095 C CA . THR A 1 93 ? -27.167 -2.946 10.081 1.00 0.00 93 THR A CA 10
ATOM 19096 C C . THR A 1 93 ? -26.907 -3.923 8.937 1.00 0.00 93 THR A C 10
ATOM 19097 O O . THR A 1 93 ? -26.296 -4.970 9.133 1.00 0.00 93 THR A O 10
ATOM 19108 N N . TYR A 1 94 ? -27.358 -3.559 7.740 1.00 0.00 94 TYR A N 10
ATOM 19109 C CA . TYR A 1 94 ? -27.126 -4.373 6.549 1.00 0.00 94 TYR A CA 10
ATOM 19110 C C . TYR A 1 94 ? -25.634 -4.599 6.337 1.00 0.00 94 TYR A C 10
ATOM 19111 O O . TYR A 1 94 ? -25.195 -5.730 6.130 1.00 0.00 94 TYR A O 10
ATOM 19129 N N . LYS A 1 95 ? -24.866 -3.514 6.396 1.00 0.00 95 LYS A N 10
ATOM 19130 C CA . LYS A 1 95 ? -23.410 -3.593 6.330 1.00 0.00 95 LYS A CA 10
ATOM 19131 C C . LYS A 1 95 ? -22.879 -4.569 7.372 1.00 0.00 95 LYS A C 10
ATOM 19132 O O . LYS A 1 95 ? -22.013 -5.395 7.088 1.00 0.00 95 LYS A O 10
ATOM 19151 N N . SER A 1 96 ? -23.416 -4.473 8.578 1.00 0.00 96 SER A N 10
ATOM 19152 C CA . SER A 1 96 ? -22.956 -5.292 9.690 1.00 0.00 96 SER A CA 10
ATOM 19153 C C . SER A 1 96 ? -23.240 -6.768 9.415 1.00 0.00 96 SER A C 10
ATOM 19154 O O . SER A 1 96 ? -22.392 -7.627 9.657 1.00 0.00 96 SER A O 10
ATOM 19162 N N . ILE A 1 97 ? -24.430 -7.052 8.893 1.00 0.00 97 ILE A N 10
ATOM 19163 C CA . ILE A 1 97 ? -24.820 -8.417 8.562 1.00 0.00 97 ILE A CA 10
ATOM 19164 C C . ILE A 1 97 ? -23.946 -8.966 7.439 1.00 0.00 97 ILE A C 10
ATOM 19165 O O . ILE A 1 97 ? -23.484 -10.107 7.499 1.00 0.00 97 ILE A O 10
ATOM 19181 N N . LEU A 1 98 ? -23.720 -8.139 6.421 1.00 0.00 98 LEU A N 10
ATOM 19182 C CA . LEU A 1 98 ? -22.849 -8.503 5.312 1.00 0.00 98 LEU A CA 10
ATOM 19183 C C . LEU A 1 98 ? -21.439 -8.807 5.806 1.00 0.00 98 LEU A C 10
ATOM 19184 O O . LEU A 1 98 ? -20.847 -9.821 5.443 1.00 0.00 98 LEU A O 10
ATOM 19200 N N . ALA A 1 99 ? -20.907 -7.928 6.643 1.00 0.00 99 ALA A N 10
ATOM 19201 C CA . ALA A 1 99 ? -19.563 -8.102 7.167 1.00 0.00 99 ALA A CA 10
ATOM 19202 C C . ALA A 1 99 ? -19.476 -9.337 8.054 1.00 0.00 99 ALA A C 10
ATOM 19203 O O . ALA A 1 99 ? -18.549 -10.131 7.923 1.00 0.00 99 ALA A O 10
ATOM 19210 N N . SER A 1 100 ? -20.462 -9.512 8.932 1.00 0.00 100 SER A N 10
ATOM 19211 C CA . SER A 1 100 ? -20.510 -10.679 9.801 1.00 0.00 100 SER A CA 10
ATOM 19212 C C . SER A 1 100 ? -20.679 -11.950 8.970 1.00 0.00 100 SER A C 10
ATOM 19213 O O . SER A 1 100 ? -20.390 -13.057 9.426 1.00 0.00 100 SER A O 10
ATOM 19221 N N . GLY A 1 101 ? -21.153 -11.777 7.742 1.00 0.00 101 GLY A N 10
ATOM 19222 C CA . GLY A 1 101 ? -21.292 -12.888 6.831 1.00 0.00 101 GLY A CA 10
ATOM 19223 C C . GLY A 1 101 ? -20.005 -13.169 6.089 1.00 0.00 101 GLY A C 10
ATOM 19224 O O . GLY A 1 101 ? -19.584 -14.321 5.986 1.00 0.00 101 GLY A O 10
ATOM 19228 N N . PHE A 1 102 ? -19.370 -12.113 5.578 1.00 0.00 102 PHE A N 10
ATOM 19229 C CA . PHE A 1 102 ? -18.126 -12.259 4.841 1.00 0.00 102 PHE A CA 10
ATOM 19230 C C . PHE A 1 102 ? -17.012 -12.757 5.754 1.00 0.00 102 PHE A C 10
ATOM 19231 O O . PHE A 1 102 ? -16.179 -13.552 5.335 1.00 0.00 102 PHE A O 10
ATOM 19248 N N . ASP A 1 103 ? -17.029 -12.294 6.998 1.00 0.00 103 ASP A N 10
ATOM 19249 C CA . ASP A 1 103 ? -16.008 -12.633 8.000 1.00 0.00 103 ASP A CA 10
ATOM 19250 C C . ASP A 1 103 ? -15.711 -14.137 8.054 1.00 0.00 103 ASP A C 10
ATOM 19251 O O . ASP A 1 103 ? -14.585 -14.548 8.341 1.00 0.00 103 ASP A O 10
ATOM 19260 N N . GLY A 1 104 ? -16.713 -14.955 7.751 1.00 0.00 104 GLY A N 10
ATOM 19261 C CA . GLY A 1 104 ? -16.535 -16.398 7.765 1.00 0.00 104 GLY A CA 10
ATOM 19262 C C . GLY A 1 104 ? -15.442 -16.875 6.816 1.00 0.00 104 GLY A C 10
ATOM 19263 O O . GLY A 1 104 ? -14.805 -17.900 7.065 1.00 0.00 104 GLY A O 10
ATOM 19267 N N . ILE A 1 105 ? -15.205 -16.116 5.745 1.00 0.00 105 ILE A N 10
ATOM 19268 C CA . ILE A 1 105 ? -14.229 -16.490 4.716 1.00 0.00 105 ILE A CA 10
ATOM 19269 C C . ILE A 1 105 ? -12.830 -16.678 5.318 1.00 0.00 105 ILE A C 10
ATOM 19270 O O . ILE A 1 105 ? -12.044 -17.507 4.851 1.00 0.00 105 ILE A O 10
ATOM 19286 N N . PHE A 1 106 ? -12.540 -15.929 6.379 1.00 0.00 106 PHE A N 10
ATOM 19287 C CA . PHE A 1 106 ? -11.230 -15.976 7.022 1.00 0.00 106 PHE A CA 10
ATOM 19288 C C . PHE A 1 106 ? -11.056 -17.273 7.806 1.00 0.00 106 PHE A C 10
ATOM 19289 O O . PHE A 1 106 ? -9.937 -17.676 8.123 1.00 0.00 106 PHE A O 10
ATOM 19306 N N . ASN A 1 107 ? -12.167 -17.937 8.092 1.00 0.00 107 ASN A N 10
ATOM 19307 C CA . ASN A 1 107 ? -12.145 -19.183 8.848 1.00 0.00 107 ASN A CA 10
ATOM 19308 C C . ASN A 1 107 ? -12.275 -20.364 7.886 1.00 0.00 107 ASN A C 10
ATOM 19309 O O . ASN A 1 107 ? -12.730 -21.449 8.252 1.00 0.00 107 ASN A O 10
ATOM 19320 N N . GLN A 1 108 ? -11.862 -20.119 6.639 1.00 0.00 108 GLN A N 10
ATOM 19321 C CA . GLN A 1 108 ? -11.801 -21.146 5.598 1.00 0.00 108 GLN A CA 10
ATOM 19322 C C . GLN A 1 108 ? -13.192 -21.556 5.131 1.00 0.00 108 GLN A C 10
ATOM 19323 O O . GLN A 1 108 ? -13.378 -22.648 4.595 1.00 0.00 108 GLN A O 10
ATOM 19337 N N . ALA A 1 109 ? -14.166 -20.678 5.329 1.00 0.00 109 ALA A N 10
ATOM 19338 C CA . ALA A 1 109 ? -15.505 -20.907 4.806 1.00 0.00 109 ALA A CA 10
ATOM 19339 C C . ALA A 1 109 ? -15.490 -20.821 3.288 1.00 0.00 109 ALA A C 10
ATOM 19340 O O . ALA A 1 109 ? -14.664 -20.112 2.705 1.00 0.00 109 ALA A O 10
ATOM 19347 N N . ASP A 1 110 ? -16.388 -21.550 2.645 1.00 0.00 110 ASP A N 10
ATOM 19348 C CA . ASP A 1 110 ? -16.450 -21.551 1.193 1.00 0.00 110 ASP A CA 10
ATOM 19349 C C . ASP A 1 110 ? -17.174 -20.317 0.689 1.00 0.00 110 ASP A C 10
ATOM 19350 O O . ASP A 1 110 ? -18.114 -19.827 1.318 1.00 0.00 110 ASP A O 10
ATOM 19359 N N . SER A 1 111 ? -16.745 -19.846 -0.460 1.00 0.00 111 SER A N 10
ATOM 19360 C CA . SER A 1 111 ? -17.215 -18.582 -1.003 1.00 0.00 111 SER A CA 10
ATOM 19361 C C . SER A 1 111 ? -18.662 -18.674 -1.486 1.00 0.00 111 SER A C 10
ATOM 19362 O O . SER A 1 111 ? -19.390 -17.682 -1.471 1.00 0.00 111 SER A O 10
ATOM 19370 N N . LYS A 1 112 ? -19.090 -19.864 -1.889 1.00 0.00 112 LYS A N 10
ATOM 19371 C CA . LYS A 1 112 ? -20.465 -20.065 -2.327 1.00 0.00 112 LYS A CA 10
ATOM 19372 C C . LYS A 1 112 ? -21.394 -20.056 -1.121 1.00 0.00 112 LYS A C 10
ATOM 19373 O O . LYS A 1 112 ? -22.537 -19.595 -1.196 1.00 0.00 112 LYS A O 10
ATOM 19392 N N . THR A 1 113 ? -20.881 -20.546 -0.004 1.00 0.00 113 THR A N 10
ATOM 19393 C CA . THR A 1 113 ? -21.621 -20.552 1.243 1.00 0.00 113 THR A CA 10
ATOM 19394 C C . THR A 1 113 ? -21.834 -19.120 1.730 1.00 0.00 113 THR A C 10
ATOM 19395 O O . THR A 1 113 ? -22.953 -18.713 2.044 1.00 0.00 113 THR A O 10
ATOM 19406 N N . THR A 1 114 ? -20.750 -18.356 1.754 1.00 0.00 114 THR A N 10
ATOM 19407 C CA . THR A 1 114 ? -20.793 -16.965 2.168 1.00 0.00 114 THR A CA 10
ATOM 19408 C C . THR A 1 114 ? -21.617 -16.121 1.188 1.00 0.00 114 THR A C 10
ATOM 19409 O O . THR A 1 114 ? -22.288 -15.171 1.592 1.00 0.00 114 THR A O 10
ATOM 19420 N N . LEU A 1 115 ? -21.572 -16.489 -0.095 1.00 0.00 115 LEU A N 10
ATOM 19421 C CA . LEU A 1 115 ? -22.361 -15.828 -1.130 1.00 0.00 115 LEU A CA 10
ATOM 19422 C C . LEU A 1 115 ? -23.830 -15.781 -0.723 1.00 0.00 115 LEU A C 10
ATOM 19423 O O . LEU A 1 115 ? -24.467 -14.730 -0.770 1.00 0.00 115 LEU A O 10
ATOM 19439 N N . ASN A 1 116 ? -24.350 -16.927 -0.307 1.00 0.00 116 ASN A N 10
ATOM 19440 C CA . ASN A 1 116 ? -25.753 -17.040 0.072 1.00 0.00 116 ASN A CA 10
ATOM 19441 C C . ASN A 1 116 ? -26.079 -16.146 1.256 1.00 0.00 116 ASN A C 10
ATOM 19442 O O . ASN A 1 116 ? -27.120 -15.498 1.280 1.00 0.00 116 ASN A O 10
ATOM 19453 N N . LYS A 1 117 ? -25.176 -16.102 2.224 1.00 0.00 117 LYS A N 10
ATOM 19454 C CA . LYS A 1 117 ? -25.363 -15.278 3.412 1.00 0.00 117 LYS A CA 10
ATOM 19455 C C . LYS A 1 117 ? -25.527 -13.808 3.037 1.00 0.00 117 LYS A C 10
ATOM 19456 O O . LYS A 1 117 ? -26.314 -13.081 3.645 1.00 0.00 117 LYS A O 10
ATOM 19475 N N . LEU A 1 118 ? -24.796 -13.391 2.012 1.00 0.00 118 LEU A N 10
ATOM 19476 C CA . LEU A 1 118 ? -24.822 -12.007 1.553 1.00 0.00 118 LEU A CA 10
ATOM 19477 C C . LEU A 1 118 ? -26.040 -11.735 0.672 1.00 0.00 118 LEU A C 10
ATOM 19478 O O . LEU A 1 118 ? -26.620 -10.649 0.706 1.00 0.00 118 LEU A O 10
ATOM 19494 N N . LYS A 1 119 ? -26.431 -12.729 -0.115 1.00 0.00 119 LYS A N 10
ATOM 19495 C CA . LYS A 1 119 ? -27.494 -12.546 -1.096 1.00 0.00 119 LYS A CA 10
ATOM 19496 C C . LYS A 1 119 ? -28.869 -12.698 -0.458 1.00 0.00 119 LYS A C 10
ATOM 19497 O O . LYS A 1 119 ? -29.862 -12.169 -0.961 1.00 0.00 119 LYS A O 10
ATOM 19516 N N . ASP A 1 120 ? -28.921 -13.422 0.648 1.00 0.00 120 ASP A N 10
ATOM 19517 C CA . ASP A 1 120 ? -30.193 -13.776 1.266 1.00 0.00 120 ASP A CA 10
ATOM 19518 C C . ASP A 1 120 ? -30.521 -12.882 2.451 1.00 0.00 120 ASP A C 10
ATOM 19519 O O . ASP A 1 120 ? -31.483 -13.138 3.177 1.00 0.00 120 ASP A O 10
ATOM 19528 N N . THR A 1 121 ? -29.727 -11.837 2.653 1.00 0.00 121 THR A N 10
ATOM 19529 C CA . THR A 1 121 ? -29.973 -10.897 3.740 1.00 0.00 121 THR A CA 10
ATOM 19530 C C . THR A 1 121 ? -31.334 -10.221 3.562 1.00 0.00 121 THR A C 10
ATOM 19531 O O . THR A 1 121 ? -32.233 -10.401 4.381 1.00 0.00 121 THR A O 10
ATOM 19542 N N . ILE A 1 122 ? -31.466 -9.466 2.468 1.00 0.00 122 ILE A N 10
ATOM 19543 C CA . ILE A 1 122 ? -32.728 -8.840 2.075 1.00 0.00 122 ILE A CA 10
ATOM 19544 C C . ILE A 1 122 ? -33.125 -7.680 2.995 1.00 0.00 122 ILE A C 10
ATOM 19545 O O . ILE A 1 122 ? -33.501 -6.615 2.464 1.00 0.00 122 ILE A O 10
ATOM 19561 N N . GLY A 1 1 ? -9.169 3.776 -2.796 1.00 0.00 1 GLY A N 11
ATOM 19562 C CA . GLY A 1 1 ? -8.129 2.734 -2.613 1.00 0.00 1 GLY A CA 11
ATOM 19563 C C . GLY A 1 1 ? -6.965 2.925 -3.565 1.00 0.00 1 GLY A C 11
ATOM 19564 O O . GLY A 1 1 ? -6.878 2.256 -4.596 1.00 0.00 1 GLY A O 11
ATOM 19567 N N . ALA A 1 2 ? -6.050 3.820 -3.204 1.00 0.00 2 ALA A N 11
ATOM 19568 C CA . ALA A 1 2 ? -4.930 4.187 -4.069 1.00 0.00 2 ALA A CA 11
ATOM 19569 C C . ALA A 1 2 ? -3.856 3.097 -4.123 1.00 0.00 2 ALA A C 11
ATOM 19570 O O . ALA A 1 2 ? -2.818 3.272 -4.758 1.00 0.00 2 ALA A O 11
ATOM 19577 N N . MET A 1 3 ? -4.114 1.971 -3.467 1.00 0.00 3 MET A N 11
ATOM 19578 C CA . MET A 1 3 ? -3.162 0.865 -3.430 1.00 0.00 3 MET A CA 11
ATOM 19579 C C . MET A 1 3 ? -3.057 0.174 -4.786 1.00 0.00 3 MET A C 11
ATOM 19580 O O . MET A 1 3 ? -2.086 -0.532 -5.057 1.00 0.00 3 MET A O 11
ATOM 19594 N N . GLY A 1 4 ? -4.054 0.381 -5.633 1.00 0.00 4 GLY A N 11
ATOM 19595 C CA . GLY A 1 4 ? -4.116 -0.343 -6.882 1.00 0.00 4 GLY A CA 11
ATOM 19596 C C . GLY A 1 4 ? -4.771 -1.693 -6.690 1.00 0.00 4 GLY A C 11
ATOM 19597 O O . GLY A 1 4 ? -4.182 -2.593 -6.099 1.00 0.00 4 GLY A O 11
ATOM 19601 N N . THR A 1 5 ? -5.997 -1.821 -7.169 1.00 0.00 5 THR A N 11
ATOM 19602 C CA . THR A 1 5 ? -6.797 -3.016 -6.955 1.00 0.00 5 THR A CA 11
ATOM 19603 C C . THR A 1 5 ? -6.341 -4.186 -7.831 1.00 0.00 5 THR A C 11
ATOM 19604 O O . THR A 1 5 ? -6.574 -4.198 -9.040 1.00 0.00 5 THR A O 11
ATOM 19615 N N . PRO A 1 6 ? -5.695 -5.202 -7.225 1.00 0.00 6 PRO A N 11
ATOM 19616 C CA . PRO A 1 6 ? -5.227 -6.389 -7.943 1.00 0.00 6 PRO A CA 11
ATOM 19617 C C . PRO A 1 6 ? -6.382 -7.309 -8.299 1.00 0.00 6 PRO A C 11
ATOM 19618 O O . PRO A 1 6 ? -6.274 -8.172 -9.167 1.00 0.00 6 PRO A O 11
ATOM 19629 N N . LEU A 1 7 ? -7.495 -7.102 -7.616 1.00 0.00 7 LEU A N 11
ATOM 19630 C CA . LEU A 1 7 ? -8.669 -7.935 -7.776 1.00 0.00 7 LEU A CA 11
ATOM 19631 C C . LEU A 1 7 ? -9.354 -7.677 -9.114 1.00 0.00 7 LEU A C 11
ATOM 19632 O O . LEU A 1 7 ? -10.092 -8.517 -9.611 1.00 0.00 7 LEU A O 11
ATOM 19648 N N . GLU A 1 8 ? -9.075 -6.535 -9.723 1.00 0.00 8 GLU A N 11
ATOM 19649 C CA . GLU A 1 8 ? -9.756 -6.159 -10.953 1.00 0.00 8 GLU A CA 11
ATOM 19650 C C . GLU A 1 8 ? -9.125 -6.802 -12.186 1.00 0.00 8 GLU A C 11
ATOM 19651 O O . GLU A 1 8 ? -9.608 -6.616 -13.305 1.00 0.00 8 GLU A O 11
ATOM 19663 N N . LYS A 1 9 ? -8.070 -7.588 -11.994 1.00 0.00 9 LYS A N 11
ATOM 19664 C CA . LYS A 1 9 ? -7.441 -8.260 -13.122 1.00 0.00 9 LYS A CA 11
ATOM 19665 C C . LYS A 1 9 ? -8.254 -9.486 -13.513 1.00 0.00 9 LYS A C 11
ATOM 19666 O O . LYS A 1 9 ? -8.227 -9.925 -14.661 1.00 0.00 9 LYS A O 11
ATOM 19685 N N . LEU A 1 10 ? -9.003 -10.018 -12.551 1.00 0.00 10 LEU A N 11
ATOM 19686 C CA . LEU A 1 10 ? -9.934 -11.099 -12.824 1.00 0.00 10 LEU A CA 11
ATOM 19687 C C . LEU A 1 10 ? -11.315 -10.539 -13.123 1.00 0.00 10 LEU A C 11
ATOM 19688 O O . LEU A 1 10 ? -12.105 -11.140 -13.841 1.00 0.00 10 LEU A O 11
ATOM 19704 N N . VAL A 1 11 ? -11.592 -9.373 -12.569 1.00 0.00 11 VAL A N 11
ATOM 19705 C CA . VAL A 1 11 ? -12.822 -8.649 -12.876 1.00 0.00 11 VAL A CA 11
ATOM 19706 C C . VAL A 1 11 ? -12.940 -8.416 -14.383 1.00 0.00 11 VAL A C 11
ATOM 19707 O O . VAL A 1 11 ? -14.029 -8.458 -14.951 1.00 0.00 11 VAL A O 11
ATOM 19720 N N . SER A 1 12 ? -11.797 -8.217 -15.027 1.00 0.00 12 SER A N 11
ATOM 19721 C CA . SER A 1 12 ? -11.754 -7.936 -16.454 1.00 0.00 12 SER A CA 11
ATOM 19722 C C . SER A 1 12 ? -12.144 -9.163 -17.286 1.00 0.00 12 SER A C 11
ATOM 19723 O O . SER A 1 12 ? -12.649 -9.027 -18.401 1.00 0.00 12 SER A O 11
ATOM 19731 N N . ARG A 1 13 ? -11.925 -10.363 -16.743 1.00 0.00 13 ARG A N 11
ATOM 19732 C CA . ARG A 1 13 ? -12.263 -11.588 -17.465 1.00 0.00 13 ARG A CA 11
ATOM 19733 C C . ARG A 1 13 ? -13.722 -11.959 -17.226 1.00 0.00 13 ARG A C 11
ATOM 19734 O O . ARG A 1 13 ? -14.291 -12.788 -17.935 1.00 0.00 13 ARG A O 11
ATOM 19755 N N . LEU A 1 14 ? -14.316 -11.335 -16.218 1.00 0.00 14 LEU A N 11
ATOM 19756 C CA . LEU A 1 14 ? -15.716 -11.562 -15.887 1.00 0.00 14 LEU A CA 11
ATOM 19757 C C . LEU A 1 14 ? -16.587 -10.498 -16.540 1.00 0.00 14 LEU A C 11
ATOM 19758 O O . LEU A 1 14 ? -17.720 -10.768 -16.936 1.00 0.00 14 LEU A O 11
ATOM 19774 N N . ASN A 1 15 ? -16.027 -9.294 -16.653 1.00 0.00 15 ASN A N 11
ATOM 19775 C CA . ASN A 1 15 ? -16.693 -8.152 -17.287 1.00 0.00 15 ASN A CA 11
ATOM 19776 C C . ASN A 1 15 ? -17.889 -7.688 -16.463 1.00 0.00 15 ASN A C 11
ATOM 19777 O O . ASN A 1 15 ? -19.030 -8.070 -16.722 1.00 0.00 15 ASN A O 11
ATOM 19788 N N . LEU A 1 16 ? -17.614 -6.880 -15.451 1.00 0.00 16 LEU A N 11
ATOM 19789 C CA . LEU A 1 16 ? -18.662 -6.332 -14.611 1.00 0.00 16 LEU A CA 11
ATOM 19790 C C . LEU A 1 16 ? -18.983 -4.905 -15.030 1.00 0.00 16 LEU A C 11
ATOM 19791 O O . LEU A 1 16 ? -18.140 -4.212 -15.600 1.00 0.00 16 LEU A O 11
ATOM 19807 N N . ASN A 1 17 ? -20.199 -4.473 -14.742 1.00 0.00 17 ASN A N 11
ATOM 19808 C CA . ASN A 1 17 ? -20.628 -3.120 -15.079 1.00 0.00 17 ASN A CA 11
ATOM 19809 C C . ASN A 1 17 ? -20.586 -2.240 -13.842 1.00 0.00 17 ASN A C 11
ATOM 19810 O O . ASN A 1 17 ? -20.345 -2.730 -12.736 1.00 0.00 17 ASN A O 11
ATOM 19821 N N . ASN A 1 18 ? -20.798 -0.945 -14.035 1.00 0.00 18 ASN A N 11
ATOM 19822 C CA . ASN A 1 18 ? -20.694 0.032 -12.949 1.00 0.00 18 ASN A CA 11
ATOM 19823 C C . ASN A 1 18 ? -21.611 -0.337 -11.793 1.00 0.00 18 ASN A C 11
ATOM 19824 O O . ASN A 1 18 ? -21.254 -0.177 -10.627 1.00 0.00 18 ASN A O 11
ATOM 19835 N N . THR A 1 19 ? -22.780 -0.860 -12.130 1.00 0.00 19 THR A N 11
ATOM 19836 C CA . THR A 1 19 ? -23.766 -1.234 -11.122 1.00 0.00 19 THR A CA 11
ATOM 19837 C C . THR A 1 19 ? -23.225 -2.357 -10.236 1.00 0.00 19 THR A C 11
ATOM 19838 O O . THR A 1 19 ? -23.496 -2.407 -9.036 1.00 0.00 19 THR A O 11
ATOM 19849 N N . GLU A 1 20 ? -22.434 -3.237 -10.832 1.00 0.00 20 GLU A N 11
ATOM 19850 C CA . GLU A 1 20 ? -21.843 -4.347 -10.104 1.00 0.00 20 GLU A CA 11
ATOM 19851 C C . GLU A 1 20 ? -20.643 -3.857 -9.300 1.00 0.00 20 GLU A C 11
ATOM 19852 O O . GLU A 1 20 ? -20.506 -4.145 -8.111 1.00 0.00 20 GLU A O 11
ATOM 19864 N N . LYS A 1 21 ? -19.787 -3.092 -9.967 1.00 0.00 21 LYS A N 11
ATOM 19865 C CA . LYS A 1 21 ? -18.535 -2.628 -9.380 1.00 0.00 21 LYS A CA 11
ATOM 19866 C C . LYS A 1 21 ? -18.750 -1.673 -8.210 1.00 0.00 21 LYS A C 11
ATOM 19867 O O . LYS A 1 21 ? -18.006 -1.721 -7.235 1.00 0.00 21 LYS A O 11
ATOM 19886 N N . GLU A 1 22 ? -19.755 -0.813 -8.290 1.00 0.00 22 GLU A N 11
ATOM 19887 C CA . GLU A 1 22 ? -20.009 0.137 -7.212 1.00 0.00 22 GLU A CA 11
ATOM 19888 C C . GLU A 1 22 ? -20.641 -0.545 -6.005 1.00 0.00 22 GLU A C 11
ATOM 19889 O O . GLU A 1 22 ? -20.399 -0.147 -4.864 1.00 0.00 22 GLU A O 11
ATOM 19901 N N . THR A 1 23 ? -21.432 -1.577 -6.248 1.00 0.00 23 THR A N 11
ATOM 19902 C CA . THR A 1 23 ? -21.931 -2.407 -5.164 1.00 0.00 23 THR A CA 11
ATOM 19903 C C . THR A 1 23 ? -20.760 -3.128 -4.494 1.00 0.00 23 THR A C 11
ATOM 19904 O O . THR A 1 23 ? -20.726 -3.303 -3.275 1.00 0.00 23 THR A O 11
ATOM 19915 N N . LEU A 1 24 ? -19.789 -3.521 -5.310 1.00 0.00 24 LEU A N 11
ATOM 19916 C CA . LEU A 1 24 ? -18.560 -4.123 -4.813 1.00 0.00 24 LEU A CA 11
ATOM 19917 C C . LEU A 1 24 ? -17.788 -3.103 -3.973 1.00 0.00 24 LEU A C 11
ATOM 19918 O O . LEU A 1 24 ? -17.249 -3.435 -2.914 1.00 0.00 24 LEU A O 11
ATOM 19934 N N . THR A 1 25 ? -17.746 -1.860 -4.452 1.00 0.00 25 THR A N 11
ATOM 19935 C CA . THR A 1 25 ? -17.135 -0.764 -3.712 1.00 0.00 25 THR A CA 11
ATOM 19936 C C . THR A 1 25 ? -17.783 -0.630 -2.335 1.00 0.00 25 THR A C 11
ATOM 19937 O O . THR A 1 25 ? -17.094 -0.532 -1.316 1.00 0.00 25 THR A O 11
ATOM 19948 N N . PHE A 1 26 ? -19.112 -0.651 -2.318 1.00 0.00 26 PHE A N 11
ATOM 19949 C CA . PHE A 1 26 ? -19.880 -0.562 -1.087 1.00 0.00 26 PHE A CA 11
ATOM 19950 C C . PHE A 1 26 ? -19.537 -1.709 -0.138 1.00 0.00 26 PHE A C 11
ATOM 19951 O O . PHE A 1 26 ? -19.267 -1.487 1.044 1.00 0.00 26 PHE A O 11
ATOM 19968 N N . LEU A 1 27 ? -19.542 -2.928 -0.666 1.00 0.00 27 LEU A N 11
ATOM 19969 C CA . LEU A 1 27 ? -19.269 -4.115 0.129 1.00 0.00 27 LEU A CA 11
ATOM 19970 C C . LEU A 1 27 ? -17.887 -4.022 0.775 1.00 0.00 27 LEU A C 11
ATOM 19971 O O . LEU A 1 27 ? -17.752 -4.151 1.990 1.00 0.00 27 LEU A O 11
ATOM 19987 N N . THR A 1 28 ? -16.874 -3.768 -0.039 1.00 0.00 28 THR A N 11
ATOM 19988 C CA . THR A 1 28 ? -15.506 -3.692 0.438 1.00 0.00 28 THR A CA 11
ATOM 19989 C C . THR A 1 28 ? -15.344 -2.607 1.512 1.00 0.00 28 THR A C 11
ATOM 19990 O O . THR A 1 28 ? -14.574 -2.766 2.461 1.00 0.00 28 THR A O 11
ATOM 20001 N N . ASN A 1 29 ? -16.092 -1.514 1.374 1.00 0.00 29 ASN A N 11
ATOM 20002 C CA . ASN A 1 29 ? -16.019 -0.417 2.332 1.00 0.00 29 ASN A CA 11
ATOM 20003 C C . ASN A 1 29 ? -16.696 -0.773 3.648 1.00 0.00 29 ASN A C 11
ATOM 20004 O O . ASN A 1 29 ? -16.186 -0.448 4.719 1.00 0.00 29 ASN A O 11
ATOM 20015 N N . LEU A 1 30 ? -17.845 -1.439 3.575 1.00 0.00 30 LEU A N 11
ATOM 20016 C CA . LEU A 1 30 ? -18.577 -1.800 4.783 1.00 0.00 30 LEU A CA 11
ATOM 20017 C C . LEU A 1 30 ? -17.815 -2.864 5.567 1.00 0.00 30 LEU A C 11
ATOM 20018 O O . LEU A 1 30 ? -17.920 -2.947 6.792 1.00 0.00 30 LEU A O 11
ATOM 20034 N N . LEU A 1 31 ? -17.036 -3.666 4.856 1.00 0.00 31 LEU A N 11
ATOM 20035 C CA . LEU A 1 31 ? -16.207 -4.676 5.493 1.00 0.00 31 LEU A CA 11
ATOM 20036 C C . LEU A 1 31 ? -15.115 -4.010 6.322 1.00 0.00 31 LEU A C 11
ATOM 20037 O O . LEU A 1 31 ? -14.837 -4.425 7.441 1.00 0.00 31 LEU A O 11
ATOM 20053 N N . LYS A 1 32 ? -14.528 -2.946 5.786 1.00 0.00 32 LYS A N 11
ATOM 20054 C CA . LYS A 1 32 ? -13.509 -2.192 6.516 1.00 0.00 32 LYS A CA 11
ATOM 20055 C C . LYS A 1 32 ? -14.148 -1.335 7.605 1.00 0.00 32 LYS A C 11
ATOM 20056 O O . LYS A 1 32 ? -13.458 -0.643 8.351 1.00 0.00 32 LYS A O 11
ATOM 20075 N N . GLU A 1 33 ? -15.466 -1.389 7.686 1.00 0.00 33 GLU A N 11
ATOM 20076 C CA . GLU A 1 33 ? -16.210 -0.595 8.643 1.00 0.00 33 GLU A CA 11
ATOM 20077 C C . GLU A 1 33 ? -16.599 -1.457 9.841 1.00 0.00 33 GLU A C 11
ATOM 20078 O O . GLU A 1 33 ? -16.360 -1.090 10.989 1.00 0.00 33 GLU A O 11
ATOM 20090 N N . LYS A 1 34 ? -17.192 -2.610 9.564 1.00 0.00 34 LYS A N 11
ATOM 20091 C CA . LYS A 1 34 ? -17.676 -3.487 10.610 1.00 0.00 34 LYS A CA 11
ATOM 20092 C C . LYS A 1 34 ? -16.661 -4.548 11.043 1.00 0.00 34 LYS A C 11
ATOM 20093 O O . LYS A 1 34 ? -16.582 -4.874 12.226 1.00 0.00 34 LYS A O 11
ATOM 20112 N N . LEU A 1 35 ? -15.874 -5.079 10.110 1.00 0.00 35 LEU A N 11
ATOM 20113 C CA . LEU A 1 35 ? -14.977 -6.197 10.430 1.00 0.00 35 LEU A CA 11
ATOM 20114 C C . LEU A 1 35 ? -13.845 -5.774 11.360 1.00 0.00 35 LEU A C 11
ATOM 20115 O O . LEU A 1 35 ? -13.187 -6.615 11.967 1.00 0.00 35 LEU A O 11
ATOM 20131 N N . VAL A 1 36 ? -13.625 -4.471 11.480 1.00 0.00 36 VAL A N 11
ATOM 20132 C CA . VAL A 1 36 ? -12.602 -3.962 12.386 1.00 0.00 36 VAL A CA 11
ATOM 20133 C C . VAL A 1 36 ? -13.068 -4.069 13.838 1.00 0.00 36 VAL A C 11
ATOM 20134 O O . VAL A 1 36 ? -12.323 -3.770 14.769 1.00 0.00 36 VAL A O 11
ATOM 20147 N N . ASP A 1 37 ? -14.311 -4.497 14.020 1.00 0.00 37 ASP A N 11
ATOM 20148 C CA . ASP A 1 37 ? -14.843 -4.754 15.347 1.00 0.00 37 ASP A CA 11
ATOM 20149 C C . ASP A 1 37 ? -14.613 -6.216 15.706 1.00 0.00 37 ASP A C 11
ATOM 20150 O O . ASP A 1 37 ? -14.905 -7.103 14.905 1.00 0.00 37 ASP A O 11
ATOM 20159 N N . PRO A 1 38 ? -14.100 -6.491 16.914 1.00 0.00 38 PRO A N 11
ATOM 20160 C CA . PRO A 1 38 ? -13.743 -7.854 17.337 1.00 0.00 38 PRO A CA 11
ATOM 20161 C C . PRO A 1 38 ? -14.940 -8.799 17.431 1.00 0.00 38 PRO A C 11
ATOM 20162 O O . PRO A 1 38 ? -14.770 -10.015 17.504 1.00 0.00 38 PRO A O 11
ATOM 20173 N N . ASN A 1 39 ? -16.148 -8.248 17.431 1.00 0.00 39 ASN A N 11
ATOM 20174 C CA . ASN A 1 39 ? -17.345 -9.061 17.554 1.00 0.00 39 ASN A CA 11
ATOM 20175 C C . ASN A 1 39 ? -17.887 -9.402 16.177 1.00 0.00 39 ASN A C 11
ATOM 20176 O O . ASN A 1 39 ? -18.608 -10.388 16.001 1.00 0.00 39 ASN A O 11
ATOM 20187 N N . ILE A 1 40 ? -17.517 -8.590 15.198 1.00 0.00 40 ILE A N 11
ATOM 20188 C CA . ILE A 1 40 ? -18.000 -8.767 13.841 1.00 0.00 40 ILE A CA 11
ATOM 20189 C C . ILE A 1 40 ? -16.946 -9.459 12.987 1.00 0.00 40 ILE A C 11
ATOM 20190 O O . ILE A 1 40 ? -17.241 -10.422 12.280 1.00 0.00 40 ILE A O 11
ATOM 20206 N N . GLY A 1 41 ? -15.713 -8.979 13.086 1.00 0.00 41 GLY A N 11
ATOM 20207 C CA . GLY A 1 41 ? -14.614 -9.575 12.362 1.00 0.00 41 GLY A CA 11
ATOM 20208 C C . GLY A 1 41 ? -13.862 -10.552 13.233 1.00 0.00 41 GLY A C 11
ATOM 20209 O O . GLY A 1 41 ? -12.654 -10.422 13.441 1.00 0.00 41 GLY A O 11
ATOM 20213 N N . LEU A 1 42 ? -14.594 -11.525 13.755 1.00 0.00 42 LEU A N 11
ATOM 20214 C CA . LEU A 1 42 ? -14.038 -12.516 14.661 1.00 0.00 42 LEU A CA 11
ATOM 20215 C C . LEU A 1 42 ? -12.944 -13.303 13.959 1.00 0.00 42 LEU A C 11
ATOM 20216 O O . LEU A 1 42 ? -11.866 -13.526 14.513 1.00 0.00 42 LEU A O 11
ATOM 20232 N N . HIS A 1 43 ? -13.212 -13.698 12.727 1.00 0.00 43 HIS A N 11
ATOM 20233 C CA . HIS A 1 43 ? -12.239 -14.457 11.961 1.00 0.00 43 HIS A CA 11
ATOM 20234 C C . HIS A 1 43 ? -11.213 -13.504 11.377 1.00 0.00 43 HIS A C 11
ATOM 20235 O O . HIS A 1 43 ? -10.022 -13.804 11.342 1.00 0.00 43 HIS A O 11
ATOM 20249 N N . PHE A 1 44 ? -11.689 -12.343 10.947 1.00 0.00 44 PHE A N 11
ATOM 20250 C CA . PHE A 1 44 ? -10.836 -11.323 10.355 1.00 0.00 44 PHE A CA 11
ATOM 20251 C C . PHE A 1 44 ? -9.702 -10.922 11.293 1.00 0.00 44 PHE A C 11
ATOM 20252 O O . PHE A 1 44 ? -8.525 -11.007 10.932 1.00 0.00 44 PHE A O 11
ATOM 20269 N N . LYS A 1 45 ? -10.061 -10.498 12.499 1.00 0.00 45 LYS A N 11
ATOM 20270 C CA . LYS A 1 45 ? -9.088 -9.987 13.451 1.00 0.00 45 LYS A CA 11
ATOM 20271 C C . LYS A 1 45 ? -8.140 -11.078 13.925 1.00 0.00 45 LYS A C 11
ATOM 20272 O O . LYS A 1 45 ? -6.962 -10.820 14.174 1.00 0.00 45 LYS A O 11
ATOM 20291 N N . ASN A 1 46 ? -8.635 -12.299 14.024 1.00 0.00 46 ASN A N 11
ATOM 20292 C CA . ASN A 1 46 ? -7.802 -13.386 14.512 1.00 0.00 46 ASN A CA 11
ATOM 20293 C C . ASN A 1 46 ? -6.890 -13.922 13.414 1.00 0.00 46 ASN A C 11
ATOM 20294 O O . ASN A 1 46 ? -5.778 -14.368 13.690 1.00 0.00 46 ASN A O 11
ATOM 20305 N N . SER A 1 47 ? -7.355 -13.862 12.171 1.00 0.00 47 SER A N 11
ATOM 20306 C CA . SER A 1 47 ? -6.549 -14.301 11.038 1.00 0.00 47 SER A CA 11
ATOM 20307 C C . SER A 1 47 ? -5.411 -13.312 10.781 1.00 0.00 47 SER A C 11
ATOM 20308 O O . SER A 1 47 ? -4.332 -13.695 10.325 1.00 0.00 47 SER A O 11
ATOM 20316 N N . GLY A 1 48 ? -5.653 -12.044 11.089 1.00 0.00 48 GLY A N 11
ATOM 20317 C CA . GLY A 1 48 ? -4.635 -11.033 10.893 1.00 0.00 48 GLY A CA 11
ATOM 20318 C C . GLY A 1 48 ? -5.113 -9.654 11.288 1.00 0.00 48 GLY A C 11
ATOM 20319 O O . GLY A 1 48 ? -4.471 -8.968 12.081 1.00 0.00 48 GLY A O 11
ATOM 20323 N N . GLY A 1 49 ? -6.260 -9.259 10.758 1.00 0.00 49 GLY A N 11
ATOM 20324 C CA . GLY A 1 49 ? -6.776 -7.932 11.018 1.00 0.00 49 GLY A CA 11
ATOM 20325 C C . GLY A 1 49 ? -6.140 -6.887 10.125 1.00 0.00 49 GLY A C 11
ATOM 20326 O O . GLY A 1 49 ? -5.707 -5.837 10.597 1.00 0.00 49 GLY A O 11
ATOM 20330 N N . ASP A 1 50 ? -6.086 -7.175 8.831 1.00 0.00 50 ASP A N 11
ATOM 20331 C CA . ASP A 1 50 ? -5.479 -6.268 7.864 1.00 0.00 50 ASP A CA 11
ATOM 20332 C C . ASP A 1 50 ? -6.463 -5.941 6.760 1.00 0.00 50 ASP A C 11
ATOM 20333 O O . ASP A 1 50 ? -7.174 -6.826 6.288 1.00 0.00 50 ASP A O 11
ATOM 20342 N N . GLU A 1 51 ? -6.504 -4.679 6.350 1.00 0.00 51 GLU A N 11
ATOM 20343 C CA . GLU A 1 51 ? -7.345 -4.261 5.232 1.00 0.00 51 GLU A CA 11
ATOM 20344 C C . GLU A 1 51 ? -7.109 -5.142 4.012 1.00 0.00 51 GLU A C 11
ATOM 20345 O O . GLU A 1 51 ? -8.054 -5.546 3.334 1.00 0.00 51 GLU A O 11
ATOM 20357 N N . SER A 1 52 ? -5.840 -5.450 3.762 1.00 0.00 52 SER A N 11
ATOM 20358 C CA . SER A 1 52 ? -5.446 -6.249 2.613 1.00 0.00 52 SER A CA 11
ATOM 20359 C C . SER A 1 52 ? -6.120 -7.618 2.652 1.00 0.00 52 SER A C 11
ATOM 20360 O O . SER A 1 52 ? -6.488 -8.170 1.619 1.00 0.00 52 SER A O 11
ATOM 20368 N N . LYS A 1 53 ? -6.306 -8.140 3.862 1.00 0.00 53 LYS A N 11
ATOM 20369 C CA . LYS A 1 53 ? -6.905 -9.452 4.053 1.00 0.00 53 LYS A CA 11
ATOM 20370 C C . LYS A 1 53 ? -8.367 -9.446 3.634 1.00 0.00 53 LYS A C 11
ATOM 20371 O O . LYS A 1 53 ? -8.899 -10.465 3.205 1.00 0.00 53 LYS A O 11
ATOM 20390 N N . ILE A 1 54 ? -9.001 -8.292 3.735 1.00 0.00 54 ILE A N 11
ATOM 20391 C CA . ILE A 1 54 ? -10.379 -8.141 3.296 1.00 0.00 54 ILE A CA 11
ATOM 20392 C C . ILE A 1 54 ? -10.433 -8.171 1.780 1.00 0.00 54 ILE A C 11
ATOM 20393 O O . ILE A 1 54 ? -11.168 -8.957 1.180 1.00 0.00 54 ILE A O 11
ATOM 20409 N N . GLU A 1 55 ? -9.607 -7.336 1.179 1.00 0.00 55 GLU A N 11
ATOM 20410 C CA . GLU A 1 55 ? -9.601 -7.138 -0.258 1.00 0.00 55 GLU A CA 11
ATOM 20411 C C . GLU A 1 55 ? -9.103 -8.385 -0.992 1.00 0.00 55 GLU A C 11
ATOM 20412 O O . GLU A 1 55 ? -9.538 -8.668 -2.110 1.00 0.00 55 GLU A O 11
ATOM 20424 N N . GLU A 1 56 ? -8.214 -9.146 -0.358 1.00 0.00 56 GLU A N 11
ATOM 20425 C CA . GLU A 1 56 ? -7.734 -10.387 -0.959 1.00 0.00 56 GLU A CA 11
ATOM 20426 C C . GLU A 1 56 ? -8.787 -11.489 -0.829 1.00 0.00 56 GLU A C 11
ATOM 20427 O O . GLU A 1 56 ? -8.916 -12.344 -1.708 1.00 0.00 56 GLU A O 11
ATOM 20439 N N . SER A 1 57 ? -9.553 -11.459 0.257 1.00 0.00 57 SER A N 11
ATOM 20440 C CA . SER A 1 57 ? -10.617 -12.430 0.454 1.00 0.00 57 SER A CA 11
ATOM 20441 C C . SER A 1 57 ? -11.754 -12.172 -0.524 1.00 0.00 57 SER A C 11
ATOM 20442 O O . SER A 1 57 ? -12.367 -13.110 -1.027 1.00 0.00 57 SER A O 11
ATOM 20450 N N . VAL A 1 58 ? -12.020 -10.899 -0.803 1.00 0.00 58 VAL A N 11
ATOM 20451 C CA . VAL A 1 58 ? -12.979 -10.525 -1.839 1.00 0.00 58 VAL A CA 11
ATOM 20452 C C . VAL A 1 58 ? -12.529 -11.087 -3.182 1.00 0.00 58 VAL A C 11
ATOM 20453 O O . VAL A 1 58 ? -13.334 -11.597 -3.960 1.00 0.00 58 VAL A O 11
ATOM 20466 N N . GLN A 1 59 ? -11.229 -11.010 -3.432 1.00 0.00 59 GLN A N 11
ATOM 20467 C CA . GLN A 1 59 ? -10.657 -11.532 -4.662 1.00 0.00 59 GLN A CA 11
ATOM 20468 C C . GLN A 1 59 ? -10.826 -13.051 -4.741 1.00 0.00 59 GLN A C 11
ATOM 20469 O O . GLN A 1 59 ? -11.260 -13.577 -5.761 1.00 0.00 59 GLN A O 11
ATOM 20483 N N . LYS A 1 60 ? -10.489 -13.743 -3.656 1.00 0.00 60 LYS A N 11
ATOM 20484 C CA . LYS A 1 60 ? -10.663 -15.193 -3.578 1.00 0.00 60 LYS A CA 11
ATOM 20485 C C . LYS A 1 60 ? -12.128 -15.568 -3.766 1.00 0.00 60 LYS A C 11
ATOM 20486 O O . LYS A 1 60 ? -12.463 -16.444 -4.561 1.00 0.00 60 LYS A O 11
ATOM 20505 N N . PHE A 1 61 ? -12.978 -14.860 -3.039 1.00 0.00 61 PHE A N 11
ATOM 20506 C CA . PHE A 1 61 ? -14.416 -15.091 -3.028 1.00 0.00 61 PHE A CA 11
ATOM 20507 C C . PHE A 1 61 ? -14.974 -15.081 -4.443 1.00 0.00 61 PHE A C 11
ATOM 20508 O O . PHE A 1 61 ? -15.630 -16.028 -4.875 1.00 0.00 61 PHE A O 11
ATOM 20525 N N . LEU A 1 62 ? -14.685 -14.016 -5.164 1.00 0.00 62 LEU A N 11
ATOM 20526 C CA . LEU A 1 62 ? -15.233 -13.824 -6.496 1.00 0.00 62 LEU A CA 11
ATOM 20527 C C . LEU A 1 62 ? -14.532 -14.707 -7.526 1.00 0.00 62 LEU A C 11
ATOM 20528 O O . LEU A 1 62 ? -15.121 -15.069 -8.543 1.00 0.00 62 LEU A O 11
ATOM 20544 N N . SER A 1 63 ? -13.286 -15.075 -7.254 1.00 0.00 63 SER A N 11
ATOM 20545 C CA . SER A 1 63 ? -12.512 -15.874 -8.200 1.00 0.00 63 SER A CA 11
ATOM 20546 C C . SER A 1 63 ? -12.965 -17.334 -8.184 1.00 0.00 63 SER A C 11
ATOM 20547 O O . SER A 1 63 ? -12.771 -18.063 -9.158 1.00 0.00 63 SER A O 11
ATOM 20555 N N . GLU A 1 64 ? -13.566 -17.757 -7.078 1.00 0.00 64 GLU A N 11
ATOM 20556 C CA . GLU A 1 64 ? -13.997 -19.132 -6.921 1.00 0.00 64 GLU A CA 11
ATOM 20557 C C . GLU A 1 64 ? -15.472 -19.300 -7.271 1.00 0.00 64 GLU A C 11
ATOM 20558 O O . GLU A 1 64 ? -16.032 -20.389 -7.128 1.00 0.00 64 GLU A O 11
ATOM 20570 N N . LEU A 1 65 ? -16.096 -18.231 -7.734 1.00 0.00 65 LEU A N 11
ATOM 20571 C CA . LEU A 1 65 ? -17.503 -18.276 -8.093 1.00 0.00 65 LEU A CA 11
ATOM 20572 C C . LEU A 1 65 ? -17.678 -18.278 -9.601 1.00 0.00 65 LEU A C 11
ATOM 20573 O O . LEU A 1 65 ? -16.713 -18.182 -10.357 1.00 0.00 65 LEU A O 11
ATOM 20589 N N . LYS A 1 66 ? -18.923 -18.399 -10.025 1.00 0.00 66 LYS A N 11
ATOM 20590 C CA . LYS A 1 66 ? -19.274 -18.251 -11.422 1.00 0.00 66 LYS A CA 11
ATOM 20591 C C . LYS A 1 66 ? -19.699 -16.815 -11.666 1.00 0.00 66 LYS A C 11
ATOM 20592 O O . LYS A 1 66 ? -20.186 -16.153 -10.748 1.00 0.00 66 LYS A O 11
ATOM 20611 N N . GLU A 1 67 ? -19.513 -16.336 -12.888 1.00 0.00 67 GLU A N 11
ATOM 20612 C CA . GLU A 1 67 ? -19.917 -14.984 -13.244 1.00 0.00 67 GLU A CA 11
ATOM 20613 C C . GLU A 1 67 ? -21.393 -14.782 -12.903 1.00 0.00 67 GLU A C 11
ATOM 20614 O O . GLU A 1 67 ? -21.767 -13.767 -12.326 1.00 0.00 67 GLU A O 11
ATOM 20626 N N . ASP A 1 68 ? -22.203 -15.795 -13.203 1.00 0.00 68 ASP A N 11
ATOM 20627 C CA . ASP A 1 68 ? -23.644 -15.753 -12.944 1.00 0.00 68 ASP A CA 11
ATOM 20628 C C . ASP A 1 68 ? -23.941 -15.525 -11.459 1.00 0.00 68 ASP A C 11
ATOM 20629 O O . ASP A 1 68 ? -24.803 -14.719 -11.102 1.00 0.00 68 ASP A O 11
ATOM 20638 N N . GLU A 1 69 ? -23.200 -16.220 -10.604 1.00 0.00 69 GLU A N 11
ATOM 20639 C CA . GLU A 1 69 ? -23.370 -16.104 -9.159 1.00 0.00 69 GLU A CA 11
ATOM 20640 C C . GLU A 1 69 ? -22.961 -14.716 -8.677 1.00 0.00 69 GLU A C 11
ATOM 20641 O O . GLU A 1 69 ? -23.574 -14.150 -7.771 1.00 0.00 69 GLU A O 11
ATOM 20653 N N . ILE A 1 70 ? -21.927 -14.171 -9.299 1.00 0.00 70 ILE A N 11
ATOM 20654 C CA . ILE A 1 70 ? -21.441 -12.843 -8.959 1.00 0.00 70 ILE A CA 11
ATOM 20655 C C . ILE A 1 70 ? -22.450 -11.776 -9.376 1.00 0.00 70 ILE A C 11
ATOM 20656 O O . ILE A 1 70 ? -22.732 -10.845 -8.618 1.00 0.00 70 ILE A O 11
ATOM 20672 N N . LYS A 1 71 ? -23.001 -11.928 -10.575 1.00 0.00 71 LYS A N 11
ATOM 20673 C CA . LYS A 1 71 ? -23.988 -10.984 -11.087 1.00 0.00 71 LYS A CA 11
ATOM 20674 C C . LYS A 1 71 ? -25.241 -10.993 -10.220 1.00 0.00 71 LYS A C 11
ATOM 20675 O O . LYS A 1 71 ? -25.877 -9.961 -10.034 1.00 0.00 71 LYS A O 11
ATOM 20694 N N . ASP A 1 72 ? -25.604 -12.162 -9.701 1.00 0.00 72 ASP A N 11
ATOM 20695 C CA . ASP A 1 72 ? -26.750 -12.263 -8.803 1.00 0.00 72 ASP A CA 11
ATOM 20696 C C . ASP A 1 72 ? -26.440 -11.607 -7.467 1.00 0.00 72 ASP A C 11
ATOM 20697 O O . ASP A 1 72 ? -27.231 -10.814 -6.958 1.00 0.00 72 ASP A O 11
ATOM 20706 N N . LEU A 1 73 ? -25.278 -11.944 -6.920 1.00 0.00 73 LEU A N 11
ATOM 20707 C CA . LEU A 1 73 ? -24.837 -11.444 -5.630 1.00 0.00 73 LEU A CA 11
ATOM 20708 C C . LEU A 1 73 ? -24.866 -9.915 -5.588 1.00 0.00 73 LEU A C 11
ATOM 20709 O O . LEU A 1 73 ? -25.616 -9.323 -4.814 1.00 0.00 73 LEU A O 11
ATOM 20725 N N . LEU A 1 74 ? -24.062 -9.287 -6.434 1.00 0.00 74 LEU A N 11
ATOM 20726 C CA . LEU A 1 74 ? -23.937 -7.834 -6.444 1.00 0.00 74 LEU A CA 11
ATOM 20727 C C . LEU A 1 74 ? -25.262 -7.148 -6.777 1.00 0.00 74 LEU A C 11
ATOM 20728 O O . LEU A 1 74 ? -25.594 -6.123 -6.186 1.00 0.00 74 LEU A O 11
ATOM 20744 N N . ALA A 1 75 ? -26.022 -7.716 -7.709 1.00 0.00 75 ALA A N 11
ATOM 20745 C CA . ALA A 1 75 ? -27.324 -7.154 -8.068 1.00 0.00 75 ALA A CA 11
ATOM 20746 C C . ALA A 1 75 ? -28.277 -7.216 -6.884 1.00 0.00 75 ALA A C 11
ATOM 20747 O O . ALA A 1 75 ? -29.025 -6.272 -6.621 1.00 0.00 75 ALA A O 11
ATOM 20754 N N . LYS A 1 76 ? -28.233 -8.337 -6.173 1.00 0.00 76 LYS A N 11
ATOM 20755 C CA . LYS A 1 76 ? -29.054 -8.538 -4.990 1.00 0.00 76 LYS A CA 11
ATOM 20756 C C . LYS A 1 76 ? -28.715 -7.480 -3.945 1.00 0.00 76 LYS A C 11
ATOM 20757 O O . LYS A 1 76 ? -29.598 -6.789 -3.439 1.00 0.00 76 LYS A O 11
ATOM 20776 N N . ILE A 1 77 ? -27.424 -7.343 -3.659 1.00 0.00 77 ILE A N 11
ATOM 20777 C CA . ILE A 1 77 ? -26.944 -6.365 -2.686 1.00 0.00 77 ILE A CA 11
ATOM 20778 C C . ILE A 1 77 ? -27.304 -4.951 -3.121 1.00 0.00 77 ILE A C 11
ATOM 20779 O O . ILE A 1 77 ? -27.723 -4.134 -2.307 1.00 0.00 77 ILE A O 11
ATOM 20795 N N . LYS A 1 78 ? -27.138 -4.679 -4.411 1.00 0.00 78 LYS A N 11
ATOM 20796 C CA . LYS A 1 78 ? -27.422 -3.366 -4.976 1.00 0.00 78 LYS A CA 11
ATOM 20797 C C . LYS A 1 78 ? -28.839 -2.924 -4.630 1.00 0.00 78 LYS A C 11
ATOM 20798 O O . LYS A 1 78 ? -29.044 -1.849 -4.068 1.00 0.00 78 LYS A O 11
ATOM 20817 N N . GLU A 1 79 ? -29.810 -3.758 -4.965 1.00 0.00 79 GLU A N 11
ATOM 20818 C CA . GLU A 1 79 ? -31.210 -3.405 -4.775 1.00 0.00 79 GLU A CA 11
ATOM 20819 C C . GLU A 1 79 ? -31.578 -3.375 -3.296 1.00 0.00 79 GLU A C 11
ATOM 20820 O O . GLU A 1 79 ? -32.395 -2.556 -2.873 1.00 0.00 79 GLU A O 11
ATOM 20832 N N . ASN A 1 80 ? -30.965 -4.259 -2.517 1.00 0.00 80 ASN A N 11
ATOM 20833 C CA . ASN A 1 80 ? -31.171 -4.273 -1.072 1.00 0.00 80 ASN A CA 11
ATOM 20834 C C . ASN A 1 80 ? -30.614 -2.997 -0.453 1.00 0.00 80 ASN A C 11
ATOM 20835 O O . ASN A 1 80 ? -31.261 -2.364 0.380 1.00 0.00 80 ASN A O 11
ATOM 20846 N N . LYS A 1 81 ? -29.414 -2.628 -0.885 1.00 0.00 81 LYS A N 11
ATOM 20847 C CA . LYS A 1 81 ? -28.784 -1.380 -0.476 1.00 0.00 81 LYS A CA 11
ATOM 20848 C C . LYS A 1 81 ? -29.663 -0.197 -0.848 1.00 0.00 81 LYS A C 11
ATOM 20849 O O . LYS A 1 81 ? -29.955 0.654 -0.016 1.00 0.00 81 LYS A O 11
ATOM 20868 N N . ASP A 1 82 ? -30.083 -0.176 -2.104 1.00 0.00 82 ASP A N 11
ATOM 20869 C CA . ASP A 1 82 ? -30.930 0.890 -2.641 1.00 0.00 82 ASP A CA 11
ATOM 20870 C C . ASP A 1 82 ? -32.163 1.116 -1.770 1.00 0.00 82 ASP A C 11
ATOM 20871 O O . ASP A 1 82 ? -32.551 2.253 -1.503 1.00 0.00 82 ASP A O 11
ATOM 20880 N N . LYS A 1 83 ? -32.763 0.027 -1.323 1.00 0.00 83 LYS A N 11
ATOM 20881 C CA . LYS A 1 83 ? -33.967 0.095 -0.500 1.00 0.00 83 LYS A CA 11
ATOM 20882 C C . LYS A 1 83 ? -33.650 0.448 0.952 1.00 0.00 83 LYS A C 11
ATOM 20883 O O . LYS A 1 83 ? -34.497 0.983 1.666 1.00 0.00 83 LYS A O 11
ATOM 20902 N N . LYS A 1 84 ? -32.434 0.158 1.387 1.00 0.00 84 LYS A N 11
ATOM 20903 C CA . LYS A 1 84 ? -32.072 0.335 2.785 1.00 0.00 84 LYS A CA 11
ATOM 20904 C C . LYS A 1 84 ? -31.355 1.651 3.030 1.00 0.00 84 LYS A C 11
ATOM 20905 O O . LYS A 1 84 ? -31.426 2.196 4.127 1.00 0.00 84 LYS A O 11
ATOM 20924 N N . GLU A 1 85 ? -30.697 2.181 2.005 1.00 0.00 85 GLU A N 11
ATOM 20925 C CA . GLU A 1 85 ? -29.996 3.456 2.128 1.00 0.00 85 GLU A CA 11
ATOM 20926 C C . GLU A 1 85 ? -30.994 4.610 2.208 1.00 0.00 85 GLU A C 11
ATOM 20927 O O . GLU A 1 85 ? -30.618 5.782 2.270 1.00 0.00 85 GLU A O 11
ATOM 20939 N N . LYS A 1 86 ? -32.271 4.254 2.184 1.00 0.00 86 LYS A N 11
ATOM 20940 C CA . LYS A 1 86 ? -33.351 5.174 2.495 1.00 0.00 86 LYS A CA 11
ATOM 20941 C C . LYS A 1 86 ? -33.245 5.611 3.957 1.00 0.00 86 LYS A C 11
ATOM 20942 O O . LYS A 1 86 ? -33.605 6.733 4.316 1.00 0.00 86 LYS A O 11
ATOM 20961 N N . ASP A 1 87 ? -32.721 4.715 4.784 1.00 0.00 87 ASP A N 11
ATOM 20962 C CA . ASP A 1 87 ? -32.517 4.986 6.198 1.00 0.00 87 ASP A CA 11
ATOM 20963 C C . ASP A 1 87 ? -31.063 4.741 6.563 1.00 0.00 87 ASP A C 11
ATOM 20964 O O . ASP A 1 87 ? -30.516 3.679 6.265 1.00 0.00 87 ASP A O 11
ATOM 20973 N N . PRO A 1 88 ? -30.419 5.714 7.218 1.00 0.00 88 PRO A N 11
ATOM 20974 C CA . PRO A 1 88 ? -29.003 5.623 7.581 1.00 0.00 88 PRO A CA 11
ATOM 20975 C C . PRO A 1 88 ? -28.676 4.380 8.400 1.00 0.00 88 PRO A C 11
ATOM 20976 O O . PRO A 1 88 ? -27.637 3.756 8.194 1.00 0.00 88 PRO A O 11
ATOM 20987 N N . GLU A 1 89 ? -29.566 4.001 9.305 1.00 0.00 89 GLU A N 11
ATOM 20988 C CA . GLU A 1 89 ? -29.272 2.924 10.234 1.00 0.00 89 GLU A CA 11
ATOM 20989 C C . GLU A 1 89 ? -29.823 1.584 9.762 1.00 0.00 89 GLU A C 11
ATOM 20990 O O . GLU A 1 89 ? -29.294 0.539 10.136 1.00 0.00 89 GLU A O 11
ATOM 21002 N N . GLU A 1 90 ? -30.877 1.593 8.950 1.00 0.00 90 GLU A N 11
ATOM 21003 C CA . GLU A 1 90 ? -31.309 0.365 8.287 1.00 0.00 90 GLU A CA 11
ATOM 21004 C C . GLU A 1 90 ? -30.203 -0.096 7.352 1.00 0.00 90 GLU A C 11
ATOM 21005 O O . GLU A 1 90 ? -29.836 -1.272 7.325 1.00 0.00 90 GLU A O 11
ATOM 21017 N N . LEU A 1 91 ? -29.664 0.859 6.604 1.00 0.00 91 LEU A N 11
ATOM 21018 C CA . LEU A 1 91 ? -28.538 0.612 5.717 1.00 0.00 91 LEU A CA 11
ATOM 21019 C C . LEU A 1 91 ? -27.306 0.225 6.534 1.00 0.00 91 LEU A C 11
ATOM 21020 O O . LEU A 1 91 ? -26.603 -0.734 6.206 1.00 0.00 91 LEU A O 11
ATOM 21036 N N . ASN A 1 92 ? -27.053 0.993 7.586 1.00 0.00 92 ASN A N 11
ATOM 21037 C CA . ASN A 1 92 ? -25.959 0.709 8.522 1.00 0.00 92 ASN A CA 11
ATOM 21038 C C . ASN A 1 92 ? -26.009 -0.734 9.025 1.00 0.00 92 ASN A C 11
ATOM 21039 O O . ASN A 1 92 ? -25.023 -1.464 8.933 1.00 0.00 92 ASN A O 11
ATOM 21050 N N . THR A 1 93 ? -27.165 -1.138 9.549 1.00 0.00 93 THR A N 11
ATOM 21051 C CA . THR A 1 93 ? -27.341 -2.481 10.091 1.00 0.00 93 THR A CA 11
ATOM 21052 C C . THR A 1 93 ? -27.103 -3.532 9.010 1.00 0.00 93 THR A C 11
ATOM 21053 O O . THR A 1 93 ? -26.537 -4.593 9.271 1.00 0.00 93 THR A O 11
ATOM 21064 N N . TYR A 1 94 ? -27.522 -3.212 7.793 1.00 0.00 94 TYR A N 11
ATOM 21065 C CA . TYR A 1 94 ? -27.336 -4.099 6.653 1.00 0.00 94 TYR A CA 11
ATOM 21066 C C . TYR A 1 94 ? -25.856 -4.406 6.442 1.00 0.00 94 TYR A C 11
ATOM 21067 O O . TYR A 1 94 ? -25.472 -5.568 6.292 1.00 0.00 94 TYR A O 11
ATOM 21085 N N . LYS A 1 95 ? -25.038 -3.357 6.430 1.00 0.00 95 LYS A N 11
ATOM 21086 C CA . LYS A 1 95 ? -23.584 -3.500 6.354 1.00 0.00 95 LYS A CA 11
ATOM 21087 C C . LYS A 1 95 ? -23.077 -4.495 7.391 1.00 0.00 95 LYS A C 11
ATOM 21088 O O . LYS A 1 95 ? -22.279 -5.380 7.083 1.00 0.00 95 LYS A O 11
ATOM 21107 N N . SER A 1 96 ? -23.551 -4.339 8.620 1.00 0.00 96 SER A N 11
ATOM 21108 C CA . SER A 1 96 ? -23.076 -5.148 9.734 1.00 0.00 96 SER A CA 11
ATOM 21109 C C . SER A 1 96 ? -23.420 -6.620 9.515 1.00 0.00 96 SER A C 11
ATOM 21110 O O . SER A 1 96 ? -22.611 -7.509 9.789 1.00 0.00 96 SER A O 11
ATOM 21118 N N . ILE A 1 97 ? -24.619 -6.866 9.007 1.00 0.00 97 ILE A N 11
ATOM 21119 C CA . ILE A 1 97 ? -25.068 -8.222 8.726 1.00 0.00 97 ILE A CA 11
ATOM 21120 C C . ILE A 1 97 ? -24.234 -8.833 7.603 1.00 0.00 97 ILE A C 11
ATOM 21121 O O . ILE A 1 97 ? -23.797 -9.982 7.695 1.00 0.00 97 ILE A O 11
ATOM 21137 N N . LEU A 1 98 ? -23.992 -8.043 6.559 1.00 0.00 98 LEU A N 11
ATOM 21138 C CA . LEU A 1 98 ? -23.171 -8.476 5.434 1.00 0.00 98 LEU A CA 11
ATOM 21139 C C . LEU A 1 98 ? -21.769 -8.863 5.896 1.00 0.00 98 LEU A C 11
ATOM 21140 O O . LEU A 1 98 ? -21.269 -9.938 5.567 1.00 0.00 98 LEU A O 11
ATOM 21156 N N . ALA A 1 99 ? -21.147 -7.990 6.675 1.00 0.00 99 ALA A N 11
ATOM 21157 C CA . ALA A 1 99 ? -19.794 -8.231 7.159 1.00 0.00 99 ALA A CA 11
ATOM 21158 C C . ALA A 1 99 ? -19.729 -9.489 8.015 1.00 0.00 99 ALA A C 11
ATOM 21159 O O . ALA A 1 99 ? -18.768 -10.252 7.933 1.00 0.00 99 ALA A O 11
ATOM 21166 N N . SER A 1 100 ? -20.766 -9.716 8.813 1.00 0.00 100 SER A N 11
ATOM 21167 C CA . SER A 1 100 ? -20.828 -10.887 9.671 1.00 0.00 100 SER A CA 11
ATOM 21168 C C . SER A 1 100 ? -20.915 -12.169 8.841 1.00 0.00 100 SER A C 11
ATOM 21169 O O . SER A 1 100 ? -20.508 -13.244 9.287 1.00 0.00 100 SER A O 11
ATOM 21177 N N . GLY A 1 101 ? -21.442 -12.045 7.630 1.00 0.00 101 GLY A N 11
ATOM 21178 C CA . GLY A 1 101 ? -21.531 -13.181 6.742 1.00 0.00 101 GLY A CA 11
ATOM 21179 C C . GLY A 1 101 ? -20.252 -13.390 5.957 1.00 0.00 101 GLY A C 11
ATOM 21180 O O . GLY A 1 101 ? -19.880 -14.526 5.655 1.00 0.00 101 GLY A O 11
ATOM 21184 N N . PHE A 1 102 ? -19.571 -12.296 5.635 1.00 0.00 102 PHE A N 11
ATOM 21185 C CA . PHE A 1 102 ? -18.349 -12.365 4.846 1.00 0.00 102 PHE A CA 11
ATOM 21186 C C . PHE A 1 102 ? -17.172 -12.825 5.699 1.00 0.00 102 PHE A C 11
ATOM 21187 O O . PHE A 1 102 ? -16.323 -13.576 5.229 1.00 0.00 102 PHE A O 11
ATOM 21204 N N . ASP A 1 103 ? -17.142 -12.376 6.955 1.00 0.00 103 ASP A N 11
ATOM 21205 C CA . ASP A 1 103 ? -16.062 -12.705 7.905 1.00 0.00 103 ASP A CA 11
ATOM 21206 C C . ASP A 1 103 ? -15.755 -14.208 7.948 1.00 0.00 103 ASP A C 11
ATOM 21207 O O . ASP A 1 103 ? -14.641 -14.614 8.280 1.00 0.00 103 ASP A O 11
ATOM 21216 N N . GLY A 1 104 ? -16.738 -15.027 7.589 1.00 0.00 104 GLY A N 11
ATOM 21217 C CA . GLY A 1 104 ? -16.540 -16.467 7.554 1.00 0.00 104 GLY A CA 11
ATOM 21218 C C . GLY A 1 104 ? -15.414 -16.888 6.619 1.00 0.00 104 GLY A C 11
ATOM 21219 O O . GLY A 1 104 ? -14.762 -17.906 6.849 1.00 0.00 104 GLY A O 11
ATOM 21223 N N . ILE A 1 105 ? -15.167 -16.090 5.581 1.00 0.00 105 ILE A N 11
ATOM 21224 C CA . ILE A 1 105 ? -14.135 -16.395 4.588 1.00 0.00 105 ILE A CA 11
ATOM 21225 C C . ILE A 1 105 ? -12.747 -16.443 5.238 1.00 0.00 105 ILE A C 11
ATOM 21226 O O . ILE A 1 105 ? -11.860 -17.170 4.787 1.00 0.00 105 ILE A O 11
ATOM 21242 N N . PHE A 1 106 ? -12.582 -15.693 6.328 1.00 0.00 106 PHE A N 11
ATOM 21243 C CA . PHE A 1 106 ? -11.302 -15.614 7.026 1.00 0.00 106 PHE A CA 11
ATOM 21244 C C . PHE A 1 106 ? -11.060 -16.864 7.865 1.00 0.00 106 PHE A C 11
ATOM 21245 O O . PHE A 1 106 ? -10.022 -17.007 8.506 1.00 0.00 106 PHE A O 11
ATOM 21262 N N . ASN A 1 107 ? -12.031 -17.763 7.859 1.00 0.00 107 ASN A N 11
ATOM 21263 C CA . ASN A 1 107 ? -11.882 -19.054 8.512 1.00 0.00 107 ASN A CA 11
ATOM 21264 C C . ASN A 1 107 ? -11.593 -20.108 7.454 1.00 0.00 107 ASN A C 11
ATOM 21265 O O . ASN A 1 107 ? -11.876 -21.294 7.630 1.00 0.00 107 ASN A O 11
ATOM 21276 N N . GLN A 1 108 ? -11.020 -19.644 6.341 1.00 0.00 108 GLN A N 11
ATOM 21277 C CA . GLN A 1 108 ? -10.642 -20.506 5.224 1.00 0.00 108 GLN A CA 11
ATOM 21278 C C . GLN A 1 108 ? -11.866 -21.224 4.685 1.00 0.00 108 GLN A C 11
ATOM 21279 O O . GLN A 1 108 ? -11.789 -22.341 4.170 1.00 0.00 108 GLN A O 11
ATOM 21293 N N . ALA A 1 109 ? -12.996 -20.546 4.801 1.00 0.00 109 ALA A N 11
ATOM 21294 C CA . ALA A 1 109 ? -14.271 -21.064 4.329 1.00 0.00 109 ALA A CA 11
ATOM 21295 C C . ALA A 1 109 ? -14.353 -20.980 2.813 1.00 0.00 109 ALA A C 11
ATOM 21296 O O . ALA A 1 109 ? -13.528 -20.333 2.169 1.00 0.00 109 ALA A O 11
ATOM 21303 N N . ASP A 1 110 ? -15.350 -21.638 2.251 1.00 0.00 110 ASP A N 11
ATOM 21304 C CA . ASP A 1 110 ? -15.570 -21.611 0.814 1.00 0.00 110 ASP A CA 11
ATOM 21305 C C . ASP A 1 110 ? -16.319 -20.350 0.412 1.00 0.00 110 ASP A C 11
ATOM 21306 O O . ASP A 1 110 ? -17.110 -19.807 1.189 1.00 0.00 110 ASP A O 11
ATOM 21315 N N . SER A 1 111 ? -16.082 -19.907 -0.806 1.00 0.00 111 SER A N 11
ATOM 21316 C CA . SER A 1 111 ? -16.625 -18.646 -1.284 1.00 0.00 111 SER A CA 11
ATOM 21317 C C . SER A 1 111 ? -18.101 -18.778 -1.645 1.00 0.00 111 SER A C 11
ATOM 21318 O O . SER A 1 111 ? -18.873 -17.850 -1.439 1.00 0.00 111 SER A O 11
ATOM 21326 N N . LYS A 1 112 ? -18.499 -19.943 -2.149 1.00 0.00 112 LYS A N 11
ATOM 21327 C CA . LYS A 1 112 ? -19.892 -20.173 -2.519 1.00 0.00 112 LYS A CA 11
ATOM 21328 C C . LYS A 1 112 ? -20.711 -20.373 -1.251 1.00 0.00 112 LYS A C 11
ATOM 21329 O O . LYS A 1 112 ? -21.848 -19.912 -1.147 1.00 0.00 112 LYS A O 11
ATOM 21348 N N . THR A 1 113 ? -20.103 -21.033 -0.279 1.00 0.00 113 THR A N 11
ATOM 21349 C CA . THR A 1 113 ? -20.705 -21.215 1.031 1.00 0.00 113 THR A CA 11
ATOM 21350 C C . THR A 1 113 ? -20.916 -19.862 1.720 1.00 0.00 113 THR A C 11
ATOM 21351 O O . THR A 1 113 ? -21.940 -19.621 2.360 1.00 0.00 113 THR A O 11
ATOM 21362 N N . THR A 1 114 ? -19.937 -18.980 1.587 1.00 0.00 114 THR A N 11
ATOM 21363 C CA . THR A 1 114 ? -20.043 -17.639 2.140 1.00 0.00 114 THR A CA 11
ATOM 21364 C C . THR A 1 114 ? -21.016 -16.798 1.317 1.00 0.00 114 THR A C 11
ATOM 21365 O O . THR A 1 114 ? -21.767 -15.983 1.857 1.00 0.00 114 THR A O 11
ATOM 21376 N N . LEU A 1 115 ? -21.018 -17.042 0.014 1.00 0.00 115 LEU A N 11
ATOM 21377 C CA . LEU A 1 115 ? -21.896 -16.360 -0.917 1.00 0.00 115 LEU A CA 11
ATOM 21378 C C . LEU A 1 115 ? -23.353 -16.526 -0.536 1.00 0.00 115 LEU A C 11
ATOM 21379 O O . LEU A 1 115 ? -24.097 -15.554 -0.463 1.00 0.00 115 LEU A O 11
ATOM 21395 N N . ASN A 1 116 ? -23.745 -17.764 -0.298 1.00 0.00 116 ASN A N 11
ATOM 21396 C CA . ASN A 1 116 ? -25.134 -18.090 -0.002 1.00 0.00 116 ASN A CA 11
ATOM 21397 C C . ASN A 1 116 ? -25.668 -17.273 1.168 1.00 0.00 116 ASN A C 11
ATOM 21398 O O . ASN A 1 116 ? -26.807 -16.824 1.137 1.00 0.00 116 ASN A O 11
ATOM 21409 N N . LYS A 1 117 ? -24.848 -17.074 2.194 1.00 0.00 117 LYS A N 11
ATOM 21410 C CA . LYS A 1 117 ? -25.253 -16.277 3.342 1.00 0.00 117 LYS A CA 11
ATOM 21411 C C . LYS A 1 117 ? -25.462 -14.812 2.952 1.00 0.00 117 LYS A C 11
ATOM 21412 O O . LYS A 1 117 ? -26.412 -14.171 3.401 1.00 0.00 117 LYS A O 11
ATOM 21431 N N . LEU A 1 118 ? -24.583 -14.299 2.099 1.00 0.00 118 LEU A N 11
ATOM 21432 C CA . LEU A 1 118 ? -24.668 -12.911 1.654 1.00 0.00 118 LEU A CA 11
ATOM 21433 C C . LEU A 1 118 ? -25.832 -12.716 0.690 1.00 0.00 118 LEU A C 11
ATOM 21434 O O . LEU A 1 118 ? -26.527 -11.702 0.731 1.00 0.00 118 LEU A O 11
ATOM 21450 N N . LYS A 1 119 ? -26.051 -13.703 -0.170 1.00 0.00 119 LYS A N 11
ATOM 21451 C CA . LYS A 1 119 ? -27.102 -13.625 -1.173 1.00 0.00 119 LYS A CA 11
ATOM 21452 C C . LYS A 1 119 ? -28.469 -13.849 -0.527 1.00 0.00 119 LYS A C 11
ATOM 21453 O O . LYS A 1 119 ? -29.507 -13.522 -1.100 1.00 0.00 119 LYS A O 11
ATOM 21472 N N . ASP A 1 120 ? -28.440 -14.396 0.681 1.00 0.00 120 ASP A N 11
ATOM 21473 C CA . ASP A 1 120 ? -29.656 -14.684 1.446 1.00 0.00 120 ASP A CA 11
ATOM 21474 C C . ASP A 1 120 ? -29.959 -13.576 2.459 1.00 0.00 120 ASP A C 11
ATOM 21475 O O . ASP A 1 120 ? -31.010 -13.581 3.099 1.00 0.00 120 ASP A O 11
ATOM 21484 N N . THR A 1 121 ? -29.042 -12.620 2.592 1.00 0.00 121 THR A N 11
ATOM 21485 C CA . THR A 1 121 ? -29.194 -11.546 3.570 1.00 0.00 121 THR A CA 11
ATOM 21486 C C . THR A 1 121 ? -30.448 -10.712 3.292 1.00 0.00 121 THR A C 11
ATOM 21487 O O . THR A 1 121 ? -31.381 -10.705 4.095 1.00 0.00 121 THR A O 11
ATOM 21498 N N . ILE A 1 122 ? -30.458 -10.024 2.148 1.00 0.00 122 ILE A N 11
ATOM 21499 C CA . ILE A 1 122 ? -31.605 -9.219 1.718 1.00 0.00 122 ILE A CA 11
ATOM 21500 C C . ILE A 1 122 ? -31.923 -8.096 2.715 1.00 0.00 122 ILE A C 11
ATOM 21501 O O . ILE A 1 122 ? -32.696 -8.327 3.672 1.00 0.00 122 ILE A O 11
ATOM 21517 N N . GLY A 1 1 ? 2.127 -1.775 0.204 1.00 0.00 1 GLY A N 12
ATOM 21518 C CA . GLY A 1 1 ? 3.028 -1.316 -0.878 1.00 0.00 1 GLY A CA 12
ATOM 21519 C C . GLY A 1 1 ? 2.471 -1.636 -2.248 1.00 0.00 1 GLY A C 12
ATOM 21520 O O . GLY A 1 1 ? 1.342 -1.263 -2.568 1.00 0.00 1 GLY A O 12
ATOM 21523 N N . ALA A 1 2 ? 3.252 -2.343 -3.053 1.00 0.00 2 ALA A N 12
ATOM 21524 C CA . ALA A 1 2 ? 2.840 -2.691 -4.405 1.00 0.00 2 ALA A CA 12
ATOM 21525 C C . ALA A 1 2 ? 2.130 -4.041 -4.424 1.00 0.00 2 ALA A C 12
ATOM 21526 O O . ALA A 1 2 ? 2.762 -5.093 -4.328 1.00 0.00 2 ALA A O 12
ATOM 21533 N N . MET A 1 3 ? 0.812 -4.003 -4.538 1.00 0.00 3 MET A N 12
ATOM 21534 C CA . MET A 1 3 ? 0.013 -5.220 -4.565 1.00 0.00 3 MET A CA 12
ATOM 21535 C C . MET A 1 3 ? -0.099 -5.757 -5.981 1.00 0.00 3 MET A C 12
ATOM 21536 O O . MET A 1 3 ? -0.308 -6.952 -6.190 1.00 0.00 3 MET A O 12
ATOM 21550 N N . GLY A 1 4 ? 0.053 -4.870 -6.951 1.00 0.00 4 GLY A N 12
ATOM 21551 C CA . GLY A 1 4 ? -0.114 -5.257 -8.335 1.00 0.00 4 GLY A CA 12
ATOM 21552 C C . GLY A 1 4 ? -1.574 -5.351 -8.714 1.00 0.00 4 GLY A C 12
ATOM 21553 O O . GLY A 1 4 ? -1.910 -5.912 -9.754 1.00 0.00 4 GLY A O 12
ATOM 21557 N N . THR A 1 5 ? -2.427 -4.801 -7.843 1.00 0.00 5 THR A N 12
ATOM 21558 C CA . THR A 1 5 ? -3.882 -4.815 -8.008 1.00 0.00 5 THR A CA 12
ATOM 21559 C C . THR A 1 5 ? -4.401 -6.156 -8.543 1.00 0.00 5 THR A C 12
ATOM 21560 O O . THR A 1 5 ? -4.718 -6.297 -9.719 1.00 0.00 5 THR A O 12
ATOM 21571 N N . PRO A 1 6 ? -4.482 -7.171 -7.669 1.00 0.00 6 PRO A N 12
ATOM 21572 C CA . PRO A 1 6 ? -4.891 -8.520 -8.067 1.00 0.00 6 PRO A CA 12
ATOM 21573 C C . PRO A 1 6 ? -6.392 -8.641 -8.325 1.00 0.00 6 PRO A C 12
ATOM 21574 O O . PRO A 1 6 ? -6.844 -9.603 -8.943 1.00 0.00 6 PRO A O 12
ATOM 21585 N N . LEU A 1 7 ? -7.162 -7.664 -7.861 1.00 0.00 7 LEU A N 12
ATOM 21586 C CA . LEU A 1 7 ? -8.613 -7.716 -7.991 1.00 0.00 7 LEU A CA 12
ATOM 21587 C C . LEU A 1 7 ? -9.043 -7.372 -9.413 1.00 0.00 7 LEU A C 12
ATOM 21588 O O . LEU A 1 7 ? -9.857 -8.076 -10.009 1.00 0.00 7 LEU A O 12
ATOM 21604 N N . GLU A 1 8 ? -8.462 -6.312 -9.965 1.00 0.00 8 GLU A N 12
ATOM 21605 C CA . GLU A 1 8 ? -8.832 -5.824 -11.296 1.00 0.00 8 GLU A CA 12
ATOM 21606 C C . GLU A 1 8 ? -8.630 -6.886 -12.376 1.00 0.00 8 GLU A C 12
ATOM 21607 O O . GLU A 1 8 ? -9.255 -6.831 -13.437 1.00 0.00 8 GLU A O 12
ATOM 21619 N N . LYS A 1 9 ? -7.781 -7.870 -12.093 1.00 0.00 9 LYS A N 12
ATOM 21620 C CA . LYS A 1 9 ? -7.374 -8.827 -13.107 1.00 0.00 9 LYS A CA 12
ATOM 21621 C C . LYS A 1 9 ? -8.543 -9.732 -13.456 1.00 0.00 9 LYS A C 12
ATOM 21622 O O . LYS A 1 9 ? -8.741 -10.103 -14.611 1.00 0.00 9 LYS A O 12
ATOM 21641 N N . LEU A 1 10 ? -9.329 -10.060 -12.444 1.00 0.00 10 LEU A N 12
ATOM 21642 C CA . LEU A 1 10 ? -10.470 -10.933 -12.623 1.00 0.00 10 LEU A CA 12
ATOM 21643 C C . LEU A 1 10 ? -11.745 -10.141 -12.853 1.00 0.00 10 LEU A C 12
ATOM 21644 O O . LEU A 1 10 ? -12.667 -10.609 -13.510 1.00 0.00 10 LEU A O 12
ATOM 21660 N N . VAL A 1 11 ? -11.791 -8.938 -12.321 1.00 0.00 11 VAL A N 12
ATOM 21661 C CA . VAL A 1 11 ? -12.933 -8.057 -12.549 1.00 0.00 11 VAL A CA 12
ATOM 21662 C C . VAL A 1 11 ? -13.138 -7.840 -14.050 1.00 0.00 11 VAL A C 12
ATOM 21663 O O . VAL A 1 11 ? -14.270 -7.737 -14.532 1.00 0.00 11 VAL A O 12
ATOM 21676 N N . SER A 1 12 ? -12.034 -7.828 -14.787 1.00 0.00 12 SER A N 12
ATOM 21677 C CA . SER A 1 12 ? -12.067 -7.617 -16.226 1.00 0.00 12 SER A CA 12
ATOM 21678 C C . SER A 1 12 ? -12.687 -8.815 -16.951 1.00 0.00 12 SER A C 12
ATOM 21679 O O . SER A 1 12 ? -13.357 -8.650 -17.969 1.00 0.00 12 SER A O 12
ATOM 21687 N N . ARG A 1 13 ? -12.482 -10.014 -16.413 1.00 0.00 13 ARG A N 12
ATOM 21688 C CA . ARG A 1 13 ? -13.000 -11.226 -17.046 1.00 0.00 13 ARG A CA 12
ATOM 21689 C C . ARG A 1 13 ? -14.451 -11.466 -16.641 1.00 0.00 13 ARG A C 12
ATOM 21690 O O . ARG A 1 13 ? -15.184 -12.187 -17.317 1.00 0.00 13 ARG A O 12
ATOM 21711 N N . LEU A 1 14 ? -14.854 -10.857 -15.532 1.00 0.00 14 LEU A N 12
ATOM 21712 C CA . LEU A 1 14 ? -16.227 -10.959 -15.057 1.00 0.00 14 LEU A CA 12
ATOM 21713 C C . LEU A 1 14 ? -17.151 -10.072 -15.875 1.00 0.00 14 LEU A C 12
ATOM 21714 O O . LEU A 1 14 ? -18.286 -10.450 -16.162 1.00 0.00 14 LEU A O 12
ATOM 21730 N N . ASN A 1 15 ? -16.640 -8.905 -16.262 1.00 0.00 15 ASN A N 12
ATOM 21731 C CA . ASN A 1 15 ? -17.410 -7.920 -17.022 1.00 0.00 15 ASN A CA 12
ATOM 21732 C C . ASN A 1 15 ? -18.581 -7.402 -16.196 1.00 0.00 15 ASN A C 12
ATOM 21733 O O . ASN A 1 15 ? -19.718 -7.858 -16.336 1.00 0.00 15 ASN A O 12
ATOM 21744 N N . LEU A 1 16 ? -18.286 -6.468 -15.308 1.00 0.00 16 LEU A N 12
ATOM 21745 C CA . LEU A 1 16 ? -19.299 -5.874 -14.454 1.00 0.00 16 LEU A CA 12
ATOM 21746 C C . LEU A 1 16 ? -19.715 -4.510 -14.977 1.00 0.00 16 LEU A C 12
ATOM 21747 O O . LEU A 1 16 ? -18.955 -3.835 -15.671 1.00 0.00 16 LEU A O 12
ATOM 21763 N N . ASN A 1 17 ? -20.929 -4.129 -14.642 1.00 0.00 17 ASN A N 12
ATOM 21764 C CA . ASN A 1 17 ? -21.440 -2.809 -14.932 1.00 0.00 17 ASN A CA 12
ATOM 21765 C C . ASN A 1 17 ? -20.984 -1.871 -13.822 1.00 0.00 17 ASN A C 12
ATOM 21766 O O . ASN A 1 17 ? -20.786 -2.320 -12.693 1.00 0.00 17 ASN A O 12
ATOM 21777 N N . ASN A 1 18 ? -20.775 -0.599 -14.143 1.00 0.00 18 ASN A N 12
ATOM 21778 C CA . ASN A 1 18 ? -20.342 0.390 -13.154 1.00 0.00 18 ASN A CA 12
ATOM 21779 C C . ASN A 1 18 ? -21.205 0.318 -11.902 1.00 0.00 18 ASN A C 12
ATOM 21780 O O . ASN A 1 18 ? -20.698 0.384 -10.785 1.00 0.00 18 ASN A O 12
ATOM 21791 N N . THR A 1 19 ? -22.505 0.145 -12.099 1.00 0.00 19 THR A N 12
ATOM 21792 C CA . THR A 1 19 ? -23.441 0.046 -10.990 1.00 0.00 19 THR A CA 12
ATOM 21793 C C . THR A 1 19 ? -23.134 -1.175 -10.118 1.00 0.00 19 THR A C 12
ATOM 21794 O O . THR A 1 19 ? -23.249 -1.119 -8.899 1.00 0.00 19 THR A O 12
ATOM 21805 N N . GLU A 1 20 ? -22.720 -2.268 -10.750 1.00 0.00 20 GLU A N 12
ATOM 21806 C CA . GLU A 1 20 ? -22.435 -3.503 -10.034 1.00 0.00 20 GLU A CA 12
ATOM 21807 C C . GLU A 1 20 ? -21.064 -3.424 -9.375 1.00 0.00 20 GLU A C 12
ATOM 21808 O O . GLU A 1 20 ? -20.896 -3.786 -8.210 1.00 0.00 20 GLU A O 12
ATOM 21820 N N . LYS A 1 21 ? -20.092 -2.934 -10.134 1.00 0.00 21 LYS A N 12
ATOM 21821 C CA . LYS A 1 21 ? -18.738 -2.796 -9.676 1.00 0.00 21 LYS A CA 12
ATOM 21822 C C . LYS A 1 21 ? -18.666 -1.859 -8.473 1.00 0.00 21 LYS A C 12
ATOM 21823 O O . LYS A 1 21 ? -17.909 -2.096 -7.536 1.00 0.00 21 LYS A O 12
ATOM 21842 N N . GLU A 1 22 ? -19.471 -0.804 -8.495 1.00 0.00 22 GLU A N 12
ATOM 21843 C CA . GLU A 1 22 ? -19.502 0.144 -7.392 1.00 0.00 22 GLU A CA 12
ATOM 21844 C C . GLU A 1 22 ? -20.212 -0.441 -6.180 1.00 0.00 22 GLU A C 12
ATOM 21845 O O . GLU A 1 22 ? -19.907 -0.081 -5.043 1.00 0.00 22 GLU A O 12
ATOM 21857 N N . THR A 1 23 ? -21.153 -1.344 -6.421 1.00 0.00 23 THR A N 12
ATOM 21858 C CA . THR A 1 23 ? -21.743 -2.129 -5.347 1.00 0.00 23 THR A CA 12
ATOM 21859 C C . THR A 1 23 ? -20.662 -2.984 -4.682 1.00 0.00 23 THR A C 12
ATOM 21860 O O . THR A 1 23 ? -20.646 -3.156 -3.461 1.00 0.00 23 THR A O 12
ATOM 21871 N N . LEU A 1 24 ? -19.746 -3.499 -5.496 1.00 0.00 24 LEU A N 12
ATOM 21872 C CA . LEU A 1 24 ? -18.608 -4.255 -4.990 1.00 0.00 24 LEU A CA 12
ATOM 21873 C C . LEU A 1 24 ? -17.694 -3.330 -4.188 1.00 0.00 24 LEU A C 12
ATOM 21874 O O . LEU A 1 24 ? -17.185 -3.701 -3.127 1.00 0.00 24 LEU A O 12
ATOM 21890 N N . THR A 1 25 ? -17.496 -2.120 -4.702 1.00 0.00 25 THR A N 12
ATOM 21891 C CA . THR A 1 25 ? -16.761 -1.088 -3.986 1.00 0.00 25 THR A CA 12
ATOM 21892 C C . THR A 1 25 ? -17.424 -0.808 -2.635 1.00 0.00 25 THR A C 12
ATOM 21893 O O . THR A 1 25 ? -16.749 -0.693 -1.611 1.00 0.00 25 THR A O 12
ATOM 21904 N N . PHE A 1 26 ? -18.751 -0.723 -2.648 1.00 0.00 26 PHE A N 12
ATOM 21905 C CA . PHE A 1 26 ? -19.538 -0.523 -1.438 1.00 0.00 26 PHE A CA 12
ATOM 21906 C C . PHE A 1 26 ? -19.314 -1.664 -0.445 1.00 0.00 26 PHE A C 12
ATOM 21907 O O . PHE A 1 26 ? -19.114 -1.429 0.749 1.00 0.00 26 PHE A O 12
ATOM 21924 N N . LEU A 1 27 ? -19.337 -2.890 -0.950 1.00 0.00 27 LEU A N 12
ATOM 21925 C CA . LEU A 1 27 ? -19.135 -4.070 -0.124 1.00 0.00 27 LEU A CA 12
ATOM 21926 C C . LEU A 1 27 ? -17.755 -4.041 0.518 1.00 0.00 27 LEU A C 12
ATOM 21927 O O . LEU A 1 27 ? -17.623 -4.180 1.731 1.00 0.00 27 LEU A O 12
ATOM 21943 N N . THR A 1 28 ? -16.735 -3.835 -0.299 1.00 0.00 28 THR A N 12
ATOM 21944 C CA . THR A 1 28 ? -15.370 -3.760 0.181 1.00 0.00 28 THR A CA 12
ATOM 21945 C C . THR A 1 28 ? -15.211 -2.641 1.215 1.00 0.00 28 THR A C 12
ATOM 21946 O O . THR A 1 28 ? -14.487 -2.787 2.202 1.00 0.00 28 THR A O 12
ATOM 21957 N N . ASN A 1 29 ? -15.915 -1.534 0.998 1.00 0.00 29 ASN A N 12
ATOM 21958 C CA . ASN A 1 29 ? -15.858 -0.400 1.910 1.00 0.00 29 ASN A CA 12
ATOM 21959 C C . ASN A 1 29 ? -16.521 -0.717 3.243 1.00 0.00 29 ASN A C 12
ATOM 21960 O O . ASN A 1 29 ? -15.987 -0.373 4.297 1.00 0.00 29 ASN A O 12
ATOM 21971 N N . LEU A 1 30 ? -17.673 -1.380 3.204 1.00 0.00 30 LEU A N 12
ATOM 21972 C CA . LEU A 1 30 ? -18.375 -1.719 4.434 1.00 0.00 30 LEU A CA 12
ATOM 21973 C C . LEU A 1 30 ? -17.617 -2.798 5.197 1.00 0.00 30 LEU A C 12
ATOM 21974 O O . LEU A 1 30 ? -17.679 -2.862 6.422 1.00 0.00 30 LEU A O 12
ATOM 21990 N N . LEU A 1 31 ? -16.886 -3.635 4.471 1.00 0.00 31 LEU A N 12
ATOM 21991 C CA . LEU A 1 31 ? -16.057 -4.651 5.097 1.00 0.00 31 LEU A CA 12
ATOM 21992 C C . LEU A 1 31 ? -14.913 -3.994 5.861 1.00 0.00 31 LEU A C 12
ATOM 21993 O O . LEU A 1 31 ? -14.639 -4.349 7.004 1.00 0.00 31 LEU A O 12
ATOM 22009 N N . LYS A 1 32 ? -14.278 -3.001 5.246 1.00 0.00 32 LYS A N 12
ATOM 22010 C CA . LYS A 1 32 ? -13.221 -2.246 5.916 1.00 0.00 32 LYS A CA 12
ATOM 22011 C C . LYS A 1 32 ? -13.792 -1.343 7.006 1.00 0.00 32 LYS A C 12
ATOM 22012 O O . LYS A 1 32 ? -13.047 -0.707 7.752 1.00 0.00 32 LYS A O 12
ATOM 22031 N N . GLU A 1 33 ? -15.113 -1.281 7.084 1.00 0.00 33 GLU A N 12
ATOM 22032 C CA . GLU A 1 33 ? -15.786 -0.407 8.028 1.00 0.00 33 GLU A CA 12
ATOM 22033 C C . GLU A 1 33 ? -16.253 -1.191 9.249 1.00 0.00 33 GLU A C 12
ATOM 22034 O O . GLU A 1 33 ? -16.125 -0.729 10.380 1.00 0.00 33 GLU A O 12
ATOM 22046 N N . LYS A 1 34 ? -16.784 -2.386 9.016 1.00 0.00 34 LYS A N 12
ATOM 22047 C CA . LYS A 1 34 ? -17.389 -3.165 10.087 1.00 0.00 34 LYS A CA 12
ATOM 22048 C C . LYS A 1 34 ? -16.435 -4.221 10.647 1.00 0.00 34 LYS A C 12
ATOM 22049 O O . LYS A 1 34 ? -16.420 -4.461 11.852 1.00 0.00 34 LYS A O 12
ATOM 22068 N N . LEU A 1 35 ? -15.628 -4.840 9.785 1.00 0.00 35 LEU A N 12
ATOM 22069 C CA . LEU A 1 35 ? -14.790 -5.971 10.200 1.00 0.00 35 LEU A CA 12
ATOM 22070 C C . LEU A 1 35 ? -13.708 -5.551 11.192 1.00 0.00 35 LEU A C 12
ATOM 22071 O O . LEU A 1 35 ? -13.087 -6.393 11.835 1.00 0.00 35 LEU A O 12
ATOM 22087 N N . VAL A 1 36 ? -13.489 -4.249 11.323 1.00 0.00 36 VAL A N 12
ATOM 22088 C CA . VAL A 1 36 ? -12.518 -3.739 12.282 1.00 0.00 36 VAL A CA 12
ATOM 22089 C C . VAL A 1 36 ? -13.066 -3.827 13.709 1.00 0.00 36 VAL A C 12
ATOM 22090 O O . VAL A 1 36 ? -12.350 -3.574 14.683 1.00 0.00 36 VAL A O 12
ATOM 22103 N N . ASP A 1 37 ? -14.340 -4.182 13.824 1.00 0.00 37 ASP A N 12
ATOM 22104 C CA . ASP A 1 37 ? -14.959 -4.429 15.120 1.00 0.00 37 ASP A CA 12
ATOM 22105 C C . ASP A 1 37 ? -14.780 -5.894 15.489 1.00 0.00 37 ASP A C 12
ATOM 22106 O O . ASP A 1 37 ? -15.076 -6.773 14.686 1.00 0.00 37 ASP A O 12
ATOM 22115 N N . PRO A 1 38 ? -14.304 -6.179 16.708 1.00 0.00 38 PRO A N 12
ATOM 22116 C CA . PRO A 1 38 ? -13.993 -7.550 17.139 1.00 0.00 38 PRO A CA 12
ATOM 22117 C C . PRO A 1 38 ? -15.214 -8.467 17.209 1.00 0.00 38 PRO A C 12
ATOM 22118 O O . PRO A 1 38 ? -15.072 -9.683 17.331 1.00 0.00 38 PRO A O 12
ATOM 22129 N N . ASN A 1 39 ? -16.408 -7.891 17.140 1.00 0.00 39 ASN A N 12
ATOM 22130 C CA . ASN A 1 39 ? -17.634 -8.673 17.198 1.00 0.00 39 ASN A CA 12
ATOM 22131 C C . ASN A 1 39 ? -18.117 -8.990 15.793 1.00 0.00 39 ASN A C 12
ATOM 22132 O O . ASN A 1 39 ? -18.862 -9.948 15.575 1.00 0.00 39 ASN A O 12
ATOM 22143 N N . ILE A 1 40 ? -17.683 -8.174 14.846 1.00 0.00 40 ILE A N 12
ATOM 22144 C CA . ILE A 1 40 ? -18.076 -8.335 13.457 1.00 0.00 40 ILE A CA 12
ATOM 22145 C C . ILE A 1 40 ? -16.986 -9.069 12.689 1.00 0.00 40 ILE A C 12
ATOM 22146 O O . ILE A 1 40 ? -17.264 -10.003 11.944 1.00 0.00 40 ILE A O 12
ATOM 22162 N N . GLY A 1 41 ? -15.747 -8.646 12.895 1.00 0.00 41 GLY A N 12
ATOM 22163 C CA . GLY A 1 41 ? -14.612 -9.316 12.299 1.00 0.00 41 GLY A CA 12
ATOM 22164 C C . GLY A 1 41 ? -13.985 -10.286 13.271 1.00 0.00 41 GLY A C 12
ATOM 22165 O O . GLY A 1 41 ? -12.803 -10.177 13.605 1.00 0.00 41 GLY A O 12
ATOM 22169 N N . LEU A 1 42 ? -14.792 -11.233 13.729 1.00 0.00 42 LEU A N 12
ATOM 22170 C CA . LEU A 1 42 ? -14.369 -12.213 14.719 1.00 0.00 42 LEU A CA 12
ATOM 22171 C C . LEU A 1 42 ? -13.220 -13.039 14.157 1.00 0.00 42 LEU A C 12
ATOM 22172 O O . LEU A 1 42 ? -12.242 -13.333 14.848 1.00 0.00 42 LEU A O 12
ATOM 22188 N N . HIS A 1 43 ? -13.333 -13.398 12.894 1.00 0.00 43 HIS A N 12
ATOM 22189 C CA . HIS A 1 43 ? -12.320 -14.211 12.257 1.00 0.00 43 HIS A CA 12
ATOM 22190 C C . HIS A 1 43 ? -11.299 -13.331 11.562 1.00 0.00 43 HIS A C 12
ATOM 22191 O O . HIS A 1 43 ? -10.128 -13.685 11.484 1.00 0.00 43 HIS A O 12
ATOM 22205 N N . PHE A 1 44 ? -11.746 -12.186 11.073 1.00 0.00 44 PHE A N 12
ATOM 22206 C CA . PHE A 1 44 ? -10.860 -11.200 10.477 1.00 0.00 44 PHE A CA 12
ATOM 22207 C C . PHE A 1 44 ? -9.757 -10.834 11.453 1.00 0.00 44 PHE A C 12
ATOM 22208 O O . PHE A 1 44 ? -8.580 -10.966 11.141 1.00 0.00 44 PHE A O 12
ATOM 22225 N N . LYS A 1 45 ? -10.152 -10.425 12.650 1.00 0.00 45 LYS A N 12
ATOM 22226 C CA . LYS A 1 45 ? -9.207 -10.038 13.683 1.00 0.00 45 LYS A CA 12
ATOM 22227 C C . LYS A 1 45 ? -8.191 -11.136 13.938 1.00 0.00 45 LYS A C 12
ATOM 22228 O O . LYS A 1 45 ? -6.993 -10.878 14.054 1.00 0.00 45 LYS A O 12
ATOM 22247 N N . ASN A 1 46 ? -8.677 -12.362 14.008 1.00 0.00 46 ASN A N 12
ATOM 22248 C CA . ASN A 1 46 ? -7.864 -13.460 14.502 1.00 0.00 46 ASN A CA 12
ATOM 22249 C C . ASN A 1 46 ? -7.056 -14.125 13.390 1.00 0.00 46 ASN A C 12
ATOM 22250 O O . ASN A 1 46 ? -6.044 -14.777 13.651 1.00 0.00 46 ASN A O 12
ATOM 22261 N N . SER A 1 47 ? -7.505 -13.965 12.160 1.00 0.00 47 SER A N 12
ATOM 22262 C CA . SER A 1 47 ? -6.869 -14.618 11.023 1.00 0.00 47 SER A CA 12
ATOM 22263 C C . SER A 1 47 ? -5.952 -13.649 10.286 1.00 0.00 47 SER A C 12
ATOM 22264 O O . SER A 1 47 ? -5.031 -14.059 9.576 1.00 0.00 47 SER A O 12
ATOM 22272 N N . GLY A 1 48 ? -6.204 -12.362 10.464 1.00 0.00 48 GLY A N 12
ATOM 22273 C CA . GLY A 1 48 ? -5.413 -11.352 9.796 1.00 0.00 48 GLY A CA 12
ATOM 22274 C C . GLY A 1 48 ? -6.164 -10.050 9.682 1.00 0.00 48 GLY A C 12
ATOM 22275 O O . GLY A 1 48 ? -6.670 -9.708 8.613 1.00 0.00 48 GLY A O 12
ATOM 22279 N N . GLY A 1 49 ? -6.271 -9.349 10.802 1.00 0.00 49 GLY A N 12
ATOM 22280 C CA . GLY A 1 49 ? -6.963 -8.077 10.840 1.00 0.00 49 GLY A CA 12
ATOM 22281 C C . GLY A 1 49 ? -6.234 -6.973 10.096 1.00 0.00 49 GLY A C 12
ATOM 22282 O O . GLY A 1 49 ? -5.769 -6.009 10.703 1.00 0.00 49 GLY A O 12
ATOM 22286 N N . ASP A 1 50 ? -6.139 -7.117 8.784 1.00 0.00 50 ASP A N 12
ATOM 22287 C CA . ASP A 1 50 ? -5.544 -6.090 7.937 1.00 0.00 50 ASP A CA 12
ATOM 22288 C C . ASP A 1 50 ? -6.400 -5.875 6.699 1.00 0.00 50 ASP A C 12
ATOM 22289 O O . ASP A 1 50 ? -7.033 -6.806 6.201 1.00 0.00 50 ASP A O 12
ATOM 22298 N N . GLU A 1 51 ? -6.407 -4.648 6.209 1.00 0.00 51 GLU A N 12
ATOM 22299 C CA . GLU A 1 51 ? -7.192 -4.280 5.032 1.00 0.00 51 GLU A CA 12
ATOM 22300 C C . GLU A 1 51 ? -6.850 -5.152 3.829 1.00 0.00 51 GLU A C 12
ATOM 22301 O O . GLU A 1 51 ? -7.733 -5.546 3.066 1.00 0.00 51 GLU A O 12
ATOM 22313 N N . SER A 1 52 ? -5.568 -5.458 3.675 1.00 0.00 52 SER A N 12
ATOM 22314 C CA . SER A 1 52 ? -5.094 -6.219 2.528 1.00 0.00 52 SER A CA 12
ATOM 22315 C C . SER A 1 52 ? -5.646 -7.639 2.569 1.00 0.00 52 SER A C 12
ATOM 22316 O O . SER A 1 52 ? -5.829 -8.280 1.534 1.00 0.00 52 SER A O 12
ATOM 22324 N N . LYS A 1 53 ? -5.940 -8.105 3.777 1.00 0.00 53 LYS A N 12
ATOM 22325 C CA . LYS A 1 53 ? -6.481 -9.436 3.977 1.00 0.00 53 LYS A CA 12
ATOM 22326 C C . LYS A 1 53 ? -7.938 -9.482 3.540 1.00 0.00 53 LYS A C 12
ATOM 22327 O O . LYS A 1 53 ? -8.461 -10.540 3.208 1.00 0.00 53 LYS A O 12
ATOM 22346 N N . ILE A 1 54 ? -8.580 -8.321 3.523 1.00 0.00 54 ILE A N 12
ATOM 22347 C CA . ILE A 1 54 ? -9.952 -8.218 3.051 1.00 0.00 54 ILE A CA 12
ATOM 22348 C C . ILE A 1 54 ? -9.970 -8.276 1.534 1.00 0.00 54 ILE A C 12
ATOM 22349 O O . ILE A 1 54 ? -10.693 -9.070 0.933 1.00 0.00 54 ILE A O 12
ATOM 22365 N N . GLU A 1 55 ? -9.141 -7.441 0.933 1.00 0.00 55 GLU A N 12
ATOM 22366 C CA . GLU A 1 55 ? -9.083 -7.316 -0.514 1.00 0.00 55 GLU A CA 12
ATOM 22367 C C . GLU A 1 55 ? -8.630 -8.619 -1.167 1.00 0.00 55 GLU A C 12
ATOM 22368 O O . GLU A 1 55 ? -9.109 -8.975 -2.244 1.00 0.00 55 GLU A O 12
ATOM 22380 N N . GLU A 1 56 ? -7.731 -9.347 -0.508 1.00 0.00 56 GLU A N 12
ATOM 22381 C CA . GLU A 1 56 ? -7.291 -10.639 -1.030 1.00 0.00 56 GLU A CA 12
ATOM 22382 C C . GLU A 1 56 ? -8.375 -11.696 -0.818 1.00 0.00 56 GLU A C 12
ATOM 22383 O O . GLU A 1 56 ? -8.498 -12.644 -1.594 1.00 0.00 56 GLU A O 12
ATOM 22395 N N . SER A 1 57 ? -9.172 -11.517 0.229 1.00 0.00 57 SER A N 12
ATOM 22396 C CA . SER A 1 57 ? -10.229 -12.456 0.552 1.00 0.00 57 SER A CA 12
ATOM 22397 C C . SER A 1 57 ? -11.380 -12.307 -0.440 1.00 0.00 57 SER A C 12
ATOM 22398 O O . SER A 1 57 ? -11.861 -13.297 -0.986 1.00 0.00 57 SER A O 12
ATOM 22406 N N . VAL A 1 58 ? -11.799 -11.061 -0.679 1.00 0.00 58 VAL A N 12
ATOM 22407 C CA . VAL A 1 58 ? -12.838 -10.769 -1.665 1.00 0.00 58 VAL A CA 12
ATOM 22408 C C . VAL A 1 58 ? -12.403 -11.255 -3.041 1.00 0.00 58 VAL A C 12
ATOM 22409 O O . VAL A 1 58 ? -13.196 -11.825 -3.793 1.00 0.00 58 VAL A O 12
ATOM 22422 N N . GLN A 1 59 ? -11.128 -11.052 -3.343 1.00 0.00 59 GLN A N 12
ATOM 22423 C CA . GLN A 1 59 ? -10.559 -11.472 -4.613 1.00 0.00 59 GLN A CA 12
ATOM 22424 C C . GLN A 1 59 ? -10.670 -12.992 -4.761 1.00 0.00 59 GLN A C 12
ATOM 22425 O O . GLN A 1 59 ? -11.189 -13.487 -5.762 1.00 0.00 59 GLN A O 12
ATOM 22439 N N . LYS A 1 60 ? -10.200 -13.723 -3.751 1.00 0.00 60 LYS A N 12
ATOM 22440 C CA . LYS A 1 60 ? -10.278 -15.183 -3.748 1.00 0.00 60 LYS A CA 12
ATOM 22441 C C . LYS A 1 60 ? -11.731 -15.646 -3.808 1.00 0.00 60 LYS A C 12
ATOM 22442 O O . LYS A 1 60 ? -12.078 -16.535 -4.583 1.00 0.00 60 LYS A O 12
ATOM 22461 N N . PHE A 1 61 ? -12.561 -15.017 -2.983 1.00 0.00 61 PHE A N 12
ATOM 22462 C CA . PHE A 1 61 ? -13.984 -15.327 -2.886 1.00 0.00 61 PHE A CA 12
ATOM 22463 C C . PHE A 1 61 ? -14.625 -15.338 -4.267 1.00 0.00 61 PHE A C 12
ATOM 22464 O O . PHE A 1 61 ? -15.184 -16.347 -4.702 1.00 0.00 61 PHE A O 12
ATOM 22481 N N . LEU A 1 62 ? -14.512 -14.216 -4.958 1.00 0.00 62 LEU A N 12
ATOM 22482 C CA . LEU A 1 62 ? -15.134 -14.053 -6.262 1.00 0.00 62 LEU A CA 12
ATOM 22483 C C . LEU A 1 62 ? -14.446 -14.920 -7.309 1.00 0.00 62 LEU A C 12
ATOM 22484 O O . LEU A 1 62 ? -15.069 -15.360 -8.277 1.00 0.00 62 LEU A O 12
ATOM 22500 N N . SER A 1 63 ? -13.166 -15.190 -7.094 1.00 0.00 63 SER A N 12
ATOM 22501 C CA . SER A 1 63 ? -12.380 -15.977 -8.034 1.00 0.00 63 SER A CA 12
ATOM 22502 C C . SER A 1 63 ? -12.800 -17.446 -8.021 1.00 0.00 63 SER A C 12
ATOM 22503 O O . SER A 1 63 ? -12.471 -18.199 -8.939 1.00 0.00 63 SER A O 12
ATOM 22511 N N . GLU A 1 64 ? -13.520 -17.854 -6.985 1.00 0.00 64 GLU A N 12
ATOM 22512 C CA . GLU A 1 64 ? -13.958 -19.229 -6.853 1.00 0.00 64 GLU A CA 12
ATOM 22513 C C . GLU A 1 64 ? -15.413 -19.399 -7.278 1.00 0.00 64 GLU A C 12
ATOM 22514 O O . GLU A 1 64 ? -15.961 -20.499 -7.215 1.00 0.00 64 GLU A O 12
ATOM 22526 N N . LEU A 1 65 ? -16.034 -18.315 -7.722 1.00 0.00 65 LEU A N 12
ATOM 22527 C CA . LEU A 1 65 ? -17.448 -18.345 -8.070 1.00 0.00 65 LEU A CA 12
ATOM 22528 C C . LEU A 1 65 ? -17.649 -18.389 -9.577 1.00 0.00 65 LEU A C 12
ATOM 22529 O O . LEU A 1 65 ? -16.689 -18.391 -10.351 1.00 0.00 65 LEU A O 12
ATOM 22545 N N . LYS A 1 66 ? -18.908 -18.430 -9.984 1.00 0.00 66 LYS A N 12
ATOM 22546 C CA . LYS A 1 66 ? -19.267 -18.333 -11.385 1.00 0.00 66 LYS A CA 12
ATOM 22547 C C . LYS A 1 66 ? -19.502 -16.873 -11.723 1.00 0.00 66 LYS A C 12
ATOM 22548 O O . LYS A 1 66 ? -19.760 -16.065 -10.828 1.00 0.00 66 LYS A O 12
ATOM 22567 N N . GLU A 1 67 ? -19.425 -16.533 -12.999 1.00 0.00 67 GLU A N 12
ATOM 22568 C CA . GLU A 1 67 ? -19.728 -15.178 -13.431 1.00 0.00 67 GLU A CA 12
ATOM 22569 C C . GLU A 1 67 ? -21.150 -14.827 -13.018 1.00 0.00 67 GLU A C 12
ATOM 22570 O O . GLU A 1 67 ? -21.413 -13.737 -12.513 1.00 0.00 67 GLU A O 12
ATOM 22582 N N . ASP A 1 68 ? -22.049 -15.792 -13.190 1.00 0.00 68 ASP A N 12
ATOM 22583 C CA . ASP A 1 68 ? -23.468 -15.592 -12.918 1.00 0.00 68 ASP A CA 12
ATOM 22584 C C . ASP A 1 68 ? -23.713 -15.281 -11.442 1.00 0.00 68 ASP A C 12
ATOM 22585 O O . ASP A 1 68 ? -24.559 -14.452 -11.107 1.00 0.00 68 ASP A O 12
ATOM 22594 N N . GLU A 1 69 ? -22.943 -15.922 -10.572 1.00 0.00 69 GLU A N 12
ATOM 22595 C CA . GLU A 1 69 ? -23.099 -15.748 -9.135 1.00 0.00 69 GLU A CA 12
ATOM 22596 C C . GLU A 1 69 ? -22.684 -14.349 -8.708 1.00 0.00 69 GLU A C 12
ATOM 22597 O O . GLU A 1 69 ? -23.364 -13.707 -7.913 1.00 0.00 69 GLU A O 12
ATOM 22609 N N . ILE A 1 70 ? -21.571 -13.879 -9.252 1.00 0.00 70 ILE A N 12
ATOM 22610 C CA . ILE A 1 70 ? -21.055 -12.559 -8.917 1.00 0.00 70 ILE A CA 12
ATOM 22611 C C . ILE A 1 70 ? -22.008 -11.466 -9.398 1.00 0.00 70 ILE A C 12
ATOM 22612 O O . ILE A 1 70 ? -22.326 -10.534 -8.655 1.00 0.00 70 ILE A O 12
ATOM 22628 N N . LYS A 1 71 ? -22.465 -11.594 -10.639 1.00 0.00 71 LYS A N 12
ATOM 22629 C CA . LYS A 1 71 ? -23.449 -10.676 -11.198 1.00 0.00 71 LYS A CA 12
ATOM 22630 C C . LYS A 1 71 ? -24.711 -10.636 -10.334 1.00 0.00 71 LYS A C 12
ATOM 22631 O O . LYS A 1 71 ? -25.230 -9.565 -10.027 1.00 0.00 71 LYS A O 12
ATOM 22650 N N . ASP A 1 72 ? -25.183 -11.811 -9.928 1.00 0.00 72 ASP A N 12
ATOM 22651 C CA . ASP A 1 72 ? -26.411 -11.918 -9.146 1.00 0.00 72 ASP A CA 12
ATOM 22652 C C . ASP A 1 72 ? -26.201 -11.401 -7.726 1.00 0.00 72 ASP A C 12
ATOM 22653 O O . ASP A 1 72 ? -27.080 -10.758 -7.153 1.00 0.00 72 ASP A O 12
ATOM 22662 N N . LEU A 1 73 ? -25.026 -11.677 -7.169 1.00 0.00 73 LEU A N 12
ATOM 22663 C CA . LEU A 1 73 ? -24.672 -11.204 -5.841 1.00 0.00 73 LEU A CA 12
ATOM 22664 C C . LEU A 1 73 ? -24.732 -9.684 -5.778 1.00 0.00 73 LEU A C 12
ATOM 22665 O O . LEU A 1 73 ? -25.447 -9.116 -4.956 1.00 0.00 73 LEU A O 12
ATOM 22681 N N . LEU A 1 74 ? -23.978 -9.038 -6.656 1.00 0.00 74 LEU A N 12
ATOM 22682 C CA . LEU A 1 74 ? -23.926 -7.584 -6.701 1.00 0.00 74 LEU A CA 12
ATOM 22683 C C . LEU A 1 74 ? -25.300 -6.998 -7.005 1.00 0.00 74 LEU A C 12
ATOM 22684 O O . LEU A 1 74 ? -25.654 -5.937 -6.493 1.00 0.00 74 LEU A O 12
ATOM 22700 N N . ALA A 1 75 ? -26.073 -7.695 -7.830 1.00 0.00 75 ALA A N 12
ATOM 22701 C CA . ALA A 1 75 ? -27.440 -7.286 -8.117 1.00 0.00 75 ALA A CA 12
ATOM 22702 C C . ALA A 1 75 ? -28.279 -7.309 -6.843 1.00 0.00 75 ALA A C 12
ATOM 22703 O O . ALA A 1 75 ? -29.033 -6.373 -6.569 1.00 0.00 75 ALA A O 12
ATOM 22710 N N . LYS A 1 76 ? -28.132 -8.381 -6.066 1.00 0.00 76 LYS A N 12
ATOM 22711 C CA . LYS A 1 76 ? -28.810 -8.500 -4.779 1.00 0.00 76 LYS A CA 12
ATOM 22712 C C . LYS A 1 76 ? -28.387 -7.377 -3.845 1.00 0.00 76 LYS A C 12
ATOM 22713 O O . LYS A 1 76 ? -29.225 -6.660 -3.310 1.00 0.00 76 LYS A O 12
ATOM 22732 N N . ILE A 1 77 ? -27.082 -7.219 -3.666 1.00 0.00 77 ILE A N 12
ATOM 22733 C CA . ILE A 1 77 ? -26.550 -6.198 -2.768 1.00 0.00 77 ILE A CA 12
ATOM 22734 C C . ILE A 1 77 ? -27.012 -4.808 -3.196 1.00 0.00 77 ILE A C 12
ATOM 22735 O O . ILE A 1 77 ? -27.376 -3.985 -2.366 1.00 0.00 77 ILE A O 12
ATOM 22751 N N . LYS A 1 78 ? -27.022 -4.566 -4.499 1.00 0.00 78 LYS A N 12
ATOM 22752 C CA . LYS A 1 78 ? -27.481 -3.292 -5.042 1.00 0.00 78 LYS A CA 12
ATOM 22753 C C . LYS A 1 78 ? -28.943 -3.057 -4.685 1.00 0.00 78 LYS A C 12
ATOM 22754 O O . LYS A 1 78 ? -29.301 -2.041 -4.089 1.00 0.00 78 LYS A O 12
ATOM 22773 N N . GLU A 1 79 ? -29.776 -4.019 -5.047 1.00 0.00 79 GLU A N 12
ATOM 22774 C CA . GLU A 1 79 ? -31.218 -3.921 -4.865 1.00 0.00 79 GLU A CA 12
ATOM 22775 C C . GLU A 1 79 ? -31.594 -3.867 -3.383 1.00 0.00 79 GLU A C 12
ATOM 22776 O O . GLU A 1 79 ? -32.618 -3.290 -3.005 1.00 0.00 79 GLU A O 12
ATOM 22788 N N . ASN A 1 80 ? -30.768 -4.472 -2.551 1.00 0.00 80 ASN A N 12
ATOM 22789 C CA . ASN A 1 80 ? -31.018 -4.507 -1.118 1.00 0.00 80 ASN A CA 12
ATOM 22790 C C . ASN A 1 80 ? -30.428 -3.283 -0.426 1.00 0.00 80 ASN A C 12
ATOM 22791 O O . ASN A 1 80 ? -30.962 -2.811 0.573 1.00 0.00 80 ASN A O 12
ATOM 22802 N N . LYS A 1 81 ? -29.333 -2.767 -0.967 1.00 0.00 81 LYS A N 12
ATOM 22803 C CA . LYS A 1 81 ? -28.786 -1.493 -0.513 1.00 0.00 81 LYS A CA 12
ATOM 22804 C C . LYS A 1 81 ? -29.781 -0.383 -0.806 1.00 0.00 81 LYS A C 12
ATOM 22805 O O . LYS A 1 81 ? -30.148 0.388 0.074 1.00 0.00 81 LYS A O 12
ATOM 22824 N N . ASP A 1 82 ? -30.224 -0.347 -2.055 1.00 0.00 82 ASP A N 12
ATOM 22825 C CA . ASP A 1 82 ? -31.162 0.667 -2.546 1.00 0.00 82 ASP A CA 12
ATOM 22826 C C . ASP A 1 82 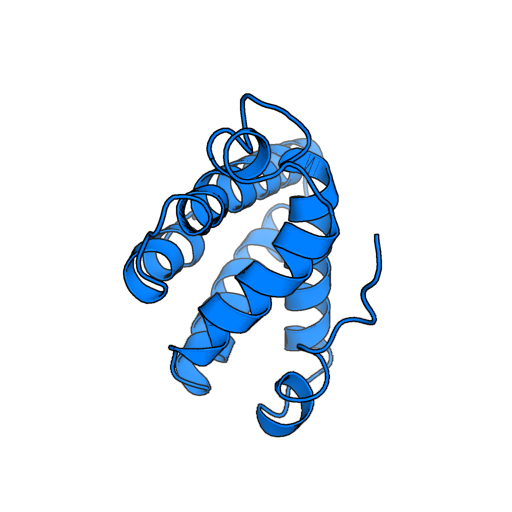? -32.389 0.798 -1.654 1.00 0.00 82 ASP A C 12
ATOM 22827 O O . ASP A 1 82 ? -32.841 1.907 -1.357 1.00 0.00 82 ASP A O 12
ATOM 22836 N N . LYS A 1 83 ? -32.929 -0.333 -1.227 1.00 0.00 83 LYS A N 12
ATOM 22837 C CA . LYS A 1 83 ? -34.130 -0.325 -0.400 1.00 0.00 83 LYS A CA 12
ATOM 22838 C C . LYS A 1 83 ? -33.825 0.100 1.037 1.00 0.00 83 LYS A C 12
ATOM 22839 O O . LYS A 1 83 ? -34.641 0.770 1.672 1.00 0.00 83 LYS A O 12
ATOM 22858 N N . LYS A 1 84 ? -32.646 -0.252 1.543 1.00 0.00 84 LYS A N 12
ATOM 22859 C CA . LYS A 1 84 ? -32.337 -0.026 2.945 1.00 0.00 84 LYS A CA 12
ATOM 22860 C C . LYS A 1 84 ? -31.625 1.293 3.182 1.00 0.00 84 LYS A C 12
ATOM 22861 O O . LYS A 1 84 ? -31.630 1.803 4.298 1.00 0.00 84 LYS A O 12
ATOM 22880 N N . GLU A 1 85 ? -31.033 1.861 2.139 1.00 0.00 85 GLU A N 12
ATOM 22881 C CA . GLU A 1 85 ? -30.303 3.116 2.281 1.00 0.00 85 GLU A CA 12
ATOM 22882 C C . GLU A 1 85 ? -31.262 4.268 2.553 1.00 0.00 85 GLU A C 12
ATOM 22883 O O . GLU A 1 85 ? -30.847 5.395 2.821 1.00 0.00 85 GLU A O 12
ATOM 22895 N N . LYS A 1 86 ? -32.551 3.964 2.477 1.00 0.00 86 LYS A N 12
ATOM 22896 C CA . LYS A 1 86 ? -33.591 4.874 2.924 1.00 0.00 86 LYS A CA 12
ATOM 22897 C C . LYS A 1 86 ? -33.410 5.186 4.409 1.00 0.00 86 LYS A C 12
ATOM 22898 O O . LYS A 1 86 ? -33.715 6.287 4.869 1.00 0.00 86 LYS A O 12
ATOM 22917 N N . ASP A 1 87 ? -32.900 4.206 5.149 1.00 0.00 87 ASP A N 12
ATOM 22918 C CA . ASP A 1 87 ? -32.713 4.346 6.584 1.00 0.00 87 ASP A CA 12
ATOM 22919 C C . ASP A 1 87 ? -31.260 4.088 6.959 1.00 0.00 87 ASP A C 12
ATOM 22920 O O . ASP A 1 87 ? -30.697 3.052 6.609 1.00 0.00 87 ASP A O 12
ATOM 22929 N N . PRO A 1 88 ? -30.641 5.023 7.690 1.00 0.00 88 PRO A N 12
ATOM 22930 C CA . PRO A 1 88 ? -29.227 4.932 8.073 1.00 0.00 88 PRO A CA 12
ATOM 22931 C C . PRO A 1 88 ? -28.916 3.702 8.920 1.00 0.00 88 PRO A C 12
ATOM 22932 O O . PRO A 1 88 ? -27.828 3.137 8.831 1.00 0.00 88 PRO A O 12
ATOM 22943 N N . GLU A 1 89 ? -29.880 3.289 9.728 1.00 0.00 89 GLU A N 12
ATOM 22944 C CA . GLU A 1 89 ? -29.672 2.198 10.669 1.00 0.00 89 GLU A CA 12
ATOM 22945 C C . GLU A 1 89 ? -30.003 0.853 10.035 1.00 0.00 89 GLU A C 12
ATOM 22946 O O . GLU A 1 89 ? -29.353 -0.151 10.325 1.00 0.00 89 GLU A O 12
ATOM 22958 N N . GLU A 1 90 ? -31.007 0.828 9.170 1.00 0.00 90 GLU A N 12
ATOM 22959 C CA . GLU A 1 90 ? -31.330 -0.371 8.436 1.00 0.00 90 GLU A CA 12
ATOM 22960 C C . GLU A 1 90 ? -30.191 -0.706 7.477 1.00 0.00 90 GLU A C 12
ATOM 22961 O O . GLU A 1 90 ? -29.756 -1.857 7.392 1.00 0.00 90 GLU A O 12
ATOM 22973 N N . LEU A 1 91 ? -29.688 0.309 6.778 1.00 0.00 91 LEU A N 12
ATOM 22974 C CA . LEU A 1 91 ? -28.515 0.131 5.931 1.00 0.00 91 LEU A CA 12
ATOM 22975 C C . LEU A 1 91 ? -27.306 -0.252 6.780 1.00 0.00 91 LEU A C 12
ATOM 22976 O O . LEU A 1 91 ? -26.514 -1.111 6.392 1.00 0.00 91 LEU A O 12
ATOM 22992 N N . ASN A 1 92 ? -27.185 0.377 7.949 1.00 0.00 92 ASN A N 12
ATOM 22993 C CA . ASN A 1 92 ? -26.111 0.063 8.890 1.00 0.00 92 ASN A CA 12
ATOM 22994 C C . ASN A 1 92 ? -26.145 -1.413 9.253 1.00 0.00 92 ASN A C 12
ATOM 22995 O O . ASN A 1 92 ? -25.124 -2.102 9.208 1.00 0.00 92 ASN A O 12
ATOM 23006 N N . THR A 1 93 ? -27.332 -1.894 9.596 1.00 0.00 93 THR A N 12
ATOM 23007 C CA . THR A 1 93 ? -27.520 -3.287 9.945 1.00 0.00 93 THR A CA 12
ATOM 23008 C C . THR A 1 93 ? -27.213 -4.177 8.746 1.00 0.00 93 THR A C 12
ATOM 23009 O O . THR A 1 93 ? -26.524 -5.183 8.877 1.00 0.00 93 THR A O 12
ATOM 23020 N N . TYR A 1 94 ? -27.708 -3.782 7.574 1.00 0.00 94 TYR A N 12
ATOM 23021 C CA . TYR A 1 94 ? -27.443 -4.506 6.336 1.00 0.00 94 TYR A CA 12
ATOM 23022 C C . TYR A 1 94 ? -25.942 -4.702 6.131 1.00 0.00 94 TYR A C 12
ATOM 23023 O O . TYR A 1 94 ? -25.469 -5.827 5.987 1.00 0.00 94 TYR A O 12
ATOM 23041 N N . LYS A 1 95 ? -25.208 -3.597 6.146 1.00 0.00 95 LYS A N 12
ATOM 23042 C CA . LYS A 1 95 ? -23.756 -3.616 5.983 1.00 0.00 95 LYS A CA 12
ATOM 23043 C C . LYS A 1 95 ? -23.097 -4.500 7.035 1.00 0.00 95 LYS A C 12
ATOM 23044 O O . LYS A 1 95 ? -22.133 -5.211 6.753 1.00 0.00 95 LYS A O 12
ATOM 23063 N N . SER A 1 96 ? -23.628 -4.451 8.245 1.00 0.00 96 SER A N 12
ATOM 23064 C CA . SER A 1 96 ? -23.086 -5.235 9.346 1.00 0.00 96 SER A CA 12
ATOM 23065 C C . SER A 1 96 ? -23.325 -6.728 9.127 1.00 0.00 96 SER A C 12
ATOM 23066 O O . SER A 1 96 ? -22.428 -7.541 9.347 1.00 0.00 96 SER A O 12
ATOM 23074 N N . ILE A 1 97 ? -24.528 -7.080 8.674 1.00 0.00 97 ILE A N 12
ATOM 23075 C CA . ILE A 1 97 ? -24.874 -8.477 8.411 1.00 0.00 97 ILE A CA 12
ATOM 23076 C C . ILE A 1 97 ? -23.931 -9.077 7.372 1.00 0.00 97 ILE A C 12
ATOM 23077 O O . ILE A 1 97 ? -23.283 -10.092 7.630 1.00 0.00 97 ILE A O 12
ATOM 23093 N N . LEU A 1 98 ? -23.864 -8.443 6.202 1.00 0.00 98 LEU A N 12
ATOM 23094 C CA . LEU A 1 98 ? -22.931 -8.830 5.156 1.00 0.00 98 LEU A CA 12
ATOM 23095 C C . LEU A 1 98 ? -21.514 -9.032 5.685 1.00 0.00 98 LEU A C 12
ATOM 23096 O O . LEU A 1 98 ? -20.860 -10.019 5.359 1.00 0.00 98 LEU A O 12
ATOM 23112 N N . ALA A 1 99 ? -21.047 -8.113 6.513 1.00 0.00 99 ALA A N 12
ATOM 23113 C CA . ALA A 1 99 ? -19.701 -8.209 7.048 1.00 0.00 99 ALA A CA 12
ATOM 23114 C C . ALA A 1 99 ? -19.564 -9.388 8.002 1.00 0.00 99 ALA A C 12
ATOM 23115 O O . ALA A 1 99 ? -18.613 -10.160 7.899 1.00 0.00 99 ALA A O 12
ATOM 23122 N N . SER A 1 100 ? -20.526 -9.548 8.906 1.00 0.00 100 SER A N 12
ATOM 23123 C CA . SER A 1 100 ? -20.485 -10.638 9.869 1.00 0.00 100 SER A CA 12
ATOM 23124 C C . SER A 1 100 ? -20.649 -11.993 9.182 1.00 0.00 100 SER A C 12
ATOM 23125 O O . SER A 1 100 ? -20.312 -13.032 9.750 1.00 0.00 100 SER A O 12
ATOM 23133 N N . GLY A 1 101 ? -21.172 -11.976 7.962 1.00 0.00 101 GLY A N 12
ATOM 23134 C CA . GLY A 1 101 ? -21.276 -13.194 7.189 1.00 0.00 101 GLY A CA 12
ATOM 23135 C C . GLY A 1 101 ? -20.034 -13.444 6.362 1.00 0.00 101 GLY A C 12
ATOM 23136 O O . GLY A 1 101 ? -19.604 -14.586 6.217 1.00 0.00 101 GLY A O 12
ATOM 23140 N N . PHE A 1 102 ? -19.444 -12.374 5.829 1.00 0.00 102 PHE A N 12
ATOM 23141 C CA . PHE A 1 102 ? -18.229 -12.495 5.037 1.00 0.00 102 PHE A CA 12
ATOM 23142 C C . PHE A 1 102 ? -17.065 -12.910 5.924 1.00 0.00 102 PHE A C 12
ATOM 23143 O O . PHE A 1 102 ? -16.242 -13.725 5.529 1.00 0.00 102 PHE A O 12
ATOM 23160 N N . ASP A 1 103 ? -17.022 -12.339 7.123 1.00 0.00 103 ASP A N 12
ATOM 23161 C CA . ASP A 1 103 ? -15.981 -12.633 8.121 1.00 0.00 103 ASP A CA 12
ATOM 23162 C C . ASP A 1 103 ? -15.714 -14.133 8.269 1.00 0.00 103 ASP A C 12
ATOM 23163 O O . ASP A 1 103 ? -14.584 -14.547 8.544 1.00 0.00 103 ASP A O 12
ATOM 23172 N N . GLY A 1 104 ? -16.748 -14.941 8.070 1.00 0.00 104 GLY A N 12
ATOM 23173 C CA . GLY A 1 104 ? -16.605 -16.381 8.171 1.00 0.00 104 GLY A CA 12
ATOM 23174 C C . GLY A 1 104 ? -15.519 -16.937 7.263 1.00 0.00 104 GLY A C 12
ATOM 23175 O O . GLY A 1 104 ? -14.872 -17.926 7.603 1.00 0.00 104 GLY A O 12
ATOM 23179 N N . ILE A 1 105 ? -15.296 -16.282 6.125 1.00 0.00 105 ILE A N 12
ATOM 23180 C CA . ILE A 1 105 ? -14.313 -16.736 5.149 1.00 0.00 105 ILE A CA 12
ATOM 23181 C C . ILE A 1 105 ? -12.897 -16.730 5.730 1.00 0.00 105 ILE A C 12
ATOM 23182 O O . ILE A 1 105 ? -12.051 -17.530 5.330 1.00 0.00 105 ILE A O 12
ATOM 23198 N N . PHE A 1 106 ? -12.654 -15.850 6.701 1.00 0.00 106 PHE A N 12
ATOM 23199 C CA . PHE A 1 106 ? -11.337 -15.739 7.324 1.00 0.00 106 PHE A CA 12
ATOM 23200 C C . PHE A 1 106 ? -11.076 -16.927 8.243 1.00 0.00 106 PHE A C 12
ATOM 23201 O O . PHE A 1 106 ? -9.971 -17.108 8.751 1.00 0.00 106 PHE A O 12
ATOM 23218 N N . ASN A 1 107 ? -12.105 -17.735 8.444 1.00 0.00 107 ASN A N 12
ATOM 23219 C CA . ASN A 1 107 ? -11.999 -18.946 9.242 1.00 0.00 107 ASN A CA 12
ATOM 23220 C C . ASN A 1 107 ? -11.868 -20.146 8.309 1.00 0.00 107 ASN A C 12
ATOM 23221 O O . ASN A 1 107 ? -12.306 -21.252 8.626 1.00 0.00 107 ASN A O 12
ATOM 23232 N N . GLN A 1 108 ? -11.254 -19.899 7.147 1.00 0.00 108 GLN A N 12
ATOM 23233 C CA . GLN A 1 108 ? -10.985 -20.938 6.150 1.00 0.00 108 GLN A CA 12
ATOM 23234 C C . GLN A 1 108 ? -12.283 -21.554 5.659 1.00 0.00 108 GLN A C 12
ATOM 23235 O O . GLN A 1 108 ? -12.368 -22.753 5.392 1.00 0.00 108 GLN A O 12
ATOM 23249 N N . ALA A 1 109 ? -13.289 -20.704 5.525 1.00 0.00 109 ALA A N 12
ATOM 23250 C CA . ALA A 1 109 ? -14.597 -21.125 5.043 1.00 0.00 109 ALA A CA 12
ATOM 23251 C C . ALA A 1 109 ? -14.648 -21.116 3.523 1.00 0.00 109 ALA A C 12
ATOM 23252 O O . ALA A 1 109 ? -13.755 -20.581 2.861 1.00 0.00 109 ALA A O 12
ATOM 23259 N N . ASP A 1 110 ? -15.695 -21.714 2.985 1.00 0.00 110 ASP A N 12
ATOM 23260 C CA . ASP A 1 110 ? -15.922 -21.738 1.549 1.00 0.00 110 ASP A CA 12
ATOM 23261 C C . ASP A 1 110 ? -16.552 -20.427 1.087 1.00 0.00 110 ASP A C 12
ATOM 23262 O O . ASP A 1 110 ? -17.206 -19.728 1.864 1.00 0.00 110 ASP A O 12
ATOM 23271 N N . SER A 1 111 ? -16.359 -20.105 -0.177 1.00 0.00 111 SER A N 12
ATOM 23272 C CA . SER A 1 111 ? -16.830 -18.840 -0.720 1.00 0.00 111 SER A CA 12
ATOM 23273 C C . SER A 1 111 ? -18.282 -18.952 -1.180 1.00 0.00 111 SER A C 12
ATOM 23274 O O . SER A 1 111 ? -19.002 -17.962 -1.213 1.00 0.00 111 SER A O 12
ATOM 23282 N N . LYS A 1 112 ? -18.720 -20.163 -1.505 1.00 0.00 112 LYS A N 12
ATOM 23283 C CA . LYS A 1 112 ? -20.106 -20.392 -1.906 1.00 0.00 112 LYS A CA 12
ATOM 23284 C C . LYS A 1 112 ? -21.037 -20.317 -0.692 1.00 0.00 112 LYS A C 12
ATOM 23285 O O . LYS A 1 112 ? -22.066 -19.641 -0.739 1.00 0.00 112 LYS A O 12
ATOM 23304 N N . THR A 1 113 ? -20.669 -20.982 0.397 1.00 0.00 113 THR A N 12
ATOM 23305 C CA . THR A 1 113 ? -21.477 -20.949 1.612 1.00 0.00 113 THR A CA 12
ATOM 23306 C C . THR A 1 113 ? -21.556 -19.528 2.178 1.00 0.00 113 THR A C 12
ATOM 23307 O O . THR A 1 113 ? -22.568 -19.135 2.760 1.00 0.00 113 THR A O 12
ATOM 23318 N N . THR A 1 114 ? -20.488 -18.761 1.999 1.00 0.00 114 THR A N 12
ATOM 23319 C CA . THR A 1 114 ? -20.468 -17.371 2.419 1.00 0.00 114 THR A CA 12
ATOM 23320 C C . THR A 1 114 ? -21.246 -16.501 1.428 1.00 0.00 114 THR A C 12
ATOM 23321 O O . THR A 1 114 ? -21.913 -15.539 1.814 1.00 0.00 114 THR A O 12
ATOM 23332 N N . LEU A 1 115 ? -21.177 -16.871 0.152 1.00 0.00 115 LEU A N 12
ATOM 23333 C CA . LEU A 1 115 ? -21.888 -16.168 -0.904 1.00 0.00 115 LEU A CA 12
ATOM 23334 C C . LEU A 1 115 ? -23.383 -16.219 -0.679 1.00 0.00 115 LEU A C 12
ATOM 23335 O O . LEU A 1 115 ? -24.060 -15.193 -0.727 1.00 0.00 115 LEU A O 12
ATOM 23351 N N . ASN A 1 116 ? -23.889 -17.422 -0.454 1.00 0.00 116 ASN A N 12
ATOM 23352 C CA . ASN A 1 116 ? -25.313 -17.622 -0.233 1.00 0.00 116 ASN A CA 12
ATOM 23353 C C . ASN A 1 116 ? -25.801 -16.740 0.899 1.00 0.00 116 ASN A C 12
ATOM 23354 O O . ASN A 1 116 ? -26.870 -16.161 0.811 1.00 0.00 116 ASN A O 12
ATOM 23365 N N . LYS A 1 117 ? -25.002 -16.629 1.954 1.00 0.00 117 LYS A N 12
ATOM 23366 C CA . LYS A 1 117 ? -25.342 -15.773 3.086 1.00 0.00 117 LYS A CA 12
ATOM 23367 C C . LYS A 1 117 ? -25.580 -14.341 2.624 1.00 0.00 117 LYS A C 12
ATOM 23368 O O . LYS A 1 117 ? -26.602 -13.737 2.942 1.00 0.00 117 LYS A O 12
ATOM 23387 N N . LEU A 1 118 ? -24.634 -13.819 1.853 1.00 0.00 118 LEU A N 12
ATOM 23388 C CA . LEU A 1 118 ? -24.700 -12.446 1.364 1.00 0.00 118 LEU A CA 12
ATOM 23389 C C . LEU A 1 118 ? -25.848 -12.271 0.373 1.00 0.00 118 LEU A C 12
ATOM 23390 O O . LEU A 1 118 ? -26.599 -11.297 0.435 1.00 0.00 118 LEU A O 12
ATOM 23406 N N . LYS A 1 119 ? -25.991 -13.234 -0.529 1.00 0.00 119 LYS A N 12
ATOM 23407 C CA . LYS A 1 119 ? -26.991 -13.154 -1.586 1.00 0.00 119 LYS A CA 12
ATOM 23408 C C . LYS A 1 119 ? -28.391 -13.406 -1.029 1.00 0.00 119 LYS A C 12
ATOM 23409 O O . LYS A 1 119 ? -29.394 -13.076 -1.659 1.00 0.00 119 LYS A O 12
ATOM 23428 N N . ASP A 1 120 ? -28.442 -13.991 0.156 1.00 0.00 120 ASP A N 12
ATOM 23429 C CA . ASP A 1 120 ? -29.710 -14.327 0.804 1.00 0.00 120 ASP A CA 12
ATOM 23430 C C . ASP A 1 120 ? -29.983 -13.416 2.002 1.00 0.00 120 ASP A C 12
ATOM 23431 O O . ASP A 1 120 ? -30.888 -13.673 2.798 1.00 0.00 120 ASP A O 12
ATOM 23440 N N . THR A 1 121 ? -29.208 -12.349 2.131 1.00 0.00 121 THR A N 12
ATOM 23441 C CA . THR A 1 121 ? -29.361 -11.441 3.259 1.00 0.00 121 THR A CA 12
ATOM 23442 C C . THR A 1 121 ? -30.667 -10.654 3.167 1.00 0.00 121 THR A C 12
ATOM 23443 O O . THR A 1 121 ? -31.487 -10.697 4.086 1.00 0.00 121 THR A O 12
ATOM 23454 N N . ILE A 1 122 ? -30.856 -9.966 2.042 1.00 0.00 122 ILE A N 12
ATOM 23455 C CA . ILE A 1 122 ? -31.985 -9.063 1.852 1.00 0.00 122 ILE A CA 12
ATOM 23456 C C . ILE A 1 122 ? -31.924 -7.921 2.864 1.00 0.00 122 ILE A C 12
ATOM 23457 O O . ILE A 1 122 ? -32.534 -8.033 3.953 1.00 0.00 122 ILE A O 12
ATOM 23473 N N . GLY A 1 1 ? -3.681 0.170 5.089 1.00 0.00 1 GLY A N 13
ATOM 23474 C CA . GLY A 1 1 ? -3.368 -0.527 3.818 1.00 0.00 1 GLY A CA 13
ATOM 23475 C C . GLY A 1 1 ? -4.332 -0.161 2.711 1.00 0.00 1 GLY A C 13
ATOM 23476 O O . GLY A 1 1 ? -5.526 -0.465 2.786 1.00 0.00 1 GLY A O 13
ATOM 23479 N N . ALA A 1 2 ? -3.811 0.511 1.691 1.00 0.00 2 ALA A N 13
ATOM 23480 C CA . ALA A 1 2 ? -4.612 0.922 0.547 1.00 0.00 2 ALA A CA 13
ATOM 23481 C C . ALA A 1 2 ? -4.472 -0.076 -0.595 1.00 0.00 2 ALA A C 13
ATOM 23482 O O . ALA A 1 2 ? -5.467 -0.478 -1.194 1.00 0.00 2 ALA A O 13
ATOM 23489 N N . MET A 1 3 ? -3.221 -0.458 -0.883 1.00 0.00 3 MET A N 13
ATOM 23490 C CA . MET A 1 3 ? -2.903 -1.429 -1.940 1.00 0.00 3 MET A CA 13
ATOM 23491 C C . MET A 1 3 ? -3.267 -0.902 -3.329 1.00 0.00 3 MET A C 13
ATOM 23492 O O . MET A 1 3 ? -2.399 -0.470 -4.088 1.00 0.00 3 MET A O 13
ATOM 23506 N N . GLY A 1 4 ? -4.550 -0.928 -3.643 1.00 0.00 4 GLY A N 13
ATOM 23507 C CA . GLY A 1 4 ? -5.013 -0.537 -4.954 1.00 0.00 4 GLY A CA 13
ATOM 23508 C C . GLY A 1 4 ? -6.062 -1.495 -5.475 1.00 0.00 4 GLY A C 13
ATOM 23509 O O . GLY A 1 4 ? -7.003 -1.836 -4.762 1.00 0.00 4 GLY A O 13
ATOM 23513 N N . THR A 1 5 ? -5.903 -1.945 -6.707 1.00 0.00 5 THR A N 13
ATOM 23514 C CA . THR A 1 5 ? -6.840 -2.884 -7.292 1.00 0.00 5 THR A CA 13
ATOM 23515 C C . THR A 1 5 ? -6.127 -4.113 -7.860 1.00 0.00 5 THR A C 13
ATOM 23516 O O . THR A 1 5 ? -5.794 -4.157 -9.039 1.00 0.00 5 THR A O 13
ATOM 23527 N N . PRO A 1 6 ? -5.853 -5.121 -7.016 1.00 0.00 6 PRO A N 13
ATOM 23528 C CA . PRO A 1 6 ? -5.256 -6.378 -7.467 1.00 0.00 6 PRO A CA 13
ATOM 23529 C C . PRO A 1 6 ? -6.297 -7.322 -8.064 1.00 0.00 6 PRO A C 13
ATOM 23530 O O . PRO A 1 6 ? -5.986 -8.195 -8.876 1.00 0.00 6 PRO A O 13
ATOM 23541 N N . LEU A 1 7 ? -7.546 -7.126 -7.664 1.00 0.00 7 LEU A N 13
ATOM 23542 C CA . LEU A 1 7 ? -8.635 -7.987 -8.094 1.00 0.00 7 LEU A CA 13
ATOM 23543 C C . LEU A 1 7 ? -9.260 -7.493 -9.394 1.00 0.00 7 LEU A C 13
ATOM 23544 O O . LEU A 1 7 ? -10.111 -8.162 -9.976 1.00 0.00 7 LEU A O 13
ATOM 23560 N N . GLU A 1 8 ? -8.815 -6.336 -9.862 1.00 0.00 8 GLU A N 13
ATOM 23561 C CA . GLU A 1 8 ? -9.374 -5.729 -11.073 1.00 0.00 8 GLU A CA 13
ATOM 23562 C C . GLU A 1 8 ? -9.196 -6.628 -12.295 1.00 0.00 8 GLU A C 13
ATOM 23563 O O . GLU A 1 8 ? -9.948 -6.525 -13.261 1.00 0.00 8 GLU A O 13
ATOM 23575 N N . LYS A 1 9 ? -8.220 -7.526 -12.241 1.00 0.00 9 LYS A N 13
ATOM 23576 C CA . LYS A 1 9 ? -7.852 -8.314 -13.409 1.00 0.00 9 LYS A CA 13
ATOM 23577 C C . LYS A 1 9 ? -8.889 -9.390 -13.642 1.00 0.00 9 LYS A C 13
ATOM 23578 O O . LYS A 1 9 ? -9.304 -9.654 -14.771 1.00 0.00 9 LYS A O 13
ATOM 23597 N N . LEU A 1 10 ? -9.327 -9.987 -12.557 1.00 0.00 10 LEU A N 13
ATOM 23598 C CA . LEU A 1 10 ? -10.380 -10.971 -12.613 1.00 0.00 10 LEU A CA 13
ATOM 23599 C C . LEU A 1 10 ? -11.719 -10.272 -12.763 1.00 0.00 10 LEU A C 13
ATOM 23600 O O . LEU A 1 10 ? -12.574 -10.711 -13.515 1.00 0.00 10 LEU A O 13
ATOM 23616 N N . VAL A 1 11 ? -11.883 -9.157 -12.075 1.00 0.00 11 VAL A N 13
ATOM 23617 C CA . VAL A 1 11 ? -13.113 -8.385 -12.181 1.00 0.00 11 VAL A CA 13
ATOM 23618 C C . VAL A 1 11 ? -13.396 -7.996 -13.637 1.00 0.00 11 VAL A C 13
ATOM 23619 O O . VAL A 1 11 ? -14.547 -7.999 -14.076 1.00 0.00 11 VAL A O 13
ATOM 23632 N N . SER A 1 12 ? -12.342 -7.711 -14.392 1.00 0.00 12 SER A N 13
ATOM 23633 C CA . SER A 1 12 ? -12.493 -7.322 -15.788 1.00 0.00 12 SER A CA 13
ATOM 23634 C C . SER A 1 12 ? -12.856 -8.526 -16.663 1.00 0.00 12 SER A C 13
ATOM 23635 O O . SER A 1 12 ? -13.488 -8.374 -17.707 1.00 0.00 12 SER A O 13
ATOM 23643 N N . ARG A 1 13 ? -12.475 -9.723 -16.227 1.00 0.00 13 ARG A N 13
ATOM 23644 C CA . ARG A 1 13 ? -12.767 -10.934 -16.990 1.00 0.00 13 ARG A CA 13
ATOM 23645 C C . ARG A 1 13 ? -14.105 -11.532 -16.563 1.00 0.00 13 ARG A C 13
ATOM 23646 O O . ARG A 1 13 ? -14.729 -12.279 -17.314 1.00 0.00 13 ARG A O 13
ATOM 23667 N N . LEU A 1 14 ? -14.541 -11.202 -15.350 1.00 0.00 14 LEU A N 13
ATOM 23668 C CA . LEU A 1 14 ? -15.887 -11.544 -14.906 1.00 0.00 14 LEU A CA 13
ATOM 23669 C C . LEU A 1 14 ? -16.881 -10.539 -15.478 1.00 0.00 14 LEU A C 13
ATOM 23670 O O . LEU A 1 14 ? -18.096 -10.733 -15.400 1.00 0.00 14 LEU A O 13
ATOM 23686 N N . ASN A 1 15 ? -16.331 -9.464 -16.045 1.00 0.00 15 ASN A N 13
ATOM 23687 C CA . ASN A 1 15 ? -17.100 -8.441 -16.750 1.00 0.00 15 ASN A CA 13
ATOM 23688 C C . ASN A 1 15 ? -18.194 -7.843 -15.884 1.00 0.00 15 ASN A C 13
ATOM 23689 O O . ASN A 1 15 ? -19.375 -8.170 -16.030 1.00 0.00 15 ASN A O 13
ATOM 23700 N N . LEU A 1 16 ? -17.794 -6.984 -14.967 1.00 0.00 16 LEU A N 13
ATOM 23701 C CA . LEU A 1 16 ? -18.739 -6.275 -14.129 1.00 0.00 16 LEU A CA 13
ATOM 23702 C C . LEU A 1 16 ? -19.007 -4.888 -14.691 1.00 0.00 16 LEU A C 13
ATOM 23703 O O . LEU A 1 16 ? -18.128 -4.275 -15.298 1.00 0.00 16 LEU A O 13
ATOM 23719 N N . ASN A 1 17 ? -20.216 -4.394 -14.493 1.00 0.00 17 ASN A N 13
ATOM 23720 C CA . ASN A 1 17 ? -20.587 -3.081 -15.014 1.00 0.00 17 ASN A CA 13
ATOM 23721 C C . ASN A 1 17 ? -20.934 -2.141 -13.872 1.00 0.00 17 ASN A C 13
ATOM 23722 O O . ASN A 1 17 ? -20.709 -2.472 -12.711 1.00 0.00 17 ASN A O 13
ATOM 23733 N N . ASN A 1 18 ? -21.462 -0.968 -14.211 1.00 0.00 18 ASN A N 13
ATOM 23734 C CA . ASN A 1 18 ? -21.846 0.041 -13.220 1.00 0.00 18 ASN A CA 13
ATOM 23735 C C . ASN A 1 18 ? -22.732 -0.548 -12.130 1.00 0.00 18 ASN A C 13
ATOM 23736 O O . ASN A 1 18 ? -22.721 -0.090 -10.992 1.00 0.00 18 ASN A O 13
ATOM 23747 N N . THR A 1 19 ? -23.484 -1.568 -12.482 1.00 0.00 19 THR A N 13
ATOM 23748 C CA . THR A 1 19 ? -24.367 -2.225 -11.533 1.00 0.00 19 THR A CA 13
ATOM 23749 C C . THR A 1 19 ? -23.557 -2.990 -10.486 1.00 0.00 19 THR A C 13
ATOM 23750 O O . THR A 1 19 ? -23.779 -2.843 -9.286 1.00 0.00 19 THR A O 13
ATOM 23761 N N . GLU A 1 20 ? -22.598 -3.777 -10.951 1.00 0.00 20 GLU A N 13
ATOM 23762 C CA . GLU A 1 20 ? -21.793 -4.609 -10.067 1.00 0.00 20 GLU A CA 13
ATOM 23763 C C . GLU A 1 20 ? -20.683 -3.809 -9.387 1.00 0.00 20 GLU A C 13
ATOM 23764 O O . GLU A 1 20 ? -20.399 -4.001 -8.203 1.00 0.00 20 GLU A O 13
ATOM 23776 N N . LYS A 1 21 ? -20.058 -2.911 -10.139 1.00 0.00 21 LYS A N 13
ATOM 23777 C CA . LYS A 1 21 ? -18.895 -2.175 -9.656 1.00 0.00 21 LYS A CA 13
ATOM 23778 C C . LYS A 1 21 ? -19.250 -1.221 -8.520 1.00 0.00 21 LYS A C 13
ATOM 23779 O O . LYS A 1 21 ? -18.457 -1.040 -7.591 1.00 0.00 21 LYS A O 13
ATOM 23798 N N . GLU A 1 22 ? -20.433 -0.620 -8.583 1.00 0.00 22 GLU A N 13
ATOM 23799 C CA . GLU A 1 22 ? -20.889 0.255 -7.508 1.00 0.00 22 GLU A CA 13
ATOM 23800 C C . GLU A 1 22 ? -21.044 -0.546 -6.222 1.00 0.00 22 GLU A C 13
ATOM 23801 O O . GLU A 1 22 ? -20.607 -0.121 -5.150 1.00 0.00 22 GLU A O 13
ATOM 23813 N N . THR A 1 23 ? -21.642 -1.724 -6.353 1.00 0.00 23 THR A N 13
ATOM 23814 C CA . THR A 1 23 ? -21.826 -2.629 -5.232 1.00 0.00 23 THR A CA 13
ATOM 23815 C C . THR A 1 23 ? -20.486 -3.048 -4.643 1.00 0.00 23 THR A C 13
ATOM 23816 O O . THR A 1 23 ? -20.284 -3.003 -3.432 1.00 0.00 23 THR A O 13
ATOM 23827 N N . LEU A 1 24 ? -19.581 -3.458 -5.519 1.00 0.00 24 LEU A N 13
ATOM 23828 C CA . LEU A 1 24 ? -18.273 -3.946 -5.122 1.00 0.00 24 LEU A CA 13
ATOM 23829 C C . LEU A 1 24 ? -17.503 -2.888 -4.333 1.00 0.00 24 LEU A C 13
ATOM 23830 O O . LEU A 1 24 ? -16.801 -3.206 -3.371 1.00 0.00 24 LEU A O 13
ATOM 23846 N N . THR A 1 25 ? -17.645 -1.636 -4.743 1.00 0.00 25 THR A N 13
ATOM 23847 C CA . THR A 1 25 ? -17.020 -0.526 -4.038 1.00 0.00 25 THR A CA 13
ATOM 23848 C C . THR A 1 25 ? -17.615 -0.387 -2.636 1.00 0.00 25 THR A C 13
ATOM 23849 O O . THR A 1 25 ? -16.889 -0.278 -1.645 1.00 0.00 25 THR A O 13
ATOM 23860 N N . PHE A 1 26 ? -18.940 -0.418 -2.566 1.00 0.00 26 PHE A N 13
ATOM 23861 C CA . PHE A 1 26 ? -19.660 -0.348 -1.302 1.00 0.00 26 PHE A CA 13
ATOM 23862 C C . PHE A 1 26 ? -19.279 -1.514 -0.392 1.00 0.00 26 PHE A C 13
ATOM 23863 O O . PHE A 1 26 ? -19.002 -1.328 0.796 1.00 0.00 26 PHE A O 13
ATOM 23880 N N . LEU A 1 27 ? -19.253 -2.706 -0.970 1.00 0.00 27 LEU A N 13
ATOM 23881 C CA . LEU A 1 27 ? -18.995 -3.933 -0.236 1.00 0.00 27 LEU A CA 13
ATOM 23882 C C . LEU A 1 27 ? -17.605 -3.909 0.407 1.00 0.00 27 LEU A C 13
ATOM 23883 O O . LEU A 1 27 ? -17.473 -4.029 1.626 1.00 0.00 27 LEU A O 13
ATOM 23899 N N . THR A 1 28 ? -16.579 -3.734 -0.416 1.00 0.00 28 THR A N 13
ATOM 23900 C CA . THR A 1 28 ? -15.203 -3.780 0.043 1.00 0.00 28 THR A CA 13
ATOM 23901 C C . THR A 1 28 ? -14.922 -2.715 1.108 1.00 0.00 28 THR A C 13
ATOM 23902 O O . THR A 1 28 ? -14.185 -2.958 2.068 1.00 0.00 28 THR A O 13
ATOM 23913 N N . ASN A 1 29 ? -15.528 -1.545 0.949 1.00 0.00 29 ASN A N 13
ATOM 23914 C CA . ASN A 1 29 ? -15.305 -0.443 1.876 1.00 0.00 29 ASN A CA 13
ATOM 23915 C C . ASN A 1 29 ? -15.995 -0.676 3.214 1.00 0.00 29 ASN A C 13
ATOM 23916 O O . ASN A 1 29 ? -15.452 -0.332 4.264 1.00 0.00 29 ASN A O 13
ATOM 23927 N N . LEU A 1 30 ? -17.185 -1.277 3.187 1.00 0.00 30 LEU A N 13
ATOM 23928 C CA . LEU A 1 30 ? -17.938 -1.502 4.417 1.00 0.00 30 LEU A CA 13
ATOM 23929 C C . LEU A 1 30 ? -17.235 -2.554 5.269 1.00 0.00 30 LEU A C 13
ATOM 23930 O O . LEU A 1 30 ? -17.216 -2.459 6.495 1.00 0.00 30 LEU A O 13
ATOM 23946 N N . LEU A 1 31 ? -16.668 -3.562 4.614 1.00 0.00 31 LEU A N 13
ATOM 23947 C CA . LEU A 1 31 ? -15.836 -4.539 5.269 1.00 0.00 31 LEU A CA 13
ATOM 23948 C C . LEU A 1 31 ? -14.684 -3.887 6.034 1.00 0.00 31 LEU A C 13
ATOM 23949 O O . LEU A 1 31 ? -14.409 -4.256 7.172 1.00 0.00 31 LEU A O 13
ATOM 23965 N N . LYS A 1 32 ? -14.029 -2.898 5.424 1.00 0.00 32 LYS A N 13
ATOM 23966 C CA . LYS A 1 32 ? -12.925 -2.200 6.085 1.00 0.00 32 LYS A CA 13
ATOM 23967 C C . LYS A 1 32 ? -13.423 -1.324 7.239 1.00 0.00 32 LYS A C 13
ATOM 23968 O O . LYS A 1 32 ? -12.629 -0.779 8.004 1.00 0.00 32 LYS A O 13
ATOM 23987 N N . GLU A 1 33 ? -14.736 -1.200 7.362 1.00 0.00 33 GLU A N 13
ATOM 23988 C CA . GLU A 1 33 ? -15.337 -0.399 8.417 1.00 0.00 33 GLU A CA 13
ATOM 23989 C C . GLU A 1 33 ? -15.853 -1.291 9.543 1.00 0.00 33 GLU A C 13
ATOM 23990 O O . GLU A 1 33 ? -15.649 -1.010 10.723 1.00 0.00 33 GLU A O 13
ATOM 24002 N N . LYS A 1 34 ? -16.518 -2.374 9.166 1.00 0.00 34 LYS A N 13
ATOM 24003 C CA . LYS A 1 34 ? -17.197 -3.219 10.131 1.00 0.00 34 LYS A CA 13
ATOM 24004 C C . LYS A 1 34 ? -16.322 -4.370 10.637 1.00 0.00 34 LYS A C 13
ATOM 24005 O O . LYS A 1 34 ? -16.351 -4.686 11.823 1.00 0.00 34 LYS A O 13
ATOM 24024 N N . LEU A 1 35 ? -15.536 -4.983 9.754 1.00 0.00 35 LEU A N 13
ATOM 24025 C CA . LEU A 1 35 ? -14.776 -6.185 10.118 1.00 0.00 35 LEU A CA 13
ATOM 24026 C C . LEU A 1 35 ? -13.704 -5.898 11.162 1.00 0.00 35 LEU A C 13
ATOM 24027 O O . LEU A 1 35 ? -13.230 -6.811 11.832 1.00 0.00 35 LEU A O 13
ATOM 24043 N N . VAL A 1 36 ? -13.328 -4.633 11.306 1.00 0.00 36 VAL A N 13
ATOM 24044 C CA . VAL A 1 36 ? -12.304 -4.258 12.276 1.00 0.00 36 VAL A CA 13
ATOM 24045 C C . VAL A 1 36 ? -12.827 -4.395 13.706 1.00 0.00 36 VAL A C 13
ATOM 24046 O O . VAL A 1 36 ? -12.064 -4.307 14.667 1.00 0.00 36 VAL A O 13
ATOM 24059 N N . ASP A 1 37 ? -14.130 -4.621 13.835 1.00 0.00 37 ASP A N 13
ATOM 24060 C CA . ASP A 1 37 ? -14.750 -4.825 15.137 1.00 0.00 37 ASP A CA 13
ATOM 24061 C C . ASP A 1 37 ? -14.750 -6.313 15.479 1.00 0.00 37 ASP A C 13
ATOM 24062 O O . ASP A 1 37 ? -15.125 -7.137 14.648 1.00 0.00 37 ASP A O 13
ATOM 24071 N N . PRO A 1 38 ? -14.346 -6.678 16.707 1.00 0.00 38 PRO A N 13
ATOM 24072 C CA . PRO A 1 38 ? -14.234 -8.086 17.127 1.00 0.00 38 PRO A CA 13
ATOM 24073 C C . PRO A 1 38 ? -15.567 -8.839 17.124 1.00 0.00 38 PRO A C 13
ATOM 24074 O O . PRO A 1 38 ? -15.593 -10.069 17.199 1.00 0.00 38 PRO A O 13
ATOM 24085 N N . ASN A 1 39 ? -16.672 -8.109 17.035 1.00 0.00 39 ASN A N 13
ATOM 24086 C CA . ASN A 1 39 ? -17.988 -8.728 17.035 1.00 0.00 39 ASN A CA 13
ATOM 24087 C C . ASN A 1 39 ? -18.428 -9.006 15.610 1.00 0.00 39 ASN A C 13
ATOM 24088 O O . ASN A 1 39 ? -19.238 -9.896 15.356 1.00 0.00 39 ASN A O 13
ATOM 24099 N N . ILE A 1 40 ? -17.874 -8.245 14.681 1.00 0.00 40 ILE A N 13
ATOM 24100 C CA . ILE A 1 40 ? -18.252 -8.354 13.286 1.00 0.00 40 ILE A CA 13
ATOM 24101 C C . ILE A 1 40 ? -17.219 -9.168 12.518 1.00 0.00 40 ILE A C 13
ATOM 24102 O O . ILE A 1 40 ? -17.566 -10.083 11.774 1.00 0.00 40 ILE A O 13
ATOM 24118 N N . GLY A 1 41 ? -15.952 -8.846 12.731 1.00 0.00 41 GLY A N 13
ATOM 24119 C CA . GLY A 1 41 ? -14.879 -9.567 12.089 1.00 0.00 41 GLY A CA 13
ATOM 24120 C C . GLY A 1 41 ? -14.159 -10.456 13.073 1.00 0.00 41 GLY A C 13
ATOM 24121 O O . GLY A 1 41 ? -12.976 -10.257 13.359 1.00 0.00 41 GLY A O 13
ATOM 24125 N N . LEU A 1 42 ? -14.881 -11.428 13.605 1.00 0.00 42 LEU A N 13
ATOM 24126 C CA . LEU A 1 42 ? -14.346 -12.328 14.614 1.00 0.00 42 LEU A CA 13
ATOM 24127 C C . LEU A 1 42 ? -13.214 -13.154 14.028 1.00 0.00 42 LEU A C 13
ATOM 24128 O O . LEU A 1 42 ? -12.164 -13.332 14.652 1.00 0.00 42 LEU A O 13
ATOM 24144 N N . HIS A 1 43 ? -13.418 -13.631 12.815 1.00 0.00 43 HIS A N 13
ATOM 24145 C CA . HIS A 1 43 ? -12.421 -14.460 12.161 1.00 0.00 43 HIS A CA 13
ATOM 24146 C C . HIS A 1 43 ? -11.380 -13.568 11.513 1.00 0.00 43 HIS A C 13
ATOM 24147 O O . HIS A 1 43 ? -10.204 -13.909 11.460 1.00 0.00 43 HIS A O 13
ATOM 24161 N N . PHE A 1 44 ? -11.835 -12.416 11.038 1.00 0.00 44 PHE A N 13
ATOM 24162 C CA . PHE A 1 44 ? -10.961 -11.419 10.432 1.00 0.00 44 PHE A CA 13
ATOM 24163 C C . PHE A 1 44 ? -9.894 -10.950 11.419 1.00 0.00 44 PHE A C 13
ATOM 24164 O O . PHE A 1 44 ? -8.694 -11.023 11.135 1.00 0.00 44 PHE A O 13
ATOM 24181 N N . LYS A 1 45 ? -10.340 -10.478 12.578 1.00 0.00 45 LYS A N 13
ATOM 24182 C CA . LYS A 1 45 ? -9.439 -9.989 13.615 1.00 0.00 45 LYS A CA 13
ATOM 24183 C C . LYS A 1 45 ? -8.466 -11.072 14.045 1.00 0.00 45 LYS A C 13
ATOM 24184 O O . LYS A 1 45 ? -7.272 -10.825 14.198 1.00 0.00 45 LYS A O 13
ATOM 24203 N N . ASN A 1 46 ? -8.971 -12.285 14.201 1.00 0.00 46 ASN A N 13
ATOM 24204 C CA . ASN A 1 46 ? -8.149 -13.372 14.701 1.00 0.00 46 ASN A CA 13
ATOM 24205 C C . ASN A 1 46 ? -7.370 -14.059 13.580 1.00 0.00 46 ASN A C 13
ATOM 24206 O O . ASN A 1 46 ? -6.649 -15.029 13.817 1.00 0.00 46 ASN A O 13
ATOM 24217 N N . SER A 1 47 ? -7.513 -13.555 12.362 1.00 0.00 47 SER A N 13
ATOM 24218 C CA . SER A 1 47 ? -6.730 -14.048 11.237 1.00 0.00 47 SER A CA 13
ATOM 24219 C C . SER A 1 47 ? -5.527 -13.136 11.017 1.00 0.00 47 SER A C 13
ATOM 24220 O O . SER A 1 47 ? -4.540 -13.514 10.386 1.00 0.00 47 SER A O 13
ATOM 24228 N N . GLY A 1 48 ? -5.610 -11.932 11.568 1.00 0.00 48 GLY A N 13
ATOM 24229 C CA . GLY A 1 48 ? -4.539 -10.974 11.428 1.00 0.00 48 GLY A CA 13
ATOM 24230 C C . GLY A 1 48 ? -5.031 -9.551 11.575 1.00 0.00 48 GLY A C 13
ATOM 24231 O O . GLY A 1 48 ? -4.326 -8.694 12.110 1.00 0.00 48 GLY A O 13
ATOM 24235 N N . GLY A 1 49 ? -6.254 -9.305 11.113 1.00 0.00 49 GLY A N 13
ATOM 24236 C CA . GLY A 1 49 ? -6.822 -7.974 11.183 1.00 0.00 49 GLY A CA 13
ATOM 24237 C C . GLY A 1 49 ? -6.113 -7.003 10.262 1.00 0.00 49 GLY A C 13
ATOM 24238 O O . GLY A 1 49 ? -5.640 -5.955 10.700 1.00 0.00 49 GLY A O 13
ATOM 24242 N N . ASP A 1 50 ? -6.032 -7.355 8.986 1.00 0.00 50 ASP A N 13
ATOM 24243 C CA . ASP A 1 50 ? -5.352 -6.519 8.009 1.00 0.00 50 ASP A CA 13
ATOM 24244 C C . ASP A 1 50 ? -6.326 -6.084 6.932 1.00 0.00 50 ASP A C 13
ATOM 24245 O O . ASP A 1 50 ? -7.148 -6.873 6.469 1.00 0.00 50 ASP A O 13
ATOM 24254 N N . GLU A 1 51 ? -6.209 -4.839 6.527 1.00 0.00 51 GLU A N 13
ATOM 24255 C CA . GLU A 1 51 ? -7.130 -4.245 5.565 1.00 0.00 51 GLU A CA 13
ATOM 24256 C C . GLU A 1 51 ? -6.987 -4.887 4.193 1.00 0.00 51 GLU A C 13
ATOM 24257 O O . GLU A 1 51 ? -7.952 -4.966 3.432 1.00 0.00 51 GLU A O 13
ATOM 24269 N N . SER A 1 52 ? -5.788 -5.358 3.885 1.00 0.00 52 SER A N 13
ATOM 24270 C CA . SER A 1 52 ? -5.530 -5.959 2.591 1.00 0.00 52 SER A CA 13
ATOM 24271 C C . SER A 1 52 ? -5.999 -7.411 2.593 1.00 0.00 52 SER A C 13
ATOM 24272 O O . SER A 1 52 ? -6.276 -7.986 1.545 1.00 0.00 52 SER A O 13
ATOM 24280 N N . LYS A 1 53 ? -6.123 -7.988 3.790 1.00 0.00 53 LYS A N 13
ATOM 24281 C CA . LYS A 1 53 ? -6.658 -9.340 3.936 1.00 0.00 53 LYS A CA 13
ATOM 24282 C C . LYS A 1 53 ? -8.096 -9.386 3.451 1.00 0.00 53 LYS A C 13
ATOM 24283 O O . LYS A 1 53 ? -8.575 -10.417 2.984 1.00 0.00 53 LYS A O 13
ATOM 24302 N N . ILE A 1 54 ? -8.762 -8.249 3.547 1.00 0.00 54 ILE A N 13
ATOM 24303 C CA . ILE A 1 54 ? -10.114 -8.106 3.045 1.00 0.00 54 ILE A CA 13
ATOM 24304 C C . ILE A 1 54 ? -10.096 -8.150 1.523 1.00 0.00 54 ILE A C 13
ATOM 24305 O O . ILE A 1 54 ? -10.832 -8.912 0.901 1.00 0.00 54 ILE A O 13
ATOM 24321 N N . GLU A 1 55 ? -9.212 -7.348 0.942 1.00 0.00 55 GLU A N 13
ATOM 24322 C CA . GLU A 1 55 ? -9.033 -7.294 -0.505 1.00 0.00 55 GLU A CA 13
ATOM 24323 C C . GLU A 1 55 ? -8.639 -8.666 -1.048 1.00 0.00 55 GLU A C 13
ATOM 24324 O O . GLU A 1 55 ? -9.149 -9.109 -2.079 1.00 0.00 55 GLU A O 13
ATOM 24336 N N . GLU A 1 56 ? -7.737 -9.329 -0.331 1.00 0.00 56 GLU A N 13
ATOM 24337 C CA . GLU A 1 56 ? -7.301 -10.678 -0.681 1.00 0.00 56 GLU A CA 13
ATOM 24338 C C . GLU A 1 56 ? -8.483 -11.639 -0.702 1.00 0.00 56 GLU A C 13
ATOM 24339 O O . GLU A 1 56 ? -8.681 -12.385 -1.662 1.00 0.00 56 GLU A O 13
ATOM 24351 N N . SER A 1 57 ? -9.269 -11.604 0.364 1.00 0.00 57 SER A N 13
ATOM 24352 C CA . SER A 1 57 ? -10.377 -12.523 0.522 1.00 0.00 57 SER A CA 13
ATOM 24353 C C . SER A 1 57 ? -11.477 -12.243 -0.503 1.00 0.00 57 SER A C 13
ATOM 24354 O O . SER A 1 57 ? -12.073 -13.173 -1.037 1.00 0.00 57 SER A O 13
ATOM 24362 N N . VAL A 1 58 ? -11.740 -10.966 -0.777 1.00 0.00 58 VAL A N 13
ATOM 24363 C CA . VAL A 1 58 ? -12.711 -10.591 -1.804 1.00 0.00 58 VAL A CA 13
ATOM 24364 C C . VAL A 1 58 ? -12.245 -11.091 -3.169 1.00 0.00 58 VAL A C 13
ATOM 24365 O O . VAL A 1 58 ? -13.036 -11.618 -3.954 1.00 0.00 58 VAL A O 13
ATOM 24378 N N . GLN A 1 59 ? -10.951 -10.944 -3.428 1.00 0.00 59 GLN A N 13
ATOM 24379 C CA . GLN A 1 59 ? -10.356 -11.423 -4.668 1.00 0.00 59 GLN A CA 13
ATOM 24380 C C . GLN A 1 59 ? -10.556 -12.932 -4.806 1.00 0.00 59 GLN A C 13
ATOM 24381 O O . GLN A 1 59 ? -11.067 -13.408 -5.817 1.00 0.00 59 GLN A O 13
ATOM 24395 N N . LYS A 1 60 ? -10.156 -13.668 -3.773 1.00 0.00 60 LYS A N 13
ATOM 24396 C CA . LYS A 1 60 ? -10.314 -15.121 -3.738 1.00 0.00 60 LYS A CA 13
ATOM 24397 C C . LYS A 1 60 ? -11.781 -15.522 -3.898 1.00 0.00 60 LYS A C 13
ATOM 24398 O O . LYS A 1 60 ? -12.117 -16.368 -4.727 1.00 0.00 60 LYS A O 13
ATOM 24417 N N . PHE A 1 61 ? -12.635 -14.887 -3.103 1.00 0.00 61 PHE A N 13
ATOM 24418 C CA . PHE A 1 61 ? -14.064 -15.190 -3.060 1.00 0.00 61 PHE A CA 13
ATOM 24419 C C . PHE A 1 61 ? -14.668 -15.154 -4.457 1.00 0.00 61 PHE A C 13
ATOM 24420 O O . PHE A 1 61 ? -15.269 -16.124 -4.917 1.00 0.00 61 PHE A O 13
ATOM 24437 N N . LEU A 1 62 ? -14.483 -14.034 -5.131 1.00 0.00 62 LEU A N 13
ATOM 24438 C CA . LEU A 1 62 ? -15.103 -13.815 -6.425 1.00 0.00 62 LEU A CA 13
ATOM 24439 C C . LEU A 1 62 ? -14.375 -14.576 -7.529 1.00 0.00 62 LEU A C 13
ATOM 24440 O O . LEU A 1 62 ? -14.939 -14.840 -8.587 1.00 0.00 62 LEU A O 13
ATOM 24456 N N . SER A 1 63 ? -13.129 -14.945 -7.273 1.00 0.00 63 SER A N 13
ATOM 24457 C CA . SER A 1 63 ? -12.342 -15.668 -8.260 1.00 0.00 63 SER A CA 13
ATOM 24458 C C . SER A 1 63 ? -12.766 -17.137 -8.314 1.00 0.00 63 SER A C 13
ATOM 24459 O O . SER A 1 63 ? -12.605 -17.804 -9.340 1.00 0.00 63 SER A O 13
ATOM 24467 N N . GLU A 1 64 ? -13.305 -17.641 -7.208 1.00 0.00 64 GLU A N 13
ATOM 24468 C CA . GLU A 1 64 ? -13.745 -19.021 -7.136 1.00 0.00 64 GLU A CA 13
ATOM 24469 C C . GLU A 1 64 ? -15.160 -19.187 -7.682 1.00 0.00 64 GLU A C 13
ATOM 24470 O O . GLU A 1 64 ? -15.592 -20.303 -7.979 1.00 0.00 64 GLU A O 13
ATOM 24482 N N . LEU A 1 65 ? -15.869 -18.079 -7.816 1.00 0.00 65 LEU A N 13
ATOM 24483 C CA . LEU A 1 65 ? -17.251 -18.107 -8.269 1.00 0.00 65 LEU A CA 13
ATOM 24484 C C . LEU A 1 65 ? -17.331 -18.017 -9.783 1.00 0.00 65 LEU A C 13
ATOM 24485 O O . LEU A 1 65 ? -16.326 -17.788 -10.460 1.00 0.00 65 LEU A O 13
ATOM 24501 N N . LYS A 1 66 ? -18.527 -18.213 -10.308 1.00 0.00 66 LYS A N 13
ATOM 24502 C CA . LYS A 1 66 ? -18.765 -18.035 -11.725 1.00 0.00 66 LYS A CA 13
ATOM 24503 C C . LYS A 1 66 ? -19.237 -16.637 -12.031 1.00 0.00 66 LYS A C 13
ATOM 24504 O O . LYS A 1 66 ? -19.572 -15.858 -11.138 1.00 0.00 66 LYS A O 13
ATOM 24523 N N . GLU A 1 67 ? -19.300 -16.354 -13.313 1.00 0.00 67 GLU A N 13
ATOM 24524 C CA . GLU A 1 67 ? -19.660 -15.033 -13.797 1.00 0.00 67 GLU A CA 13
ATOM 24525 C C . GLU A 1 67 ? -21.111 -14.738 -13.449 1.00 0.00 67 GLU A C 13
ATOM 24526 O O . GLU A 1 67 ? -21.459 -13.628 -13.042 1.00 0.00 67 GLU A O 13
ATOM 24538 N N . ASP A 1 68 ? -21.931 -15.769 -13.552 1.00 0.00 68 ASP A N 13
ATOM 24539 C CA . ASP A 1 68 ? -23.358 -15.665 -13.268 1.00 0.00 68 ASP A CA 13
ATOM 24540 C C . ASP A 1 68 ? -23.611 -15.496 -11.774 1.00 0.00 68 ASP A C 13
ATOM 24541 O O . ASP A 1 68 ? -24.495 -14.743 -11.359 1.00 0.00 68 ASP A O 13
ATOM 24550 N N . GLU A 1 69 ? -22.809 -16.180 -10.970 1.00 0.00 69 GLU A N 13
ATOM 24551 C CA . GLU A 1 69 ? -22.999 -16.198 -9.531 1.00 0.00 69 GLU A CA 13
ATOM 24552 C C . GLU A 1 69 ? -22.599 -14.865 -8.907 1.00 0.00 69 GLU A C 13
ATOM 24553 O O . GLU A 1 69 ? -23.188 -14.433 -7.916 1.00 0.00 69 GLU A O 13
ATOM 24565 N N . ILE A 1 70 ? -21.603 -14.215 -9.497 1.00 0.00 70 ILE A N 13
ATOM 24566 C CA . ILE A 1 70 ? -21.172 -12.902 -9.033 1.00 0.00 70 ILE A CA 13
ATOM 24567 C C . ILE A 1 70 ? -22.233 -11.847 -9.335 1.00 0.00 70 ILE A C 13
ATOM 24568 O O . ILE A 1 70 ? -22.539 -11.004 -8.488 1.00 0.00 70 ILE A O 13
ATOM 24584 N N . LYS A 1 71 ? -22.790 -11.900 -10.545 1.00 0.00 71 LYS A N 13
ATOM 24585 C CA . LYS A 1 71 ? -23.885 -11.011 -10.926 1.00 0.00 71 LYS A CA 13
ATOM 24586 C C . LYS A 1 71 ? -25.013 -11.052 -9.903 1.00 0.00 71 LYS A C 13
ATOM 24587 O O . LYS A 1 71 ? -25.459 -10.010 -9.428 1.00 0.00 71 LYS A O 13
ATOM 24606 N N . ASP A 1 72 ? -25.455 -12.262 -9.561 1.00 0.00 72 ASP A N 13
ATOM 24607 C CA . ASP A 1 72 ? -26.559 -12.448 -8.617 1.00 0.00 72 ASP A CA 13
ATOM 24608 C C . ASP A 1 72 ? -26.289 -11.726 -7.304 1.00 0.00 72 ASP A C 13
ATOM 24609 O O . ASP A 1 72 ? -27.130 -10.964 -6.818 1.00 0.00 72 ASP A O 13
ATOM 24618 N N . LEU A 1 73 ? -25.100 -11.946 -6.756 1.00 0.00 73 LEU A N 13
ATOM 24619 C CA . LEU A 1 73 ? -24.703 -11.356 -5.505 1.00 0.00 73 LEU A CA 13
ATOM 24620 C C . LEU A 1 73 ? -24.765 -9.838 -5.555 1.00 0.00 73 LEU A C 13
ATOM 24621 O O . LEU A 1 73 ? -25.556 -9.213 -4.849 1.00 0.00 73 LEU A O 13
ATOM 24637 N N . LEU A 1 74 ? -23.945 -9.254 -6.415 1.00 0.00 74 LEU A N 13
ATOM 24638 C CA . LEU A 1 74 ? -23.765 -7.810 -6.439 1.00 0.00 74 LEU A CA 13
ATOM 24639 C C . LEU A 1 74 ? -25.033 -7.081 -6.873 1.00 0.00 74 LEU A C 13
ATOM 24640 O O . LEU A 1 74 ? -25.262 -5.940 -6.472 1.00 0.00 74 LEU A O 13
ATOM 24656 N N . ALA A 1 75 ? -25.857 -7.735 -7.680 1.00 0.00 75 ALA A N 13
ATOM 24657 C CA . ALA A 1 75 ? -27.128 -7.150 -8.086 1.00 0.00 75 ALA A CA 13
ATOM 24658 C C . ALA A 1 75 ? -28.058 -7.034 -6.885 1.00 0.00 75 ALA A C 13
ATOM 24659 O O . ALA A 1 75 ? -28.712 -6.008 -6.687 1.00 0.00 75 ALA A O 13
ATOM 24666 N N . LYS A 1 76 ? -28.092 -8.085 -6.070 1.00 0.00 76 LYS A N 13
ATOM 24667 C CA . LYS A 1 76 ? -28.942 -8.104 -4.887 1.00 0.00 76 LYS A CA 13
ATOM 24668 C C . LYS A 1 76 ? -28.427 -7.154 -3.826 1.00 0.00 76 LYS A C 13
ATOM 24669 O O . LYS A 1 76 ? -29.196 -6.382 -3.266 1.00 0.00 76 LYS A O 13
ATOM 24688 N N . ILE A 1 77 ? -27.127 -7.193 -3.566 1.00 0.00 77 ILE A N 13
ATOM 24689 C CA . ILE A 1 77 ? -26.528 -6.305 -2.578 1.00 0.00 77 ILE A CA 13
ATOM 24690 C C . ILE A 1 77 ? -26.776 -4.848 -2.962 1.00 0.00 77 ILE A C 13
ATOM 24691 O O . ILE A 1 77 ? -26.902 -3.983 -2.100 1.00 0.00 77 ILE A O 13
ATOM 24707 N N . LYS A 1 78 ? -26.879 -4.592 -4.263 1.00 0.00 78 LYS A N 13
ATOM 24708 C CA . LYS A 1 78 ? -27.220 -3.267 -4.758 1.00 0.00 78 LYS A CA 13
ATOM 24709 C C . LYS A 1 78 ? -28.674 -2.926 -4.434 1.00 0.00 78 LYS A C 13
ATOM 24710 O O . LYS A 1 78 ? -28.945 -1.986 -3.695 1.00 0.00 78 LYS A O 13
ATOM 24729 N N . GLU A 1 79 ? -29.600 -3.704 -4.998 1.00 0.00 79 GLU A N 13
ATOM 24730 C CA . GLU A 1 79 ? -31.035 -3.477 -4.801 1.00 0.00 79 GLU A CA 13
ATOM 24731 C C . GLU A 1 79 ? -31.393 -3.444 -3.316 1.00 0.00 79 GLU A C 13
ATOM 24732 O O . GLU A 1 79 ? -32.192 -2.617 -2.872 1.00 0.00 79 GLU A O 13
ATOM 24744 N N . ASN A 1 80 ? -30.791 -4.344 -2.555 1.00 0.00 80 ASN A N 13
ATOM 24745 C CA . ASN A 1 80 ? -31.054 -4.447 -1.126 1.00 0.00 80 ASN A CA 13
ATOM 24746 C C . ASN A 1 80 ? -30.421 -3.283 -0.371 1.00 0.00 80 ASN A C 13
ATOM 24747 O O . ASN A 1 80 ? -30.869 -2.912 0.710 1.00 0.00 80 ASN A O 13
ATOM 24758 N N . LYS A 1 81 ? -29.386 -2.702 -0.956 1.00 0.00 81 LYS A N 13
ATOM 24759 C CA . LYS A 1 81 ? -28.803 -1.470 -0.442 1.00 0.00 81 LYS A CA 13
ATOM 24760 C C . LYS A 1 81 ? -29.740 -0.303 -0.712 1.00 0.00 81 LYS A C 13
ATOM 24761 O O . LYS A 1 81 ? -30.101 0.440 0.198 1.00 0.00 81 LYS A O 13
ATOM 24780 N N . ASP A 1 82 ? -30.143 -0.181 -1.973 1.00 0.00 82 ASP A N 13
ATOM 24781 C CA . ASP A 1 82 ? -30.993 0.916 -2.439 1.00 0.00 82 ASP A CA 13
ATOM 24782 C C . ASP A 1 82 ? -32.266 1.045 -1.609 1.00 0.00 82 ASP A C 13
ATOM 24783 O O . ASP A 1 82 ? -32.759 2.153 -1.378 1.00 0.00 82 ASP A O 13
ATOM 24792 N N . LYS A 1 83 ? -32.796 -0.083 -1.162 1.00 0.00 83 LYS A N 13
ATOM 24793 C CA . LYS A 1 83 ? -34.035 -0.087 -0.398 1.00 0.00 83 LYS A CA 13
ATOM 24794 C C . LYS A 1 83 ? -33.795 0.282 1.070 1.00 0.00 83 LYS A C 13
ATOM 24795 O O . LYS A 1 83 ? -34.619 0.954 1.685 1.00 0.00 83 LYS A O 13
ATOM 24814 N N . LYS A 1 84 ? -32.658 -0.135 1.629 1.00 0.00 84 LYS A N 13
ATOM 24815 C CA . LYS A 1 84 ? -32.395 0.080 3.048 1.00 0.00 84 LYS A CA 13
ATOM 24816 C C . LYS A 1 84 ? -31.713 1.416 3.298 1.00 0.00 84 LYS A C 13
ATOM 24817 O O . LYS A 1 84 ? -31.802 1.966 4.394 1.00 0.00 84 LYS A O 13
ATOM 24836 N N . GLU A 1 85 ? -31.046 1.942 2.276 1.00 0.00 85 GLU A N 13
ATOM 24837 C CA . GLU A 1 85 ? -30.284 3.180 2.416 1.00 0.00 85 GLU A CA 13
ATOM 24838 C C . GLU A 1 85 ? -31.199 4.371 2.676 1.00 0.00 85 GLU A C 13
ATOM 24839 O O . GLU A 1 85 ? -30.731 5.459 3.006 1.00 0.00 85 GLU A O 13
ATOM 24851 N N . LYS A 1 86 ? -32.501 4.155 2.511 1.00 0.00 86 LYS A N 13
ATOM 24852 C CA . LYS A 1 86 ? -33.503 5.143 2.892 1.00 0.00 86 LYS A CA 13
ATOM 24853 C C . LYS A 1 86 ? -33.261 5.589 4.330 1.00 0.00 86 LYS A C 13
ATOM 24854 O O . LYS A 1 86 ? -33.226 6.783 4.628 1.00 0.00 86 LYS A O 13
ATOM 24873 N N . ASP A 1 87 ? -33.065 4.621 5.205 1.00 0.00 87 ASP A N 13
ATOM 24874 C CA . ASP A 1 87 ? -32.736 4.887 6.586 1.00 0.00 87 ASP A CA 13
ATOM 24875 C C . ASP A 1 87 ? -31.277 4.537 6.833 1.00 0.00 87 ASP A C 13
ATOM 24876 O O . ASP A 1 87 ? -30.889 3.373 6.745 1.00 0.00 87 ASP A O 13
ATOM 24885 N N . PRO A 1 88 ? -30.450 5.549 7.134 1.00 0.00 88 PRO A N 13
ATOM 24886 C CA . PRO A 1 88 ? -29.001 5.382 7.304 1.00 0.00 88 PRO A CA 13
ATOM 24887 C C . PRO A 1 88 ? -28.633 4.231 8.237 1.00 0.00 88 PRO A C 13
ATOM 24888 O O . PRO A 1 88 ? -27.710 3.466 7.961 1.00 0.00 88 PRO A O 13
ATOM 24899 N N . GLU A 1 89 ? -29.376 4.099 9.329 1.00 0.00 89 GLU A N 13
ATOM 24900 C CA . GLU A 1 89 ? -29.076 3.094 10.339 1.00 0.00 89 GLU A CA 13
ATOM 24901 C C . GLU A 1 89 ? -29.651 1.728 9.960 1.00 0.00 89 GLU A C 13
ATOM 24902 O O . GLU A 1 89 ? -29.200 0.693 10.457 1.00 0.00 89 GLU A O 13
ATOM 24914 N N . GLU A 1 90 ? -30.630 1.723 9.063 1.00 0.00 90 GLU A N 13
ATOM 24915 C CA . GLU A 1 90 ? -31.151 0.480 8.509 1.00 0.00 90 GLU A CA 13
ATOM 24916 C C . GLU A 1 90 ? -30.096 -0.118 7.587 1.00 0.00 90 GLU A C 13
ATOM 24917 O O . GLU A 1 90 ? -29.764 -1.302 7.673 1.00 0.00 90 GLU A O 13
ATOM 24929 N N . LEU A 1 91 ? -29.552 0.732 6.725 1.00 0.00 91 LEU A N 13
ATOM 24930 C CA . LEU A 1 91 ? -28.452 0.345 5.854 1.00 0.00 91 LEU A CA 13
ATOM 24931 C C . LEU A 1 91 ? -27.227 -0.027 6.680 1.00 0.00 91 LEU A C 13
ATOM 24932 O O . LEU A 1 91 ? -26.510 -0.969 6.353 1.00 0.00 91 LEU A O 13
ATOM 24948 N N . ASN A 1 92 ? -27.003 0.715 7.759 1.00 0.00 92 ASN A N 13
ATOM 24949 C CA . ASN A 1 92 ? -25.868 0.469 8.645 1.00 0.00 92 ASN A CA 13
ATOM 24950 C C . ASN A 1 92 ? -25.937 -0.944 9.221 1.00 0.00 92 ASN A C 13
ATOM 24951 O O . ASN A 1 92 ? -24.917 -1.623 9.362 1.00 0.00 92 ASN A O 13
ATOM 24962 N N . THR A 1 93 ? -27.149 -1.388 9.531 1.00 0.00 93 THR A N 13
ATOM 24963 C CA . THR A 1 93 ? -27.366 -2.741 10.006 1.00 0.00 93 THR A CA 13
ATOM 24964 C C . THR A 1 93 ? -27.077 -3.741 8.889 1.00 0.00 93 THR A C 13
ATOM 24965 O O . THR A 1 93 ? -26.412 -4.755 9.105 1.00 0.00 93 THR A O 13
ATOM 24976 N N . TYR A 1 94 ? -27.549 -3.421 7.686 1.00 0.00 94 TYR A N 13
ATOM 24977 C CA . TYR A 1 94 ? -27.337 -4.264 6.513 1.00 0.00 94 TYR A CA 13
ATOM 24978 C C . TYR A 1 94 ? -25.849 -4.501 6.281 1.00 0.00 94 TYR A C 13
ATOM 24979 O O . TYR A 1 94 ? -25.407 -5.640 6.127 1.00 0.00 94 TYR A O 13
ATOM 24997 N N . LYS A 1 95 ? -25.092 -3.412 6.268 1.00 0.00 95 LYS A N 13
ATOM 24998 C CA . LYS A 1 95 ? -23.641 -3.464 6.123 1.00 0.00 95 LYS A CA 13
ATOM 24999 C C . LYS A 1 95 ? -23.024 -4.393 7.162 1.00 0.00 95 LYS A C 13
ATOM 25000 O O . LYS A 1 95 ? -22.143 -5.195 6.856 1.00 0.00 95 LYS A O 13
ATOM 25019 N N . SER A 1 96 ? -23.508 -4.285 8.389 1.00 0.00 96 SER A N 13
ATOM 25020 C CA . SER A 1 96 ? -22.958 -5.053 9.494 1.00 0.00 96 SER A CA 13
ATOM 25021 C C . SER A 1 96 ? -23.250 -6.539 9.314 1.00 0.00 96 SER A C 13
ATOM 25022 O O . SER A 1 96 ? -22.402 -7.384 9.605 1.00 0.00 96 SER A O 13
ATOM 25030 N N . ILE A 1 97 ? -24.439 -6.849 8.812 1.00 0.00 97 ILE A N 13
ATOM 25031 C CA . ILE A 1 97 ? -24.818 -8.230 8.530 1.00 0.00 97 ILE A CA 13
ATOM 25032 C C . ILE A 1 97 ? -23.962 -8.791 7.395 1.00 0.00 97 ILE A C 13
ATOM 25033 O O . ILE A 1 97 ? -23.460 -9.911 7.478 1.00 0.00 97 ILE A O 13
ATOM 25049 N N . LEU A 1 98 ? -23.789 -7.989 6.346 1.00 0.00 98 LEU A N 13
ATOM 25050 C CA . LEU A 1 98 ? -22.966 -8.375 5.202 1.00 0.00 98 LEU A CA 13
ATOM 25051 C C . LEU A 1 98 ? -21.555 -8.741 5.641 1.00 0.00 98 LEU A C 13
ATOM 25052 O O . LEU A 1 98 ? -21.027 -9.788 5.268 1.00 0.00 98 LEU A O 13
ATOM 25068 N N . ALA A 1 99 ? -20.951 -7.877 6.444 1.00 0.00 99 ALA A N 13
ATOM 25069 C CA . ALA A 1 99 ? -19.595 -8.103 6.918 1.00 0.00 99 ALA A CA 13
ATOM 25070 C C . ALA A 1 99 ? -19.527 -9.318 7.832 1.00 0.00 99 ALA A C 13
ATOM 25071 O O . ALA A 1 99 ? -18.606 -10.125 7.724 1.00 0.00 99 ALA A O 13
ATOM 25078 N N . SER A 1 100 ? -20.514 -9.458 8.713 1.00 0.00 100 SER A N 13
ATOM 25079 C CA . SER A 1 100 ? -20.588 -10.611 9.601 1.00 0.00 100 SER A CA 13
ATOM 25080 C C . SER A 1 100 ? -20.702 -11.899 8.792 1.00 0.00 100 SER A C 13
ATOM 25081 O O . SER A 1 100 ? -20.212 -12.954 9.203 1.00 0.00 100 SER A O 13
ATOM 25089 N N . GLY A 1 101 ? -21.337 -11.797 7.629 1.00 0.00 101 GLY A N 13
ATOM 25090 C CA . GLY A 1 101 ? -21.508 -12.942 6.770 1.00 0.00 101 GLY A CA 13
ATOM 25091 C C . GLY A 1 101 ? -20.245 -13.264 6.012 1.00 0.00 101 GLY A C 13
ATOM 25092 O O . GLY A 1 101 ? -19.900 -14.435 5.845 1.00 0.00 101 GLY A O 13
ATOM 25096 N N . PHE A 1 102 ? -19.540 -12.229 5.559 1.00 0.00 102 PHE A N 13
ATOM 25097 C CA . PHE A 1 102 ? -18.311 -12.430 4.820 1.00 0.00 102 PHE A CA 13
ATOM 25098 C C . PHE A 1 102 ? -17.198 -12.922 5.740 1.00 0.00 102 PHE A C 13
ATOM 25099 O O . PHE A 1 102 ? -16.382 -13.739 5.339 1.00 0.00 102 PHE A O 13
ATOM 25116 N N . ASP A 1 103 ? -17.195 -12.435 6.978 1.00 0.00 103 ASP A N 13
ATOM 25117 C CA . ASP A 1 103 ? -16.163 -12.779 7.967 1.00 0.00 103 ASP A CA 13
ATOM 25118 C C . ASP A 1 103 ? -15.968 -14.292 8.111 1.00 0.00 103 ASP A C 13
ATOM 25119 O O . ASP A 1 103 ? -14.887 -14.755 8.481 1.00 0.00 103 ASP A O 13
ATOM 25128 N N . GLY A 1 104 ? -17.006 -15.061 7.794 1.00 0.00 104 GLY A N 13
ATOM 25129 C CA . GLY A 1 104 ? -16.914 -16.510 7.864 1.00 0.00 104 GLY A CA 13
ATOM 25130 C C . GLY A 1 104 ? -15.799 -17.075 6.997 1.00 0.00 104 GLY A C 13
ATOM 25131 O O . GLY A 1 104 ? -15.203 -18.100 7.331 1.00 0.00 104 GLY A O 13
ATOM 25135 N N . ILE A 1 105 ? -15.494 -16.389 5.896 1.00 0.00 105 ILE A N 13
ATOM 25136 C CA . ILE A 1 105 ? -14.471 -16.838 4.962 1.00 0.00 105 ILE A CA 13
ATOM 25137 C C . ILE A 1 105 ? -13.082 -16.817 5.605 1.00 0.00 105 ILE A C 13
ATOM 25138 O O . ILE A 1 105 ? -12.194 -17.584 5.224 1.00 0.00 105 ILE A O 13
ATOM 25154 N N . PHE A 1 106 ? -12.912 -15.966 6.613 1.00 0.00 106 PHE A N 13
ATOM 25155 C CA . PHE A 1 106 ? -11.633 -15.845 7.307 1.00 0.00 106 PHE A CA 13
ATOM 25156 C C . PHE A 1 106 ? -11.429 -17.013 8.270 1.00 0.00 106 PHE A C 13
ATOM 25157 O O . PHE A 1 106 ? -10.465 -17.052 9.034 1.00 0.00 106 PHE A O 13
ATOM 25174 N N . ASN A 1 107 ? -12.358 -17.957 8.232 1.00 0.00 107 ASN A N 13
ATOM 25175 C CA . ASN A 1 107 ? -12.238 -19.197 8.981 1.00 0.00 107 ASN A CA 13
ATOM 25176 C C . ASN A 1 107 ? -12.157 -20.348 7.993 1.00 0.00 107 ASN A C 13
ATOM 25177 O O . ASN A 1 107 ? -12.575 -21.476 8.271 1.00 0.00 107 ASN A O 13
ATOM 25188 N N . GLN A 1 108 ? -11.613 -20.027 6.821 1.00 0.00 108 GLN A N 13
ATOM 25189 C CA . GLN A 1 108 ? -11.324 -21.010 5.789 1.00 0.00 108 GLN A CA 13
ATOM 25190 C C . GLN A 1 108 ? -12.601 -21.646 5.276 1.00 0.00 108 GLN A C 13
ATOM 25191 O O . GLN A 1 108 ? -12.664 -22.846 4.998 1.00 0.00 108 GLN A O 13
ATOM 25205 N N . ALA A 1 109 ? -13.609 -20.805 5.134 1.00 0.00 109 ALA A N 13
ATOM 25206 C CA . ALA A 1 109 ? -14.891 -21.220 4.592 1.00 0.00 109 ALA A CA 13
ATOM 25207 C C . ALA A 1 109 ? -14.904 -21.065 3.079 1.00 0.00 109 ALA A C 13
ATOM 25208 O O . ALA A 1 109 ? -14.204 -20.215 2.527 1.00 0.00 109 ALA A O 13
ATOM 25215 N N . ASP A 1 110 ? -15.686 -21.901 2.417 1.00 0.00 110 ASP A N 13
ATOM 25216 C CA . ASP A 1 110 ? -15.809 -21.858 0.966 1.00 0.00 110 ASP A CA 13
ATOM 25217 C C . ASP A 1 110 ? -16.510 -20.588 0.508 1.00 0.00 110 ASP A C 13
ATOM 25218 O O . ASP A 1 110 ? -17.389 -20.060 1.195 1.00 0.00 110 ASP A O 13
ATOM 25227 N N . SER A 1 111 ? -16.135 -20.127 -0.670 1.00 0.00 111 SER A N 13
ATOM 25228 C CA . SER A 1 111 ? -16.644 -18.874 -1.208 1.00 0.00 111 SER A CA 13
ATOM 25229 C C . SER A 1 111 ? -18.093 -19.028 -1.660 1.00 0.00 111 SER A C 13
ATOM 25230 O O . SER A 1 111 ? -18.915 -18.140 -1.450 1.00 0.00 111 SER A O 13
ATOM 25238 N N . LYS A 1 112 ? -18.415 -20.172 -2.253 1.00 0.00 112 LYS A N 13
ATOM 25239 C CA . LYS A 1 112 ? -19.770 -20.415 -2.724 1.00 0.00 112 LYS A CA 13
ATOM 25240 C C . LYS A 1 112 ? -20.694 -20.643 -1.536 1.00 0.00 112 LYS A C 13
ATOM 25241 O O . LYS A 1 112 ? -21.845 -20.214 -1.534 1.00 0.00 112 LYS A O 13
ATOM 25260 N N . THR A 1 113 ? -20.168 -21.301 -0.518 1.00 0.00 113 THR A N 13
ATOM 25261 C CA . THR A 1 113 ? -20.897 -21.502 0.721 1.00 0.00 113 THR A CA 13
ATOM 25262 C C . THR A 1 113 ? -21.218 -20.158 1.376 1.00 0.00 113 THR A C 13
ATOM 25263 O O . THR A 1 113 ? -22.345 -19.922 1.817 1.00 0.00 113 THR A O 13
ATOM 25274 N N . THR A 1 114 ? -20.231 -19.271 1.403 1.00 0.00 114 THR A N 13
ATOM 25275 C CA . THR A 1 114 ? -20.403 -17.948 1.990 1.00 0.00 114 THR A CA 13
ATOM 25276 C C . THR A 1 114 ? -21.312 -17.075 1.118 1.00 0.00 114 THR A C 13
ATOM 25277 O O . THR A 1 114 ? -22.003 -16.188 1.622 1.00 0.00 114 THR A O 13
ATOM 25288 N N . LEU A 1 115 ? -21.319 -17.347 -0.190 1.00 0.00 115 LEU A N 13
ATOM 25289 C CA . LEU A 1 115 ? -22.213 -16.678 -1.128 1.00 0.00 115 LEU A CA 13
ATOM 25290 C C . LEU A 1 115 ? -23.653 -16.754 -0.627 1.00 0.00 115 LEU A C 13
ATOM 25291 O O . LEU A 1 115 ? -24.389 -15.767 -0.659 1.00 0.00 115 LEU A O 13
ATOM 25307 N N . ASN A 1 116 ? -24.030 -17.933 -0.141 1.00 0.00 116 ASN A N 13
ATOM 25308 C CA . ASN A 1 116 ? -25.389 -18.183 0.335 1.00 0.00 116 ASN A CA 13
ATOM 25309 C C . ASN A 1 116 ? -25.769 -17.244 1.474 1.00 0.00 116 ASN A C 13
ATOM 25310 O O . ASN A 1 116 ? -26.934 -16.890 1.622 1.00 0.00 116 ASN A O 13
ATOM 25321 N N . LYS A 1 117 ? -24.783 -16.833 2.262 1.00 0.00 117 LYS A N 13
ATOM 25322 C CA . LYS A 1 117 ? -25.019 -15.919 3.375 1.00 0.00 117 LYS A CA 13
ATOM 25323 C C . LYS A 1 117 ? -25.400 -14.532 2.871 1.00 0.00 117 LYS A C 13
ATOM 25324 O O . LYS A 1 117 ? -26.413 -13.968 3.288 1.00 0.00 117 LYS A O 13
ATOM 25343 N N . LEU A 1 118 ? -24.600 -14.001 1.956 1.00 0.00 118 LEU A N 13
ATOM 25344 C CA . LEU A 1 118 ? -24.843 -12.673 1.400 1.00 0.00 118 LEU A CA 13
ATOM 25345 C C . LEU A 1 118 ? -26.140 -12.661 0.595 1.00 0.00 118 LEU A C 13
ATOM 25346 O O . LEU A 1 118 ? -26.920 -11.711 0.659 1.00 0.00 118 LEU A O 13
ATOM 25362 N N . LYS A 1 119 ? -26.365 -13.739 -0.149 1.00 0.00 119 LYS A N 13
ATOM 25363 C CA . LYS A 1 119 ? -27.560 -13.922 -0.925 1.00 0.00 119 LYS A CA 13
ATOM 25364 C C . LYS A 1 119 ? -28.802 -13.980 -0.033 1.00 0.00 119 LYS A C 13
ATOM 25365 O O . LYS A 1 119 ? -29.886 -13.542 -0.424 1.00 0.00 119 LYS A O 13
ATOM 25384 N N . ASP A 1 120 ? -28.629 -14.505 1.172 1.00 0.00 120 ASP A N 13
ATOM 25385 C CA . ASP A 1 120 ? -29.752 -14.770 2.065 1.00 0.00 120 ASP A CA 13
ATOM 25386 C C . ASP A 1 120 ? -30.108 -13.549 2.902 1.00 0.00 120 ASP A C 13
ATOM 25387 O O . ASP A 1 120 ? -31.129 -13.537 3.587 1.00 0.00 120 ASP A O 13
ATOM 25396 N N . THR A 1 121 ? -29.284 -12.515 2.833 1.00 0.00 121 THR A N 13
ATOM 25397 C CA . THR A 1 121 ? -29.456 -11.366 3.704 1.00 0.00 121 THR A CA 13
ATOM 25398 C C . THR A 1 121 ? -30.712 -10.580 3.333 1.00 0.00 121 THR A C 13
ATOM 25399 O O . THR A 1 121 ? -31.588 -10.373 4.173 1.00 0.00 121 THR A O 13
ATOM 25410 N N . ILE A 1 122 ? -30.801 -10.195 2.061 1.00 0.00 122 ILE A N 13
ATOM 25411 C CA . ILE A 1 122 ? -31.912 -9.389 1.555 1.00 0.00 122 ILE A CA 13
ATOM 25412 C C . ILE A 1 122 ? -31.965 -8.049 2.289 1.00 0.00 122 ILE A C 13
ATOM 25413 O O . ILE A 1 122 ? -32.868 -7.837 3.131 1.00 0.00 122 ILE A O 13
ATOM 25429 N N . GLY A 1 1 ? 2.353 -9.964 -0.069 1.00 0.00 1 GLY A N 14
ATOM 25430 C CA . GLY A 1 1 ? 2.068 -8.525 -0.268 1.00 0.00 1 GLY A CA 14
ATOM 25431 C C . GLY A 1 1 ? 1.279 -8.289 -1.536 1.00 0.00 1 GLY A C 14
ATOM 25432 O O . GLY A 1 1 ? 1.112 -9.200 -2.346 1.00 0.00 1 GLY A O 14
ATOM 25435 N N . ALA A 1 2 ? 0.789 -7.074 -1.710 1.00 0.00 2 ALA A N 14
ATOM 25436 C CA . ALA A 1 2 ? -0.022 -6.739 -2.868 1.00 0.00 2 ALA A CA 14
ATOM 25437 C C . ALA A 1 2 ? 0.858 -6.425 -4.070 1.00 0.00 2 ALA A C 14
ATOM 25438 O O . ALA A 1 2 ? 1.938 -5.857 -3.924 1.00 0.00 2 ALA A O 14
ATOM 25445 N N . MET A 1 3 ? 0.391 -6.797 -5.255 1.00 0.00 3 MET A N 14
ATOM 25446 C CA . MET A 1 3 ? 1.107 -6.498 -6.495 1.00 0.00 3 MET A CA 14
ATOM 25447 C C . MET A 1 3 ? 0.711 -5.117 -7.006 1.00 0.00 3 MET A C 14
ATOM 25448 O O . MET A 1 3 ? 1.067 -4.721 -8.113 1.00 0.00 3 MET A O 14
ATOM 25462 N N . GLY A 1 4 ? -0.035 -4.400 -6.184 1.00 0.00 4 GLY A N 14
ATOM 25463 C CA . GLY A 1 4 ? -0.636 -3.155 -6.601 1.00 0.00 4 GLY A CA 14
ATOM 25464 C C . GLY A 1 4 ? -2.140 -3.234 -6.474 1.00 0.00 4 GLY A C 14
ATOM 25465 O O . GLY A 1 4 ? -2.710 -2.780 -5.485 1.00 0.00 4 GLY A O 14
ATOM 25469 N N . THR A 1 5 ? -2.775 -3.847 -7.463 1.00 0.00 5 THR A N 14
ATOM 25470 C CA . THR A 1 5 ? -4.206 -4.110 -7.418 1.00 0.00 5 THR A CA 14
ATOM 25471 C C . THR A 1 5 ? -4.497 -5.525 -7.918 1.00 0.00 5 THR A C 14
ATOM 25472 O O . THR A 1 5 ? -4.739 -5.751 -9.104 1.00 0.00 5 THR A O 14
ATOM 25483 N N . PRO A 1 6 ? -4.449 -6.506 -7.008 1.00 0.00 6 PRO A N 14
ATOM 25484 C CA . PRO A 1 6 ? -4.538 -7.926 -7.358 1.00 0.00 6 PRO A CA 14
ATOM 25485 C C . PRO A 1 6 ? -5.952 -8.387 -7.707 1.00 0.00 6 PRO A C 14
ATOM 25486 O O . PRO A 1 6 ? -6.132 -9.447 -8.304 1.00 0.00 6 PRO A O 14
ATOM 25497 N N . LEU A 1 7 ? -6.951 -7.593 -7.351 1.00 0.00 7 LEU A N 14
ATOM 25498 C CA . LEU A 1 7 ? -8.333 -8.024 -7.502 1.00 0.00 7 LEU A CA 14
ATOM 25499 C C . LEU A 1 7 ? -8.974 -7.519 -8.794 1.00 0.00 7 LEU A C 14
ATOM 25500 O O . LEU A 1 7 ? -9.884 -8.152 -9.321 1.00 0.00 7 LEU A O 14
ATOM 25516 N N . GLU A 1 8 ? -8.478 -6.417 -9.337 1.00 0.00 8 GLU A N 14
ATOM 25517 C CA . GLU A 1 8 ? -9.127 -5.791 -10.484 1.00 0.00 8 GLU A CA 14
ATOM 25518 C C . GLU A 1 8 ? -8.931 -6.600 -11.760 1.00 0.00 8 GLU A C 14
ATOM 25519 O O . GLU A 1 8 ? -9.717 -6.489 -12.698 1.00 0.00 8 GLU A O 14
ATOM 25531 N N . LYS A 1 9 ? -7.905 -7.436 -11.788 1.00 0.00 9 LYS A N 14
ATOM 25532 C CA . LYS A 1 9 ? -7.510 -8.089 -13.024 1.00 0.00 9 LYS A CA 14
ATOM 25533 C C . LYS A 1 9 ? -8.430 -9.256 -13.334 1.00 0.00 9 LYS A C 14
ATOM 25534 O O . LYS A 1 9 ? -8.653 -9.597 -14.496 1.00 0.00 9 LYS A O 14
ATOM 25553 N N . LEU A 1 10 ? -8.990 -9.852 -12.296 1.00 0.00 10 LEU A N 14
ATOM 25554 C CA . LEU A 1 10 ? -9.965 -10.907 -12.479 1.00 0.00 10 LEU A CA 14
ATOM 25555 C C . LEU A 1 10 ? -11.356 -10.314 -12.586 1.00 0.00 10 LEU A C 14
ATOM 25556 O O . LEU A 1 10 ? -12.226 -10.861 -13.250 1.00 0.00 10 LEU A O 14
ATOM 25572 N N . VAL A 1 11 ? -11.551 -9.181 -11.939 1.00 0.00 11 VAL A N 14
ATOM 25573 C CA . VAL A 1 11 ? -12.802 -8.445 -12.059 1.00 0.00 11 VAL A CA 14
ATOM 25574 C C . VAL A 1 11 ? -12.981 -7.941 -13.494 1.00 0.00 11 VAL A C 14
ATOM 25575 O O . VAL A 1 11 ? -14.090 -7.924 -14.033 1.00 0.00 11 VAL A O 14
ATOM 25588 N N . SER A 1 12 ? -11.867 -7.573 -14.117 1.00 0.00 12 SER A N 14
ATOM 25589 C CA . SER A 1 12 ? -11.874 -7.038 -15.470 1.00 0.00 12 SER A CA 14
ATOM 25590 C C . SER A 1 12 ? -12.314 -8.102 -16.469 1.00 0.00 12 SER A C 14
ATOM 25591 O O . SER A 1 12 ? -13.072 -7.822 -17.391 1.00 0.00 12 SER A O 14
ATOM 25599 N N . ARG A 1 13 ? -11.859 -9.332 -16.266 1.00 0.00 13 ARG A N 14
ATOM 25600 C CA . ARG A 1 13 ? -12.168 -10.423 -17.189 1.00 0.00 13 ARG A CA 14
ATOM 25601 C C . ARG A 1 13 ? -13.620 -10.877 -17.046 1.00 0.00 13 ARG A C 14
ATOM 25602 O O . ARG A 1 13 ? -14.141 -11.605 -17.888 1.00 0.00 13 ARG A O 14
ATOM 25623 N N . LEU A 1 14 ? -14.266 -10.436 -15.978 1.00 0.00 14 LEU A N 14
ATOM 25624 C CA . LEU A 1 14 ? -15.654 -10.794 -15.725 1.00 0.00 14 LEU A CA 14
ATOM 25625 C C . LEU A 1 14 ? -16.568 -9.825 -16.454 1.00 0.00 14 LEU A C 14
ATOM 25626 O O . LEU A 1 14 ? -17.645 -10.197 -16.926 1.00 0.00 14 LEU A O 14
ATOM 25642 N N . ASN A 1 15 ? -16.098 -8.587 -16.561 1.00 0.00 15 ASN A N 14
ATOM 25643 C CA . ASN A 1 15 ? -16.851 -7.496 -17.169 1.00 0.00 15 ASN A CA 14
ATOM 25644 C C . ASN A 1 15 ? -18.125 -7.212 -16.390 1.00 0.00 15 ASN A C 14
ATOM 25645 O O . ASN A 1 15 ? -19.193 -7.769 -16.661 1.00 0.00 15 ASN A O 14
ATOM 25656 N N . LEU A 1 16 ? -17.988 -6.370 -15.383 1.00 0.00 16 LEU A N 14
ATOM 25657 C CA . LEU A 1 16 ? -19.117 -5.931 -14.593 1.00 0.00 16 LEU A CA 14
ATOM 25658 C C . LEU A 1 16 ? -19.555 -4.551 -15.057 1.00 0.00 16 LEU A C 14
ATOM 25659 O O . LEU A 1 16 ? -18.827 -3.874 -15.785 1.00 0.00 16 LEU A O 14
ATOM 25675 N N . ASN A 1 17 ? -20.737 -4.141 -14.651 1.00 0.00 17 ASN A N 14
ATOM 25676 C CA . ASN A 1 17 ? -21.232 -2.809 -14.971 1.00 0.00 17 ASN A CA 14
ATOM 25677 C C . ASN A 1 17 ? -21.207 -1.947 -13.726 1.00 0.00 17 ASN A C 14
ATOM 25678 O O . ASN A 1 17 ? -21.004 -2.460 -12.629 1.00 0.00 17 ASN A O 14
ATOM 25689 N N . ASN A 1 18 ? -21.388 -0.643 -13.899 1.00 0.00 18 ASN A N 14
ATOM 25690 C CA . ASN A 1 18 ? -21.328 0.303 -12.783 1.00 0.00 18 ASN A CA 14
ATOM 25691 C C . ASN A 1 18 ? -22.261 -0.117 -11.659 1.00 0.00 18 ASN A C 14
ATOM 25692 O O . ASN A 1 18 ? -21.937 0.039 -10.487 1.00 0.00 18 ASN A O 14
ATOM 25703 N N . THR A 1 19 ? -23.396 -0.687 -12.027 1.00 0.00 19 THR A N 14
ATOM 25704 C CA . THR A 1 19 ? -24.371 -1.157 -11.054 1.00 0.00 19 THR A CA 14
ATOM 25705 C C . THR A 1 19 ? -23.753 -2.229 -10.157 1.00 0.00 19 THR A C 14
ATOM 25706 O O . THR A 1 19 ? -23.894 -2.194 -8.935 1.00 0.00 19 THR A O 14
ATOM 25717 N N . GLU A 1 20 ? -23.042 -3.162 -10.779 1.00 0.00 20 GLU A N 14
ATOM 25718 C CA . GLU A 1 20 ? -22.385 -4.240 -10.057 1.00 0.00 20 GLU A CA 14
ATOM 25719 C C . GLU A 1 20 ? -21.154 -3.702 -9.331 1.00 0.00 20 GLU A C 14
ATOM 25720 O O . GLU A 1 20 ? -20.894 -4.038 -8.177 1.00 0.00 20 GLU A O 14
ATOM 25732 N N . LYS A 1 21 ? -20.405 -2.847 -10.023 1.00 0.00 21 LYS A N 14
ATOM 25733 C CA . LYS A 1 21 ? -19.163 -2.297 -9.494 1.00 0.00 21 LYS A CA 14
ATOM 25734 C C . LYS A 1 21 ? -19.397 -1.416 -8.274 1.00 0.00 21 LYS A C 14
ATOM 25735 O O . LYS A 1 21 ? -18.595 -1.425 -7.339 1.00 0.00 21 LYS A O 14
ATOM 25754 N N . GLU A 1 22 ? -20.483 -0.657 -8.280 1.00 0.00 22 GLU A N 14
ATOM 25755 C CA . GLU A 1 22 ? -20.809 0.205 -7.154 1.00 0.00 22 GLU A CA 14
ATOM 25756 C C . GLU A 1 22 ? -21.232 -0.628 -5.950 1.00 0.00 22 GLU A C 14
ATOM 25757 O O . GLU A 1 22 ? -20.866 -0.317 -4.814 1.00 0.00 22 GLU A O 14
ATOM 25769 N N . THR A 1 23 ? -21.978 -1.697 -6.201 1.00 0.00 23 THR A N 14
ATOM 25770 C CA . THR A 1 23 ? -22.339 -2.636 -5.148 1.00 0.00 23 THR A CA 14
ATOM 25771 C C . THR A 1 23 ? -21.086 -3.314 -4.589 1.00 0.00 23 THR A C 14
ATOM 25772 O O . THR A 1 23 ? -20.933 -3.463 -3.374 1.00 0.00 23 THR A O 14
ATOM 25783 N N . LEU A 1 24 ? -20.186 -3.705 -5.485 1.00 0.00 24 LEU A N 14
ATOM 25784 C CA . LEU A 1 24 ? -18.921 -4.316 -5.091 1.00 0.00 24 LEU A CA 14
ATOM 25785 C C . LEU A 1 24 ? -18.109 -3.339 -4.242 1.00 0.00 24 LEU A C 14
ATOM 25786 O O . LEU A 1 24 ? -17.514 -3.720 -3.232 1.00 0.00 24 LEU A O 14
ATOM 25802 N N . THR A 1 25 ? -18.101 -2.076 -4.652 1.00 0.00 25 THR A N 14
ATOM 25803 C CA . THR A 1 25 ? -17.418 -1.030 -3.902 1.00 0.00 25 THR A CA 14
ATOM 25804 C C . THR A 1 25 ? -18.032 -0.898 -2.512 1.00 0.00 25 THR A C 14
ATOM 25805 O O . THR A 1 25 ? -17.320 -0.879 -1.511 1.00 0.00 25 THR A O 14
ATOM 25816 N N . PHE A 1 26 ? -19.360 -0.840 -2.468 1.00 0.00 26 PHE A N 14
ATOM 25817 C CA . PHE A 1 26 ? -20.101 -0.766 -1.216 1.00 0.00 26 PHE A CA 14
ATOM 25818 C C . PHE A 1 26 ? -19.710 -1.906 -0.281 1.00 0.00 26 PHE A C 14
ATOM 25819 O O . PHE A 1 26 ? -19.412 -1.682 0.895 1.00 0.00 26 PHE A O 14
ATOM 25836 N N . LEU A 1 27 ? -19.693 -3.119 -0.819 1.00 0.00 27 LEU A N 14
ATOM 25837 C CA . LEU A 1 27 ? -19.342 -4.299 -0.049 1.00 0.00 27 LEU A CA 14
ATOM 25838 C C . LEU A 1 27 ? -17.923 -4.170 0.503 1.00 0.00 27 LEU A C 14
ATOM 25839 O O . LEU A 1 27 ? -17.709 -4.256 1.710 1.00 0.00 27 LEU A O 14
ATOM 25855 N N . THR A 1 28 ? -16.963 -3.933 -0.382 1.00 0.00 28 THR A N 14
ATOM 25856 C CA . THR A 1 28 ? -15.569 -3.821 0.007 1.00 0.00 28 THR A CA 14
ATOM 25857 C C . THR A 1 28 ? -15.351 -2.667 0.996 1.00 0.00 28 THR A C 14
ATOM 25858 O O . THR A 1 28 ? -14.529 -2.769 1.911 1.00 0.00 28 THR A O 14
ATOM 25869 N N . ASN A 1 29 ? -16.100 -1.582 0.819 1.00 0.00 29 ASN A N 14
ATOM 25870 C CA . ASN A 1 29 ? -16.007 -0.429 1.710 1.00 0.00 29 ASN A CA 14
ATOM 25871 C C . ASN A 1 29 ? -16.460 -0.790 3.118 1.00 0.00 29 ASN A C 14
ATOM 25872 O O . ASN A 1 29 ? -15.764 -0.503 4.093 1.00 0.00 29 ASN A O 14
ATOM 25883 N N . LEU A 1 30 ? -17.617 -1.439 3.224 1.00 0.00 30 LEU A N 14
ATOM 25884 C CA . LEU A 1 30 ? -18.169 -1.785 4.527 1.00 0.00 30 LEU A CA 14
ATOM 25885 C C . LEU A 1 30 ? -17.332 -2.862 5.207 1.00 0.00 30 LEU A C 14
ATOM 25886 O O . LEU A 1 30 ? -17.316 -2.958 6.429 1.00 0.00 30 LEU A O 14
ATOM 25902 N N . LEU A 1 31 ? -16.629 -3.663 4.417 1.00 0.00 31 LEU A N 14
ATOM 25903 C CA . LEU A 1 31 ? -15.750 -4.684 4.972 1.00 0.00 31 LEU A CA 14
ATOM 25904 C C . LEU A 1 31 ? -14.590 -4.033 5.717 1.00 0.00 31 LEU A C 14
ATOM 25905 O O . LEU A 1 31 ? -14.262 -4.424 6.833 1.00 0.00 31 LEU A O 14
ATOM 25921 N N . LYS A 1 32 ? -13.996 -3.010 5.114 1.00 0.00 32 LYS A N 14
ATOM 25922 C CA . LYS A 1 32 ? -12.899 -2.283 5.751 1.00 0.00 32 LYS A CA 14
ATOM 25923 C C . LYS A 1 32 ? -13.414 -1.381 6.873 1.00 0.00 32 LYS A C 14
ATOM 25924 O O . LYS A 1 32 ? -12.632 -0.771 7.604 1.00 0.00 32 LYS A O 14
ATOM 25943 N N . GLU A 1 33 ? -14.729 -1.308 7.006 1.00 0.00 33 GLU A N 14
ATOM 25944 C CA . GLU A 1 33 ? -15.358 -0.443 7.990 1.00 0.00 33 GLU A CA 14
ATOM 25945 C C . GLU A 1 33 ? -15.847 -1.249 9.190 1.00 0.00 33 GLU A C 14
ATOM 25946 O O . GLU A 1 33 ? -15.604 -0.884 10.340 1.00 0.00 33 GLU A O 14
ATOM 25958 N N . LYS A 1 34 ? -16.524 -2.353 8.910 1.00 0.00 34 LYS A N 14
ATOM 25959 C CA . LYS A 1 34 ? -17.177 -3.137 9.945 1.00 0.00 34 LYS A CA 14
ATOM 25960 C C . LYS A 1 34 ? -16.282 -4.250 10.490 1.00 0.00 34 LYS A C 14
ATOM 25961 O O . LYS A 1 34 ? -16.298 -4.522 11.687 1.00 0.00 34 LYS A O 14
ATOM 25980 N N . LEU A 1 35 ? -15.494 -4.880 9.622 1.00 0.00 35 LEU A N 14
ATOM 25981 C CA . LEU A 1 35 ? -14.717 -6.061 10.014 1.00 0.00 35 LEU A CA 14
ATOM 25982 C C . LEU A 1 35 ? -13.627 -5.730 11.030 1.00 0.00 35 LEU A C 14
ATOM 25983 O O . LEU A 1 35 ? -13.127 -6.616 11.714 1.00 0.00 35 LEU A O 14
ATOM 25999 N N . VAL A 1 36 ? -13.263 -4.457 11.136 1.00 0.00 36 VAL A N 14
ATOM 26000 C CA . VAL A 1 36 ? -12.249 -4.043 12.100 1.00 0.00 36 VAL A CA 14
ATOM 26001 C C . VAL A 1 36 ? -12.784 -4.168 13.526 1.00 0.00 36 VAL A C 14
ATOM 26002 O O . VAL A 1 36 ? -12.031 -4.088 14.498 1.00 0.00 36 VAL A O 14
ATOM 26015 N N . ASP A 1 37 ? -14.090 -4.373 13.636 1.00 0.00 37 ASP A N 14
ATOM 26016 C CA . ASP A 1 37 ? -14.728 -4.613 14.919 1.00 0.00 37 ASP A CA 14
ATOM 26017 C C . ASP A 1 37 ? -14.657 -6.095 15.254 1.00 0.00 37 ASP A C 14
ATOM 26018 O O . ASP A 1 37 ? -15.022 -6.932 14.433 1.00 0.00 37 ASP A O 14
ATOM 26027 N N . PRO A 1 38 ? -14.197 -6.440 16.464 1.00 0.00 38 PRO A N 14
ATOM 26028 C CA . PRO A 1 38 ? -14.003 -7.840 16.875 1.00 0.00 38 PRO A CA 14
ATOM 26029 C C . PRO A 1 38 ? -15.300 -8.655 16.919 1.00 0.00 38 PRO A C 14
ATOM 26030 O O . PRO A 1 38 ? -15.258 -9.884 16.991 1.00 0.00 38 PRO A O 14
ATOM 26041 N N . ASN A 1 39 ? -16.444 -7.979 16.879 1.00 0.00 39 ASN A N 14
ATOM 26042 C CA . ASN A 1 39 ? -17.728 -8.660 16.936 1.00 0.00 39 ASN A CA 14
ATOM 26043 C C . ASN A 1 39 ? -18.237 -8.922 15.529 1.00 0.00 39 ASN A C 14
ATOM 26044 O O . ASN A 1 39 ? -19.054 -9.814 15.306 1.00 0.00 39 ASN A O 14
ATOM 26055 N N . ILE A 1 40 ? -17.743 -8.136 14.583 1.00 0.00 40 ILE A N 14
ATOM 26056 C CA . ILE A 1 40 ? -18.168 -8.249 13.197 1.00 0.00 40 ILE A CA 14
ATOM 26057 C C . ILE A 1 40 ? -17.137 -9.025 12.393 1.00 0.00 40 ILE A C 14
ATOM 26058 O O . ILE A 1 40 ? -17.479 -9.913 11.619 1.00 0.00 40 ILE A O 14
ATOM 26074 N N . GLY A 1 41 ? -15.874 -8.686 12.597 1.00 0.00 41 GLY A N 14
ATOM 26075 C CA . GLY A 1 41 ? -14.796 -9.413 11.975 1.00 0.00 41 GLY A CA 14
ATOM 26076 C C . GLY A 1 41 ? -14.187 -10.392 12.947 1.00 0.00 41 GLY A C 14
ATOM 26077 O O . GLY A 1 41 ? -12.998 -10.319 13.259 1.00 0.00 41 GLY A O 14
ATOM 26081 N N . LEU A 1 42 ? -15.019 -11.298 13.441 1.00 0.00 42 LEU A N 14
ATOM 26082 C CA . LEU A 1 42 ? -14.606 -12.270 14.434 1.00 0.00 42 LEU A CA 14
ATOM 26083 C C . LEU A 1 42 ? -13.536 -13.181 13.855 1.00 0.00 42 LEU A C 14
ATOM 26084 O O . LEU A 1 42 ? -12.542 -13.491 14.510 1.00 0.00 42 LEU A O 14
ATOM 26100 N N . HIS A 1 43 ? -13.734 -13.589 12.617 1.00 0.00 43 HIS A N 14
ATOM 26101 C CA . HIS A 1 43 ? -12.766 -14.438 11.948 1.00 0.00 43 HIS A CA 14
ATOM 26102 C C . HIS A 1 43 ? -11.641 -13.583 11.395 1.00 0.00 43 HIS A C 14
ATOM 26103 O O . HIS A 1 43 ? -10.480 -13.980 11.420 1.00 0.00 43 HIS A O 14
ATOM 26117 N N . PHE A 1 44 ? -12.006 -12.404 10.912 1.00 0.00 44 PHE A N 14
ATOM 26118 C CA . PHE A 1 44 ? -11.047 -11.444 10.383 1.00 0.00 44 PHE A CA 14
ATOM 26119 C C . PHE A 1 44 ? -9.970 -11.127 11.408 1.00 0.00 44 PHE A C 14
ATOM 26120 O O . PHE A 1 44 ? -8.797 -11.395 11.174 1.00 0.00 44 PHE A O 14
ATOM 26137 N N . LYS A 1 45 ? -10.380 -10.606 12.556 1.00 0.00 45 LYS A N 14
ATOM 26138 C CA . LYS A 1 45 ? -9.450 -10.177 13.588 1.00 0.00 45 LYS A CA 14
ATOM 26139 C C . LYS A 1 45 ? -8.546 -11.315 14.032 1.00 0.00 45 LYS A C 14
ATOM 26140 O O . LYS A 1 45 ? -7.350 -11.125 14.259 1.00 0.00 45 LYS A O 14
ATOM 26159 N N . ASN A 1 46 ? -9.119 -12.500 14.137 1.00 0.00 46 ASN A N 14
ATOM 26160 C CA . ASN A 1 46 ? -8.405 -13.621 14.720 1.00 0.00 46 ASN A CA 14
ATOM 26161 C C . ASN A 1 46 ? -7.525 -14.346 13.700 1.00 0.00 46 ASN A C 14
ATOM 26162 O O . ASN A 1 46 ? -6.515 -14.947 14.064 1.00 0.00 46 ASN A O 14
ATOM 26173 N N . SER A 1 47 ? -7.902 -14.291 12.429 1.00 0.00 47 SER A N 14
ATOM 26174 C CA . SER A 1 47 ? -7.140 -14.962 11.378 1.00 0.00 47 SER A CA 14
ATOM 26175 C C . SER A 1 47 ? -6.067 -14.025 10.831 1.00 0.00 47 SER A C 14
ATOM 26176 O O . SER A 1 47 ? -4.959 -14.451 10.484 1.00 0.00 47 SER A O 14
ATOM 26184 N N . GLY A 1 48 ? -6.404 -12.749 10.772 1.00 0.00 48 GLY A N 14
ATOM 26185 C CA . GLY A 1 48 ? -5.492 -11.750 10.269 1.00 0.00 48 GLY A CA 14
ATOM 26186 C C . GLY A 1 48 ? -6.204 -10.439 10.044 1.00 0.00 48 GLY A C 14
ATOM 26187 O O . GLY A 1 48 ? -6.542 -10.095 8.914 1.00 0.00 48 GLY A O 14
ATOM 26191 N N . GLY A 1 49 ? -6.483 -9.735 11.134 1.00 0.00 49 GLY A N 14
ATOM 26192 C CA . GLY A 1 49 ? -7.156 -8.454 11.058 1.00 0.00 49 GLY A CA 14
ATOM 26193 C C . GLY A 1 49 ? -6.311 -7.370 10.420 1.00 0.00 49 GLY A C 14
ATOM 26194 O O . GLY A 1 49 ? -5.898 -6.422 11.089 1.00 0.00 49 GLY A O 14
ATOM 26198 N N . ASP A 1 50 ? -6.063 -7.508 9.128 1.00 0.00 50 ASP A N 14
ATOM 26199 C CA . ASP A 1 50 ? -5.303 -6.521 8.381 1.00 0.00 50 ASP A CA 14
ATOM 26200 C C . ASP A 1 50 ? -6.063 -6.125 7.126 1.00 0.00 50 ASP A C 14
ATOM 26201 O O . ASP A 1 50 ? -6.792 -6.935 6.554 1.00 0.00 50 ASP A O 14
ATOM 26210 N N . GLU A 1 51 ? -5.880 -4.886 6.696 1.00 0.00 51 GLU A N 14
ATOM 26211 C CA . GLU A 1 51 ? -6.605 -4.354 5.544 1.00 0.00 51 GLU A CA 14
ATOM 26212 C C . GLU A 1 51 ? -6.352 -5.185 4.291 1.00 0.00 51 GLU A C 14
ATOM 26213 O O . GLU A 1 51 ? -7.268 -5.425 3.504 1.00 0.00 51 GLU A O 14
ATOM 26225 N N . SER A 1 52 ? -5.115 -5.637 4.116 1.00 0.00 52 SER A N 14
ATOM 26226 C CA . SER A 1 52 ? -4.739 -6.378 2.918 1.00 0.00 52 SER A CA 14
ATOM 26227 C C . SER A 1 52 ? -5.438 -7.732 2.879 1.00 0.00 52 SER A C 14
ATOM 26228 O O . SER A 1 52 ? -5.695 -8.278 1.808 1.00 0.00 52 SER A O 14
ATOM 26236 N N . LYS A 1 53 ? -5.777 -8.251 4.054 1.00 0.00 53 LYS A N 14
ATOM 26237 C CA . LYS A 1 53 ? -6.437 -9.541 4.156 1.00 0.00 53 LYS A CA 14
ATOM 26238 C C . LYS A 1 53 ? -7.824 -9.476 3.540 1.00 0.00 53 LYS A C 14
ATOM 26239 O O . LYS A 1 53 ? -8.266 -10.412 2.878 1.00 0.00 53 LYS A O 14
ATOM 26258 N N . ILE A 1 54 ? -8.487 -8.348 3.736 1.00 0.00 54 ILE A N 14
ATOM 26259 C CA . ILE A 1 54 ? -9.798 -8.115 3.156 1.00 0.00 54 ILE A CA 14
ATOM 26260 C C . ILE A 1 54 ? -9.693 -8.141 1.641 1.00 0.00 54 ILE A C 14
ATOM 26261 O O . ILE A 1 54 ? -10.497 -8.770 0.952 1.00 0.00 54 ILE A O 14
ATOM 26277 N N . GLU A 1 55 ? -8.656 -7.482 1.145 1.00 0.00 55 GLU A N 14
ATOM 26278 C CA . GLU A 1 55 ? -8.429 -7.349 -0.284 1.00 0.00 55 GLU A CA 14
ATOM 26279 C C . GLU A 1 55 ? -8.032 -8.691 -0.894 1.00 0.00 55 GLU A C 14
ATOM 26280 O O . GLU A 1 55 ? -8.257 -8.936 -2.080 1.00 0.00 55 GLU A O 14
ATOM 26292 N N . GLU A 1 56 ? -7.450 -9.564 -0.078 1.00 0.00 56 GLU A N 14
ATOM 26293 C CA . GLU A 1 56 ? -7.107 -10.910 -0.529 1.00 0.00 56 GLU A CA 14
ATOM 26294 C C . GLU A 1 56 ? -8.339 -11.811 -0.521 1.00 0.00 56 GLU A C 14
ATOM 26295 O O . GLU A 1 56 ? -8.573 -12.565 -1.464 1.00 0.00 56 GLU A O 14
ATOM 26307 N N . SER A 1 57 ? -9.124 -11.726 0.547 1.00 0.00 57 SER A N 14
ATOM 26308 C CA . SER A 1 57 ? -10.289 -12.586 0.711 1.00 0.00 57 SER A CA 14
ATOM 26309 C C . SER A 1 57 ? -11.352 -12.312 -0.348 1.00 0.00 57 SER A C 14
ATOM 26310 O O . SER A 1 57 ? -11.880 -13.249 -0.937 1.00 0.00 57 SER A O 14
ATOM 26318 N N . VAL A 1 58 ? -11.657 -11.039 -0.604 1.00 0.00 58 VAL A N 14
ATOM 26319 C CA . VAL A 1 58 ? -12.610 -10.684 -1.658 1.00 0.00 58 VAL A CA 14
ATOM 26320 C C . VAL A 1 58 ? -12.138 -11.246 -2.994 1.00 0.00 58 VAL A C 14
ATOM 26321 O O . VAL A 1 58 ? -12.925 -11.770 -3.782 1.00 0.00 58 VAL A O 14
ATOM 26334 N N . GLN A 1 59 ? -10.835 -11.168 -3.208 1.00 0.00 59 GLN A N 14
ATOM 26335 C CA . GLN A 1 59 ? -10.224 -11.620 -4.442 1.00 0.00 59 GLN A CA 14
ATOM 26336 C C . GLN A 1 59 ? -10.351 -13.138 -4.579 1.00 0.00 59 GLN A C 14
ATOM 26337 O O . GLN A 1 59 ? -10.811 -13.643 -5.605 1.00 0.00 59 GLN A O 14
ATOM 26351 N N . LYS A 1 60 ? -9.977 -13.855 -3.522 1.00 0.00 60 LYS A N 14
ATOM 26352 C CA . LYS A 1 60 ? -9.988 -15.314 -3.529 1.00 0.00 60 LYS A CA 14
ATOM 26353 C C . LYS A 1 60 ? -11.426 -15.830 -3.549 1.00 0.00 60 LYS A C 14
ATOM 26354 O O . LYS A 1 60 ? -11.721 -16.867 -4.144 1.00 0.00 60 LYS A O 14
ATOM 26373 N N . PHE A 1 61 ? -12.311 -15.079 -2.910 1.00 0.00 61 PHE A N 14
ATOM 26374 C CA . PHE A 1 61 ? -13.730 -15.405 -2.855 1.00 0.00 61 PHE A CA 14
ATOM 26375 C C . PHE A 1 61 ? -14.314 -15.477 -4.260 1.00 0.00 61 PHE A C 14
ATOM 26376 O O . PHE A 1 61 ? -14.897 -16.486 -4.659 1.00 0.00 61 PHE A O 14
ATOM 26393 N N . LEU A 1 62 ? -14.123 -14.407 -5.013 1.00 0.00 62 LEU A N 14
ATOM 26394 C CA . LEU A 1 62 ? -14.743 -14.266 -6.321 1.00 0.00 62 LEU A CA 14
ATOM 26395 C C . LEU A 1 62 ? -14.015 -15.083 -7.385 1.00 0.00 62 LEU A C 14
ATOM 26396 O O . LEU A 1 62 ? -14.608 -15.458 -8.393 1.00 0.00 62 LEU A O 14
ATOM 26412 N N . SER A 1 63 ? -12.738 -15.376 -7.150 1.00 0.00 63 SER A N 14
ATOM 26413 C CA . SER A 1 63 ? -11.940 -16.114 -8.127 1.00 0.00 63 SER A CA 14
ATOM 26414 C C . SER A 1 63 ? -12.423 -17.556 -8.278 1.00 0.00 63 SER A C 14
ATOM 26415 O O . SER A 1 63 ? -12.227 -18.177 -9.323 1.00 0.00 63 SER A O 14
ATOM 26423 N N . GLU A 1 64 ? -13.053 -18.086 -7.240 1.00 0.00 64 GLU A N 14
ATOM 26424 C CA . GLU A 1 64 ? -13.542 -19.448 -7.263 1.00 0.00 64 GLU A CA 14
ATOM 26425 C C . GLU A 1 64 ? -14.959 -19.512 -7.814 1.00 0.00 64 GLU A C 14
ATOM 26426 O O . GLU A 1 64 ? -15.419 -20.563 -8.271 1.00 0.00 64 GLU A O 14
ATOM 26438 N N . LEU A 1 65 ? -15.645 -18.383 -7.774 1.00 0.00 65 LEU A N 14
ATOM 26439 C CA . LEU A 1 65 ? -17.050 -18.328 -8.136 1.00 0.00 65 LEU A CA 14
ATOM 26440 C C . LEU A 1 65 ? -17.245 -18.360 -9.643 1.00 0.00 65 LEU A C 14
ATOM 26441 O O . LEU A 1 65 ? -16.305 -18.576 -10.407 1.00 0.00 65 LEU A O 14
ATOM 26457 N N . LYS A 1 66 ? -18.485 -18.160 -10.053 1.00 0.00 66 LYS A N 14
ATOM 26458 C CA . LYS A 1 66 ? -18.828 -18.093 -11.457 1.00 0.00 66 LYS A CA 14
ATOM 26459 C C . LYS A 1 66 ? -19.402 -16.730 -11.777 1.00 0.00 66 LYS A C 14
ATOM 26460 O O . LYS A 1 66 ? -20.022 -16.095 -10.923 1.00 0.00 66 LYS A O 14
ATOM 26479 N N . GLU A 1 67 ? -19.190 -16.299 -13.007 1.00 0.00 67 GLU A N 14
ATOM 26480 C CA . GLU A 1 67 ? -19.575 -14.966 -13.455 1.00 0.00 67 GLU A CA 14
ATOM 26481 C C . GLU A 1 67 ? -21.070 -14.734 -13.226 1.00 0.00 67 GLU A C 14
ATOM 26482 O O . GLU A 1 67 ? -21.494 -13.653 -12.817 1.00 0.00 67 GLU A O 14
ATOM 26494 N N . ASP A 1 68 ? -21.853 -15.779 -13.461 1.00 0.00 68 ASP A N 14
ATOM 26495 C CA . ASP A 1 68 ? -23.300 -15.724 -13.276 1.00 0.00 68 ASP A CA 14
ATOM 26496 C C . ASP A 1 68 ? -23.660 -15.478 -11.814 1.00 0.00 68 ASP A C 14
ATOM 26497 O O . ASP A 1 68 ? -24.504 -14.633 -11.506 1.00 0.00 68 ASP A O 14
ATOM 26506 N N . GLU A 1 69 ? -22.995 -16.197 -10.918 1.00 0.00 69 GLU A N 14
ATOM 26507 C CA . GLU A 1 69 ? -23.242 -16.055 -9.489 1.00 0.00 69 GLU A CA 14
ATOM 26508 C C . GLU A 1 69 ? -22.804 -14.686 -8.994 1.00 0.00 69 GLU A C 14
ATOM 26509 O O . GLU A 1 69 ? -23.432 -14.106 -8.113 1.00 0.00 69 GLU A O 14
ATOM 26521 N N . ILE A 1 70 ? -21.725 -14.176 -9.570 1.00 0.00 70 ILE A N 14
ATOM 26522 C CA . ILE A 1 70 ? -21.223 -12.856 -9.217 1.00 0.00 70 ILE A CA 14
ATOM 26523 C C . ILE A 1 70 ? -22.255 -11.777 -9.550 1.00 0.00 70 ILE A C 14
ATOM 26524 O O . ILE A 1 70 ? -22.635 -10.990 -8.679 1.00 0.00 70 ILE A O 14
ATOM 26540 N N . LYS A 1 71 ? -22.709 -11.745 -10.805 1.00 0.00 71 LYS A N 14
ATOM 26541 C CA . LYS A 1 71 ? -23.786 -10.848 -11.208 1.00 0.00 71 LYS A CA 14
ATOM 26542 C C . LYS A 1 71 ? -25.016 -11.004 -10.315 1.00 0.00 71 LYS A C 14
ATOM 26543 O O . LYS A 1 71 ? -25.593 -10.015 -9.861 1.00 0.00 71 LYS A O 14
ATOM 26562 N N . ASP A 1 72 ? -25.408 -12.245 -10.059 1.00 0.00 72 ASP A N 14
ATOM 26563 C CA . ASP A 1 72 ? -26.623 -12.520 -9.298 1.00 0.00 72 ASP A CA 14
ATOM 26564 C C . ASP A 1 72 ? -26.482 -12.048 -7.852 1.00 0.00 72 ASP A C 14
ATOM 26565 O O . ASP A 1 72 ? -27.442 -11.561 -7.251 1.00 0.00 72 ASP A O 14
ATOM 26574 N N . LEU A 1 73 ? -25.278 -12.179 -7.311 1.00 0.00 73 LEU A N 14
ATOM 26575 C CA . LEU A 1 73 ? -24.983 -11.750 -5.954 1.00 0.00 73 LEU A CA 14
ATOM 26576 C C . LEU A 1 73 ? -25.059 -10.231 -5.835 1.00 0.00 73 LEU A C 14
ATOM 26577 O O . LEU A 1 73 ? -25.832 -9.701 -5.037 1.00 0.00 73 LEU A O 14
ATOM 26593 N N . LEU A 1 74 ? -24.265 -9.539 -6.644 1.00 0.00 74 LEU A N 14
ATOM 26594 C CA . LEU A 1 74 ? -24.172 -8.082 -6.581 1.00 0.00 74 LEU A CA 14
ATOM 26595 C C . LEU A 1 74 ? -25.519 -7.420 -6.854 1.00 0.00 74 LEU A C 14
ATOM 26596 O O . LEU A 1 74 ? -25.886 -6.449 -6.189 1.00 0.00 74 LEU A O 14
ATOM 26612 N N . ALA A 1 75 ? -26.260 -7.949 -7.820 1.00 0.00 75 ALA A N 14
ATOM 26613 C CA . ALA A 1 75 ? -27.579 -7.420 -8.140 1.00 0.00 75 ALA A CA 14
ATOM 26614 C C . ALA A 1 75 ? -28.525 -7.560 -6.953 1.00 0.00 75 ALA A C 14
ATOM 26615 O O . ALA A 1 75 ? -29.368 -6.695 -6.708 1.00 0.00 75 ALA A O 14
ATOM 26622 N N . LYS A 1 76 ? -28.371 -8.650 -6.213 1.00 0.00 76 LYS A N 14
ATOM 26623 C CA . LYS A 1 76 ? -29.202 -8.912 -5.051 1.00 0.00 76 LYS A CA 14
ATOM 26624 C C . LYS A 1 76 ? -28.864 -7.934 -3.929 1.00 0.00 76 LYS A C 14
ATOM 26625 O O . LYS A 1 76 ? -29.753 -7.338 -3.321 1.00 0.00 76 LYS A O 14
ATOM 26644 N N . ILE A 1 77 ? -27.569 -7.763 -3.678 1.00 0.00 77 ILE A N 14
ATOM 26645 C CA . ILE A 1 77 ? -27.101 -6.859 -2.635 1.00 0.00 77 ILE A CA 14
ATOM 26646 C C . ILE A 1 77 ? -27.548 -5.432 -2.927 1.00 0.00 77 ILE A C 14
ATOM 26647 O O . ILE A 1 77 ? -27.918 -4.691 -2.016 1.00 0.00 77 ILE A O 14
ATOM 26663 N N . LYS A 1 78 ? -27.530 -5.066 -4.207 1.00 0.00 78 LYS A N 14
ATOM 26664 C CA . LYS A 1 78 ? -27.926 -3.728 -4.624 1.00 0.00 78 LYS A CA 14
ATOM 26665 C C . LYS A 1 78 ? -29.342 -3.417 -4.175 1.00 0.00 78 LYS A C 14
ATOM 26666 O O . LYS A 1 78 ? -29.586 -2.381 -3.578 1.00 0.00 78 LYS A O 14
ATOM 26685 N N . GLU A 1 79 ? -30.267 -4.321 -4.467 1.00 0.00 79 GLU A N 14
ATOM 26686 C CA . GLU A 1 79 ? -31.676 -4.093 -4.160 1.00 0.00 79 GLU A CA 14
ATOM 26687 C C . GLU A 1 79 ? -31.925 -4.025 -2.658 1.00 0.00 79 GLU A C 14
ATOM 26688 O O . GLU A 1 79 ? -32.741 -3.222 -2.198 1.00 0.00 79 GLU A O 14
ATOM 26700 N N . ASN A 1 80 ? -31.225 -4.855 -1.899 1.00 0.00 80 ASN A N 14
ATOM 26701 C CA . ASN A 1 80 ? -31.348 -4.833 -0.445 1.00 0.00 80 ASN A CA 14
ATOM 26702 C C . ASN A 1 80 ? -30.823 -3.511 0.090 1.00 0.00 80 ASN A C 14
ATOM 26703 O O . ASN A 1 80 ? -31.442 -2.875 0.944 1.00 0.00 80 ASN A O 14
ATOM 26714 N N . LYS A 1 81 ? -29.671 -3.106 -0.426 1.00 0.00 81 LYS A N 14
ATOM 26715 C CA . LYS A 1 81 ? -29.085 -1.818 -0.095 1.00 0.00 81 LYS A CA 14
ATOM 26716 C C . LYS A 1 81 ? -30.017 -0.695 -0.507 1.00 0.00 81 LYS A C 14
ATOM 26717 O O . LYS A 1 81 ? -30.294 0.207 0.269 1.00 0.00 81 LYS A O 14
ATOM 26736 N N . ASP A 1 82 ? -30.502 -0.793 -1.730 1.00 0.00 82 ASP A N 14
ATOM 26737 C CA . ASP A 1 82 ? -31.343 0.231 -2.348 1.00 0.00 82 ASP A CA 14
ATOM 26738 C C . ASP A 1 82 ? -32.518 0.624 -1.459 1.00 0.00 82 ASP A C 14
ATOM 26739 O O . ASP A 1 82 ? -32.809 1.809 -1.289 1.00 0.00 82 ASP A O 14
ATOM 26748 N N . LYS A 1 83 ? -33.186 -0.363 -0.872 1.00 0.00 83 LYS A N 14
ATOM 26749 C CA . LYS A 1 83 ? -34.347 -0.078 -0.038 1.00 0.00 83 LYS A CA 14
ATOM 26750 C C . LYS A 1 83 ? -33.931 0.347 1.369 1.00 0.00 83 LYS A C 14
ATOM 26751 O O . LYS A 1 83 ? -34.686 1.022 2.066 1.00 0.00 83 LYS A O 14
ATOM 26770 N N . LYS A 1 84 ? -32.729 -0.028 1.782 1.00 0.00 84 LYS A N 14
ATOM 26771 C CA . LYS A 1 84 ? -32.279 0.251 3.137 1.00 0.00 84 LYS A CA 14
ATOM 26772 C C . LYS A 1 84 ? -31.468 1.533 3.216 1.00 0.00 84 LYS A C 14
ATOM 26773 O O . LYS A 1 84 ? -31.387 2.149 4.269 1.00 0.00 84 LYS A O 14
ATOM 26792 N N . GLU A 1 85 ? -30.885 1.944 2.101 1.00 0.00 85 GLU A N 14
ATOM 26793 C CA . GLU A 1 85 ? -30.088 3.162 2.071 1.00 0.00 85 GLU A CA 14
ATOM 26794 C C . GLU A 1 85 ? -30.999 4.382 2.095 1.00 0.00 85 GLU A C 14
ATOM 26795 O O . GLU A 1 85 ? -30.539 5.523 2.200 1.00 0.00 85 GLU A O 14
ATOM 26807 N N . LYS A 1 86 ? -32.295 4.118 2.000 1.00 0.00 86 LYS A N 14
ATOM 26808 C CA . LYS A 1 86 ? -33.319 5.121 2.233 1.00 0.00 86 LYS A CA 14
ATOM 26809 C C . LYS A 1 86 ? -33.222 5.640 3.668 1.00 0.00 86 LYS A C 14
ATOM 26810 O O . LYS A 1 86 ? -33.504 6.805 3.948 1.00 0.00 86 LYS A O 14
ATOM 26829 N N . ASP A 1 87 ? -32.804 4.764 4.570 1.00 0.00 87 ASP A N 14
ATOM 26830 C CA . ASP A 1 87 ? -32.695 5.092 5.967 1.00 0.00 87 ASP A CA 14
ATOM 26831 C C . ASP A 1 87 ? -31.266 4.901 6.459 1.00 0.00 87 ASP A C 14
ATOM 26832 O O . ASP A 1 87 ? -30.577 3.965 6.057 1.00 0.00 87 ASP A O 14
ATOM 26841 N N . PRO A 1 88 ? -30.798 5.805 7.324 1.00 0.00 88 PRO A N 14
ATOM 26842 C CA . PRO A 1 88 ? -29.446 5.746 7.886 1.00 0.00 88 PRO A CA 14
ATOM 26843 C C . PRO A 1 88 ? -29.167 4.429 8.608 1.00 0.00 88 PRO A C 14
ATOM 26844 O O . PRO A 1 88 ? -28.258 3.687 8.234 1.00 0.00 88 PRO A O 14
ATOM 26855 N N . GLU A 1 89 ? -29.966 4.128 9.625 1.00 0.00 89 GLU A N 14
ATOM 26856 C CA . GLU A 1 89 ? -29.723 2.960 10.462 1.00 0.00 89 GLU A CA 14
ATOM 26857 C C . GLU A 1 89 ? -30.080 1.654 9.754 1.00 0.00 89 GLU A C 14
ATOM 26858 O O . GLU A 1 89 ? -29.488 0.614 10.045 1.00 0.00 89 GLU A O 14
ATOM 26870 N N . GLU A 1 90 ? -31.032 1.706 8.829 1.00 0.00 90 GLU A N 14
ATOM 26871 C CA . GLU A 1 90 ? -31.344 0.547 7.994 1.00 0.00 90 GLU A CA 14
ATOM 26872 C C . GLU A 1 90 ? -30.109 0.096 7.223 1.00 0.00 90 GLU A C 14
ATOM 26873 O O . GLU A 1 90 ? -29.721 -1.073 7.272 1.00 0.00 90 GLU A O 14
ATOM 26885 N N . LEU A 1 91 ? -29.490 1.036 6.522 1.00 0.00 91 LEU A N 14
ATOM 26886 C CA . LEU A 1 91 ? -28.295 0.748 5.745 1.00 0.00 91 LEU A CA 14
ATOM 26887 C C . LEU A 1 91 ? -27.129 0.396 6.659 1.00 0.00 91 LEU A C 14
ATOM 26888 O O . LEU A 1 91 ? -26.391 -0.555 6.401 1.00 0.00 91 LEU A O 14
ATOM 26904 N N . ASN A 1 92 ? -26.982 1.164 7.732 1.00 0.00 92 ASN A N 14
ATOM 26905 C CA . ASN A 1 92 ? -25.875 0.988 8.666 1.00 0.00 92 ASN A CA 14
ATOM 26906 C C . ASN A 1 92 ? -25.879 -0.412 9.270 1.00 0.00 92 ASN A C 14
ATOM 26907 O O . ASN A 1 92 ? -24.835 -1.060 9.354 1.00 0.00 92 ASN A O 14
ATOM 26918 N N . THR A 1 93 ? -27.054 -0.878 9.675 1.00 0.00 93 THR A N 14
ATOM 26919 C CA . THR A 1 93 ? -27.198 -2.218 10.209 1.00 0.00 93 THR A CA 14
ATOM 26920 C C . THR A 1 93 ? -26.847 -3.243 9.138 1.00 0.00 93 THR A C 14
ATOM 26921 O O . THR A 1 93 ? -26.130 -4.204 9.399 1.00 0.00 93 THR A O 14
ATOM 26932 N N . TYR A 1 94 ? -27.323 -2.994 7.924 1.00 0.00 94 TYR A N 14
ATOM 26933 C CA . TYR A 1 94 ? -27.158 -3.925 6.819 1.00 0.00 94 TYR A CA 14
ATOM 26934 C C . TYR A 1 94 ? -25.684 -4.161 6.492 1.00 0.00 94 TYR A C 14
ATOM 26935 O O . TYR A 1 94 ? -25.252 -5.302 6.318 1.00 0.00 94 TYR A O 14
ATOM 26953 N N . LYS A 1 95 ? -24.932 -3.074 6.391 1.00 0.00 95 LYS A N 14
ATOM 26954 C CA . LYS A 1 95 ? -23.484 -3.142 6.177 1.00 0.00 95 LYS A CA 14
ATOM 26955 C C . LYS A 1 95 ? -22.826 -4.066 7.203 1.00 0.00 95 LYS A C 14
ATOM 26956 O O . LYS A 1 95 ? -21.917 -4.831 6.875 1.00 0.00 95 LYS A O 14
ATOM 26975 N N . SER A 1 96 ? -23.302 -3.998 8.440 1.00 0.00 96 SER A N 14
ATOM 26976 C CA . SER A 1 96 ? -22.762 -4.820 9.513 1.00 0.00 96 SER A CA 14
ATOM 26977 C C . SER A 1 96 ? -23.085 -6.296 9.282 1.00 0.00 96 SER A C 14
ATOM 26978 O O . SER A 1 96 ? -22.277 -7.174 9.599 1.00 0.00 96 SER A O 14
ATOM 26986 N N . ILE A 1 97 ? -24.256 -6.565 8.708 1.00 0.00 97 ILE A N 14
ATOM 26987 C CA . ILE A 1 97 ? -24.675 -7.935 8.435 1.00 0.00 97 ILE A CA 14
ATOM 26988 C C . ILE A 1 97 ? -23.823 -8.528 7.323 1.00 0.00 97 ILE A C 14
ATOM 26989 O O . ILE A 1 97 ? -23.281 -9.624 7.446 1.00 0.00 97 ILE A O 14
ATOM 27005 N N . LEU A 1 98 ? -23.732 -7.781 6.233 1.00 0.00 98 LEU A N 14
ATOM 27006 C CA . LEU A 1 98 ? -22.929 -8.170 5.081 1.00 0.00 98 LEU A CA 14
ATOM 27007 C C . LEU A 1 98 ? -21.504 -8.524 5.491 1.00 0.00 98 LEU A C 14
ATOM 27008 O O . LEU A 1 98 ? -20.956 -9.539 5.063 1.00 0.00 98 LEU A O 14
ATOM 27024 N N . ALA A 1 99 ? -20.914 -7.694 6.334 1.00 0.00 99 ALA A N 14
ATOM 27025 C CA . ALA A 1 99 ? -19.544 -7.908 6.759 1.00 0.00 99 ALA A CA 14
ATOM 27026 C C . ALA A 1 99 ? -19.416 -9.130 7.655 1.00 0.00 99 ALA A C 14
ATOM 27027 O O . ALA A 1 99 ? -18.516 -9.941 7.465 1.00 0.00 99 ALA A O 14
ATOM 27034 N N . SER A 1 100 ? -20.331 -9.285 8.605 1.00 0.00 100 SER A N 14
ATOM 27035 C CA . SER A 1 100 ? -20.283 -10.420 9.514 1.00 0.00 100 SER A CA 14
ATOM 27036 C C . SER A 1 100 ? -20.616 -11.715 8.772 1.00 0.00 100 SER A C 14
ATOM 27037 O O . SER A 1 100 ? -20.371 -12.818 9.268 1.00 0.00 100 SER A O 14
ATOM 27045 N N . GLY A 1 101 ? -21.183 -11.571 7.580 1.00 0.00 101 GLY A N 14
ATOM 27046 C CA . GLY A 1 101 ? -21.421 -12.714 6.727 1.00 0.00 101 GLY A CA 14
ATOM 27047 C C . GLY A 1 101 ? -20.203 -13.054 5.891 1.00 0.00 101 GLY A C 14
ATOM 27048 O O . GLY A 1 101 ? -19.873 -14.227 5.725 1.00 0.00 101 GLY A O 14
ATOM 27052 N N . PHE A 1 102 ? -19.531 -12.026 5.378 1.00 0.00 102 PHE A N 14
ATOM 27053 C CA . PHE A 1 102 ? -18.328 -12.220 4.574 1.00 0.00 102 PHE A CA 14
ATOM 27054 C C . PHE A 1 102 ? -17.179 -12.700 5.454 1.00 0.00 102 PHE A C 14
ATOM 27055 O O . PHE A 1 102 ? -16.364 -13.514 5.033 1.00 0.00 102 PHE A O 14
ATOM 27072 N N . ASP A 1 103 ? -17.153 -12.185 6.680 1.00 0.00 103 ASP A N 14
ATOM 27073 C CA . ASP A 1 103 ? -16.129 -12.501 7.689 1.00 0.00 103 ASP A CA 14
ATOM 27074 C C . ASP A 1 103 ? -15.784 -13.993 7.755 1.00 0.00 103 ASP A C 14
ATOM 27075 O O . ASP A 1 103 ? -14.647 -14.361 8.059 1.00 0.00 103 ASP A O 14
ATOM 27084 N N . GLY A 1 104 ? -16.753 -14.846 7.445 1.00 0.00 104 GLY A N 14
ATOM 27085 C CA . GLY A 1 104 ? -16.525 -16.282 7.479 1.00 0.00 104 GLY A CA 14
ATOM 27086 C C . GLY A 1 104 ? -15.372 -16.726 6.590 1.00 0.00 104 GLY A C 14
ATOM 27087 O O . GLY A 1 104 ? -14.674 -17.691 6.909 1.00 0.00 104 GLY A O 14
ATOM 27091 N N . ILE A 1 105 ? -15.150 -16.001 5.497 1.00 0.00 105 ILE A N 14
ATOM 27092 C CA . ILE A 1 105 ? -14.122 -16.358 4.515 1.00 0.00 105 ILE A CA 14
ATOM 27093 C C . ILE A 1 105 ? -12.728 -16.404 5.157 1.00 0.00 105 ILE A C 14
ATOM 27094 O O . ILE A 1 105 ? -11.890 -17.230 4.789 1.00 0.00 105 ILE A O 14
ATOM 27110 N N . PHE A 1 106 ? -12.501 -15.542 6.146 1.00 0.00 106 PHE A N 14
ATOM 27111 C CA . PHE A 1 106 ? -11.205 -15.464 6.817 1.00 0.00 106 PHE A CA 14
ATOM 27112 C C . PHE A 1 106 ? -10.956 -16.716 7.646 1.00 0.00 106 PHE A C 14
ATOM 27113 O O . PHE A 1 106 ? -9.818 -17.041 7.983 1.00 0.00 106 PHE A O 14
ATOM 27130 N N . ASN A 1 107 ? -12.031 -17.430 7.950 1.00 0.00 107 ASN A N 14
ATOM 27131 C CA . ASN A 1 107 ? -11.951 -18.657 8.727 1.00 0.00 107 ASN A CA 14
ATOM 27132 C C . ASN A 1 107 ? -11.872 -19.852 7.783 1.00 0.00 107 ASN A C 14
ATOM 27133 O O . ASN A 1 107 ? -12.117 -20.993 8.175 1.00 0.00 107 ASN A O 14
ATOM 27144 N N . GLN A 1 108 ? -11.533 -19.558 6.525 1.00 0.00 108 GLN A N 14
ATOM 27145 C CA . GLN A 1 108 ? -11.363 -20.569 5.483 1.00 0.00 108 GLN A CA 14
ATOM 27146 C C . GLN A 1 108 ? -12.704 -21.167 5.083 1.00 0.00 108 GLN A C 14
ATOM 27147 O O . GLN A 1 108 ? -12.770 -22.282 4.562 1.00 0.00 108 GLN A O 14
ATOM 27161 N N . ALA A 1 109 ? -13.770 -20.414 5.311 1.00 0.00 109 ALA A N 14
ATOM 27162 C CA . ALA A 1 109 ? -15.092 -20.829 4.872 1.00 0.00 109 ALA A CA 14
ATOM 27163 C C . ALA A 1 109 ? -15.159 -20.821 3.355 1.00 0.00 109 ALA A C 14
ATOM 27164 O O . ALA A 1 109 ? -14.491 -20.021 2.699 1.00 0.00 109 ALA A O 14
ATOM 27171 N N . ASP A 1 110 ? -15.960 -21.715 2.811 1.00 0.00 110 ASP A N 14
ATOM 27172 C CA . ASP A 1 110 ? -16.097 -21.848 1.368 1.00 0.00 110 ASP A CA 14
ATOM 27173 C C . ASP A 1 110 ? -16.745 -20.613 0.766 1.00 0.00 110 ASP A C 14
ATOM 27174 O O . ASP A 1 110 ? -17.607 -19.982 1.380 1.00 0.00 110 ASP A O 14
ATOM 27183 N N . SER A 1 111 ? -16.343 -20.294 -0.448 1.00 0.00 111 SER A N 14
ATOM 27184 C CA . SER A 1 111 ? -16.771 -19.064 -1.104 1.00 0.00 111 SER A CA 14
ATOM 27185 C C . SER A 1 111 ? -18.206 -19.190 -1.609 1.00 0.00 111 SER A C 14
ATOM 27186 O O . SER A 1 111 ? -18.965 -18.223 -1.594 1.00 0.00 111 SER A O 14
ATOM 27194 N N . LYS A 1 112 ? -18.584 -20.391 -2.026 1.00 0.00 112 LYS A N 14
ATOM 27195 C CA . LYS A 1 112 ? -19.944 -20.646 -2.484 1.00 0.00 112 LYS A CA 14
ATOM 27196 C C . LYS A 1 112 ? -20.885 -20.639 -1.286 1.00 0.00 112 LYS A C 14
ATOM 27197 O O . LYS A 1 112 ? -21.992 -20.101 -1.343 1.00 0.00 112 LYS A O 14
ATOM 27216 N N . THR A 1 113 ? -20.418 -21.220 -0.193 1.00 0.00 113 THR A N 14
ATOM 27217 C CA . THR A 1 113 ? -21.173 -21.253 1.048 1.00 0.00 113 THR A CA 14
ATOM 27218 C C . THR A 1 113 ? -21.410 -19.838 1.578 1.00 0.00 113 THR A C 14
ATOM 27219 O O . THR A 1 113 ? -22.535 -19.469 1.922 1.00 0.00 113 THR A O 14
ATOM 27230 N N . THR A 1 114 ? -20.349 -19.046 1.613 1.00 0.00 114 THR A N 14
ATOM 27231 C CA . THR A 1 114 ? -20.426 -17.683 2.110 1.00 0.00 114 THR A CA 14
ATOM 27232 C C . THR A 1 114 ? -21.249 -16.800 1.162 1.00 0.00 114 THR A C 14
ATOM 27233 O O . THR A 1 114 ? -21.924 -15.866 1.599 1.00 0.00 114 THR A O 14
ATOM 27244 N N . LEU A 1 115 ? -21.206 -17.118 -0.135 1.00 0.00 115 LEU A N 14
ATOM 27245 C CA . LEU A 1 115 ? -21.996 -16.409 -1.140 1.00 0.00 115 LEU A CA 14
ATOM 27246 C C . LEU A 1 115 ? -23.476 -16.455 -0.769 1.00 0.00 115 LEU A C 14
ATOM 27247 O O . LEU A 1 115 ? -24.159 -15.428 -0.760 1.00 0.00 115 LEU A O 14
ATOM 27263 N N . ASN A 1 116 ? -23.955 -17.653 -0.452 1.00 0.00 116 ASN A N 14
ATOM 27264 C CA . ASN A 1 116 ? -25.358 -17.857 -0.096 1.00 0.00 116 ASN A CA 14
ATOM 27265 C C . ASN A 1 116 ? -25.775 -16.950 1.053 1.00 0.00 116 ASN A C 14
ATOM 27266 O O . ASN A 1 116 ? -26.864 -16.385 1.038 1.00 0.00 116 ASN A O 14
ATOM 27277 N N . LYS A 1 117 ? -24.898 -16.802 2.038 1.00 0.00 117 LYS A N 14
ATOM 27278 C CA . LYS A 1 117 ? -25.187 -15.964 3.196 1.00 0.00 117 LYS A CA 14
ATOM 27279 C C . LYS A 1 117 ? -25.396 -14.512 2.778 1.00 0.00 117 LYS A C 14
ATOM 27280 O O . LYS A 1 117 ? -26.305 -13.844 3.265 1.00 0.00 117 LYS A O 14
ATOM 27299 N N . LEU A 1 118 ? -24.555 -14.042 1.866 1.00 0.00 118 LEU A N 14
ATOM 27300 C CA . LEU A 1 118 ? -24.612 -12.660 1.403 1.00 0.00 118 LEU A CA 14
ATOM 27301 C C . LEU A 1 118 ? -25.843 -12.417 0.535 1.00 0.00 118 LEU A C 14
ATOM 27302 O O . LEU A 1 118 ? -26.506 -11.385 0.647 1.00 0.00 118 LEU A O 14
ATOM 27318 N N . LYS A 1 119 ? -26.149 -13.372 -0.331 1.00 0.00 119 LYS A N 14
ATOM 27319 C CA . LYS A 1 119 ? -27.271 -13.269 -1.216 1.00 0.00 119 LYS A CA 14
ATOM 27320 C C . LYS A 1 119 ? -28.592 -13.380 -0.454 1.00 0.00 119 LYS A C 14
ATOM 27321 O O . LYS A 1 119 ? -29.612 -12.818 -0.866 1.00 0.00 119 LYS A O 14
ATOM 27340 N N . ASP A 1 120 ? -28.564 -14.092 0.664 1.00 0.00 120 ASP A N 14
ATOM 27341 C CA . ASP A 1 120 ? -29.774 -14.369 1.431 1.00 0.00 120 ASP A CA 14
ATOM 27342 C C . ASP A 1 120 ? -29.834 -13.503 2.689 1.00 0.00 120 ASP A C 14
ATOM 27343 O O . ASP A 1 120 ? -30.641 -13.753 3.582 1.00 0.00 120 ASP A O 14
ATOM 27352 N N . THR A 1 121 ? -28.983 -12.482 2.750 1.00 0.00 121 THR A N 14
ATOM 27353 C CA . THR A 1 121 ? -28.926 -11.601 3.913 1.00 0.00 121 THR A CA 14
ATOM 27354 C C . THR A 1 121 ? -30.253 -10.868 4.123 1.00 0.00 121 THR A C 14
ATOM 27355 O O . THR A 1 121 ? -31.058 -11.269 4.965 1.00 0.00 121 THR A O 14
ATOM 27366 N N . ILE A 1 122 ? -30.471 -9.813 3.340 1.00 0.00 122 ILE A N 14
ATOM 27367 C CA . ILE A 1 122 ? -31.693 -9.011 3.413 1.00 0.00 122 ILE A CA 14
ATOM 27368 C C . ILE A 1 122 ? -31.942 -8.513 4.843 1.00 0.00 122 ILE A C 14
ATOM 27369 O O . ILE A 1 122 ? -32.755 -9.124 5.572 1.00 0.00 122 ILE A O 14
ATOM 27385 N N . GLY A 1 1 ? -6.769 0.368 -2.349 1.00 0.00 1 GLY A N 15
ATOM 27386 C CA . GLY A 1 1 ? -6.781 -0.123 -0.952 1.00 0.00 1 GLY A CA 15
ATOM 27387 C C . GLY A 1 1 ? -5.385 -0.370 -0.426 1.00 0.00 1 GLY A C 15
ATOM 27388 O O . GLY A 1 1 ? -4.403 0.037 -1.050 1.00 0.00 1 GLY A O 15
ATOM 27391 N N . ALA A 1 2 ? -5.294 -1.057 0.707 1.00 0.00 2 ALA A N 15
ATOM 27392 C CA . ALA A 1 2 ? -4.007 -1.337 1.328 1.00 0.00 2 ALA A CA 15
ATOM 27393 C C . ALA A 1 2 ? -3.271 -2.409 0.543 1.00 0.00 2 ALA A C 15
ATOM 27394 O O . ALA A 1 2 ? -2.049 -2.372 0.412 1.00 0.00 2 ALA A O 15
ATOM 27401 N N . MET A 1 3 ? -4.026 -3.361 0.017 1.00 0.00 3 MET A N 15
ATOM 27402 C CA . MET A 1 3 ? -3.467 -4.390 -0.842 1.00 0.00 3 MET A CA 15
ATOM 27403 C C . MET A 1 3 ? -3.370 -3.866 -2.265 1.00 0.00 3 MET A C 15
ATOM 27404 O O . MET A 1 3 ? -2.415 -4.154 -2.988 1.00 0.00 3 MET A O 15
ATOM 27418 N N . GLY A 1 4 ? -4.372 -3.094 -2.654 1.00 0.00 4 GLY A N 15
ATOM 27419 C CA . GLY A 1 4 ? -4.403 -2.524 -3.983 1.00 0.00 4 GLY A CA 15
ATOM 27420 C C . GLY A 1 4 ? -5.423 -3.220 -4.852 1.00 0.00 4 GLY A C 15
ATOM 27421 O O . GLY A 1 4 ? -5.489 -2.978 -6.058 1.00 0.00 4 GLY A O 15
ATOM 27425 N N . THR A 1 5 ? -6.221 -4.082 -4.219 1.00 0.00 5 THR A N 15
ATOM 27426 C CA . THR A 1 5 ? -7.243 -4.878 -4.902 1.00 0.00 5 THR A CA 15
ATOM 27427 C C . THR A 1 5 ? -6.701 -5.536 -6.174 1.00 0.00 5 THR A C 15
ATOM 27428 O O . THR A 1 5 ? -6.980 -5.090 -7.288 1.00 0.00 5 THR A O 15
ATOM 27439 N N . PRO A 1 6 ? -5.917 -6.617 -6.019 1.00 0.00 6 PRO A N 15
ATOM 27440 C CA . PRO A 1 6 ? -5.316 -7.334 -7.152 1.00 0.00 6 PRO A CA 15
ATOM 27441 C C . PRO A 1 6 ? -6.373 -8.058 -7.976 1.00 0.00 6 PRO A C 15
ATOM 27442 O O . PRO A 1 6 ? -6.100 -8.576 -9.061 1.00 0.00 6 PRO A O 15
ATOM 27453 N N . LEU A 1 7 ? -7.587 -8.078 -7.438 1.00 0.00 7 LEU A N 15
ATOM 27454 C CA . LEU A 1 7 ? -8.744 -8.659 -8.103 1.00 0.00 7 LEU A CA 15
ATOM 27455 C C . LEU A 1 7 ? -9.083 -7.902 -9.393 1.00 0.00 7 LEU A C 15
ATOM 27456 O O . LEU A 1 7 ? -9.825 -8.401 -10.231 1.00 0.00 7 LEU A O 15
ATOM 27472 N N . GLU A 1 8 ? -8.506 -6.710 -9.541 1.00 0.00 8 GLU A N 15
ATOM 27473 C CA . GLU A 1 8 ? -8.738 -5.841 -10.700 1.00 0.00 8 GLU A CA 15
ATOM 27474 C C . GLU A 1 8 ? -8.670 -6.593 -12.035 1.00 0.00 8 GLU A C 15
ATOM 27475 O O . GLU A 1 8 ? -9.485 -6.364 -12.930 1.00 0.00 8 GLU A O 15
ATOM 27487 N N . LYS A 1 9 ? -7.715 -7.505 -12.152 1.00 0.00 9 LYS A N 15
ATOM 27488 C CA . LYS A 1 9 ? -7.402 -8.113 -13.438 1.00 0.00 9 LYS A CA 15
ATOM 27489 C C . LYS A 1 9 ? -8.399 -9.206 -13.783 1.00 0.00 9 LYS A C 15
ATOM 27490 O O . LYS A 1 9 ? -8.736 -9.411 -14.948 1.00 0.00 9 LYS A O 15
ATOM 27509 N N . LEU A 1 10 ? -8.888 -9.894 -12.767 1.00 0.00 10 LEU A N 15
ATOM 27510 C CA . LEU A 1 10 ? -9.889 -10.924 -12.974 1.00 0.00 10 LEU A CA 15
ATOM 27511 C C . LEU A 1 10 ? -11.272 -10.302 -13.043 1.00 0.00 10 LEU A C 15
ATOM 27512 O O . LEU A 1 10 ? -12.164 -10.808 -13.712 1.00 0.00 10 LEU A O 15
ATOM 27528 N N . VAL A 1 11 ? -11.436 -9.186 -12.364 1.00 0.00 11 VAL A N 15
ATOM 27529 C CA . VAL A 1 11 ? -12.671 -8.418 -12.454 1.00 0.00 11 VAL A CA 15
ATOM 27530 C C . VAL A 1 11 ? -12.911 -7.973 -13.900 1.00 0.00 11 VAL A C 15
ATOM 27531 O O . VAL A 1 11 ? -14.046 -7.960 -14.384 1.00 0.00 11 VAL A O 15
ATOM 27544 N N . SER A 1 12 ? -11.824 -7.652 -14.590 1.00 0.00 12 SER A N 15
ATOM 27545 C CA . SER A 1 12 ? -11.893 -7.180 -15.965 1.00 0.00 12 SER A CA 15
ATOM 27546 C C . SER A 1 12 ? -12.401 -8.280 -16.901 1.00 0.00 12 SER A C 15
ATOM 27547 O O . SER A 1 12 ? -13.112 -8.004 -17.866 1.00 0.00 12 SER A O 15
ATOM 27555 N N . ARG A 1 13 ? -12.060 -9.530 -16.596 1.00 0.00 13 ARG A N 15
ATOM 27556 C CA . ARG A 1 13 ? -12.453 -10.658 -17.438 1.00 0.00 13 ARG A CA 15
ATOM 27557 C C . ARG A 1 13 ? -13.872 -11.120 -17.103 1.00 0.00 13 ARG A C 15
ATOM 27558 O O . ARG A 1 13 ? -14.483 -11.883 -17.850 1.00 0.00 13 ARG A O 15
ATOM 27579 N N . LEU A 1 14 ? -14.387 -10.648 -15.976 1.00 0.00 14 LEU A N 15
ATOM 27580 C CA . LEU A 1 14 ? -15.736 -10.992 -15.545 1.00 0.00 14 LEU A CA 15
ATOM 27581 C C . LEU A 1 14 ? -16.736 -9.988 -16.099 1.00 0.00 14 LEU A C 15
ATOM 27582 O O . LEU A 1 14 ? -17.935 -10.268 -16.177 1.00 0.00 14 LEU A O 15
ATOM 27598 N N . ASN A 1 15 ? -16.220 -8.819 -16.478 1.00 0.00 15 ASN A N 15
ATOM 27599 C CA . ASN A 1 15 ? -17.021 -7.740 -17.054 1.00 0.00 15 ASN A CA 15
ATOM 27600 C C . ASN A 1 15 ? -18.143 -7.318 -16.117 1.00 0.00 15 ASN A C 15
ATOM 27601 O O . ASN A 1 15 ? -19.267 -7.813 -16.210 1.00 0.00 15 ASN A O 15
ATOM 27612 N N . LEU A 1 16 ? -17.820 -6.438 -15.187 1.00 0.00 16 LEU A N 15
ATOM 27613 C CA . LEU A 1 16 ? -18.823 -5.855 -14.317 1.00 0.00 16 LEU A CA 15
ATOM 27614 C C . LEU A 1 16 ? -19.201 -4.480 -14.834 1.00 0.00 16 LEU A C 15
ATOM 27615 O O . LEU A 1 16 ? -18.386 -3.804 -15.469 1.00 0.00 16 LEU A O 15
ATOM 27631 N N . ASN A 1 17 ? -20.421 -4.056 -14.569 1.00 0.00 17 ASN A N 15
ATOM 27632 C CA . ASN A 1 17 ? -20.863 -2.744 -15.023 1.00 0.00 17 ASN A CA 15
ATOM 27633 C C . ASN A 1 17 ? -21.174 -1.861 -13.831 1.00 0.00 17 ASN A C 15
ATOM 27634 O O . ASN A 1 17 ? -20.909 -2.245 -12.690 1.00 0.00 17 ASN A O 15
ATOM 27645 N N . ASN A 1 18 ? -21.708 -0.674 -14.101 1.00 0.00 18 ASN A N 15
ATOM 27646 C CA . ASN A 1 18 ? -22.037 0.295 -13.056 1.00 0.00 18 ASN A CA 15
ATOM 27647 C C . ASN A 1 18 ? -22.891 -0.336 -11.961 1.00 0.00 18 ASN A C 15
ATOM 27648 O O . ASN A 1 18 ? -22.797 0.034 -10.796 1.00 0.00 18 ASN A O 15
ATOM 27659 N N . THR A 1 19 ? -23.693 -1.313 -12.343 1.00 0.00 19 THR A N 15
ATOM 27660 C CA . THR A 1 19 ? -24.581 -1.982 -11.403 1.00 0.00 19 THR A CA 15
ATOM 27661 C C . THR A 1 19 ? -23.790 -2.831 -10.408 1.00 0.00 19 THR A C 15
ATOM 27662 O O . THR A 1 19 ? -24.097 -2.851 -9.221 1.00 0.00 19 THR A O 15
ATOM 27673 N N . GLU A 1 20 ? -22.755 -3.504 -10.893 1.00 0.00 20 GLU A N 15
ATOM 27674 C CA . GLU A 1 20 ? -21.958 -4.381 -10.046 1.00 0.00 20 GLU A CA 15
ATOM 27675 C C . GLU A 1 20 ? -20.891 -3.603 -9.290 1.00 0.00 20 GLU A C 15
ATOM 27676 O O . GLU A 1 20 ? -20.670 -3.822 -8.097 1.00 0.00 20 GLU A O 15
ATOM 27688 N N . LYS A 1 21 ? -20.232 -2.691 -9.988 1.00 0.00 21 LYS A N 15
ATOM 27689 C CA . LYS A 1 21 ? -19.088 -1.982 -9.433 1.00 0.00 21 LYS A CA 15
ATOM 27690 C C . LYS A 1 21 ? -19.485 -1.067 -8.280 1.00 0.00 21 LYS A C 15
ATOM 27691 O O . LYS A 1 21 ? -18.763 -0.971 -7.287 1.00 0.00 21 LYS A O 15
ATOM 27710 N N . GLU A 1 22 ? -20.633 -0.412 -8.396 1.00 0.00 22 GLU A N 15
ATOM 27711 C CA . GLU A 1 22 ? -21.104 0.472 -7.337 1.00 0.00 22 GLU A CA 15
ATOM 27712 C C . GLU A 1 22 ? -21.386 -0.325 -6.071 1.00 0.00 22 GLU A C 15
ATOM 27713 O O . GLU A 1 22 ? -21.115 0.133 -4.961 1.00 0.00 22 GLU A O 15
ATOM 27725 N N . THR A 1 23 ? -21.916 -1.526 -6.252 1.00 0.00 23 THR A N 15
ATOM 27726 C CA . THR A 1 23 ? -22.109 -2.459 -5.156 1.00 0.00 23 THR A CA 15
ATOM 27727 C C . THR A 1 23 ? -20.794 -2.805 -4.510 1.00 0.00 23 THR A C 15
ATOM 27728 O O . THR A 1 23 ? -20.618 -2.697 -3.301 1.00 0.00 23 THR A O 15
ATOM 27739 N N . LEU A 1 24 ? -19.881 -3.253 -5.349 1.00 0.00 24 LEU A N 15
ATOM 27740 C CA . LEU A 1 24 ? -18.634 -3.788 -4.912 1.00 0.00 24 LEU A CA 15
ATOM 27741 C C . LEU A 1 24 ? -17.806 -2.733 -4.181 1.00 0.00 24 LEU A C 15
ATOM 27742 O O . LEU A 1 24 ? -17.092 -3.044 -3.227 1.00 0.00 24 LEU A O 15
ATOM 27758 N N . THR A 1 25 ? -17.921 -1.486 -4.621 1.00 0.00 25 THR A N 15
ATOM 27759 C CA . THR A 1 25 ? -17.274 -0.373 -3.942 1.00 0.00 25 THR A CA 15
ATOM 27760 C C . THR A 1 25 ? -17.859 -0.208 -2.536 1.00 0.00 25 THR A C 15
ATOM 27761 O O . THR A 1 25 ? -17.136 0.033 -1.567 1.00 0.00 25 THR A O 15
ATOM 27772 N N . PHE A 1 26 ? -19.172 -0.376 -2.444 1.00 0.00 26 PHE A N 15
ATOM 27773 C CA . PHE A 1 26 ? -19.886 -0.292 -1.178 1.00 0.00 26 PHE A CA 15
ATOM 27774 C C . PHE A 1 26 ? -19.530 -1.469 -0.271 1.00 0.00 26 PHE A C 15
ATOM 27775 O O . PHE A 1 26 ? -19.198 -1.284 0.900 1.00 0.00 26 PHE A O 15
ATOM 27792 N N . LEU A 1 27 ? -19.588 -2.673 -0.830 1.00 0.00 27 LEU A N 15
ATOM 27793 C CA . LEU A 1 27 ? -19.349 -3.897 -0.079 1.00 0.00 27 LEU A CA 15
ATOM 27794 C C . LEU A 1 27 ? -17.948 -3.915 0.527 1.00 0.00 27 LEU A C 15
ATOM 27795 O O . LEU A 1 27 ? -17.794 -4.066 1.738 1.00 0.00 27 LEU A O 15
ATOM 27811 N N . THR A 1 28 ? -16.936 -3.742 -0.313 1.00 0.00 28 THR A N 15
ATOM 27812 C CA . THR A 1 28 ? -15.555 -3.776 0.132 1.00 0.00 28 THR A CA 15
ATOM 27813 C C . THR A 1 28 ? -15.293 -2.742 1.235 1.00 0.00 28 THR A C 15
ATOM 27814 O O . THR A 1 28 ? -14.537 -2.998 2.175 1.00 0.00 28 THR A O 15
ATOM 27825 N N . ASN A 1 29 ? -15.944 -1.590 1.136 1.00 0.00 29 ASN A N 15
ATOM 27826 C CA . ASN A 1 29 ? -15.749 -0.525 2.112 1.00 0.00 29 ASN A CA 15
ATOM 27827 C C . ASN A 1 29 ? -16.522 -0.780 3.402 1.00 0.00 29 ASN A C 15
ATOM 27828 O O . ASN A 1 29 ? -16.058 -0.420 4.484 1.00 0.00 29 ASN A O 15
ATOM 27839 N N . LEU A 1 30 ? -17.692 -1.407 3.301 1.00 0.00 30 LEU A N 15
ATOM 27840 C CA . LEU A 1 30 ? -18.480 -1.705 4.492 1.00 0.00 30 LEU A CA 15
ATOM 27841 C C . LEU A 1 30 ? -17.819 -2.821 5.290 1.00 0.00 30 LEU A C 15
ATOM 27842 O O . LEU A 1 30 ? -17.946 -2.885 6.511 1.00 0.00 30 LEU A O 15
ATOM 27858 N N . LEU A 1 31 ? -17.105 -3.696 4.595 1.00 0.00 31 LEU A N 15
ATOM 27859 C CA . LEU A 1 31 ? -16.371 -4.765 5.253 1.00 0.00 31 LEU A CA 15
ATOM 27860 C C . LEU A 1 31 ? -15.270 -4.172 6.120 1.00 0.00 31 LEU A C 15
ATOM 27861 O O . LEU A 1 31 ? -15.073 -4.581 7.260 1.00 0.00 31 LEU A O 15
ATOM 27877 N N . LYS A 1 32 ? -14.586 -3.168 5.590 1.00 0.00 32 LYS A N 15
ATOM 27878 C CA . LYS A 1 32 ? -13.527 -2.483 6.326 1.00 0.00 32 LYS A CA 15
ATOM 27879 C C . LYS A 1 32 ? -14.113 -1.606 7.427 1.00 0.00 32 LYS A C 15
ATOM 27880 O O . LYS A 1 32 ? -13.396 -1.112 8.295 1.00 0.00 32 LYS A O 15
ATOM 27899 N N . GLU A 1 33 ? -15.422 -1.426 7.382 1.00 0.00 33 GLU A N 15
ATOM 27900 C CA . GLU A 1 33 ? -16.121 -0.586 8.334 1.00 0.00 33 GLU A CA 15
ATOM 27901 C C . GLU A 1 33 ? -16.579 -1.421 9.523 1.00 0.00 33 GLU A C 15
ATOM 27902 O O . GLU A 1 33 ? -16.581 -0.957 10.663 1.00 0.00 33 GLU A O 15
ATOM 27914 N N . LYS A 1 34 ? -16.946 -2.668 9.249 1.00 0.00 34 LYS A N 15
ATOM 27915 C CA . LYS A 1 34 ? -17.546 -3.517 10.264 1.00 0.00 34 LYS A CA 15
ATOM 27916 C C . LYS A 1 34 ? -16.585 -4.587 10.784 1.00 0.00 34 LYS A C 15
ATOM 27917 O O . LYS A 1 34 ? -16.547 -4.854 11.984 1.00 0.00 34 LYS A O 15
ATOM 27936 N N . LEU A 1 35 ? -15.798 -5.187 9.892 1.00 0.00 35 LEU A N 15
ATOM 27937 C CA . LEU A 1 35 ? -14.951 -6.326 10.263 1.00 0.00 35 LEU A CA 15
ATOM 27938 C C . LEU A 1 35 ? -13.853 -5.928 11.246 1.00 0.00 35 LEU A C 15
ATOM 27939 O O . LEU A 1 35 ? -13.244 -6.783 11.883 1.00 0.00 35 LEU A O 15
ATOM 27955 N N . VAL A 1 36 ? -13.606 -4.632 11.367 1.00 0.00 36 VAL A N 15
ATOM 27956 C CA . VAL A 1 36 ? -12.615 -4.132 12.310 1.00 0.00 36 VAL A CA 15
ATOM 27957 C C . VAL A 1 36 ? -13.109 -4.286 13.748 1.00 0.00 36 VAL A C 15
ATOM 27958 O O . VAL A 1 36 ? -12.342 -4.154 14.701 1.00 0.00 36 VAL A O 15
ATOM 27971 N N . ASP A 1 37 ? -14.397 -4.568 13.896 1.00 0.00 37 ASP A N 15
ATOM 27972 C CA . ASP A 1 37 ? -14.978 -4.829 15.202 1.00 0.00 37 ASP A CA 15
ATOM 27973 C C . ASP A 1 37 ? -14.831 -6.310 15.529 1.00 0.00 37 ASP A C 15
ATOM 27974 O O . ASP A 1 37 ? -15.190 -7.160 14.717 1.00 0.00 37 ASP A O 15
ATOM 27983 N N . PRO A 1 38 ? -14.317 -6.642 16.723 1.00 0.00 38 PRO A N 15
ATOM 27984 C CA . PRO A 1 38 ? -14.068 -8.034 17.131 1.00 0.00 38 PRO A CA 15
ATOM 27985 C C . PRO A 1 38 ? -15.348 -8.867 17.257 1.00 0.00 38 PRO A C 15
ATOM 27986 O O . PRO A 1 38 ? -15.289 -10.083 17.440 1.00 0.00 38 PRO A O 15
ATOM 27997 N N . ASN A 1 39 ? -16.500 -8.215 17.173 1.00 0.00 39 ASN A N 15
ATOM 27998 C CA . ASN A 1 39 ? -17.777 -8.908 17.255 1.00 0.00 39 ASN A CA 15
ATOM 27999 C C . ASN A 1 39 ? -18.298 -9.207 15.861 1.00 0.00 39 ASN A C 15
ATOM 28000 O O . ASN A 1 39 ? -19.185 -10.043 15.678 1.00 0.00 39 ASN A O 15
ATOM 28011 N N . ILE A 1 40 ? -17.741 -8.516 14.878 1.00 0.00 40 ILE A N 15
ATOM 28012 C CA . ILE A 1 40 ? -18.183 -8.663 13.502 1.00 0.00 40 ILE A CA 15
ATOM 28013 C C . ILE A 1 40 ? -17.126 -9.386 12.679 1.00 0.00 40 ILE A C 15
ATOM 28014 O O . ILE A 1 40 ? -17.426 -10.347 11.974 1.00 0.00 40 ILE A O 15
ATOM 28030 N N . GLY A 1 41 ? -15.886 -8.930 12.798 1.00 0.00 41 GLY A N 15
ATOM 28031 C CA . GLY A 1 41 ? -14.787 -9.547 12.090 1.00 0.00 41 GLY A CA 15
ATOM 28032 C C . GLY A 1 41 ? -14.007 -10.462 12.999 1.00 0.00 41 GLY A C 15
ATOM 28033 O O . GLY A 1 41 ? -12.811 -10.270 13.223 1.00 0.00 41 GLY A O 15
ATOM 28037 N N . LEU A 1 42 ? -14.701 -11.454 13.532 1.00 0.00 42 LEU A N 15
ATOM 28038 C CA . LEU A 1 42 ? -14.116 -12.386 14.478 1.00 0.00 42 LEU A CA 15
ATOM 28039 C C . LEU A 1 42 ? -12.985 -13.154 13.814 1.00 0.00 42 LEU A C 15
ATOM 28040 O O . LEU A 1 42 ? -11.906 -13.316 14.386 1.00 0.00 42 LEU A O 15
ATOM 28056 N N . HIS A 1 43 ? -13.223 -13.594 12.593 1.00 0.00 43 HIS A N 15
ATOM 28057 C CA . HIS A 1 43 ? -12.234 -14.378 11.876 1.00 0.00 43 HIS A CA 15
ATOM 28058 C C . HIS A 1 43 ? -11.225 -13.443 11.235 1.00 0.00 43 HIS A C 15
ATOM 28059 O O . HIS A 1 43 ? -10.040 -13.757 11.150 1.00 0.00 43 HIS A O 15
ATOM 28073 N N . PHE A 1 44 ? -11.704 -12.281 10.807 1.00 0.00 44 PHE A N 15
ATOM 28074 C CA . PHE A 1 44 ? -10.846 -11.270 10.203 1.00 0.00 44 PHE A CA 15
ATOM 28075 C C . PHE A 1 44 ? -9.759 -10.820 11.169 1.00 0.00 44 PHE A C 15
ATOM 28076 O O . PHE A 1 44 ? -8.571 -10.877 10.848 1.00 0.00 44 PHE A O 15
ATOM 28093 N N . LYS A 1 45 ? -10.170 -10.383 12.350 1.00 0.00 45 LYS A N 15
ATOM 28094 C CA . LYS A 1 45 ? -9.241 -9.835 13.327 1.00 0.00 45 LYS A CA 15
ATOM 28095 C C . LYS A 1 45 ? -8.240 -10.879 13.792 1.00 0.00 45 LYS A C 15
ATOM 28096 O O . LYS A 1 45 ? -7.075 -10.570 14.042 1.00 0.00 45 LYS A O 15
ATOM 28115 N N . ASN A 1 46 ? -8.680 -12.120 13.878 1.00 0.00 46 ASN A N 15
ATOM 28116 C CA . ASN A 1 46 ? -7.852 -13.159 14.469 1.00 0.00 46 ASN A CA 15
ATOM 28117 C C . ASN A 1 46 ? -7.043 -13.925 13.427 1.00 0.00 46 ASN A C 15
ATOM 28118 O O . ASN A 1 46 ? -6.214 -14.763 13.783 1.00 0.00 46 ASN A O 15
ATOM 28129 N N . SER A 1 47 ? -7.270 -13.655 12.148 1.00 0.00 47 SER A N 15
ATOM 28130 C CA . SER A 1 47 ? -6.565 -14.384 11.101 1.00 0.00 47 SER A CA 15
ATOM 28131 C C . SER A 1 47 ? -5.938 -13.437 10.070 1.00 0.00 47 SER A C 15
ATOM 28132 O O . SER A 1 47 ? -5.276 -13.881 9.131 1.00 0.00 47 SER A O 15
ATOM 28140 N N . GLY A 1 48 ? -6.125 -12.137 10.252 1.00 0.00 48 GLY A N 15
ATOM 28141 C CA . GLY A 1 48 ? -5.568 -11.177 9.318 1.00 0.00 48 GLY A CA 15
ATOM 28142 C C . GLY A 1 48 ? -5.326 -9.828 9.957 1.00 0.00 48 GLY A C 15
ATOM 28143 O O . GLY A 1 48 ? -4.181 -9.397 10.098 1.00 0.00 48 GLY A O 15
ATOM 28147 N N . GLY A 1 49 ? -6.409 -9.162 10.338 1.00 0.00 49 GLY A N 15
ATOM 28148 C CA . GLY A 1 49 ? -6.307 -7.887 11.022 1.00 0.00 49 GLY A CA 15
ATOM 28149 C C . GLY A 1 49 ? -5.767 -6.768 10.148 1.00 0.00 49 GLY A C 15
ATOM 28150 O O . GLY A 1 49 ? -5.154 -5.831 10.655 1.00 0.00 49 GLY A O 15
ATOM 28154 N N . ASP A 1 50 ? -5.988 -6.853 8.837 1.00 0.00 50 ASP A N 15
ATOM 28155 C CA . ASP A 1 50 ? -5.531 -5.797 7.934 1.00 0.00 50 ASP A CA 15
ATOM 28156 C C . ASP A 1 50 ? -6.436 -5.691 6.717 1.00 0.00 50 ASP A C 15
ATOM 28157 O O . ASP A 1 50 ? -6.999 -6.690 6.264 1.00 0.00 50 ASP A O 15
ATOM 28166 N N . GLU A 1 51 ? -6.554 -4.477 6.189 1.00 0.00 51 GLU A N 15
ATOM 28167 C CA . GLU A 1 51 ? -7.388 -4.201 5.018 1.00 0.00 51 GLU A CA 15
ATOM 28168 C C . GLU A 1 51 ? -7.001 -5.078 3.835 1.00 0.00 51 GLU A C 15
ATOM 28169 O O . GLU A 1 51 ? -7.862 -5.513 3.066 1.00 0.00 51 GLU A O 15
ATOM 28181 N N . SER A 1 52 ? -5.707 -5.330 3.696 1.00 0.00 52 SER A N 15
ATOM 28182 C CA . SER A 1 52 ? -5.191 -6.122 2.590 1.00 0.00 52 SER A CA 15
ATOM 28183 C C . SER A 1 52 ? -5.828 -7.503 2.593 1.00 0.00 52 SER A C 15
ATOM 28184 O O . SER A 1 52 ? -6.182 -8.038 1.545 1.00 0.00 52 SER A O 15
ATOM 28192 N N . LYS A 1 53 ? -6.017 -8.040 3.790 1.00 0.00 53 LYS A N 15
ATOM 28193 C CA . LYS A 1 53 ? -6.568 -9.371 3.963 1.00 0.00 53 LYS A CA 15
ATOM 28194 C C . LYS A 1 53 ? -8.029 -9.423 3.530 1.00 0.00 53 LYS A C 15
ATOM 28195 O O . LYS A 1 53 ? -8.529 -10.473 3.130 1.00 0.00 53 LYS A O 15
ATOM 28214 N N . ILE A 1 54 ? -8.700 -8.282 3.588 1.00 0.00 54 ILE A N 15
ATOM 28215 C CA . ILE A 1 54 ? -10.063 -8.175 3.091 1.00 0.00 54 ILE A CA 15
ATOM 28216 C C . ILE A 1 54 ? -10.055 -8.180 1.569 1.00 0.00 54 ILE A C 15
ATOM 28217 O O . ILE A 1 54 ? -10.780 -8.944 0.934 1.00 0.00 54 ILE A O 15
ATOM 28233 N N . GLU A 1 55 ? -9.201 -7.338 0.999 1.00 0.00 55 GLU A N 15
ATOM 28234 C CA . GLU A 1 55 ? -9.070 -7.220 -0.448 1.00 0.00 55 GLU A CA 15
ATOM 28235 C C . GLU A 1 55 ? -8.639 -8.547 -1.074 1.00 0.00 55 GLU A C 15
ATOM 28236 O O . GLU A 1 55 ? -9.052 -8.882 -2.186 1.00 0.00 55 GLU A O 15
ATOM 28248 N N . GLU A 1 56 ? -7.822 -9.302 -0.350 1.00 0.00 56 GLU A N 15
ATOM 28249 C CA . GLU A 1 56 ? -7.412 -10.634 -0.789 1.00 0.00 56 GLU A CA 15
ATOM 28250 C C . GLU A 1 56 ? -8.588 -11.607 -0.720 1.00 0.00 56 GLU A C 15
ATOM 28251 O O . GLU A 1 56 ? -8.790 -12.419 -1.623 1.00 0.00 56 GLU A O 15
ATOM 28263 N N . SER A 1 57 ? -9.369 -11.510 0.349 1.00 0.00 57 SER A N 15
ATOM 28264 C CA . SER A 1 57 ? -10.495 -12.413 0.556 1.00 0.00 57 SER A CA 15
ATOM 28265 C C . SER A 1 57 ? -11.602 -12.170 -0.464 1.00 0.00 57 SER A C 15
ATOM 28266 O O . SER A 1 57 ? -12.230 -13.115 -0.929 1.00 0.00 57 SER A O 15
ATOM 28274 N N . VAL A 1 58 ? -11.837 -10.909 -0.814 1.00 0.00 58 VAL A N 15
ATOM 28275 C CA . VAL A 1 58 ? -12.804 -10.579 -1.861 1.00 0.00 58 VAL A CA 15
ATOM 28276 C C . VAL A 1 58 ? -12.375 -11.222 -3.173 1.00 0.00 58 VAL A C 15
ATOM 28277 O O . VAL A 1 58 ? -13.198 -11.741 -3.928 1.00 0.00 58 VAL A O 15
ATOM 28290 N N . GLN A 1 59 ? -11.071 -11.210 -3.418 1.00 0.00 59 GLN A N 15
ATOM 28291 C CA . GLN A 1 59 ? -10.508 -11.832 -4.604 1.00 0.00 59 GLN A CA 15
ATOM 28292 C C . GLN A 1 59 ? -10.697 -13.348 -4.542 1.00 0.00 59 GLN A C 15
ATOM 28293 O O . GLN A 1 59 ? -11.251 -13.947 -5.459 1.00 0.00 59 GLN A O 15
ATOM 28307 N N . LYS A 1 60 ? -10.247 -13.947 -3.441 1.00 0.00 60 LYS A N 15
ATOM 28308 C CA . LYS A 1 60 ? -10.389 -15.382 -3.197 1.00 0.00 60 LYS A CA 15
ATOM 28309 C C . LYS A 1 60 ? -11.841 -15.825 -3.363 1.00 0.00 60 LYS A C 15
ATOM 28310 O O . LYS A 1 60 ? -12.132 -16.798 -4.057 1.00 0.00 60 LYS A O 15
ATOM 28329 N N . PHE A 1 61 ? -12.733 -15.070 -2.749 1.00 0.00 61 PHE A N 15
ATOM 28330 C CA . PHE A 1 61 ? -14.155 -15.378 -2.722 1.00 0.00 61 PHE A CA 15
ATOM 28331 C C . PHE A 1 61 ? -14.719 -15.488 -4.134 1.00 0.00 61 PHE A C 15
ATOM 28332 O O . PHE A 1 61 ? -15.266 -16.519 -4.522 1.00 0.00 61 PHE A O 15
ATOM 28349 N N . LEU A 1 62 ? -14.557 -14.427 -4.904 1.00 0.00 62 LEU A N 15
ATOM 28350 C CA . LEU A 1 62 ? -15.178 -14.331 -6.218 1.00 0.00 62 LEU A CA 15
ATOM 28351 C C . LEU A 1 62 ? -14.485 -15.223 -7.242 1.00 0.00 62 LEU A C 15
ATOM 28352 O O . LEU A 1 62 ? -15.070 -15.586 -8.261 1.00 0.00 62 LEU A O 15
ATOM 28368 N N . SER A 1 63 ? -13.248 -15.594 -6.958 1.00 0.00 63 SER A N 15
ATOM 28369 C CA . SER A 1 63 ? -12.478 -16.416 -7.878 1.00 0.00 63 SER A CA 15
ATOM 28370 C C . SER A 1 63 ? -12.897 -17.884 -7.798 1.00 0.00 63 SER A C 15
ATOM 28371 O O . SER A 1 63 ? -12.679 -18.650 -8.737 1.00 0.00 63 SER A O 15
ATOM 28379 N N . GLU A 1 64 ? -13.508 -18.266 -6.681 1.00 0.00 64 GLU A N 15
ATOM 28380 C CA . GLU A 1 64 ? -13.956 -19.631 -6.472 1.00 0.00 64 GLU A CA 15
ATOM 28381 C C . GLU A 1 64 ? -15.388 -19.820 -6.975 1.00 0.00 64 GLU A C 15
ATOM 28382 O O . GLU A 1 64 ? -15.902 -20.939 -7.025 1.00 0.00 64 GLU A O 15
ATOM 28394 N N . LEU A 1 65 ? -16.022 -18.716 -7.352 1.00 0.00 65 LEU A N 15
ATOM 28395 C CA . LEU A 1 65 ? -17.419 -18.734 -7.764 1.00 0.00 65 LEU A CA 15
ATOM 28396 C C . LEU A 1 65 ? -17.554 -18.710 -9.279 1.00 0.00 65 LEU A C 15
ATOM 28397 O O . LEU A 1 65 ? -16.559 -18.744 -10.009 1.00 0.00 65 LEU A O 15
ATOM 28413 N N . LYS A 1 66 ? -18.797 -18.653 -9.740 1.00 0.00 66 LYS A N 15
ATOM 28414 C CA . LYS A 1 66 ? -19.079 -18.479 -11.154 1.00 0.00 66 LYS A CA 15
ATOM 28415 C C . LYS A 1 66 ? -19.316 -17.014 -11.465 1.00 0.00 66 LYS A C 15
ATOM 28416 O O . LYS A 1 66 ? -19.681 -16.234 -10.586 1.00 0.00 66 LYS A O 15
ATOM 28435 N N . GLU A 1 67 ? -19.123 -16.656 -12.721 1.00 0.00 67 GLU A N 15
ATOM 28436 C CA . GLU A 1 67 ? -19.356 -15.294 -13.183 1.00 0.00 67 GLU A CA 15
ATOM 28437 C C . GLU A 1 67 ? -20.828 -14.922 -12.973 1.00 0.00 67 GLU A C 15
ATOM 28438 O O . GLU A 1 67 ? -21.155 -13.796 -12.587 1.00 0.00 67 GLU A O 15
ATOM 28450 N N . ASP A 1 68 ? -21.695 -15.902 -13.210 1.00 0.00 68 ASP A N 15
ATOM 28451 C CA . ASP A 1 68 ? -23.132 -15.787 -12.943 1.00 0.00 68 ASP A CA 15
ATOM 28452 C C . ASP A 1 68 ? -23.404 -15.384 -11.491 1.00 0.00 68 ASP A C 15
ATOM 28453 O O . ASP A 1 68 ? -24.210 -14.490 -11.216 1.00 0.00 68 ASP A O 15
ATOM 28462 N N . GLU A 1 69 ? -22.704 -16.035 -10.572 1.00 0.00 69 GLU A N 15
ATOM 28463 C CA . GLU A 1 69 ? -22.939 -15.851 -9.149 1.00 0.00 69 GLU A CA 15
ATOM 28464 C C . GLU A 1 69 ? -22.461 -14.486 -8.680 1.00 0.00 69 GLU A C 15
ATOM 28465 O O . GLU A 1 69 ? -23.075 -13.867 -7.812 1.00 0.00 69 GLU A O 15
ATOM 28477 N N . ILE A 1 70 ? -21.365 -14.027 -9.259 1.00 0.00 70 ILE A N 15
ATOM 28478 C CA . ILE A 1 70 ? -20.837 -12.707 -8.956 1.00 0.00 70 ILE A CA 15
ATOM 28479 C C . ILE A 1 70 ? -21.856 -11.629 -9.328 1.00 0.00 70 ILE A C 15
ATOM 28480 O O . ILE A 1 70 ? -22.106 -10.703 -8.552 1.00 0.00 70 ILE A O 15
ATOM 28496 N N . LYS A 1 71 ? -22.444 -11.758 -10.516 1.00 0.00 71 LYS A N 15
ATOM 28497 C CA . LYS A 1 71 ? -23.531 -10.886 -10.929 1.00 0.00 71 LYS A CA 15
ATOM 28498 C C . LYS A 1 71 ? -24.700 -10.944 -9.953 1.00 0.00 71 LYS A C 15
ATOM 28499 O O . LYS A 1 71 ? -25.147 -9.909 -9.465 1.00 0.00 71 LYS A O 15
ATOM 28518 N N . ASP A 1 72 ? -25.184 -12.151 -9.658 1.00 0.00 72 ASP A N 15
ATOM 28519 C CA . ASP A 1 72 ? -26.319 -12.320 -8.743 1.00 0.00 72 ASP A CA 15
ATOM 28520 C C . ASP A 1 72 ? -26.052 -11.651 -7.408 1.00 0.00 72 ASP A C 15
ATOM 28521 O O . ASP A 1 72 ? -26.930 -11.005 -6.840 1.00 0.00 72 ASP A O 15
ATOM 28530 N N . LEU A 1 73 ? -24.841 -11.819 -6.909 1.00 0.00 73 LEU A N 15
ATOM 28531 C CA . LEU A 1 73 ? -24.446 -11.226 -5.657 1.00 0.00 73 LEU A CA 15
ATOM 28532 C C . LEU A 1 73 ? -24.560 -9.710 -5.712 1.00 0.00 73 LEU A C 15
ATOM 28533 O O . LEU A 1 73 ? -25.418 -9.116 -5.059 1.00 0.00 73 LEU A O 15
ATOM 28549 N N . LEU A 1 74 ? -23.721 -9.096 -6.531 1.00 0.00 74 LEU A N 15
ATOM 28550 C CA . LEU A 1 74 ? -23.591 -7.647 -6.557 1.00 0.00 74 LEU A CA 15
ATOM 28551 C C . LEU A 1 74 ? -24.861 -6.952 -7.050 1.00 0.00 74 LEU A C 15
ATOM 28552 O O . LEU A 1 74 ? -25.225 -5.899 -6.530 1.00 0.00 74 LEU A O 15
ATOM 28568 N N . ALA A 1 75 ? -25.547 -7.536 -8.026 1.00 0.00 75 ALA A N 15
ATOM 28569 C CA . ALA A 1 75 ? -26.750 -6.909 -8.576 1.00 0.00 75 ALA A CA 15
ATOM 28570 C C . ALA A 1 75 ? -27.873 -6.915 -7.544 1.00 0.00 75 ALA A C 15
ATOM 28571 O O . ALA A 1 75 ? -28.757 -6.057 -7.555 1.00 0.00 75 ALA A O 15
ATOM 28578 N N . LYS A 1 76 ? -27.812 -7.882 -6.644 1.00 0.00 76 LYS A N 15
ATOM 28579 C CA . LYS A 1 76 ? -28.797 -8.021 -5.588 1.00 0.00 76 LYS A CA 15
ATOM 28580 C C . LYS A 1 76 ? -28.459 -7.119 -4.408 1.00 0.00 76 LYS A C 15
ATOM 28581 O O . LYS A 1 76 ? -29.328 -6.414 -3.892 1.00 0.00 76 LYS A O 15
ATOM 28600 N N . ILE A 1 77 ? -27.193 -7.138 -3.989 1.00 0.00 77 ILE A N 15
ATOM 28601 C CA . ILE A 1 77 ? -26.730 -6.271 -2.904 1.00 0.00 77 ILE A CA 15
ATOM 28602 C C . ILE A 1 77 ? -26.983 -4.816 -3.276 1.00 0.00 77 ILE A C 15
ATOM 28603 O O . ILE A 1 77 ? -27.315 -3.991 -2.425 1.00 0.00 77 ILE A O 15
ATOM 28619 N N . LYS A 1 78 ? -26.836 -4.534 -4.565 1.00 0.00 78 LYS A N 15
ATOM 28620 C CA . LYS A 1 78 ? -27.115 -3.222 -5.132 1.00 0.00 78 LYS A CA 15
ATOM 28621 C C . LYS A 1 78 ? -28.516 -2.752 -4.755 1.00 0.00 78 LYS A C 15
ATOM 28622 O O . LYS A 1 78 ? -28.686 -1.725 -4.095 1.00 0.00 78 LYS A O 15
ATOM 28641 N N . GLU A 1 79 ? -29.507 -3.524 -5.174 1.00 0.00 79 GLU A N 15
ATOM 28642 C CA . GLU A 1 79 ? -30.905 -3.196 -4.915 1.00 0.00 79 GLU A CA 15
ATOM 28643 C C . GLU A 1 79 ? -31.178 -3.113 -3.417 1.00 0.00 79 GLU A C 15
ATOM 28644 O O . GLU A 1 79 ? -31.845 -2.191 -2.951 1.00 0.00 79 GLU A O 15
ATOM 28656 N N . ASN A 1 80 ? -30.671 -4.090 -2.672 1.00 0.00 80 ASN A N 15
ATOM 28657 C CA . ASN A 1 80 ? -30.864 -4.127 -1.226 1.00 0.00 80 ASN A CA 15
ATOM 28658 C C . ASN A 1 80 ? -30.316 -2.866 -0.581 1.00 0.00 80 ASN A C 15
ATOM 28659 O O . ASN A 1 80 ? -30.995 -2.229 0.218 1.00 0.00 80 ASN A O 15
ATOM 28670 N N . LYS A 1 81 ? -29.091 -2.514 -0.948 1.00 0.00 81 LYS A N 15
ATOM 28671 C CA . LYS A 1 81 ? -28.465 -1.285 -0.480 1.00 0.00 81 LYS A CA 15
ATOM 28672 C C . LYS A 1 81 ? -29.350 -0.090 -0.779 1.00 0.00 81 LYS A C 15
ATOM 28673 O O . LYS A 1 81 ? -29.718 0.671 0.111 1.00 0.00 81 LYS A O 15
ATOM 28692 N N . ASP A 1 82 ? -29.704 0.034 -2.042 1.00 0.00 82 ASP A N 15
ATOM 28693 C CA . ASP A 1 82 ? -30.408 1.209 -2.541 1.00 0.00 82 ASP A CA 15
ATOM 28694 C C . ASP A 1 82 ? -31.827 1.338 -1.994 1.00 0.00 82 ASP A C 15
ATOM 28695 O O . ASP A 1 82 ? -32.430 2.406 -2.088 1.00 0.00 82 ASP A O 15
ATOM 28704 N N . LYS A 1 83 ? -32.385 0.267 -1.447 1.00 0.00 83 LYS A N 15
ATOM 28705 C CA . LYS A 1 83 ? -33.694 0.369 -0.814 1.00 0.00 83 LYS A CA 15
ATOM 28706 C C . LYS A 1 83 ? -33.579 0.341 0.712 1.00 0.00 83 LYS A C 15
ATOM 28707 O O . LYS A 1 83 ? -34.587 0.308 1.420 1.00 0.00 83 LYS A O 15
ATOM 28726 N N . LYS A 1 84 ? -32.350 0.357 1.217 1.00 0.00 84 LYS A N 15
ATOM 28727 C CA . LYS A 1 84 ? -32.119 0.457 2.651 1.00 0.00 84 LYS A CA 15
ATOM 28728 C C . LYS A 1 84 ? -31.416 1.760 3.017 1.00 0.00 84 LYS A C 15
ATOM 28729 O O . LYS A 1 84 ? -31.581 2.263 4.123 1.00 0.00 84 LYS A O 15
ATOM 28748 N N . GLU A 1 85 ? -30.642 2.305 2.081 1.00 0.00 85 GLU A N 15
ATOM 28749 C CA . GLU A 1 85 ? -29.865 3.524 2.328 1.00 0.00 85 GLU A CA 15
ATOM 28750 C C . GLU A 1 85 ? -30.764 4.713 2.668 1.00 0.00 85 GLU A C 15
ATOM 28751 O O . GLU A 1 85 ? -30.308 5.704 3.239 1.00 0.00 85 GLU A O 15
ATOM 28763 N N . LYS A 1 86 ? -32.033 4.599 2.303 1.00 0.00 86 LYS A N 15
ATOM 28764 C CA . LYS A 1 86 ? -33.046 5.568 2.692 1.00 0.00 86 LYS A CA 15
ATOM 28765 C C . LYS A 1 86 ? -33.049 5.769 4.208 1.00 0.00 86 LYS A C 15
ATOM 28766 O O . LYS A 1 86 ? -33.089 6.899 4.701 1.00 0.00 86 LYS A O 15
ATOM 28785 N N . ASP A 1 87 ? -33.011 4.665 4.935 1.00 0.00 87 ASP A N 15
ATOM 28786 C CA . ASP A 1 87 ? -32.974 4.689 6.378 1.00 0.00 87 ASP A CA 15
ATOM 28787 C C . ASP A 1 87 ? -31.596 4.255 6.861 1.00 0.00 87 ASP A C 15
ATOM 28788 O O . ASP A 1 87 ? -31.216 3.094 6.719 1.00 0.00 87 ASP A O 15
ATOM 28797 N N . PRO A 1 88 ? -30.833 5.194 7.440 1.00 0.00 88 PRO A N 15
ATOM 28798 C CA . PRO A 1 88 ? -29.429 4.977 7.820 1.00 0.00 88 PRO A CA 15
ATOM 28799 C C . PRO A 1 88 ? -29.201 3.689 8.605 1.00 0.00 88 PRO A C 15
ATOM 28800 O O . PRO A 1 88 ? -28.305 2.914 8.283 1.00 0.00 88 PRO A O 15
ATOM 28811 N N . GLU A 1 89 ? -30.026 3.453 9.616 1.00 0.00 89 GLU A N 15
ATOM 28812 C CA . GLU A 1 89 ? -29.853 2.287 10.476 1.00 0.00 89 GLU A CA 15
ATOM 28813 C C . GLU A 1 89 ? -30.265 0.995 9.769 1.00 0.00 89 GLU A C 15
ATOM 28814 O O . GLU A 1 89 ? -29.782 -0.082 10.108 1.00 0.00 89 GLU A O 15
ATOM 28826 N N . GLU A 1 90 ? -31.144 1.109 8.783 1.00 0.00 90 GLU A N 15
ATOM 28827 C CA . GLU A 1 90 ? -31.555 -0.041 7.986 1.00 0.00 90 GLU A CA 15
ATOM 28828 C C . GLU A 1 90 ? -30.388 -0.476 7.105 1.00 0.00 90 GLU A C 15
ATOM 28829 O O . GLU A 1 90 ? -30.098 -1.663 6.955 1.00 0.00 90 GLU A O 15
ATOM 28841 N N . LEU A 1 91 ? -29.707 0.517 6.560 1.00 0.00 91 LEU A N 15
ATOM 28842 C CA . LEU A 1 91 ? -28.562 0.302 5.691 1.00 0.00 91 LEU A CA 15
ATOM 28843 C C . LEU A 1 91 ? -27.341 -0.123 6.508 1.00 0.00 91 LEU A C 15
ATOM 28844 O O . LEU A 1 91 ? -26.647 -1.081 6.161 1.00 0.00 91 LEU A O 15
ATOM 28860 N N . ASN A 1 92 ? -27.088 0.606 7.586 1.00 0.00 92 ASN A N 15
ATOM 28861 C CA . ASN A 1 92 ? -25.955 0.327 8.473 1.00 0.00 92 ASN A CA 15
ATOM 28862 C C . ASN A 1 92 ? -25.985 -1.113 8.986 1.00 0.00 92 ASN A C 15
ATOM 28863 O O . ASN A 1 92 ? -24.948 -1.779 9.054 1.00 0.00 92 ASN A O 15
ATOM 28874 N N . THR A 1 93 ? -27.169 -1.595 9.344 1.00 0.00 93 THR A N 15
ATOM 28875 C CA . THR A 1 93 ? -27.315 -2.958 9.827 1.00 0.00 93 THR A CA 15
ATOM 28876 C C . THR A 1 93 ? -27.081 -3.951 8.690 1.00 0.00 93 THR A C 15
ATOM 28877 O O . THR A 1 93 ? -26.474 -5.001 8.889 1.00 0.00 93 THR A O 15
ATOM 28888 N N . TYR A 1 94 ? -27.529 -3.587 7.490 1.00 0.00 94 TYR A N 15
ATOM 28889 C CA . TYR A 1 94 ? -27.317 -4.409 6.302 1.00 0.00 94 TYR A CA 15
ATOM 28890 C C . TYR A 1 94 ? -25.825 -4.650 6.084 1.00 0.00 94 TYR A C 15
ATOM 28891 O O . TYR A 1 94 ? -25.399 -5.784 5.864 1.00 0.00 94 TYR A O 15
ATOM 28909 N N . LYS A 1 95 ? -25.044 -3.571 6.151 1.00 0.00 95 LYS A N 15
ATOM 28910 C CA . LYS A 1 95 ? -23.581 -3.662 6.134 1.00 0.00 95 LYS A CA 15
ATOM 28911 C C . LYS A 1 95 ? -23.091 -4.702 7.137 1.00 0.00 95 LYS A C 15
ATOM 28912 O O . LYS A 1 95 ? -22.251 -5.545 6.826 1.00 0.00 95 LYS A O 15
ATOM 28931 N N . SER A 1 96 ? -23.638 -4.624 8.339 1.00 0.00 96 SER A N 15
ATOM 28932 C CA . SER A 1 96 ? -23.178 -5.434 9.458 1.00 0.00 96 SER A CA 15
ATOM 28933 C C . SER A 1 96 ? -23.473 -6.911 9.222 1.00 0.00 96 SER A C 15
ATOM 28934 O O . SER A 1 96 ? -22.637 -7.771 9.489 1.00 0.00 96 SER A O 15
ATOM 28942 N N . ILE A 1 97 ? -24.657 -7.196 8.697 1.00 0.00 97 ILE A N 15
ATOM 28943 C CA . ILE A 1 97 ? -25.046 -8.566 8.397 1.00 0.00 97 ILE A CA 15
ATOM 28944 C C . ILE A 1 97 ? -24.179 -9.120 7.266 1.00 0.00 97 ILE A C 15
ATOM 28945 O O . ILE A 1 97 ? -23.707 -10.255 7.330 1.00 0.00 97 ILE A O 15
ATOM 28961 N N . LEU A 1 98 ? -23.963 -8.296 6.240 1.00 0.00 98 LEU A N 15
ATOM 28962 C CA . LEU A 1 98 ? -23.069 -8.645 5.136 1.00 0.00 98 LEU A CA 15
ATOM 28963 C C . LEU A 1 98 ? -21.684 -9.016 5.656 1.00 0.00 98 LEU A C 15
ATOM 28964 O O . LEU A 1 98 ? -21.144 -10.074 5.327 1.00 0.00 98 LEU A O 15
ATOM 28980 N N . ALA A 1 99 ? -21.118 -8.143 6.476 1.00 0.00 99 ALA A N 15
ATOM 28981 C CA . ALA A 1 99 ? -19.787 -8.360 7.022 1.00 0.00 99 ALA A CA 15
ATOM 28982 C C . ALA A 1 99 ? -19.747 -9.604 7.900 1.00 0.00 99 ALA A C 15
ATOM 28983 O O . ALA A 1 99 ? -18.806 -10.388 7.825 1.00 0.00 99 ALA A O 15
ATOM 28990 N N . SER A 1 100 ? -20.787 -9.794 8.709 1.00 0.00 100 SER A N 15
ATOM 28991 C CA . SER A 1 100 ? -20.883 -10.971 9.569 1.00 0.00 100 SER A CA 15
ATOM 28992 C C . SER A 1 100 ? -20.979 -12.241 8.723 1.00 0.00 100 SER A C 15
ATOM 28993 O O . SER A 1 100 ? -20.679 -13.346 9.184 1.00 0.00 100 SER A O 15
ATOM 29001 N N . GLY A 1 101 ? -21.410 -12.079 7.484 1.00 0.00 101 GLY A N 15
ATOM 29002 C CA . GLY A 1 101 ? -21.440 -13.189 6.564 1.00 0.00 101 GLY A CA 15
ATOM 29003 C C . GLY A 1 101 ? -20.092 -13.411 5.916 1.00 0.00 101 GLY A C 15
ATOM 29004 O O . GLY A 1 101 ? -19.585 -14.530 5.896 1.00 0.00 101 GLY A O 15
ATOM 29008 N N . PHE A 1 102 ? -19.501 -12.329 5.419 1.00 0.00 102 PHE A N 15
ATOM 29009 C CA . PHE A 1 102 ? -18.247 -12.398 4.681 1.00 0.00 102 PHE A CA 15
ATOM 29010 C C . PHE A 1 102 ? -17.083 -12.820 5.577 1.00 0.00 102 PHE A C 15
ATOM 29011 O O . PHE A 1 102 ? -16.199 -13.542 5.134 1.00 0.00 102 PHE A O 15
ATOM 29028 N N . ASP A 1 103 ? -17.101 -12.367 6.831 1.00 0.00 103 ASP A N 15
ATOM 29029 C CA . ASP A 1 103 ? -16.033 -12.657 7.808 1.00 0.00 103 ASP A CA 15
ATOM 29030 C C . ASP A 1 103 ? -15.659 -14.145 7.850 1.00 0.00 103 ASP A C 15
ATOM 29031 O O . ASP A 1 103 ? -14.522 -14.502 8.166 1.00 0.00 103 ASP A O 15
ATOM 29040 N N . GLY A 1 104 ? -16.609 -15.007 7.509 1.00 0.00 104 GLY A N 15
ATOM 29041 C CA . GLY A 1 104 ? -16.350 -16.436 7.487 1.00 0.00 104 GLY A CA 15
ATOM 29042 C C . GLY A 1 104 ? -15.222 -16.821 6.541 1.00 0.00 104 GLY A C 15
ATOM 29043 O O . GLY A 1 104 ? -14.493 -17.777 6.801 1.00 0.00 104 GLY A O 15
ATOM 29047 N N . ILE A 1 105 ? -15.056 -16.051 5.464 1.00 0.00 105 ILE A N 15
ATOM 29048 C CA . ILE A 1 105 ? -14.048 -16.338 4.438 1.00 0.00 105 ILE A CA 15
ATOM 29049 C C . ILE A 1 105 ? -12.633 -16.353 5.023 1.00 0.00 105 ILE A C 15
ATOM 29050 O O . ILE A 1 105 ? -11.728 -16.977 4.471 1.00 0.00 105 ILE A O 15
ATOM 29066 N N . PHE A 1 106 ? -12.449 -15.666 6.145 1.00 0.00 106 PHE A N 15
ATOM 29067 C CA . PHE A 1 106 ? -11.142 -15.588 6.788 1.00 0.00 106 PHE A CA 15
ATOM 29068 C C . PHE A 1 106 ? -10.856 -16.854 7.584 1.00 0.00 106 PHE A C 15
ATOM 29069 O O . PHE A 1 106 ? -9.721 -17.113 7.980 1.00 0.00 106 PHE A O 15
ATOM 29086 N N . ASN A 1 107 ? -11.890 -17.650 7.806 1.00 0.00 107 ASN A N 15
ATOM 29087 C CA . ASN A 1 107 ? -11.750 -18.890 8.552 1.00 0.00 107 ASN A CA 15
ATOM 29088 C C . ASN A 1 107 ? -11.737 -20.068 7.585 1.00 0.00 107 ASN A C 15
ATOM 29089 O O . ASN A 1 107 ? -12.403 -21.080 7.815 1.00 0.00 107 ASN A O 15
ATOM 29100 N N . GLN A 1 108 ? -10.965 -19.912 6.500 1.00 0.00 108 GLN A N 15
ATOM 29101 C CA . GLN A 1 108 ? -10.858 -20.908 5.420 1.00 0.00 108 GLN A CA 15
ATOM 29102 C C . GLN A 1 108 ? -12.216 -21.495 5.039 1.00 0.00 108 GLN A C 15
ATOM 29103 O O . GLN A 1 108 ? -12.347 -22.691 4.781 1.00 0.00 108 GLN A O 15
ATOM 29117 N N . ALA A 1 109 ? -13.221 -20.633 4.974 1.00 0.00 109 ALA A N 15
ATOM 29118 C CA . ALA A 1 109 ? -14.562 -21.057 4.610 1.00 0.00 109 ALA A CA 15
ATOM 29119 C C . ALA A 1 109 ? -14.713 -21.125 3.100 1.00 0.00 109 ALA A C 15
ATOM 29120 O O . ALA A 1 109 ? -13.913 -20.555 2.355 1.00 0.00 109 ALA A O 15
ATOM 29127 N N . ASP A 1 110 ? -15.742 -21.826 2.659 1.00 0.00 110 ASP A N 15
ATOM 29128 C CA . ASP A 1 110 ? -16.038 -21.947 1.243 1.00 0.00 110 ASP A CA 15
ATOM 29129 C C . ASP A 1 110 ? -16.824 -20.743 0.754 1.00 0.00 110 ASP A C 15
ATOM 29130 O O . ASP A 1 110 ? -17.649 -20.182 1.481 1.00 0.00 110 ASP A O 15
ATOM 29139 N N . SER A 1 111 ? -16.585 -20.376 -0.488 1.00 0.00 111 SER A N 15
ATOM 29140 C CA . SER A 1 111 ? -17.144 -19.156 -1.053 1.00 0.00 111 SER A CA 15
ATOM 29141 C C . SER A 1 111 ? -18.614 -19.340 -1.416 1.00 0.00 111 SER A C 15
ATOM 29142 O O . SER A 1 111 ? -19.395 -18.397 -1.340 1.00 0.00 111 SER A O 15
ATOM 29150 N N . LYS A 1 112 ? -18.994 -20.564 -1.780 1.00 0.00 112 LYS A N 15
ATOM 29151 C CA . LYS A 1 112 ? -20.386 -20.864 -2.108 1.00 0.00 112 LYS A CA 15
ATOM 29152 C C . LYS A 1 112 ? -21.220 -20.786 -0.836 1.00 0.00 112 LYS A C 15
ATOM 29153 O O . LYS A 1 112 ? -22.328 -20.242 -0.818 1.00 0.00 112 LYS A O 15
ATOM 29172 N N . THR A 1 113 ? -20.657 -21.334 0.228 1.00 0.00 113 THR A N 15
ATOM 29173 C CA . THR A 1 113 ? -21.256 -21.296 1.547 1.00 0.00 113 THR A CA 15
ATOM 29174 C C . THR A 1 113 ? -21.469 -19.856 2.014 1.00 0.00 113 THR A C 15
ATOM 29175 O O . THR A 1 113 ? -22.575 -19.471 2.400 1.00 0.00 113 THR A O 15
ATOM 29186 N N . THR A 1 114 ? -20.411 -19.057 1.953 1.00 0.00 114 THR A N 15
ATOM 29187 C CA . THR A 1 114 ? -20.472 -17.671 2.389 1.00 0.00 114 THR A CA 15
ATOM 29188 C C . THR A 1 114 ? -21.369 -16.841 1.463 1.00 0.00 114 THR A C 15
ATOM 29189 O O . THR A 1 114 ? -22.021 -15.892 1.903 1.00 0.00 114 THR A O 15
ATOM 29200 N N . LEU A 1 115 ? -21.412 -17.222 0.186 1.00 0.00 115 LEU A N 15
ATOM 29201 C CA . LEU A 1 115 ? -22.270 -16.562 -0.797 1.00 0.00 115 LEU A CA 15
ATOM 29202 C C . LEU A 1 115 ? -23.718 -16.583 -0.319 1.00 0.00 115 LEU A C 15
ATOM 29203 O O . LEU A 1 115 ? -24.428 -15.583 -0.404 1.00 0.00 115 LEU A O 15
ATOM 29219 N N . ASN A 1 116 ? -24.143 -17.726 0.201 1.00 0.00 116 ASN A N 15
ATOM 29220 C CA . ASN A 1 116 ? -25.518 -17.897 0.645 1.00 0.00 116 ASN A CA 15
ATOM 29221 C C . ASN A 1 116 ? -25.860 -16.941 1.778 1.00 0.00 116 ASN A C 15
ATOM 29222 O O . ASN A 1 116 ? -26.967 -16.418 1.829 1.00 0.00 116 ASN A O 15
ATOM 29233 N N . LYS A 1 117 ? -24.906 -16.693 2.671 1.00 0.00 117 LYS A N 15
ATOM 29234 C CA . LYS A 1 117 ? -25.114 -15.726 3.741 1.00 0.00 117 LYS A CA 15
ATOM 29235 C C . LYS A 1 117 ? -25.296 -14.327 3.169 1.00 0.00 117 LYS A C 15
ATOM 29236 O O . LYS A 1 117 ? -26.122 -13.551 3.646 1.00 0.00 117 LYS A O 15
ATOM 29255 N N . LEU A 1 118 ? -24.523 -14.019 2.134 1.00 0.00 118 LEU A N 15
ATOM 29256 C CA . LEU A 1 118 ? -24.555 -12.703 1.514 1.00 0.00 118 LEU A CA 15
ATOM 29257 C C . LEU A 1 118 ? -25.804 -12.527 0.657 1.00 0.00 118 LEU A C 15
ATOM 29258 O O . LEU A 1 118 ? -26.317 -11.417 0.511 1.00 0.00 118 LEU A O 15
ATOM 29274 N N . LYS A 1 119 ? -26.299 -13.620 0.088 1.00 0.00 119 LYS A N 15
ATOM 29275 C CA . LYS A 1 119 ? -27.492 -13.551 -0.740 1.00 0.00 119 LYS A CA 15
ATOM 29276 C C . LYS A 1 119 ? -28.741 -13.531 0.133 1.00 0.00 119 LYS A C 15
ATOM 29277 O O . LYS A 1 119 ? -29.772 -12.985 -0.254 1.00 0.00 119 LYS A O 15
ATOM 29296 N N . ASP A 1 120 ? -28.628 -14.107 1.321 1.00 0.00 120 ASP A N 15
ATOM 29297 C CA . ASP A 1 120 ? -29.753 -14.190 2.249 1.00 0.00 120 ASP A CA 15
ATOM 29298 C C . ASP A 1 120 ? -29.648 -13.109 3.323 1.00 0.00 120 ASP A C 15
ATOM 29299 O O . ASP A 1 120 ? -30.355 -13.148 4.323 1.00 0.00 120 ASP A O 15
ATOM 29308 N N . THR A 1 121 ? -28.777 -12.133 3.106 1.00 0.00 121 THR A N 15
ATOM 29309 C CA . THR A 1 121 ? -28.587 -11.063 4.075 1.00 0.00 121 THR A CA 15
ATOM 29310 C C . THR A 1 121 ? -29.878 -10.263 4.261 1.00 0.00 121 THR A C 15
ATOM 29311 O O . THR A 1 121 ? -30.433 -10.241 5.360 1.00 0.00 121 THR A O 15
ATOM 29322 N N . ILE A 1 122 ? -30.351 -9.668 3.152 1.00 0.00 122 ILE A N 15
ATOM 29323 C CA . ILE A 1 122 ? -31.550 -8.817 3.104 1.00 0.00 122 ILE A CA 15
ATOM 29324 C C . ILE A 1 122 ? -31.976 -8.243 4.460 1.00 0.00 122 ILE A C 15
ATOM 29325 O O . ILE A 1 122 ? -31.340 -7.274 4.918 1.00 0.00 122 ILE A O 15
ATOM 29341 N N . GLY A 1 1 ? -5.872 -0.890 1.954 1.00 0.00 1 GLY A N 16
ATOM 29342 C CA . GLY A 1 1 ? -5.415 0.437 1.467 1.00 0.00 1 GLY A CA 16
ATOM 29343 C C . GLY A 1 1 ? -4.056 0.359 0.806 1.00 0.00 1 GLY A C 16
ATOM 29344 O O . GLY A 1 1 ? -3.942 0.497 -0.411 1.00 0.00 1 GLY A O 16
ATOM 29347 N N . ALA A 1 2 ? -3.023 0.135 1.610 1.00 0.00 2 ALA A N 16
ATOM 29348 C CA . ALA A 1 2 ? -1.680 -0.061 1.087 1.00 0.00 2 ALA A CA 16
ATOM 29349 C C . ALA A 1 2 ? -1.539 -1.491 0.597 1.00 0.00 2 ALA A C 16
ATOM 29350 O O . ALA A 1 2 ? -1.051 -2.366 1.313 1.00 0.00 2 ALA A O 16
ATOM 29357 N N . MET A 1 3 ? -2.011 -1.719 -0.614 1.00 0.00 3 MET A N 16
ATOM 29358 C CA . MET A 1 3 ? -2.120 -3.056 -1.164 1.00 0.00 3 MET A CA 16
ATOM 29359 C C . MET A 1 3 ? -2.314 -2.986 -2.670 1.00 0.00 3 MET A C 16
ATOM 29360 O O . MET A 1 3 ? -3.102 -2.175 -3.163 1.00 0.00 3 MET A O 16
ATOM 29374 N N . GLY A 1 4 ? -1.581 -3.813 -3.398 1.00 0.00 4 GLY A N 16
ATOM 29375 C CA . GLY A 1 4 ? -1.774 -3.901 -4.829 1.00 0.00 4 GLY A CA 16
ATOM 29376 C C . GLY A 1 4 ? -3.035 -4.665 -5.157 1.00 0.00 4 GLY A C 16
ATOM 29377 O O . GLY A 1 4 ? -2.986 -5.879 -5.351 1.00 0.00 4 GLY A O 16
ATOM 29381 N N . THR A 1 5 ? -4.155 -3.940 -5.198 1.00 0.00 5 THR A N 16
ATOM 29382 C CA . THR A 1 5 ? -5.488 -4.519 -5.372 1.00 0.00 5 THR A CA 16
ATOM 29383 C C . THR A 1 5 ? -5.525 -5.583 -6.464 1.00 0.00 5 THR A C 16
ATOM 29384 O O . THR A 1 5 ? -5.538 -5.269 -7.654 1.00 0.00 5 THR A O 16
ATOM 29395 N N . PRO A 1 6 ? -5.545 -6.862 -6.060 1.00 0.00 6 PRO A N 16
ATOM 29396 C CA . PRO A 1 6 ? -5.485 -7.983 -6.988 1.00 0.00 6 PRO A CA 16
ATOM 29397 C C . PRO A 1 6 ? -6.855 -8.368 -7.537 1.00 0.00 6 PRO A C 16
ATOM 29398 O O . PRO A 1 6 ? -6.960 -8.997 -8.593 1.00 0.00 6 PRO A O 16
ATOM 29409 N N . LEU A 1 7 ? -7.905 -7.979 -6.824 1.00 0.00 7 LEU A N 16
ATOM 29410 C CA . LEU A 1 7 ? -9.264 -8.291 -7.240 1.00 0.00 7 LEU A CA 16
ATOM 29411 C C . LEU A 1 7 ? -9.594 -7.575 -8.545 1.00 0.00 7 LEU A C 16
ATOM 29412 O O . LEU A 1 7 ? -10.142 -8.173 -9.468 1.00 0.00 7 LEU A O 16
ATOM 29428 N N . GLU A 1 8 ? -9.191 -6.312 -8.636 1.00 0.00 8 GLU A N 16
ATOM 29429 C CA . GLU A 1 8 ? -9.503 -5.470 -9.788 1.00 0.00 8 GLU A CA 16
ATOM 29430 C C . GLU A 1 8 ? -8.835 -5.971 -11.064 1.00 0.00 8 GLU A C 16
ATOM 29431 O O . GLU A 1 8 ? -9.098 -5.460 -12.153 1.00 0.00 8 GLU A O 16
ATOM 29443 N N . LYS A 1 9 ? -7.976 -6.970 -10.935 1.00 0.00 9 LYS A N 16
ATOM 29444 C CA . LYS A 1 9 ? -7.295 -7.525 -12.088 1.00 0.00 9 LYS A CA 16
ATOM 29445 C C . LYS A 1 9 ? -8.143 -8.614 -12.733 1.00 0.00 9 LYS A C 16
ATOM 29446 O O . LYS A 1 9 ? -8.172 -8.748 -13.955 1.00 0.00 9 LYS A O 16
ATOM 29465 N N . LEU A 1 10 ? -8.854 -9.374 -11.911 1.00 0.00 10 LEU A N 16
ATOM 29466 C CA . LEU A 1 10 ? -9.653 -10.480 -12.404 1.00 0.00 10 LEU A CA 16
ATOM 29467 C C . LEU A 1 10 ? -11.119 -10.116 -12.501 1.00 0.00 10 LEU A C 16
ATOM 29468 O O . LEU A 1 10 ? -11.850 -10.703 -13.289 1.00 0.00 10 LEU A O 16
ATOM 29484 N N . VAL A 1 11 ? -11.533 -9.144 -11.702 1.00 0.00 11 VAL A N 16
ATOM 29485 C CA . VAL A 1 11 ? -12.901 -8.614 -11.751 1.00 0.00 11 VAL A CA 16
ATOM 29486 C C . VAL A 1 11 ? -13.319 -8.310 -13.193 1.00 0.00 11 VAL A C 16
ATOM 29487 O O . VAL A 1 11 ? -14.486 -8.457 -13.562 1.00 0.00 11 VAL A O 16
ATOM 29500 N N . SER A 1 12 ? -12.344 -7.938 -14.009 1.00 0.00 12 SER A N 16
ATOM 29501 C CA . SER A 1 12 ? -12.584 -7.612 -15.408 1.00 0.00 12 SER A CA 16
ATOM 29502 C C . SER A 1 12 ? -13.167 -8.806 -16.176 1.00 0.00 12 SER A C 16
ATOM 29503 O O . SER A 1 12 ? -13.942 -8.628 -17.117 1.00 0.00 12 SER A O 16
ATOM 29511 N N . ARG A 1 13 ? -12.818 -10.023 -15.763 1.00 0.00 13 ARG A N 16
ATOM 29512 C CA . ARG A 1 13 ? -13.238 -11.221 -16.483 1.00 0.00 13 ARG A CA 16
ATOM 29513 C C . ARG A 1 13 ? -14.676 -11.594 -16.134 1.00 0.00 13 ARG A C 16
ATOM 29514 O O . ARG A 1 13 ? -15.298 -12.402 -16.821 1.00 0.00 13 ARG A O 16
ATOM 29535 N N . LEU A 1 14 ? -15.194 -11.011 -15.059 1.00 0.00 14 LEU A N 16
ATOM 29536 C CA . LEU A 1 14 ? -16.536 -11.335 -14.589 1.00 0.00 14 LEU A CA 16
ATOM 29537 C C . LEU A 1 14 ? -17.576 -10.484 -15.301 1.00 0.00 14 LEU A C 16
ATOM 29538 O O . LEU A 1 14 ? -18.778 -10.698 -15.152 1.00 0.00 14 LEU A O 16
ATOM 29554 N N . ASN A 1 15 ? -17.086 -9.519 -16.072 1.00 0.00 15 ASN A N 16
ATOM 29555 C CA . ASN A 1 15 ? -17.930 -8.660 -16.899 1.00 0.00 15 ASN A CA 16
ATOM 29556 C C . ASN A 1 15 ? -18.964 -7.928 -16.063 1.00 0.00 15 ASN A C 16
ATOM 29557 O O . ASN A 1 15 ? -20.169 -8.017 -16.308 1.00 0.00 15 ASN A O 16
ATOM 29568 N N . LEU A 1 16 ? -18.474 -7.204 -15.076 1.00 0.00 16 LEU A N 16
ATOM 29569 C CA . LEU A 1 16 ? -19.326 -6.448 -14.185 1.00 0.00 16 LEU A CA 16
ATOM 29570 C C . LEU A 1 16 ? -19.508 -5.037 -14.711 1.00 0.00 16 LEU A C 16
ATOM 29571 O O . LEU A 1 16 ? -18.596 -4.468 -15.313 1.00 0.00 16 LEU A O 16
ATOM 29587 N N . ASN A 1 17 ? -20.676 -4.470 -14.474 1.00 0.00 17 ASN A N 16
ATOM 29588 C CA . ASN A 1 17 ? -20.980 -3.144 -14.996 1.00 0.00 17 ASN A CA 16
ATOM 29589 C C . ASN A 1 17 ? -21.057 -2.136 -13.859 1.00 0.00 17 ASN A C 16
ATOM 29590 O O . ASN A 1 17 ? -20.718 -2.463 -12.717 1.00 0.00 17 ASN A O 16
ATOM 29601 N N . ASN A 1 18 ? -21.483 -0.912 -14.174 1.00 0.00 18 ASN A N 16
ATOM 29602 C CA . ASN A 1 18 ? -21.571 0.164 -13.183 1.00 0.00 18 ASN A CA 16
ATOM 29603 C C . ASN A 1 18 ? -22.396 -0.269 -11.977 1.00 0.00 18 ASN A C 16
ATOM 29604 O O . ASN A 1 18 ? -22.186 0.204 -10.861 1.00 0.00 18 ASN A O 16
ATOM 29615 N N . THR A 1 19 ? -23.323 -1.180 -12.217 1.00 0.00 19 THR A N 16
ATOM 29616 C CA . THR A 1 19 ? -24.200 -1.688 -11.176 1.00 0.00 19 THR A CA 16
ATOM 29617 C C . THR A 1 19 ? -23.441 -2.591 -10.197 1.00 0.00 19 THR A C 16
ATOM 29618 O O . THR A 1 19 ? -23.508 -2.404 -8.981 1.00 0.00 19 THR A O 16
ATOM 29629 N N . GLU A 1 20 ? -22.699 -3.553 -10.732 1.00 0.00 20 GLU A N 16
ATOM 29630 C CA . GLU A 1 20 ? -21.999 -4.529 -9.904 1.00 0.00 20 GLU A CA 16
ATOM 29631 C C . GLU A 1 20 ? -20.818 -3.907 -9.175 1.00 0.00 20 GLU A C 16
ATOM 29632 O O . GLU A 1 20 ? -20.623 -4.142 -7.983 1.00 0.00 20 GLU A O 16
ATOM 29644 N N . LYS A 1 21 ? -20.027 -3.116 -9.887 1.00 0.00 21 LYS A N 16
ATOM 29645 C CA . LYS A 1 21 ? -18.818 -2.550 -9.306 1.00 0.00 21 LYS A CA 16
ATOM 29646 C C . LYS A 1 21 ? -19.153 -1.520 -8.231 1.00 0.00 21 LYS A C 16
ATOM 29647 O O . LYS A 1 21 ? -18.374 -1.314 -7.299 1.00 0.00 21 LYS A O 16
ATOM 29666 N N . GLU A 1 22 ? -20.313 -0.886 -8.360 1.00 0.00 22 GLU A N 16
ATOM 29667 C CA . GLU A 1 22 ? -20.843 -0.027 -7.315 1.00 0.00 22 GLU A CA 16
ATOM 29668 C C . GLU A 1 22 ? -21.000 -0.831 -6.027 1.00 0.00 22 GLU A C 16
ATOM 29669 O O . GLU A 1 22 ? -20.508 -0.447 -4.962 1.00 0.00 22 GLU A O 16
ATOM 29681 N N . THR A 1 23 ? -21.663 -1.971 -6.161 1.00 0.00 23 THR A N 16
ATOM 29682 C CA . THR A 1 23 ? -21.899 -2.878 -5.052 1.00 0.00 23 THR A CA 16
ATOM 29683 C C . THR A 1 23 ? -20.590 -3.456 -4.514 1.00 0.00 23 THR A C 16
ATOM 29684 O O . THR A 1 23 ? -20.410 -3.586 -3.303 1.00 0.00 23 THR A O 16
ATOM 29695 N N . LEU A 1 24 ? -19.676 -3.793 -5.418 1.00 0.00 24 LEU A N 16
ATOM 29696 C CA . LEU A 1 24 ? -18.380 -4.328 -5.030 1.00 0.00 24 LEU A CA 16
ATOM 29697 C C . LEU A 1 24 ? -17.601 -3.305 -4.213 1.00 0.00 24 LEU A C 16
ATOM 29698 O O . LEU A 1 24 ? -16.951 -3.648 -3.223 1.00 0.00 24 LEU A O 16
ATOM 29714 N N . THR A 1 25 ? -17.675 -2.048 -4.630 1.00 0.00 25 THR A N 16
ATOM 29715 C CA . THR A 1 25 ? -17.051 -0.966 -3.888 1.00 0.00 25 THR A CA 16
ATOM 29716 C C . THR A 1 25 ? -17.712 -0.828 -2.520 1.00 0.00 25 THR A C 16
ATOM 29717 O O . THR A 1 25 ? -17.034 -0.719 -1.500 1.00 0.00 25 THR A O 16
ATOM 29728 N N . PHE A 1 26 ? -19.041 -0.871 -2.518 1.00 0.00 26 PHE A N 16
ATOM 29729 C CA . PHE A 1 26 ? -19.828 -0.784 -1.295 1.00 0.00 26 PHE A CA 16
ATOM 29730 C C . PHE A 1 26 ? -19.420 -1.865 -0.299 1.00 0.00 26 PHE A C 16
ATOM 29731 O O . PHE A 1 26 ? -19.135 -1.576 0.863 1.00 0.00 26 PHE A O 16
ATOM 29748 N N . LEU A 1 27 ? -19.388 -3.105 -0.768 1.00 0.00 27 LEU A N 16
ATOM 29749 C CA . LEU A 1 27 ? -19.065 -4.242 0.078 1.00 0.00 27 LEU A CA 16
ATOM 29750 C C . LEU A 1 27 ? -17.663 -4.106 0.664 1.00 0.00 27 LEU A C 16
ATOM 29751 O O . LEU A 1 27 ? -17.486 -4.148 1.879 1.00 0.00 27 LEU A O 16
ATOM 29767 N N . THR A 1 28 ? -16.676 -3.916 -0.202 1.00 0.00 28 THR A N 16
ATOM 29768 C CA . THR A 1 28 ? -15.294 -3.794 0.223 1.00 0.00 28 THR A CA 16
ATOM 29769 C C . THR A 1 28 ? -15.108 -2.617 1.189 1.00 0.00 28 THR A C 16
ATOM 29770 O O . THR A 1 28 ? -14.294 -2.678 2.113 1.00 0.00 28 THR A O 16
ATOM 29781 N N . ASN A 1 29 ? -15.884 -1.557 0.983 1.00 0.00 29 ASN A N 16
ATOM 29782 C CA . ASN A 1 29 ? -15.826 -0.380 1.843 1.00 0.00 29 ASN A CA 16
ATOM 29783 C C . ASN A 1 29 ? -16.417 -0.671 3.219 1.00 0.00 29 ASN A C 16
ATOM 29784 O O . ASN A 1 29 ? -15.802 -0.362 4.240 1.00 0.00 29 ASN A O 16
ATOM 29795 N N . LEU A 1 30 ? -17.601 -1.281 3.245 1.00 0.00 30 LEU A N 16
ATOM 29796 C CA . LEU A 1 30 ? -18.290 -1.552 4.506 1.00 0.00 30 LEU A CA 16
ATOM 29797 C C . LEU A 1 30 ? -17.522 -2.569 5.342 1.00 0.00 30 LEU A C 16
ATOM 29798 O O . LEU A 1 30 ? -17.580 -2.546 6.571 1.00 0.00 30 LEU A O 16
ATOM 29814 N N . LEU A 1 31 ? -16.793 -3.455 4.671 1.00 0.00 31 LEU A N 16
ATOM 29815 C CA . LEU A 1 31 ? -15.995 -4.459 5.358 1.00 0.00 31 LEU A CA 16
ATOM 29816 C C . LEU A 1 31 ? -14.914 -3.792 6.198 1.00 0.00 31 LEU A C 16
ATOM 29817 O O . LEU A 1 31 ? -14.632 -4.221 7.313 1.00 0.00 31 LEU A O 16
ATOM 29833 N N . LYS A 1 32 ? -14.340 -2.714 5.677 1.00 0.00 32 LYS A N 16
ATOM 29834 C CA . LYS A 1 32 ? -13.294 -1.987 6.389 1.00 0.00 32 LYS A CA 16
ATOM 29835 C C . LYS A 1 32 ? -13.884 -1.176 7.539 1.00 0.00 32 LYS A C 16
ATOM 29836 O O . LYS A 1 32 ? -13.163 -0.700 8.414 1.00 0.00 32 LYS A O 16
ATOM 29855 N N . GLU A 1 33 ? -15.198 -1.027 7.531 1.00 0.00 33 GLU A N 16
ATOM 29856 C CA . GLU A 1 33 ? -15.893 -0.270 8.558 1.00 0.00 33 GLU A CA 16
ATOM 29857 C C . GLU A 1 33 ? -16.388 -1.202 9.659 1.00 0.00 33 GLU A C 16
ATOM 29858 O O . GLU A 1 33 ? -16.406 -0.842 10.835 1.00 0.00 33 GLU A O 16
ATOM 29870 N N . LYS A 1 34 ? -16.774 -2.410 9.274 1.00 0.00 34 LYS A N 16
ATOM 29871 C CA . LYS A 1 34 ? -17.403 -3.330 10.203 1.00 0.00 34 LYS A CA 16
ATOM 29872 C C . LYS A 1 34 ? -16.459 -4.425 10.699 1.00 0.00 34 LYS A C 16
ATOM 29873 O O . LYS A 1 34 ? -16.458 -4.743 11.885 1.00 0.00 34 LYS A O 16
ATOM 29892 N N . LEU A 1 35 ? -15.649 -4.995 9.811 1.00 0.00 35 LEU A N 16
ATOM 29893 C CA . LEU A 1 35 ? -14.812 -6.140 10.179 1.00 0.00 35 LEU A CA 16
ATOM 29894 C C . LEU A 1 35 ? -13.724 -5.750 11.171 1.00 0.00 35 LEU A C 16
ATOM 29895 O O . LEU A 1 35 ? -13.148 -6.606 11.838 1.00 0.00 35 LEU A O 16
ATOM 29911 N N . VAL A 1 36 ? -13.447 -4.455 11.271 1.00 0.00 36 VAL A N 16
ATOM 29912 C CA . VAL A 1 36 ? -12.459 -3.961 12.223 1.00 0.00 36 VAL A CA 16
ATOM 29913 C C . VAL A 1 36 ? -12.966 -4.099 13.658 1.00 0.00 36 VAL A C 16
ATOM 29914 O O . VAL A 1 36 ? -12.220 -3.897 14.616 1.00 0.00 36 VAL A O 16
ATOM 29927 N N . ASP A 1 37 ? -14.239 -4.440 13.794 1.00 0.00 37 ASP A N 16
ATOM 29928 C CA . ASP A 1 37 ? -14.834 -4.680 15.098 1.00 0.00 37 ASP A CA 16
ATOM 29929 C C . ASP A 1 37 ? -14.733 -6.160 15.432 1.00 0.00 37 ASP A C 16
ATOM 29930 O O . ASP A 1 37 ? -15.125 -7.004 14.628 1.00 0.00 37 ASP A O 16
ATOM 29939 N N . PRO A 1 38 ? -14.218 -6.494 16.622 1.00 0.00 38 PRO A N 16
ATOM 29940 C CA . PRO A 1 38 ? -14.016 -7.886 17.042 1.00 0.00 38 PRO A CA 16
ATOM 29941 C C . PRO A 1 38 ? -15.319 -8.677 17.163 1.00 0.00 38 PRO A C 16
ATOM 29942 O O . PRO A 1 38 ? -15.298 -9.900 17.300 1.00 0.00 38 PRO A O 16
ATOM 29953 N N . ASN A 1 39 ? -16.448 -7.980 17.119 1.00 0.00 39 ASN A N 16
ATOM 29954 C CA . ASN A 1 39 ? -17.744 -8.627 17.232 1.00 0.00 39 ASN A CA 16
ATOM 29955 C C . ASN A 1 39 ? -18.314 -8.912 15.852 1.00 0.00 39 ASN A C 16
ATOM 29956 O O . ASN A 1 39 ? -19.270 -9.671 15.707 1.00 0.00 39 ASN A O 16
ATOM 29967 N N . ILE A 1 40 ? -17.721 -8.291 14.841 1.00 0.00 40 ILE A N 16
ATOM 29968 C CA . ILE A 1 40 ? -18.185 -8.446 13.471 1.00 0.00 40 ILE A CA 16
ATOM 29969 C C . ILE A 1 40 ? -17.166 -9.224 12.653 1.00 0.00 40 ILE A C 16
ATOM 29970 O O . ILE A 1 40 ? -17.515 -10.147 11.921 1.00 0.00 40 ILE A O 16
ATOM 29986 N N . GLY A 1 41 ? -15.904 -8.849 12.802 1.00 0.00 41 GLY A N 16
ATOM 29987 C CA . GLY A 1 41 ? -14.836 -9.526 12.108 1.00 0.00 41 GLY A CA 16
ATOM 29988 C C . GLY A 1 41 ? -14.117 -10.481 13.027 1.00 0.00 41 GLY A C 16
ATOM 29989 O O . GLY A 1 41 ? -12.924 -10.322 13.302 1.00 0.00 41 GLY A O 16
ATOM 29993 N N . LEU A 1 42 ? -14.853 -11.470 13.513 1.00 0.00 42 LEU A N 16
ATOM 29994 C CA . LEU A 1 42 ? -14.322 -12.442 14.448 1.00 0.00 42 LEU A CA 16
ATOM 29995 C C . LEU A 1 42 ? -13.219 -13.243 13.779 1.00 0.00 42 LEU A C 16
ATOM 29996 O O . LEU A 1 42 ? -12.165 -13.489 14.367 1.00 0.00 42 LEU A O 16
ATOM 30012 N N . HIS A 1 43 ? -13.452 -13.625 12.539 1.00 0.00 43 HIS A N 16
ATOM 30013 C CA . HIS A 1 43 ? -12.473 -14.395 11.796 1.00 0.00 43 HIS A CA 16
ATOM 30014 C C . HIS A 1 43 ? -11.408 -13.469 11.232 1.00 0.00 43 HIS A C 16
ATOM 30015 O O . HIS A 1 43 ? -10.235 -13.824 11.185 1.00 0.00 43 HIS A O 16
ATOM 30029 N N . PHE A 1 44 ? -11.832 -12.284 10.814 1.00 0.00 44 PHE A N 16
ATOM 30030 C CA . PHE A 1 44 ? -10.925 -11.271 10.280 1.00 0.00 44 PHE A CA 16
ATOM 30031 C C . PHE A 1 44 ? -9.834 -10.924 11.289 1.00 0.00 44 PHE A C 16
ATOM 30032 O O . PHE A 1 44 ? -8.640 -10.991 10.979 1.00 0.00 44 PHE A O 16
ATOM 30049 N N . LYS A 1 45 ? -10.250 -10.567 12.497 1.00 0.00 45 LYS A N 16
ATOM 30050 C CA . LYS A 1 45 ? -9.320 -10.186 13.550 1.00 0.00 45 LYS A CA 16
ATOM 30051 C C . LYS A 1 45 ? -8.430 -11.353 13.955 1.00 0.00 45 LYS A C 16
ATOM 30052 O O . LYS A 1 45 ? -7.276 -11.161 14.334 1.00 0.00 45 LYS A O 16
ATOM 30071 N N . ASN A 1 46 ? -8.953 -12.562 13.853 1.00 0.00 46 ASN A N 16
ATOM 30072 C CA . ASN A 1 46 ? -8.193 -13.738 14.255 1.00 0.00 46 ASN A CA 16
ATOM 30073 C C . ASN A 1 46 ? -7.431 -14.347 13.080 1.00 0.00 46 ASN A C 16
ATOM 30074 O O . ASN A 1 46 ? -6.747 -15.362 13.232 1.00 0.00 46 ASN A O 16
ATOM 30085 N N . SER A 1 47 ? -7.553 -13.733 11.912 1.00 0.00 47 SER A N 16
ATOM 30086 C CA . SER A 1 47 ? -6.802 -14.160 10.741 1.00 0.00 47 SER A CA 16
ATOM 30087 C C . SER A 1 47 ? -5.582 -13.262 10.552 1.00 0.00 47 SER A C 16
ATOM 30088 O O . SER A 1 47 ? -4.531 -13.706 10.089 1.00 0.00 47 SER A O 16
ATOM 30096 N N . GLY A 1 48 ? -5.726 -12.001 10.942 1.00 0.00 48 GLY A N 16
ATOM 30097 C CA . GLY A 1 48 ? -4.642 -11.049 10.807 1.00 0.00 48 GLY A CA 16
ATOM 30098 C C . GLY A 1 48 ? -5.074 -9.656 11.202 1.00 0.00 48 GLY A C 16
ATOM 30099 O O . GLY A 1 48 ? -4.373 -8.959 11.933 1.00 0.00 48 GLY A O 16
ATOM 30103 N N . GLY A 1 49 ? -6.250 -9.261 10.731 1.00 0.00 49 GLY A N 16
ATOM 30104 C CA . GLY A 1 49 ? -6.784 -7.960 11.070 1.00 0.00 49 GLY A CA 16
ATOM 30105 C C . GLY A 1 49 ? -6.127 -6.833 10.297 1.00 0.00 49 GLY A C 16
ATOM 30106 O O . GLY A 1 49 ? -5.670 -5.855 10.888 1.00 0.00 49 GLY A O 16
ATOM 30110 N N . ASP A 1 50 ? -6.073 -6.959 8.976 1.00 0.00 50 ASP A N 16
ATOM 30111 C CA . ASP A 1 50 ? -5.517 -5.900 8.144 1.00 0.00 50 ASP A CA 16
ATOM 30112 C C . ASP A 1 50 ? -6.359 -5.722 6.893 1.00 0.00 50 ASP A C 16
ATOM 30113 O O . ASP A 1 50 ? -6.978 -6.675 6.420 1.00 0.00 50 ASP A O 16
ATOM 30122 N N . GLU A 1 51 ? -6.368 -4.508 6.360 1.00 0.00 51 GLU A N 16
ATOM 30123 C CA . GLU A 1 51 ? -7.157 -4.192 5.175 1.00 0.00 51 GLU A CA 16
ATOM 30124 C C . GLU A 1 51 ? -6.786 -5.086 4.007 1.00 0.00 51 GLU A C 16
ATOM 30125 O O . GLU A 1 51 ? -7.655 -5.516 3.250 1.00 0.00 51 GLU A O 16
ATOM 30137 N N . SER A 1 52 ? -5.495 -5.371 3.878 1.00 0.00 52 SER A N 16
ATOM 30138 C CA . SER A 1 52 ? -4.998 -6.192 2.783 1.00 0.00 52 SER A CA 16
ATOM 30139 C C . SER A 1 52 ? -5.686 -7.549 2.781 1.00 0.00 52 SER A C 16
ATOM 30140 O O . SER A 1 52 ? -5.943 -8.127 1.731 1.00 0.00 52 SER A O 16
ATOM 30148 N N . LYS A 1 53 ? -6.027 -8.029 3.970 1.00 0.00 53 LYS A N 16
ATOM 30149 C CA . LYS A 1 53 ? -6.670 -9.318 4.118 1.00 0.00 53 LYS A CA 16
ATOM 30150 C C . LYS A 1 53 ? -8.110 -9.279 3.624 1.00 0.00 53 LYS A C 16
ATOM 30151 O O . LYS A 1 53 ? -8.634 -10.278 3.139 1.00 0.00 53 LYS A O 16
ATOM 30170 N N . ILE A 1 54 ? -8.736 -8.119 3.722 1.00 0.00 54 ILE A N 16
ATOM 30171 C CA . ILE A 1 54 ? -10.065 -7.926 3.164 1.00 0.00 54 ILE A CA 16
ATOM 30172 C C . ILE A 1 54 ? -9.970 -7.891 1.647 1.00 0.00 54 ILE A C 16
ATOM 30173 O O . ILE A 1 54 ? -10.716 -8.568 0.938 1.00 0.00 54 ILE A O 16
ATOM 30189 N N . GLU A 1 55 ? -8.999 -7.127 1.174 1.00 0.00 55 GLU A N 16
ATOM 30190 C CA . GLU A 1 55 ? -8.810 -6.884 -0.248 1.00 0.00 55 GLU A CA 16
ATOM 30191 C C . GLU A 1 55 ? -8.304 -8.143 -0.965 1.00 0.00 55 GLU A C 16
ATOM 30192 O O . GLU A 1 55 ? -8.452 -8.276 -2.183 1.00 0.00 55 GLU A O 16
ATOM 30204 N N . GLU A 1 56 ? -7.716 -9.063 -0.206 1.00 0.00 56 GLU A N 16
ATOM 30205 C CA . GLU A 1 56 ? -7.360 -10.385 -0.730 1.00 0.00 56 GLU A CA 16
ATOM 30206 C C . GLU A 1 56 ? -8.571 -11.318 -0.719 1.00 0.00 56 GLU A C 16
ATOM 30207 O O . GLU A 1 56 ? -8.826 -12.023 -1.693 1.00 0.00 56 GLU A O 16
ATOM 30219 N N . SER A 1 57 ? -9.316 -11.315 0.384 1.00 0.00 57 SER A N 16
ATOM 30220 C CA . SER A 1 57 ? -10.438 -12.233 0.551 1.00 0.00 57 SER A CA 16
ATOM 30221 C C . SER A 1 57 ? -11.521 -12.008 -0.501 1.00 0.00 57 SER A C 16
ATOM 30222 O O . SER A 1 57 ? -12.091 -12.968 -1.013 1.00 0.00 57 SER A O 16
ATOM 30230 N N . VAL A 1 58 ? -11.796 -10.746 -0.824 1.00 0.00 58 VAL A N 16
ATOM 30231 C CA . VAL A 1 58 ? -12.756 -10.426 -1.878 1.00 0.00 58 VAL A CA 16
ATOM 30232 C C . VAL A 1 58 ? -12.327 -11.078 -3.189 1.00 0.00 58 VAL A C 16
ATOM 30233 O O . VAL A 1 58 ? -13.149 -11.621 -3.929 1.00 0.00 58 VAL A O 16
ATOM 30246 N N . GLN A 1 59 ? -11.026 -11.055 -3.446 1.00 0.00 59 GLN A N 16
ATOM 30247 C CA . GLN A 1 59 ? -10.470 -11.669 -4.637 1.00 0.00 59 GLN A CA 16
ATOM 30248 C C . GLN A 1 59 ? -10.654 -13.183 -4.596 1.00 0.00 59 GLN A C 16
ATOM 30249 O O . GLN A 1 59 ? -11.171 -13.775 -5.539 1.00 0.00 59 GLN A O 16
ATOM 30263 N N . LYS A 1 60 ? -10.233 -13.796 -3.492 1.00 0.00 60 LYS A N 16
ATOM 30264 C CA . LYS A 1 60 ? -10.292 -15.248 -3.335 1.00 0.00 60 LYS A CA 16
ATOM 30265 C C . LYS A 1 60 ? -11.735 -15.744 -3.428 1.00 0.00 60 LYS A C 16
ATOM 30266 O O . LYS A 1 60 ? -12.011 -16.786 -4.025 1.00 0.00 60 LYS A O 16
ATOM 30285 N N . PHE A 1 61 ? -12.639 -14.974 -2.836 1.00 0.00 61 PHE A N 16
ATOM 30286 C CA . PHE A 1 61 ? -14.067 -15.269 -2.850 1.00 0.00 61 PHE A CA 16
ATOM 30287 C C . PHE A 1 61 ? -14.587 -15.356 -4.281 1.00 0.00 61 PHE A C 16
ATOM 30288 O O . PHE A 1 61 ? -15.190 -16.352 -4.682 1.00 0.00 61 PHE A O 16
ATOM 30305 N N . LEU A 1 62 ? -14.327 -14.314 -5.049 1.00 0.00 62 LEU A N 16
ATOM 30306 C CA . LEU A 1 62 ? -14.865 -14.194 -6.398 1.00 0.00 62 LEU A CA 16
ATOM 30307 C C . LEU A 1 62 ? -14.056 -15.014 -7.401 1.00 0.00 62 LEU A C 16
ATOM 30308 O O . LEU A 1 62 ? -14.505 -15.266 -8.517 1.00 0.00 62 LEU A O 16
ATOM 30324 N N . SER A 1 63 ? -12.871 -15.437 -6.990 1.00 0.00 63 SER A N 16
ATOM 30325 C CA . SER A 1 63 ? -11.959 -16.156 -7.870 1.00 0.00 63 SER A CA 16
ATOM 30326 C C . SER A 1 63 ? -12.526 -17.511 -8.297 1.00 0.00 63 SER A C 16
ATOM 30327 O O . SER A 1 63 ? -12.302 -17.954 -9.426 1.00 0.00 63 SER A O 16
ATOM 30335 N N . GLU A 1 64 ? -13.242 -18.175 -7.399 1.00 0.00 64 GLU A N 16
ATOM 30336 C CA . GLU A 1 64 ? -13.792 -19.482 -7.693 1.00 0.00 64 GLU A CA 16
ATOM 30337 C C . GLU A 1 64 ? -15.218 -19.375 -8.218 1.00 0.00 64 GLU A C 16
ATOM 30338 O O . GLU A 1 64 ? -15.818 -20.369 -8.634 1.00 0.00 64 GLU A O 16
ATOM 30350 N N . LEU A 1 65 ? -15.758 -18.172 -8.184 1.00 0.00 65 LEU A N 16
ATOM 30351 C CA . LEU A 1 65 ? -17.110 -17.939 -8.655 1.00 0.00 65 LEU A CA 16
ATOM 30352 C C . LEU A 1 65 ? -17.104 -17.642 -10.145 1.00 0.00 65 LEU A C 16
ATOM 30353 O O . LEU A 1 65 ? -16.115 -17.149 -10.691 1.00 0.00 65 LEU A O 16
ATOM 30369 N N . LYS A 1 66 ? -18.205 -17.961 -10.798 1.00 0.00 66 LYS A N 16
ATOM 30370 C CA . LYS A 1 66 ? -18.381 -17.652 -12.206 1.00 0.00 66 LYS A CA 16
ATOM 30371 C C . LYS A 1 66 ? -19.050 -16.300 -12.347 1.00 0.00 66 LYS A C 16
ATOM 30372 O O . LYS A 1 66 ? -19.671 -15.808 -11.401 1.00 0.00 66 LYS A O 16
ATOM 30391 N N . GLU A 1 67 ? -18.913 -15.702 -13.520 1.00 0.00 67 GLU A N 16
ATOM 30392 C CA . GLU A 1 67 ? -19.478 -14.387 -13.782 1.00 0.00 67 GLU A CA 16
ATOM 30393 C C . GLU A 1 67 ? -20.958 -14.376 -13.436 1.00 0.00 67 GLU A C 16
ATOM 30394 O O . GLU A 1 67 ? -21.444 -13.468 -12.766 1.00 0.00 67 GLU A O 16
ATOM 30406 N N . ASP A 1 68 ? -21.646 -15.430 -13.854 1.00 0.00 68 ASP A N 16
ATOM 30407 C CA . ASP A 1 68 ? -23.092 -15.529 -13.683 1.00 0.00 68 ASP A CA 16
ATOM 30408 C C . ASP A 1 68 ? -23.462 -15.558 -12.202 1.00 0.00 68 ASP A C 16
ATOM 30409 O O . ASP A 1 68 ? -24.524 -15.078 -11.803 1.00 0.00 68 ASP A O 16
ATOM 30418 N N . GLU A 1 69 ? -22.566 -16.102 -11.385 1.00 0.00 69 GLU A N 16
ATOM 30419 C CA . GLU A 1 69 ? -22.785 -16.191 -9.951 1.00 0.00 69 GLU A CA 16
ATOM 30420 C C . GLU A 1 69 ? -22.618 -14.827 -9.300 1.00 0.00 69 GLU A C 16
ATOM 30421 O O . GLU A 1 69 ? -23.448 -14.403 -8.496 1.00 0.00 69 GLU A O 16
ATOM 30433 N N . ILE A 1 70 ? -21.542 -14.141 -9.664 1.00 0.00 70 ILE A N 16
ATOM 30434 C CA . ILE A 1 70 ? -21.219 -12.848 -9.076 1.00 0.00 70 ILE A CA 16
ATOM 30435 C C . ILE A 1 70 ? -22.250 -11.792 -9.464 1.00 0.00 70 ILE A C 16
ATOM 30436 O O . ILE A 1 70 ? -22.678 -11.000 -8.621 1.00 0.00 70 ILE A O 16
ATOM 30452 N N . LYS A 1 71 ? -22.647 -11.785 -10.737 1.00 0.00 71 LYS A N 16
ATOM 30453 C CA . LYS A 1 71 ? -23.736 -10.925 -11.199 1.00 0.00 71 LYS A CA 16
ATOM 30454 C C . LYS A 1 71 ? -24.965 -11.093 -10.311 1.00 0.00 71 LYS A C 16
ATOM 30455 O O . LYS A 1 71 ? -25.537 -10.121 -9.825 1.00 0.00 71 LYS A O 16
ATOM 30474 N N . ASP A 1 72 ? -25.336 -12.346 -10.087 1.00 0.00 72 ASP A N 16
ATOM 30475 C CA . ASP A 1 72 ? -26.541 -12.688 -9.339 1.00 0.00 72 ASP A CA 16
ATOM 30476 C C . ASP A 1 72 ? -26.387 -12.365 -7.853 1.00 0.00 72 ASP A C 16
ATOM 30477 O O . ASP A 1 72 ? -27.366 -12.080 -7.159 1.00 0.00 72 ASP A O 16
ATOM 30486 N N . LEU A 1 73 ? -25.156 -12.418 -7.371 1.00 0.00 73 LEU A N 16
ATOM 30487 C CA . LEU A 1 73 ? -24.855 -12.095 -5.988 1.00 0.00 73 LEU A CA 16
ATOM 30488 C C . LEU A 1 73 ? -24.952 -10.591 -5.750 1.00 0.00 73 LEU A C 16
ATOM 30489 O O . LEU A 1 73 ? -25.714 -10.132 -4.897 1.00 0.00 73 LEU A O 16
ATOM 30505 N N . LEU A 1 74 ? -24.184 -9.833 -6.522 1.00 0.00 74 LEU A N 16
ATOM 30506 C CA . LEU A 1 74 ? -24.113 -8.386 -6.359 1.00 0.00 74 LEU A CA 16
ATOM 30507 C C . LEU A 1 74 ? -25.444 -7.716 -6.685 1.00 0.00 74 LEU A C 16
ATOM 30508 O O . LEU A 1 74 ? -25.740 -6.645 -6.166 1.00 0.00 74 LEU A O 16
ATOM 30524 N N . ALA A 1 75 ? -26.243 -8.350 -7.537 1.00 0.00 75 ALA A N 16
ATOM 30525 C CA . ALA A 1 75 ? -27.569 -7.840 -7.868 1.00 0.00 75 ALA A CA 16
ATOM 30526 C C . ALA A 1 75 ? -28.424 -7.701 -6.611 1.00 0.00 75 ALA A C 16
ATOM 30527 O O . ALA A 1 75 ? -29.037 -6.655 -6.374 1.00 0.00 75 ALA A O 16
ATOM 30534 N N . LYS A 1 76 ? -28.446 -8.765 -5.809 1.00 0.00 76 LYS A N 16
ATOM 30535 C CA . LYS A 1 76 ? -29.147 -8.764 -4.527 1.00 0.00 76 LYS A CA 16
ATOM 30536 C C . LYS A 1 76 ? -28.667 -7.615 -3.651 1.00 0.00 76 LYS A C 16
ATOM 30537 O O . LYS A 1 76 ? -29.455 -6.779 -3.208 1.00 0.00 76 LYS A O 16
ATOM 30556 N N . ILE A 1 77 ? -27.362 -7.583 -3.429 1.00 0.00 77 ILE A N 16
ATOM 30557 C CA . ILE A 1 77 ? -26.748 -6.616 -2.529 1.00 0.00 77 ILE A CA 16
ATOM 30558 C C . ILE A 1 77 ? -26.983 -5.187 -3.019 1.00 0.00 77 ILE A C 16
ATOM 30559 O O . ILE A 1 77 ? -27.217 -4.282 -2.222 1.00 0.00 77 ILE A O 16
ATOM 30575 N N . LYS A 1 78 ? -26.934 -5.007 -4.335 1.00 0.00 78 LYS A N 16
ATOM 30576 C CA . LYS A 1 78 ? -27.134 -3.701 -4.954 1.00 0.00 78 LYS A CA 16
ATOM 30577 C C . LYS A 1 78 ? -28.499 -3.149 -4.591 1.00 0.00 78 LYS A C 16
ATOM 30578 O O . LYS A 1 78 ? -28.610 -2.066 -4.015 1.00 0.00 78 LYS A O 16
ATOM 30597 N N . GLU A 1 79 ? -29.533 -3.905 -4.925 1.00 0.00 79 GLU A N 16
ATOM 30598 C CA . GLU A 1 79 ? -30.895 -3.452 -4.714 1.00 0.00 79 GLU A CA 16
ATOM 30599 C C . GLU A 1 79 ? -31.165 -3.269 -3.231 1.00 0.00 79 GLU A C 16
ATOM 30600 O O . GLU A 1 79 ? -31.718 -2.254 -2.817 1.00 0.00 79 GLU A O 16
ATOM 30612 N N . ASN A 1 80 ? -30.742 -4.249 -2.441 1.00 0.00 80 ASN A N 16
ATOM 30613 C CA . ASN A 1 80 ? -30.925 -4.210 -0.993 1.00 0.00 80 ASN A CA 16
ATOM 30614 C C . ASN A 1 80 ? -30.289 -2.960 -0.396 1.00 0.00 80 ASN A C 16
ATOM 30615 O O . ASN A 1 80 ? -30.880 -2.302 0.458 1.00 0.00 80 ASN A O 16
ATOM 30626 N N . LYS A 1 81 ? -29.089 -2.643 -0.856 1.00 0.00 81 LYS A N 16
ATOM 30627 C CA . LYS A 1 81 ? -28.396 -1.431 -0.447 1.00 0.00 81 LYS A CA 16
ATOM 30628 C C . LYS A 1 81 ? -29.216 -0.197 -0.792 1.00 0.00 81 LYS A C 16
ATOM 30629 O O . LYS A 1 81 ? -29.568 0.604 0.074 1.00 0.00 81 LYS A O 16
ATOM 30648 N N . ASP A 1 82 ? -29.534 -0.077 -2.063 1.00 0.00 82 ASP A N 16
ATOM 30649 C CA . ASP A 1 82 ? -30.168 1.124 -2.595 1.00 0.00 82 ASP A CA 16
ATOM 30650 C C . ASP A 1 82 ? -31.629 1.267 -2.176 1.00 0.00 82 ASP A C 16
ATOM 30651 O O . ASP A 1 82 ? -32.239 2.308 -2.407 1.00 0.00 82 ASP A O 16
ATOM 30660 N N . LYS A 1 83 ? -32.199 0.232 -1.582 1.00 0.00 83 LYS A N 16
ATOM 30661 C CA . LYS A 1 83 ? -33.567 0.321 -1.084 1.00 0.00 83 LYS A CA 16
ATOM 30662 C C . LYS A 1 83 ? -33.594 0.557 0.429 1.00 0.00 83 LYS A C 16
ATOM 30663 O O . LYS A 1 83 ? -34.618 0.966 0.981 1.00 0.00 83 LYS A O 16
ATOM 30682 N N . LYS A 1 84 ? -32.463 0.315 1.093 1.00 0.00 84 LYS A N 16
ATOM 30683 C CA . LYS A 1 84 ? -32.364 0.513 2.539 1.00 0.00 84 LYS A CA 16
ATOM 30684 C C . LYS A 1 84 ? -31.639 1.809 2.890 1.00 0.00 84 LYS A C 16
ATOM 30685 O O . LYS A 1 84 ? -31.780 2.317 4.003 1.00 0.00 84 LYS A O 16
ATOM 30704 N N . GLU A 1 85 ? -30.863 2.335 1.941 1.00 0.00 85 GLU A N 16
ATOM 30705 C CA . GLU A 1 85 ? -30.050 3.536 2.162 1.00 0.00 85 GLU A CA 16
ATOM 30706 C C . GLU A 1 85 ? -30.878 4.732 2.634 1.00 0.00 85 GLU A C 16
ATOM 30707 O O . GLU A 1 85 ? -30.331 5.701 3.167 1.00 0.00 85 GLU A O 16
ATOM 30719 N N . LYS A 1 86 ? -32.186 4.664 2.417 1.00 0.00 86 LYS A N 16
ATOM 30720 C CA . LYS A 1 86 ? -33.103 5.698 2.877 1.00 0.00 86 LYS A CA 16
ATOM 30721 C C . LYS A 1 86 ? -32.951 5.927 4.381 1.00 0.00 86 LYS A C 16
ATOM 30722 O O . LYS A 1 86 ? -32.979 7.066 4.852 1.00 0.00 86 LYS A O 16
ATOM 30741 N N . ASP A 1 87 ? -32.766 4.844 5.125 1.00 0.00 87 ASP A N 16
ATOM 30742 C CA . ASP A 1 87 ? -32.544 4.934 6.559 1.00 0.00 87 ASP A CA 16
ATOM 30743 C C . ASP A 1 87 ? -31.084 4.652 6.873 1.00 0.00 87 ASP A C 16
ATOM 30744 O O . ASP A 1 87 ? -30.567 3.580 6.555 1.00 0.00 87 ASP A O 16
ATOM 30753 N N . PRO A 1 88 ? -30.405 5.619 7.499 1.00 0.00 88 PRO A N 16
ATOM 30754 C CA . PRO A 1 88 ? -28.978 5.524 7.820 1.00 0.00 88 PRO A CA 16
ATOM 30755 C C . PRO A 1 88 ? -28.615 4.230 8.536 1.00 0.00 88 PRO A C 16
ATOM 30756 O O . PRO A 1 88 ? -27.721 3.503 8.103 1.00 0.00 88 PRO A O 16
ATOM 30767 N N . GLU A 1 89 ? -29.325 3.926 9.616 1.00 0.00 89 GLU A N 16
ATOM 30768 C CA . GLU A 1 89 ? -28.990 2.766 10.426 1.00 0.00 89 GLU A CA 16
ATOM 30769 C C . GLU A 1 89 ? -29.493 1.471 9.803 1.00 0.00 89 GLU A C 16
ATOM 30770 O O . GLU A 1 89 ? -28.856 0.434 9.951 1.00 0.00 89 GLU A O 16
ATOM 30782 N N . GLU A 1 90 ? -30.625 1.519 9.108 1.00 0.00 90 GLU A N 16
ATOM 30783 C CA . GLU A 1 90 ? -31.140 0.340 8.420 1.00 0.00 90 GLU A CA 16
ATOM 30784 C C . GLU A 1 90 ? -30.135 -0.114 7.365 1.00 0.00 90 GLU A C 16
ATOM 30785 O O . GLU A 1 90 ? -29.800 -1.295 7.264 1.00 0.00 90 GLU A O 16
ATOM 30797 N N . LEU A 1 91 ? -29.637 0.852 6.607 1.00 0.00 91 LEU A N 16
ATOM 30798 C CA . LEU A 1 91 ? -28.597 0.608 5.617 1.00 0.00 91 LEU A CA 16
ATOM 30799 C C . LEU A 1 91 ? -27.301 0.161 6.300 1.00 0.00 91 LEU A C 16
ATOM 30800 O O . LEU A 1 91 ? -26.674 -0.820 5.895 1.00 0.00 91 LEU A O 16
ATOM 30816 N N . ASN A 1 92 ? -26.904 0.894 7.332 1.00 0.00 92 ASN A N 16
ATOM 30817 C CA . ASN A 1 92 ? -25.680 0.589 8.077 1.00 0.00 92 ASN A CA 16
ATOM 30818 C C . ASN A 1 92 ? -25.728 -0.814 8.693 1.00 0.00 92 ASN A C 16
ATOM 30819 O O . ASN A 1 92 ? -24.709 -1.507 8.761 1.00 0.00 92 ASN A O 16
ATOM 30830 N N . THR A 1 93 ? -26.907 -1.237 9.136 1.00 0.00 93 THR A N 16
ATOM 30831 C CA . THR A 1 93 ? -27.071 -2.569 9.700 1.00 0.00 93 THR A CA 16
ATOM 30832 C C . THR A 1 93 ? -26.885 -3.625 8.618 1.00 0.00 93 THR A C 16
ATOM 30833 O O . THR A 1 93 ? -26.290 -4.674 8.861 1.00 0.00 93 THR A O 16
ATOM 30844 N N . TYR A 1 94 ? -27.369 -3.325 7.417 1.00 0.00 94 TYR A N 16
ATOM 30845 C CA . TYR A 1 94 ? -27.193 -4.211 6.277 1.00 0.00 94 TYR A CA 16
ATOM 30846 C C . TYR A 1 94 ? -25.710 -4.475 6.044 1.00 0.00 94 TYR A C 16
ATOM 30847 O O . TYR A 1 94 ? -25.291 -5.624 5.903 1.00 0.00 94 TYR A O 16
ATOM 30865 N N . LYS A 1 95 ? -24.927 -3.396 6.006 1.00 0.00 95 LYS A N 16
ATOM 30866 C CA . LYS A 1 95 ? -23.464 -3.490 5.961 1.00 0.00 95 LYS A CA 16
ATOM 30867 C C . LYS A 1 95 ? -22.944 -4.449 7.024 1.00 0.00 95 LYS A C 16
ATOM 30868 O O . LYS A 1 95 ? -22.086 -5.287 6.759 1.00 0.00 95 LYS A O 16
ATOM 30887 N N . SER A 1 96 ? -23.481 -4.314 8.227 1.00 0.00 96 SER A N 16
ATOM 30888 C CA . SER A 1 96 ? -23.003 -5.071 9.374 1.00 0.00 96 SER A CA 16
ATOM 30889 C C . SER A 1 96 ? -23.271 -6.561 9.187 1.00 0.00 96 SER A C 16
ATOM 30890 O O . SER A 1 96 ? -22.404 -7.397 9.447 1.00 0.00 96 SER A O 16
ATOM 30898 N N . ILE A 1 97 ? -24.472 -6.881 8.722 1.00 0.00 97 ILE A N 16
ATOM 30899 C CA . ILE A 1 97 ? -24.864 -8.263 8.494 1.00 0.00 97 ILE A CA 16
ATOM 30900 C C . ILE A 1 97 ? -24.029 -8.867 7.366 1.00 0.00 97 ILE A C 16
ATOM 30901 O O . ILE A 1 97 ? -23.528 -9.986 7.482 1.00 0.00 97 ILE A O 16
ATOM 30917 N N . LEU A 1 98 ? -23.874 -8.103 6.287 1.00 0.00 98 LEU A N 16
ATOM 30918 C CA . LEU A 1 98 ? -23.041 -8.512 5.159 1.00 0.00 98 LEU A CA 16
ATOM 30919 C C . LEU A 1 98 ? -21.628 -8.847 5.616 1.00 0.00 98 LEU A C 16
ATOM 30920 O O . LEU A 1 98 ? -21.092 -9.905 5.289 1.00 0.00 98 LEU A O 16
ATOM 30936 N N . ALA A 1 99 ? -21.033 -7.940 6.378 1.00 0.00 99 ALA A N 16
ATOM 30937 C CA . ALA A 1 99 ? -19.667 -8.115 6.846 1.00 0.00 99 ALA A CA 16
ATOM 30938 C C . ALA A 1 99 ? -19.548 -9.321 7.762 1.00 0.00 99 ALA A C 16
ATOM 30939 O O . ALA A 1 99 ? -18.612 -10.104 7.640 1.00 0.00 99 ALA A O 16
ATOM 30946 N N . SER A 1 100 ? -20.512 -9.482 8.657 1.00 0.00 100 SER A N 16
ATOM 30947 C CA . SER A 1 100 ? -20.502 -10.597 9.592 1.00 0.00 100 SER A CA 16
ATOM 30948 C C . SER A 1 100 ? -20.667 -11.923 8.845 1.00 0.00 100 SER A C 16
ATOM 30949 O O . SER A 1 100 ? -20.261 -12.979 9.331 1.00 0.00 100 SER A O 16
ATOM 30957 N N . GLY A 1 101 ? -21.266 -11.858 7.662 1.00 0.00 101 GLY A N 16
ATOM 30958 C CA . GLY A 1 101 ? -21.395 -13.037 6.834 1.00 0.00 101 GLY A CA 16
ATOM 30959 C C . GLY A 1 101 ? -20.152 -13.282 6.006 1.00 0.00 101 GLY A C 16
ATOM 30960 O O . GLY A 1 101 ? -19.733 -14.427 5.833 1.00 0.00 101 GLY A O 16
ATOM 30964 N N . PHE A 1 102 ? -19.553 -12.208 5.500 1.00 0.00 102 PHE A N 16
ATOM 30965 C CA . PHE A 1 102 ? -18.355 -12.317 4.678 1.00 0.00 102 PHE A CA 16
ATOM 30966 C C . PHE A 1 102 ? -17.159 -12.737 5.522 1.00 0.00 102 PHE A C 16
ATOM 30967 O O . PHE A 1 102 ? -16.293 -13.466 5.053 1.00 0.00 102 PHE A O 16
ATOM 30984 N N . ASP A 1 103 ? -17.141 -12.281 6.772 1.00 0.00 103 ASP A N 16
ATOM 30985 C CA . ASP A 1 103 ? -16.071 -12.589 7.731 1.00 0.00 103 ASP A CA 16
ATOM 30986 C C . ASP A 1 103 ? -15.719 -14.083 7.753 1.00 0.00 103 ASP A C 16
ATOM 30987 O O . ASP A 1 103 ? -14.575 -14.459 8.020 1.00 0.00 103 ASP A O 16
ATOM 30996 N N . GLY A 1 104 ? -16.700 -14.927 7.448 1.00 0.00 104 GLY A N 16
ATOM 30997 C CA . GLY A 1 104 ? -16.477 -16.362 7.418 1.00 0.00 104 GLY A CA 16
ATOM 30998 C C . GLY A 1 104 ? -15.355 -16.772 6.474 1.00 0.00 104 GLY A C 16
ATOM 30999 O O . GLY A 1 104 ? -14.664 -17.761 6.724 1.00 0.00 104 GLY A O 16
ATOM 31003 N N . ILE A 1 105 ? -15.155 -15.996 5.409 1.00 0.00 105 ILE A N 16
ATOM 31004 C CA . ILE A 1 105 ? -14.151 -16.310 4.388 1.00 0.00 105 ILE A CA 16
ATOM 31005 C C . ILE A 1 105 ? -12.748 -16.388 4.999 1.00 0.00 105 ILE A C 16
ATOM 31006 O O . ILE A 1 105 ? -11.911 -17.178 4.560 1.00 0.00 105 ILE A O 16
ATOM 31022 N N . PHE A 1 106 ? -12.509 -15.589 6.039 1.00 0.00 106 PHE A N 16
ATOM 31023 C CA . PHE A 1 106 ? -11.200 -15.538 6.689 1.00 0.00 106 PHE A CA 16
ATOM 31024 C C . PHE A 1 106 ? -10.930 -16.824 7.460 1.00 0.00 106 PHE A C 16
ATOM 31025 O O . PHE A 1 106 ? -9.790 -17.139 7.793 1.00 0.00 106 PHE A O 16
ATOM 31042 N N . ASN A 1 107 ? -11.988 -17.576 7.713 1.00 0.00 107 ASN A N 16
ATOM 31043 C CA . ASN A 1 107 ? -11.885 -18.827 8.449 1.00 0.00 107 ASN A CA 16
ATOM 31044 C C . ASN A 1 107 ? -11.810 -19.993 7.471 1.00 0.00 107 ASN A C 16
ATOM 31045 O O . ASN A 1 107 ? -12.166 -21.123 7.802 1.00 0.00 107 ASN A O 16
ATOM 31056 N N . GLN A 1 108 ? -11.354 -19.687 6.254 1.00 0.00 108 GLN A N 16
ATOM 31057 C CA . GLN A 1 108 ? -11.147 -20.690 5.205 1.00 0.00 108 GLN A CA 16
ATOM 31058 C C . GLN A 1 108 ? -12.478 -21.272 4.741 1.00 0.00 108 GLN A C 16
ATOM 31059 O O . GLN A 1 108 ? -12.541 -22.402 4.254 1.00 0.00 108 GLN A O 16
ATOM 31073 N N . ALA A 1 109 ? -13.535 -20.479 4.874 1.00 0.00 109 ALA A N 16
ATOM 31074 C CA . ALA A 1 109 ? -14.867 -20.900 4.466 1.00 0.00 109 ALA A CA 16
ATOM 31075 C C . ALA A 1 109 ? -15.000 -20.915 2.950 1.00 0.00 109 ALA A C 16
ATOM 31076 O O . ALA A 1 109 ? -14.260 -20.233 2.240 1.00 0.00 109 ALA A O 16
ATOM 31083 N N . ASP A 1 110 ? -15.953 -21.693 2.469 1.00 0.00 110 ASP A N 16
ATOM 31084 C CA . ASP A 1 110 ? -16.214 -21.803 1.043 1.00 0.00 110 ASP A CA 16
ATOM 31085 C C . ASP A 1 110 ? -16.910 -20.554 0.528 1.00 0.00 110 ASP A C 16
ATOM 31086 O O . ASP A 1 110 ? -17.696 -19.924 1.243 1.00 0.00 110 ASP A O 16
ATOM 31095 N N . SER A 1 111 ? -16.639 -20.217 -0.716 1.00 0.00 111 SER A N 16
ATOM 31096 C CA . SER A 1 111 ? -17.125 -18.971 -1.293 1.00 0.00 111 SER A CA 16
ATOM 31097 C C . SER A 1 111 ? -18.557 -19.120 -1.791 1.00 0.00 111 SER A C 16
ATOM 31098 O O . SER A 1 111 ? -19.316 -18.158 -1.792 1.00 0.00 111 SER A O 16
ATOM 31106 N N . LYS A 1 112 ? -18.936 -20.329 -2.189 1.00 0.00 112 LYS A N 16
ATOM 31107 C CA . LYS A 1 112 ? -20.310 -20.595 -2.598 1.00 0.00 112 LYS A CA 16
ATOM 31108 C C . LYS A 1 112 ? -21.201 -20.630 -1.362 1.00 0.00 112 LYS A C 16
ATOM 31109 O O . LYS A 1 112 ? -22.344 -20.171 -1.378 1.00 0.00 112 LYS A O 16
ATOM 31128 N N . THR A 1 113 ? -20.651 -21.164 -0.284 1.00 0.00 113 THR A N 16
ATOM 31129 C CA . THR A 1 113 ? -21.331 -21.195 0.997 1.00 0.00 113 THR A CA 16
ATOM 31130 C C . THR A 1 113 ? -21.559 -19.776 1.516 1.00 0.00 113 THR A C 16
ATOM 31131 O O . THR A 1 113 ? -22.659 -19.426 1.944 1.00 0.00 113 THR A O 16
ATOM 31142 N N . THR A 1 114 ? -20.521 -18.955 1.445 1.00 0.00 114 THR A N 16
ATOM 31143 C CA . THR A 1 114 ? -20.612 -17.573 1.885 1.00 0.00 114 THR A CA 16
ATOM 31144 C C . THR A 1 114 ? -21.413 -16.734 0.879 1.00 0.00 114 THR A C 16
ATOM 31145 O O . THR A 1 114 ? -22.018 -15.722 1.239 1.00 0.00 114 THR A O 16
ATOM 31156 N N . LEU A 1 115 ? -21.423 -17.175 -0.381 1.00 0.00 115 LEU A N 16
ATOM 31157 C CA . LEU A 1 115 ? -22.256 -16.565 -1.414 1.00 0.00 115 LEU A CA 16
ATOM 31158 C C . LEU A 1 115 ? -23.716 -16.585 -0.960 1.00 0.00 115 LEU A C 16
ATOM 31159 O O . LEU A 1 115 ? -24.425 -15.580 -1.042 1.00 0.00 115 LEU A O 16
ATOM 31175 N N . ASN A 1 116 ? -24.144 -17.737 -0.453 1.00 0.00 116 ASN A N 16
ATOM 31176 C CA . ASN A 1 116 ? -25.508 -17.908 0.029 1.00 0.00 116 ASN A CA 16
ATOM 31177 C C . ASN A 1 116 ? -25.777 -17.027 1.241 1.00 0.00 116 ASN A C 16
ATOM 31178 O O . ASN A 1 116 ? -26.898 -16.565 1.437 1.00 0.00 116 ASN A O 16
ATOM 31189 N N . LYS A 1 117 ? -24.745 -16.793 2.048 1.00 0.00 117 LYS A N 16
ATOM 31190 C CA . LYS A 1 117 ? -24.868 -15.935 3.222 1.00 0.00 117 LYS A CA 16
ATOM 31191 C C . LYS A 1 117 ? -25.191 -14.500 2.823 1.00 0.00 117 LYS A C 16
ATOM 31192 O O . LYS A 1 117 ? -26.113 -13.890 3.366 1.00 0.00 117 LYS A O 16
ATOM 31211 N N . LEU A 1 118 ? -24.437 -13.973 1.866 1.00 0.00 118 LEU A N 16
ATOM 31212 C CA . LEU A 1 118 ? -24.637 -12.605 1.404 1.00 0.00 118 LEU A CA 16
ATOM 31213 C C . LEU A 1 118 ? -25.990 -12.462 0.712 1.00 0.00 118 LEU A C 16
ATOM 31214 O O . LEU A 1 118 ? -26.630 -11.413 0.781 1.00 0.00 118 LEU A O 16
ATOM 31230 N N . LYS A 1 119 ? -26.421 -13.527 0.050 1.00 0.00 119 LYS A N 16
ATOM 31231 C CA . LYS A 1 119 ? -27.742 -13.561 -0.565 1.00 0.00 119 LYS A CA 16
ATOM 31232 C C . LYS A 1 119 ? -28.831 -13.580 0.495 1.00 0.00 119 LYS A C 16
ATOM 31233 O O . LYS A 1 119 ? -29.796 -12.824 0.427 1.00 0.00 119 LYS A O 16
ATOM 31252 N N . ASP A 1 120 ? -28.654 -14.445 1.482 1.00 0.00 120 ASP A N 16
ATOM 31253 C CA . ASP A 1 120 ? -29.683 -14.691 2.485 1.00 0.00 120 ASP A CA 16
ATOM 31254 C C . ASP A 1 120 ? -29.649 -13.640 3.591 1.00 0.00 120 ASP A C 16
ATOM 31255 O O . ASP A 1 120 ? -30.204 -13.840 4.671 1.00 0.00 120 ASP A O 16
ATOM 31264 N N . THR A 1 121 ? -29.004 -12.515 3.321 1.00 0.00 121 THR A N 16
ATOM 31265 C CA . THR A 1 121 ? -29.020 -11.407 4.249 1.00 0.00 121 THR A CA 16
ATOM 31266 C C . THR A 1 121 ? -30.407 -10.775 4.235 1.00 0.00 121 THR A C 16
ATOM 31267 O O . THR A 1 121 ? -31.157 -10.877 5.209 1.00 0.00 121 THR A O 16
ATOM 31278 N N . ILE A 1 122 ? -30.747 -10.129 3.127 1.00 0.00 122 ILE A N 16
ATOM 31279 C CA . ILE A 1 122 ? -32.095 -9.654 2.903 1.00 0.00 122 ILE A CA 16
ATOM 31280 C C . ILE A 1 122 ? -32.663 -10.277 1.635 1.00 0.00 122 ILE A C 16
ATOM 31281 O O . ILE A 1 122 ? -33.464 -11.227 1.747 1.00 0.00 122 ILE A O 16
ATOM 31297 N N . GLY A 1 1 ? -4.700 5.442 -4.371 1.00 0.00 1 GLY A N 17
ATOM 31298 C CA . GLY A 1 1 ? -4.042 4.166 -4.736 1.00 0.00 1 GLY A CA 17
ATOM 31299 C C . GLY A 1 1 ? -3.066 3.694 -3.680 1.00 0.00 1 GLY A C 17
ATOM 31300 O O . GLY A 1 1 ? -1.862 3.614 -3.931 1.00 0.00 1 GLY A O 17
ATOM 31303 N N . ALA A 1 2 ? -3.576 3.384 -2.494 1.00 0.00 2 ALA A N 17
ATOM 31304 C CA . ALA A 1 2 ? -2.739 2.867 -1.420 1.00 0.00 2 ALA A CA 17
ATOM 31305 C C . ALA A 1 2 ? -2.347 1.424 -1.707 1.00 0.00 2 ALA A C 17
ATOM 31306 O O . ALA A 1 2 ? -1.209 1.014 -1.480 1.00 0.00 2 ALA A O 17
ATOM 31313 N N . MET A 1 3 ? -3.303 0.665 -2.217 1.00 0.00 3 MET A N 17
ATOM 31314 C CA . MET A 1 3 ? -3.076 -0.722 -2.587 1.00 0.00 3 MET A CA 17
ATOM 31315 C C . MET A 1 3 ? -3.647 -0.988 -3.970 1.00 0.00 3 MET A C 17
ATOM 31316 O O . MET A 1 3 ? -4.809 -0.673 -4.238 1.00 0.00 3 MET A O 17
ATOM 31330 N N . GLY A 1 4 ? -2.826 -1.541 -4.848 1.00 0.00 4 GLY A N 17
ATOM 31331 C CA . GLY A 1 4 ? -3.306 -1.946 -6.150 1.00 0.00 4 GLY A CA 17
ATOM 31332 C C . GLY A 1 4 ? -4.266 -3.107 -6.031 1.00 0.00 4 GLY A C 17
ATOM 31333 O O . GLY A 1 4 ? -3.840 -4.240 -5.808 1.00 0.00 4 GLY A O 17
ATOM 31337 N N . THR A 1 5 ? -5.555 -2.810 -6.152 1.00 0.00 5 THR A N 17
ATOM 31338 C CA . THR A 1 5 ? -6.612 -3.793 -5.952 1.00 0.00 5 THR A CA 17
ATOM 31339 C C . THR A 1 5 ? -6.398 -5.047 -6.800 1.00 0.00 5 THR A C 17
ATOM 31340 O O . THR A 1 5 ? -6.553 -5.025 -8.022 1.00 0.00 5 THR A O 17
ATOM 31351 N N . PRO A 1 6 ? -6.045 -6.169 -6.148 1.00 0.00 6 PRO A N 17
ATOM 31352 C CA . PRO A 1 6 ? -5.744 -7.424 -6.838 1.00 0.00 6 PRO A CA 17
ATOM 31353 C C . PRO A 1 6 ? -6.986 -8.028 -7.477 1.00 0.00 6 PRO A C 17
ATOM 31354 O O . PRO A 1 6 ? -6.904 -8.741 -8.480 1.00 0.00 6 PRO A O 17
ATOM 31365 N N . LEU A 1 7 ? -8.137 -7.730 -6.893 1.00 0.00 7 LEU A N 17
ATOM 31366 C CA . LEU A 1 7 ? -9.397 -8.245 -7.387 1.00 0.00 7 LEU A CA 17
ATOM 31367 C C . LEU A 1 7 ? -9.761 -7.588 -8.714 1.00 0.00 7 LEU A C 17
ATOM 31368 O O . LEU A 1 7 ? -10.159 -8.267 -9.653 1.00 0.00 7 LEU A O 17
ATOM 31384 N N . GLU A 1 8 ? -9.564 -6.277 -8.803 1.00 0.00 8 GLU A N 17
ATOM 31385 C CA . GLU A 1 8 ? -9.963 -5.505 -9.983 1.00 0.00 8 GLU A CA 17
ATOM 31386 C C . GLU A 1 8 ? -9.214 -5.942 -11.238 1.00 0.00 8 GLU A C 17
ATOM 31387 O O . GLU A 1 8 ? -9.620 -5.625 -12.356 1.00 0.00 8 GLU A O 17
ATOM 31399 N N . LYS A 1 9 ? -8.139 -6.691 -11.049 1.00 0.00 9 LYS A N 17
ATOM 31400 C CA . LYS A 1 9 ? -7.312 -7.132 -12.157 1.00 0.00 9 LYS A CA 17
ATOM 31401 C C . LYS A 1 9 ? -7.915 -8.369 -12.818 1.00 0.00 9 LYS A C 17
ATOM 31402 O O . LYS A 1 9 ? -7.540 -8.742 -13.928 1.00 0.00 9 LYS A O 17
ATOM 31421 N N . LEU A 1 10 ? -8.846 -9.007 -12.118 1.00 0.00 10 LEU A N 17
ATOM 31422 C CA . LEU A 1 10 ? -9.560 -10.147 -12.651 1.00 0.00 10 LEU A CA 17
ATOM 31423 C C . LEU A 1 10 ? -11.058 -9.892 -12.682 1.00 0.00 10 LEU A C 17
ATOM 31424 O O . LEU A 1 10 ? -11.765 -10.446 -13.505 1.00 0.00 10 LEU A O 17
ATOM 31440 N N . VAL A 1 11 ? -11.532 -9.042 -11.785 1.00 0.00 11 VAL A N 17
ATOM 31441 C CA . VAL A 1 11 ? -12.945 -8.643 -11.754 1.00 0.00 11 VAL A CA 17
ATOM 31442 C C . VAL A 1 11 ? -13.413 -8.163 -13.131 1.00 0.00 11 VAL A C 17
ATOM 31443 O O . VAL A 1 11 ? -14.575 -8.341 -13.506 1.00 0.00 11 VAL A O 17
ATOM 31456 N N . SER A 1 12 ? -12.487 -7.603 -13.893 1.00 0.00 12 SER A N 17
ATOM 31457 C CA . SER A 1 12 ? -12.777 -7.119 -15.232 1.00 0.00 12 SER A CA 17
ATOM 31458 C C . SER A 1 12 ? -13.270 -8.247 -16.142 1.00 0.00 12 SER A C 17
ATOM 31459 O O . SER A 1 12 ? -14.078 -8.015 -17.038 1.00 0.00 12 SER A O 17
ATOM 31467 N N . ARG A 1 13 ? -12.804 -9.473 -15.888 1.00 0.00 13 ARG A N 17
ATOM 31468 C CA . ARG A 1 13 ? -13.154 -10.614 -16.731 1.00 0.00 13 ARG A CA 17
ATOM 31469 C C . ARG A 1 13 ? -14.530 -11.165 -16.368 1.00 0.00 13 ARG A C 17
ATOM 31470 O O . ARG A 1 13 ? -15.068 -12.015 -17.073 1.00 0.00 13 ARG A O 17
ATOM 31491 N N . LEU A 1 14 ? -15.078 -10.708 -15.248 1.00 0.00 14 LEU A N 17
ATOM 31492 C CA . LEU A 1 14 ? -16.426 -11.095 -14.853 1.00 0.00 14 LEU A CA 17
ATOM 31493 C C . LEU A 1 14 ? -17.437 -10.149 -15.486 1.00 0.00 14 LEU A C 17
ATOM 31494 O O . LEU A 1 14 ? -18.641 -10.411 -15.488 1.00 0.00 14 LEU A O 17
ATOM 31510 N N . ASN A 1 15 ? -16.912 -9.047 -16.021 1.00 0.00 15 ASN A N 17
ATOM 31511 C CA . ASN A 1 15 ? -17.691 -8.073 -16.783 1.00 0.00 15 ASN A CA 17
ATOM 31512 C C . ASN A 1 15 ? -18.807 -7.466 -15.942 1.00 0.00 15 ASN A C 17
ATOM 31513 O O . ASN A 1 15 ? -19.975 -7.817 -16.095 1.00 0.00 15 ASN A O 17
ATOM 31524 N N . LEU A 1 16 ? -18.439 -6.571 -15.035 1.00 0.00 16 LEU A N 17
ATOM 31525 C CA . LEU A 1 16 ? -19.414 -5.888 -14.197 1.00 0.00 16 LEU A CA 17
ATOM 31526 C C . LEU A 1 16 ? -19.613 -4.453 -14.659 1.00 0.00 16 LEU A C 17
ATOM 31527 O O . LEU A 1 16 ? -18.707 -3.846 -15.235 1.00 0.00 16 LEU A O 17
ATOM 31543 N N . ASN A 1 17 ? -20.791 -3.913 -14.401 1.00 0.00 17 ASN A N 17
ATOM 31544 C CA . ASN A 1 17 ? -21.077 -2.524 -14.755 1.00 0.00 17 ASN A CA 17
ATOM 31545 C C . ASN A 1 17 ? -20.810 -1.605 -13.565 1.00 0.00 17 ASN A C 17
ATOM 31546 O O . ASN A 1 17 ? -20.507 -2.075 -12.466 1.00 0.00 17 ASN A O 17
ATOM 31557 N N . ASN A 1 18 ? -20.903 -0.297 -13.790 1.00 0.00 18 ASN A N 17
ATOM 31558 C CA . ASN A 1 18 ? -20.634 0.691 -12.742 1.00 0.00 18 ASN A CA 17
ATOM 31559 C C . ASN A 1 18 ? -21.560 0.484 -11.547 1.00 0.00 18 ASN A C 17
ATOM 31560 O O . ASN A 1 18 ? -21.172 0.695 -10.402 1.00 0.00 18 ASN A O 17
ATOM 31571 N N . THR A 1 19 ? -22.771 0.035 -11.826 1.00 0.00 19 THR A N 17
ATOM 31572 C CA . THR A 1 19 ? -23.781 -0.137 -10.793 1.00 0.00 19 THR A CA 17
ATOM 31573 C C . THR A 1 19 ? -23.424 -1.313 -9.883 1.00 0.00 19 THR A C 17
ATOM 31574 O O . THR A 1 19 ? -23.635 -1.273 -8.670 1.00 0.00 19 THR A O 17
ATOM 31585 N N . GLU A 1 20 ? -22.870 -2.354 -10.481 1.00 0.00 20 GLU A N 17
ATOM 31586 C CA . GLU A 1 20 ? -22.434 -3.526 -9.744 1.00 0.00 20 GLU A CA 17
ATOM 31587 C C . GLU A 1 20 ? -21.143 -3.232 -8.996 1.00 0.00 20 GLU A C 17
ATOM 31588 O O . GLU A 1 20 ? -20.957 -3.669 -7.862 1.00 0.00 20 GLU A O 17
ATOM 31600 N N . LYS A 1 21 ? -20.255 -2.477 -9.630 1.00 0.00 21 LYS A N 17
ATOM 31601 C CA . LYS A 1 21 ? -19.003 -2.094 -8.998 1.00 0.00 21 LYS A CA 17
ATOM 31602 C C . LYS A 1 21 ? -19.231 -1.086 -7.878 1.00 0.00 21 LYS A C 17
ATOM 31603 O O . LYS A 1 21 ? -18.443 -1.016 -6.938 1.00 0.00 21 LYS A O 17
ATOM 31622 N N . GLU A 1 22 ? -20.293 -0.294 -7.989 1.00 0.00 22 GLU A N 17
ATOM 31623 C CA . GLU A 1 22 ? -20.742 0.539 -6.886 1.00 0.00 22 GLU A CA 17
ATOM 31624 C C . GLU A 1 22 ? -20.978 -0.341 -5.664 1.00 0.00 22 GLU A C 17
ATOM 31625 O O . GLU A 1 22 ? -20.501 -0.059 -4.566 1.00 0.00 22 GLU A O 17
ATOM 31637 N N . THR A 1 23 ? -21.693 -1.431 -5.896 1.00 0.00 23 THR A N 17
ATOM 31638 C CA . THR A 1 23 ? -21.984 -2.412 -4.867 1.00 0.00 23 THR A CA 17
ATOM 31639 C C . THR A 1 23 ? -20.712 -3.115 -4.392 1.00 0.00 23 THR A C 17
ATOM 31640 O O . THR A 1 23 ? -20.540 -3.370 -3.200 1.00 0.00 23 THR A O 17
ATOM 31651 N N . LEU A 1 24 ? -19.824 -3.428 -5.329 1.00 0.00 24 LEU A N 17
ATOM 31652 C CA . LEU A 1 24 ? -18.556 -4.068 -4.998 1.00 0.00 24 LEU A CA 17
ATOM 31653 C C . LEU A 1 24 ? -17.736 -3.149 -4.097 1.00 0.00 24 LEU A C 17
ATOM 31654 O O . LEU A 1 24 ? -17.197 -3.579 -3.077 1.00 0.00 24 LEU A O 17
ATOM 31670 N N . THR A 1 25 ? -17.666 -1.880 -4.475 1.00 0.00 25 THR A N 17
ATOM 31671 C CA . THR A 1 25 ? -16.985 -0.877 -3.673 1.00 0.00 25 THR A CA 17
ATOM 31672 C C . THR A 1 25 ? -17.662 -0.750 -2.311 1.00 0.00 25 THR A C 17
ATOM 31673 O O . THR A 1 25 ? -16.997 -0.710 -1.277 1.00 0.00 25 THR A O 17
ATOM 31684 N N . PHE A 1 26 ? -18.991 -0.712 -2.334 1.00 0.00 26 PHE A N 17
ATOM 31685 C CA . PHE A 1 26 ? -19.801 -0.665 -1.124 1.00 0.00 26 PHE A CA 17
ATOM 31686 C C . PHE A 1 26 ? -19.452 -1.819 -0.186 1.00 0.00 26 PHE A C 17
ATOM 31687 O O . PHE A 1 26 ? -19.182 -1.608 0.997 1.00 0.00 26 PHE A O 17
ATOM 31704 N N . LEU A 1 27 ? -19.442 -3.030 -0.731 1.00 0.00 27 LEU A N 17
ATOM 31705 C CA . LEU A 1 27 ? -19.155 -4.228 0.043 1.00 0.00 27 LEU A CA 17
ATOM 31706 C C . LEU A 1 27 ? -17.760 -4.148 0.655 1.00 0.00 27 LEU A C 17
ATOM 31707 O O . LEU A 1 27 ? -17.598 -4.261 1.869 1.00 0.00 27 LEU A O 17
ATOM 31723 N N . THR A 1 28 ? -16.761 -3.927 -0.186 1.00 0.00 28 THR A N 17
ATOM 31724 C CA . THR A 1 28 ? -15.382 -3.864 0.255 1.00 0.00 28 THR A CA 17
ATOM 31725 C C . THR A 1 28 ? -15.175 -2.750 1.291 1.00 0.00 28 THR A C 17
ATOM 31726 O O . THR A 1 28 ? -14.363 -2.885 2.208 1.00 0.00 28 THR A O 17
ATOM 31737 N N . ASN A 1 29 ? -15.931 -1.664 1.158 1.00 0.00 29 ASN A N 17
ATOM 31738 C CA . ASN A 1 29 ? -15.845 -0.554 2.104 1.00 0.00 29 ASN A CA 17
ATOM 31739 C C . ASN A 1 29 ? -16.469 -0.914 3.443 1.00 0.00 29 ASN A C 17
ATOM 31740 O O . ASN A 1 29 ? -15.903 -0.612 4.492 1.00 0.00 29 ASN A O 17
ATOM 31751 N N . LEU A 1 30 ? -17.632 -1.561 3.412 1.00 0.00 30 LEU A N 17
ATOM 31752 C CA . LEU A 1 30 ? -18.326 -1.921 4.644 1.00 0.00 30 LEU A CA 17
ATOM 31753 C C . LEU A 1 30 ? -17.576 -3.027 5.378 1.00 0.00 30 LEU A C 17
ATOM 31754 O O . LEU A 1 30 ? -17.684 -3.160 6.595 1.00 0.00 30 LEU A O 17
ATOM 31770 N N . LEU A 1 31 ? -16.812 -3.815 4.637 1.00 0.00 31 LEU A N 17
ATOM 31771 C CA . LEU A 1 31 ? -15.979 -4.837 5.248 1.00 0.00 31 LEU A CA 17
ATOM 31772 C C . LEU A 1 31 ? -14.840 -4.180 6.016 1.00 0.00 31 LEU A C 17
ATOM 31773 O O . LEU A 1 31 ? -14.523 -4.578 7.130 1.00 0.00 31 LEU A O 17
ATOM 31789 N N . LYS A 1 32 ? -14.261 -3.136 5.435 1.00 0.00 32 LYS A N 17
ATOM 31790 C CA . LYS A 1 32 ? -13.211 -2.368 6.104 1.00 0.00 32 LYS A CA 17
ATOM 31791 C C . LYS A 1 32 ? -13.816 -1.462 7.172 1.00 0.00 32 LYS A C 17
ATOM 31792 O O . LYS A 1 32 ? -13.109 -0.754 7.887 1.00 0.00 32 LYS A O 17
ATOM 31811 N N . GLU A 1 33 ? -15.131 -1.501 7.268 1.00 0.00 33 GLU A N 17
ATOM 31812 C CA . GLU A 1 33 ? -15.871 -0.657 8.181 1.00 0.00 33 GLU A CA 17
ATOM 31813 C C . GLU A 1 33 ? -16.309 -1.458 9.403 1.00 0.00 33 GLU A C 17
ATOM 31814 O O . GLU A 1 33 ? -16.086 -1.053 10.540 1.00 0.00 33 GLU A O 17
ATOM 31826 N N . LYS A 1 34 ? -16.929 -2.602 9.153 1.00 0.00 34 LYS A N 17
ATOM 31827 C CA . LYS A 1 34 ? -17.487 -3.419 10.215 1.00 0.00 34 LYS A CA 17
ATOM 31828 C C . LYS A 1 34 ? -16.517 -4.494 10.712 1.00 0.00 34 LYS A C 17
ATOM 31829 O O . LYS A 1 34 ? -16.453 -4.756 11.910 1.00 0.00 34 LYS A O 17
ATOM 31848 N N . LEU A 1 35 ? -15.748 -5.100 9.808 1.00 0.00 35 LEU A N 17
ATOM 31849 C CA . LEU A 1 35 ? -14.893 -6.233 10.180 1.00 0.00 35 LEU A CA 17
ATOM 31850 C C . LEU A 1 35 ? -13.753 -5.817 11.105 1.00 0.00 35 LEU A C 17
ATOM 31851 O O . LEU A 1 35 ? -13.141 -6.662 11.753 1.00 0.00 35 LEU A O 17
ATOM 31867 N N . VAL A 1 36 ? -13.474 -4.520 11.178 1.00 0.00 36 VAL A N 17
ATOM 31868 C CA . VAL A 1 36 ? -12.414 -4.020 12.051 1.00 0.00 36 VAL A CA 17
ATOM 31869 C C . VAL A 1 36 ? -12.842 -4.083 13.517 1.00 0.00 36 VAL A C 17
ATOM 31870 O O . VAL A 1 36 ? -12.062 -3.765 14.420 1.00 0.00 36 VAL A O 17
ATOM 31883 N N . ASP A 1 37 ? -14.087 -4.487 13.736 1.00 0.00 37 ASP A N 17
ATOM 31884 C CA . ASP A 1 37 ? -14.615 -4.684 15.077 1.00 0.00 37 ASP A CA 17
ATOM 31885 C C . ASP A 1 37 ? -14.485 -6.151 15.466 1.00 0.00 37 ASP A C 17
ATOM 31886 O O . ASP A 1 37 ? -14.872 -7.031 14.699 1.00 0.00 37 ASP A O 17
ATOM 31895 N N . PRO A 1 38 ? -13.952 -6.441 16.660 1.00 0.00 38 PRO A N 17
ATOM 31896 C CA . PRO A 1 38 ? -13.727 -7.820 17.115 1.00 0.00 38 PRO A CA 17
ATOM 31897 C C . PRO A 1 38 ? -15.022 -8.614 17.313 1.00 0.00 38 PRO A C 17
ATOM 31898 O O . PRO A 1 38 ? -14.984 -9.827 17.516 1.00 0.00 38 PRO A O 17
ATOM 31909 N N . ASN A 1 39 ? -16.164 -7.935 17.265 1.00 0.00 39 ASN A N 17
ATOM 31910 C CA . ASN A 1 39 ? -17.453 -8.598 17.421 1.00 0.00 39 ASN A CA 17
ATOM 31911 C C . ASN A 1 39 ? -18.037 -8.945 16.061 1.00 0.00 39 ASN A C 17
ATOM 31912 O O . ASN A 1 39 ? -18.963 -9.749 15.956 1.00 0.00 39 ASN A O 17
ATOM 31923 N N . ILE A 1 40 ? -17.493 -8.328 15.024 1.00 0.00 40 ILE A N 17
ATOM 31924 C CA . ILE A 1 40 ? -17.993 -8.526 13.673 1.00 0.00 40 ILE A CA 17
ATOM 31925 C C . ILE A 1 40 ? -16.981 -9.293 12.835 1.00 0.00 40 ILE A C 17
ATOM 31926 O O . ILE A 1 40 ? -17.332 -10.229 12.121 1.00 0.00 40 ILE A O 17
ATOM 31942 N N . GLY A 1 41 ? -15.721 -8.902 12.942 1.00 0.00 41 GLY A N 17
ATOM 31943 C CA . GLY A 1 41 ? -14.668 -9.576 12.224 1.00 0.00 41 GLY A CA 17
ATOM 31944 C C . GLY A 1 41 ? -13.916 -10.515 13.130 1.00 0.00 41 GLY A C 17
ATOM 31945 O O . GLY A 1 41 ? -12.720 -10.336 13.372 1.00 0.00 41 GLY A O 17
ATOM 31949 N N . LEU A 1 42 ? -14.628 -11.508 13.642 1.00 0.00 42 LEU A N 17
ATOM 31950 C CA . LEU A 1 42 ? -14.062 -12.465 14.579 1.00 0.00 42 LEU A CA 17
ATOM 31951 C C . LEU A 1 42 ? -12.896 -13.184 13.926 1.00 0.00 42 LEU A C 17
ATOM 31952 O O . LEU A 1 42 ? -11.831 -13.349 14.521 1.00 0.00 42 LEU A O 17
ATOM 31968 N N . HIS A 1 43 ? -13.093 -13.586 12.687 1.00 0.00 43 HIS A N 17
ATOM 31969 C CA . HIS A 1 43 ? -12.064 -14.308 11.968 1.00 0.00 43 HIS A CA 17
ATOM 31970 C C . HIS A 1 43 ? -11.102 -13.328 11.327 1.00 0.00 43 HIS A C 17
ATOM 31971 O O . HIS A 1 43 ? -9.898 -13.568 11.295 1.00 0.00 43 HIS A O 17
ATOM 31985 N N . PHE A 1 44 ? -11.641 -12.222 10.828 1.00 0.00 44 PHE A N 17
ATOM 31986 C CA . PHE A 1 44 ? -10.835 -11.173 10.211 1.00 0.00 44 PHE A CA 17
ATOM 31987 C C . PHE A 1 44 ? -9.746 -10.694 11.163 1.00 0.00 44 PHE A C 17
ATOM 31988 O O . PHE A 1 44 ? -8.566 -10.665 10.810 1.00 0.00 44 PHE A O 17
ATOM 32005 N N . LYS A 1 45 ? -10.151 -10.327 12.368 1.00 0.00 45 LYS A N 17
ATOM 32006 C CA . LYS A 1 45 ? -9.226 -9.866 13.387 1.00 0.00 45 LYS A CA 17
ATOM 32007 C C . LYS A 1 45 ? -8.198 -10.931 13.706 1.00 0.00 45 LYS A C 17
ATOM 32008 O O . LYS A 1 45 ? -7.003 -10.650 13.822 1.00 0.00 45 LYS A O 17
ATOM 32027 N N . ASN A 1 46 ? -8.667 -12.158 13.827 1.00 0.00 46 ASN A N 17
ATOM 32028 C CA . ASN A 1 46 ? -7.819 -13.235 14.295 1.00 0.00 46 ASN A CA 17
ATOM 32029 C C . ASN A 1 46 ? -6.861 -13.721 13.213 1.00 0.00 46 ASN A C 17
ATOM 32030 O O . ASN A 1 46 ? -5.820 -14.299 13.519 1.00 0.00 46 ASN A O 17
ATOM 32041 N N . SER A 1 47 ? -7.206 -13.492 11.955 1.00 0.00 47 SER A N 17
ATOM 32042 C CA . SER A 1 47 ? -6.355 -13.902 10.846 1.00 0.00 47 SER A CA 17
ATOM 32043 C C . SER A 1 47 ? -5.276 -12.860 10.572 1.00 0.00 47 SER A C 17
ATOM 32044 O O . SER A 1 47 ? -4.139 -13.199 10.241 1.00 0.00 47 SER A O 17
ATOM 32052 N N . GLY A 1 48 ? -5.629 -11.592 10.729 1.00 0.00 48 GLY A N 17
ATOM 32053 C CA . GLY A 1 48 ? -4.673 -10.534 10.488 1.00 0.00 48 GLY A CA 17
ATOM 32054 C C . GLY A 1 48 ? -5.207 -9.173 10.873 1.00 0.00 48 GLY A C 17
ATOM 32055 O O . GLY A 1 48 ? -4.491 -8.364 11.460 1.00 0.00 48 GLY A O 17
ATOM 32059 N N . GLY A 1 49 ? -6.470 -8.921 10.555 1.00 0.00 49 GLY A N 17
ATOM 32060 C CA . GLY A 1 49 ? -7.057 -7.627 10.837 1.00 0.00 49 GLY A CA 17
ATOM 32061 C C . GLY A 1 49 ? -6.439 -6.532 9.996 1.00 0.00 49 GLY A C 17
ATOM 32062 O O . GLY A 1 49 ? -6.058 -5.482 10.512 1.00 0.00 49 GLY A O 17
ATOM 32066 N N . ASP A 1 50 ? -6.335 -6.776 8.696 1.00 0.00 50 ASP A N 17
ATOM 32067 C CA . ASP A 1 50 ? -5.728 -5.814 7.788 1.00 0.00 50 ASP A CA 17
ATOM 32068 C C . ASP A 1 50 ? -6.601 -5.626 6.561 1.00 0.00 50 ASP A C 17
ATOM 32069 O O . ASP A 1 50 ? -7.288 -6.555 6.134 1.00 0.00 50 ASP A O 17
ATOM 32078 N N . GLU A 1 51 ? -6.558 -4.434 5.990 1.00 0.00 51 GLU A N 17
ATOM 32079 C CA . GLU A 1 51 ? -7.385 -4.101 4.835 1.00 0.00 51 GLU A CA 17
ATOM 32080 C C . GLU A 1 51 ? -7.125 -5.040 3.664 1.00 0.00 51 GLU A C 17
ATOM 32081 O O . GLU A 1 51 ? -8.057 -5.449 2.969 1.00 0.00 51 GLU A O 17
ATOM 32093 N N . SER A 1 52 ? -5.861 -5.397 3.460 1.00 0.00 52 SER A N 17
ATOM 32094 C CA . SER A 1 52 ? -5.483 -6.242 2.331 1.00 0.00 52 SER A CA 17
ATOM 32095 C C . SER A 1 52 ? -6.079 -7.637 2.476 1.00 0.00 52 SER A C 17
ATOM 32096 O O . SER A 1 52 ? -6.369 -8.303 1.486 1.00 0.00 52 SER A O 17
ATOM 32104 N N . LYS A 1 53 ? -6.291 -8.055 3.718 1.00 0.00 53 LYS A N 17
ATOM 32105 C CA . LYS A 1 53 ? -6.838 -9.370 4.006 1.00 0.00 53 LYS A CA 17
ATOM 32106 C C . LYS A 1 53 ? -8.241 -9.496 3.432 1.00 0.00 53 LYS A C 17
ATOM 32107 O O . LYS A 1 53 ? -8.652 -10.562 2.974 1.00 0.00 53 LYS A O 17
ATOM 32126 N N . ILE A 1 54 ? -8.953 -8.385 3.431 1.00 0.00 54 ILE A N 17
ATOM 32127 C CA . ILE A 1 54 ? -10.296 -8.334 2.887 1.00 0.00 54 ILE A CA 17
ATOM 32128 C C . ILE A 1 54 ? -10.245 -8.459 1.375 1.00 0.00 54 ILE A C 17
ATOM 32129 O O . ILE A 1 54 ? -10.905 -9.314 0.788 1.00 0.00 54 ILE A O 17
ATOM 32145 N N . GLU A 1 55 ? -9.428 -7.615 0.761 1.00 0.00 55 GLU A N 17
ATOM 32146 C CA . GLU A 1 55 ? -9.284 -7.583 -0.686 1.00 0.00 55 GLU A CA 17
ATOM 32147 C C . GLU A 1 55 ? -8.774 -8.920 -1.218 1.00 0.00 55 GLU A C 17
ATOM 32148 O O . GLU A 1 55 ? -9.184 -9.369 -2.291 1.00 0.00 55 GLU A O 17
ATOM 32160 N N . GLU A 1 56 ? -7.895 -9.560 -0.453 1.00 0.00 56 GLU A N 17
ATOM 32161 C CA . GLU A 1 56 ? -7.388 -10.878 -0.818 1.00 0.00 56 GLU A CA 17
ATOM 32162 C C . GLU A 1 56 ? -8.496 -11.924 -0.733 1.00 0.00 56 GLU A C 17
ATOM 32163 O O . GLU A 1 56 ? -8.616 -12.789 -1.606 1.00 0.00 56 GLU A O 17
ATOM 32175 N N . SER A 1 57 ? -9.310 -11.839 0.309 1.00 0.00 57 SER A N 17
ATOM 32176 C CA . SER A 1 57 ? -10.404 -12.779 0.494 1.00 0.00 57 SER A CA 17
ATOM 32177 C C . SER A 1 57 ? -11.478 -12.577 -0.571 1.00 0.00 57 SER A C 17
ATOM 32178 O O . SER A 1 57 ? -11.973 -13.545 -1.141 1.00 0.00 57 SER A O 17
ATOM 32186 N N . VAL A 1 58 ? -11.819 -11.318 -0.850 1.00 0.00 58 VAL A N 17
ATOM 32187 C CA . VAL A 1 58 ? -12.787 -10.995 -1.900 1.00 0.00 58 VAL A CA 17
ATOM 32188 C C . VAL A 1 58 ? -12.309 -11.535 -3.243 1.00 0.00 58 VAL A C 17
ATOM 32189 O O . VAL A 1 58 ? -13.095 -12.071 -4.024 1.00 0.00 58 VAL A O 17
ATOM 32202 N N . GLN A 1 59 ? -11.010 -11.406 -3.493 1.00 0.00 59 GLN A N 17
ATOM 32203 C CA . GLN A 1 59 ? -10.414 -11.904 -4.723 1.00 0.00 59 GLN A CA 17
ATOM 32204 C C . GLN A 1 59 ? -10.618 -13.413 -4.851 1.00 0.00 59 GLN A C 17
ATOM 32205 O O . GLN A 1 59 ? -11.109 -13.896 -5.870 1.00 0.00 59 GLN A O 17
ATOM 32219 N N . LYS A 1 60 ? -10.255 -14.149 -3.804 1.00 0.00 60 LYS A N 17
ATOM 32220 C CA . LYS A 1 60 ? -10.363 -15.604 -3.818 1.00 0.00 60 LYS A CA 17
ATOM 32221 C C . LYS A 1 60 ? -11.826 -16.025 -3.869 1.00 0.00 60 LYS A C 17
ATOM 32222 O O . LYS A 1 60 ? -12.195 -16.939 -4.604 1.00 0.00 60 LYS A O 17
ATOM 32241 N N . PHE A 1 61 ? -12.641 -15.321 -3.095 1.00 0.00 61 PHE A N 17
ATOM 32242 C CA . PHE A 1 61 ? -14.071 -15.576 -2.993 1.00 0.00 61 PHE A CA 17
ATOM 32243 C C . PHE A 1 61 ? -14.705 -15.647 -4.375 1.00 0.00 61 PHE A C 17
ATOM 32244 O O . PHE A 1 61 ? -15.321 -16.647 -4.743 1.00 0.00 61 PHE A O 17
ATOM 32261 N N . LEU A 1 62 ? -14.520 -14.586 -5.140 1.00 0.00 62 LEU A N 17
ATOM 32262 C CA . LEU A 1 62 ? -15.146 -14.460 -6.446 1.00 0.00 62 LEU A CA 17
ATOM 32263 C C . LEU A 1 62 ? -14.498 -15.388 -7.465 1.00 0.00 62 LEU A C 17
ATOM 32264 O O . LEU A 1 62 ? -15.144 -15.822 -8.417 1.00 0.00 62 LEU A O 17
ATOM 32280 N N . SER A 1 63 ? -13.232 -15.716 -7.249 1.00 0.00 63 SER A N 17
ATOM 32281 C CA . SER A 1 63 ? -12.501 -16.573 -8.176 1.00 0.00 63 SER A CA 17
ATOM 32282 C C . SER A 1 63 ? -12.972 -18.024 -8.065 1.00 0.00 63 SER A C 17
ATOM 32283 O O . SER A 1 63 ? -12.778 -18.827 -8.980 1.00 0.00 63 SER A O 17
ATOM 32291 N N . GLU A 1 64 ? -13.601 -18.353 -6.945 1.00 0.00 64 GLU A N 17
ATOM 32292 C CA . GLU A 1 64 ? -14.110 -19.689 -6.720 1.00 0.00 64 GLU A CA 17
ATOM 32293 C C . GLU A 1 64 ? -15.567 -19.801 -7.145 1.00 0.00 64 GLU A C 17
ATOM 32294 O O . GLU A 1 64 ? -16.184 -20.856 -7.001 1.00 0.00 64 GLU A O 17
ATOM 32306 N N . LEU A 1 65 ? -16.114 -18.719 -7.678 1.00 0.00 65 LEU A N 17
ATOM 32307 C CA . LEU A 1 65 ? -17.520 -18.687 -8.050 1.00 0.00 65 LEU A CA 17
ATOM 32308 C C . LEU A 1 65 ? -17.696 -18.776 -9.557 1.00 0.00 65 LEU A C 17
ATOM 32309 O O . LEU A 1 65 ? -16.722 -18.813 -10.311 1.00 0.00 65 LEU A O 17
ATOM 32325 N N . LYS A 1 66 ? -18.948 -18.819 -9.988 1.00 0.00 66 LYS A N 17
ATOM 32326 C CA . LYS A 1 66 ? -19.264 -18.745 -11.403 1.00 0.00 66 LYS A CA 17
ATOM 32327 C C . LYS A 1 66 ? -19.412 -17.289 -11.813 1.00 0.00 66 LYS A C 17
ATOM 32328 O O . LYS A 1 66 ? -19.847 -16.459 -11.013 1.00 0.00 66 LYS A O 17
ATOM 32347 N N . GLU A 1 67 ? -19.052 -16.979 -13.054 1.00 0.00 67 GLU A N 17
ATOM 32348 C CA . GLU A 1 67 ? -19.167 -15.618 -13.567 1.00 0.00 67 GLU A CA 17
ATOM 32349 C C . GLU A 1 67 ? -20.610 -15.136 -13.446 1.00 0.00 67 GLU A C 17
ATOM 32350 O O . GLU A 1 67 ? -20.873 -13.972 -13.152 1.00 0.00 67 GLU A O 17
ATOM 32362 N N . ASP A 1 68 ? -21.533 -16.067 -13.639 1.00 0.00 68 ASP A N 17
ATOM 32363 C CA . ASP A 1 68 ? -22.960 -15.788 -13.543 1.00 0.00 68 ASP A CA 17
ATOM 32364 C C . ASP A 1 68 ? -23.370 -15.471 -12.106 1.00 0.00 68 ASP A C 17
ATOM 32365 O O . ASP A 1 68 ? -24.226 -14.619 -11.867 1.00 0.00 68 ASP A O 17
ATOM 32374 N N . GLU A 1 69 ? -22.736 -16.143 -11.152 1.00 0.00 69 GLU A N 17
ATOM 32375 C CA . GLU A 1 69 ? -23.088 -16.000 -9.748 1.00 0.00 69 GLU A CA 17
ATOM 32376 C C . GLU A 1 69 ? -22.560 -14.696 -9.171 1.00 0.00 69 GLU A C 17
ATOM 32377 O O . GLU A 1 69 ? -23.184 -14.100 -8.296 1.00 0.00 69 GLU A O 17
ATOM 32389 N N . ILE A 1 70 ? -21.406 -14.261 -9.654 1.00 0.00 70 ILE A N 17
ATOM 32390 C CA . ILE A 1 70 ? -20.845 -12.983 -9.243 1.00 0.00 70 ILE A CA 17
ATOM 32391 C C . ILE A 1 70 ? -21.777 -11.843 -9.641 1.00 0.00 70 ILE A C 17
ATOM 32392 O O . ILE A 1 70 ? -22.026 -10.928 -8.852 1.00 0.00 70 ILE A O 17
ATOM 32408 N N . LYS A 1 71 ? -22.300 -11.918 -10.863 1.00 0.00 71 LYS A N 17
ATOM 32409 C CA . LYS A 1 71 ? -23.323 -10.987 -11.321 1.00 0.00 71 LYS A CA 17
ATOM 32410 C C . LYS A 1 71 ? -24.528 -11.035 -10.383 1.00 0.00 71 LYS A C 17
ATOM 32411 O O . LYS A 1 71 ? -24.954 -10.010 -9.856 1.00 0.00 71 LYS A O 17
ATOM 32430 N N . ASP A 1 72 ? -25.042 -12.244 -10.165 1.00 0.00 72 ASP A N 17
ATOM 32431 C CA . ASP A 1 72 ? -26.204 -12.467 -9.299 1.00 0.00 72 ASP A CA 17
ATOM 32432 C C . ASP A 1 72 ? -26.003 -11.866 -7.911 1.00 0.00 72 ASP A C 17
ATOM 32433 O O . ASP A 1 72 ? -26.890 -11.190 -7.382 1.00 0.00 72 ASP A O 17
ATOM 32442 N N . LEU A 1 73 ? -24.836 -12.120 -7.335 1.00 0.00 73 LEU A N 17
ATOM 32443 C CA . LEU A 1 73 ? -24.516 -11.662 -5.996 1.00 0.00 73 LEU A CA 17
ATOM 32444 C C . LEU A 1 73 ? -24.625 -10.142 -5.900 1.00 0.00 73 LEU A C 17
ATOM 32445 O O . LEU A 1 73 ? -25.435 -9.613 -5.138 1.00 0.00 73 LEU A O 17
ATOM 32461 N N . LEU A 1 74 ? -23.818 -9.449 -6.693 1.00 0.00 74 LEU A N 17
ATOM 32462 C CA . LEU A 1 74 ? -23.763 -7.996 -6.648 1.00 0.00 74 LEU A CA 17
ATOM 32463 C C . LEU A 1 74 ? -25.079 -7.371 -7.091 1.00 0.00 74 LEU A C 17
ATOM 32464 O O . LEU A 1 74 ? -25.483 -6.341 -6.561 1.00 0.00 74 LEU A O 17
ATOM 32480 N N . ALA A 1 75 ? -25.749 -7.996 -8.055 1.00 0.00 75 ALA A N 17
ATOM 32481 C CA . ALA A 1 75 ? -27.042 -7.506 -8.527 1.00 0.00 75 ALA A CA 17
ATOM 32482 C C . ALA A 1 75 ? -28.070 -7.539 -7.403 1.00 0.00 75 ALA A C 17
ATOM 32483 O O . ALA A 1 75 ? -28.942 -6.671 -7.318 1.00 0.00 75 ALA A O 17
ATOM 32490 N N . LYS A 1 76 ? -27.957 -8.540 -6.543 1.00 0.00 76 LYS A N 17
ATOM 32491 C CA . LYS A 1 76 ? -28.840 -8.667 -5.395 1.00 0.00 76 LYS A CA 17
ATOM 32492 C C . LYS A 1 76 ? -28.483 -7.633 -4.329 1.00 0.00 76 LYS A C 17
ATOM 32493 O O . LYS A 1 76 ? -29.345 -6.875 -3.877 1.00 0.00 76 LYS A O 17
ATOM 32512 N N . ILE A 1 77 ? -27.203 -7.597 -3.949 1.00 0.00 77 ILE A N 17
ATOM 32513 C CA . ILE A 1 77 ? -26.718 -6.659 -2.935 1.00 0.00 77 ILE A CA 17
ATOM 32514 C C . ILE A 1 77 ? -27.013 -5.221 -3.350 1.00 0.00 77 ILE A C 17
ATOM 32515 O O . ILE A 1 77 ? -27.378 -4.391 -2.524 1.00 0.00 77 ILE A O 17
ATOM 32531 N N . LYS A 1 78 ? -26.869 -4.956 -4.643 1.00 0.00 78 LYS A N 17
ATOM 32532 C CA . LYS A 1 78 ? -27.105 -3.635 -5.219 1.00 0.00 78 LYS A CA 17
ATOM 32533 C C . LYS A 1 78 ? -28.468 -3.079 -4.831 1.00 0.00 78 LYS A C 17
ATOM 32534 O O . LYS A 1 78 ? -28.574 -1.957 -4.340 1.00 0.00 78 LYS A O 17
ATOM 32553 N N . GLU A 1 79 ? -29.504 -3.868 -5.042 1.00 0.00 79 GLU A N 17
ATOM 32554 C CA . GLU A 1 79 ? -30.859 -3.401 -4.812 1.00 0.00 79 GLU A CA 17
ATOM 32555 C C . GLU A 1 79 ? -31.253 -3.518 -3.347 1.00 0.00 79 GLU A C 17
ATOM 32556 O O . GLU A 1 79 ? -32.093 -2.760 -2.869 1.00 0.00 79 GLU A O 17
ATOM 32568 N N . ASN A 1 80 ? -30.638 -4.450 -2.625 1.00 0.00 80 ASN A N 17
ATOM 32569 C CA . ASN A 1 80 ? -30.823 -4.503 -1.178 1.00 0.00 80 ASN A CA 17
ATOM 32570 C C . ASN A 1 80 ? -30.228 -3.247 -0.565 1.00 0.00 80 ASN A C 17
ATOM 32571 O O . ASN A 1 80 ? -30.817 -2.626 0.317 1.00 0.00 80 ASN A O 17
ATOM 32582 N N . LYS A 1 81 ? -29.049 -2.892 -1.052 1.00 0.00 81 LYS A N 17
ATOM 32583 C CA . LYS A 1 81 ? -28.390 -1.649 -0.693 1.00 0.00 81 LYS A CA 17
ATOM 32584 C C . LYS A 1 81 ? -29.292 -0.473 -1.026 1.00 0.00 81 LYS A C 17
ATOM 32585 O O . LYS A 1 81 ? -29.599 0.347 -0.169 1.00 0.00 81 LYS A O 17
ATOM 32604 N N . ASP A 1 82 ? -29.735 -0.441 -2.274 1.00 0.00 82 ASP A N 17
ATOM 32605 C CA . ASP A 1 82 ? -30.587 0.632 -2.794 1.00 0.00 82 ASP A CA 17
ATOM 32606 C C . ASP A 1 82 ? -31.819 0.862 -1.924 1.00 0.00 82 ASP A C 17
ATOM 32607 O O . ASP A 1 82 ? -32.163 2.000 -1.598 1.00 0.00 82 ASP A O 17
ATOM 32616 N N . LYS A 1 83 ? -32.479 -0.216 -1.540 1.00 0.00 83 LYS A N 17
ATOM 32617 C CA . LYS A 1 83 ? -33.725 -0.109 -0.795 1.00 0.00 83 LYS A CA 17
ATOM 32618 C C . LYS A 1 83 ? -33.480 0.144 0.694 1.00 0.00 83 LYS A C 17
ATOM 32619 O O . LYS A 1 83 ? -34.359 0.651 1.393 1.00 0.00 83 LYS A O 17
ATOM 32638 N N . LYS A 1 84 ? -32.289 -0.187 1.185 1.00 0.00 84 LYS A N 17
ATOM 32639 C CA . LYS A 1 84 ? -31.990 -0.001 2.594 1.00 0.00 84 LYS A CA 17
ATOM 32640 C C . LYS A 1 84 ? -31.247 1.298 2.850 1.00 0.00 84 LYS A C 17
ATOM 32641 O O . LYS A 1 84 ? -31.349 1.856 3.934 1.00 0.00 84 LYS A O 17
ATOM 32660 N N . GLU A 1 85 ? -30.525 1.796 1.850 1.00 0.00 85 GLU A N 17
ATOM 32661 C CA . GLU A 1 85 ? -29.824 3.073 1.980 1.00 0.00 85 GLU A CA 17
ATOM 32662 C C . GLU A 1 85 ? -30.830 4.216 2.069 1.00 0.00 85 GLU A C 17
ATOM 32663 O O . GLU A 1 85 ? -30.474 5.368 2.319 1.00 0.00 85 GLU A O 17
ATOM 32675 N N . LYS A 1 86 ? -32.092 3.863 1.840 1.00 0.00 86 LYS A N 17
ATOM 32676 C CA . LYS A 1 86 ? -33.227 4.726 2.128 1.00 0.00 86 LYS A CA 17
ATOM 32677 C C . LYS A 1 86 ? -33.197 5.162 3.591 1.00 0.00 86 LYS A C 17
ATOM 32678 O O . LYS A 1 86 ? -33.607 6.267 3.937 1.00 0.00 86 LYS A O 17
ATOM 32697 N N . ASP A 1 87 ? -32.697 4.274 4.438 1.00 0.00 87 ASP A N 17
ATOM 32698 C CA . ASP A 1 87 ? -32.633 4.515 5.869 1.00 0.00 87 ASP A CA 17
ATOM 32699 C C . ASP A 1 87 ? -31.212 4.278 6.358 1.00 0.00 87 ASP A C 17
ATOM 32700 O O . ASP A 1 87 ? -30.699 3.163 6.251 1.00 0.00 87 ASP A O 17
ATOM 32709 N N . PRO A 1 88 ? -30.560 5.319 6.888 1.00 0.00 88 PRO A N 17
ATOM 32710 C CA . PRO A 1 88 ? -29.171 5.240 7.354 1.00 0.00 88 PRO A CA 17
ATOM 32711 C C . PRO A 1 88 ? -28.913 4.040 8.260 1.00 0.00 88 PRO A C 17
ATOM 32712 O O . PRO A 1 88 ? -27.871 3.395 8.161 1.00 0.00 88 PRO A O 17
ATOM 32723 N N . GLU A 1 89 ? -29.871 3.721 9.123 1.00 0.00 89 GLU A N 17
ATOM 32724 C CA . GLU A 1 89 ? -29.685 2.655 10.093 1.00 0.00 89 GLU A CA 17
ATOM 32725 C C . GLU A 1 89 ? -30.040 1.288 9.511 1.00 0.00 89 GLU A C 17
ATOM 32726 O O . GLU A 1 89 ? -29.427 0.286 9.876 1.00 0.00 89 GLU A O 17
ATOM 32738 N N . GLU A 1 90 ? -31.022 1.233 8.612 1.00 0.00 90 GLU A N 17
ATOM 32739 C CA . GLU A 1 90 ? -31.316 -0.015 7.902 1.00 0.00 90 GLU A CA 17
ATOM 32740 C C . GLU A 1 90 ? -30.099 -0.434 7.090 1.00 0.00 90 GLU A C 17
ATOM 32741 O O . GLU A 1 90 ? -29.651 -1.580 7.148 1.00 0.00 90 GLU A O 17
ATOM 32753 N N . LEU A 1 91 ? -29.571 0.524 6.347 1.00 0.00 91 LEU A N 17
ATOM 32754 C CA . LEU A 1 91 ? -28.387 0.318 5.527 1.00 0.00 91 LEU A CA 17
ATOM 32755 C C . LEU A 1 91 ? -27.184 -0.053 6.395 1.00 0.00 91 LEU A C 17
ATOM 32756 O O . LEU A 1 91 ? -26.464 -1.010 6.103 1.00 0.00 91 LEU A O 17
ATOM 32772 N N . ASN A 1 92 ? -26.977 0.719 7.455 1.00 0.00 92 ASN A N 17
ATOM 32773 C CA . ASN A 1 92 ? -25.865 0.499 8.385 1.00 0.00 92 ASN A CA 17
ATOM 32774 C C . ASN A 1 92 ? -25.849 -0.933 8.927 1.00 0.00 92 ASN A C 17
ATOM 32775 O O . ASN A 1 92 ? -24.808 -1.594 8.919 1.00 0.00 92 ASN A O 17
ATOM 32786 N N . THR A 1 93 ? -27.000 -1.409 9.390 1.00 0.00 93 THR A N 17
ATOM 32787 C CA . THR A 1 93 ? -27.103 -2.761 9.925 1.00 0.00 93 THR A CA 17
ATOM 32788 C C . THR A 1 93 ? -26.894 -3.793 8.824 1.00 0.00 93 THR A C 17
ATOM 32789 O O . THR A 1 93 ? -26.275 -4.833 9.047 1.00 0.00 93 THR A O 17
ATOM 32800 N N . TYR A 1 94 ? -27.394 -3.488 7.630 1.00 0.00 94 TYR A N 17
ATOM 32801 C CA . TYR A 1 94 ? -27.215 -4.354 6.471 1.00 0.00 94 TYR A CA 17
ATOM 32802 C C . TYR A 1 94 ? -25.730 -4.613 6.228 1.00 0.00 94 TYR A C 17
ATOM 32803 O O . TYR A 1 94 ? -25.313 -5.755 6.029 1.00 0.00 94 TYR A O 17
ATOM 32821 N N . LYS A 1 95 ? -24.946 -3.539 6.256 1.00 0.00 95 LYS A N 17
ATOM 32822 C CA . LYS A 1 95 ? -23.488 -3.629 6.178 1.00 0.00 95 LYS A CA 17
ATOM 32823 C C . LYS A 1 95 ? -22.938 -4.616 7.203 1.00 0.00 95 LYS A C 17
ATOM 32824 O O . LYS A 1 95 ? -22.074 -5.437 6.893 1.00 0.00 95 LYS A O 17
ATOM 32843 N N . SER A 1 96 ? -23.451 -4.531 8.422 1.00 0.00 96 SER A N 17
ATOM 32844 C CA . SER A 1 96 ? -22.938 -5.329 9.527 1.00 0.00 96 SER A CA 17
ATOM 32845 C C . SER A 1 96 ? -23.225 -6.808 9.290 1.00 0.00 96 SER A C 17
ATOM 32846 O O . SER A 1 96 ? -22.363 -7.661 9.504 1.00 0.00 96 SER A O 17
ATOM 32854 N N . ILE A 1 97 ? -24.431 -7.099 8.817 1.00 0.00 97 ILE A N 17
ATOM 32855 C CA . ILE A 1 97 ? -24.832 -8.471 8.539 1.00 0.00 97 ILE A CA 17
ATOM 32856 C C . ILE A 1 97 ? -24.001 -9.045 7.392 1.00 0.00 97 ILE A C 17
ATOM 32857 O O . ILE A 1 97 ? -23.542 -10.186 7.456 1.00 0.00 97 ILE A O 17
ATOM 32873 N N . LEU A 1 98 ? -23.808 -8.236 6.351 1.00 0.00 98 LEU A N 17
ATOM 32874 C CA . LEU A 1 98 ? -22.954 -8.612 5.225 1.00 0.00 98 LEU A CA 17
ATOM 32875 C C . LEU A 1 98 ? -21.557 -8.993 5.705 1.00 0.00 98 LEU A C 17
ATOM 32876 O O . LEU A 1 98 ? -21.044 -10.065 5.382 1.00 0.00 98 LEU A O 17
ATOM 32892 N N . ALA A 1 99 ? -20.951 -8.112 6.490 1.00 0.00 99 ALA A N 17
ATOM 32893 C CA . ALA A 1 99 ? -19.601 -8.331 6.984 1.00 0.00 99 ALA A CA 17
ATOM 32894 C C . ALA A 1 99 ? -19.538 -9.545 7.901 1.00 0.00 99 ALA A C 17
ATOM 32895 O O . ALA A 1 99 ? -18.626 -10.361 7.793 1.00 0.00 99 ALA A O 17
ATOM 32902 N N . SER A 1 100 ? -20.525 -9.676 8.778 1.00 0.00 100 SER A N 17
ATOM 32903 C CA . SER A 1 100 ? -20.571 -10.794 9.715 1.00 0.00 100 SER A CA 17
ATOM 32904 C C . SER A 1 100 ? -20.834 -12.111 8.980 1.00 0.00 100 SER A C 17
ATOM 32905 O O . SER A 1 100 ? -20.729 -13.194 9.561 1.00 0.00 100 SER A O 17
ATOM 32913 N N . GLY A 1 101 ? -21.201 -12.010 7.710 1.00 0.00 101 GLY A N 17
ATOM 32914 C CA . GLY A 1 101 ? -21.348 -13.183 6.880 1.00 0.00 101 GLY A CA 17
ATOM 32915 C C . GLY A 1 101 ? -20.079 -13.479 6.108 1.00 0.00 101 GLY A C 17
ATOM 32916 O O . GLY A 1 101 ? -19.690 -14.637 5.961 1.00 0.00 101 GLY A O 17
ATOM 32920 N N . PHE A 1 102 ? -19.424 -12.423 5.634 1.00 0.00 102 PHE A N 17
ATOM 32921 C CA . PHE A 1 102 ? -18.206 -12.562 4.841 1.00 0.00 102 PHE A CA 17
ATOM 32922 C C . PHE A 1 102 ? -17.025 -12.986 5.712 1.00 0.00 102 PHE A C 17
ATOM 32923 O O . PHE A 1 102 ? -16.160 -13.728 5.262 1.00 0.00 102 PHE A O 17
ATOM 32940 N N . ASP A 1 103 ? -17.013 -12.508 6.955 1.00 0.00 103 ASP A N 17
ATOM 32941 C CA . ASP A 1 103 ? -15.933 -12.785 7.918 1.00 0.00 103 ASP A CA 17
ATOM 32942 C C . ASP A 1 103 ? -15.534 -14.263 7.962 1.00 0.00 103 ASP A C 17
ATOM 32943 O O . ASP A 1 103 ? -14.379 -14.596 8.238 1.00 0.00 103 ASP A O 17
ATOM 32952 N N . GLY A 1 104 ? -16.484 -15.145 7.676 1.00 0.00 104 GLY A N 17
ATOM 32953 C CA . GLY A 1 104 ? -16.209 -16.571 7.681 1.00 0.00 104 GLY A CA 17
ATOM 32954 C C . GLY A 1 104 ? -15.069 -16.956 6.752 1.00 0.00 104 GLY A C 17
ATOM 32955 O O . GLY A 1 104 ? -14.319 -17.892 7.040 1.00 0.00 104 GLY A O 17
ATOM 32959 N N . ILE A 1 105 ? -14.922 -16.218 5.655 1.00 0.00 105 ILE A N 17
ATOM 32960 C CA . ILE A 1 105 ? -13.909 -16.510 4.639 1.00 0.00 105 ILE A CA 17
ATOM 32961 C C . ILE A 1 105 ? -12.496 -16.495 5.240 1.00 0.00 105 ILE A C 17
ATOM 32962 O O . ILE A 1 105 ? -11.601 -17.200 4.773 1.00 0.00 105 ILE A O 17
ATOM 32978 N N . PHE A 1 106 ? -12.310 -15.711 6.299 1.00 0.00 106 PHE A N 17
ATOM 32979 C CA . PHE A 1 106 ? -11.007 -15.577 6.943 1.00 0.00 106 PHE A CA 17
ATOM 32980 C C . PHE A 1 106 ? -10.695 -16.805 7.790 1.00 0.00 106 PHE A C 17
ATOM 32981 O O . PHE A 1 106 ? -9.584 -16.974 8.288 1.00 0.00 106 PHE A O 17
ATOM 32998 N N . ASN A 1 107 ? -11.691 -17.661 7.945 1.00 0.00 107 ASN A N 17
ATOM 32999 C CA . ASN A 1 107 ? -11.523 -18.925 8.644 1.00 0.00 107 ASN A CA 17
ATOM 33000 C C . ASN A 1 107 ? -11.650 -20.061 7.635 1.00 0.00 107 ASN A C 17
ATOM 33001 O O . ASN A 1 107 ? -12.026 -21.185 7.965 1.00 0.00 107 ASN A O 17
ATOM 33012 N N . GLN A 1 108 ? -11.326 -19.725 6.386 1.00 0.00 108 GLN A N 17
ATOM 33013 C CA . GLN A 1 108 ? -11.311 -20.672 5.272 1.00 0.00 108 GLN A CA 17
ATOM 33014 C C . GLN A 1 108 ? -12.693 -21.255 5.019 1.00 0.00 108 GLN A C 17
ATOM 33015 O O . GLN A 1 108 ? -12.826 -22.380 4.530 1.00 0.00 108 GLN A O 17
ATOM 33029 N N . ALA A 1 109 ? -13.717 -20.481 5.348 1.00 0.00 109 ALA A N 17
ATOM 33030 C CA . ALA A 1 109 ? -15.085 -20.849 5.014 1.00 0.00 109 ALA A CA 17
ATOM 33031 C C . ALA A 1 109 ? -15.285 -20.760 3.515 1.00 0.00 109 ALA A C 17
ATOM 33032 O O . ALA A 1 109 ? -14.829 -19.809 2.880 1.00 0.00 109 ALA A O 17
ATOM 33039 N N . ASP A 1 110 ? -15.946 -21.758 2.964 1.00 0.00 110 ASP A N 17
ATOM 33040 C CA . ASP A 1 110 ? -16.201 -21.826 1.532 1.00 0.00 110 ASP A CA 17
ATOM 33041 C C . ASP A 1 110 ? -16.959 -20.603 1.032 1.00 0.00 110 ASP A C 17
ATOM 33042 O O . ASP A 1 110 ? -17.818 -20.040 1.719 1.00 0.00 110 ASP A O 17
ATOM 33051 N N . SER A 1 111 ? -16.639 -20.221 -0.185 1.00 0.00 111 SER A N 17
ATOM 33052 C CA . SER A 1 111 ? -17.161 -19.003 -0.782 1.00 0.00 111 SER A CA 17
ATOM 33053 C C . SER A 1 111 ? -18.597 -19.197 -1.261 1.00 0.00 111 SER A C 17
ATOM 33054 O O . SER A 1 111 ? -19.377 -18.248 -1.297 1.00 0.00 111 SER A O 17
ATOM 33062 N N . LYS A 1 112 ? -18.953 -20.433 -1.597 1.00 0.00 112 LYS A N 17
ATOM 33063 C CA . LYS A 1 112 ? -20.314 -20.749 -2.014 1.00 0.00 112 LYS A CA 17
ATOM 33064 C C . LYS A 1 112 ? -21.261 -20.567 -0.829 1.00 0.00 112 LYS A C 17
ATOM 33065 O O . LYS A 1 112 ? -22.341 -19.986 -0.953 1.00 0.00 112 LYS A O 17
ATOM 33084 N N . THR A 1 113 ? -20.825 -21.067 0.321 1.00 0.00 113 THR A N 17
ATOM 33085 C CA . THR A 1 113 ? -21.557 -20.937 1.573 1.00 0.00 113 THR A CA 17
ATOM 33086 C C . THR A 1 113 ? -21.775 -19.468 1.916 1.00 0.00 113 THR A C 17
ATOM 33087 O O . THR A 1 113 ? -22.895 -19.030 2.189 1.00 0.00 113 THR A O 17
ATOM 33098 N N . THR A 1 114 ? -20.691 -18.714 1.870 1.00 0.00 114 THR A N 17
ATOM 33099 C CA . THR A 1 114 ? -20.720 -17.302 2.195 1.00 0.00 114 THR A CA 17
ATOM 33100 C C . THR A 1 114 ? -21.580 -16.520 1.192 1.00 0.00 114 THR A C 17
ATOM 33101 O O . THR A 1 114 ? -22.296 -15.589 1.569 1.00 0.00 114 THR A O 17
ATOM 33112 N N . LEU A 1 115 ? -21.520 -16.926 -0.081 1.00 0.00 115 LEU A N 17
ATOM 33113 C CA . LEU A 1 115 ? -22.334 -16.332 -1.139 1.00 0.00 115 LEU A CA 17
ATOM 33114 C C . LEU A 1 115 ? -23.808 -16.355 -0.755 1.00 0.00 115 LEU A C 17
ATOM 33115 O O . LEU A 1 115 ? -24.495 -15.338 -0.834 1.00 0.00 115 LEU A O 17
ATOM 33131 N N . ASN A 1 116 ? -24.276 -17.523 -0.334 1.00 0.00 116 ASN A N 17
ATOM 33132 C CA . ASN A 1 116 ? -25.691 -17.728 -0.039 1.00 0.00 116 ASN A CA 17
ATOM 33133 C C . ASN A 1 116 ? -26.196 -16.770 1.029 1.00 0.00 116 ASN A C 17
ATOM 33134 O O . ASN A 1 116 ? -27.317 -16.271 0.937 1.00 0.00 116 ASN A O 17
ATOM 33145 N N . LYS A 1 117 ? -25.377 -16.500 2.034 1.00 0.00 117 LYS A N 17
ATOM 33146 C CA . LYS A 1 117 ? -25.784 -15.596 3.095 1.00 0.00 117 LYS A CA 17
ATOM 33147 C C . LYS A 1 117 ? -25.755 -14.145 2.634 1.00 0.00 117 LYS A C 17
ATOM 33148 O O . LYS A 1 117 ? -26.549 -13.333 3.101 1.00 0.00 117 LYS A O 17
ATOM 33167 N N . LEU A 1 118 ? -24.848 -13.826 1.717 1.00 0.00 118 LEU A N 17
ATOM 33168 C CA . LEU A 1 118 ? -24.763 -12.478 1.163 1.00 0.00 118 LEU A CA 17
ATOM 33169 C C . LEU A 1 118 ? -25.925 -12.222 0.206 1.00 0.00 118 LEU A C 17
ATOM 33170 O O . LEU A 1 118 ? -26.488 -11.127 0.162 1.00 0.00 118 LEU A O 17
ATOM 33186 N N . LYS A 1 119 ? -26.275 -13.248 -0.559 1.00 0.00 119 LYS A N 17
ATOM 33187 C CA . LYS A 1 119 ? -27.406 -13.214 -1.444 1.00 0.00 119 LYS A CA 17
ATOM 33188 C C . LYS A 1 119 ? -28.702 -13.027 -0.656 1.00 0.00 119 LYS A C 17
ATOM 33189 O O . LYS A 1 119 ? -29.620 -12.326 -1.091 1.00 0.00 119 LYS A O 17
ATOM 33208 N N . ASP A 1 120 ? -28.755 -13.655 0.513 1.00 0.00 120 ASP A N 17
ATOM 33209 C CA . ASP A 1 120 ? -29.970 -13.690 1.320 1.00 0.00 120 ASP A CA 17
ATOM 33210 C C . ASP A 1 120 ? -29.790 -12.913 2.624 1.00 0.00 120 ASP A C 17
ATOM 33211 O O . ASP A 1 120 ? -30.324 -13.291 3.664 1.00 0.00 120 ASP A O 17
ATOM 33220 N N . THR A 1 121 ? -29.035 -11.825 2.573 1.00 0.00 121 THR A N 17
ATOM 33221 C CA . THR A 1 121 ? -28.789 -11.023 3.765 1.00 0.00 121 THR A CA 17
ATOM 33222 C C . THR A 1 121 ? -30.053 -10.289 4.222 1.00 0.00 121 THR A C 17
ATOM 33223 O O . THR A 1 121 ? -30.576 -10.584 5.298 1.00 0.00 121 THR A O 17
ATOM 33234 N N . ILE A 1 122 ? -30.539 -9.377 3.362 1.00 0.00 122 ILE A N 17
ATOM 33235 C CA . ILE A 1 122 ? -31.695 -8.499 3.630 1.00 0.00 122 ILE A CA 17
ATOM 33236 C C . ILE A 1 122 ? -32.065 -8.366 5.113 1.00 0.00 122 ILE A C 17
ATOM 33237 O O . ILE A 1 122 ? -31.277 -7.763 5.871 1.00 0.00 122 ILE A O 17
ATOM 33253 N N . GLY A 1 1 ? 6.079 -5.905 -1.903 1.00 0.00 1 GLY A N 18
ATOM 33254 C CA . GLY A 1 1 ? 6.767 -5.978 -3.213 1.00 0.00 1 GLY A CA 18
ATOM 33255 C C . GLY A 1 1 ? 6.006 -5.251 -4.297 1.00 0.00 1 GLY A C 18
ATOM 33256 O O . GLY A 1 1 ? 5.469 -4.165 -4.070 1.00 0.00 1 GLY A O 18
ATOM 33259 N N . ALA A 1 2 ? 5.958 -5.851 -5.476 1.00 0.00 2 ALA A N 18
ATOM 33260 C CA . ALA A 1 2 ? 5.201 -5.300 -6.586 1.00 0.00 2 ALA A CA 18
ATOM 33261 C C . ALA A 1 2 ? 4.172 -6.314 -7.059 1.00 0.00 2 ALA A C 18
ATOM 33262 O O . ALA A 1 2 ? 4.508 -7.268 -7.757 1.00 0.00 2 ALA A O 18
ATOM 33269 N N . MET A 1 3 ? 2.926 -6.113 -6.659 1.00 0.00 3 MET A N 18
ATOM 33270 C CA . MET A 1 3 ? 1.874 -7.078 -6.939 1.00 0.00 3 MET A CA 18
ATOM 33271 C C . MET A 1 3 ? 0.983 -6.600 -8.075 1.00 0.00 3 MET A C 18
ATOM 33272 O O . MET A 1 3 ? 0.544 -7.388 -8.914 1.00 0.00 3 MET A O 18
ATOM 33286 N N . GLY A 1 4 ? 0.715 -5.302 -8.089 1.00 0.00 4 GLY A N 18
ATOM 33287 C CA . GLY A 1 4 ? -0.119 -4.722 -9.122 1.00 0.00 4 GLY A CA 18
ATOM 33288 C C . GLY A 1 4 ? -1.594 -4.984 -8.895 1.00 0.00 4 GLY A C 18
ATOM 33289 O O . GLY A 1 4 ? -2.351 -5.096 -9.854 1.00 0.00 4 GLY A O 18
ATOM 33293 N N . THR A 1 5 ? -1.982 -5.081 -7.617 1.00 0.00 5 THR A N 18
ATOM 33294 C CA . THR A 1 5 ? -3.375 -5.321 -7.207 1.00 0.00 5 THR A CA 18
ATOM 33295 C C . THR A 1 5 ? -4.084 -6.357 -8.087 1.00 0.00 5 THR A C 18
ATOM 33296 O O . THR A 1 5 ? -4.756 -6.019 -9.062 1.00 0.00 5 THR A O 18
ATOM 33307 N N . PRO A 1 6 ? -3.979 -7.640 -7.720 1.00 0.00 6 PRO A N 18
ATOM 33308 C CA . PRO A 1 6 ? -4.435 -8.742 -8.569 1.00 0.00 6 PRO A CA 18
ATOM 33309 C C . PRO A 1 6 ? -5.955 -8.899 -8.596 1.00 0.00 6 PRO A C 18
ATOM 33310 O O . PRO A 1 6 ? -6.484 -9.769 -9.285 1.00 0.00 6 PRO A O 18
ATOM 33321 N N . LEU A 1 7 ? -6.653 -8.049 -7.854 1.00 0.00 7 LEU A N 18
ATOM 33322 C CA . LEU A 1 7 ? -8.106 -8.091 -7.814 1.00 0.00 7 LEU A CA 18
ATOM 33323 C C . LEU A 1 7 ? -8.675 -7.587 -9.132 1.00 0.00 7 LEU A C 18
ATOM 33324 O O . LEU A 1 7 ? -9.265 -8.344 -9.900 1.00 0.00 7 LEU A O 18
ATOM 33340 N N . GLU A 1 8 ? -8.440 -6.310 -9.413 1.00 0.00 8 GLU A N 18
ATOM 33341 C CA . GLU A 1 8 ? -8.997 -5.660 -10.596 1.00 0.00 8 GLU A CA 18
ATOM 33342 C C . GLU A 1 8 ? -8.255 -6.074 -11.864 1.00 0.00 8 GLU A C 18
ATOM 33343 O O . GLU A 1 8 ? -8.472 -5.517 -12.939 1.00 0.00 8 GLU A O 18
ATOM 33355 N N . LYS A 1 9 ? -7.374 -7.055 -11.731 1.00 0.00 9 LYS A N 18
ATOM 33356 C CA . LYS A 1 9 ? -6.732 -7.664 -12.881 1.00 0.00 9 LYS A CA 18
ATOM 33357 C C . LYS A 1 9 ? -7.654 -8.718 -13.474 1.00 0.00 9 LYS A C 18
ATOM 33358 O O . LYS A 1 9 ? -7.634 -8.978 -14.676 1.00 0.00 9 LYS A O 18
ATOM 33377 N N . LEU A 1 10 ? -8.472 -9.318 -12.619 1.00 0.00 10 LEU A N 18
ATOM 33378 C CA . LEU A 1 10 ? -9.392 -10.350 -13.046 1.00 0.00 10 LEU A CA 18
ATOM 33379 C C . LEU A 1 10 ? -10.828 -9.844 -13.076 1.00 0.00 10 LEU A C 18
ATOM 33380 O O . LEU A 1 10 ? -11.618 -10.281 -13.892 1.00 0.00 10 LEU A O 18
ATOM 33396 N N . VAL A 1 11 ? -11.158 -8.913 -12.200 1.00 0.00 11 VAL A N 18
ATOM 33397 C CA . VAL A 1 11 ? -12.516 -8.355 -12.147 1.00 0.00 11 VAL A CA 18
ATOM 33398 C C . VAL A 1 11 ? -12.971 -7.843 -13.523 1.00 0.00 11 VAL A C 18
ATOM 33399 O O . VAL A 1 11 ? -14.157 -7.889 -13.851 1.00 0.00 11 VAL A O 18
ATOM 33412 N N . SER A 1 12 ? -12.022 -7.415 -14.345 1.00 0.00 12 SER A N 18
ATOM 33413 C CA . SER A 1 12 ? -12.338 -6.887 -15.666 1.00 0.00 12 SER A CA 18
ATOM 33414 C C . SER A 1 12 ? -12.792 -7.994 -16.635 1.00 0.00 12 SER A C 18
ATOM 33415 O O . SER A 1 12 ? -13.528 -7.724 -17.584 1.00 0.00 12 SER A O 18
ATOM 33423 N N . ARG A 1 13 ? -12.380 -9.243 -16.382 1.00 0.00 13 ARG A N 18
ATOM 33424 C CA . ARG A 1 13 ? -12.757 -10.361 -17.260 1.00 0.00 13 ARG A CA 18
ATOM 33425 C C . ARG A 1 13 ? -14.192 -10.789 -16.984 1.00 0.00 13 ARG A C 18
ATOM 33426 O O . ARG A 1 13 ? -14.785 -11.553 -17.741 1.00 0.00 13 ARG A O 18
ATOM 33447 N N . LEU A 1 14 ? -14.740 -10.291 -15.884 1.00 0.00 14 LEU A N 18
ATOM 33448 C CA . LEU A 1 14 ? -16.110 -10.597 -15.504 1.00 0.00 14 LEU A CA 18
ATOM 33449 C C . LEU A 1 14 ? -17.081 -9.739 -16.299 1.00 0.00 14 LEU A C 18
ATOM 33450 O O . LEU A 1 14 ? -18.280 -10.017 -16.328 1.00 0.00 14 LEU A O 18
ATOM 33466 N N . ASN A 1 15 ? -16.542 -8.699 -16.938 1.00 0.00 15 ASN A N 18
ATOM 33467 C CA . ASN A 1 15 ? -17.331 -7.764 -17.750 1.00 0.00 15 ASN A CA 18
ATOM 33468 C C . ASN A 1 15 ? -18.319 -7.013 -16.867 1.00 0.00 15 ASN A C 18
ATOM 33469 O O . ASN A 1 15 ? -19.351 -7.547 -16.455 1.00 0.00 15 ASN A O 18
ATOM 33480 N N . LEU A 1 16 ? -17.999 -5.766 -16.578 1.00 0.00 16 LEU A N 18
ATOM 33481 C CA . LEU A 1 16 ? -18.679 -5.033 -15.525 1.00 0.00 16 LEU A CA 18
ATOM 33482 C C . LEU A 1 16 ? -19.588 -3.936 -16.062 1.00 0.00 16 LEU A C 18
ATOM 33483 O O . LEU A 1 16 ? -19.414 -3.437 -17.176 1.00 0.00 16 LEU A O 18
ATOM 33499 N N . ASN A 1 17 ? -20.558 -3.580 -15.239 1.00 0.00 17 ASN A N 18
ATOM 33500 C CA . ASN A 1 17 ? -21.438 -2.448 -15.484 1.00 0.00 17 ASN A CA 18
ATOM 33501 C C . ASN A 1 17 ? -21.413 -1.566 -14.249 1.00 0.00 17 ASN A C 18
ATOM 33502 O O . ASN A 1 17 ? -20.685 -1.873 -13.301 1.00 0.00 17 ASN A O 18
ATOM 33513 N N . ASN A 1 18 ? -22.186 -0.487 -14.243 1.00 0.00 18 ASN A N 18
ATOM 33514 C CA . ASN A 1 18 ? -22.162 0.449 -13.119 1.00 0.00 18 ASN A CA 18
ATOM 33515 C C . ASN A 1 18 ? -22.485 -0.266 -11.811 1.00 0.00 18 ASN A C 18
ATOM 33516 O O . ASN A 1 18 ? -21.911 0.026 -10.772 1.00 0.00 18 ASN A O 18
ATOM 33527 N N . THR A 1 19 ? -23.364 -1.244 -11.895 1.00 0.00 19 THR A N 18
ATOM 33528 C CA . THR A 1 19 ? -23.871 -1.923 -10.711 1.00 0.00 19 THR A CA 18
ATOM 33529 C C . THR A 1 19 ? -22.832 -2.886 -10.134 1.00 0.00 19 THR A C 18
ATOM 33530 O O . THR A 1 19 ? -22.850 -3.195 -8.945 1.00 0.00 19 THR A O 18
ATOM 33541 N N . GLU A 1 20 ? -21.912 -3.329 -10.978 1.00 0.00 20 GLU A N 18
ATOM 33542 C CA . GLU A 1 20 ? -20.881 -4.271 -10.561 1.00 0.00 20 GLU A CA 18
ATOM 33543 C C . GLU A 1 20 ? -19.891 -3.622 -9.601 1.00 0.00 20 GLU A C 18
ATOM 33544 O O . GLU A 1 20 ? -19.832 -3.969 -8.420 1.00 0.00 20 GLU A O 18
ATOM 33556 N N . LYS A 1 21 ? -19.128 -2.658 -10.104 1.00 0.00 21 LYS A N 18
ATOM 33557 C CA . LYS A 1 21 ? -18.030 -2.090 -9.334 1.00 0.00 21 LYS A CA 18
ATOM 33558 C C . LYS A 1 21 ? -18.523 -1.190 -8.210 1.00 0.00 21 LYS A C 18
ATOM 33559 O O . LYS A 1 21 ? -17.850 -1.060 -7.191 1.00 0.00 21 LYS A O 18
ATOM 33578 N N . GLU A 1 22 ? -19.688 -0.576 -8.382 1.00 0.00 22 GLU A N 18
ATOM 33579 C CA . GLU A 1 22 ? -20.276 0.230 -7.315 1.00 0.00 22 GLU A CA 18
ATOM 33580 C C . GLU A 1 22 ? -20.560 -0.638 -6.098 1.00 0.00 22 GLU A C 18
ATOM 33581 O O . GLU A 1 22 ? -20.156 -0.316 -4.980 1.00 0.00 22 GLU A O 18
ATOM 33593 N N . THR A 1 23 ? -21.230 -1.754 -6.333 1.00 0.00 23 THR A N 18
ATOM 33594 C CA . THR A 1 23 ? -21.559 -2.688 -5.273 1.00 0.00 23 THR A CA 18
ATOM 33595 C C . THR A 1 23 ? -20.301 -3.351 -4.717 1.00 0.00 23 THR A C 18
ATOM 33596 O O . THR A 1 23 ? -20.165 -3.523 -3.505 1.00 0.00 23 THR A O 18
ATOM 33607 N N . LEU A 1 24 ? -19.376 -3.705 -5.604 1.00 0.00 24 LEU A N 18
ATOM 33608 C CA . LEU A 1 24 ? -18.119 -4.307 -5.196 1.00 0.00 24 LEU A CA 18
ATOM 33609 C C . LEU A 1 24 ? -17.329 -3.356 -4.303 1.00 0.00 24 LEU A C 18
ATOM 33610 O O . LEU A 1 24 ? -16.757 -3.771 -3.294 1.00 0.00 24 LEU A O 18
ATOM 33626 N N . THR A 1 25 ? -17.310 -2.081 -4.671 1.00 0.00 25 THR A N 18
ATOM 33627 C CA . THR A 1 25 ? -16.654 -1.070 -3.861 1.00 0.00 25 THR A CA 18
ATOM 33628 C C . THR A 1 25 ? -17.379 -0.923 -2.530 1.00 0.00 25 THR A C 18
ATOM 33629 O O . THR A 1 25 ? -16.751 -0.916 -1.476 1.00 0.00 25 THR A O 18
ATOM 33640 N N . PHE A 1 26 ? -18.707 -0.838 -2.590 1.00 0.00 26 PHE A N 18
ATOM 33641 C CA . PHE A 1 26 ? -19.533 -0.722 -1.395 1.00 0.00 26 PHE A CA 18
ATOM 33642 C C . PHE A 1 26 ? -19.255 -1.866 -0.422 1.00 0.00 26 PHE A C 18
ATOM 33643 O O . PHE A 1 26 ? -19.053 -1.640 0.771 1.00 0.00 26 PHE A O 18
ATOM 33660 N N . LEU A 1 27 ? -19.232 -3.087 -0.942 1.00 0.00 27 LEU A N 18
ATOM 33661 C CA . LEU A 1 27 ? -18.991 -4.269 -0.130 1.00 0.00 27 LEU A CA 18
ATOM 33662 C C . LEU A 1 27 ? -17.605 -4.213 0.503 1.00 0.00 27 LEU A C 18
ATOM 33663 O O . LEU A 1 27 ? -17.468 -4.308 1.719 1.00 0.00 27 LEU A O 18
ATOM 33679 N N . THR A 1 28 ? -16.582 -4.036 -0.326 1.00 0.00 28 THR A N 18
ATOM 33680 C CA . THR A 1 28 ? -15.215 -3.941 0.152 1.00 0.00 28 THR A CA 18
ATOM 33681 C C . THR A 1 28 ? -15.054 -2.782 1.146 1.00 0.00 28 THR A C 18
ATOM 33682 O O . THR A 1 28 ? -14.292 -2.877 2.111 1.00 0.00 28 THR A O 18
ATOM 33693 N N . ASN A 1 29 ? -15.788 -1.698 0.918 1.00 0.00 29 ASN A N 18
ATOM 33694 C CA . ASN A 1 29 ? -15.749 -0.542 1.807 1.00 0.00 29 ASN A CA 18
ATOM 33695 C C . ASN A 1 29 ? -16.398 -0.856 3.147 1.00 0.00 29 ASN A C 18
ATOM 33696 O O . ASN A 1 29 ? -15.842 -0.526 4.191 1.00 0.00 29 ASN A O 18
ATOM 33707 N N . LEU A 1 30 ? -17.561 -1.504 3.121 1.00 0.00 30 LEU A N 18
ATOM 33708 C CA . LEU A 1 30 ? -18.267 -1.835 4.356 1.00 0.00 30 LEU A CA 18
ATOM 33709 C C . LEU A 1 30 ? -17.487 -2.876 5.150 1.00 0.00 30 LEU A C 18
ATOM 33710 O O . LEU A 1 30 ? -17.565 -2.928 6.378 1.00 0.00 30 LEU A O 18
ATOM 33726 N N . LEU A 1 31 ? -16.724 -3.702 4.445 1.00 0.00 31 LEU A N 18
ATOM 33727 C CA . LEU A 1 31 ? -15.874 -4.683 5.097 1.00 0.00 31 LEU A CA 18
ATOM 33728 C C . LEU A 1 31 ? -14.739 -3.980 5.833 1.00 0.00 31 LEU A C 18
ATOM 33729 O O . LEU A 1 31 ? -14.426 -4.316 6.970 1.00 0.00 31 LEU A O 18
ATOM 33745 N N . LYS A 1 32 ? -14.155 -2.969 5.199 1.00 0.00 32 LYS A N 18
ATOM 33746 C CA . LYS A 1 32 ? -13.123 -2.158 5.845 1.00 0.00 32 LYS A CA 18
ATOM 33747 C C . LYS A 1 32 ? -13.751 -1.142 6.798 1.00 0.00 32 LYS A C 18
ATOM 33748 O O . LYS A 1 32 ? -13.065 -0.287 7.356 1.00 0.00 32 LYS A O 18
ATOM 33767 N N . GLU A 1 33 ? -15.059 -1.240 6.967 1.00 0.00 33 GLU A N 18
ATOM 33768 C CA . GLU A 1 33 ? -15.800 -0.334 7.825 1.00 0.00 33 GLU A CA 18
ATOM 33769 C C . GLU A 1 33 ? -16.227 -1.047 9.107 1.00 0.00 33 GLU A C 18
ATOM 33770 O O . GLU A 1 33 ? -16.055 -0.529 10.208 1.00 0.00 33 GLU A O 18
ATOM 33782 N N . LYS A 1 34 ? -16.782 -2.244 8.952 1.00 0.00 34 LYS A N 18
ATOM 33783 C CA . LYS A 1 34 ? -17.343 -2.979 10.071 1.00 0.00 34 LYS A CA 18
ATOM 33784 C C . LYS A 1 34 ? -16.437 -4.100 10.584 1.00 0.00 34 LYS A C 18
ATOM 33785 O O . LYS A 1 34 ? -16.465 -4.415 11.771 1.00 0.00 34 LYS A O 18
ATOM 33804 N N . LEU A 1 35 ? -15.623 -4.699 9.717 1.00 0.00 35 LEU A N 18
ATOM 33805 C CA . LEU A 1 35 ? -14.806 -5.847 10.130 1.00 0.00 35 LEU A CA 18
ATOM 33806 C C . LEU A 1 35 ? -13.693 -5.435 11.089 1.00 0.00 35 LEU A C 18
ATOM 33807 O O . LEU A 1 35 ? -13.064 -6.282 11.720 1.00 0.00 35 LEU A O 18
ATOM 33823 N N . VAL A 1 36 ? -13.459 -4.137 11.208 1.00 0.00 36 VAL A N 18
ATOM 33824 C CA . VAL A 1 36 ? -12.451 -3.631 12.131 1.00 0.00 36 VAL A CA 18
ATOM 33825 C C . VAL A 1 36 ? -12.987 -3.620 13.564 1.00 0.00 36 VAL A C 18
ATOM 33826 O O . VAL A 1 36 ? -12.303 -3.192 14.497 1.00 0.00 36 VAL A O 18
ATOM 33839 N N . ASP A 1 37 ? -14.217 -4.088 13.726 1.00 0.00 37 ASP A N 18
ATOM 33840 C CA . ASP A 1 37 ? -14.816 -4.267 15.040 1.00 0.00 37 ASP A CA 18
ATOM 33841 C C . ASP A 1 37 ? -14.681 -5.729 15.455 1.00 0.00 37 ASP A C 18
ATOM 33842 O O . ASP A 1 37 ? -14.937 -6.622 14.650 1.00 0.00 37 ASP A O 18
ATOM 33851 N N . PRO A 1 38 ? -14.285 -6.004 16.711 1.00 0.00 38 PRO A N 18
ATOM 33852 C CA . PRO A 1 38 ? -14.020 -7.374 17.174 1.00 0.00 38 PRO A CA 18
ATOM 33853 C C . PRO A 1 38 ? -15.282 -8.231 17.296 1.00 0.00 38 PRO A C 18
ATOM 33854 O O . PRO A 1 38 ? -15.197 -9.443 17.478 1.00 0.00 38 PRO A O 18
ATOM 33865 N N . ASN A 1 39 ? -16.450 -7.607 17.203 1.00 0.00 39 ASN A N 18
ATOM 33866 C CA . ASN A 1 39 ? -17.703 -8.338 17.288 1.00 0.00 39 ASN A CA 18
ATOM 33867 C C . ASN A 1 39 ? -18.155 -8.730 15.894 1.00 0.00 39 ASN A C 18
ATOM 33868 O O . ASN A 1 39 ? -18.853 -9.728 15.705 1.00 0.00 39 ASN A O 18
ATOM 33879 N N . ILE A 1 40 ? -17.735 -7.938 14.920 1.00 0.00 40 ILE A N 18
ATOM 33880 C CA . ILE A 1 40 ? -18.130 -8.141 13.538 1.00 0.00 40 ILE A CA 18
ATOM 33881 C C . ILE A 1 40 ? -17.066 -8.937 12.795 1.00 0.00 40 ILE A C 18
ATOM 33882 O O . ILE A 1 40 ? -17.364 -9.943 12.153 1.00 0.00 40 ILE A O 18
ATOM 33898 N N . GLY A 1 41 ? -15.822 -8.500 12.918 1.00 0.00 41 GLY A N 18
ATOM 33899 C CA . GLY A 1 41 ? -14.725 -9.185 12.275 1.00 0.00 41 GLY A CA 18
ATOM 33900 C C . GLY A 1 41 ? -14.031 -10.124 13.231 1.00 0.00 41 GLY A C 18
ATOM 33901 O O . GLY A 1 41 ? -12.826 -10.016 13.462 1.00 0.00 41 GLY A O 18
ATOM 33905 N N . LEU A 1 42 ? -14.805 -11.041 13.792 1.00 0.00 42 LEU A N 18
ATOM 33906 C CA . LEU A 1 42 ? -14.305 -11.989 14.773 1.00 0.00 42 LEU A CA 18
ATOM 33907 C C . LEU A 1 42 ? -13.225 -12.856 14.147 1.00 0.00 42 LEU A C 18
ATOM 33908 O O . LEU A 1 42 ? -12.174 -13.098 14.744 1.00 0.00 42 LEU A O 18
ATOM 33924 N N . HIS A 1 43 ? -13.474 -13.296 12.929 1.00 0.00 43 HIS A N 18
ATOM 33925 C CA . HIS A 1 43 ? -12.524 -14.137 12.228 1.00 0.00 43 HIS A CA 18
ATOM 33926 C C . HIS A 1 43 ? -11.443 -13.268 11.609 1.00 0.00 43 HIS A C 18
ATOM 33927 O O . HIS A 1 43 ? -10.268 -13.627 11.613 1.00 0.00 43 HIS A O 18
ATOM 33941 N N . PHE A 1 44 ? -11.854 -12.113 11.105 1.00 0.00 44 PHE A N 18
ATOM 33942 C CA . PHE A 1 44 ? -10.946 -11.165 10.475 1.00 0.00 44 PHE A CA 18
ATOM 33943 C C . PHE A 1 44 ? -9.833 -10.745 11.428 1.00 0.00 44 PHE A C 18
ATOM 33944 O O . PHE A 1 44 ? -8.649 -10.906 11.120 1.00 0.00 44 PHE A O 18
ATOM 33961 N N . LYS A 1 45 ? -10.216 -10.222 12.588 1.00 0.00 45 LYS A N 18
ATOM 33962 C CA . LYS A 1 45 ? -9.252 -9.714 13.555 1.00 0.00 45 LYS A CA 18
ATOM 33963 C C . LYS A 1 45 ? -8.316 -10.812 14.032 1.00 0.00 45 LYS A C 18
ATOM 33964 O O . LYS A 1 45 ? -7.123 -10.582 14.228 1.00 0.00 45 LYS A O 18
ATOM 33983 N N . ASN A 1 46 ? -8.843 -12.011 14.189 1.00 0.00 46 ASN A N 18
ATOM 33984 C CA . ASN A 1 46 ? -8.053 -13.101 14.737 1.00 0.00 46 ASN A CA 18
ATOM 33985 C C . ASN A 1 46 ? -7.207 -13.781 13.665 1.00 0.00 46 ASN A C 18
ATOM 33986 O O . ASN A 1 46 ? -6.268 -14.516 13.978 1.00 0.00 46 ASN A O 18
ATOM 33997 N N . SER A 1 47 ? -7.534 -13.527 12.405 1.00 0.00 47 SER A N 18
ATOM 33998 C CA . SER A 1 47 ? -6.770 -14.072 11.289 1.00 0.00 47 SER A CA 18
ATOM 33999 C C . SER A 1 47 ? -5.576 -13.169 10.972 1.00 0.00 47 SER A C 18
ATOM 34000 O O . SER A 1 47 ? -4.562 -13.621 10.437 1.00 0.00 47 SER A O 18
ATOM 34008 N N . GLY A 1 48 ? -5.698 -11.897 11.328 1.00 0.00 48 GLY A N 18
ATOM 34009 C CA . GLY A 1 48 ? -4.639 -10.942 11.064 1.00 0.00 48 GLY A CA 18
ATOM 34010 C C . GLY A 1 48 ? -5.121 -9.517 11.204 1.00 0.00 48 GLY A C 18
ATOM 34011 O O . GLY A 1 48 ? -4.379 -8.640 11.638 1.00 0.00 48 GLY A O 18
ATOM 34015 N N . GLY A 1 49 ? -6.377 -9.292 10.836 1.00 0.00 49 GLY A N 18
ATOM 34016 C CA . GLY A 1 49 ? -6.974 -7.980 10.967 1.00 0.00 49 GLY A CA 18
ATOM 34017 C C . GLY A 1 49 ? -6.283 -6.924 10.126 1.00 0.00 49 GLY A C 18
ATOM 34018 O O . GLY A 1 49 ? -5.924 -5.861 10.631 1.00 0.00 49 GLY A O 18
ATOM 34022 N N . ASP A 1 50 ? -6.103 -7.204 8.840 1.00 0.00 50 ASP A N 18
ATOM 34023 C CA . ASP A 1 50 ? -5.450 -6.256 7.950 1.00 0.00 50 ASP A CA 18
ATOM 34024 C C . ASP A 1 50 ? -6.292 -6.019 6.710 1.00 0.00 50 ASP A C 18
ATOM 34025 O O . ASP A 1 50 ? -6.977 -6.924 6.231 1.00 0.00 50 ASP A O 18
ATOM 34034 N N . GLU A 1 51 ? -6.229 -4.799 6.198 1.00 0.00 51 GLU A N 18
ATOM 34035 C CA . GLU A 1 51 ? -7.008 -4.394 5.029 1.00 0.00 51 GLU A CA 18
ATOM 34036 C C . GLU A 1 51 ? -6.803 -5.332 3.848 1.00 0.00 51 GLU A C 18
ATOM 34037 O O . GLU A 1 51 ? -7.762 -5.733 3.186 1.00 0.00 51 GLU A O 18
ATOM 34049 N N . SER A 1 52 ? -5.552 -5.686 3.594 1.00 0.00 52 SER A N 18
ATOM 34050 C CA . SER A 1 52 ? -5.212 -6.468 2.417 1.00 0.00 52 SER A CA 18
ATOM 34051 C C . SER A 1 52 ? -5.780 -7.874 2.528 1.00 0.00 52 SER A C 18
ATOM 34052 O O . SER A 1 52 ? -6.061 -8.521 1.524 1.00 0.00 52 SER A O 18
ATOM 34060 N N . LYS A 1 53 ? -6.003 -8.318 3.757 1.00 0.00 53 LYS A N 18
ATOM 34061 C CA . LYS A 1 53 ? -6.559 -9.635 3.999 1.00 0.00 53 LYS A CA 18
ATOM 34062 C C . LYS A 1 53 ? -8.033 -9.676 3.610 1.00 0.00 53 LYS A C 18
ATOM 34063 O O . LYS A 1 53 ? -8.579 -10.736 3.311 1.00 0.00 53 LYS A O 18
ATOM 34082 N N . ILE A 1 54 ? -8.659 -8.508 3.579 1.00 0.00 54 ILE A N 18
ATOM 34083 C CA . ILE A 1 54 ? -10.024 -8.387 3.092 1.00 0.00 54 ILE A CA 18
ATOM 34084 C C . ILE A 1 54 ? -10.020 -8.486 1.579 1.00 0.00 54 ILE A C 18
ATOM 34085 O O . ILE A 1 54 ? -10.787 -9.242 0.985 1.00 0.00 54 ILE A O 18
ATOM 34101 N N . GLU A 1 55 ? -9.117 -7.731 0.973 1.00 0.00 55 GLU A N 18
ATOM 34102 C CA . GLU A 1 55 ? -8.990 -7.675 -0.472 1.00 0.00 55 GLU A CA 18
ATOM 34103 C C . GLU A 1 55 ? -8.600 -9.039 -1.044 1.00 0.00 55 GLU A C 18
ATOM 34104 O O . GLU A 1 55 ? -9.101 -9.449 -2.094 1.00 0.00 55 GLU A O 18
ATOM 34116 N N . GLU A 1 56 ? -7.731 -9.753 -0.335 1.00 0.00 56 GLU A N 18
ATOM 34117 C CA . GLU A 1 56 ? -7.359 -11.109 -0.731 1.00 0.00 56 GLU A CA 18
ATOM 34118 C C . GLU A 1 56 ? -8.579 -12.029 -0.687 1.00 0.00 56 GLU A C 18
ATOM 34119 O O . GLU A 1 56 ? -8.765 -12.876 -1.561 1.00 0.00 56 GLU A O 18
ATOM 34131 N N . SER A 1 57 ? -9.424 -11.837 0.323 1.00 0.00 57 SER A N 18
ATOM 34132 C CA . SER A 1 57 ? -10.607 -12.665 0.499 1.00 0.00 57 SER A CA 18
ATOM 34133 C C . SER A 1 57 ? -11.662 -12.364 -0.568 1.00 0.00 57 SER A C 18
ATOM 34134 O O . SER A 1 57 ? -12.263 -13.283 -1.116 1.00 0.00 57 SER A O 18
ATOM 34142 N N . VAL A 1 58 ? -11.874 -11.082 -0.864 1.00 0.00 58 VAL A N 18
ATOM 34143 C CA . VAL A 1 58 ? -12.816 -10.680 -1.913 1.00 0.00 58 VAL A CA 18
ATOM 34144 C C . VAL A 1 58 ? -12.422 -11.305 -3.246 1.00 0.00 58 VAL A C 18
ATOM 34145 O O . VAL A 1 58 ? -13.265 -11.837 -3.972 1.00 0.00 58 VAL A O 18
ATOM 34158 N N . GLN A 1 59 ? -11.130 -11.263 -3.541 1.00 0.00 59 GLN A N 18
ATOM 34159 C CA . GLN A 1 59 ? -10.605 -11.843 -4.764 1.00 0.00 59 GLN A CA 18
ATOM 34160 C C . GLN A 1 59 ? -10.858 -13.351 -4.792 1.00 0.00 59 GLN A C 18
ATOM 34161 O O . GLN A 1 59 ? -11.470 -13.868 -5.727 1.00 0.00 59 GLN A O 18
ATOM 34175 N N . LYS A 1 60 ? -10.394 -14.038 -3.750 1.00 0.00 60 LYS A N 18
ATOM 34176 C CA . LYS A 1 60 ? -10.568 -15.487 -3.619 1.00 0.00 60 LYS A CA 18
ATOM 34177 C C . LYS A 1 60 ? -12.037 -15.887 -3.726 1.00 0.00 60 LYS A C 18
ATOM 34178 O O . LYS A 1 60 ? -12.385 -16.840 -4.428 1.00 0.00 60 LYS A O 18
ATOM 34197 N N . PHE A 1 61 ? -12.883 -15.138 -3.034 1.00 0.00 61 PHE A N 18
ATOM 34198 C CA . PHE A 1 61 ? -14.313 -15.400 -2.989 1.00 0.00 61 PHE A CA 18
ATOM 34199 C C . PHE A 1 61 ? -14.892 -15.481 -4.397 1.00 0.00 61 PHE A C 18
ATOM 34200 O O . PHE A 1 61 ? -15.464 -16.497 -4.790 1.00 0.00 61 PHE A O 18
ATOM 34217 N N . LEU A 1 62 ? -14.706 -14.418 -5.157 1.00 0.00 62 LEU A N 18
ATOM 34218 C CA . LEU A 1 62 ? -15.298 -14.304 -6.483 1.00 0.00 62 LEU A CA 18
ATOM 34219 C C . LEU A 1 62 ? -14.554 -15.165 -7.502 1.00 0.00 62 LEU A C 18
ATOM 34220 O O . LEU A 1 62 ? -15.116 -15.563 -8.523 1.00 0.00 62 LEU A O 18
ATOM 34236 N N . SER A 1 63 ? -13.296 -15.467 -7.207 1.00 0.00 63 SER A N 18
ATOM 34237 C CA . SER A 1 63 ? -12.461 -16.266 -8.096 1.00 0.00 63 SER A CA 18
ATOM 34238 C C . SER A 1 63 ? -13.002 -17.693 -8.214 1.00 0.00 63 SER A C 18
ATOM 34239 O O . SER A 1 63 ? -12.889 -18.328 -9.264 1.00 0.00 63 SER A O 18
ATOM 34247 N N . GLU A 1 64 ? -13.597 -18.191 -7.136 1.00 0.00 64 GLU A N 18
ATOM 34248 C CA . GLU A 1 64 ? -14.120 -19.544 -7.106 1.00 0.00 64 GLU A CA 18
ATOM 34249 C C . GLU A 1 64 ? -15.599 -19.582 -7.486 1.00 0.00 64 GLU A C 18
ATOM 34250 O O . GLU A 1 64 ? -16.270 -20.601 -7.311 1.00 0.00 64 GLU A O 18
ATOM 34262 N N . LEU A 1 65 ? -16.096 -18.478 -8.024 1.00 0.00 65 LEU A N 18
ATOM 34263 C CA . LEU A 1 65 ? -17.487 -18.394 -8.443 1.00 0.00 65 LEU A CA 18
ATOM 34264 C C . LEU A 1 65 ? -17.589 -18.298 -9.959 1.00 0.00 65 LEU A C 18
ATOM 34265 O O . LEU A 1 65 ? -16.577 -18.282 -10.663 1.00 0.00 65 LEU A O 18
ATOM 34281 N N . LYS A 1 66 ? -18.815 -18.261 -10.459 1.00 0.00 66 LYS A N 18
ATOM 34282 C CA . LYS A 1 66 ? -19.060 -18.031 -11.874 1.00 0.00 66 LYS A CA 18
ATOM 34283 C C . LYS A 1 66 ? -19.238 -16.549 -12.138 1.00 0.00 66 LYS A C 18
ATOM 34284 O O . LYS A 1 66 ? -19.443 -15.761 -11.215 1.00 0.00 66 LYS A O 18
ATOM 34303 N N . GLU A 1 67 ? -19.190 -16.185 -13.404 1.00 0.00 67 GLU A N 18
ATOM 34304 C CA . GLU A 1 67 ? -19.417 -14.811 -13.815 1.00 0.00 67 GLU A CA 18
ATOM 34305 C C . GLU A 1 67 ? -20.859 -14.420 -13.505 1.00 0.00 67 GLU A C 18
ATOM 34306 O O . GLU A 1 67 ? -21.139 -13.300 -13.072 1.00 0.00 67 GLU A O 18
ATOM 34318 N N . ASP A 1 68 ? -21.763 -15.376 -13.687 1.00 0.00 68 ASP A N 18
ATOM 34319 C CA . ASP A 1 68 ? -23.180 -15.166 -13.413 1.00 0.00 68 ASP A CA 18
ATOM 34320 C C . ASP A 1 68 ? -23.454 -15.054 -11.916 1.00 0.00 68 ASP A C 18
ATOM 34321 O O . ASP A 1 68 ? -24.294 -14.261 -11.494 1.00 0.00 68 ASP A O 18
ATOM 34330 N N . GLU A 1 69 ? -22.737 -15.839 -11.114 1.00 0.00 69 GLU A N 18
ATOM 34331 C CA . GLU A 1 69 ? -22.944 -15.842 -9.670 1.00 0.00 69 GLU A CA 18
ATOM 34332 C C . GLU A 1 69 ? -22.590 -14.487 -9.075 1.00 0.00 69 GLU A C 18
ATOM 34333 O O . GLU A 1 69 ? -23.264 -13.996 -8.172 1.00 0.00 69 GLU A O 18
ATOM 34345 N N . ILE A 1 70 ? -21.532 -13.892 -9.597 1.00 0.00 70 ILE A N 18
ATOM 34346 C CA . ILE A 1 70 ? -21.110 -12.567 -9.173 1.00 0.00 70 ILE A CA 18
ATOM 34347 C C . ILE A 1 70 ? -22.196 -11.534 -9.482 1.00 0.00 70 ILE A C 18
ATOM 34348 O O . ILE A 1 70 ? -22.515 -10.689 -8.643 1.00 0.00 70 ILE A O 18
ATOM 34364 N N . LYS A 1 71 ? -22.781 -11.633 -10.674 1.00 0.00 71 LYS A N 18
ATOM 34365 C CA . LYS A 1 71 ? -23.903 -10.781 -11.065 1.00 0.00 71 LYS A CA 18
ATOM 34366 C C . LYS A 1 71 ? -25.061 -10.923 -10.089 1.00 0.00 71 LYS A C 18
ATOM 34367 O O . LYS A 1 71 ? -25.544 -9.935 -9.533 1.00 0.00 71 LYS A O 18
ATOM 34386 N N . ASP A 1 72 ? -25.488 -12.162 -9.891 1.00 0.00 72 ASP A N 18
ATOM 34387 C CA . ASP A 1 72 ? -26.594 -12.483 -8.993 1.00 0.00 72 ASP A CA 18
ATOM 34388 C C . ASP A 1 72 ? -26.334 -11.961 -7.582 1.00 0.00 72 ASP A C 18
ATOM 34389 O O . ASP A 1 72 ? -27.219 -11.379 -6.949 1.00 0.00 72 ASP A O 18
ATOM 34398 N N . LEU A 1 73 ? -25.110 -12.153 -7.110 1.00 0.00 73 LEU A N 18
ATOM 34399 C CA . LEU A 1 73 ? -24.720 -11.721 -5.774 1.00 0.00 73 LEU A CA 18
ATOM 34400 C C . LEU A 1 73 ? -24.779 -10.196 -5.650 1.00 0.00 73 LEU A C 18
ATOM 34401 O O . LEU A 1 73 ? -25.502 -9.660 -4.803 1.00 0.00 73 LEU A O 18
ATOM 34417 N N . LEU A 1 74 ? -24.028 -9.505 -6.505 1.00 0.00 74 LEU A N 18
ATOM 34418 C CA . LEU A 1 74 ? -23.911 -8.049 -6.431 1.00 0.00 74 LEU A CA 18
ATOM 34419 C C . LEU A 1 74 ? -25.250 -7.359 -6.667 1.00 0.00 74 LEU A C 18
ATOM 34420 O O . LEU A 1 74 ? -25.494 -6.272 -6.143 1.00 0.00 74 LEU A O 18
ATOM 34436 N N . ALA A 1 75 ? -26.116 -7.996 -7.443 1.00 0.00 75 ALA A N 18
ATOM 34437 C CA . ALA A 1 75 ? -27.429 -7.438 -7.737 1.00 0.00 75 ALA A CA 18
ATOM 34438 C C . ALA A 1 75 ? -28.242 -7.320 -6.466 1.00 0.00 75 ALA A C 18
ATOM 34439 O O . ALA A 1 75 ? -28.847 -6.284 -6.188 1.00 0.00 75 ALA A O 18
ATOM 34446 N N . LYS A 1 76 ? -28.243 -8.397 -5.697 1.00 0.00 76 LYS A N 18
ATOM 34447 C CA . LYS A 1 76 ? -28.936 -8.435 -4.424 1.00 0.00 76 LYS A CA 18
ATOM 34448 C C . LYS A 1 76 ? -28.364 -7.394 -3.477 1.00 0.00 76 LYS A C 18
ATOM 34449 O O . LYS A 1 76 ? -29.103 -6.585 -2.924 1.00 0.00 76 LYS A O 18
ATOM 34468 N N . ILE A 1 77 ? -27.047 -7.410 -3.307 1.00 0.00 77 ILE A N 18
ATOM 34469 C CA . ILE A 1 77 ? -26.379 -6.471 -2.412 1.00 0.00 77 ILE A CA 18
ATOM 34470 C C . ILE A 1 77 ? -26.738 -5.035 -2.780 1.00 0.00 77 ILE A C 18
ATOM 34471 O O . ILE A 1 77 ? -27.067 -4.234 -1.911 1.00 0.00 77 ILE A O 18
ATOM 34487 N N . LYS A 1 78 ? -26.695 -4.731 -4.074 1.00 0.00 78 LYS A N 18
ATOM 34488 C CA . LYS A 1 78 ? -27.041 -3.402 -4.567 1.00 0.00 78 LYS A CA 18
ATOM 34489 C C . LYS A 1 78 ? -28.479 -3.060 -4.209 1.00 0.00 78 LYS A C 18
ATOM 34490 O O . LYS A 1 78 ? -28.748 -2.060 -3.546 1.00 0.00 78 LYS A O 18
ATOM 34509 N N . GLU A 1 79 ? -29.393 -3.900 -4.663 1.00 0.00 79 GLU A N 18
ATOM 34510 C CA . GLU A 1 79 ? -30.818 -3.638 -4.513 1.00 0.00 79 GLU A CA 18
ATOM 34511 C C . GLU A 1 79 ? -31.233 -3.559 -3.044 1.00 0.00 79 GLU A C 18
ATOM 34512 O O . GLU A 1 79 ? -32.002 -2.677 -2.660 1.00 0.00 79 GLU A O 18
ATOM 34524 N N . ASN A 1 80 ? -30.717 -4.469 -2.228 1.00 0.00 80 ASN A N 18
ATOM 34525 C CA . ASN A 1 80 ? -31.023 -4.466 -0.801 1.00 0.00 80 ASN A CA 18
ATOM 34526 C C . ASN A 1 80 ? -30.441 -3.222 -0.138 1.00 0.00 80 ASN A C 18
ATOM 34527 O O . ASN A 1 80 ? -31.067 -2.609 0.727 1.00 0.00 80 ASN A O 18
ATOM 34538 N N . LYS A 1 81 ? -29.233 -2.860 -0.548 1.00 0.00 81 LYS A N 18
ATOM 34539 C CA . LYS A 1 81 ? -28.597 -1.627 -0.103 1.00 0.00 81 LYS A CA 18
ATOM 34540 C C . LYS A 1 81 ? -29.494 -0.437 -0.401 1.00 0.00 81 LYS A C 18
ATOM 34541 O O . LYS A 1 81 ? -29.852 0.333 0.487 1.00 0.00 81 LYS A O 18
ATOM 34560 N N . ASP A 1 82 ? -29.872 -0.327 -1.660 1.00 0.00 82 ASP A N 18
ATOM 34561 C CA . ASP A 1 82 ? -30.628 0.823 -2.145 1.00 0.00 82 ASP A CA 18
ATOM 34562 C C . ASP A 1 82 ? -32.074 0.844 -1.659 1.00 0.00 82 ASP A C 18
ATOM 34563 O O . ASP A 1 82 ? -32.782 1.830 -1.858 1.00 0.00 82 ASP A O 18
ATOM 34572 N N . LYS A 1 83 ? -32.529 -0.229 -1.038 1.00 0.00 83 LYS A N 18
ATOM 34573 C CA . LYS A 1 83 ? -33.845 -0.212 -0.416 1.00 0.00 83 LYS A CA 18
ATOM 34574 C C . LYS A 1 83 ? -33.731 0.108 1.075 1.00 0.00 83 LYS A C 18
ATOM 34575 O O . LYS A 1 83 ? -34.663 0.642 1.671 1.00 0.00 83 LYS A O 18
ATOM 34594 N N . LYS A 1 84 ? -32.577 -0.183 1.668 1.00 0.00 84 LYS A N 18
ATOM 34595 C CA . LYS A 1 84 ? -32.380 0.051 3.094 1.00 0.00 84 LYS A CA 18
ATOM 34596 C C . LYS A 1 84 ? -31.744 1.411 3.350 1.00 0.00 84 LYS A C 18
ATOM 34597 O O . LYS A 1 84 ? -31.854 1.951 4.442 1.00 0.00 84 LYS A O 18
ATOM 34616 N N . GLU A 1 85 ? -31.085 1.957 2.335 1.00 0.00 85 GLU A N 18
ATOM 34617 C CA . GLU A 1 85 ? -30.453 3.276 2.422 1.00 0.00 85 GLU A CA 18
ATOM 34618 C C . GLU A 1 85 ? -31.436 4.377 2.821 1.00 0.00 85 GLU A C 18
ATOM 34619 O O . GLU A 1 85 ? -31.029 5.449 3.274 1.00 0.00 85 GLU A O 18
ATOM 34631 N N . LYS A 1 86 ? -32.724 4.114 2.637 1.00 0.00 86 LYS A N 18
ATOM 34632 C CA . LYS A 1 86 ? -33.766 5.055 3.029 1.00 0.00 86 LYS A CA 18
ATOM 34633 C C . LYS A 1 86 ? -33.802 5.186 4.551 1.00 0.00 86 LYS A C 18
ATOM 34634 O O . LYS A 1 86 ? -34.317 6.162 5.100 1.00 0.00 86 LYS A O 18
ATOM 34653 N N . ASP A 1 87 ? -33.244 4.190 5.218 1.00 0.00 87 ASP A N 18
ATOM 34654 C CA . ASP A 1 87 ? -33.133 4.181 6.664 1.00 0.00 87 ASP A CA 18
ATOM 34655 C C . ASP A 1 87 ? -31.666 4.064 7.044 1.00 0.00 87 ASP A C 18
ATOM 34656 O O . ASP A 1 87 ? -31.028 3.047 6.767 1.00 0.00 87 ASP A O 18
ATOM 34665 N N . PRO A 1 88 ? -31.108 5.109 7.664 1.00 0.00 88 PRO A N 18
ATOM 34666 C CA . PRO A 1 88 ? -29.690 5.146 8.035 1.00 0.00 88 PRO A CA 18
ATOM 34667 C C . PRO A 1 88 ? -29.253 3.910 8.812 1.00 0.00 88 PRO A C 18
ATOM 34668 O O . PRO A 1 88 ? -28.168 3.372 8.582 1.00 0.00 88 PRO A O 18
ATOM 34679 N N . GLU A 1 89 ? -30.114 3.445 9.705 1.00 0.00 89 GLU A N 18
ATOM 34680 C CA . GLU A 1 89 ? -29.781 2.329 10.569 1.00 0.00 89 GLU A CA 18
ATOM 34681 C C . GLU A 1 89 ? -29.910 1.004 9.834 1.00 0.00 89 GLU A C 18
ATOM 34682 O O . GLU A 1 89 ? -29.054 0.138 9.978 1.00 0.00 89 GLU A O 18
ATOM 34694 N N . GLU A 1 90 ? -30.966 0.847 9.041 1.00 0.00 90 GLU A N 18
ATOM 34695 C CA . GLU A 1 90 ? -31.140 -0.372 8.251 1.00 0.00 90 GLU A CA 18
ATOM 34696 C C . GLU A 1 90 ? -29.982 -0.557 7.284 1.00 0.00 90 GLU A C 18
ATOM 34697 O O . GLU A 1 90 ? -29.417 -1.644 7.179 1.00 0.00 90 GLU A O 18
ATOM 34709 N N . LEU A 1 91 ? -29.635 0.512 6.586 1.00 0.00 91 LEU A N 18
ATOM 34710 C CA . LEU A 1 91 ? -28.521 0.487 5.650 1.00 0.00 91 LEU A CA 18
ATOM 34711 C C . LEU A 1 91 ? -27.230 0.126 6.382 1.00 0.00 91 LEU A C 18
ATOM 34712 O O . LEU A 1 91 ? -26.482 -0.757 5.953 1.00 0.00 91 LEU A O 18
ATOM 34728 N N . ASN A 1 92 ? -26.983 0.815 7.485 1.00 0.00 92 ASN A N 18
ATOM 34729 C CA . ASN A 1 92 ? -25.791 0.580 8.296 1.00 0.00 92 ASN A CA 18
ATOM 34730 C C . ASN A 1 92 ? -25.758 -0.856 8.831 1.00 0.00 92 ASN A C 18
ATOM 34731 O O . ASN A 1 92 ? -24.708 -1.504 8.845 1.00 0.00 92 ASN A O 18
ATOM 34742 N N . THR A 1 93 ? -26.913 -1.354 9.257 1.00 0.00 93 THR A N 18
ATOM 34743 C CA . THR A 1 93 ? -27.014 -2.708 9.781 1.00 0.00 93 THR A CA 18
ATOM 34744 C C . THR A 1 93 ? -26.807 -3.734 8.669 1.00 0.00 93 THR A C 18
ATOM 34745 O O . THR A 1 93 ? -26.204 -4.782 8.890 1.00 0.00 93 THR A O 18
ATOM 34756 N N . TYR A 1 94 ? -27.290 -3.413 7.472 1.00 0.00 94 TYR A N 18
ATOM 34757 C CA . TYR A 1 94 ? -27.138 -4.291 6.316 1.00 0.00 94 TYR A CA 18
ATOM 34758 C C . TYR A 1 94 ? -25.667 -4.614 6.079 1.00 0.00 94 TYR A C 18
ATOM 34759 O O . TYR A 1 94 ? -25.290 -5.780 5.982 1.00 0.00 94 TYR A O 18
ATOM 34777 N N . LYS A 1 95 ? -24.852 -3.567 5.997 1.00 0.00 95 LYS A N 18
ATOM 34778 C CA . LYS A 1 95 ? -23.400 -3.716 5.908 1.00 0.00 95 LYS A CA 18
ATOM 34779 C C . LYS A 1 95 ? -22.898 -4.696 6.959 1.00 0.00 95 LYS A C 18
ATOM 34780 O O . LYS A 1 95 ? -22.119 -5.600 6.667 1.00 0.00 95 LYS A O 18
ATOM 34799 N N . SER A 1 96 ? -23.373 -4.502 8.180 1.00 0.00 96 SER A N 18
ATOM 34800 C CA . SER A 1 96 ? -22.896 -5.260 9.325 1.00 0.00 96 SER A CA 18
ATOM 34801 C C . SER A 1 96 ? -23.252 -6.738 9.186 1.00 0.00 96 SER A C 18
ATOM 34802 O O . SER A 1 96 ? -22.443 -7.612 9.500 1.00 0.00 96 SER A O 18
ATOM 34810 N N . ILE A 1 97 ? -24.453 -7.010 8.690 1.00 0.00 97 ILE A N 18
ATOM 34811 C CA . ILE A 1 97 ? -24.902 -8.380 8.473 1.00 0.00 97 ILE A CA 18
ATOM 34812 C C . ILE A 1 97 ? -24.024 -9.068 7.429 1.00 0.00 97 ILE A C 18
ATOM 34813 O O . ILE A 1 97 ? -23.444 -10.125 7.688 1.00 0.00 97 ILE A O 18
ATOM 34829 N N . LEU A 1 98 ? -23.931 -8.457 6.250 1.00 0.00 98 LEU A N 18
ATOM 34830 C CA . LEU A 1 98 ? -23.049 -8.924 5.194 1.00 0.00 98 LEU A CA 18
ATOM 34831 C C . LEU A 1 98 ? -21.614 -9.109 5.676 1.00 0.00 98 LEU A C 18
ATOM 34832 O O . LEU A 1 98 ? -20.971 -10.103 5.346 1.00 0.00 98 LEU A O 18
ATOM 34848 N N . ALA A 1 99 ? -21.118 -8.165 6.461 1.00 0.00 99 ALA A N 18
ATOM 34849 C CA . ALA A 1 99 ? -19.762 -8.256 6.984 1.00 0.00 99 ALA A CA 18
ATOM 34850 C C . ALA A 1 99 ? -19.620 -9.436 7.934 1.00 0.00 99 ALA A C 18
ATOM 34851 O O . ALA A 1 99 ? -18.637 -10.168 7.870 1.00 0.00 99 ALA A O 18
ATOM 34858 N N . SER A 1 100 ? -20.615 -9.633 8.792 1.00 0.00 100 SER A N 18
ATOM 34859 C CA . SER A 1 100 ? -20.617 -10.758 9.715 1.00 0.00 100 SER A CA 18
ATOM 34860 C C . SER A 1 100 ? -20.667 -12.078 8.945 1.00 0.00 100 SER A C 18
ATOM 34861 O O . SER A 1 100 ? -20.180 -13.107 9.415 1.00 0.00 100 SER A O 18
ATOM 34869 N N . GLY A 1 101 ? -21.254 -12.037 7.754 1.00 0.00 101 GLY A N 18
ATOM 34870 C CA . GLY A 1 101 ? -21.330 -13.219 6.927 1.00 0.00 101 GLY A CA 18
ATOM 34871 C C . GLY A 1 101 ? -20.050 -13.446 6.158 1.00 0.00 101 GLY A C 18
ATOM 34872 O O . GLY A 1 101 ? -19.573 -14.577 6.053 1.00 0.00 101 GLY A O 18
ATOM 34876 N N . PHE A 1 102 ? -19.477 -12.367 5.632 1.00 0.00 102 PHE A N 18
ATOM 34877 C CA . PHE A 1 102 ? -18.256 -12.466 4.852 1.00 0.00 102 PHE A CA 18
ATOM 34878 C C . PHE A 1 102 ? -17.086 -12.836 5.749 1.00 0.00 102 PHE A C 18
ATOM 34879 O O . PHE A 1 102 ? -16.212 -13.594 5.351 1.00 0.00 102 PHE A O 18
ATOM 34896 N N . ASP A 1 103 ? -17.093 -12.305 6.967 1.00 0.00 103 ASP A N 18
ATOM 34897 C CA . ASP A 1 103 ? -16.051 -12.581 7.965 1.00 0.00 103 ASP A CA 18
ATOM 34898 C C . ASP A 1 103 ? -15.789 -14.080 8.118 1.00 0.00 103 ASP A C 18
ATOM 34899 O O . ASP A 1 103 ? -14.683 -14.497 8.467 1.00 0.00 103 ASP A O 18
ATOM 34908 N N . GLY A 1 104 ? -16.803 -14.888 7.829 1.00 0.00 104 GLY A N 18
ATOM 34909 C CA . GLY A 1 104 ? -16.656 -16.330 7.891 1.00 0.00 104 GLY A CA 18
ATOM 34910 C C . GLY A 1 104 ? -15.551 -16.851 6.985 1.00 0.00 104 GLY A C 18
ATOM 34911 O O . GLY A 1 104 ? -14.933 -17.873 7.284 1.00 0.00 104 GLY A O 18
ATOM 34915 N N . ILE A 1 105 ? -15.282 -16.137 5.894 1.00 0.00 105 ILE A N 18
ATOM 34916 C CA . ILE A 1 105 ? -14.273 -16.554 4.929 1.00 0.00 105 ILE A CA 18
ATOM 34917 C C . ILE A 1 105 ? -12.875 -16.523 5.546 1.00 0.00 105 ILE A C 18
ATOM 34918 O O . ILE A 1 105 ? -12.006 -17.319 5.185 1.00 0.00 105 ILE A O 18
ATOM 34934 N N . PHE A 1 106 ? -12.678 -15.632 6.517 1.00 0.00 106 PHE A N 18
ATOM 34935 C CA . PHE A 1 106 ? -11.394 -15.513 7.198 1.00 0.00 106 PHE A CA 18
ATOM 34936 C C . PHE A 1 106 ? -11.169 -16.712 8.105 1.00 0.00 106 PHE A C 18
ATOM 34937 O O . PHE A 1 106 ? -10.055 -16.970 8.555 1.00 0.00 106 PHE A O 18
ATOM 34954 N N . ASN A 1 107 ? -12.238 -17.455 8.351 1.00 0.00 107 ASN A N 18
ATOM 34955 C CA . ASN A 1 107 ? -12.168 -18.661 9.165 1.00 0.00 107 ASN A CA 18
ATOM 34956 C C . ASN A 1 107 ? -12.029 -19.879 8.259 1.00 0.00 107 ASN A C 18
ATOM 34957 O O . ASN A 1 107 ? -12.240 -21.018 8.679 1.00 0.00 107 ASN A O 18
ATOM 34968 N N . GLN A 1 108 ? -11.673 -19.603 7.007 1.00 0.00 108 GLN A N 18
ATOM 34969 C CA . GLN A 1 108 ? -11.442 -20.629 5.995 1.00 0.00 108 GLN A CA 18
ATOM 34970 C C . GLN A 1 108 ? -12.747 -21.304 5.605 1.00 0.00 108 GLN A C 18
ATOM 34971 O O . GLN A 1 108 ? -12.855 -22.532 5.583 1.00 0.00 108 GLN A O 18
ATOM 34985 N N . ALA A 1 109 ? -13.736 -20.476 5.312 1.00 0.00 109 ALA A N 18
ATOM 34986 C CA . ALA A 1 109 ? -15.012 -20.944 4.791 1.00 0.00 109 ALA A CA 18
ATOM 34987 C C . ALA A 1 109 ? -15.007 -20.879 3.273 1.00 0.00 109 ALA A C 18
ATOM 34988 O O . ALA A 1 109 ? -14.292 -20.067 2.684 1.00 0.00 109 ALA A O 18
ATOM 34995 N N . ASP A 1 110 ? -15.802 -21.729 2.641 1.00 0.00 110 ASP A N 18
ATOM 34996 C CA . ASP A 1 110 ? -15.875 -21.756 1.187 1.00 0.00 110 ASP A CA 18
ATOM 34997 C C . ASP A 1 110 ? -16.712 -20.596 0.666 1.00 0.00 110 ASP A C 18
ATOM 34998 O O . ASP A 1 110 ? -17.626 -20.111 1.344 1.00 0.00 110 ASP A O 18
ATOM 35007 N N . SER A 1 111 ? -16.404 -20.170 -0.545 1.00 0.00 111 SER A N 18
ATOM 35008 C CA . SER A 1 111 ? -17.047 -19.011 -1.144 1.00 0.00 111 SER A CA 18
ATOM 35009 C C . SER A 1 111 ? -18.525 -19.279 -1.426 1.00 0.00 111 SER A C 18
ATOM 35010 O O . SER A 1 111 ? -19.352 -18.382 -1.306 1.00 0.00 111 SER A O 18
ATOM 35018 N N . LYS A 1 112 ? -18.858 -20.520 -1.768 1.00 0.00 112 LYS A N 18
ATOM 35019 C CA . LYS A 1 112 ? -20.235 -20.884 -2.096 1.00 0.00 112 LYS A CA 18
ATOM 35020 C C . LYS A 1 112 ? -21.110 -20.811 -0.850 1.00 0.00 112 LYS A C 18
ATOM 35021 O O . LYS A 1 112 ? -22.226 -20.288 -0.887 1.00 0.00 112 LYS A O 18
ATOM 35040 N N . THR A 1 113 ? -20.588 -21.322 0.257 1.00 0.00 113 THR A N 18
ATOM 35041 C CA . THR A 1 113 ? -21.315 -21.318 1.519 1.00 0.00 113 THR A CA 18
ATOM 35042 C C . THR A 1 113 ? -21.534 -19.883 2.004 1.00 0.00 113 THR A C 18
ATOM 35043 O O . THR A 1 113 ? -22.563 -19.556 2.596 1.00 0.00 113 THR A O 18
ATOM 35054 N N . THR A 1 114 ? -20.562 -19.024 1.736 1.00 0.00 114 THR A N 18
ATOM 35055 C CA . THR A 1 114 ? -20.642 -17.634 2.144 1.00 0.00 114 THR A CA 18
ATOM 35056 C C . THR A 1 114 ? -21.488 -16.824 1.155 1.00 0.00 114 THR A C 18
ATOM 35057 O O . THR A 1 114 ? -22.150 -15.858 1.536 1.00 0.00 114 THR A O 18
ATOM 35068 N N . LEU A 1 115 ? -21.475 -17.246 -0.107 1.00 0.00 115 LEU A N 18
ATOM 35069 C CA . LEU A 1 115 ? -22.279 -16.624 -1.159 1.00 0.00 115 LEU A CA 18
ATOM 35070 C C . LEU A 1 115 ? -23.748 -16.603 -0.743 1.00 0.00 115 LEU A C 18
ATOM 35071 O O . LEU A 1 115 ? -24.405 -15.558 -0.757 1.00 0.00 115 LEU A O 18
ATOM 35087 N N . ASN A 1 116 ? -24.237 -17.767 -0.341 1.00 0.00 116 ASN A N 18
ATOM 35088 C CA . ASN A 1 116 ? -25.639 -17.938 0.018 1.00 0.00 116 ASN A CA 18
ATOM 35089 C C . ASN A 1 116 ? -26.028 -17.098 1.229 1.00 0.00 116 ASN A C 18
ATOM 35090 O O . ASN A 1 116 ? -27.195 -16.755 1.393 1.00 0.00 116 ASN A O 18
ATOM 35101 N N . LYS A 1 117 ? -25.051 -16.761 2.066 1.00 0.00 117 LYS A N 18
ATOM 35102 C CA . LYS A 1 117 ? -25.303 -15.934 3.244 1.00 0.00 117 LYS A CA 18
ATOM 35103 C C . LYS A 1 117 ? -25.687 -14.518 2.838 1.00 0.00 117 LYS A C 18
ATOM 35104 O O . LYS A 1 117 ? -26.673 -13.963 3.326 1.00 0.00 117 LYS A O 18
ATOM 35123 N N . LEU A 1 118 ? -24.908 -13.948 1.929 1.00 0.00 118 LEU A N 18
ATOM 35124 C CA . LEU A 1 118 ? -25.111 -12.574 1.487 1.00 0.00 118 LEU A CA 18
ATOM 35125 C C . LEU A 1 118 ? -26.425 -12.443 0.724 1.00 0.00 118 LEU A C 18
ATOM 35126 O O . LEU A 1 118 ? -27.108 -11.422 0.805 1.00 0.00 118 LEU A O 18
ATOM 35142 N N . LYS A 1 119 ? -26.776 -13.491 -0.009 1.00 0.00 119 LYS A N 18
ATOM 35143 C CA . LYS A 1 119 ? -28.019 -13.512 -0.768 1.00 0.00 119 LYS A CA 18
ATOM 35144 C C . LYS A 1 119 ? -29.222 -13.649 0.152 1.00 0.00 119 LYS A C 18
ATOM 35145 O O . LYS A 1 119 ? -30.274 -13.059 -0.089 1.00 0.00 119 LYS A O 18
ATOM 35164 N N . ASP A 1 120 ? -29.051 -14.426 1.208 1.00 0.00 120 ASP A N 18
ATOM 35165 C CA . ASP A 1 120 ? -30.154 -14.781 2.093 1.00 0.00 120 ASP A CA 18
ATOM 35166 C C . ASP A 1 120 ? -30.326 -13.742 3.203 1.00 0.00 120 ASP A C 18
ATOM 35167 O O . ASP A 1 120 ? -30.957 -14.006 4.222 1.00 0.00 120 ASP A O 18
ATOM 35176 N N . THR A 1 121 ? -29.767 -12.555 3.006 1.00 0.00 121 THR A N 18
ATOM 35177 C CA . THR A 1 121 ? -29.945 -11.486 3.970 1.00 0.00 121 THR A CA 18
ATOM 35178 C C . THR A 1 121 ? -31.331 -10.862 3.803 1.00 0.00 121 THR A C 18
ATOM 35179 O O . THR A 1 121 ? -32.244 -11.167 4.571 1.00 0.00 121 THR A O 18
ATOM 35190 N N . ILE A 1 122 ? -31.476 -10.025 2.774 1.00 0.00 122 ILE A N 18
ATOM 35191 C CA . ILE A 1 122 ? -32.758 -9.409 2.411 1.00 0.00 122 ILE A CA 18
ATOM 35192 C C . ILE A 1 122 ? -33.460 -8.790 3.622 1.00 0.00 122 ILE A C 18
ATOM 35193 O O . ILE A 1 122 ? -34.409 -9.409 4.156 1.00 0.00 122 ILE A O 18
ATOM 35209 N N . GLY A 1 1 ? 2.780 0.424 -4.526 1.00 0.00 1 GLY A N 19
ATOM 35210 C CA . GLY A 1 1 ? 3.519 -0.860 -4.512 1.00 0.00 1 GLY A CA 19
ATOM 35211 C C . GLY A 1 1 ? 3.195 -1.704 -5.721 1.00 0.00 1 GLY A C 19
ATOM 35212 O O . GLY A 1 1 ? 2.196 -1.468 -6.399 1.00 0.00 1 GLY A O 19
ATOM 35215 N N . ALA A 1 2 ? 4.032 -2.692 -5.999 1.00 0.00 2 ALA A N 19
ATOM 35216 C CA . ALA A 1 2 ? 3.850 -3.540 -7.166 1.00 0.00 2 ALA A CA 19
ATOM 35217 C C . ALA A 1 2 ? 2.922 -4.708 -6.855 1.00 0.00 2 ALA A C 19
ATOM 35218 O O . ALA A 1 2 ? 3.353 -5.744 -6.344 1.00 0.00 2 ALA A O 19
ATOM 35225 N N . MET A 1 3 ? 1.645 -4.528 -7.149 1.00 0.00 3 MET A N 19
ATOM 35226 C CA . MET A 1 3 ? 0.657 -5.573 -6.925 1.00 0.00 3 MET A CA 19
ATOM 35227 C C . MET A 1 3 ? -0.015 -5.980 -8.231 1.00 0.00 3 MET A C 19
ATOM 35228 O O . MET A 1 3 ? -0.503 -7.100 -8.368 1.00 0.00 3 MET A O 19
ATOM 35242 N N . GLY A 1 4 ? -0.039 -5.058 -9.186 1.00 0.00 4 GLY A N 19
ATOM 35243 C CA . GLY A 1 4 ? -0.657 -5.330 -10.467 1.00 0.00 4 GLY A CA 19
ATOM 35244 C C . GLY A 1 4 ? -2.167 -5.338 -10.382 1.00 0.00 4 GLY A C 19
ATOM 35245 O O . GLY A 1 4 ? -2.835 -5.952 -11.213 1.00 0.00 4 GLY A O 19
ATOM 35249 N N . THR A 1 5 ? -2.696 -4.621 -9.389 1.00 0.00 5 THR A N 19
ATOM 35250 C CA . THR A 1 5 ? -4.131 -4.596 -9.095 1.00 0.00 5 THR A CA 19
ATOM 35251 C C . THR A 1 5 ? -4.729 -6.010 -9.078 1.00 0.00 5 THR A C 19
ATOM 35252 O O . THR A 1 5 ? -5.378 -6.430 -10.033 1.00 0.00 5 THR A O 19
ATOM 35263 N N . PRO A 1 6 ? -4.522 -6.757 -7.973 1.00 0.00 6 PRO A N 19
ATOM 35264 C CA . PRO A 1 6 ? -4.910 -8.172 -7.879 1.00 0.00 6 PRO A CA 19
ATOM 35265 C C . PRO A 1 6 ? -6.393 -8.398 -8.146 1.00 0.00 6 PRO A C 19
ATOM 35266 O O . PRO A 1 6 ? -6.784 -9.428 -8.693 1.00 0.00 6 PRO A O 19
ATOM 35277 N N . LEU A 1 7 ? -7.210 -7.429 -7.763 1.00 0.00 7 LEU A N 19
ATOM 35278 C CA . LEU A 1 7 ? -8.644 -7.509 -7.990 1.00 0.00 7 LEU A CA 19
ATOM 35279 C C . LEU A 1 7 ? -8.944 -7.388 -9.481 1.00 0.00 7 LEU A C 19
ATOM 35280 O O . LEU A 1 7 ? -9.637 -8.222 -10.063 1.00 0.00 7 LEU A O 19
ATOM 35296 N N . GLU A 1 8 ? -8.366 -6.364 -10.100 1.00 0.00 8 GLU A N 19
ATOM 35297 C CA . GLU A 1 8 ? -8.664 -6.020 -11.490 1.00 0.00 8 GLU A CA 19
ATOM 35298 C C . GLU A 1 8 ? -8.128 -7.066 -12.468 1.00 0.00 8 GLU A C 19
ATOM 35299 O O . GLU A 1 8 ? -8.398 -6.999 -13.667 1.00 0.00 8 GLU A O 19
ATOM 35311 N N . LYS A 1 9 ? -7.379 -8.035 -11.959 1.00 0.00 9 LYS A N 19
ATOM 35312 C CA . LYS A 1 9 ? -6.805 -9.072 -12.805 1.00 0.00 9 LYS A CA 19
ATOM 35313 C C . LYS A 1 9 ? -7.877 -10.068 -13.213 1.00 0.00 9 LYS A C 19
ATOM 35314 O O . LYS A 1 9 ? -7.793 -10.697 -14.268 1.00 0.00 9 LYS A O 19
ATOM 35333 N N . LEU A 1 10 ? -8.886 -10.204 -12.366 1.00 0.00 10 LEU A N 19
ATOM 35334 C CA . LEU A 1 10 ? -9.975 -11.119 -12.624 1.00 0.00 10 LEU A CA 19
ATOM 35335 C C . LEU A 1 10 ? -11.280 -10.380 -12.870 1.00 0.00 10 LEU A C 19
ATOM 35336 O O . LEU A 1 10 ? -12.174 -10.884 -13.542 1.00 0.00 10 LEU A O 19
ATOM 35352 N N . VAL A 1 11 ? -11.389 -9.187 -12.323 1.00 0.00 11 VAL A N 19
ATOM 35353 C CA . VAL A 1 11 ? -12.570 -8.354 -12.545 1.00 0.00 11 VAL A CA 19
ATOM 35354 C C . VAL A 1 11 ? -12.807 -8.127 -14.041 1.00 0.00 11 VAL A C 19
ATOM 35355 O O . VAL A 1 11 ? -13.953 -8.067 -14.499 1.00 0.00 11 VAL A O 19
ATOM 35368 N N . SER A 1 12 ? -11.722 -8.048 -14.804 1.00 0.00 12 SER A N 19
ATOM 35369 C CA . SER A 1 12 ? -11.814 -7.857 -16.243 1.00 0.00 12 SER A CA 19
ATOM 35370 C C . SER A 1 12 ? -12.451 -9.076 -16.911 1.00 0.00 12 SER A C 19
ATOM 35371 O O . SER A 1 12 ? -13.272 -8.943 -17.821 1.00 0.00 12 SER A O 19
ATOM 35379 N N . ARG A 1 13 ? -12.093 -10.265 -16.427 1.00 0.00 13 ARG A N 19
ATOM 35380 C CA . ARG A 1 13 ? -12.561 -11.510 -17.030 1.00 0.00 13 ARG A CA 19
ATOM 35381 C C . ARG A 1 13 ? -13.971 -11.848 -16.555 1.00 0.00 13 ARG A C 19
ATOM 35382 O O . ARG A 1 13 ? -14.644 -12.697 -17.133 1.00 0.00 13 ARG A O 19
ATOM 35403 N N . LEU A 1 14 ? -14.395 -11.189 -15.486 1.00 0.00 14 LEU A N 19
ATOM 35404 C CA . LEU A 1 14 ? -15.734 -11.376 -14.941 1.00 0.00 14 LEU A CA 19
ATOM 35405 C C . LEU A 1 14 ? -16.715 -10.466 -15.658 1.00 0.00 14 LEU A C 19
ATOM 35406 O O . LEU A 1 14 ? -17.930 -10.622 -15.542 1.00 0.00 14 LEU A O 19
ATOM 35422 N N . ASN A 1 15 ? -16.154 -9.499 -16.380 1.00 0.00 15 ASN A N 19
ATOM 35423 C CA . ASN A 1 15 ? -16.923 -8.568 -17.198 1.00 0.00 15 ASN A CA 19
ATOM 35424 C C . ASN A 1 15 ? -17.905 -7.786 -16.341 1.00 0.00 15 ASN A C 19
ATOM 35425 O O . ASN A 1 15 ? -19.119 -7.959 -16.446 1.00 0.00 15 ASN A O 19
ATOM 35436 N N . LEU A 1 16 ? -17.374 -6.946 -15.470 1.00 0.00 16 LEU A N 19
ATOM 35437 C CA . LEU A 1 16 ? -18.209 -6.153 -14.587 1.00 0.00 16 LEU A CA 19
ATOM 35438 C C . LEU A 1 16 ? -18.313 -4.719 -15.075 1.00 0.00 16 LEU A C 19
ATOM 35439 O O . LEU A 1 16 ? -17.381 -4.184 -15.679 1.00 0.00 16 LEU A O 19
ATOM 35455 N N . ASN A 1 17 ? -19.449 -4.106 -14.808 1.00 0.00 17 ASN A N 19
ATOM 35456 C CA . ASN A 1 17 ? -19.697 -2.732 -15.219 1.00 0.00 17 ASN A CA 19
ATOM 35457 C C . ASN A 1 17 ? -19.647 -1.802 -14.016 1.00 0.00 17 ASN A C 19
ATOM 35458 O O . ASN A 1 17 ? -19.409 -2.249 -12.891 1.00 0.00 17 ASN A O 19
ATOM 35469 N N . ASN A 1 18 ? -19.853 -0.514 -14.261 1.00 0.00 18 ASN A N 19
ATOM 35470 C CA . ASN A 1 18 ? -19.869 0.489 -13.197 1.00 0.00 18 ASN A CA 19
ATOM 35471 C C . ASN A 1 18 ? -20.865 0.120 -12.109 1.00 0.00 18 ASN A C 19
ATOM 35472 O O . ASN A 1 18 ? -20.601 0.313 -10.930 1.00 0.00 18 ASN A O 19
ATOM 35483 N N . THR A 1 19 ? -21.984 -0.454 -12.513 1.00 0.00 19 THR A N 19
ATOM 35484 C CA . THR A 1 19 ? -23.044 -0.805 -11.578 1.00 0.00 19 THR A CA 19
ATOM 35485 C C . THR A 1 19 ? -22.570 -1.915 -10.643 1.00 0.00 19 THR A C 19
ATOM 35486 O O . THR A 1 19 ? -22.748 -1.848 -9.425 1.00 0.00 19 THR A O 19
ATOM 35497 N N . GLU A 1 20 ? -21.946 -2.919 -11.236 1.00 0.00 20 GLU A N 19
ATOM 35498 C CA . GLU A 1 20 ? -21.383 -4.037 -10.498 1.00 0.00 20 GLU A CA 19
ATOM 35499 C C . GLU A 1 20 ? -20.264 -3.567 -9.573 1.00 0.00 20 GLU A C 19
ATOM 35500 O O . GLU A 1 20 ? -20.259 -3.862 -8.377 1.00 0.00 20 GLU A O 19
ATOM 35512 N N . LYS A 1 21 ? -19.327 -2.816 -10.137 1.00 0.00 21 LYS A N 19
ATOM 35513 C CA . LYS A 1 21 ? -18.125 -2.427 -9.419 1.00 0.00 21 LYS A CA 19
ATOM 35514 C C . LYS A 1 21 ? -18.406 -1.359 -8.362 1.00 0.00 21 LYS A C 19
ATOM 35515 O O . LYS A 1 21 ? -17.652 -1.233 -7.399 1.00 0.00 21 LYS A O 19
ATOM 35534 N N . GLU A 1 22 ? -19.483 -0.596 -8.525 1.00 0.00 22 GLU A N 19
ATOM 35535 C CA . GLU A 1 22 ? -19.885 0.354 -7.495 1.00 0.00 22 GLU A CA 19
ATOM 35536 C C . GLU A 1 22 ? -20.431 -0.384 -6.280 1.00 0.00 22 GLU A C 19
ATOM 35537 O O . GLU A 1 22 ? -20.118 -0.035 -5.139 1.00 0.00 22 GLU A O 19
ATOM 35549 N N . THR A 1 23 ? -21.234 -1.412 -6.523 1.00 0.00 23 THR A N 19
ATOM 35550 C CA . THR A 1 23 ? -21.724 -2.260 -5.448 1.00 0.00 23 THR A CA 19
ATOM 35551 C C . THR A 1 23 ? -20.564 -3.018 -4.806 1.00 0.00 23 THR A C 19
ATOM 35552 O O . THR A 1 23 ? -20.528 -3.212 -3.590 1.00 0.00 23 THR A O 19
ATOM 35563 N N . LEU A 1 24 ? -19.614 -3.431 -5.634 1.00 0.00 24 LEU A N 19
ATOM 35564 C CA . LEU A 1 24 ? -18.405 -4.079 -5.148 1.00 0.00 24 LEU A CA 19
ATOM 35565 C C . LEU A 1 24 ? -17.626 -3.116 -4.255 1.00 0.00 24 LEU A C 19
ATOM 35566 O O . LEU A 1 24 ? -17.139 -3.496 -3.194 1.00 0.00 24 LEU A O 19
ATOM 35582 N N . THR A 1 25 ? -17.539 -1.861 -4.683 1.00 0.00 25 THR A N 19
ATOM 35583 C CA . THR A 1 25 ? -16.900 -0.821 -3.888 1.00 0.00 25 THR A CA 19
ATOM 35584 C C . THR A 1 25 ? -17.603 -0.675 -2.536 1.00 0.00 25 THR A C 19
ATOM 35585 O O . THR A 1 25 ? -16.954 -0.621 -1.490 1.00 0.00 25 THR A O 19
ATOM 35596 N N . PHE A 1 26 ? -18.932 -0.622 -2.572 1.00 0.00 26 PHE A N 19
ATOM 35597 C CA . PHE A 1 26 ? -19.740 -0.599 -1.360 1.00 0.00 26 PHE A CA 19
ATOM 35598 C C . PHE A 1 26 ? -19.385 -1.783 -0.468 1.00 0.00 26 PHE A C 19
ATOM 35599 O O . PHE A 1 26 ? -19.193 -1.632 0.740 1.00 0.00 26 PHE A O 19
ATOM 35616 N N . LEU A 1 27 ? -19.293 -2.951 -1.087 1.00 0.00 27 LEU A N 19
ATOM 35617 C CA . LEU A 1 27 ? -18.984 -4.182 -0.382 1.00 0.00 27 LEU A CA 19
ATOM 35618 C C . LEU A 1 27 ? -17.624 -4.080 0.308 1.00 0.00 27 LEU A C 19
ATOM 35619 O O . LEU A 1 27 ? -17.550 -4.123 1.532 1.00 0.00 27 LEU A O 19
ATOM 35635 N N . THR A 1 28 ? -16.563 -3.908 -0.474 1.00 0.00 28 THR A N 19
ATOM 35636 C CA . THR A 1 28 ? -15.209 -3.862 0.056 1.00 0.00 28 THR A CA 19
ATOM 35637 C C . THR A 1 28 ? -15.071 -2.846 1.195 1.00 0.00 28 THR A C 19
ATOM 35638 O O . THR A 1 28 ? -14.387 -3.099 2.190 1.00 0.00 28 THR A O 19
ATOM 35649 N N . ASN A 1 29 ? -15.741 -1.709 1.058 1.00 0.00 29 ASN A N 19
ATOM 35650 C CA . ASN A 1 29 ? -15.630 -0.642 2.041 1.00 0.00 29 ASN A CA 19
ATOM 35651 C C . ASN A 1 29 ? -16.459 -0.926 3.289 1.00 0.00 29 ASN A C 19
ATOM 35652 O O . ASN A 1 29 ? -16.159 -0.398 4.359 1.00 0.00 29 ASN A O 19
ATOM 35663 N N . LEU A 1 30 ? -17.489 -1.763 3.175 1.00 0.00 30 LEU A N 19
ATOM 35664 C CA . LEU A 1 30 ? -18.295 -2.095 4.342 1.00 0.00 30 LEU A CA 19
ATOM 35665 C C . LEU A 1 30 ? -17.507 -3.021 5.259 1.00 0.00 30 LEU A C 19
ATOM 35666 O O . LEU A 1 30 ? -17.554 -2.880 6.482 1.00 0.00 30 LEU A O 19
ATOM 35682 N N . LEU A 1 31 ? -16.768 -3.965 4.671 1.00 0.00 31 LEU A N 19
ATOM 35683 C CA . LEU A 1 31 ? -15.854 -4.786 5.427 1.00 0.00 31 LEU A CA 19
ATOM 35684 C C . LEU A 1 31 ? -14.803 -3.942 6.132 1.00 0.00 31 LEU A C 19
ATOM 35685 O O . LEU A 1 31 ? -14.517 -4.149 7.307 1.00 0.00 31 LEU A O 19
ATOM 35701 N N . LYS A 1 32 ? -14.250 -2.971 5.417 1.00 0.00 32 LYS A N 19
ATOM 35702 C CA . LYS A 1 32 ? -13.223 -2.100 5.983 1.00 0.00 32 LYS A CA 19
ATOM 35703 C C . LYS A 1 32 ? -13.798 -1.193 7.069 1.00 0.00 32 LYS A C 19
ATOM 35704 O O . LYS A 1 32 ? -13.058 -0.523 7.787 1.00 0.00 32 LYS A O 19
ATOM 35723 N N . GLU A 1 33 ? -15.114 -1.176 7.190 1.00 0.00 33 GLU A N 19
ATOM 35724 C CA . GLU A 1 33 ? -15.775 -0.356 8.185 1.00 0.00 33 GLU A CA 19
ATOM 35725 C C . GLU A 1 33 ? -16.161 -1.194 9.396 1.00 0.00 33 GLU A C 19
ATOM 35726 O O . GLU A 1 33 ? -15.951 -0.788 10.537 1.00 0.00 33 GLU A O 19
ATOM 35738 N N . LYS A 1 34 ? -16.714 -2.370 9.141 1.00 0.00 34 LYS A N 19
ATOM 35739 C CA . LYS A 1 34 ? -17.270 -3.186 10.207 1.00 0.00 34 LYS A CA 19
ATOM 35740 C C . LYS A 1 34 ? -16.279 -4.215 10.750 1.00 0.00 34 LYS A C 19
ATOM 35741 O O . LYS A 1 34 ? -16.264 -4.480 11.949 1.00 0.00 34 LYS A O 19
ATOM 35760 N N . LEU A 1 35 ? -15.442 -4.784 9.888 1.00 0.00 35 LEU A N 19
ATOM 35761 C CA . LEU A 1 35 ? -14.567 -5.885 10.303 1.00 0.00 35 LEU A CA 19
ATOM 35762 C C . LEU A 1 35 ? -13.470 -5.420 11.254 1.00 0.00 35 LEU A C 19
ATOM 35763 O O . LEU A 1 35 ? -12.829 -6.236 11.910 1.00 0.00 35 LEU A O 19
ATOM 35779 N N . VAL A 1 36 ? -13.255 -4.111 11.335 1.00 0.00 36 VAL A N 19
ATOM 35780 C CA . VAL A 1 36 ? -12.271 -3.563 12.264 1.00 0.00 36 VAL A CA 19
ATOM 35781 C C . VAL A 1 36 ? -12.782 -3.666 13.700 1.00 0.00 36 VAL A C 19
ATOM 35782 O O . VAL A 1 36 ? -12.054 -3.407 14.660 1.00 0.00 36 VAL A O 19
ATOM 35795 N N . ASP A 1 37 ? -14.045 -4.045 13.835 1.00 0.00 37 ASP A N 19
ATOM 35796 C CA . ASP A 1 37 ? -14.648 -4.285 15.135 1.00 0.00 37 ASP A CA 19
ATOM 35797 C C . ASP A 1 37 ? -14.477 -5.756 15.496 1.00 0.00 37 ASP A C 19
ATOM 35798 O O . ASP A 1 37 ? -14.816 -6.631 14.701 1.00 0.00 37 ASP A O 19
ATOM 35807 N N . PRO A 1 38 ? -13.961 -6.054 16.701 1.00 0.00 38 PRO A N 19
ATOM 35808 C CA . PRO A 1 38 ? -13.670 -7.431 17.126 1.00 0.00 38 PRO A CA 19
ATOM 35809 C C . PRO A 1 38 ? -14.926 -8.282 17.314 1.00 0.00 38 PRO A C 19
ATOM 35810 O O . PRO A 1 38 ? -14.840 -9.499 17.506 1.00 0.00 38 PRO A O 19
ATOM 35821 N N . ASN A 1 39 ? -16.087 -7.642 17.263 1.00 0.00 39 ASN A N 19
ATOM 35822 C CA . ASN A 1 39 ? -17.350 -8.344 17.413 1.00 0.00 39 ASN A CA 19
ATOM 35823 C C . ASN A 1 39 ? -17.909 -8.707 16.047 1.00 0.00 39 ASN A C 19
ATOM 35824 O O . ASN A 1 39 ? -18.763 -9.587 15.923 1.00 0.00 39 ASN A O 19
ATOM 35835 N N . ILE A 1 40 ? -17.417 -8.024 15.022 1.00 0.00 40 ILE A N 19
ATOM 35836 C CA . ILE A 1 40 ? -17.880 -8.253 13.662 1.00 0.00 40 ILE A CA 19
ATOM 35837 C C . ILE A 1 40 ? -16.830 -9.016 12.867 1.00 0.00 40 ILE A C 19
ATOM 35838 O O . ILE A 1 40 ? -17.137 -9.999 12.200 1.00 0.00 40 ILE A O 19
ATOM 35854 N N . GLY A 1 41 ? -15.585 -8.566 12.964 1.00 0.00 41 GLY A N 19
ATOM 35855 C CA . GLY A 1 41 ? -14.495 -9.230 12.290 1.00 0.00 41 GLY A CA 19
ATOM 35856 C C . GLY A 1 41 ? -13.844 -10.241 13.200 1.00 0.00 41 GLY A C 19
ATOM 35857 O O . GLY A 1 41 ? -12.646 -10.164 13.480 1.00 0.00 41 GLY A O 19
ATOM 35861 N N . LEU A 1 42 ? -14.649 -11.181 13.673 1.00 0.00 42 LEU A N 19
ATOM 35862 C CA . LEU A 1 42 ? -14.198 -12.186 14.614 1.00 0.00 42 LEU A CA 19
ATOM 35863 C C . LEU A 1 42 ? -13.089 -13.016 13.986 1.00 0.00 42 LEU A C 19
ATOM 35864 O O . LEU A 1 42 ? -12.057 -13.271 14.604 1.00 0.00 42 LEU A O 19
ATOM 35880 N N . HIS A 1 43 ? -13.294 -13.404 12.742 1.00 0.00 43 HIS A N 19
ATOM 35881 C CA . HIS A 1 43 ? -12.311 -14.211 12.038 1.00 0.00 43 HIS A CA 19
ATOM 35882 C C . HIS A 1 43 ? -11.291 -13.313 11.360 1.00 0.00 43 HIS A C 19
ATOM 35883 O O . HIS A 1 43 ? -10.118 -13.665 11.245 1.00 0.00 43 HIS A O 19
ATOM 35897 N N . PHE A 1 44 ? -11.752 -12.151 10.918 1.00 0.00 44 PHE A N 19
ATOM 35898 C CA . PHE A 1 44 ? -10.890 -11.167 10.281 1.00 0.00 44 PHE A CA 19
ATOM 35899 C C . PHE A 1 44 ? -9.755 -10.756 11.205 1.00 0.00 44 PHE A C 19
ATOM 35900 O O . PHE A 1 44 ? -8.591 -10.816 10.829 1.00 0.00 44 PHE A O 19
ATOM 35917 N N . LYS A 1 45 ? -10.100 -10.350 12.416 1.00 0.00 45 LYS A N 19
ATOM 35918 C CA . LYS A 1 45 ? -9.113 -9.887 13.376 1.00 0.00 45 LYS A CA 19
ATOM 35919 C C . LYS A 1 45 ? -8.184 -11.015 13.797 1.00 0.00 45 LYS A C 19
ATOM 35920 O O . LYS A 1 45 ? -6.993 -10.803 14.012 1.00 0.00 45 LYS A O 19
ATOM 35939 N N . ASN A 1 46 ? -8.718 -12.221 13.875 1.00 0.00 46 ASN A N 19
ATOM 35940 C CA . ASN A 1 46 ? -7.955 -13.340 14.403 1.00 0.00 46 ASN A CA 19
ATOM 35941 C C . ASN A 1 46 ? -7.247 -14.129 13.307 1.00 0.00 46 ASN A C 19
ATOM 35942 O O . ASN A 1 46 ? -6.678 -15.189 13.573 1.00 0.00 46 ASN A O 19
ATOM 35953 N N . SER A 1 47 ? -7.281 -13.630 12.081 1.00 0.00 47 SER A N 19
ATOM 35954 C CA . SER A 1 47 ? -6.583 -14.290 10.985 1.00 0.00 47 SER A CA 19
ATOM 35955 C C . SER A 1 47 ? -6.177 -13.289 9.903 1.00 0.00 47 SER A C 19
ATOM 35956 O O . SER A 1 47 ? -5.892 -13.669 8.767 1.00 0.00 47 SER A O 19
ATOM 35964 N N . GLY A 1 48 ? -6.138 -12.016 10.263 1.00 0.00 48 GLY A N 19
ATOM 35965 C CA . GLY A 1 48 ? -5.741 -10.993 9.323 1.00 0.00 48 GLY A CA 19
ATOM 35966 C C . GLY A 1 48 ? -5.593 -9.645 9.992 1.00 0.00 48 GLY A C 19
ATOM 35967 O O . GLY A 1 48 ? -4.501 -9.267 10.404 1.00 0.00 48 GLY A O 19
ATOM 35971 N N . GLY A 1 49 ? -6.703 -8.931 10.122 1.00 0.00 49 GLY A N 19
ATOM 35972 C CA . GLY A 1 49 ? -6.673 -7.608 10.716 1.00 0.00 49 GLY A CA 19
ATOM 35973 C C . GLY A 1 49 ? -6.082 -6.573 9.782 1.00 0.00 49 GLY A C 19
ATOM 35974 O O . GLY A 1 49 ? -5.670 -5.500 10.218 1.00 0.00 49 GLY A O 19
ATOM 35978 N N . ASP A 1 50 ? -6.044 -6.900 8.497 1.00 0.00 50 ASP A N 19
ATOM 35979 C CA . ASP A 1 50 ? -5.481 -6.004 7.490 1.00 0.00 50 ASP A CA 19
ATOM 35980 C C . ASP A 1 50 ? -6.489 -5.736 6.386 1.00 0.00 50 ASP A C 19
ATOM 35981 O O . ASP A 1 50 ? -7.198 -6.649 5.959 1.00 0.00 50 ASP A O 19
ATOM 35990 N N . GLU A 1 51 ? -6.548 -4.491 5.918 1.00 0.00 51 GLU A N 19
ATOM 35991 C CA . GLU A 1 51 ? -7.399 -4.139 4.782 1.00 0.00 51 GLU A CA 19
ATOM 35992 C C . GLU A 1 51 ? -7.079 -5.010 3.579 1.00 0.00 51 GLU A C 19
ATOM 35993 O O . GLU A 1 51 ? -7.972 -5.410 2.832 1.00 0.00 51 GLU A O 19
ATOM 36005 N N . SER A 1 52 ? -5.792 -5.294 3.403 1.00 0.00 52 SER A N 19
ATOM 36006 C CA . SER A 1 52 ? -5.328 -6.138 2.314 1.00 0.00 52 SER A CA 19
ATOM 36007 C C . SER A 1 52 ? -6.014 -7.498 2.375 1.00 0.00 52 SER A C 19
ATOM 36008 O O . SER A 1 52 ? -6.483 -8.017 1.366 1.00 0.00 52 SER A O 19
ATOM 36016 N N . LYS A 1 53 ? -6.121 -8.031 3.587 1.00 0.00 53 LYS A N 19
ATOM 36017 C CA . LYS A 1 53 ? -6.693 -9.350 3.811 1.00 0.00 53 LYS A CA 19
ATOM 36018 C C . LYS A 1 53 ? -8.176 -9.375 3.461 1.00 0.00 53 LYS A C 19
ATOM 36019 O O . LYS A 1 53 ? -8.721 -10.417 3.093 1.00 0.00 53 LYS A O 19
ATOM 36038 N N . ILE A 1 54 ? -8.817 -8.218 3.554 1.00 0.00 54 ILE A N 19
ATOM 36039 C CA . ILE A 1 54 ? -10.211 -8.081 3.157 1.00 0.00 54 ILE A CA 19
ATOM 36040 C C . ILE A 1 54 ? -10.335 -8.250 1.652 1.00 0.00 54 ILE A C 19
ATOM 36041 O O . ILE A 1 54 ? -11.108 -9.076 1.163 1.00 0.00 54 ILE A O 19
ATOM 36057 N N . GLU A 1 55 ? -9.535 -7.483 0.929 1.00 0.00 55 GLU A N 19
ATOM 36058 C CA . GLU A 1 55 ? -9.578 -7.478 -0.523 1.00 0.00 55 GLU A CA 19
ATOM 36059 C C . GLU A 1 55 ? -9.045 -8.788 -1.086 1.00 0.00 55 GLU A C 19
ATOM 36060 O O . GLU A 1 55 ? -9.496 -9.249 -2.133 1.00 0.00 55 GLU A O 19
ATOM 36072 N N . GLU A 1 56 ? -8.101 -9.399 -0.378 1.00 0.00 56 GLU A N 19
ATOM 36073 C CA . GLU A 1 56 ? -7.614 -10.725 -0.743 1.00 0.00 56 GLU A CA 19
ATOM 36074 C C . GLU A 1 56 ? -8.733 -11.754 -0.615 1.00 0.00 56 GLU A C 19
ATOM 36075 O O . GLU A 1 56 ? -8.871 -12.645 -1.452 1.00 0.00 56 GLU A O 19
ATOM 36087 N N . SER A 1 57 ? -9.546 -11.611 0.424 1.00 0.00 57 SER A N 19
ATOM 36088 C CA . SER A 1 57 ? -10.657 -12.522 0.650 1.00 0.00 57 SER A CA 19
ATOM 36089 C C . SER A 1 57 ? -11.749 -12.322 -0.396 1.00 0.00 57 SER A C 19
ATOM 36090 O O . SER A 1 57 ? -12.282 -13.294 -0.924 1.00 0.00 57 SER A O 19
ATOM 36098 N N . VAL A 1 58 ? -12.075 -11.066 -0.696 1.00 0.00 58 VAL A N 19
ATOM 36099 C CA . VAL A 1 58 ? -13.022 -10.755 -1.769 1.00 0.00 58 VAL A CA 19
ATOM 36100 C C . VAL A 1 58 ? -12.517 -11.319 -3.097 1.00 0.00 58 VAL A C 19
ATOM 36101 O O . VAL A 1 58 ? -13.286 -11.871 -3.884 1.00 0.00 58 VAL A O 19
ATOM 36114 N N . GLN A 1 59 ? -11.215 -11.205 -3.316 1.00 0.00 59 GLN A N 19
ATOM 36115 C CA . GLN A 1 59 ? -10.589 -11.700 -4.535 1.00 0.00 59 GLN A CA 19
ATOM 36116 C C . GLN A 1 59 ? -10.722 -13.222 -4.626 1.00 0.00 59 GLN A C 19
ATOM 36117 O O . GLN A 1 59 ? -11.084 -13.764 -5.671 1.00 0.00 59 GLN A O 19
ATOM 36131 N N . LYS A 1 60 ? -10.445 -13.900 -3.516 1.00 0.00 60 LYS A N 19
ATOM 36132 C CA . LYS A 1 60 ? -10.561 -15.355 -3.445 1.00 0.00 60 LYS A CA 19
ATOM 36133 C C . LYS A 1 60 ? -12.032 -15.769 -3.563 1.00 0.00 60 LYS A C 19
ATOM 36134 O O . LYS A 1 60 ? -12.364 -16.764 -4.207 1.00 0.00 60 LYS A O 19
ATOM 36153 N N . PHE A 1 61 ? -12.897 -14.971 -2.950 1.00 0.00 61 PHE A N 19
ATOM 36154 C CA . PHE A 1 61 ? -14.340 -15.203 -2.944 1.00 0.00 61 PHE A CA 19
ATOM 36155 C C . PHE A 1 61 ? -14.879 -15.292 -4.365 1.00 0.00 61 PHE A C 19
ATOM 36156 O O . PHE A 1 61 ? -15.503 -16.280 -4.750 1.00 0.00 61 PHE A O 19
ATOM 36173 N N . LEU A 1 62 ? -14.607 -14.264 -5.142 1.00 0.00 62 LEU A N 19
ATOM 36174 C CA . LEU A 1 62 ? -15.150 -14.155 -6.490 1.00 0.00 62 LEU A CA 19
ATOM 36175 C C . LEU A 1 62 ? -14.499 -15.152 -7.449 1.00 0.00 62 LEU A C 19
ATOM 36176 O O . LEU A 1 62 ? -15.051 -15.457 -8.506 1.00 0.00 62 LEU A O 19
ATOM 36192 N N . SER A 1 63 ? -13.338 -15.666 -7.072 1.00 0.00 63 SER A N 19
ATOM 36193 C CA . SER A 1 63 ? -12.599 -16.587 -7.926 1.00 0.00 63 SER A CA 19
ATOM 36194 C C . SER A 1 63 ? -13.188 -17.998 -7.894 1.00 0.00 63 SER A C 19
ATOM 36195 O O . SER A 1 63 ? -13.038 -18.760 -8.850 1.00 0.00 63 SER A O 19
ATOM 36203 N N . GLU A 1 64 ? -13.866 -18.341 -6.802 1.00 0.00 64 GLU A N 19
ATOM 36204 C CA . GLU A 1 64 ? -14.439 -19.665 -6.649 1.00 0.00 64 GLU A CA 19
ATOM 36205 C C . GLU A 1 64 ? -15.880 -19.707 -7.153 1.00 0.00 64 GLU A C 19
ATOM 36206 O O . GLU A 1 64 ? -16.514 -20.763 -7.166 1.00 0.00 64 GLU A O 19
ATOM 36218 N N . LEU A 1 65 ? -16.391 -18.558 -7.574 1.00 0.00 65 LEU A N 19
ATOM 36219 C CA . LEU A 1 65 ? -17.779 -18.453 -8.001 1.00 0.00 65 LEU A CA 19
ATOM 36220 C C . LEU A 1 65 ? -17.891 -18.351 -9.514 1.00 0.00 65 LEU A C 19
ATOM 36221 O O . LEU A 1 65 ? -16.890 -18.208 -10.215 1.00 0.00 65 LEU A O 19
ATOM 36237 N N . LYS A 1 66 ? -19.117 -18.435 -10.007 1.00 0.00 66 LYS A N 19
ATOM 36238 C CA . LYS A 1 66 ? -19.391 -18.248 -11.421 1.00 0.00 66 LYS A CA 19
ATOM 36239 C C . LYS A 1 66 ? -19.737 -16.790 -11.691 1.00 0.00 66 LYS A C 19
ATOM 36240 O O . LYS A 1 66 ? -20.188 -16.080 -10.792 1.00 0.00 66 LYS A O 19
ATOM 36259 N N . GLU A 1 67 ? -19.527 -16.349 -12.927 1.00 0.00 67 GLU A N 19
ATOM 36260 C CA . GLU A 1 67 ? -19.812 -14.966 -13.310 1.00 0.00 67 GLU A CA 19
ATOM 36261 C C . GLU A 1 67 ? -21.274 -14.620 -13.047 1.00 0.00 67 GLU A C 19
ATOM 36262 O O . GLU A 1 67 ? -21.595 -13.523 -12.587 1.00 0.00 67 GLU A O 19
ATOM 36274 N N . ASP A 1 68 ? -22.151 -15.576 -13.317 1.00 0.00 68 ASP A N 19
ATOM 36275 C CA . ASP A 1 68 ? -23.587 -15.384 -13.126 1.00 0.00 68 ASP A CA 19
ATOM 36276 C C . ASP A 1 68 ? -23.922 -15.184 -11.652 1.00 0.00 68 ASP A C 19
ATOM 36277 O O . ASP A 1 68 ? -24.788 -14.382 -11.300 1.00 0.00 68 ASP A O 19
ATOM 36286 N N . GLU A 1 69 ? -23.208 -15.902 -10.799 1.00 0.00 69 GLU A N 19
ATOM 36287 C CA . GLU A 1 69 ? -23.441 -15.851 -9.366 1.00 0.00 69 GLU A CA 19
ATOM 36288 C C . GLU A 1 69 ? -22.991 -14.508 -8.803 1.00 0.00 69 GLU A C 19
ATOM 36289 O O . GLU A 1 69 ? -23.661 -13.923 -7.954 1.00 0.00 69 GLU A O 19
ATOM 36301 N N . ILE A 1 70 ? -21.860 -14.023 -9.297 1.00 0.00 70 ILE A N 19
ATOM 36302 C CA . ILE A 1 70 ? -21.341 -12.722 -8.902 1.00 0.00 70 ILE A CA 19
ATOM 36303 C C . ILE A 1 70 ? -22.283 -11.615 -9.369 1.00 0.00 70 ILE A C 19
ATOM 36304 O O . ILE A 1 70 ? -22.599 -10.694 -8.612 1.00 0.00 70 ILE A O 19
ATOM 36320 N N . LYS A 1 71 ? -22.732 -11.729 -10.619 1.00 0.00 71 LYS A N 19
ATOM 36321 C CA . LYS A 1 71 ? -23.700 -10.809 -11.193 1.00 0.00 71 LYS A CA 19
ATOM 36322 C C . LYS A 1 71 ? -24.934 -10.662 -10.311 1.00 0.00 71 LYS A C 19
ATOM 36323 O O . LYS A 1 71 ? -25.378 -9.550 -10.030 1.00 0.00 71 LYS A O 19
ATOM 36342 N N . ASP A 1 72 ? -25.483 -11.789 -9.877 1.00 0.00 72 ASP A N 19
ATOM 36343 C CA . ASP A 1 72 ? -26.687 -11.774 -9.057 1.00 0.00 72 ASP A CA 19
ATOM 36344 C C . ASP A 1 72 ? -26.384 -11.237 -7.665 1.00 0.00 72 ASP A C 19
ATOM 36345 O O . ASP A 1 72 ? -27.162 -10.471 -7.101 1.00 0.00 72 ASP A O 19
ATOM 36354 N N . LEU A 1 73 ? -25.237 -11.640 -7.131 1.00 0.00 73 LEU A N 19
ATOM 36355 C CA . LEU A 1 73 ? -24.810 -11.243 -5.802 1.00 0.00 73 LEU A CA 19
ATOM 36356 C C . LEU A 1 73 ? -24.753 -9.720 -5.682 1.00 0.00 73 LEU A C 19
ATOM 36357 O O . LEU A 1 73 ? -25.431 -9.133 -4.840 1.00 0.00 73 LEU A O 19
ATOM 36373 N N . LEU A 1 74 ? -23.966 -9.089 -6.542 1.00 0.00 74 LEU A N 19
ATOM 36374 C CA . LEU A 1 74 ? -23.813 -7.640 -6.509 1.00 0.00 74 LEU A CA 19
ATOM 36375 C C . LEU A 1 74 ? -25.144 -6.939 -6.765 1.00 0.00 74 LEU A C 19
ATOM 36376 O O . LEU A 1 74 ? -25.467 -5.954 -6.103 1.00 0.00 74 LEU A O 19
ATOM 36392 N N . ALA A 1 75 ? -25.914 -7.452 -7.719 1.00 0.00 75 ALA A N 19
ATOM 36393 C CA . ALA A 1 75 ? -27.220 -6.883 -8.028 1.00 0.00 75 ALA A CA 19
ATOM 36394 C C . ALA A 1 75 ? -28.126 -6.925 -6.803 1.00 0.00 75 ALA A C 19
ATOM 36395 O O . ALA A 1 75 ? -28.789 -5.941 -6.476 1.00 0.00 75 ALA A O 19
ATOM 36402 N N . LYS A 1 76 ? -28.130 -8.064 -6.116 1.00 0.00 76 LYS A N 19
ATOM 36403 C CA . LYS A 1 76 ? -28.907 -8.225 -4.894 1.00 0.00 76 LYS A CA 19
ATOM 36404 C C . LYS A 1 76 ? -28.464 -7.230 -3.833 1.00 0.00 76 LYS A C 19
ATOM 36405 O O . LYS A 1 76 ? -29.291 -6.544 -3.237 1.00 0.00 76 LYS A O 19
ATOM 36424 N N . ILE A 1 77 ? -27.161 -7.151 -3.604 1.00 0.00 77 ILE A N 19
ATOM 36425 C CA . ILE A 1 77 ? -26.615 -6.228 -2.614 1.00 0.00 77 ILE A CA 19
ATOM 36426 C C . ILE A 1 77 ? -27.043 -4.799 -2.918 1.00 0.00 77 ILE A C 19
ATOM 36427 O O . ILE A 1 77 ? -27.491 -4.074 -2.033 1.00 0.00 77 ILE A O 19
ATOM 36443 N N . LYS A 1 78 ? -26.928 -4.408 -4.181 1.00 0.00 78 LYS A N 19
ATOM 36444 C CA . LYS A 1 78 ? -27.324 -3.074 -4.607 1.00 0.00 78 LYS A CA 19
ATOM 36445 C C . LYS A 1 78 ? -28.796 -2.823 -4.314 1.00 0.00 78 LYS A C 19
ATOM 36446 O O . LYS A 1 78 ? -29.148 -1.859 -3.640 1.00 0.00 78 LYS A O 19
ATOM 36465 N N . GLU A 1 79 ? -29.649 -3.706 -4.815 1.00 0.00 79 GLU A N 19
ATOM 36466 C CA . GLU A 1 79 ? -31.094 -3.541 -4.689 1.00 0.00 79 GLU A CA 19
ATOM 36467 C C . GLU A 1 79 ? -31.552 -3.561 -3.231 1.00 0.00 79 GLU A C 19
ATOM 36468 O O . GLU A 1 79 ? -32.562 -2.945 -2.888 1.00 0.00 79 GLU A O 19
ATOM 36480 N N . ASN A 1 80 ? -30.818 -4.260 -2.372 1.00 0.00 80 ASN A N 19
ATOM 36481 C CA . ASN A 1 80 ? -31.125 -4.252 -0.945 1.00 0.00 80 ASN A CA 19
ATOM 36482 C C . ASN A 1 80 ? -30.575 -2.992 -0.295 1.00 0.00 80 ASN A C 19
ATOM 36483 O O . ASN A 1 80 ? -31.207 -2.403 0.580 1.00 0.00 80 ASN A O 19
ATOM 36494 N N . LYS A 1 81 ? -29.395 -2.585 -0.732 1.00 0.00 81 LYS A N 19
ATOM 36495 C CA . LYS A 1 81 ? -28.796 -1.332 -0.298 1.00 0.00 81 LYS A CA 19
ATOM 36496 C C . LYS A 1 81 ? -29.731 -0.172 -0.594 1.00 0.00 81 LYS A C 19
ATOM 36497 O O . LYS A 1 81 ? -30.105 0.584 0.298 1.00 0.00 81 LYS A O 19
ATOM 36516 N N . ASP A 1 82 ? -30.116 -0.069 -1.855 1.00 0.00 82 ASP A N 19
ATOM 36517 C CA . ASP A 1 82 ? -30.923 1.044 -2.343 1.00 0.00 82 ASP A CA 19
ATOM 36518 C C . ASP A 1 82 ? -32.272 1.152 -1.636 1.00 0.00 82 ASP A C 19
ATOM 36519 O O . ASP A 1 82 ? -32.868 2.230 -1.603 1.00 0.00 82 ASP A O 19
ATOM 36528 N N . LYS A 1 83 ? -32.765 0.053 -1.075 1.00 0.00 83 LYS A N 19
ATOM 36529 C CA . LYS A 1 83 ? -34.036 0.100 -0.364 1.00 0.00 83 LYS A CA 19
ATOM 36530 C C . LYS A 1 83 ? -33.833 0.344 1.134 1.00 0.00 83 LYS A C 19
ATOM 36531 O O . LYS A 1 83 ? -34.683 0.946 1.788 1.00 0.00 83 LYS A O 19
ATOM 36550 N N . LYS A 1 84 ? -32.702 -0.100 1.678 1.00 0.00 84 LYS A N 19
ATOM 36551 C CA . LYS A 1 84 ? -32.461 0.022 3.110 1.00 0.00 84 LYS A CA 19
ATOM 36552 C C . LYS A 1 84 ? -31.725 1.307 3.455 1.00 0.00 84 LYS A C 19
ATOM 36553 O O . LYS A 1 84 ? -31.744 1.742 4.603 1.00 0.00 84 LYS A O 19
ATOM 36572 N N . GLU A 1 85 ? -31.090 1.925 2.465 1.00 0.00 85 GLU A N 19
ATOM 36573 C CA . GLU A 1 85 ? -30.335 3.154 2.699 1.00 0.00 85 GLU A CA 19
ATOM 36574 C C . GLU A 1 85 ? -31.272 4.322 2.998 1.00 0.00 85 GLU A C 19
ATOM 36575 O O . GLU A 1 85 ? -30.831 5.428 3.317 1.00 0.00 85 GLU A O 19
ATOM 36587 N N . LYS A 1 86 ? -32.566 4.066 2.881 1.00 0.00 86 LYS A N 19
ATOM 36588 C CA . LYS A 1 86 ? -33.581 5.022 3.281 1.00 0.00 86 LYS A CA 19
ATOM 36589 C C . LYS A 1 86 ? -33.611 5.141 4.802 1.00 0.00 86 LYS A C 19
ATOM 36590 O O . LYS A 1 86 ? -33.854 6.218 5.350 1.00 0.00 86 LYS A O 19
ATOM 36609 N N . ASP A 1 87 ? -33.345 4.029 5.474 1.00 0.00 87 ASP A N 19
ATOM 36610 C CA . ASP A 1 87 ? -33.433 3.965 6.924 1.00 0.00 87 ASP A CA 19
ATOM 36611 C C . ASP A 1 87 ? -32.049 3.727 7.514 1.00 0.00 87 ASP A C 19
ATOM 36612 O O . ASP A 1 87 ? -31.412 2.715 7.220 1.00 0.00 87 ASP A O 19
ATOM 36621 N N . PRO A 1 88 ? -31.562 4.658 8.348 1.00 0.00 88 PRO A N 19
ATOM 36622 C CA . PRO A 1 88 ? -30.207 4.600 8.908 1.00 0.00 88 PRO A CA 19
ATOM 36623 C C . PRO A 1 88 ? -29.885 3.255 9.560 1.00 0.00 88 PRO A C 19
ATOM 36624 O O . PRO A 1 88 ? -28.818 2.687 9.326 1.00 0.00 88 PRO A O 19
ATOM 36635 N N . GLU A 1 89 ? -30.816 2.735 10.350 1.00 0.00 89 GLU A N 19
ATOM 36636 C CA . GLU A 1 89 ? -30.589 1.488 11.069 1.00 0.00 89 GLU A CA 19
ATOM 36637 C C . GLU A 1 89 ? -30.683 0.283 10.134 1.00 0.00 89 GLU A C 19
ATOM 36638 O O . GLU A 1 89 ? -29.984 -0.713 10.330 1.00 0.00 89 GLU A O 19
ATOM 36650 N N . GLU A 1 90 ? -31.531 0.380 9.113 1.00 0.00 90 GLU A N 19
ATOM 36651 C CA . GLU A 1 90 ? -31.662 -0.689 8.128 1.00 0.00 90 GLU A CA 19
ATOM 36652 C C . GLU A 1 90 ? -30.360 -0.876 7.366 1.00 0.00 90 GLU A C 19
ATOM 36653 O O . GLU A 1 90 ? -29.831 -1.983 7.288 1.00 0.00 90 GLU A O 19
ATOM 36665 N N . LEU A 1 91 ? -29.838 0.216 6.818 1.00 0.00 91 LEU A N 19
ATOM 36666 C CA . LEU A 1 91 ? -28.586 0.171 6.075 1.00 0.00 91 LEU A CA 19
ATOM 36667 C C . LEU A 1 91 ? -27.434 -0.239 6.985 1.00 0.00 91 LEU A C 19
ATOM 36668 O O . LEU A 1 91 ? -26.597 -1.059 6.607 1.00 0.00 91 LEU A O 19
ATOM 36684 N N . ASN A 1 92 ? -27.403 0.328 8.187 1.00 0.00 92 ASN A N 19
ATOM 36685 C CA . ASN A 1 92 ? -26.349 0.027 9.155 1.00 0.00 92 ASN A CA 19
ATOM 36686 C C . ASN A 1 92 ? -26.305 -1.465 9.466 1.00 0.00 92 ASN A C 19
ATOM 36687 O O . ASN A 1 92 ? -25.246 -2.095 9.394 1.00 0.00 92 ASN A O 19
ATOM 36698 N N . THR A 1 93 ? -27.461 -2.031 9.788 1.00 0.00 93 THR A N 19
ATOM 36699 C CA . THR A 1 93 ? -27.545 -3.440 10.121 1.00 0.00 93 THR A CA 19
ATOM 36700 C C . THR A 1 93 ? -27.236 -4.296 8.898 1.00 0.00 93 THR A C 19
ATOM 36701 O O . THR A 1 93 ? -26.577 -5.326 9.006 1.00 0.00 93 THR A O 19
ATOM 36712 N N . TYR A 1 94 ? -27.684 -3.839 7.731 1.00 0.00 94 TYR A N 19
ATOM 36713 C CA . TYR A 1 94 ? -27.436 -4.543 6.477 1.00 0.00 94 TYR A CA 19
ATOM 36714 C C . TYR A 1 94 ? -25.937 -4.722 6.249 1.00 0.00 94 TYR A C 19
ATOM 36715 O O . TYR A 1 94 ? -25.457 -5.839 6.053 1.00 0.00 94 TYR A O 19
ATOM 36733 N N . LYS A 1 95 ? -25.208 -3.613 6.299 1.00 0.00 95 LYS A N 19
ATOM 36734 C CA . LYS A 1 95 ? -23.753 -3.626 6.159 1.00 0.00 95 LYS A CA 19
ATOM 36735 C C . LYS A 1 95 ? -23.125 -4.546 7.204 1.00 0.00 95 LYS A C 19
ATOM 36736 O O . LYS A 1 95 ? -22.168 -5.264 6.925 1.00 0.00 95 LYS A O 19
ATOM 36755 N N . SER A 1 96 ? -23.687 -4.516 8.402 1.00 0.00 96 SER A N 19
ATOM 36756 C CA . SER A 1 96 ? -23.187 -5.320 9.506 1.00 0.00 96 SER A CA 19
ATOM 36757 C C . SER A 1 96 ? -23.413 -6.810 9.240 1.00 0.00 96 SER A C 19
ATOM 36758 O O . SER A 1 96 ? -22.548 -7.634 9.532 1.00 0.00 96 SER A O 19
ATOM 36766 N N . ILE A 1 97 ? -24.574 -7.149 8.684 1.00 0.00 97 ILE A N 19
ATOM 36767 C CA . ILE A 1 97 ? -24.896 -8.537 8.364 1.00 0.00 97 ILE A CA 19
ATOM 36768 C C . ILE A 1 97 ? -23.939 -9.078 7.309 1.00 0.00 97 ILE A C 19
ATOM 36769 O O . ILE A 1 97 ? -23.313 -10.117 7.507 1.00 0.00 97 ILE A O 19
ATOM 36785 N N . LEU A 1 98 ? -23.836 -8.374 6.187 1.00 0.00 98 LEU A N 19
ATOM 36786 C CA . LEU A 1 98 ? -22.888 -8.717 5.144 1.00 0.00 98 LEU A CA 19
ATOM 36787 C C . LEU A 1 98 ? -21.465 -8.850 5.674 1.00 0.00 98 LEU A C 19
ATOM 36788 O O . LEU A 1 98 ? -20.729 -9.742 5.264 1.00 0.00 98 LEU A O 19
ATOM 36804 N N . ALA A 1 99 ? -21.080 -7.979 6.589 1.00 0.00 99 ALA A N 19
ATOM 36805 C CA . ALA A 1 99 ? -19.741 -8.030 7.152 1.00 0.00 99 ALA A CA 19
ATOM 36806 C C . ALA A 1 99 ? -19.569 -9.235 8.062 1.00 0.00 99 ALA A C 19
ATOM 36807 O O . ALA A 1 99 ? -18.608 -9.985 7.922 1.00 0.00 99 ALA A O 19
ATOM 36814 N N . SER A 1 100 ? -20.514 -9.429 8.970 1.00 0.00 100 SER A N 19
ATOM 36815 C CA . SER A 1 100 ? -20.467 -10.556 9.893 1.00 0.00 100 SER A CA 19
ATOM 36816 C C . SER A 1 100 ? -20.611 -11.866 9.114 1.00 0.00 100 SER A C 19
ATOM 36817 O O . SER A 1 100 ? -20.182 -12.930 9.563 1.00 0.00 100 SER A O 19
ATOM 36825 N N . GLY A 1 101 ? -21.209 -11.773 7.931 1.00 0.00 101 GLY A N 19
ATOM 36826 C CA . GLY A 1 101 ? -21.351 -12.926 7.073 1.00 0.00 101 GLY A CA 19
ATOM 36827 C C . GLY A 1 101 ? -20.106 -13.172 6.249 1.00 0.00 101 GLY A C 19
ATOM 36828 O O . GLY A 1 101 ? -19.689 -14.318 6.075 1.00 0.00 101 GLY A O 19
ATOM 36832 N N . PHE A 1 102 ? -19.503 -12.101 5.748 1.00 0.00 102 PHE A N 19
ATOM 36833 C CA . PHE A 1 102 ? -18.303 -12.222 4.936 1.00 0.00 102 PHE A CA 19
ATOM 36834 C C . PHE A 1 102 ? -17.128 -12.663 5.795 1.00 0.00 102 PHE A C 19
ATOM 36835 O O . PHE A 1 102 ? -16.325 -13.484 5.377 1.00 0.00 102 PHE A O 19
ATOM 36852 N N . ASP A 1 103 ? -17.063 -12.119 7.007 1.00 0.00 103 ASP A N 19
ATOM 36853 C CA . ASP A 1 103 ? -16.007 -12.441 7.977 1.00 0.00 103 ASP A CA 19
ATOM 36854 C C . ASP A 1 103 ? -15.761 -13.947 8.100 1.00 0.00 103 ASP A C 19
ATOM 36855 O O . ASP A 1 103 ? -14.638 -14.382 8.369 1.00 0.00 103 ASP A O 19
ATOM 36864 N N . GLY A 1 104 ? -16.804 -14.740 7.880 1.00 0.00 104 GLY A N 19
ATOM 36865 C CA . GLY A 1 104 ? -16.672 -16.184 7.929 1.00 0.00 104 GLY A CA 19
ATOM 36866 C C . GLY A 1 104 ? -15.601 -16.717 6.989 1.00 0.00 104 GLY A C 19
ATOM 36867 O O . GLY A 1 104 ? -14.973 -17.739 7.272 1.00 0.00 104 GLY A O 19
ATOM 36871 N N . ILE A 1 105 ? -15.368 -16.010 5.886 1.00 0.00 105 ILE A N 19
ATOM 36872 C CA . ILE A 1 105 ? -14.403 -16.438 4.883 1.00 0.00 105 ILE A CA 19
ATOM 36873 C C . ILE A 1 105 ? -12.977 -16.409 5.432 1.00 0.00 105 ILE A C 19
ATOM 36874 O O . ILE A 1 105 ? -12.110 -17.154 4.975 1.00 0.00 105 ILE A O 19
ATOM 36890 N N . PHE A 1 106 ? -12.746 -15.572 6.437 1.00 0.00 106 PHE A N 19
ATOM 36891 C CA . PHE A 1 106 ? -11.421 -15.440 7.033 1.00 0.00 106 PHE A CA 19
ATOM 36892 C C . PHE A 1 106 ? -11.090 -16.663 7.878 1.00 0.00 106 PHE A C 19
ATOM 36893 O O . PHE A 1 106 ? -9.945 -16.873 8.273 1.00 0.00 106 PHE A O 19
ATOM 36910 N N . ASN A 1 107 ? -12.102 -17.481 8.135 1.00 0.00 107 ASN A N 19
ATOM 36911 C CA . ASN A 1 107 ? -11.907 -18.755 8.814 1.00 0.00 107 ASN A CA 19
ATOM 36912 C C . ASN A 1 107 ? -11.698 -19.846 7.763 1.00 0.00 107 ASN A C 19
ATOM 36913 O O . ASN A 1 107 ? -11.823 -21.038 8.040 1.00 0.00 107 ASN A O 19
ATOM 36924 N N . GLN A 1 108 ? -11.381 -19.396 6.547 1.00 0.00 108 GLN A N 19
ATOM 36925 C CA . GLN A 1 108 ? -11.092 -20.270 5.410 1.00 0.00 108 GLN A CA 19
ATOM 36926 C C . GLN A 1 108 ? -12.353 -20.975 4.936 1.00 0.00 108 GLN A C 19
ATOM 36927 O O . GLN A 1 108 ? -12.311 -22.110 4.457 1.00 0.00 108 GLN A O 19
ATOM 36941 N N . ALA A 1 109 ? -13.470 -20.277 5.057 1.00 0.00 109 ALA A N 19
ATOM 36942 C CA . ALA A 1 109 ? -14.744 -20.782 4.573 1.00 0.00 109 ALA A CA 19
ATOM 36943 C C . ALA A 1 109 ? -14.822 -20.684 3.053 1.00 0.00 109 ALA A C 19
ATOM 36944 O O . ALA A 1 109 ? -14.201 -19.810 2.440 1.00 0.00 109 ALA A O 19
ATOM 36951 N N . ASP A 1 110 ? -15.578 -21.592 2.458 1.00 0.00 110 ASP A N 19
ATOM 36952 C CA . ASP A 1 110 ? -15.812 -21.581 1.020 1.00 0.00 110 ASP A CA 19
ATOM 36953 C C . ASP A 1 110 ? -16.629 -20.365 0.612 1.00 0.00 110 ASP A C 19
ATOM 36954 O O . ASP A 1 110 ? -17.453 -19.858 1.383 1.00 0.00 110 ASP A O 19
ATOM 36963 N N . SER A 1 111 ? -16.408 -19.918 -0.607 1.00 0.00 111 SER A N 19
ATOM 36964 C CA . SER A 1 111 ? -17.013 -18.690 -1.094 1.00 0.00 111 SER A CA 19
ATOM 36965 C C . SER A 1 111 ? -18.455 -18.914 -1.522 1.00 0.00 111 SER A C 19
ATOM 36966 O O . SER A 1 111 ? -19.280 -18.021 -1.390 1.00 0.00 111 SER A O 19
ATOM 36974 N N . LYS A 1 112 ? -18.765 -20.112 -2.008 1.00 0.00 112 LYS A N 19
ATOM 36975 C CA . LYS A 1 112 ? -20.131 -20.439 -2.407 1.00 0.00 112 LYS A CA 19
ATOM 36976 C C . LYS A 1 112 ? -21.009 -20.526 -1.166 1.00 0.00 112 LYS A C 19
ATOM 36977 O O . LYS A 1 112 ? -22.155 -20.069 -1.152 1.00 0.00 112 LYS A O 19
ATOM 36996 N N . THR A 1 113 ? -20.443 -21.104 -0.121 1.00 0.00 113 THR A N 19
ATOM 36997 C CA . THR A 1 113 ? -21.103 -21.195 1.167 1.00 0.00 113 THR A CA 19
ATOM 36998 C C . THR A 1 113 ? -21.357 -19.796 1.741 1.00 0.00 113 THR A C 19
ATOM 36999 O O . THR A 1 113 ? -22.479 -19.462 2.135 1.00 0.00 113 THR A O 19
ATOM 37010 N N . THR A 1 114 ? -20.314 -18.976 1.753 1.00 0.00 114 THR A N 19
ATOM 37011 C CA . THR A 1 114 ? -20.408 -17.612 2.260 1.00 0.00 114 THR A CA 19
ATOM 37012 C C . THR A 1 114 ? -21.326 -16.761 1.378 1.00 0.00 114 THR A C 19
ATOM 37013 O O . THR A 1 114 ? -22.040 -15.883 1.870 1.00 0.00 114 THR A O 19
ATOM 37024 N N . LEU A 1 115 ? -21.316 -17.050 0.081 1.00 0.00 115 LEU A N 19
ATOM 37025 C CA . LEU A 1 115 ? -22.133 -16.344 -0.886 1.00 0.00 115 LEU A CA 19
ATOM 37026 C C . LEU A 1 115 ? -23.600 -16.404 -0.511 1.00 0.00 115 LEU A C 19
ATOM 37027 O O . LEU A 1 115 ? -24.293 -15.392 -0.512 1.00 0.00 115 LEU A O 19
ATOM 37043 N N . ASN A 1 116 ? -24.053 -17.603 -0.186 1.00 0.00 116 ASN A N 19
ATOM 37044 C CA . ASN A 1 116 ? -25.454 -17.841 0.130 1.00 0.00 116 ASN A CA 19
ATOM 37045 C C . ASN A 1 116 ? -25.939 -16.971 1.281 1.00 0.00 116 ASN A C 19
ATOM 37046 O O . ASN A 1 116 ? -27.100 -16.596 1.321 1.00 0.00 116 ASN A O 19
ATOM 37057 N N . LYS A 1 117 ? -25.054 -16.641 2.213 1.00 0.00 117 LYS A N 19
ATOM 37058 C CA . LYS A 1 117 ? -25.430 -15.793 3.338 1.00 0.00 117 LYS A CA 19
ATOM 37059 C C . LYS A 1 117 ? -25.661 -14.353 2.883 1.00 0.00 117 LYS A C 19
ATOM 37060 O O . LYS A 1 117 ? -26.605 -13.695 3.321 1.00 0.00 117 LYS A O 19
ATOM 37079 N N . LEU A 1 118 ? -24.799 -13.876 1.993 1.00 0.00 118 LEU A N 19
ATOM 37080 C CA . LEU A 1 118 ? -24.918 -12.525 1.450 1.00 0.00 118 LEU A CA 19
ATOM 37081 C C . LEU A 1 118 ? -26.100 -12.448 0.488 1.00 0.00 118 LEU A C 19
ATOM 37082 O O . LEU A 1 118 ? -26.866 -11.485 0.482 1.00 0.00 118 LEU A O 19
ATOM 37098 N N . LYS A 1 119 ? -26.229 -13.489 -0.322 1.00 0.00 119 LYS A N 19
ATOM 37099 C CA . LYS A 1 119 ? -27.311 -13.630 -1.269 1.00 0.00 119 LYS A CA 19
ATOM 37100 C C . LYS A 1 119 ? -28.661 -13.669 -0.558 1.00 0.00 119 LYS A C 19
ATOM 37101 O O . LYS A 1 119 ? -29.623 -13.032 -0.980 1.00 0.00 119 LYS A O 19
ATOM 37120 N N . ASP A 1 120 ? -28.708 -14.420 0.532 1.00 0.00 120 ASP A N 19
ATOM 37121 C CA . ASP A 1 120 ? -29.954 -14.656 1.265 1.00 0.00 120 ASP A CA 19
ATOM 37122 C C . ASP A 1 120 ? -30.129 -13.665 2.416 1.00 0.00 120 ASP A C 19
ATOM 37123 O O . ASP A 1 120 ? -30.807 -13.960 3.401 1.00 0.00 120 ASP A O 19
ATOM 37132 N N . THR A 1 121 ? -29.538 -12.482 2.303 1.00 0.00 121 THR A N 19
ATOM 37133 C CA . THR A 1 121 ? -29.689 -11.485 3.348 1.00 0.00 121 THR A CA 19
ATOM 37134 C C . THR A 1 121 ? -31.065 -10.828 3.258 1.00 0.00 121 THR A C 19
ATOM 37135 O O . THR A 1 121 ? -31.994 -11.240 3.953 1.00 0.00 121 THR A O 19
ATOM 37146 N N . ILE A 1 122 ? -31.199 -9.853 2.362 1.00 0.00 122 ILE A N 19
ATOM 37147 C CA . ILE A 1 122 ? -32.439 -9.097 2.203 1.00 0.00 122 ILE A CA 19
ATOM 37148 C C . ILE A 1 122 ? -32.944 -8.611 3.560 1.00 0.00 122 ILE A C 19
ATOM 37149 O O . ILE A 1 122 ? -34.020 -9.061 4.009 1.00 0.00 122 ILE A O 19
ATOM 37165 N N . GLY A 1 1 ? -2.460 -3.123 6.189 1.00 0.00 1 GLY A N 20
ATOM 37166 C CA . GLY A 1 1 ? -3.179 -3.100 4.892 1.00 0.00 1 GLY A CA 20
ATOM 37167 C C . GLY A 1 1 ? -2.573 -2.107 3.931 1.00 0.00 1 GLY A C 20
ATOM 37168 O O . GLY A 1 1 ? -2.893 -0.919 3.964 1.00 0.00 1 GLY A O 20
ATOM 37171 N N . ALA A 1 2 ? -1.696 -2.597 3.073 1.00 0.00 2 ALA A N 20
ATOM 37172 C CA . ALA A 1 2 ? -0.979 -1.747 2.142 1.00 0.00 2 ALA A CA 20
ATOM 37173 C C . ALA A 1 2 ? -0.903 -2.405 0.775 1.00 0.00 2 ALA A C 20
ATOM 37174 O O . ALA A 1 2 ? -0.017 -3.218 0.512 1.00 0.00 2 ALA A O 20
ATOM 37181 N N . MET A 1 3 ? -1.850 -2.072 -0.080 1.00 0.00 3 MET A N 20
ATOM 37182 C CA . MET A 1 3 ? -1.925 -2.656 -1.407 1.00 0.00 3 MET A CA 20
ATOM 37183 C C . MET A 1 3 ? -2.753 -1.747 -2.308 1.00 0.00 3 MET A C 20
ATOM 37184 O O . MET A 1 3 ? -3.412 -0.828 -1.822 1.00 0.00 3 MET A O 20
ATOM 37198 N N . GLY A 1 4 ? -2.687 -1.972 -3.611 1.00 0.00 4 GLY A N 20
ATOM 37199 C CA . GLY A 1 4 ? -3.521 -1.230 -4.530 1.00 0.00 4 GLY A CA 20
ATOM 37200 C C . GLY A 1 4 ? -4.777 -1.998 -4.878 1.00 0.00 4 GLY A C 20
ATOM 37201 O O . GLY A 1 4 ? -5.683 -2.129 -4.056 1.00 0.00 4 GLY A O 20
ATOM 37205 N N . THR A 1 5 ? -4.828 -2.516 -6.091 1.00 0.00 5 THR A N 20
ATOM 37206 C CA . THR A 1 5 ? -5.944 -3.336 -6.524 1.00 0.00 5 THR A CA 20
ATOM 37207 C C . THR A 1 5 ? -5.457 -4.639 -7.155 1.00 0.00 5 THR A C 20
ATOM 37208 O O . THR A 1 5 ? -5.128 -4.680 -8.333 1.00 0.00 5 THR A O 20
ATOM 37219 N N . PRO A 1 6 ? -5.375 -5.720 -6.366 1.00 0.00 6 PRO A N 20
ATOM 37220 C CA . PRO A 1 6 ? -4.925 -7.024 -6.857 1.00 0.00 6 PRO A CA 20
ATOM 37221 C C . PRO A 1 6 ? -6.012 -7.752 -7.642 1.00 0.00 6 PRO A C 20
ATOM 37222 O O . PRO A 1 6 ? -5.735 -8.470 -8.602 1.00 0.00 6 PRO A O 20
ATOM 37233 N N . LEU A 1 7 ? -7.256 -7.534 -7.243 1.00 0.00 7 LEU A N 20
ATOM 37234 C CA . LEU A 1 7 ? -8.384 -8.261 -7.805 1.00 0.00 7 LEU A CA 20
ATOM 37235 C C . LEU A 1 7 ? -8.790 -7.710 -9.168 1.00 0.00 7 LEU A C 20
ATOM 37236 O O . LEU A 1 7 ? -9.631 -8.291 -9.848 1.00 0.00 7 LEU A O 20
ATOM 37252 N N . GLU A 1 8 ? -8.164 -6.616 -9.581 1.00 0.00 8 GLU A N 20
ATOM 37253 C CA . GLU A 1 8 ? -8.531 -5.939 -10.826 1.00 0.00 8 GLU A CA 20
ATOM 37254 C C . GLU A 1 8 ? -8.387 -6.853 -12.043 1.00 0.00 8 GLU A C 20
ATOM 37255 O O . GLU A 1 8 ? -9.052 -6.643 -13.059 1.00 0.00 8 GLU A O 20
ATOM 37267 N N . LYS A 1 9 ? -7.555 -7.888 -11.928 1.00 0.00 9 LYS A N 20
ATOM 37268 C CA . LYS A 1 9 ? -7.259 -8.742 -13.068 1.00 0.00 9 LYS A CA 20
ATOM 37269 C C . LYS A 1 9 ? -8.479 -9.574 -13.426 1.00 0.00 9 LYS A C 20
ATOM 37270 O O . LYS A 1 9 ? -8.710 -9.899 -14.588 1.00 0.00 9 LYS A O 20
ATOM 37289 N N . LEU A 1 10 ? -9.273 -9.890 -12.417 1.00 0.00 10 LEU A N 20
ATOM 37290 C CA . LEU A 1 10 ? -10.461 -10.686 -12.611 1.00 0.00 10 LEU A CA 20
ATOM 37291 C C . LEU A 1 10 ? -11.701 -9.810 -12.649 1.00 0.00 10 LEU A C 20
ATOM 37292 O O . LEU A 1 10 ? -12.664 -10.121 -13.338 1.00 0.00 10 LEU A O 20
ATOM 37308 N N . VAL A 1 11 ? -11.664 -8.706 -11.922 1.00 0.00 11 VAL A N 20
ATOM 37309 C CA . VAL A 1 11 ? -12.769 -7.751 -11.944 1.00 0.00 11 VAL A CA 20
ATOM 37310 C C . VAL A 1 11 ? -13.005 -7.246 -13.365 1.00 0.00 11 VAL A C 20
ATOM 37311 O O . VAL A 1 11 ? -14.147 -7.076 -13.797 1.00 0.00 11 VAL A O 20
ATOM 37324 N N . SER A 1 12 ? -11.918 -7.047 -14.103 1.00 0.00 12 SER A N 20
ATOM 37325 C CA . SER A 1 12 ? -12.009 -6.571 -15.472 1.00 0.00 12 SER A CA 20
ATOM 37326 C C . SER A 1 12 ? -12.671 -7.621 -16.368 1.00 0.00 12 SER A C 20
ATOM 37327 O O . SER A 1 12 ? -13.318 -7.279 -17.356 1.00 0.00 12 SER A O 20
ATOM 37335 N N . ARG A 1 13 ? -12.529 -8.897 -16.011 1.00 0.00 13 ARG A N 20
ATOM 37336 C CA . ARG A 1 13 ? -13.101 -9.973 -16.813 1.00 0.00 13 ARG A CA 20
ATOM 37337 C C . ARG A 1 13 ? -14.591 -10.113 -16.515 1.00 0.00 13 ARG A C 20
ATOM 37338 O O . ARG A 1 13 ? -15.357 -10.615 -17.338 1.00 0.00 13 ARG A O 20
ATOM 37359 N N . LEU A 1 14 ? -14.995 -9.654 -15.332 1.00 0.00 14 LEU A N 20
ATOM 37360 C CA . LEU A 1 14 ? -16.405 -9.631 -14.957 1.00 0.00 14 LEU A CA 20
ATOM 37361 C C . LEU A 1 14 ? -17.162 -8.629 -15.820 1.00 0.00 14 LEU A C 20
ATOM 37362 O O . LEU A 1 14 ? -18.332 -8.832 -16.141 1.00 0.00 14 LEU A O 20
ATOM 37378 N N . ASN A 1 15 ? -16.467 -7.554 -16.194 1.00 0.00 15 ASN A N 20
ATOM 37379 C CA . ASN A 1 15 ? -17.046 -6.474 -16.994 1.00 0.00 15 ASN A CA 20
ATOM 37380 C C . ASN A 1 15 ? -18.322 -5.956 -16.352 1.00 0.00 15 ASN A C 20
ATOM 37381 O O . ASN A 1 15 ? -19.426 -6.148 -16.866 1.00 0.00 15 ASN A O 20
ATOM 37392 N N . LEU A 1 16 ? -18.161 -5.308 -15.216 1.00 0.00 16 LEU A N 20
ATOM 37393 C CA . LEU A 1 16 ? -19.288 -4.840 -14.440 1.00 0.00 16 LEU A CA 20
ATOM 37394 C C . LEU A 1 16 ? -19.679 -3.425 -14.835 1.00 0.00 16 LEU A C 20
ATOM 37395 O O . LEU A 1 16 ? -18.843 -2.638 -15.288 1.00 0.00 16 LEU A O 20
ATOM 37411 N N . ASN A 1 17 ? -20.953 -3.110 -14.662 1.00 0.00 17 ASN A N 20
ATOM 37412 C CA . ASN A 1 17 ? -21.463 -1.790 -14.993 1.00 0.00 17 ASN A CA 20
ATOM 37413 C C . ASN A 1 17 ? -21.438 -0.887 -13.765 1.00 0.00 17 ASN A C 20
ATOM 37414 O O . ASN A 1 17 ? -21.034 -1.315 -12.680 1.00 0.00 17 ASN A O 20
ATOM 37425 N N . ASN A 1 18 ? -21.876 0.353 -13.943 1.00 0.00 18 ASN A N 20
ATOM 37426 C CA . ASN A 1 18 ? -21.874 1.353 -12.871 1.00 0.00 18 ASN A CA 20
ATOM 37427 C C . ASN A 1 18 ? -22.661 0.882 -11.654 1.00 0.00 18 ASN A C 20
ATOM 37428 O O . ASN A 1 18 ? -22.354 1.244 -10.519 1.00 0.00 18 ASN A O 20
ATOM 37439 N N . THR A 1 19 ? -23.661 0.063 -11.904 1.00 0.00 19 THR A N 20
ATOM 37440 C CA . THR A 1 19 ? -24.555 -0.415 -10.859 1.00 0.00 19 THR A CA 20
ATOM 37441 C C . THR A 1 19 ? -23.955 -1.612 -10.117 1.00 0.00 19 THR A C 20
ATOM 37442 O O . THR A 1 19 ? -24.055 -1.711 -8.893 1.00 0.00 19 THR A O 20
ATOM 37453 N N . GLU A 1 20 ? -23.323 -2.508 -10.857 1.00 0.00 20 GLU A N 20
ATOM 37454 C CA . GLU A 1 20 ? -22.656 -3.658 -10.265 1.00 0.00 20 GLU A CA 20
ATOM 37455 C C . GLU A 1 20 ? -21.457 -3.195 -9.445 1.00 0.00 20 GLU A C 20
ATOM 37456 O O . GLU A 1 20 ? -21.209 -3.682 -8.342 1.00 0.00 20 GLU A O 20
ATOM 37468 N N . LYS A 1 21 ? -20.723 -2.233 -9.994 1.00 0.00 21 LYS A N 20
ATOM 37469 C CA . LYS A 1 21 ? -19.553 -1.677 -9.324 1.00 0.00 21 LYS A CA 20
ATOM 37470 C C . LYS A 1 21 ? -19.965 -0.758 -8.179 1.00 0.00 21 LYS A C 20
ATOM 37471 O O . LYS A 1 21 ? -19.162 -0.455 -7.298 1.00 0.00 21 LYS A O 20
ATOM 37490 N N . GLU A 1 22 ? -21.224 -0.335 -8.190 1.00 0.00 22 GLU A N 20
ATOM 37491 C CA . GLU A 1 22 ? -21.804 0.403 -7.092 1.00 0.00 22 GLU A CA 20
ATOM 37492 C C . GLU A 1 22 ? -21.869 -0.507 -5.876 1.00 0.00 22 GLU A C 20
ATOM 37493 O O . GLU A 1 22 ? -21.452 -0.145 -4.775 1.00 0.00 22 GLU A O 20
ATOM 37505 N N . THR A 1 23 ? -22.374 -1.704 -6.113 1.00 0.00 23 THR A N 20
ATOM 37506 C CA . THR A 1 23 ? -22.453 -2.737 -5.093 1.00 0.00 23 THR A CA 20
ATOM 37507 C C . THR A 1 23 ? -21.060 -3.221 -4.673 1.00 0.00 23 THR A C 20
ATOM 37508 O O . THR A 1 23 ? -20.786 -3.394 -3.485 1.00 0.00 23 THR A O 20
ATOM 37519 N N . LEU A 1 24 ? -20.179 -3.431 -5.649 1.00 0.00 24 LEU A N 20
ATOM 37520 C CA . LEU A 1 24 ? -18.823 -3.904 -5.369 1.00 0.00 24 LEU A CA 20
ATOM 37521 C C . LEU A 1 24 ? -18.069 -2.893 -4.500 1.00 0.00 24 LEU A C 20
ATOM 37522 O O . LEU A 1 24 ? -17.471 -3.256 -3.483 1.00 0.00 24 LEU A O 20
ATOM 37538 N N . THR A 1 25 ? -18.103 -1.628 -4.907 1.00 0.00 25 THR A N 20
ATOM 37539 C CA . THR A 1 25 ? -17.478 -0.556 -4.144 1.00 0.00 25 THR A CA 20
ATOM 37540 C C . THR A 1 25 ? -18.067 -0.493 -2.736 1.00 0.00 25 THR A C 20
ATOM 37541 O O . THR A 1 25 ? -17.342 -0.337 -1.752 1.00 0.00 25 THR A O 20
ATOM 37552 N N . PHE A 1 26 ? -19.381 -0.643 -2.660 1.00 0.00 26 PHE A N 20
ATOM 37553 C CA . PHE A 1 26 ? -20.100 -0.660 -1.395 1.00 0.00 26 PHE A CA 20
ATOM 37554 C C . PHE A 1 26 ? -19.543 -1.735 -0.458 1.00 0.00 26 PHE A C 20
ATOM 37555 O O . PHE A 1 26 ? -19.164 -1.442 0.677 1.00 0.00 26 PHE A O 20
ATOM 37572 N N . LEU A 1 27 ? -19.472 -2.965 -0.953 1.00 0.00 27 LEU A N 20
ATOM 37573 C CA . LEU A 1 27 ? -19.027 -4.099 -0.156 1.00 0.00 27 LEU A CA 20
ATOM 37574 C C . LEU A 1 27 ? -17.591 -3.928 0.327 1.00 0.00 27 LEU A C 20
ATOM 37575 O O . LEU A 1 27 ? -17.324 -3.966 1.527 1.00 0.00 27 LEU A O 20
ATOM 37591 N N . THR A 1 28 ? -16.676 -3.730 -0.611 1.00 0.00 28 THR A N 20
ATOM 37592 C CA . THR A 1 28 ? -15.258 -3.661 -0.303 1.00 0.00 28 THR A CA 20
ATOM 37593 C C . THR A 1 28 ? -14.945 -2.557 0.712 1.00 0.00 28 THR A C 20
ATOM 37594 O O . THR A 1 28 ? -14.023 -2.687 1.520 1.00 0.00 28 THR A O 20
ATOM 37605 N N . ASN A 1 29 ? -15.725 -1.484 0.688 1.00 0.00 29 ASN A N 20
ATOM 37606 C CA . ASN A 1 29 ? -15.518 -0.382 1.617 1.00 0.00 29 ASN A CA 20
ATOM 37607 C C . ASN A 1 29 ? -16.102 -0.693 2.989 1.00 0.00 29 ASN A C 20
ATOM 37608 O O . ASN A 1 29 ? -15.484 -0.389 4.010 1.00 0.00 29 ASN A O 20
ATOM 37619 N N . LEU A 1 30 ? -17.279 -1.314 3.020 1.00 0.00 30 LEU A N 20
ATOM 37620 C CA . LEU A 1 30 ? -17.932 -1.615 4.289 1.00 0.00 30 LEU A CA 20
ATOM 37621 C C . LEU A 1 30 ? -17.186 -2.718 5.027 1.00 0.00 30 LEU A C 20
ATOM 37622 O O . LEU A 1 30 ? -17.235 -2.800 6.251 1.00 0.00 30 LEU A O 20
ATOM 37638 N N . LEU A 1 31 ? -16.491 -3.565 4.280 1.00 0.00 31 LEU A N 20
ATOM 37639 C CA . LEU A 1 31 ? -15.720 -4.640 4.880 1.00 0.00 31 LEU A CA 20
ATOM 37640 C C . LEU A 1 31 ? -14.546 -4.075 5.675 1.00 0.00 31 LEU A C 20
ATOM 37641 O O . LEU A 1 31 ? -14.300 -4.493 6.802 1.00 0.00 31 LEU A O 20
ATOM 37657 N N . LYS A 1 32 ? -13.850 -3.095 5.106 1.00 0.00 32 LYS A N 20
ATOM 37658 C CA . LYS A 1 32 ? -12.753 -2.434 5.813 1.00 0.00 32 LYS A CA 20
ATOM 37659 C C . LYS A 1 32 ? -13.282 -1.563 6.952 1.00 0.00 32 LYS A C 20
ATOM 37660 O O . LYS A 1 32 ? -12.519 -1.101 7.800 1.00 0.00 32 LYS A O 20
ATOM 37679 N N . GLU A 1 33 ? -14.586 -1.355 6.972 1.00 0.00 33 GLU A N 20
ATOM 37680 C CA . GLU A 1 33 ? -15.209 -0.467 7.936 1.00 0.00 33 GLU A CA 20
ATOM 37681 C C . GLU A 1 33 ? -15.806 -1.251 9.102 1.00 0.00 33 GLU A C 20
ATOM 37682 O O . GLU A 1 33 ? -15.682 -0.854 10.259 1.00 0.00 33 GLU A O 20
ATOM 37694 N N . LYS A 1 34 ? -16.451 -2.367 8.794 1.00 0.00 34 LYS A N 20
ATOM 37695 C CA . LYS A 1 34 ? -17.178 -3.113 9.804 1.00 0.00 34 LYS A CA 20
ATOM 37696 C C . LYS A 1 34 ? -16.377 -4.295 10.348 1.00 0.00 34 LYS A C 20
ATOM 37697 O O . LYS A 1 34 ? -16.492 -4.627 11.524 1.00 0.00 34 LYS A O 20
ATOM 37716 N N . LEU A 1 35 ? -15.552 -4.919 9.512 1.00 0.00 35 LEU A N 20
ATOM 37717 C CA . LEU A 1 35 ? -14.815 -6.115 9.930 1.00 0.00 35 LEU A CA 20
ATOM 37718 C C . LEU A 1 35 ? -13.753 -5.793 10.977 1.00 0.00 35 LEU A C 20
ATOM 37719 O O . LEU A 1 35 ? -13.273 -6.683 11.674 1.00 0.00 35 LEU A O 20
ATOM 37735 N N . VAL A 1 36 ? -13.398 -4.520 11.096 1.00 0.00 36 VAL A N 20
ATOM 37736 C CA . VAL A 1 36 ? -12.418 -4.092 12.090 1.00 0.00 36 VAL A CA 20
ATOM 37737 C C . VAL A 1 36 ? -13.017 -4.132 13.496 1.00 0.00 36 VAL A C 20
ATOM 37738 O O . VAL A 1 36 ? -12.321 -3.901 14.486 1.00 0.00 36 VAL A O 20
ATOM 37751 N N . ASP A 1 37 ? -14.311 -4.414 13.567 1.00 0.00 37 ASP A N 20
ATOM 37752 C CA . ASP A 1 37 ? -15.003 -4.566 14.837 1.00 0.00 37 ASP A CA 20
ATOM 37753 C C . ASP A 1 37 ? -14.988 -6.033 15.242 1.00 0.00 37 ASP A C 20
ATOM 37754 O O . ASP A 1 37 ? -15.380 -6.894 14.457 1.00 0.00 37 ASP A O 20
ATOM 37763 N N . PRO A 1 38 ? -14.545 -6.339 16.471 1.00 0.00 38 PRO A N 20
ATOM 37764 C CA . PRO A 1 38 ? -14.429 -7.721 16.962 1.00 0.00 38 PRO A CA 20
ATOM 37765 C C . PRO A 1 38 ? -15.771 -8.454 17.032 1.00 0.00 38 PRO A C 20
ATOM 37766 O O . PRO A 1 38 ? -15.810 -9.672 17.201 1.00 0.00 38 PRO A O 20
ATOM 37777 N N . ASN A 1 39 ? -16.868 -7.715 16.899 1.00 0.00 39 ASN A N 20
ATOM 37778 C CA . ASN A 1 39 ? -18.195 -8.311 16.946 1.00 0.00 39 ASN A CA 20
ATOM 37779 C C . ASN A 1 39 ? -18.617 -8.726 15.551 1.00 0.00 39 ASN A C 20
ATOM 37780 O O . ASN A 1 39 ? -19.417 -9.646 15.372 1.00 0.00 39 ASN A O 20
ATOM 37791 N N . ILE A 1 40 ? -18.059 -8.047 14.564 1.00 0.00 40 ILE A N 20
ATOM 37792 C CA . ILE A 1 40 ? -18.419 -8.272 13.179 1.00 0.00 40 ILE A CA 20
ATOM 37793 C C . ILE A 1 40 ? -17.379 -9.148 12.496 1.00 0.00 40 ILE A C 20
ATOM 37794 O O . ILE A 1 40 ? -17.715 -10.150 11.867 1.00 0.00 40 ILE A O 20
ATOM 37810 N N . GLY A 1 41 ? -16.117 -8.777 12.654 1.00 0.00 41 GLY A N 20
ATOM 37811 C CA . GLY A 1 41 ? -15.036 -9.520 12.050 1.00 0.00 41 GLY A CA 20
ATOM 37812 C C . GLY A 1 41 ? -14.440 -10.503 13.026 1.00 0.00 41 GLY A C 20
ATOM 37813 O O . GLY A 1 41 ? -13.268 -10.399 13.398 1.00 0.00 41 GLY A O 20
ATOM 37817 N N . LEU A 1 42 ? -15.259 -11.458 13.442 1.00 0.00 42 LEU A N 20
ATOM 37818 C CA . LEU A 1 42 ? -14.860 -12.445 14.430 1.00 0.00 42 LEU A CA 20
ATOM 37819 C C . LEU A 1 42 ? -13.738 -13.300 13.860 1.00 0.00 42 LEU A C 20
ATOM 37820 O O . LEU A 1 42 ? -12.756 -13.600 14.540 1.00 0.00 42 LEU A O 20
ATOM 37836 N N . HIS A 1 43 ? -13.872 -13.661 12.598 1.00 0.00 43 HIS A N 20
ATOM 37837 C CA . HIS A 1 43 ? -12.869 -14.481 11.942 1.00 0.00 43 HIS A CA 20
ATOM 37838 C C . HIS A 1 43 ? -11.782 -13.593 11.366 1.00 0.00 43 HIS A C 20
ATOM 37839 O O . HIS A 1 43 ? -10.605 -13.947 11.382 1.00 0.00 43 HIS A O 20
ATOM 37853 N N . PHE A 1 44 ? -12.188 -12.431 10.872 1.00 0.00 44 PHE A N 20
ATOM 37854 C CA . PHE A 1 44 ? -11.258 -11.461 10.318 1.00 0.00 44 PHE A CA 20
ATOM 37855 C C . PHE A 1 44 ? -10.177 -11.110 11.329 1.00 0.00 44 PHE A C 20
ATOM 37856 O O . PHE A 1 44 ? -8.989 -11.223 11.040 1.00 0.00 44 PHE A O 20
ATOM 37873 N N . LYS A 1 45 ? -10.595 -10.703 12.518 1.00 0.00 45 LYS A N 20
ATOM 37874 C CA . LYS A 1 45 ? -9.662 -10.272 13.546 1.00 0.00 45 LYS A CA 20
ATOM 37875 C C . LYS A 1 45 ? -8.797 -11.420 14.045 1.00 0.00 45 LYS A C 20
ATOM 37876 O O . LYS A 1 45 ? -7.597 -11.255 14.264 1.00 0.00 45 LYS A O 20
ATOM 37895 N N . ASN A 1 46 ? -9.394 -12.591 14.200 1.00 0.00 46 ASN A N 20
ATOM 37896 C CA . ASN A 1 46 ? -8.707 -13.698 14.854 1.00 0.00 46 ASN A CA 20
ATOM 37897 C C . ASN A 1 46 ? -8.003 -14.617 13.855 1.00 0.00 46 ASN A C 20
ATOM 37898 O O . ASN A 1 46 ? -7.486 -15.669 14.235 1.00 0.00 46 ASN A O 20
ATOM 37909 N N . SER A 1 47 ? -7.987 -14.242 12.584 1.00 0.00 47 SER A N 20
ATOM 37910 C CA . SER A 1 47 ? -7.266 -15.013 11.578 1.00 0.00 47 SER A CA 20
ATOM 37911 C C . SER A 1 47 ? -6.492 -14.106 10.617 1.00 0.00 47 SER A C 20
ATOM 37912 O O . SER A 1 47 ? -5.769 -14.587 9.742 1.00 0.00 47 SER A O 20
ATOM 37920 N N . GLY A 1 48 ? -6.637 -12.797 10.783 1.00 0.00 48 GLY A N 20
ATOM 37921 C CA . GLY A 1 48 ? -5.901 -11.861 9.960 1.00 0.00 48 GLY A CA 20
ATOM 37922 C C . GLY A 1 48 ? -5.734 -10.523 10.645 1.00 0.00 48 GLY A C 20
ATOM 37923 O O . GLY A 1 48 ? -4.684 -10.236 11.214 1.00 0.00 48 GLY A O 20
ATOM 37927 N N . GLY A 1 49 ? -6.788 -9.721 10.613 1.00 0.00 49 GLY A N 20
ATOM 37928 C CA . GLY A 1 49 ? -6.754 -8.419 11.244 1.00 0.00 49 GLY A CA 20
ATOM 37929 C C . GLY A 1 49 ? -6.077 -7.372 10.384 1.00 0.00 49 GLY A C 20
ATOM 37930 O O . GLY A 1 49 ? -5.557 -6.380 10.898 1.00 0.00 49 GLY A O 20
ATOM 37934 N N . ASP A 1 50 ? -6.083 -7.582 9.073 1.00 0.00 50 ASP A N 20
ATOM 37935 C CA . ASP A 1 50 ? -5.446 -6.637 8.166 1.00 0.00 50 ASP A CA 20
ATOM 37936 C C . ASP A 1 50 ? -6.325 -6.348 6.957 1.00 0.00 50 ASP A C 20
ATOM 37937 O O . ASP A 1 50 ? -7.059 -7.214 6.488 1.00 0.00 50 ASP A O 20
ATOM 37946 N N . GLU A 1 51 ? -6.227 -5.125 6.455 1.00 0.00 51 GLU A N 20
ATOM 37947 C CA . GLU A 1 51 ? -6.997 -4.695 5.288 1.00 0.00 51 GLU A CA 20
ATOM 37948 C C . GLU A 1 51 ? -6.740 -5.585 4.083 1.00 0.00 51 GLU A C 20
ATOM 37949 O O . GLU A 1 51 ? -7.664 -5.932 3.348 1.00 0.00 51 GLU A O 20
ATOM 37961 N N . SER A 1 52 ? -5.486 -5.962 3.889 1.00 0.00 52 SER A N 20
ATOM 37962 C CA . SER A 1 52 ? -5.100 -6.726 2.716 1.00 0.00 52 SER A CA 20
ATOM 37963 C C . SER A 1 52 ? -5.571 -8.167 2.831 1.00 0.00 52 SER A C 20
ATOM 37964 O O . SER A 1 52 ? -5.537 -8.921 1.864 1.00 0.00 52 SER A O 20
ATOM 37972 N N . LYS A 1 53 ? -6.027 -8.539 4.018 1.00 0.00 53 LYS A N 20
ATOM 37973 C CA . LYS A 1 53 ? -6.673 -9.820 4.213 1.00 0.00 53 LYS A CA 20
ATOM 37974 C C . LYS A 1 53 ? -8.053 -9.789 3.573 1.00 0.00 53 LYS A C 20
ATOM 37975 O O . LYS A 1 53 ? -8.553 -10.803 3.100 1.00 0.00 53 LYS A O 20
ATOM 37994 N N . ILE A 1 54 ? -8.649 -8.602 3.540 1.00 0.00 54 ILE A N 20
ATOM 37995 C CA . ILE A 1 54 ? -9.924 -8.398 2.864 1.00 0.00 54 ILE A CA 20
ATOM 37996 C C . ILE A 1 54 ? -9.698 -8.293 1.361 1.00 0.00 54 ILE A C 20
ATOM 37997 O O . ILE A 1 54 ? -10.414 -8.896 0.566 1.00 0.00 54 ILE A O 20
ATOM 38013 N N . GLU A 1 55 ? -8.672 -7.540 0.989 1.00 0.00 55 GLU A N 20
ATOM 38014 C CA . GLU A 1 55 ? -8.326 -7.323 -0.413 1.00 0.00 55 GLU A CA 20
ATOM 38015 C C . GLU A 1 55 ? -7.942 -8.641 -1.088 1.00 0.00 55 GLU A C 20
ATOM 38016 O O . GLU A 1 55 ? -8.076 -8.796 -2.302 1.00 0.00 55 GLU A O 20
ATOM 38028 N N . GLU A 1 56 ? -7.479 -9.589 -0.283 1.00 0.00 56 GLU A N 20
ATOM 38029 C CA . GLU A 1 56 ? -7.155 -10.918 -0.742 1.00 0.00 56 GLU A CA 20
ATOM 38030 C C . GLU A 1 56 ? -8.401 -11.809 -0.746 1.00 0.00 56 GLU A C 20
ATOM 38031 O O . GLU A 1 56 ? -8.650 -12.538 -1.709 1.00 0.00 56 GLU A O 20
ATOM 38043 N N . SER A 1 57 ? -9.191 -11.737 0.324 1.00 0.00 57 SER A N 20
ATOM 38044 C CA . SER A 1 57 ? -10.340 -12.620 0.484 1.00 0.00 57 SER A CA 20
ATOM 38045 C C . SER A 1 57 ? -11.426 -12.330 -0.547 1.00 0.00 57 SER A C 20
ATOM 38046 O O . SER A 1 57 ? -11.966 -13.259 -1.134 1.00 0.00 57 SER A O 20
ATOM 38054 N N . VAL A 1 58 ? -11.743 -11.051 -0.770 1.00 0.00 58 VAL A N 20
ATOM 38055 C CA . VAL A 1 58 ? -12.712 -10.670 -1.804 1.00 0.00 58 VAL A CA 20
ATOM 38056 C C . VAL A 1 58 ? -12.288 -11.237 -3.152 1.00 0.00 58 VAL A C 20
ATOM 38057 O O . VAL A 1 58 ? -13.110 -11.735 -3.924 1.00 0.00 58 VAL A O 20
ATOM 38070 N N . GLN A 1 59 ? -10.992 -11.189 -3.406 1.00 0.00 59 GLN A N 20
ATOM 38071 C CA . GLN A 1 59 ? -10.438 -11.697 -4.642 1.00 0.00 59 GLN A CA 20
ATOM 38072 C C . GLN A 1 59 ? -10.599 -13.214 -4.725 1.00 0.00 59 GLN A C 20
ATOM 38073 O O . GLN A 1 59 ? -11.132 -13.734 -5.704 1.00 0.00 59 GLN A O 20
ATOM 38087 N N . LYS A 1 60 ? -10.154 -13.914 -3.683 1.00 0.00 60 LYS A N 20
ATOM 38088 C CA . LYS A 1 60 ? -10.240 -15.372 -3.634 1.00 0.00 60 LYS A CA 20
ATOM 38089 C C . LYS A 1 60 ? -11.696 -15.819 -3.692 1.00 0.00 60 LYS A C 20
ATOM 38090 O O . LYS A 1 60 ? -12.040 -16.787 -4.372 1.00 0.00 60 LYS A O 20
ATOM 38109 N N . PHE A 1 61 ? -12.533 -15.0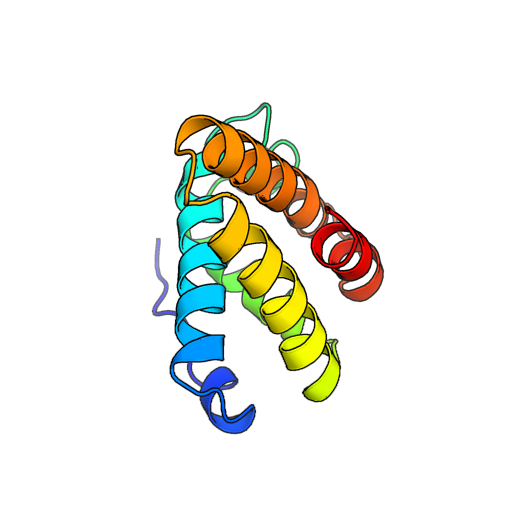85 -2.976 1.00 0.00 61 PHE A N 20
ATOM 38110 C CA . PHE A 1 61 ? -13.961 -15.340 -2.910 1.00 0.00 61 PHE A CA 20
ATOM 38111 C C . PHE A 1 61 ? -14.553 -15.428 -4.310 1.00 0.00 61 PHE A C 20
ATOM 38112 O O . PHE A 1 61 ? -15.100 -16.455 -4.704 1.00 0.00 61 PHE A O 20
ATOM 38129 N N . LEU A 1 62 ? -14.407 -14.348 -5.061 1.00 0.00 62 LEU A N 20
ATOM 38130 C CA . LEU A 1 62 ? -15.004 -14.238 -6.382 1.00 0.00 62 LEU A CA 20
ATOM 38131 C C . LEU A 1 62 ? -14.280 -15.125 -7.392 1.00 0.00 62 LEU A C 20
ATOM 38132 O O . LEU A 1 62 ? -14.869 -15.560 -8.381 1.00 0.00 62 LEU A O 20
ATOM 38148 N N . SER A 1 63 ? -13.009 -15.406 -7.128 1.00 0.00 63 SER A N 20
ATOM 38149 C CA . SER A 1 63 ? -12.209 -16.230 -8.020 1.00 0.00 63 SER A CA 20
ATOM 38150 C C . SER A 1 63 ? -12.709 -17.676 -8.008 1.00 0.00 63 SER A C 20
ATOM 38151 O O . SER A 1 63 ? -12.738 -18.341 -9.044 1.00 0.00 63 SER A O 20
ATOM 38159 N N . GLU A 1 64 ? -13.122 -18.156 -6.839 1.00 0.00 64 GLU A N 20
ATOM 38160 C CA . GLU A 1 64 ? -13.615 -19.513 -6.708 1.00 0.00 64 GLU A CA 20
ATOM 38161 C C . GLU A 1 64 ? -15.135 -19.570 -6.846 1.00 0.00 64 GLU A C 20
ATOM 38162 O O . GLU A 1 64 ? -15.787 -20.470 -6.315 1.00 0.00 64 GLU A O 20
ATOM 38174 N N . LEU A 1 65 ? -15.694 -18.612 -7.562 1.00 0.00 65 LEU A N 20
ATOM 38175 C CA . LEU A 1 65 ? -17.124 -18.602 -7.839 1.00 0.00 65 LEU A CA 20
ATOM 38176 C C . LEU A 1 65 ? -17.377 -18.777 -9.324 1.00 0.00 65 LEU A C 20
ATOM 38177 O O . LEU A 1 65 ? -16.439 -18.886 -10.115 1.00 0.00 65 LEU A O 20
ATOM 38193 N N . LYS A 1 66 ? -18.645 -18.801 -9.699 1.00 0.00 66 LYS A N 20
ATOM 38194 C CA . LYS A 1 66 ? -19.008 -18.747 -11.098 1.00 0.00 66 LYS A CA 20
ATOM 38195 C C . LYS A 1 66 ? -19.192 -17.295 -11.479 1.00 0.00 66 LYS A C 20
ATOM 38196 O O . LYS A 1 66 ? -19.636 -16.488 -10.662 1.00 0.00 66 LYS A O 20
ATOM 38215 N N . GLU A 1 67 ? -18.882 -16.973 -12.713 1.00 0.00 67 GLU A N 20
ATOM 38216 C CA . GLU A 1 67 ? -18.979 -15.603 -13.192 1.00 0.00 67 GLU A CA 20
ATOM 38217 C C . GLU A 1 67 ? -20.440 -15.168 -13.221 1.00 0.00 67 GLU A C 20
ATOM 38218 O O . GLU A 1 67 ? -20.759 -13.984 -13.139 1.00 0.00 67 GLU A O 20
ATOM 38230 N N . ASP A 1 68 ? -21.315 -16.161 -13.304 1.00 0.00 68 ASP A N 20
ATOM 38231 C CA . ASP A 1 68 ? -22.757 -15.945 -13.272 1.00 0.00 68 ASP A CA 20
ATOM 38232 C C . ASP A 1 68 ? -23.219 -15.663 -11.845 1.00 0.00 68 ASP A C 20
ATOM 38233 O O . ASP A 1 68 ? -24.033 -14.772 -11.603 1.00 0.00 68 ASP A O 20
ATOM 38242 N N . GLU A 1 69 ? -22.657 -16.407 -10.900 1.00 0.00 69 GLU A N 20
ATOM 38243 C CA . GLU A 1 69 ? -23.051 -16.302 -9.505 1.00 0.00 69 GLU A CA 20
ATOM 38244 C C . GLU A 1 69 ? -22.529 -15.018 -8.876 1.00 0.00 69 GLU A C 20
ATOM 38245 O O . GLU A 1 69 ? -23.118 -14.505 -7.928 1.00 0.00 69 GLU A O 20
ATOM 38257 N N . ILE A 1 70 ? -21.426 -14.499 -9.403 1.00 0.00 70 ILE A N 20
ATOM 38258 C CA . ILE A 1 70 ? -20.912 -13.209 -8.962 1.00 0.00 70 ILE A CA 20
ATOM 38259 C C . ILE A 1 70 ? -21.939 -12.117 -9.251 1.00 0.00 70 ILE A C 20
ATOM 38260 O O . ILE A 1 70 ? -22.234 -11.282 -8.394 1.00 0.00 70 ILE A O 20
ATOM 38276 N N . LYS A 1 71 ? -22.485 -12.143 -10.464 1.00 0.00 71 LYS A N 20
ATOM 38277 C CA . LYS A 1 71 ? -23.543 -11.225 -10.854 1.00 0.00 71 LYS A CA 20
ATOM 38278 C C . LYS A 1 71 ? -24.760 -11.375 -9.949 1.00 0.00 71 LYS A C 20
ATOM 38279 O O . LYS A 1 71 ? -25.269 -10.388 -9.423 1.00 0.00 71 LYS A O 20
ATOM 38298 N N . ASP A 1 72 ? -25.214 -12.615 -9.768 1.00 0.00 72 ASP A N 20
ATOM 38299 C CA . ASP A 1 72 ? -26.392 -12.893 -8.945 1.00 0.00 72 ASP A CA 20
ATOM 38300 C C . ASP A 1 72 ? -26.191 -12.389 -7.521 1.00 0.00 72 ASP A C 20
ATOM 38301 O O . ASP A 1 72 ? -27.096 -11.803 -6.924 1.00 0.00 72 ASP A O 20
ATOM 38310 N N . LEU A 1 73 ? -24.992 -12.612 -6.995 1.00 0.00 73 LEU A N 20
ATOM 38311 C CA . LEU A 1 73 ? -24.634 -12.160 -5.658 1.00 0.00 73 LEU A CA 20
ATOM 38312 C C . LEU A 1 73 ? -24.784 -10.642 -5.560 1.00 0.00 73 LEU A C 20
ATOM 38313 O O . LEU A 1 73 ? -25.556 -10.134 -4.744 1.00 0.00 73 LEU A O 20
ATOM 38329 N N . LEU A 1 74 ? -24.051 -9.930 -6.410 1.00 0.00 74 LEU A N 20
ATOM 38330 C CA . LEU A 1 74 ? -24.053 -8.473 -6.406 1.00 0.00 74 LEU A CA 20
ATOM 38331 C C . LEU A 1 74 ? -25.442 -7.914 -6.694 1.00 0.00 74 LEU A C 20
ATOM 38332 O O . LEU A 1 74 ? -25.845 -6.916 -6.102 1.00 0.00 74 LEU A O 20
ATOM 38348 N N . ALA A 1 75 ? -26.171 -8.559 -7.599 1.00 0.00 75 ALA A N 20
ATOM 38349 C CA . ALA A 1 75 ? -27.526 -8.137 -7.936 1.00 0.00 75 ALA A CA 20
ATOM 38350 C C . ALA A 1 75 ? -28.448 -8.278 -6.731 1.00 0.00 75 ALA A C 20
ATOM 38351 O O . ALA A 1 75 ? -29.307 -7.425 -6.490 1.00 0.00 75 ALA A O 20
ATOM 38358 N N . LYS A 1 76 ? -28.263 -9.356 -5.979 1.00 0.00 76 LYS A N 20
ATOM 38359 C CA . LYS A 1 76 ? -29.035 -9.591 -4.770 1.00 0.00 76 LYS A CA 20
ATOM 38360 C C . LYS A 1 76 ? -28.740 -8.498 -3.749 1.00 0.00 76 LYS A C 20
ATOM 38361 O O . LYS A 1 76 ? -29.650 -7.872 -3.209 1.00 0.00 76 LYS A O 20
ATOM 38380 N N . ILE A 1 77 ? -27.456 -8.266 -3.506 1.00 0.00 77 ILE A N 20
ATOM 38381 C CA . ILE A 1 77 ? -27.017 -7.208 -2.598 1.00 0.00 77 ILE A CA 20
ATOM 38382 C C . ILE A 1 77 ? -27.546 -5.858 -3.061 1.00 0.00 77 ILE A C 20
ATOM 38383 O O . ILE A 1 77 ? -28.094 -5.102 -2.271 1.00 0.00 77 ILE A O 20
ATOM 38399 N N . LYS A 1 78 ? -27.380 -5.581 -4.352 1.00 0.00 78 LYS A N 20
ATOM 38400 C CA . LYS A 1 78 ? -27.846 -4.337 -4.961 1.00 0.00 78 LYS A CA 20
ATOM 38401 C C . LYS A 1 78 ? -29.303 -4.063 -4.608 1.00 0.00 78 LYS A C 20
ATOM 38402 O O . LYS A 1 78 ? -29.649 -2.971 -4.168 1.00 0.00 78 LYS A O 20
ATOM 38421 N N . GLU A 1 79 ? -30.139 -5.073 -4.795 1.00 0.00 79 GLU A N 20
ATOM 38422 C CA . GLU A 1 79 ? -31.573 -4.962 -4.544 1.00 0.00 79 GLU A CA 20
ATOM 38423 C C . GLU A 1 79 ? -31.873 -4.619 -3.086 1.00 0.00 79 GLU A C 20
ATOM 38424 O O . GLU A 1 79 ? -32.800 -3.862 -2.796 1.00 0.00 79 GLU A O 20
ATOM 38436 N N . ASN A 1 80 ? -31.094 -5.173 -2.173 1.00 0.00 80 ASN A N 20
ATOM 38437 C CA . ASN A 1 80 ? -31.280 -4.901 -0.754 1.00 0.00 80 ASN A CA 20
ATOM 38438 C C . ASN A 1 80 ? -30.656 -3.562 -0.387 1.00 0.00 80 ASN A C 20
ATOM 38439 O O . ASN A 1 80 ? -31.257 -2.757 0.322 1.00 0.00 80 ASN A O 20
ATOM 38450 N N . LYS A 1 81 ? -29.453 -3.336 -0.892 1.00 0.00 81 LYS A N 20
ATOM 38451 C CA . LYS A 1 81 ? -28.729 -2.089 -0.688 1.00 0.00 81 LYS A CA 20
ATOM 38452 C C . LYS A 1 81 ? -29.558 -0.895 -1.141 1.00 0.00 81 LYS A C 20
ATOM 38453 O O . LYS A 1 81 ? -29.761 0.053 -0.391 1.00 0.00 81 LYS A O 20
ATOM 38472 N N . ASP A 1 82 ? -30.038 -0.976 -2.370 1.00 0.00 82 ASP A N 20
ATOM 38473 C CA . ASP A 1 82 ? -30.781 0.110 -3.005 1.00 0.00 82 ASP A CA 20
ATOM 38474 C C . ASP A 1 82 ? -31.932 0.599 -2.140 1.00 0.00 82 ASP A C 20
ATOM 38475 O O . ASP A 1 82 ? -32.123 1.804 -1.970 1.00 0.00 82 ASP A O 20
ATOM 38484 N N . LYS A 1 83 ? -32.696 -0.328 -1.586 1.00 0.00 83 LYS A N 20
ATOM 38485 C CA . LYS A 1 83 ? -33.850 0.050 -0.779 1.00 0.00 83 LYS A CA 20
ATOM 38486 C C . LYS A 1 83 ? -33.478 0.359 0.674 1.00 0.00 83 LYS A C 20
ATOM 38487 O O . LYS A 1 83 ? -34.292 0.910 1.415 1.00 0.00 83 LYS A O 20
ATOM 38506 N N . LYS A 1 84 ? -32.258 0.026 1.082 1.00 0.00 84 LYS A N 20
ATOM 38507 C CA . LYS A 1 84 ? -31.837 0.252 2.462 1.00 0.00 84 LYS A CA 20
ATOM 38508 C C . LYS A 1 84 ? -30.929 1.468 2.600 1.00 0.00 84 LYS A C 20
ATOM 38509 O O . LYS A 1 84 ? -30.856 2.068 3.672 1.00 0.00 84 LYS A O 20
ATOM 38528 N N . GLU A 1 85 ? -30.257 1.851 1.521 1.00 0.00 85 GLU A N 20
ATOM 38529 C CA . GLU A 1 85 ? -29.322 2.974 1.569 1.00 0.00 85 GLU A CA 20
ATOM 38530 C C . GLU A 1 85 ? -30.063 4.302 1.683 1.00 0.00 85 GLU A C 20
ATOM 38531 O O . GLU A 1 85 ? -29.450 5.367 1.776 1.00 0.00 85 GLU A O 20
ATOM 38543 N N . LYS A 1 86 ? -31.384 4.230 1.683 1.00 0.00 86 LYS A N 20
ATOM 38544 C CA . LYS A 1 86 ? -32.220 5.404 1.863 1.00 0.00 86 LYS A CA 20
ATOM 38545 C C . LYS A 1 86 ? -32.338 5.745 3.349 1.00 0.00 86 LYS A C 20
ATOM 38546 O O . LYS A 1 86 ? -32.819 6.816 3.719 1.00 0.00 86 LYS A O 20
ATOM 38565 N N . ASP A 1 87 ? -31.877 4.832 4.198 1.00 0.00 87 ASP A N 20
ATOM 38566 C CA . ASP A 1 87 ? -31.948 5.017 5.642 1.00 0.00 87 ASP A CA 20
ATOM 38567 C C . ASP A 1 87 ? -30.591 4.747 6.285 1.00 0.00 87 ASP A C 20
ATOM 38568 O O . ASP A 1 87 ? -29.931 3.759 5.964 1.00 0.00 87 ASP A O 20
ATOM 38577 N N . PRO A 1 88 ? -30.161 5.621 7.206 1.00 0.00 88 PRO A N 20
ATOM 38578 C CA . PRO A 1 88 ? -28.853 5.512 7.867 1.00 0.00 88 PRO A CA 20
ATOM 38579 C C . PRO A 1 88 ? -28.693 4.227 8.675 1.00 0.00 88 PRO A C 20
ATOM 38580 O O . PRO A 1 88 ? -27.597 3.675 8.772 1.00 0.00 88 PRO A O 20
ATOM 38591 N N . GLU A 1 89 ? -29.784 3.751 9.248 1.00 0.00 89 GLU A N 20
ATOM 38592 C CA . GLU A 1 89 ? -29.733 2.588 10.122 1.00 0.00 89 GLU A CA 20
ATOM 38593 C C . GLU A 1 89 ? -29.951 1.308 9.333 1.00 0.00 89 GLU A C 20
ATOM 38594 O O . GLU A 1 89 ? -29.208 0.341 9.502 1.00 0.00 89 GLU A O 20
ATOM 38606 N N . GLU A 1 90 ? -30.964 1.308 8.469 1.00 0.00 90 GLU A N 20
ATOM 38607 C CA . GLU A 1 90 ? -31.244 0.157 7.618 1.00 0.00 90 GLU A CA 20
ATOM 38608 C C . GLU A 1 90 ? -30.021 -0.205 6.791 1.00 0.00 90 GLU A C 20
ATOM 38609 O O . GLU A 1 90 ? -29.703 -1.381 6.610 1.00 0.00 90 GLU A O 20
ATOM 38621 N N . LEU A 1 91 ? -29.329 0.814 6.298 1.00 0.00 91 LEU A N 20
ATOM 38622 C CA . LEU A 1 91 ? -28.112 0.598 5.539 1.00 0.00 91 LEU A CA 20
ATOM 38623 C C . LEU A 1 91 ? -26.994 0.102 6.447 1.00 0.00 91 LEU A C 20
ATOM 38624 O O . LEU A 1 91 ? -26.318 -0.871 6.126 1.00 0.00 91 LEU A O 20
ATOM 38640 N N . ASN A 1 92 ? -26.816 0.760 7.590 1.00 0.00 92 ASN A N 20
ATOM 38641 C CA . ASN A 1 92 ? -25.713 0.436 8.495 1.00 0.00 92 ASN A CA 20
ATOM 38642 C C . ASN A 1 92 ? -25.822 -0.990 9.016 1.00 0.00 92 ASN A C 20
ATOM 38643 O O . ASN A 1 92 ? -24.835 -1.728 9.028 1.00 0.00 92 ASN A O 20
ATOM 38654 N N . THR A 1 93 ? -27.017 -1.380 9.438 1.00 0.00 93 THR A N 20
ATOM 38655 C CA . THR A 1 93 ? -27.237 -2.723 9.937 1.00 0.00 93 THR A CA 20
ATOM 38656 C C . THR A 1 93 ? -27.009 -3.738 8.826 1.00 0.00 93 THR A C 20
ATOM 38657 O O . THR A 1 93 ? -26.372 -4.767 9.039 1.00 0.00 93 THR A O 20
ATOM 38668 N N . TYR A 1 94 ? -27.500 -3.423 7.634 1.00 0.00 94 TYR A N 20
ATOM 38669 C CA . TYR A 1 94 ? -27.297 -4.275 6.471 1.00 0.00 94 TYR A CA 20
ATOM 38670 C C . TYR A 1 94 ? -25.805 -4.460 6.193 1.00 0.00 94 TYR A C 20
ATOM 38671 O O . TYR A 1 94 ? -25.337 -5.582 6.003 1.00 0.00 94 TYR A O 20
ATOM 38689 N N . LYS A 1 95 ? -25.069 -3.350 6.185 1.00 0.00 95 LYS A N 20
ATOM 38690 C CA . LYS A 1 95 ? -23.618 -3.377 6.006 1.00 0.00 95 LYS A CA 20
ATOM 38691 C C . LYS A 1 95 ? -22.956 -4.255 7.064 1.00 0.00 95 LYS A C 20
ATOM 38692 O O . LYS A 1 95 ? -21.998 -4.976 6.783 1.00 0.00 95 LYS A O 20
ATOM 38711 N N . SER A 1 96 ? -23.480 -4.185 8.279 1.00 0.00 96 SER A N 20
ATOM 38712 C CA . SER A 1 96 ? -22.949 -4.956 9.395 1.00 0.00 96 SE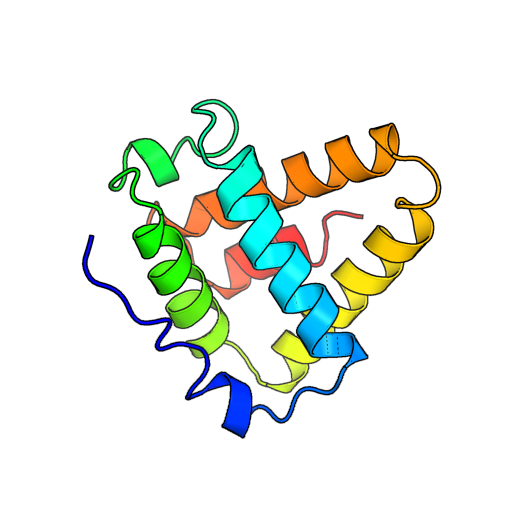R A CA 20
ATOM 38713 C C . SER A 1 96 ? -23.178 -6.450 9.168 1.00 0.00 96 SER A C 20
ATOM 38714 O O . SER A 1 96 ? -22.261 -7.262 9.313 1.00 0.00 96 SER A O 20
ATOM 38722 N N . ILE A 1 97 ? -24.402 -6.802 8.785 1.00 0.00 97 ILE A N 20
ATOM 38723 C CA . ILE A 1 97 ? -24.763 -8.195 8.554 1.00 0.00 97 ILE A CA 20
ATOM 38724 C C . ILE A 1 97 ? -23.994 -8.762 7.360 1.00 0.00 97 ILE A C 20
ATOM 38725 O O . ILE A 1 97 ? -23.552 -9.911 7.385 1.00 0.00 97 ILE A O 20
ATOM 38741 N N . LEU A 1 98 ? -23.846 -7.950 6.314 1.00 0.00 98 LEU A N 20
ATOM 38742 C CA . LEU A 1 98 ? -23.032 -8.321 5.156 1.00 0.00 98 LEU A CA 20
ATOM 38743 C C . LEU A 1 98 ? -21.626 -8.714 5.585 1.00 0.00 98 LEU A C 20
ATOM 38744 O O . LEU A 1 98 ? -21.143 -9.796 5.254 1.00 0.00 98 LEU A O 20
ATOM 38760 N N . ALA A 1 99 ? -20.976 -7.831 6.330 1.00 0.00 99 ALA A N 20
ATOM 38761 C CA . ALA A 1 99 ? -19.617 -8.073 6.778 1.00 0.00 99 ALA A CA 20
ATOM 38762 C C . ALA A 1 99 ? -19.561 -9.283 7.698 1.00 0.00 99 ALA A C 20
ATOM 38763 O O . ALA A 1 99 ? -18.659 -10.106 7.589 1.00 0.00 99 ALA A O 20
ATOM 38770 N N . SER A 1 100 ? -20.549 -9.398 8.578 1.00 0.00 100 SER A N 20
ATOM 38771 C CA . SER A 1 100 ? -20.648 -10.540 9.476 1.00 0.00 100 SER A CA 20
ATOM 38772 C C . SER A 1 100 ? -20.827 -11.838 8.685 1.00 0.00 100 SER A C 20
ATOM 38773 O O . SER A 1 100 ? -20.496 -12.922 9.167 1.00 0.00 100 SER A O 20
ATOM 38781 N N . GLY A 1 101 ? -21.362 -11.720 7.477 1.00 0.00 101 GLY A N 20
ATOM 38782 C CA . GLY A 1 101 ? -21.518 -12.872 6.617 1.00 0.00 101 GLY A CA 20
ATOM 38783 C C . GLY A 1 101 ? -20.249 -13.180 5.851 1.00 0.00 101 GLY A C 20
ATOM 38784 O O . GLY A 1 101 ? -19.839 -14.337 5.762 1.00 0.00 101 GLY A O 20
ATOM 38788 N N . PHE A 1 102 ? -19.620 -12.137 5.314 1.00 0.00 102 PHE A N 20
ATOM 38789 C CA . PHE A 1 102 ? -18.395 -12.289 4.537 1.00 0.00 102 PHE A CA 20
ATOM 38790 C C . PHE A 1 102 ? -17.251 -12.765 5.425 1.00 0.00 102 PHE A C 20
ATOM 38791 O O . PHE A 1 102 ? -16.401 -13.536 4.992 1.00 0.00 102 PHE A O 20
ATOM 38808 N N . ASP A 1 103 ? -17.262 -12.295 6.668 1.00 0.00 103 ASP A N 20
ATOM 38809 C CA . ASP A 1 103 ? -16.258 -12.639 7.686 1.00 0.00 103 ASP A CA 20
ATOM 38810 C C . ASP A 1 103 ? -15.943 -14.139 7.727 1.00 0.00 103 ASP A C 20
ATOM 38811 O O . ASP A 1 103 ? -14.828 -14.539 8.066 1.00 0.00 103 ASP A O 20
ATOM 38820 N N . GLY A 1 104 ? -16.917 -14.962 7.354 1.00 0.00 104 GLY A N 20
ATOM 38821 C CA . GLY A 1 104 ? -16.720 -16.402 7.345 1.00 0.00 104 GLY A CA 20
ATOM 38822 C C . GLY A 1 104 ? -15.540 -16.834 6.486 1.00 0.00 104 GLY A C 20
ATOM 38823 O O . GLY A 1 104 ? -14.855 -17.805 6.816 1.00 0.00 104 GLY A O 20
ATOM 38827 N N . ILE A 1 105 ? -15.281 -16.091 5.408 1.00 0.00 105 ILE A N 20
ATOM 38828 C CA . ILE A 1 105 ? -14.212 -16.427 4.463 1.00 0.00 105 ILE A CA 20
ATOM 38829 C C . ILE A 1 105 ? -12.850 -16.484 5.164 1.00 0.00 105 ILE A C 20
ATOM 38830 O O . ILE A 1 105 ? -11.976 -17.264 4.781 1.00 0.00 105 ILE A O 20
ATOM 38846 N N . PHE A 1 106 ? -12.692 -15.684 6.215 1.00 0.00 106 PHE A N 20
ATOM 38847 C CA . PHE A 1 106 ? -11.423 -15.590 6.929 1.00 0.00 106 PHE A CA 20
ATOM 38848 C C . PHE A 1 106 ? -11.187 -16.824 7.788 1.00 0.00 106 PHE A C 20
ATOM 38849 O O . PHE A 1 106 ? -10.078 -17.069 8.254 1.00 0.00 106 PHE A O 20
ATOM 38866 N N . ASN A 1 107 ? -12.236 -17.611 7.975 1.00 0.00 107 ASN A N 20
ATOM 38867 C CA . ASN A 1 107 ? -12.127 -18.859 8.716 1.00 0.00 107 ASN A CA 20
ATOM 38868 C C . ASN A 1 107 ? -11.888 -20.008 7.740 1.00 0.00 107 ASN A C 20
ATOM 38869 O O . ASN A 1 107 ? -12.102 -21.176 8.065 1.00 0.00 107 ASN A O 20
ATOM 38880 N N . GLN A 1 108 ? -11.456 -19.645 6.528 1.00 0.00 108 GLN A N 20
ATOM 38881 C CA . GLN A 1 108 ? -11.157 -20.603 5.463 1.00 0.00 108 GLN A CA 20
ATOM 38882 C C . GLN A 1 108 ? -12.432 -21.262 4.948 1.00 0.00 108 GLN A C 20
ATOM 38883 O O . GLN A 1 108 ? -12.401 -22.354 4.373 1.00 0.00 108 GLN A O 20
ATOM 38897 N N . ALA A 1 109 ? -13.551 -20.576 5.145 1.00 0.00 109 ALA A N 20
ATOM 38898 C CA . ALA A 1 109 ? -14.840 -21.036 4.645 1.00 0.00 109 ALA A CA 20
ATOM 38899 C C . ALA A 1 109 ? -14.876 -20.959 3.128 1.00 0.00 109 ALA A C 20
ATOM 38900 O O . ALA A 1 109 ? -14.107 -20.211 2.520 1.00 0.00 109 ALA A O 20
ATOM 38907 N N . ASP A 1 110 ? -15.763 -21.729 2.519 1.00 0.00 110 ASP A N 20
ATOM 38908 C CA . ASP A 1 110 ? -15.872 -21.746 1.070 1.00 0.00 110 ASP A CA 20
ATOM 38909 C C . ASP A 1 110 ? -16.528 -20.470 0.576 1.00 0.00 110 ASP A C 20
ATOM 38910 O O . ASP A 1 110 ? -17.318 -19.841 1.288 1.00 0.00 110 ASP A O 20
ATOM 38919 N N . SER A 1 111 ? -16.204 -20.103 -0.645 1.00 0.00 111 SER A N 20
ATOM 38920 C CA . SER A 1 111 ? -16.691 -18.869 -1.230 1.00 0.00 111 SER A CA 20
ATOM 38921 C C . SER A 1 111 ? -18.190 -18.947 -1.514 1.00 0.00 111 SER A C 20
ATOM 38922 O O . SER A 1 111 ? -18.884 -17.936 -1.476 1.00 0.00 111 SER A O 20
ATOM 38930 N N . LYS A 1 112 ? -18.690 -20.152 -1.768 1.00 0.00 112 LYS A N 20
ATOM 38931 C CA . LYS A 1 112 ? -20.101 -20.336 -2.089 1.00 0.00 112 LYS A CA 20
ATOM 38932 C C . LYS A 1 112 ? -20.944 -20.280 -0.823 1.00 0.00 112 LYS A C 20
ATOM 38933 O O . LYS A 1 112 ? -22.024 -19.691 -0.808 1.00 0.00 112 LYS A O 20
ATOM 38952 N N . THR A 1 113 ? -20.441 -20.898 0.237 1.00 0.00 113 THR A N 20
ATOM 38953 C CA . THR A 1 113 ? -21.112 -20.878 1.527 1.00 0.00 113 THR A CA 20
ATOM 38954 C C . THR A 1 113 ? -21.249 -19.442 2.025 1.00 0.00 113 THR A C 20
ATOM 38955 O O . THR A 1 113 ? -22.295 -19.037 2.536 1.00 0.00 113 THR A O 20
ATOM 38966 N N . THR A 1 114 ? -20.187 -18.672 1.845 1.00 0.00 114 THR A N 20
ATOM 38967 C CA . THR A 1 114 ? -20.174 -17.278 2.247 1.00 0.00 114 THR A CA 20
ATOM 38968 C C . THR A 1 114 ? -21.020 -16.429 1.287 1.00 0.00 114 THR A C 20
ATOM 38969 O O . THR A 1 114 ? -21.643 -15.448 1.695 1.00 0.00 114 THR A O 20
ATOM 38980 N N . LEU A 1 115 ? -21.047 -16.834 0.016 1.00 0.00 115 LEU A N 20
ATOM 38981 C CA . LEU A 1 115 ? -21.872 -16.195 -0.998 1.00 0.00 115 LEU A CA 20
ATOM 38982 C C . LEU A 1 115 ? -23.328 -16.181 -0.559 1.00 0.00 115 LEU A C 20
ATOM 38983 O O . LEU A 1 115 ? -23.990 -15.141 -0.568 1.00 0.00 115 LEU A O 20
ATOM 38999 N N . ASN A 1 116 ? -23.811 -17.344 -0.156 1.00 0.00 116 ASN A N 20
ATOM 39000 C CA . ASN A 1 116 ? -25.201 -17.502 0.234 1.00 0.00 116 ASN A CA 20
ATOM 39001 C C . ASN A 1 116 ? -25.502 -16.775 1.534 1.00 0.00 116 ASN A C 20
ATOM 39002 O O . ASN A 1 116 ? -26.647 -16.419 1.793 1.00 0.00 116 ASN A O 20
ATOM 39013 N N . LYS A 1 117 ? -24.473 -16.532 2.339 1.00 0.00 117 LYS A N 20
ATOM 39014 C CA . LYS A 1 117 ? -24.636 -15.741 3.553 1.00 0.00 117 LYS A CA 20
ATOM 39015 C C . LYS A 1 117 ? -24.874 -14.278 3.209 1.00 0.00 117 LYS A C 20
ATOM 39016 O O . LYS A 1 117 ? -25.704 -13.613 3.826 1.00 0.00 117 LYS A O 20
ATOM 39035 N N . LEU A 1 118 ? -24.147 -13.788 2.211 1.00 0.00 118 LEU A N 20
ATOM 39036 C CA . LEU A 1 118 ? -24.301 -12.414 1.749 1.00 0.00 118 LEU A CA 20
ATOM 39037 C C . LEU A 1 118 ? -25.688 -12.206 1.150 1.00 0.00 118 LEU A C 20
ATOM 39038 O O . LEU A 1 118 ? -26.317 -11.170 1.354 1.00 0.00 118 LEU A O 20
ATOM 39054 N N . LYS A 1 119 ? -26.159 -13.207 0.417 1.00 0.00 119 LYS A N 20
ATOM 39055 C CA . LYS A 1 119 ? -27.499 -13.172 -0.158 1.00 0.00 119 LYS A CA 20
ATOM 39056 C C . LYS A 1 119 ? -28.560 -13.303 0.929 1.00 0.00 119 LYS A C 20
ATOM 39057 O O . LYS A 1 119 ? -29.630 -12.700 0.846 1.00 0.00 119 LYS A O 20
ATOM 39076 N N . ASP A 1 120 ? -28.245 -14.080 1.955 1.00 0.00 120 ASP A N 20
ATOM 39077 C CA . ASP A 1 120 ? -29.173 -14.324 3.057 1.00 0.00 120 ASP A CA 20
ATOM 39078 C C . ASP A 1 120 ? -28.993 -13.269 4.148 1.00 0.00 120 ASP A C 20
ATOM 39079 O O . ASP A 1 120 ? -29.092 -13.549 5.343 1.00 0.00 120 ASP A O 20
ATOM 39088 N N . THR A 1 121 ? -28.726 -12.049 3.730 1.00 0.00 121 THR A N 20
ATOM 39089 C CA . THR A 1 121 ? -28.613 -10.948 4.661 1.00 0.00 121 THR A CA 20
ATOM 39090 C C . THR A 1 121 ? -29.980 -10.299 4.856 1.00 0.00 121 THR A C 20
ATOM 39091 O O . THR A 1 121 ? -30.634 -10.529 5.870 1.00 0.00 121 THR A O 20
ATOM 39102 N N . ILE A 1 122 ? -30.405 -9.532 3.853 1.00 0.00 122 ILE A N 20
ATOM 39103 C CA . ILE A 1 122 ? -31.716 -8.881 3.837 1.00 0.00 122 ILE A CA 20
ATOM 39104 C C . ILE A 1 122 ? -32.009 -8.171 5.163 1.00 0.00 122 ILE A C 20
ATOM 39105 O O . ILE A 1 122 ? -31.420 -7.100 5.402 1.00 0.00 122 ILE A O 20
#

GO terms:
  GO:0016020 membrane (C, IDA)

Solvent-accessible surface area: 6707 Å² total; per-residue (Å²): 124,101,71,68,45,42,12,102,162,39,13,75,190,21,111,11,72,115,56,17,100,115,2,11,69,34,7,18,87,2,0,68,74,36,0,95,52,69,131,22,0,102,56,7,120,120,53,41,38,61,113,17,67,0,16,55,4,4,39,119,2,8,67,136,27,132,79,88,27,2,54,67,1,1,50,77,0,43,99,5,33,53,118,27,82,176,80,101,140,78,25,70,76,1,35,30,78,0,0,52,13,4,3,11,24,16,81,158,32,82,9,79,74,0,0,63,99,2,45,108,30,81

Radius of gyration: 13.34 Å; Cα contacts (8 Å, |Δi|>4): 139; chains: 1; bounding box: 36×27×34 Å

Sequence (122 aa):
GAMGTPLEKLVSRLNLNNTEKETLTFLTNLLKEKLVDPNIGLHFKNSGGDESKIEESVQKFLSELKEDEIKDLLAKIKENKDKKEKDPEELNTYKSILASGFDGIFNQADSKTTLNKLKDTIGAMGTPLEKLVSRLNLNNTEKETLTFLTNLLKEKLVDPNIGLHFKNSGGDESKIEESVQKFLSELKEDEIKDLLAKIKENKDKKEKDPEELNTYKSILASGFDGIFNQADSKTTLNKLKDTIGAMGTPLEKLVSRLNLNNTEKETLTFLTNLLKEKLVDPNIGLHFKNSGGDESKIEESVQKFLSELKEDEIKDLLAKIKENKDKKEKDPEELNTYKSILASGFDGIFNQADSKTTLNKLKDTIGAMGTPLEKLVSRLNLNNTEKETLTFLTNLLKEKLVDPNIGLHFKNSGGDESKIEESVQKFLSELKEDEIKDLLAKIKENKDKKEKDPEELNTYKSILASGFDGIFNQADSKTTLNKLKDTIGAMGTPLEKLVSRLNLNNTEKETLTFLTNLLKEKLVDPNIGLHFKNSGGDESKIEESVQKFLSELKEDEIKDLLAKIKENKDKKEKDPEELNTYKSILASGFDGIFNQADSKTTLNKLKDTIGAMGTPLEKLVSRLNLNNTEKETLTFLTNLLKEKLVDPNIGLHFKNSGGDESKIEESVQKFLSELKEDEIKDLLAKIKENKDKKEKDPEELNTYKSILASGFDGIFNQADSKTTLNKLKDTIGAMGTPLEKLVSRLNLNNTEKETLTFLTNLLKEKLVDPNIGLHFKNSGGDESKIEESVQKFLSELKEDEIKDLLAKIKENKDKKEKDPEELNTYKSILASGFDGIFNQADSKTTLNKLKDTIGAMGTPLEKLVSRLNLNNTEKETLTFLTNLLKEKLVDPNIGLHFKNSGGDESKIEESVQKFLSELKEDEIKDLLAKIKENKDKKEKDPEELNTYKSILASGFDGIFNQADSKTTLNKLKDTIGAMGTPLEKLVSRLNLNNTEKETLTFLTNLLKEKLVDPNIGLHFKNSGGDESKIEESVQKFLSELKEDEIKDLLAKIKENKDKKEKDPEELNTYKSILASGFDGIFNQADSKTTLNKLKDTIGAMGTPLEKLVSRLNLNNTEKETLTFLTNLLKEKLVDPNIGLHFKNSGGDESKIEESVQKFLSELKEDEIKDLLAKIKENKDKKEKDPEELNTYKSILASGFDGIFNQADSKTTLNKLKDTIGAMGTPLEKLVSRLNLNNTEKETLTFLTNLLKEKLVDPNIGLHFKNSGGDESKIEESVQKFLSELKEDEIKDLLAKIKENKDKKEKDPEELNTYKSILASGFDGIFNQADSKTTLNKLKDTIGAMGTPLEKLVSRLNLNNTEKETLTFLTNLLKEKLVDPNIGLHFKNSGGDESKIEESVQKFLSELKEDEIKDLLAKIKENKDKKEKDPEELNTYKSILASGFDGIFNQADSKTTLNKLKDTIGAMGTPLEKLVSRLNLNNTEKETLTFLTNLLKEKLVDPNIGLHFKNSGGDESKIEESVQKFLSELKEDEIKDLLAKIKENKDKKEKDPEELNTYKSILASGFDGIFNQADSKTTLNKLKDTIGAMGTPLEKLVSRLNLNNTEKETLTFLTNLLKEKLVDPNIGLHFKNSGGDESKIEESVQKFLSELKEDEIKDLLAKIKENKDKKEKDPEELNTYKSILASGFDGIFNQADSKTTLNKLKDTIGAMGTPLEKLVSRLNLNNTEKETLTFLTNLLKEKLVDPNIGLHFKNSGGDESKIEESVQKFLSELKEDEIKDLLAKIKENKDKKEKDPEELNTYKSILASGFDGIFNQADSKTTLNKLKDTIGAMGTPLEKLVSRLNLNNTEKETLTFLTNLLKEKLVDPNIGLHFKNSGGDESKIEESVQKFLSELKEDEIKDLLAKIKENKDKKEKDPEELNTYKSILASGFDGIFNQADSKTTLNKLKDTIGAMGTPLEKLVSRLNLNNTEKETLTFLTNLLKEKLVDPNIGLHFKNSGGDESKIEESVQKFLSELKEDEIKDLLAKIKENKDKKEKDPEELNTYKSILASGFDGIFNQADSKTTLNKLKDTIGAMGTPLEKLVSRLNLNNTEKETLTFLTNLLKEKLVDPNIGLHFKNSGGDESKIEESVQKFLSELKEDEIKDLLAKIKENKDKKEKDPEELNTYKSILASGFDGIFNQADSKTTLNKLKDTIGAMGTPLEKLVSRLNLNNTEKETLTFLTNLLKEKLVDPNIGLHFKNSGGDESKIEESVQKFLSELKEDEIKDLLAKIKENKDKKEKDPEELNTYKSILASGFDGIFNQADSKTTLNKLKDTIGAMGTPLEKLVSRLNLNNTEKETLTFLTNLLKEKLVDPNIGLHFKNSGGDESKIEESVQKFLSELKEDEIKDLLAKIKENKDKKEKDPEELNTYKSILASGFDGIFNQADSKTTLNKLKDTI